Protein 9HHO (pdb70)

InterPro domains:
  IPR053764 Cell Envelope Biogenesis-Associated Superfamily [G3DSA:2.60.40.2290] (21-119)

Solvent-accessible surface area: 7611 Å² total; per-residue (Å²): 138,86,71,149,108,152,175,87,31,82,24,61,3,39,102,0,19,57,94,55,72,186,20,53,101,4,0,0,16,29,18,74,142,109,45,120,39,0,36,68,10,25,77,138,59,118,8,64,0,0,31,5,66,57,24,0,49,8,100,38,76,76,53,23,95,9,83,17,45,0,80,55,67,39,80,17,73,2,125,17,11,130,82,95,166,65,80,111,62,89,64,37,38,39,82,88,31,157,45,95,141,118,151,196,163,165,130,188,217

Sequence (109 aa):
GGGNSERPPSVAAGECVTFNSKLGEIGGYSWKYSNDACNETVAKGYAIGVAMHRTVNYEGGYSIQSSGIVKPGSDFIMKGGKTYKGHKKVSAGGDTPYWYKLEHHHHHHGGGNSERPPSVAAGECVTFNSKLGEIGGYSWKYSNDACNETVAKGYAIGVAMHRTVNYEGGYSIQSSGIVKPGSDFIMKGGKTYKGHKKVSAGGDTPYWYKLEHHHHHHGGGNSERPPSVAAGECVTFNSKLGEIGGYSWKYSNDACNETVAKGYAIGVAMHRTVNYEGGYSIQSSGIVKPGSDFIMKGGKTYKGHKKVSAGGDTPYWYKLEHHHHHHGGGNSERPPSVAAGECVTFNSKLGEIGGYSWKYSNDACNETVAKGYAIGVAMHRTVNYEGGYSIQSSGIVKPGSDFIMKGGKTYKGHKKVSAGGDTPYWYKLEHHHHHHGGGNSERPPSVAAGECVTFNSKLGEIGGYSWKYSNDACNETVAKGYAIGVAMHRTVNYEGGYSIQSSGIVKPGSDFIMKGGKTYKGHKKVSAGGDTPYWYKLEHHHHHHGGGNSERPPSVAAGECVTFNSKLGEIGGYSWKYSNDACNETVAKGYAIGVAMHRTVNYEGGYSIQSSGIVKPGSDFIMKGGKTYKGHKKVSAGGDTPYWYKLEHHHHHHGGGNSERPPSVAAGECVTFNSKLGEIGGYSWKYSNDACNETVAKGYAIGVAMHRTVNYEGGYSIQSSGIVKPGSDFIMKGGKTYKGHKKVSAGGDTPYWYKLEHHHHHHGGGNSERPPSVAAGECVTFNSKLGEIGGYSWKYSNDACNETVAKGYAIGVAMHRTVNYEGGYSIQSSGIVKPGSDFIMKGGKTYKGHKKVSAGGDTPYWYKLEHHHHHHGGGNSERPPSVAAGECVTFNSKLGEIGGYSWKYSNDACNETVAKGYAIGVAMHRTVNYEGGYSIQSSGIVKPGSDFIMKGGKTYKGHKKVSAGGDTPYWYKLEHHHHHHGGGNSERPPSVAAGECVTFNSKLGEIGGYSWKYSNDACNETVAKGYAIGVAMHRTVNYEGGYSIQSSGIVKPGSDFIMKGGKTYKGHKKVSAGGDTPYWYKLEHHHHHHGGGNSERPPSVAAGECVTFNSKLGEIGGYSWKYSNDACNETVAKGYAIGVAMHRTVNYEGGYSIQSSGIVKPGSDFIMKGGKTYKGHKKVSAGGDTPYWYKLEHHHHHHGGGNSERPPSVAAGECVTFNSKLGEIGGYSWKYSNDACNETVAKGYAIGVAMHRTVNYEGGYSIQSSGIVKPGSDFIMKGGKTYKGHKKVSAGGDTPYWYKLEHHHHHHGGGNSERPPSVAAGECVTFNSKLGEIGGYSWKYSNDACNETVAKGYAIGVAMHRTVNYEGGYSIQSSGIVKPGSDFIMKGGKTYKGHKKVSAGGDTPYWYKLEHHHHHHGGGNSERPPSVAAGECVTFNSKLGEIGGYSWKYSNDACNETVAKGYAIGVAMHRTVNYEGGYSIQSSGIVKPGSDFIMKGGKTYKGHKKVSAGGDTPYWYKLEHHHHHHGGGNSERPPSVAAGECVTFNSKLGEIGGYSWKYSNDACNETVAKGYAIGVAMHRTVNYEGGYSIQSSGIVKPGSDFIMKGGKTYKGHKKVSAGGDTPYWYKLEHHHHHHGGGNSERPPSVAAGECVTFNSKLGEIGGYSWKYSNDACNETVAKGYAIGVAMHRTVNYEGGYSIQSSGIVKPGSDFIMKGGKTYKGHKKVSAGGDTPYWYKLEHHHHHHGGGNSERPPSVAAGECVTFNSKLGEIGGYSWKYSNDACNETVAKGYAIGVAMHRTVNYEGGYSIQSSGIVKPGSDFIMKGGKTYKGHKKVSAGGDTPYWYKLEHHHHHHGGGNSERPPSVAAGECVTFNSKLGEIGGYSWKYSNDACNETVAKGYAIGVAMHRTVNYEGGYSIQSSGIVKPGSDFIMKGGKTYKGHKKVSAGGDTPYWYKLEHHHHHHGGGNSERPPSVAAGECVTFNSKLGEIGGYSWKYSNDACNETVAKGYAIGVAMHRTVNYEGGYSIQSSGIVKPGSDFIMKGGKTYKGHKKVSAGGDTPYWYKLEHHHHHHGGGNSERPPSVAAGECVTFNSKLGEIGGYSWKYSNDACNETVAKGYAIGVAMHRTVNYEGGYSIQSSGIVKPGSDFIMKGGKTYKGHKKVSAGGDTPYWYKLEHHHHHH

Foldseek 3Di:
DDDDDDDQLPDFQVRQWDWDCPPPARTWIAGNVVDPNQQVNCVVQVFVFKWWWKWFDWQVRGIFIDIDGYHDGDIGDGPDHCADVNTGGDDMDTDGIGGHHDPPDDDDD

Radius of gyration: 16.74 Å; Cα contacts (8 Å, |Δi|>4): 218; chains: 1; bounding box: 22×44×57 Å

Structure (mmCIF, N/CA/C/O backbone):
data_9HHO
#
_entry.id   9HHO
#
loop_
_atom_site.group_PDB
_atom_site.id
_atom_site.type_symbol
_atom_site.label_atom_id
_atom_site.label_alt_id
_atom_site.label_comp_id
_atom_site.label_asym_id
_atom_site.label_entity_id
_atom_site.label_seq_id
_atom_site.pdbx_PDB_ins_code
_atom_site.Cartn_x
_atom_site.Cartn_y
_atom_site.Cartn_z
_atom_site.occupancy
_atom_site.B_iso_or_equiv
_atom_site.auth_seq_id
_atom_site.auth_comp_id
_atom_site.auth_asym_id
_atom_site.auth_atom_id
_atom_site.pdbx_PDB_model_num
ATOM 1 N N . GLY A 1 1 ? 3.747 -0.051 1.388 1.00 0.00 20 GLY A N 1
ATOM 2 C CA . GLY A 1 1 ? 3.546 0.125 -0.068 1.00 0.00 20 GLY A CA 1
ATOM 3 C C . GLY A 1 1 ? 2.663 1.312 -0.370 1.00 0.00 20 GLY A C 1
ATOM 4 O O . GLY A 1 1 ? 2.770 2.352 0.280 1.00 0.00 20 GLY A O 1
ATOM 10 N N . GLY A 1 2 ? 1.776 1.154 -1.342 1.00 0.00 21 GLY A N 1
ATOM 11 C CA . GLY A 1 2 ? 0.895 2.235 -1.725 1.00 0.00 21 GLY A CA 1
ATOM 12 C C . GLY A 1 2 ? -0.539 1.983 -1.302 1.00 0.00 21 GLY A C 1
ATOM 13 O O . GLY A 1 2 ? -0.820 1.034 -0.564 1.00 0.00 21 GLY A O 1
ATOM 17 N N . GLY A 1 3 ? -1.442 2.834 -1.764 1.00 0.00 22 GLY A N 1
ATOM 18 C CA . GLY A 1 3 ? -2.842 2.688 -1.430 1.00 0.00 22 GLY A CA 1
ATOM 19 C C . GLY A 1 3 ? -3.727 3.540 -2.312 1.00 0.00 22 GLY A C 1
ATOM 20 O O . GLY A 1 3 ? -3.377 4.675 -2.638 1.00 0.00 22 GLY A O 1
ATOM 24 N N . ASN A 1 4 ? -4.863 2.988 -2.710 1.00 0.00 23 ASN A N 1
ATOM 25 C CA . ASN A 1 4 ? -5.819 3.709 -3.544 1.00 0.00 23 ASN A CA 1
ATOM 26 C C . ASN A 1 4 ? -6.704 4.591 -2.672 1.00 0.00 23 ASN A C 1
ATOM 27 O O . ASN A 1 4 ? -6.957 5.753 -2.990 1.00 0.00 23 ASN A O 1
ATOM 38 N N . SER A 1 5 ? -7.150 4.030 -1.559 1.00 0.00 24 SER A N 1
ATOM 39 C CA . SER A 1 5 ? -8.071 4.708 -0.668 1.00 0.00 24 SER A CA 1
ATOM 40 C C . SER A 1 5 ? -7.320 5.546 0.367 1.00 0.00 24 SER A C 1
ATOM 41 O O . SER A 1 5 ? -6.787 5.020 1.345 1.00 0.00 24 SER A O 1
ATOM 49 N N . GLU A 1 6 ? -7.267 6.847 0.132 1.00 0.00 25 GLU A N 1
ATOM 50 C CA . GLU A 1 6 ? -6.656 7.774 1.073 1.00 0.00 25 GLU A CA 1
ATOM 51 C C . GLU A 1 6 ? -7.740 8.611 1.732 1.00 0.00 25 GLU A C 1
ATOM 52 O O . GLU A 1 6 ? -8.465 9.354 1.063 1.00 0.00 25 GLU A O 1
ATOM 64 N N . ARG A 1 7 ? -7.854 8.485 3.040 1.00 0.00 26 ARG A N 1
ATOM 65 C CA . ARG A 1 7 ? -8.915 9.146 3.777 1.00 0.00 26 ARG A CA 1
ATOM 66 C C . ARG A 1 7 ? -8.345 10.036 4.877 1.00 0.00 26 ARG A C 1
ATOM 67 O O . ARG A 1 7 ? -7.355 9.681 5.521 1.00 0.00 26 ARG A O 1
ATOM 88 N N . PRO A 1 8 ? -8.940 11.228 5.075 1.00 0.00 27 PRO A N 1
ATOM 89 C CA . PRO A 1 8 ? -8.571 12.134 6.171 1.00 0.00 27 PRO A CA 1
ATOM 90 C C . PRO A 1 8 ? -8.930 11.556 7.542 1.00 0.00 27 PRO A C 1
ATOM 91 O O . PRO A 1 8 ? -9.907 10.813 7.673 1.00 0.00 27 PRO A O 1
ATOM 102 N N . PRO A 1 9 ? -8.134 11.875 8.579 1.00 0.00 28 PRO A N 1
ATOM 103 C CA . PRO A 1 9 ? -8.367 11.397 9.944 1.00 0.00 28 PRO A CA 1
ATOM 104 C C . PRO A 1 9 ? -9.541 12.093 10.635 1.00 0.00 28 PRO A C 1
ATOM 105 O O . PRO A 1 9 ? -9.356 12.980 11.475 1.00 0.00 28 PRO A O 1
ATOM 116 N N . SER A 1 10 ? -10.747 11.679 10.273 1.00 0.00 29 SER A N 1
ATOM 117 C CA . SER A 1 10 ? -11.957 12.153 10.924 1.00 0.00 29 SER A CA 1
ATOM 118 C C . SER A 1 10 ? -12.196 11.375 12.211 1.00 0.00 29 SER A C 1
ATOM 119 O O . SER A 1 10 ? -12.992 10.438 12.255 1.00 0.00 29 SER A O 1
ATOM 127 N N . VAL A 1 11 ? -11.482 11.767 13.249 1.00 0.00 30 VAL A N 1
ATOM 128 C CA . VAL A 1 11 ? -11.550 11.093 14.525 1.00 0.00 30 VAL A CA 1
ATOM 129 C C . VAL A 1 11 ? -11.622 12.123 15.650 1.00 0.00 30 VAL A C 1
ATOM 130 O O . VAL A 1 11 ? -10.960 13.163 15.594 1.00 0.00 30 VAL A O 1
ATOM 143 N N . ALA A 1 12 ? -12.462 11.859 16.642 1.00 0.00 31 ALA A N 1
ATOM 144 C CA . ALA A 1 12 ? -12.552 12.722 17.809 1.00 0.00 31 ALA A CA 1
ATOM 145 C C . ALA A 1 12 ? -11.350 12.502 18.716 1.00 0.00 31 ALA A C 1
ATOM 146 O O . ALA A 1 12 ? -10.783 11.409 18.755 1.00 0.00 31 ALA A O 1
ATOM 153 N N . ALA A 1 13 ? -10.958 13.540 19.437 1.00 0.00 32 ALA A N 1
ATOM 154 C CA . ALA A 1 13 ? -9.812 13.461 20.329 1.00 0.00 32 ALA A CA 1
ATOM 155 C C . ALA A 1 13 ? -10.102 12.551 21.525 1.00 0.00 32 ALA A C 1
ATOM 156 O O . ALA A 1 13 ? -9.210 11.873 22.032 1.00 0.00 32 ALA A O 1
ATOM 163 N N . GLY A 1 14 ? -11.366 12.506 21.939 1.00 0.00 33 GLY A N 1
ATOM 164 C CA . GLY A 1 14 ? -11.764 11.660 23.054 1.00 0.00 33 GLY A CA 1
ATOM 165 C C . GLY A 1 14 ? -11.903 10.195 22.664 1.00 0.00 33 GLY A C 1
ATOM 166 O O . GLY A 1 14 ? -12.226 9.351 23.498 1.00 0.00 33 GLY A O 1
ATOM 170 N N . GLU A 1 15 ? -11.644 9.893 21.396 1.00 0.00 34 GLU A N 1
ATOM 171 C CA . GLU A 1 15 ? -11.756 8.534 20.884 1.00 0.00 34 GLU A CA 1
ATOM 172 C C . GLU A 1 15 ? -10.445 7.769 21.037 1.00 0.00 34 GLU A C 1
ATOM 173 O O . GLU A 1 15 ? -10.425 6.538 20.990 1.00 0.00 34 GLU A O 1
ATOM 185 N N . CYS A 1 16 ? -9.350 8.491 21.228 1.00 0.00 35 CYS A N 1
ATOM 186 C CA . CYS A 1 16 ? -8.046 7.854 21.294 1.00 0.00 35 CYS A CA 1
ATOM 187 C C . CYS A 1 16 ? -7.374 8.068 22.637 1.00 0.00 35 CYS A C 1
ATOM 188 O O . CYS A 1 16 ? -6.150 7.992 22.753 1.00 0.00 35 CYS A O 1
ATOM 195 N N . VAL A 1 17 ? -8.174 8.315 23.658 1.00 0.00 36 VAL A N 1
ATOM 196 C CA . VAL A 1 17 ? -7.653 8.431 25.004 1.00 0.00 36 VAL A CA 1
ATOM 197 C C . VAL A 1 17 ? -8.353 7.446 25.919 1.00 0.00 36 VAL A C 1
ATOM 198 O O . VAL A 1 17 ? -9.556 7.211 25.789 1.00 0.00 36 VAL A O 1
ATOM 211 N N . THR A 1 18 ? -7.596 6.852 26.820 1.00 0.00 37 THR A N 1
ATOM 212 C CA . THR A 1 18 ? -8.140 5.867 27.730 1.00 0.00 37 THR A CA 1
ATOM 213 C C . THR A 1 18 ? -7.588 6.083 29.137 1.00 0.00 37 THR A C 1
ATOM 214 O O . THR A 1 18 ? -6.406 6.401 29.313 1.00 0.00 37 THR A O 1
ATOM 225 N N . PHE A 1 19 ? -8.461 5.949 30.127 1.00 0.00 38 PHE A N 1
ATOM 226 C CA . PHE A 1 19 ? -8.106 6.223 31.512 1.00 0.00 38 PHE A CA 1
ATOM 227 C C . PHE A 1 19 ? -7.460 5.010 32.179 1.00 0.00 38 PHE A C 1
ATOM 228 O O . PHE A 1 19 ? -7.985 3.898 32.136 1.00 0.00 38 PHE A O 1
ATOM 245 N N . ASN A 1 20 ? -6.309 5.253 32.786 1.00 0.00 39 ASN A N 1
ATOM 246 C CA . ASN A 1 20 ? -5.610 4.262 33.593 1.00 0.00 39 ASN A CA 1
ATOM 247 C C . ASN A 1 20 ? -5.426 4.815 34.995 1.00 0.00 39 ASN A C 1
ATOM 248 O O . ASN A 1 20 ? -4.966 5.937 35.148 1.00 0.00 39 ASN A O 1
ATOM 259 N N . SER A 1 21 ? -5.789 4.043 36.013 1.00 0.00 40 SER A N 1
ATOM 260 C CA . SER A 1 21 ? -5.695 4.513 37.394 1.00 0.00 40 SER A CA 1
ATOM 261 C C . SER A 1 21 ? -4.286 4.333 37.956 1.00 0.00 40 SER A C 1
ATOM 262 O O . SER A 1 21 ? -3.954 4.880 39.006 1.00 0.00 40 SER A O 1
ATOM 270 N N . LYS A 1 22 ? -3.451 3.579 37.245 1.00 0.00 41 LYS A N 1
ATOM 271 C CA . LYS A 1 22 ? -2.049 3.418 37.629 1.00 0.00 41 LYS A CA 1
ATOM 272 C C . LYS A 1 22 ? -1.211 4.564 37.068 1.00 0.00 41 LYS A C 1
ATOM 273 O O . LYS A 1 22 ? 0.001 4.631 37.274 1.00 0.00 41 LYS A O 1
ATOM 292 N N . LEU A 1 23 ? -1.880 5.459 36.358 1.00 0.00 42 LEU A N 1
ATOM 293 C CA . LEU A 1 23 ? -1.252 6.618 35.760 1.00 0.00 42 LEU A CA 1
ATOM 294 C C . LEU A 1 23 ? -1.086 7.723 36.809 1.00 0.00 42 LEU A C 1
ATOM 295 O O . LEU A 1 23 ? -2.037 8.411 37.143 1.00 0.00 42 LEU A O 1
ATOM 311 N N . GLY A 1 24 ? 0.115 7.881 37.335 1.00 0.00 43 GLY A N 1
ATOM 312 C CA . GLY A 1 24 ? 0.345 8.891 38.363 1.00 0.00 43 GLY A CA 1
ATOM 313 C C . GLY A 1 24 ? -0.313 8.553 39.695 1.00 0.00 43 GLY A C 1
ATOM 314 O O . GLY A 1 24 ? -0.103 7.465 40.239 1.00 0.00 43 GLY A O 1
ATOM 318 N N . GLU A 1 25 ? -1.112 9.484 40.221 1.00 0.00 44 GLU A N 1
ATOM 319 C CA . GLU A 1 25 ? -1.764 9.294 41.514 1.00 0.00 44 GLU A CA 1
ATOM 320 C C . GLU A 1 25 ? -3.187 8.785 41.346 1.00 0.00 44 GLU A C 1
ATOM 321 O O . GLU A 1 25 ? -3.562 7.753 41.905 1.00 0.00 44 GLU A O 1
ATOM 333 N N . ILE A 1 26 ? -3.970 9.519 40.574 1.00 0.00 45 ILE A N 1
ATOM 334 C CA . ILE A 1 26 ? -5.376 9.200 40.385 1.00 0.00 45 ILE A CA 1
ATOM 335 C C . ILE A 1 26 ? -5.603 8.525 39.048 1.00 0.00 45 ILE A C 1
ATOM 336 O O . ILE A 1 26 ? -6.381 7.572 38.936 1.00 0.00 45 ILE A O 1
ATOM 352 N N . GLY A 1 27 ? -4.911 9.022 38.045 1.00 0.00 46 GLY A N 1
ATOM 353 C CA . GLY A 1 27 ? -4.956 8.426 36.749 1.00 0.00 46 GLY A CA 1
ATOM 354 C C . GLY A 1 27 ? -4.503 9.367 35.677 1.00 0.00 46 GLY A C 1
ATOM 355 O O . GLY A 1 27 ? -3.992 10.449 35.954 1.00 0.00 46 GLY A O 1
ATOM 359 N N . GLY A 1 28 ? -4.696 8.943 34.455 1.00 0.00 47 GLY A N 1
ATOM 360 C CA . GLY A 1 28 ? -4.259 9.700 33.324 1.00 0.00 47 GLY A CA 1
ATOM 361 C C . GLY A 1 28 ? -4.673 9.032 32.051 1.00 0.00 47 GLY A C 1
ATOM 362 O O . GLY A 1 28 ? -5.331 7.988 32.079 1.00 0.00 47 GLY A O 1
ATOM 366 N N . TYR A 1 29 ? -4.285 9.610 30.940 1.00 0.00 48 TYR A N 1
ATOM 367 C CA . TYR A 1 29 ? -4.729 9.137 29.655 1.00 0.00 48 TYR A CA 1
ATOM 368 C C . TYR A 1 29 ? -3.550 8.752 28.800 1.00 0.00 48 TYR A C 1
ATOM 369 O O . TYR A 1 29 ? -2.552 9.472 28.725 1.00 0.00 48 TYR A O 1
ATOM 387 N N . SER A 1 30 ? -3.674 7.602 28.179 1.00 0.00 49 SER A N 1
ATOM 388 C CA . SER A 1 30 ? -2.633 7.071 27.340 1.00 0.00 49 SER A CA 1
ATOM 389 C C . SER A 1 30 ? -3.185 6.860 25.934 1.00 0.00 49 SER A C 1
ATOM 390 O O . SER A 1 30 ? -4.406 6.789 25.747 1.00 0.00 49 SER A O 1
ATOM 398 N N . TRP A 1 31 ? -2.292 6.781 24.961 1.00 0.00 50 TRP A N 1
ATOM 399 C CA . TRP A 1 31 ? -2.675 6.720 23.558 1.00 0.00 50 TRP A CA 1
ATOM 400 C C . TRP A 1 31 ? -3.355 5.404 23.202 1.00 0.00 50 TRP A C 1
ATOM 401 O O . TRP A 1 31 ? -2.957 4.332 23.666 1.00 0.00 50 TRP A O 1
ATOM 422 N N . LYS A 1 32 ? -4.381 5.500 22.374 1.00 0.00 51 LYS A N 1
ATOM 423 C CA . LYS A 1 32 ? -5.041 4.331 21.824 1.00 0.00 51 LYS A CA 1
ATOM 424 C C . LYS A 1 32 ? -4.374 3.943 20.508 1.00 0.00 51 LYS A C 1
ATOM 425 O O . LYS A 1 32 ? -4.683 4.491 19.451 1.00 0.00 51 LYS A O 1
ATOM 444 N N . TYR A 1 33 ? -3.460 2.985 20.581 1.00 0.00 52 TYR A N 1
ATOM 445 C CA . TYR A 1 33 ? -2.686 2.570 19.416 1.00 0.00 52 TYR A CA 1
ATOM 446 C C . TYR A 1 33 ? -3.514 1.682 18.493 1.00 0.00 52 TYR A C 1
ATOM 447 O O . TYR A 1 33 ? -3.096 1.364 17.379 1.00 0.00 52 TYR A O 1
ATOM 465 N N . SER A 1 34 ? -4.689 1.293 18.967 1.00 0.00 53 SER A N 1
ATOM 466 C CA . SER A 1 34 ? -5.605 0.471 18.198 1.00 0.00 53 SER A CA 1
ATOM 467 C C . SER A 1 34 ? -6.338 1.293 17.133 1.00 0.00 53 SER A C 1
ATOM 468 O O . SER A 1 34 ? -6.885 0.737 16.180 1.00 0.00 53 SER A O 1
ATOM 476 N N . ASN A 1 35 ? -6.339 2.614 17.289 1.00 0.00 54 ASN A N 1
ATOM 477 C CA . ASN A 1 35 ? -6.971 3.495 16.314 1.00 0.00 54 ASN A CA 1
ATOM 478 C C . ASN A 1 35 ? -5.943 3.982 15.298 1.00 0.00 54 ASN A C 1
ATOM 479 O O . ASN A 1 35 ? -4.929 4.587 15.660 1.00 0.00 54 ASN A O 1
ATOM 490 N N . ASP A 1 36 ? -6.207 3.702 14.028 1.00 0.00 55 ASP A N 1
ATOM 491 C CA . ASP A 1 36 ? -5.286 4.054 12.948 1.00 0.00 55 ASP A CA 1
ATOM 492 C C . ASP A 1 36 ? -5.435 5.519 12.556 1.00 0.00 55 ASP A C 1
ATOM 493 O O . ASP A 1 36 ? -4.447 6.198 12.275 1.00 0.00 55 ASP A O 1
ATOM 502 N N . ALA A 1 37 ? -6.677 5.999 12.560 1.00 0.00 56 ALA A N 1
ATOM 503 C CA . ALA A 1 37 ? -6.988 7.361 12.132 1.00 0.00 56 ALA A CA 1
ATOM 504 C C . ALA A 1 37 ? -6.341 8.405 13.042 1.00 0.00 56 ALA A C 1
ATOM 505 O O . ALA A 1 37 ? -5.702 9.335 12.562 1.00 0.00 56 ALA A O 1
ATOM 512 N N . CYS A 1 38 ? -6.494 8.223 14.352 1.00 0.00 57 CYS A N 1
ATOM 513 C CA . CYS A 1 38 ? -5.972 9.167 15.341 1.00 0.00 57 CYS A CA 1
ATOM 514 C C . CYS A 1 38 ? -4.445 9.180 15.349 1.00 0.00 57 CYS A C 1
ATOM 515 O O . CYS A 1 38 ? -3.825 10.208 15.628 1.00 0.00 57 CYS A O 1
ATOM 522 N N . ASN A 1 39 ? -3.846 8.039 15.017 1.00 0.00 58 ASN A N 1
ATOM 523 C CA . ASN A 1 39 ? -2.398 7.919 14.986 1.00 0.00 58 ASN A CA 1
ATOM 524 C C . ASN A 1 39 ? -1.832 8.717 13.823 1.00 0.00 58 ASN A C 1
ATOM 525 O O . ASN A 1 39 ? -0.748 9.277 13.917 1.00 0.00 58 ASN A O 1
ATOM 536 N N . GLU A 1 40 ? -2.609 8.796 12.748 1.00 0.00 59 GLU A N 1
ATOM 537 C CA . GLU A 1 40 ? -2.206 9.507 11.542 1.00 0.00 59 GLU A CA 1
ATOM 538 C C . GLU A 1 40 ? -2.371 11.014 11.717 1.00 0.00 59 GLU A C 1
ATOM 539 O O . GLU A 1 40 ? -1.645 11.799 11.106 1.00 0.00 59 GLU A O 1
ATOM 551 N N . THR A 1 41 ? -3.324 11.411 12.560 1.00 0.00 60 THR A N 1
ATOM 552 C CA . THR A 1 41 ? -3.560 12.818 12.858 1.00 0.00 60 THR A CA 1
ATOM 553 C C . THR A 1 41 ? -2.293 13.466 13.406 1.00 0.00 60 THR A C 1
ATOM 554 O O . THR A 1 41 ? -1.895 14.552 12.985 1.00 0.00 60 THR A O 1
ATOM 565 N N . VAL A 1 42 ? -1.645 12.765 14.320 1.00 0.00 61 VAL A N 1
ATOM 566 C CA . VAL A 1 42 ? -0.437 13.266 14.950 1.00 0.00 61 VAL A CA 1
ATOM 567 C C . VAL A 1 42 ? 0.817 12.886 14.147 1.00 0.00 61 VAL A C 1
ATOM 568 O O . VAL A 1 42 ? 1.856 13.534 14.266 1.00 0.00 61 VAL A O 1
ATOM 581 N N . ALA A 1 43 ? 0.711 11.846 13.317 1.00 0.00 62 ALA A N 1
ATOM 582 C CA . ALA A 1 43 ? 1.846 11.379 12.514 1.00 0.00 62 ALA A CA 1
ATOM 583 C C . ALA A 1 43 ? 2.135 12.312 11.344 1.00 0.00 62 ALA A C 1
ATOM 584 O O . ALA A 1 43 ? 3.294 12.566 11.012 1.00 0.00 62 ALA A O 1
ATOM 591 N N . LYS A 1 44 ? 1.079 12.810 10.712 1.00 0.00 63 LYS A N 1
ATOM 592 C CA . LYS A 1 44 ? 1.221 13.737 9.597 1.00 0.00 63 LYS A CA 1
ATOM 593 C C . LYS A 1 44 ? 1.602 15.127 10.089 1.00 0.00 63 LYS A C 1
ATOM 594 O O . LYS A 1 44 ? 2.290 15.874 9.394 1.00 0.00 63 LYS A O 1
ATOM 613 N N . GLY A 1 45 ? 1.162 15.456 11.295 1.00 0.00 64 GLY A N 1
ATOM 614 C CA . GLY A 1 45 ? 1.401 16.779 11.833 1.00 0.00 64 GLY A CA 1
ATOM 615 C C . GLY A 1 45 ? 0.176 17.663 11.730 1.00 0.00 64 GLY A C 1
ATOM 616 O O . GLY A 1 45 ? 0.287 18.885 11.654 1.00 0.00 64 GLY A O 1
ATOM 620 N N . TYR A 1 46 ? -1.001 17.037 11.729 1.00 0.00 65 TYR A N 1
ATOM 621 C CA . TYR A 1 46 ? -2.262 17.771 11.710 1.00 0.00 65 TYR A CA 1
ATOM 622 C C . TYR A 1 46 ? -2.548 18.325 13.101 1.00 0.00 65 TYR A C 1
ATOM 623 O O . TYR A 1 46 ? -3.235 19.335 13.256 1.00 0.00 65 TYR A O 1
ATOM 641 N N . ALA A 1 47 ? -2.022 17.633 14.103 1.00 0.00 66 ALA A N 1
ATOM 642 C CA . ALA A 1 47 ? -2.089 18.067 15.488 1.00 0.00 66 ALA A CA 1
ATOM 643 C C . ALA A 1 47 ? -0.888 17.532 16.234 1.00 0.00 66 ALA A C 1
ATOM 644 O O . ALA A 1 47 ? -0.159 16.684 15.717 1.00 0.00 66 ALA A O 1
ATOM 651 N N . ILE A 1 48 ? -0.684 18.029 17.438 1.00 0.00 67 ILE A N 1
ATOM 652 C CA . ILE A 1 48 ? 0.367 17.528 18.296 1.00 0.00 67 ILE A CA 1
ATOM 653 C C . ILE A 1 48 ? -0.181 16.486 19.242 1.00 0.00 67 ILE A C 1
ATOM 654 O O . ILE A 1 48 ? 0.557 15.650 19.767 1.00 0.00 67 ILE A O 1
ATOM 670 N N . GLY A 1 49 ? -1.475 16.556 19.479 1.00 0.00 68 GLY A N 1
ATOM 671 C CA . GLY A 1 49 ? -2.076 15.605 20.343 1.00 0.00 68 GLY A CA 1
ATOM 672 C C . GLY A 1 49 ? -3.464 15.991 20.791 1.00 0.00 68 GLY A C 1
ATOM 673 O O . GLY A 1 49 ? -4.079 16.905 20.236 1.00 0.00 68 GLY A O 1
ATOM 677 N N . VAL A 1 50 ? -3.946 15.297 21.808 1.00 0.00 69 VAL A N 1
ATOM 678 C CA . VAL A 1 50 ? -5.284 15.502 22.329 1.00 0.00 69 VAL A CA 1
ATOM 679 C C . VAL A 1 50 ? -5.241 16.415 23.552 1.00 0.00 69 VAL A C 1
ATOM 680 O O . VAL A 1 50 ? -4.682 16.062 24.592 1.00 0.00 69 VAL A O 1
ATOM 693 N N . ALA A 1 51 ? -5.813 17.602 23.396 1.00 0.00 70 ALA A N 1
ATOM 694 C CA . ALA A 1 51 ? -5.928 18.561 24.483 1.00 0.00 70 ALA A CA 1
ATOM 695 C C . ALA A 1 51 ? -7.249 18.363 25.195 1.00 0.00 70 ALA A C 1
ATOM 696 O O . ALA A 1 51 ? -8.312 18.673 24.652 1.00 0.00 70 ALA A O 1
ATOM 703 N N . MET A 1 52 ? -7.194 17.835 26.399 1.00 0.00 71 MET A N 1
ATOM 704 C CA . MET A 1 52 ? -8.414 17.578 27.141 1.00 0.00 71 MET A CA 1
ATOM 705 C C . MET A 1 52 ? -8.385 18.219 28.520 1.00 0.00 71 MET A C 1
ATOM 706 O O . MET A 1 52 ? -7.374 18.185 29.227 1.00 0.00 71 MET A O 1
ATOM 720 N N . HIS A 1 53 ? -9.501 18.834 28.872 1.00 0.00 72 HIS A N 1
ATOM 721 C CA . HIS A 1 53 ? -9.677 19.434 30.179 1.00 0.00 72 HIS A CA 1
ATOM 722 C C . HIS A 1 53 ? -10.305 18.420 31.124 1.00 0.00 72 HIS A C 1
ATOM 723 O O . HIS A 1 53 ? -11.384 17.904 30.849 1.00 0.00 72 HIS A O 1
ATOM 737 N N . ARG A 1 54 ? -9.630 18.114 32.217 1.00 0.00 73 ARG A N 1
ATOM 738 C CA . ARG A 1 54 ? -10.190 17.211 33.211 1.00 0.00 73 ARG A CA 1
ATOM 739 C C . ARG A 1 54 ? -10.448 17.950 34.518 1.00 0.00 73 ARG A C 1
ATOM 740 O O . ARG A 1 54 ? -9.569 18.635 35.038 1.00 0.00 73 ARG A O 1
ATOM 761 N N . THR A 1 55 ? -11.665 17.816 35.024 1.00 0.00 74 THR A N 1
ATOM 762 C CA . THR A 1 55 ? -12.059 18.448 36.272 1.00 0.00 74 THR A CA 1
ATOM 763 C C . THR A 1 55 ? -12.216 17.402 37.375 1.00 0.00 74 THR A C 1
ATOM 764 O O . THR A 1 55 ? -13.120 16.564 37.328 1.00 0.00 74 THR A O 1
ATOM 775 N N . VAL A 1 56 ? -11.318 17.441 38.349 1.00 0.00 75 VAL A N 1
ATOM 776 C CA . VAL A 1 56 ? -11.341 16.503 39.466 1.00 0.00 75 VAL A CA 1
ATOM 777 C C . VAL A 1 56 ? -12.015 17.133 40.677 1.00 0.00 75 VAL A C 1
ATOM 778 O O . VAL A 1 56 ? -11.453 18.018 41.321 1.00 0.00 75 VAL A O 1
ATOM 791 N N . ASN A 1 57 ? -13.219 16.671 40.979 1.00 0.00 76 ASN A N 1
ATOM 792 C CA . ASN A 1 57 ? -14.011 17.230 42.069 1.00 0.00 76 ASN A CA 1
ATOM 793 C C . ASN A 1 57 ? -13.619 16.595 43.395 1.00 0.00 76 ASN A C 1
ATOM 794 O O . ASN A 1 57 ? -13.473 15.375 43.491 1.00 0.00 76 ASN A O 1
ATOM 805 N N . TYR A 1 58 ? -13.458 17.426 44.413 1.00 0.00 77 TYR A N 1
ATOM 806 C CA . TYR A 1 58 ? -13.026 16.962 45.721 1.00 0.00 77 TYR A CA 1
ATOM 807 C C . TYR A 1 58 ? -14.104 17.180 46.771 1.00 0.00 77 TYR A C 1
ATOM 808 O O . TYR A 1 58 ? -15.046 17.946 46.557 1.00 0.00 77 TYR A O 1
ATOM 826 N N . GLU A 1 59 ? -13.937 16.521 47.916 1.00 0.00 78 GLU A N 1
ATOM 827 C CA . GLU A 1 59 ? -14.850 16.661 49.050 1.00 0.00 78 GLU A CA 1
ATOM 828 C C . GLU A 1 59 ? -14.801 18.067 49.658 1.00 0.00 78 GLU A C 1
ATOM 829 O O . GLU A 1 59 ? -15.708 18.462 50.388 1.00 0.00 78 GLU A O 1
ATOM 841 N N . GLY A 1 60 ? -13.747 18.820 49.344 1.00 0.00 79 GLY A N 1
ATOM 842 C CA . GLY A 1 60 ? -13.585 20.156 49.894 1.00 0.00 79 GLY A CA 1
ATOM 843 C C . GLY A 1 60 ? -14.419 21.203 49.175 1.00 0.00 79 GLY A C 1
ATOM 844 O O . GLY A 1 60 ? -14.336 22.390 49.492 1.00 0.00 79 GLY A O 1
ATOM 848 N N . GLY A 1 61 ? -15.206 20.768 48.191 1.00 0.00 80 GLY A N 1
ATOM 849 C CA . GLY A 1 61 ? -16.068 21.683 47.465 1.00 0.00 80 GLY A CA 1
ATOM 850 C C . GLY A 1 61 ? -15.369 22.331 46.288 1.00 0.00 80 GLY A C 1
ATOM 851 O O . GLY A 1 61 ? -15.970 23.114 45.555 1.00 0.00 80 GLY A O 1
ATOM 855 N N . TYR A 1 62 ? -14.100 21.998 46.101 1.00 0.00 81 TYR A N 1
ATOM 856 C CA . TYR A 1 62 ? -13.310 22.574 45.027 1.00 0.00 81 TYR A CA 1
ATOM 857 C C . TYR A 1 62 ? -12.917 21.495 44.030 1.00 0.00 81 TYR A C 1
ATOM 858 O O . TYR A 1 62 ? -13.005 20.304 44.328 1.00 0.00 81 TYR A O 1
ATOM 876 N N . SER A 1 63 ? -12.490 21.915 42.852 1.00 0.00 82 SER A N 1
ATOM 877 C CA . SER A 1 63 ? -12.081 20.986 41.815 1.00 0.00 82 SER A CA 1
ATOM 878 C C . SER A 1 63 ? -10.773 21.430 41.169 1.00 0.00 82 SER A C 1
ATOM 879 O O . SER A 1 63 ? -10.485 22.625 41.081 1.00 0.00 82 SER A O 1
ATOM 887 N N . ILE A 1 64 ? -9.983 20.462 40.726 1.00 0.00 83 ILE A N 1
ATOM 888 C CA . ILE A 1 64 ? -8.740 20.748 40.027 1.00 0.00 83 ILE A CA 1
ATOM 889 C C . ILE A 1 64 ? -8.947 20.574 38.527 1.00 0.00 83 ILE A C 1
ATOM 890 O O . ILE A 1 64 ? -9.222 19.471 38.051 1.00 0.00 83 ILE A O 1
ATOM 906 N N . GLN A 1 65 ? -8.854 21.671 37.793 1.00 0.00 84 GLN A N 1
ATOM 907 C CA . GLN A 1 65 ? -8.996 21.634 36.348 1.00 0.00 84 GLN A CA 1
ATOM 908 C C . GLN A 1 65 ? -7.623 21.646 35.695 1.00 0.00 84 GLN A C 1
ATOM 909 O O . GLN A 1 65 ? -6.829 22.562 35.910 1.00 0.00 84 GLN A O 1
ATOM 923 N N . SER A 1 66 ? -7.344 20.621 34.911 1.00 0.00 85 SER A N 1
ATOM 924 C CA . SER A 1 66 ? -6.044 20.481 34.279 1.00 0.00 85 SER A CA 1
ATOM 925 C C . SER A 1 66 ? -6.189 20.310 32.776 1.00 0.00 85 SER A C 1
ATOM 926 O O . SER A 1 66 ? -7.218 19.829 32.293 1.00 0.00 85 SER A O 1
ATOM 934 N N . SER A 1 67 ? -5.163 20.715 32.042 1.00 0.00 86 SER A N 1
ATOM 935 C CA . SER A 1 67 ? -5.162 20.589 30.594 1.00 0.00 86 SER A CA 1
ATOM 936 C C . SER A 1 67 ? -3.804 20.102 30.105 1.00 0.00 86 SER A C 1
ATOM 937 O O . SER A 1 67 ? -2.787 20.767 30.304 1.00 0.00 86 SER A O 1
ATOM 945 N N . GLY A 1 68 ? -3.788 18.937 29.483 1.00 0.00 87 GLY A N 1
ATOM 946 C CA . GLY A 1 68 ? -2.552 18.406 28.950 1.00 0.00 87 GLY A CA 1
ATOM 947 C C . GLY A 1 68 ? -2.756 17.767 27.608 1.00 0.00 87 GLY A C 1
ATOM 948 O O . GLY A 1 68 ? -3.887 17.658 27.127 1.00 0.00 87 GLY A O 1
ATOM 952 N N . ILE A 1 69 ? -1.661 17.336 27.011 1.00 0.00 88 ILE A N 1
ATOM 953 C CA . ILE A 1 69 ? -1.693 16.768 25.684 1.00 0.00 88 ILE A CA 1
ATOM 954 C C . ILE A 1 69 ? -1.334 15.297 25.720 1.00 0.00 88 ILE A C 1
ATOM 955 O O . ILE A 1 69 ? -0.248 14.916 26.159 1.00 0.00 88 ILE A O 1
ATOM 971 N N . VAL A 1 70 ? -2.265 14.480 25.278 1.00 0.00 89 VAL A N 1
ATOM 972 C CA . VAL A 1 70 ? -2.005 13.074 25.076 1.00 0.00 89 VAL A CA 1
ATOM 973 C C . VAL A 1 70 ? -1.478 12.879 23.664 1.00 0.00 89 VAL A C 1
ATOM 974 O O . VAL A 1 70 ? -2.116 13.301 22.702 1.00 0.00 89 VAL A O 1
ATOM 987 N N . LYS A 1 71 ? -0.297 12.297 23.544 1.00 0.00 90 LYS A N 1
ATOM 988 C CA . LYS A 1 71 ? 0.307 12.048 22.240 1.00 0.00 90 LYS A CA 1
ATOM 989 C C . LYS A 1 71 ? 0.837 10.616 22.199 1.00 0.00 90 LYS A C 1
ATOM 990 O O . LYS A 1 71 ? 0.982 9.998 23.249 1.00 0.00 90 LYS A O 1
ATOM 1009 N N . PRO A 1 72 ? 1.098 10.054 20.997 1.00 0.00 91 PRO A N 1
ATOM 1010 C CA . PRO A 1 72 ? 1.633 8.686 20.848 1.00 0.00 91 PRO A CA 1
ATOM 1011 C C . PRO A 1 72 ? 2.937 8.458 21.622 1.00 0.00 91 PRO A C 1
ATOM 1012 O O . PRO A 1 72 ? 4.019 8.871 21.190 1.00 0.00 91 PRO A O 1
ATOM 1023 N N . GLY A 1 73 ? 2.810 7.816 22.780 1.00 0.00 92 GLY A N 1
ATOM 1024 C CA . GLY A 1 73 ? 3.960 7.501 23.612 1.00 0.00 92 GLY A CA 1
ATOM 1025 C C . GLY A 1 73 ? 4.042 8.365 24.843 1.00 0.00 92 GLY A C 1
ATOM 1026 O O . GLY A 1 73 ? 4.662 8.002 25.845 1.00 0.00 92 GLY A O 1
ATOM 1030 N N . SER A 1 74 ? 3.425 9.512 24.753 1.00 0.00 93 SER A N 1
ATOM 1031 C CA . SER A 1 74 ? 3.389 10.464 25.831 1.00 0.00 93 SER A CA 1
ATOM 1032 C C . SER A 1 74 ? 2.120 10.301 26.656 1.00 0.00 93 SER A C 1
ATOM 1033 O O . SER A 1 74 ? 1.027 10.132 26.113 1.00 0.00 93 SER A O 1
ATOM 1041 N N . ASP A 1 75 ? 2.272 10.377 27.960 1.00 0.00 94 ASP A N 1
ATOM 1042 C CA . ASP A 1 75 ? 1.152 10.170 28.869 1.00 0.00 94 ASP A CA 1
ATOM 1043 C C . ASP A 1 75 ? 0.743 11.480 29.515 1.00 0.00 94 ASP A C 1
ATOM 1044 O O . ASP A 1 75 ? 1.595 12.252 29.964 1.00 0.00 94 ASP A O 1
ATOM 1053 N N . PHE A 1 76 ? -0.555 11.732 29.562 1.00 0.00 95 PHE A N 1
ATOM 1054 C CA . PHE A 1 76 ? -1.064 12.906 30.246 1.00 0.00 95 PHE A CA 1
ATOM 1055 C C . PHE A 1 76 ? -1.669 12.471 31.570 1.00 0.00 95 PHE A C 1
ATOM 1056 O O . PHE A 1 76 ? -2.654 11.742 31.604 1.00 0.00 95 PHE A O 1
ATOM 1073 N N . ILE A 1 77 ? -1.060 12.910 32.654 1.00 0.00 96 ILE A N 1
ATOM 1074 C CA . ILE A 1 77 ? -1.535 12.573 33.981 1.00 0.00 96 ILE A CA 1
ATOM 1075 C C . ILE A 1 77 ? -2.580 13.575 34.433 1.00 0.00 96 ILE A C 1
ATOM 1076 O O . ILE A 1 77 ? -2.347 14.784 34.389 1.00 0.00 96 ILE A O 1
ATOM 1092 N N . MET A 1 78 ? -3.726 13.065 34.851 1.00 0.00 97 MET A N 1
ATOM 1093 C CA . MET A 1 78 ? -4.786 13.896 35.393 1.00 0.00 97 MET A CA 1
ATOM 1094 C C . MET A 1 78 ? -4.319 14.509 36.708 1.00 0.00 97 MET A C 1
ATOM 1095 O O . MET A 1 78 ? -3.836 13.800 37.596 1.00 0.00 97 MET A O 1
ATOM 1109 N N . LYS A 1 79 ? -4.414 15.827 36.797 1.00 0.00 98 LYS A N 1
ATOM 1110 C CA . LYS A 1 79 ? -3.926 16.568 37.949 1.00 0.00 98 LYS A CA 1
ATOM 1111 C C . LYS A 1 79 ? -4.758 16.270 39.181 1.00 0.00 98 LYS A C 1
ATOM 1112 O O . LYS A 1 79 ? -5.964 16.515 39.196 1.00 0.00 98 LYS A O 1
ATOM 1131 N N . GLY A 1 80 ? -4.113 15.745 40.203 1.00 0.00 99 GLY A N 1
ATOM 1132 C CA . GLY A 1 80 ? -4.813 15.443 41.421 1.00 0.00 99 GLY A CA 1
ATOM 1133 C C . GLY A 1 80 ? -4.300 14.196 42.095 1.00 0.00 99 GLY A C 1
ATOM 1134 O O . GLY A 1 80 ? -3.667 13.347 41.464 1.00 0.00 99 GLY A O 1
ATOM 1138 N N . GLY A 1 81 ? -4.529 14.115 43.389 1.00 0.00 100 GLY A N 1
ATOM 1139 C CA . GLY A 1 81 ? -4.282 12.893 44.118 1.00 0.00 100 GLY A CA 1
ATOM 1140 C C . GLY A 1 81 ? -5.564 12.313 44.646 1.00 0.00 100 GLY A C 1
ATOM 1141 O O . GLY A 1 81 ? -6.611 12.963 44.577 1.00 0.00 100 GLY A O 1
ATOM 1145 N N . LYS A 1 82 ? -5.493 11.086 45.153 1.00 0.00 101 LYS A N 1
ATOM 1146 C CA . LYS A 1 82 ? -6.678 10.383 45.643 1.00 0.00 101 LYS A CA 1
ATOM 1147 C C . LYS A 1 82 ? -7.291 11.141 46.809 1.00 0.00 101 LYS A C 1
ATOM 1148 O O . LYS A 1 82 ? -8.505 11.115 47.012 1.00 0.00 101 LYS A O 1
ATOM 1167 N N . THR A 1 83 ? -6.435 11.840 47.542 1.00 0.00 102 THR A N 1
ATOM 1168 C CA . THR A 1 83 ? -6.872 12.708 48.612 1.00 0.00 102 THR A CA 1
ATOM 1169 C C . THR A 1 83 ? -6.090 14.014 48.584 1.00 0.00 102 THR A C 1
ATOM 1170 O O . THR A 1 83 ? -4.858 14.016 48.523 1.00 0.00 102 THR A O 1
ATOM 1181 N N . TYR A 1 84 ? -6.812 15.116 48.608 1.00 0.00 103 TYR A N 1
ATOM 1182 C CA . TYR A 1 84 ? -6.209 16.433 48.673 1.00 0.00 103 TYR A CA 1
ATOM 1183 C C . TYR A 1 84 ? -6.688 17.128 49.933 1.00 0.00 103 TYR A C 1
ATOM 1184 O O . TYR A 1 84 ? -7.891 17.353 50.100 1.00 0.00 103 TYR A O 1
ATOM 1202 N N . LYS A 1 85 ? -5.742 17.426 50.824 1.00 0.00 104 LYS A N 1
ATOM 1203 C CA . LYS A 1 85 ? -6.030 17.986 52.147 1.00 0.00 104 LYS A CA 1
ATOM 1204 C C . LYS A 1 85 ? -6.879 17.018 52.971 1.00 0.00 104 LYS A C 1
ATOM 1205 O O . LYS A 1 85 ? -7.671 17.429 53.819 1.00 0.00 104 LYS A O 1
ATOM 1224 N N . GLY A 1 86 ? -6.705 15.724 52.699 1.00 0.00 105 GLY A N 1
ATOM 1225 C CA . GLY A 1 86 ? -7.455 14.690 53.389 1.00 0.00 105 GLY A CA 1
ATOM 1226 C C . GLY A 1 86 ? -8.845 14.472 52.813 1.00 0.00 105 GLY A C 1
ATOM 1227 O O . GLY A 1 86 ? -9.525 13.510 53.173 1.00 0.00 105 GLY A O 1
ATOM 1231 N N . HIS A 1 87 ? -9.271 15.360 51.927 1.00 0.00 106 HIS A N 1
ATOM 1232 C CA . HIS A 1 87 ? -10.558 15.220 51.265 1.00 0.00 106 HIS A CA 1
ATOM 1233 C C . HIS A 1 87 ? -10.364 14.450 49.978 1.00 0.00 106 HIS A C 1
ATOM 1234 O O . HIS A 1 87 ? -9.557 14.840 49.134 1.00 0.00 106 HIS A O 1
ATOM 1248 N N . LYS A 1 88 ? -11.087 13.357 49.830 1.00 0.00 107 LYS A N 1
ATOM 1249 C CA . LYS A 1 88 ? -10.891 12.486 48.692 1.00 0.00 107 LYS A CA 1
ATOM 1250 C C . LYS A 1 88 ? -11.529 13.068 47.443 1.00 0.00 107 LYS A C 1
ATOM 1251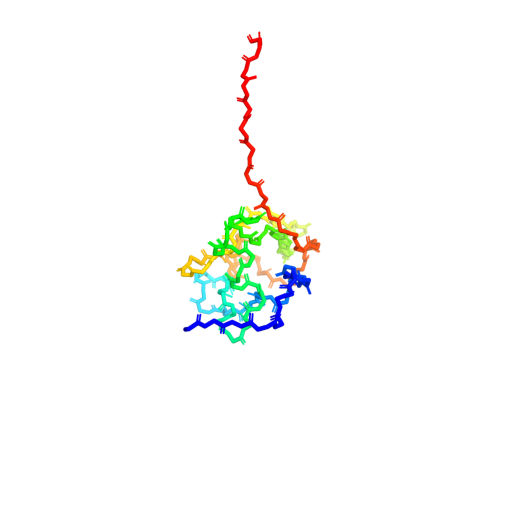 O O . LYS A 1 88 ? -12.429 13.912 47.518 1.00 0.00 107 LYS A O 1
ATOM 1270 N N . LYS A 1 89 ? -11.035 12.633 46.301 1.00 0.00 108 LYS A N 1
ATOM 1271 C CA . LYS A 1 89 ? -11.663 12.956 45.041 1.00 0.00 108 LYS A CA 1
ATOM 1272 C C . LYS A 1 89 ? -12.900 12.075 44.888 1.00 0.00 108 LYS A C 1
ATOM 1273 O O . LYS A 1 89 ? -12.837 10.853 45.070 1.00 0.00 108 LYS A O 1
ATOM 1292 N N . VAL A 1 90 ? -14.025 12.701 44.603 1.00 0.00 109 VAL A N 1
ATOM 1293 C CA . VAL A 1 90 ? -15.297 11.998 44.577 1.00 0.00 109 VAL A CA 1
ATOM 1294 C C . VAL A 1 90 ? -15.720 11.699 43.147 1.00 0.00 109 VAL A C 1
ATOM 1295 O O . VAL A 1 90 ? -16.250 10.627 42.861 1.00 0.00 109 VAL A O 1
ATOM 1308 N N . SER A 1 91 ? -15.459 12.640 42.250 1.00 0.00 110 SER A N 1
ATOM 1309 C CA . SER A 1 91 ? -15.818 12.484 40.853 1.00 0.00 110 SER A CA 1
ATOM 1310 C C . SER A 1 91 ? -14.756 13.102 39.956 1.00 0.00 110 SER A C 1
ATOM 1311 O O . SER A 1 91 ? -13.989 13.963 40.391 1.00 0.00 110 SER A O 1
ATOM 1319 N N . ALA A 1 92 ? -14.701 12.645 38.716 1.00 0.00 111 ALA A N 1
ATOM 1320 C CA . ALA A 1 92 ? -13.795 13.206 37.732 1.00 0.00 111 ALA A CA 1
ATOM 1321 C C . ALA A 1 92 ? -14.492 13.317 36.384 1.00 0.00 111 ALA A C 1
ATOM 1322 O O . ALA A 1 92 ? -15.032 12.338 35.869 1.00 0.00 111 ALA A O 1
ATOM 1329 N N . GLY A 1 93 ? -14.493 14.517 35.835 1.00 0.00 112 GLY A N 1
ATOM 1330 C CA . GLY A 1 93 ? -15.113 14.756 34.550 1.00 0.00 112 GLY A CA 1
ATOM 1331 C C . GLY A 1 93 ? -15.002 16.208 34.159 1.00 0.00 112 GLY A C 1
ATOM 1332 O O . GLY A 1 93 ? -15.415 17.084 34.917 1.00 0.00 112 GLY A O 1
ATOM 1336 N N . GLY A 1 94 ? -14.447 16.472 32.986 1.00 0.00 113 GLY A N 1
ATOM 1337 C CA . GLY A 1 94 ? -14.174 17.839 32.600 1.00 0.00 113 GLY A CA 1
ATOM 1338 C C . GLY A 1 94 ? -14.842 18.245 31.307 1.00 0.00 113 GLY A C 1
ATOM 1339 O O . GLY A 1 94 ? -16.048 18.062 31.133 1.00 0.00 113 GLY A O 1
ATOM 1343 N N . ASP A 1 95 ? -14.039 18.774 30.400 1.00 0.00 114 ASP A N 1
ATOM 1344 C CA . ASP A 1 95 ? -14.527 19.337 29.151 1.00 0.00 114 ASP A CA 1
ATOM 1345 C C . ASP A 1 95 ? -14.150 18.445 27.973 1.00 0.00 114 ASP A C 1
ATOM 1346 O O . ASP A 1 95 ? -13.365 17.503 28.122 1.00 0.00 114 ASP A O 1
ATOM 1355 N N . THR A 1 96 ? -14.734 18.749 26.823 1.00 0.00 115 THR A N 1
ATOM 1356 C CA . THR A 1 96 ? -14.500 18.026 25.586 1.00 0.00 115 THR A CA 1
ATOM 1357 C C . THR A 1 96 ? -13.033 18.062 25.154 1.00 0.00 115 THR A C 1
ATOM 1358 O O . THR A 1 96 ? -12.441 19.135 25.023 1.00 0.00 115 THR A O 1
ATOM 1369 N N . PRO A 1 97 ? -12.430 16.881 24.953 1.00 0.00 116 PRO A N 1
ATOM 1370 C CA . PRO A 1 97 ? -11.103 16.758 24.349 1.00 0.00 116 PRO A CA 1
ATOM 1371 C C . PRO A 1 97 ? -11.110 17.201 22.888 1.00 0.00 116 PRO A C 1
ATOM 1372 O O . PRO A 1 97 ? -11.998 16.821 22.119 1.00 0.00 116 PRO A O 1
ATOM 1383 N N . TYR A 1 98 ? -10.127 18.002 22.510 1.00 0.00 117 TYR A N 1
ATOM 1384 C CA . TYR A 1 98 ? -10.013 18.486 21.139 1.00 0.00 117 TYR A CA 1
ATOM 1385 C C . TYR A 1 98 ? -8.586 18.315 20.637 1.00 0.00 117 TYR A C 1
ATOM 1386 O O . TYR A 1 98 ? -7.665 18.166 21.436 1.00 0.00 117 TYR A O 1
ATOM 1404 N N . TRP A 1 99 ? -8.403 18.319 19.323 1.00 0.00 118 TRP A N 1
ATOM 1405 C CA . TRP A 1 99 ? -7.072 18.164 18.747 1.00 0.00 118 TRP A CA 1
ATOM 1406 C C . TRP A 1 99 ? -6.308 19.477 18.812 1.00 0.00 118 TRP A C 1
ATOM 1407 O O . TRP A 1 99 ? -6.746 20.492 18.271 1.00 0.00 118 TRP A O 1
ATOM 1428 N N . TYR A 1 100 ? -5.173 19.446 19.485 1.00 0.00 119 TYR A N 1
ATOM 1429 C CA . TYR A 1 100 ? -4.362 20.633 19.673 1.00 0.00 119 TYR A CA 1
ATOM 1430 C C . TYR A 1 100 ? -3.299 20.735 18.593 1.00 0.00 119 TYR A C 1
ATOM 1431 O O . TYR A 1 100 ? -2.383 19.919 18.534 1.00 0.00 119 TYR A O 1
ATOM 1449 N N . LYS A 1 101 ? -3.430 21.732 17.740 1.00 0.00 120 LYS A N 1
ATOM 1450 C CA . LYS A 1 101 ? -2.403 22.025 16.756 1.00 0.00 120 LYS A CA 1
ATOM 1451 C C . LYS A 1 101 ? -1.572 23.193 17.256 1.00 0.00 120 LYS A C 1
ATOM 1452 O O . LYS A 1 101 ? -2.110 24.125 17.857 1.00 0.00 120 LYS A O 1
ATOM 1471 N N . LEU A 1 102 ? -0.270 23.133 17.043 1.00 0.00 121 LEU A N 1
ATOM 1472 C CA . LEU A 1 102 ? 0.610 24.202 17.479 1.00 0.00 121 LEU A CA 1
ATOM 1473 C C . LEU A 1 102 ? 0.581 25.358 16.493 1.00 0.00 121 LEU A C 1
ATOM 1474 O O . LEU A 1 102 ? 0.244 25.185 15.319 1.00 0.00 121 LEU A O 1
ATOM 1490 N N . GLU A 1 103 ? 0.943 26.532 16.977 1.00 0.00 122 GLU A N 1
ATOM 1491 C CA . GLU A 1 103 ? 0.899 27.734 16.174 1.00 0.00 122 GLU A CA 1
ATOM 1492 C C . GLU A 1 103 ? 2.249 28.420 16.160 1.00 0.00 122 GLU A C 1
ATOM 1493 O O . GLU A 1 103 ? 2.992 28.378 17.146 1.00 0.00 122 GLU A O 1
ATOM 1505 N N . HIS A 1 104 ? 2.566 29.041 15.041 1.00 0.00 123 HIS A N 1
ATOM 1506 C CA . HIS A 1 104 ? 3.784 29.817 14.931 1.00 0.00 123 HIS A CA 1
ATOM 1507 C C . HIS A 1 104 ? 3.462 31.293 15.049 1.00 0.00 123 HIS A C 1
ATOM 1508 O O . HIS A 1 104 ? 3.167 31.967 14.058 1.00 0.00 123 HIS A O 1
ATOM 1522 N N . HIS A 1 105 ? 3.502 31.784 16.273 1.00 0.00 124 HIS A N 1
ATOM 1523 C CA . HIS A 1 105 ? 3.180 33.167 16.549 1.00 0.00 124 HIS A CA 1
ATOM 1524 C C . HIS A 1 105 ? 4.400 34.048 16.327 1.00 0.00 124 HIS A C 1
ATOM 1525 O O . HIS A 1 105 ? 5.336 34.037 17.124 1.00 0.00 124 HIS A O 1
ATOM 1539 N N . HIS A 1 106 ? 4.397 34.787 15.231 1.00 0.00 125 HIS A N 1
ATOM 1540 C CA . HIS A 1 106 ? 5.422 35.787 15.006 1.00 0.00 125 HIS A CA 1
ATOM 1541 C C . HIS A 1 106 ? 5.025 37.073 15.714 1.00 0.00 125 HIS A C 1
ATOM 1542 O O . HIS A 1 106 ? 4.043 37.719 15.340 1.00 0.00 125 HIS A O 1
ATOM 1556 N N . HIS A 1 107 ? 5.774 37.421 16.753 1.00 0.00 126 HIS A N 1
ATOM 1557 C CA . HIS A 1 107 ? 5.474 38.602 17.551 1.00 0.00 126 HIS A CA 1
ATOM 1558 C C . HIS A 1 107 ? 5.695 39.878 16.734 1.00 0.00 126 HIS A C 1
ATOM 1559 O O . HIS A 1 107 ? 6.674 40.001 15.995 1.00 0.00 126 HIS A O 1
ATOM 1573 N N . HIS A 1 108 ? 4.754 40.796 16.846 1.00 0.00 127 HIS A N 1
ATOM 1574 C CA . HIS A 1 108 ? 4.820 42.060 16.127 1.00 0.00 127 HIS A CA 1
ATOM 1575 C C . HIS A 1 108 ? 5.019 43.210 17.105 1.00 0.00 127 HIS A C 1
ATOM 1576 O O . HIS A 1 108 ? 5.508 44.280 16.743 1.00 0.00 127 HIS A O 1
ATOM 1590 N N . HIS A 1 109 ? 4.644 42.967 18.348 1.00 0.00 128 HIS A N 1
ATOM 1591 C CA . HIS A 1 109 ? 4.796 43.941 19.411 1.00 0.00 128 HIS A CA 1
ATOM 1592 C C . HIS A 1 109 ? 5.768 43.398 20.450 1.00 0.00 128 HIS A C 1
ATOM 1593 O O . HIS A 1 109 ? 6.370 44.199 21.188 1.00 0.00 128 HIS A O 1
ATOM 1608 N N . GLY A 1 1 ? -16.807 -4.582 0.378 1.00 0.00 20 GLY A N 2
ATOM 1609 C CA . GLY A 1 1 ? -15.432 -4.052 0.216 1.00 0.00 20 GLY A CA 2
ATOM 1610 C C . GLY A 1 1 ? -15.433 -2.578 -0.116 1.00 0.00 20 GLY A C 2
ATOM 1611 O O . GLY A 1 1 ? -16.492 -1.949 -0.158 1.00 0.00 20 GLY A O 2
ATOM 1617 N N . GLY A 1 2 ? -14.252 -2.027 -0.356 1.00 0.00 21 GLY A N 2
ATOM 1618 C CA . GLY A 1 2 ? -14.133 -0.621 -0.683 1.00 0.00 21 GLY A CA 2
ATOM 1619 C C . GLY A 1 2 ? -12.728 -0.252 -1.107 1.00 0.00 21 GLY A C 2
ATOM 1620 O O . GLY A 1 2 ? -12.175 -0.851 -2.033 1.00 0.00 21 GLY A O 2
ATOM 1624 N N . GLY A 1 3 ? -12.149 0.727 -0.432 1.00 0.00 22 GLY A N 2
ATOM 1625 C CA . GLY A 1 3 ? -10.800 1.149 -0.742 1.00 0.00 22 GLY A CA 2
ATOM 1626 C C . GLY A 1 3 ? -10.261 2.118 0.286 1.00 0.00 22 GLY A C 2
ATOM 1627 O O . GLY A 1 3 ? -11.031 2.745 1.016 1.00 0.00 22 GLY A O 2
ATOM 1631 N N . ASN A 1 4 ? -8.946 2.229 0.356 1.00 0.00 23 ASN A N 2
ATOM 1632 C CA . ASN A 1 4 ? -8.300 3.134 1.298 1.00 0.00 23 ASN A CA 2
ATOM 1633 C C . ASN A 1 4 ? -7.822 4.386 0.577 1.00 0.00 23 ASN A C 2
ATOM 1634 O O . ASN A 1 4 ? -7.175 4.303 -0.467 1.00 0.00 23 ASN A O 2
ATOM 1645 N N . SER A 1 5 ? -8.167 5.543 1.117 1.00 0.00 24 SER A N 2
ATOM 1646 C CA . SER A 1 5 ? -7.751 6.813 0.540 1.00 0.00 24 SER A CA 2
ATOM 1647 C C . SER A 1 5 ? -6.959 7.628 1.560 1.00 0.00 24 SER A C 2
ATOM 1648 O O . SER A 1 5 ? -7.032 7.368 2.764 1.00 0.00 24 SER A O 2
ATOM 1656 N N . GLU A 1 6 ? -6.205 8.609 1.078 1.00 0.00 25 GLU A N 2
ATOM 1657 C CA . GLU A 1 6 ? -5.448 9.493 1.954 1.00 0.00 25 GLU A CA 2
ATOM 1658 C C . GLU A 1 6 ? -6.350 10.614 2.460 1.00 0.00 25 GLU A C 2
ATOM 1659 O O . GLU A 1 6 ? -6.377 11.714 1.904 1.00 0.00 25 GLU A O 2
ATOM 1671 N N . ARG A 1 7 ? -7.101 10.314 3.505 1.00 0.00 26 ARG A N 2
ATOM 1672 C CA . ARG A 1 7 ? -8.069 11.251 4.045 1.00 0.00 26 ARG A CA 2
ATOM 1673 C C . ARG A 1 7 ? -7.600 11.802 5.387 1.00 0.00 26 ARG A C 2
ATOM 1674 O O . ARG A 1 7 ? -7.021 11.065 6.194 1.00 0.00 26 ARG A O 2
ATOM 1695 N N . PRO A 1 8 ? -7.800 13.112 5.625 1.00 0.00 27 PRO A N 2
ATOM 1696 C CA . PRO A 1 8 ? -7.680 13.699 6.958 1.00 0.00 27 PRO A CA 2
ATOM 1697 C C . PRO A 1 8 ? -8.609 12.988 7.943 1.00 0.00 27 PRO A C 2
ATOM 1698 O O . PRO A 1 8 ? -9.821 12.927 7.728 1.00 0.00 27 PRO A O 2
ATOM 1709 N N . PRO A 1 9 ? -8.041 12.408 9.009 1.00 0.00 28 PRO A N 2
ATOM 1710 C CA . PRO A 1 9 ? -8.780 11.555 9.946 1.00 0.00 28 PRO A CA 2
ATOM 1711 C C . PRO A 1 9 ? -9.856 12.298 10.726 1.00 0.00 28 PRO A C 2
ATOM 1712 O O . PRO A 1 9 ? -9.558 13.138 11.580 1.00 0.00 28 PRO A O 2
ATOM 1723 N N . SER A 1 10 ? -11.105 11.991 10.410 1.00 0.00 29 SER A N 2
ATOM 1724 C CA . SER A 1 10 ? -12.235 12.501 11.160 1.00 0.00 29 SER A CA 2
ATOM 1725 C C . SER A 1 10 ? -12.502 11.609 12.361 1.00 0.00 29 SER A C 2
ATOM 1726 O O . SER A 1 10 ? -13.377 10.739 12.332 1.00 0.00 29 SER A O 2
ATOM 1734 N N . VAL A 1 11 ? -11.719 11.808 13.402 1.00 0.00 30 VAL A N 2
ATOM 1735 C CA . VAL A 1 11 ? -11.830 11.014 14.604 1.00 0.00 30 VAL A CA 2
ATOM 1736 C C . VAL A 1 11 ? -11.869 11.932 15.824 1.00 0.00 30 VAL A C 2
ATOM 1737 O O . VAL A 1 11 ? -11.204 12.969 15.849 1.00 0.00 30 VAL A O 2
ATOM 1750 N N . ALA A 1 12 ? -12.685 11.576 16.803 1.00 0.00 31 ALA A N 2
ATOM 1751 C CA . ALA A 1 12 ? -12.731 12.309 18.053 1.00 0.00 31 ALA A CA 2
ATOM 1752 C C . ALA A 1 12 ? -11.447 12.085 18.837 1.00 0.00 31 ALA A C 2
ATOM 1753 O O . ALA A 1 12 ? -10.886 10.988 18.834 1.00 0.00 31 ALA A O 2
ATOM 1760 N N . ALA A 1 13 ? -10.982 13.129 19.502 1.00 0.00 32 ALA A N 2
ATOM 1761 C CA . ALA A 1 13 ? -9.767 13.054 20.298 1.00 0.00 32 ALA A CA 2
ATOM 1762 C C . ALA A 1 13 ? -9.956 12.146 21.509 1.00 0.00 32 ALA A C 2
ATOM 1763 O O . ALA A 1 13 ? -8.998 11.554 22.009 1.00 0.00 32 ALA A O 2
ATOM 1770 N N . GLY A 1 14 ? -11.206 12.012 21.952 1.00 0.00 33 GLY A N 2
ATOM 1771 C CA . GLY A 1 14 ? -11.521 11.129 23.061 1.00 0.00 33 GLY A CA 2
ATOM 1772 C C . GLY A 1 14 ? -11.459 9.659 22.681 1.00 0.00 33 GLY A C 2
ATOM 1773 O O . GLY A 1 14 ? -11.569 8.786 23.542 1.00 0.00 33 GLY A O 2
ATOM 1777 N N . GLU A 1 15 ? -11.267 9.384 21.394 1.00 0.00 34 GLU A N 2
ATOM 1778 C CA . GLU A 1 15 ? -11.198 8.015 20.901 1.00 0.00 34 GLU A CA 2
ATOM 1779 C C . GLU A 1 15 ? -9.767 7.483 20.925 1.00 0.00 34 GLU A C 2
ATOM 1780 O O . GLU A 1 15 ? -9.540 6.288 20.744 1.00 0.00 34 GLU A O 2
ATOM 1792 N N . CYS A 1 16 ? -8.804 8.369 21.148 1.00 0.00 35 CYS A N 2
ATOM 1793 C CA . CYS A 1 16 ? -7.405 7.965 21.168 1.00 0.00 35 CYS A CA 2
ATOM 1794 C C . CYS A 1 16 ? -6.806 8.087 22.562 1.00 0.00 35 CYS A C 2
ATOM 1795 O O . CYS A 1 16 ? -5.599 7.937 22.745 1.00 0.00 35 CYS A O 2
ATOM 1802 N N . VAL A 1 17 ? -7.643 8.349 23.552 1.00 0.00 36 VAL A N 2
ATOM 1803 C CA . VAL A 1 17 ? -7.170 8.433 24.920 1.00 0.00 36 VAL A CA 2
ATOM 1804 C C . VAL A 1 17 ? -7.888 7.421 25.788 1.00 0.00 36 VAL A C 2
ATOM 1805 O O . VAL A 1 17 ? -9.088 7.187 25.633 1.00 0.00 36 VAL A O 2
ATOM 1818 N N . THR A 1 18 ? -7.141 6.802 26.675 1.00 0.00 37 THR A N 2
ATOM 1819 C CA . THR A 1 18 ? -7.696 5.819 27.572 1.00 0.00 37 THR A CA 2
ATOM 1820 C C . THR A 1 18 ? -7.164 6.049 28.983 1.00 0.00 37 THR A C 2
ATOM 1821 O O . THR A 1 18 ? -6.004 6.437 29.170 1.00 0.00 37 THR A O 2
ATOM 1832 N N . PHE A 1 19 ? -8.028 5.846 29.965 1.00 0.00 38 PHE A N 2
ATOM 1833 C CA . PHE A 1 19 ? -7.677 6.093 31.351 1.00 0.00 38 PHE A CA 2
ATOM 1834 C C . PHE A 1 19 ? -7.052 4.854 31.973 1.00 0.00 38 PHE A C 2
ATOM 1835 O O . PHE A 1 19 ? -7.600 3.753 31.892 1.00 0.00 38 PHE A O 2
ATOM 1852 N N . ASN A 1 20 ? -5.895 5.042 32.572 1.00 0.00 39 ASN A N 2
ATOM 1853 C CA . ASN A 1 20 ? -5.275 4.010 33.379 1.00 0.00 39 ASN A CA 2
ATOM 1854 C C . ASN A 1 20 ? -5.206 4.483 34.812 1.00 0.00 39 ASN A C 2
ATOM 1855 O O . ASN A 1 20 ? -4.646 5.538 35.100 1.00 0.00 39 ASN A O 2
ATOM 1866 N N . SER A 1 21 ? -5.785 3.702 35.703 1.00 0.00 40 SER A N 2
ATOM 1867 C CA . SER A 1 21 ? -5.894 4.075 37.103 1.00 0.00 40 SER A CA 2
ATOM 1868 C C . SER A 1 21 ? -4.573 3.844 37.849 1.00 0.00 40 SER A C 2
ATOM 1869 O O . SER A 1 21 ? -4.401 4.298 38.981 1.00 0.00 40 SER A O 2
ATOM 1877 N N . LYS A 1 22 ? -3.646 3.147 37.194 1.00 0.00 41 LYS A N 2
ATOM 1878 C CA . LYS A 1 22 ? -2.310 2.915 37.742 1.00 0.00 41 LYS A CA 2
ATOM 1879 C C . LYS A 1 22 ? -1.335 4.013 37.303 1.00 0.00 41 LYS A C 2
ATOM 1880 O O . LYS A 1 22 ? -0.132 3.925 37.547 1.00 0.00 41 LYS A O 2
ATOM 1899 N N . LEU A 1 23 ? -1.860 5.037 36.645 1.00 0.00 42 LEU A N 2
ATOM 1900 C CA . LEU A 1 23 ? -1.057 6.154 36.172 1.00 0.00 42 LEU A CA 2
ATOM 1901 C C . LEU A 1 23 ? -0.988 7.236 37.254 1.00 0.00 42 LEU A C 2
ATOM 1902 O O . LEU A 1 23 ? -2.017 7.703 37.719 1.00 0.00 42 LEU A O 2
ATOM 1918 N N . GLY A 1 24 ? 0.216 7.606 37.676 1.00 0.00 43 GLY A N 2
ATOM 1919 C CA . GLY A 1 24 ? 0.372 8.670 38.673 1.00 0.00 43 GLY A CA 2
ATOM 1920 C C . GLY A 1 24 ? -0.286 8.350 40.011 1.00 0.00 43 GLY A C 2
ATOM 1921 O O . GLY A 1 24 ? -0.023 7.300 40.602 1.00 0.00 43 GLY A O 2
ATOM 1925 N N . GLU A 1 25 ? -1.143 9.259 40.485 1.00 0.00 44 GLU A N 2
ATOM 1926 C CA . GLU A 1 25 ? -1.865 9.051 41.735 1.00 0.00 44 GLU A CA 2
ATOM 1927 C C . GLU A 1 25 ? -3.274 8.549 41.465 1.00 0.00 44 GLU A C 2
ATOM 1928 O O . GLU A 1 25 ? -3.675 7.495 41.964 1.00 0.00 44 GLU A O 2
ATOM 1940 N N . ILE A 1 26 ? -4.017 9.302 40.663 1.00 0.00 45 ILE A N 2
ATOM 1941 C CA . ILE A 1 26 ? -5.403 8.967 40.373 1.00 0.00 45 ILE A CA 2
ATOM 1942 C C . ILE A 1 26 ? -5.536 8.342 38.993 1.00 0.00 45 ILE A C 2
ATOM 1943 O O . ILE A 1 26 ? -6.295 7.394 38.803 1.00 0.00 45 ILE A O 2
ATOM 1959 N N . GLY A 1 27 ? -4.799 8.882 38.037 1.00 0.00 46 GLY A N 2
ATOM 1960 C CA . GLY A 1 27 ? -4.694 8.256 36.748 1.00 0.00 46 GLY A CA 2
ATOM 1961 C C . GLY A 1 27 ? -4.115 9.156 35.702 1.00 0.00 46 GLY A C 2
ATOM 1962 O O . GLY A 1 27 ? -3.704 10.286 35.979 1.00 0.00 46 GLY A O 2
ATOM 1966 N N . GLY A 1 28 ? -4.100 8.642 34.496 1.00 0.00 47 GLY A N 2
ATOM 1967 C CA . GLY A 1 28 ? -3.532 9.336 33.382 1.00 0.00 47 GLY A CA 2
ATOM 1968 C C . GLY A 1 28 ? -4.030 8.757 32.096 1.00 0.00 47 GLY A C 2
ATOM 1969 O O . GLY A 1 28 ? -4.680 7.707 32.088 1.00 0.00 47 GLY A O 2
ATOM 1973 N N . TYR A 1 29 ? -3.725 9.425 31.013 1.00 0.00 48 TYR A N 2
ATOM 1974 C CA . TYR A 1 29 ? -4.241 9.050 29.723 1.00 0.00 48 TYR A CA 2
ATOM 1975 C C . TYR A 1 29 ? -3.097 8.697 28.803 1.00 0.00 48 TYR A C 2
ATOM 1976 O O . TYR A 1 29 ? -2.089 9.406 28.736 1.00 0.00 48 TYR A O 2
ATOM 1994 N N . SER A 1 30 ? -3.256 7.592 28.111 1.00 0.00 49 SER A N 2
ATOM 1995 C CA . SER A 1 30 ? -2.206 7.070 27.273 1.00 0.00 49 SER A CA 2
ATOM 1996 C C . SER A 1 30 ? -2.721 6.886 25.851 1.00 0.00 49 SER A C 2
ATOM 1997 O O . SER A 1 30 ? -3.930 6.753 25.634 1.00 0.00 49 SER A O 2
ATOM 2005 N N . TRP A 1 31 ? -1.800 6.917 24.894 1.00 0.00 50 TRP A N 2
ATOM 2006 C CA . TRP A 1 31 ? -2.137 6.868 23.479 1.00 0.00 50 TRP A CA 2
ATOM 2007 C C . TRP A 1 31 ? -2.740 5.526 23.083 1.00 0.00 50 TRP A C 2
ATOM 2008 O O . TRP A 1 31 ? -2.255 4.466 23.490 1.00 0.00 50 TRP A O 2
ATOM 2029 N N . LYS A 1 32 ? -3.801 5.586 22.292 1.00 0.00 51 LYS A N 2
ATOM 2030 C CA . LYS A 1 32 ? -4.430 4.394 21.757 1.00 0.00 51 LYS A CA 2
ATOM 2031 C C . LYS A 1 32 ? -3.758 3.996 20.449 1.00 0.00 51 LYS A C 2
ATOM 2032 O O . LYS A 1 32 ? -4.074 4.528 19.385 1.00 0.00 51 LYS A O 2
ATOM 2051 N N . TYR A 1 33 ? -2.827 3.053 20.540 1.00 0.00 52 TYR A N 2
ATOM 2052 C CA . TYR A 1 33 ? -2.075 2.579 19.378 1.00 0.00 52 TYR A CA 2
ATOM 2053 C C . TYR A 1 33 ? -2.961 1.733 18.466 1.00 0.00 52 TYR A C 2
ATOM 2054 O O . TYR A 1 33 ? -2.626 1.486 17.307 1.00 0.00 52 TYR A O 2
ATOM 2072 N N . SER A 1 34 ? -4.092 1.295 19.007 1.00 0.00 53 SER A N 2
ATOM 2073 C CA . SER A 1 34 ? -5.040 0.468 18.285 1.00 0.00 53 SER A CA 2
ATOM 2074 C C . SER A 1 34 ? -5.789 1.274 17.223 1.00 0.00 53 SER A C 2
ATOM 2075 O O . SER A 1 34 ? -6.101 0.754 16.150 1.00 0.00 53 SER A O 2
ATOM 2083 N N . ASN A 1 35 ? -6.055 2.546 17.510 1.00 0.00 54 ASN A N 2
ATOM 2084 C CA . ASN A 1 35 ? -6.775 3.402 16.575 1.00 0.00 54 ASN A CA 2
ATOM 2085 C C . ASN A 1 35 ? -5.837 3.911 15.489 1.00 0.00 54 ASN A C 2
ATOM 2086 O O . ASN A 1 35 ? -4.815 4.546 15.772 1.00 0.00 54 ASN A O 2
ATOM 2097 N N . ASP A 1 36 ? -6.184 3.612 14.247 1.00 0.00 55 ASP A N 2
ATOM 2098 C CA . ASP A 1 36 ? -5.364 3.978 13.097 1.00 0.00 55 ASP A CA 2
ATOM 2099 C C . ASP A 1 36 ? -5.541 5.446 12.743 1.00 0.00 55 ASP A C 2
ATOM 2100 O O . ASP A 1 36 ? -4.576 6.139 12.425 1.00 0.00 55 ASP A O 2
ATOM 2109 N N . ALA A 1 37 ? -6.784 5.914 12.827 1.00 0.00 56 ALA A N 2
ATOM 2110 C CA . ALA A 1 37 ? -7.136 7.272 12.429 1.00 0.00 56 ALA A CA 2
ATOM 2111 C C . ALA A 1 37 ? -6.486 8.314 13.333 1.00 0.00 56 ALA A C 2
ATOM 2112 O O . ALA A 1 37 ? -5.887 9.265 12.846 1.00 0.00 56 ALA A O 2
ATOM 2119 N N . CYS A 1 38 ? -6.583 8.109 14.644 1.00 0.00 57 CYS A N 2
ATOM 2120 C CA . CYS A 1 38 ? -6.074 9.074 15.620 1.00 0.00 57 CYS A CA 2
ATOM 2121 C C . CYS A 1 38 ? -4.551 9.201 15.552 1.00 0.00 57 CYS A C 2
ATOM 2122 O O . CYS A 1 38 ? -4.004 10.289 15.741 1.00 0.00 57 CYS A O 2
ATOM 2129 N N . ASN A 1 39 ? -3.877 8.094 15.253 1.00 0.00 58 ASN A N 2
ATOM 2130 C CA . ASN A 1 39 ? -2.427 8.093 15.110 1.00 0.00 58 ASN A CA 2
ATOM 2131 C C . ASN A 1 39 ? -2.029 8.877 13.869 1.00 0.00 58 ASN A C 2
ATOM 2132 O O . ASN A 1 39 ? -1.046 9.614 13.870 1.00 0.00 58 ASN A O 2
ATOM 2143 N N . GLU A 1 40 ? -2.849 8.746 12.832 1.00 0.00 59 GLU A N 2
ATOM 2144 C CA . GLU A 1 40 ? -2.627 9.408 11.552 1.00 0.00 59 GLU A CA 2
ATOM 2145 C C . GLU A 1 40 ? -2.912 10.903 11.645 1.00 0.00 59 GLU A C 2
ATOM 2146 O O . GLU A 1 40 ? -2.357 11.690 10.887 1.00 0.00 59 GLU A O 2
ATOM 2158 N N . THR A 1 41 ? -3.773 11.287 12.577 1.00 0.00 60 THR A N 2
ATOM 2159 C CA . THR A 1 41 ? -4.109 12.693 12.784 1.00 0.00 60 THR A CA 2
ATOM 2160 C C . THR A 1 41 ? -2.867 13.494 13.180 1.00 0.00 60 THR A C 2
ATOM 2161 O O . THR A 1 41 ? -2.598 14.566 12.635 1.00 0.00 60 THR A O 2
ATOM 2172 N N . VAL A 1 42 ? -2.097 12.942 14.106 1.00 0.00 61 VAL A N 2
ATOM 2173 C CA . VAL A 1 42 ? -0.893 13.596 14.591 1.00 0.00 61 VAL A CA 2
ATOM 2174 C C . VAL A 1 42 ? 0.293 13.320 13.664 1.00 0.00 61 VAL A C 2
ATOM 2175 O O . VAL A 1 42 ? 1.169 14.166 13.501 1.00 0.00 61 VAL A O 2
ATOM 2188 N N . ALA A 1 43 ? 0.294 12.143 13.036 1.00 0.00 62 ALA A N 2
ATOM 2189 C CA . ALA A 1 43 ? 1.382 11.739 12.145 1.00 0.00 62 ALA A CA 2
ATOM 2190 C C . ALA A 1 43 ? 1.419 12.586 10.875 1.00 0.00 62 ALA A C 2
ATOM 2191 O O . ALA A 1 43 ? 2.492 12.904 10.367 1.00 0.00 62 ALA A O 2
ATOM 2198 N N . LYS A 1 44 ? 0.241 12.952 10.371 1.00 0.00 63 LYS A N 2
ATOM 2199 C CA . LYS A 1 44 ? 0.148 13.769 9.164 1.00 0.00 63 LYS A CA 2
ATOM 2200 C C . LYS A 1 44 ? 0.365 15.250 9.482 1.00 0.00 63 LYS A C 2
ATOM 2201 O O . LYS A 1 44 ? 0.506 16.077 8.581 1.00 0.00 63 LYS A O 2
ATOM 2220 N N . GLY A 1 45 ? 0.384 15.572 10.775 1.00 0.00 64 GLY A N 2
ATOM 2221 C CA . GLY A 1 45 ? 0.677 16.927 11.203 1.00 0.00 64 GLY A CA 2
ATOM 2222 C C . GLY A 1 45 ? -0.549 17.814 11.275 1.00 0.00 64 GLY A C 2
ATOM 2223 O O . GLY A 1 45 ? -0.432 19.039 11.260 1.00 0.00 64 GLY A O 2
ATOM 2227 N N . TYR A 1 46 ? -1.726 17.202 11.368 1.00 0.00 65 TYR A N 2
ATOM 2228 C CA . TYR A 1 46 ? -2.972 17.956 11.465 1.00 0.00 65 TYR A CA 2
ATOM 2229 C C . TYR A 1 46 ? -3.122 18.545 12.860 1.00 0.00 65 TYR A C 2
ATOM 2230 O O . TYR A 1 46 ? -3.686 19.625 13.037 1.00 0.00 65 TYR A O 2
ATOM 2248 N N . ALA A 1 47 ? -2.600 17.828 13.841 1.00 0.00 66 ALA A N 2
ATOM 2249 C CA . ALA A 1 47 ? -2.598 18.286 15.216 1.00 0.00 66 ALA A CA 2
ATOM 2250 C C . ALA A 1 47 ? -1.293 17.911 15.889 1.00 0.00 66 ALA A C 2
ATOM 2251 O O . ALA A 1 47 ? -0.450 17.231 15.300 1.00 0.00 66 ALA A O 2
ATOM 2258 N N . ILE A 1 48 ? -1.135 18.370 17.114 1.00 0.00 67 ILE A N 2
ATOM 2259 C CA . ILE A 1 48 ? 0.000 18.016 17.932 1.00 0.00 67 ILE A CA 2
ATOM 2260 C C . ILE A 1 48 ? -0.376 16.898 18.876 1.00 0.00 67 ILE A C 2
ATOM 2261 O O . ILE A 1 48 ? 0.476 16.136 19.327 1.00 0.00 67 ILE A O 2
ATOM 2277 N N . GLY A 1 49 ? -1.655 16.820 19.188 1.00 0.00 68 GLY A N 2
ATOM 2278 C CA . GLY A 1 49 ? -2.099 15.805 20.079 1.00 0.00 68 GLY A CA 2
ATOM 2279 C C . GLY A 1 49 ? -3.501 16.036 20.590 1.00 0.00 68 GLY A C 2
ATOM 2280 O O . GLY A 1 49 ? -4.227 16.883 20.069 1.00 0.00 68 GLY A O 2
ATOM 2284 N N . VAL A 1 50 ? -3.875 15.290 21.615 1.00 0.00 69 VAL A N 2
ATOM 2285 C CA . VAL A 1 50 ? -5.197 15.391 22.202 1.00 0.00 69 VAL A CA 2
ATOM 2286 C C . VAL A 1 50 ? -5.146 16.273 23.445 1.00 0.00 69 VAL A C 2
ATOM 2287 O O . VAL A 1 50 ? -4.437 15.970 24.408 1.00 0.00 69 VAL A O 2
ATOM 2300 N N . ALA A 1 51 ? -5.883 17.371 23.399 1.00 0.00 70 ALA A N 2
ATOM 2301 C CA . ALA A 1 51 ? -5.973 18.281 24.520 1.00 0.00 70 ALA A CA 2
ATOM 2302 C C . ALA A 1 51 ? -7.260 18.055 25.273 1.00 0.00 70 ALA A C 2
ATOM 2303 O O . ALA A 1 51 ? -8.350 18.294 24.750 1.00 0.00 70 ALA A O 2
ATOM 2310 N N . MET A 1 52 ? -7.143 17.579 26.488 1.00 0.00 71 MET A N 2
ATOM 2311 C CA . MET A 1 52 ? -8.319 17.400 27.320 1.00 0.00 71 MET A CA 2
ATOM 2312 C C . MET A 1 52 ? -8.143 18.090 28.661 1.00 0.00 71 MET A C 2
ATOM 2313 O O . MET A 1 52 ? -7.106 17.970 29.310 1.00 0.00 71 MET A O 2
ATOM 2327 N N . HIS A 1 53 ? -9.157 18.848 29.045 1.00 0.00 72 HIS A N 2
ATOM 2328 C CA . HIS A 1 53 ? -9.178 19.500 30.347 1.00 0.00 72 HIS A CA 2
ATOM 2329 C C . HIS A 1 53 ? -10.013 18.646 31.283 1.00 0.00 72 HIS A C 2
ATOM 2330 O O . HIS A 1 53 ? -11.172 18.375 30.990 1.00 0.00 72 HIS A O 2
ATOM 2344 N N . ARG A 1 54 ? -9.440 18.198 32.386 1.00 0.00 73 ARG A N 2
ATOM 2345 C CA . ARG A 1 54 ? -10.193 17.384 33.326 1.00 0.00 73 ARG A CA 2
ATOM 2346 C C . ARG A 1 54 ? -10.467 18.161 34.600 1.00 0.00 73 ARG A C 2
ATOM 2347 O O . ARG A 1 54 ? -9.608 18.893 35.095 1.00 0.00 73 ARG A O 2
ATOM 2368 N N . THR A 1 55 ? -11.678 18.011 35.107 1.00 0.00 74 THR A N 2
ATOM 2369 C CA . THR A 1 55 ? -12.092 18.675 36.326 1.00 0.00 74 THR A CA 2
ATOM 2370 C C . THR A 1 55 ? -12.427 17.643 37.398 1.00 0.00 74 THR A C 2
ATOM 2371 O O . THR A 1 55 ? -13.455 16.973 37.332 1.00 0.00 74 THR A O 2
ATOM 2382 N N . VAL A 1 56 ? -11.559 17.522 38.388 1.00 0.00 75 VAL A N 2
ATOM 2383 C CA . VAL A 1 56 ? -11.746 16.545 39.449 1.00 0.00 75 VAL A CA 2
ATOM 2384 C C . VAL A 1 56 ? -12.313 17.221 40.696 1.00 0.00 75 VAL A C 2
ATOM 2385 O O . VAL A 1 56 ? -11.644 18.030 41.334 1.00 0.00 75 VAL A O 2
ATOM 2398 N N . ASN A 1 57 ? -13.550 16.885 41.024 1.00 0.00 76 ASN A N 2
ATOM 2399 C CA . ASN A 1 57 ? -14.267 17.530 42.120 1.00 0.00 76 ASN A CA 2
ATOM 2400 C C . ASN A 1 57 ? -13.956 16.847 43.446 1.00 0.00 76 ASN A C 2
ATOM 2401 O O . ASN A 1 57 ? -13.990 15.618 43.549 1.00 0.00 76 ASN A O 2
ATOM 2412 N N . TYR A 1 58 ? -13.661 17.650 44.460 1.00 0.00 77 TYR A N 2
ATOM 2413 C CA . TYR A 1 58 ? -13.281 17.130 45.763 1.00 0.00 77 TYR A CA 2
ATOM 2414 C C . TYR A 1 58 ? -14.349 17.420 46.810 1.00 0.00 77 TYR A C 2
ATOM 2415 O O . TYR A 1 58 ? -15.220 18.268 46.604 1.00 0.00 77 TYR A O 2
ATOM 2433 N N . GLU A 1 59 ? -14.254 16.720 47.939 1.00 0.00 78 GLU A N 2
ATOM 2434 C CA . GLU A 1 59 ? -15.174 16.897 49.066 1.00 0.00 78 GLU A CA 2
ATOM 2435 C C . GLU A 1 59 ? -14.962 18.236 49.780 1.00 0.00 78 GLU A C 2
ATOM 2436 O O . GLU A 1 59 ? -15.746 18.616 50.645 1.00 0.00 78 GLU A O 2
ATOM 2448 N N . GLY A 1 60 ? -13.897 18.943 49.414 1.00 0.00 79 GLY A N 2
ATOM 2449 C CA . GLY A 1 60 ? -13.627 20.246 49.998 1.00 0.00 79 GLY A CA 2
ATOM 2450 C C . GLY A 1 60 ? -14.451 21.352 49.360 1.00 0.00 79 GLY A C 2
ATOM 2451 O O . GLY A 1 60 ? -14.433 22.492 49.820 1.00 0.00 79 GLY A O 2
ATOM 2455 N N . GLY A 1 61 ? -15.170 21.012 48.295 1.00 0.00 80 GLY A N 2
ATOM 2456 C CA . GLY A 1 61 ? -16.001 21.987 47.616 1.00 0.00 80 GLY A CA 2
ATOM 2457 C C . GLY A 1 61 ? -15.289 22.643 46.454 1.00 0.00 80 GLY A C 2
ATOM 2458 O O . GLY A 1 61 ? -15.853 23.501 45.773 1.00 0.00 80 GLY A O 2
ATOM 2462 N N . TYR A 1 62 ? -14.047 22.243 46.225 1.00 0.00 81 TYR A N 2
ATOM 2463 C CA . TYR A 1 62 ? -13.259 22.786 45.132 1.00 0.00 81 TYR A CA 2
ATOM 2464 C C . TYR A 1 62 ? -12.965 21.692 44.123 1.00 0.00 81 TYR A C 2
ATOM 2465 O O . TYR A 1 62 ? -13.191 20.511 44.391 1.00 0.00 81 TYR A O 2
ATOM 2483 N N . SER A 1 63 ? -12.475 22.085 42.965 1.00 0.00 82 SER A N 2
ATOM 2484 C CA . SER A 1 63 ? -12.163 21.141 41.912 1.00 0.00 82 SER A CA 2
ATOM 2485 C C . SER A 1 63 ? -10.775 21.416 41.351 1.00 0.00 82 SER A C 2
ATOM 2486 O O . SER A 1 63 ? -10.296 22.551 41.379 1.00 0.00 82 SER A O 2
ATOM 2494 N N . ILE A 1 64 ? -10.136 20.373 40.860 1.00 0.00 83 ILE A N 2
ATOM 2495 C CA . ILE A 1 64 ? -8.822 20.491 40.267 1.00 0.00 83 ILE A CA 2
ATOM 2496 C C . ILE A 1 64 ? -8.949 20.492 38.744 1.00 0.00 83 ILE A C 2
ATOM 2497 O O . ILE A 1 64 ? -9.644 19.651 38.170 1.00 0.00 83 ILE A O 2
ATOM 2513 N N . GLN A 1 65 ? -8.304 21.455 38.107 1.00 0.00 84 GLN A N 2
ATOM 2514 C CA . GLN A 1 65 ? -8.364 21.584 36.662 1.00 0.00 84 GLN A CA 2
ATOM 2515 C C . GLN A 1 65 ? -6.963 21.588 36.075 1.00 0.00 84 GLN A C 2
ATOM 2516 O O . GLN A 1 65 ? -6.135 22.427 36.428 1.00 0.00 84 GLN A O 2
ATOM 2530 N N . SER A 1 66 ? -6.699 20.639 35.196 1.00 0.00 85 SER A N 2
ATOM 2531 C CA . SER A 1 66 ? -5.423 20.563 34.508 1.00 0.00 85 SER A CA 2
ATOM 2532 C C . SER A 1 66 ? -5.602 19.949 33.130 1.00 0.00 85 SER A C 2
ATOM 2533 O O . SER A 1 66 ? -6.503 19.129 32.915 1.00 0.00 85 SER A O 2
ATOM 2541 N N . SER A 1 67 ? -4.771 20.378 32.195 1.00 0.00 86 SER A N 2
ATOM 2542 C CA . SER A 1 67 ? -4.858 19.918 30.822 1.00 0.00 86 SER A CA 2
ATOM 2543 C C . SER A 1 67 ? -3.482 19.562 30.286 1.00 0.00 86 SER A C 2
ATOM 2544 O O . SER A 1 67 ? -2.503 20.263 30.543 1.00 0.00 86 SER A O 2
ATOM 2552 N N . GLY A 1 68 ? -3.422 18.475 29.541 1.00 0.00 87 GLY A N 2
ATOM 2553 C CA . GLY A 1 68 ? -2.183 18.062 28.924 1.00 0.00 87 GLY A CA 2
ATOM 2554 C C . GLY A 1 68 ? -2.412 17.564 27.529 1.00 0.00 87 GLY A C 2
ATOM 2555 O O . GLY A 1 68 ? -3.554 17.513 27.062 1.00 0.00 87 GLY A O 2
ATOM 2559 N N . ILE A 1 69 ? -1.337 17.186 26.872 1.00 0.00 88 ILE A N 2
ATOM 2560 C CA . ILE A 1 69 ? -1.414 16.735 25.503 1.00 0.00 88 ILE A CA 2
ATOM 2561 C C . ILE A 1 69 ? -0.931 15.308 25.389 1.00 0.00 88 ILE A C 2
ATOM 2562 O O . ILE A 1 69 ? 0.223 14.990 25.696 1.00 0.00 88 ILE A O 2
ATOM 2578 N N . VAL A 1 70 ? -1.834 14.456 24.971 1.00 0.00 89 VAL A N 2
ATOM 2579 C CA . VAL A 1 70 ? -1.505 13.086 24.674 1.00 0.00 89 VAL A CA 2
ATOM 2580 C C . VAL A 1 70 ? -1.168 12.975 23.195 1.00 0.00 89 VAL A C 2
ATOM 2581 O O . VAL A 1 70 ? -1.934 13.423 22.347 1.00 0.00 89 VAL A O 2
ATOM 2594 N N . LYS A 1 71 ? -0.003 12.434 22.895 1.00 0.00 90 LYS A N 2
ATOM 2595 C CA . LYS A 1 71 ? 0.431 12.236 21.516 1.00 0.00 90 LYS A CA 2
ATOM 2596 C C . LYS A 1 71 ? 1.113 10.870 21.412 1.00 0.00 90 LYS A C 2
ATOM 2597 O O . LYS A 1 71 ? 1.270 10.209 22.438 1.00 0.00 90 LYS A O 2
ATOM 2616 N N . PRO A 1 72 ? 1.489 10.400 20.192 1.00 0.00 91 PRO A N 2
ATOM 2617 C CA . PRO A 1 72 ? 2.194 9.118 20.019 1.00 0.00 91 PRO A CA 2
ATOM 2618 C C . PRO A 1 72 ? 3.440 8.990 20.901 1.00 0.00 91 PRO A C 2
ATOM 2619 O O . PRO A 1 72 ? 4.469 9.620 20.644 1.00 0.00 91 PRO A O 2
ATOM 2630 N N . GLY A 1 73 ? 3.310 8.193 21.959 1.00 0.00 92 GLY A N 2
ATOM 2631 C CA . GLY A 1 73 ? 4.424 7.919 22.853 1.00 0.00 92 GLY A CA 2
ATOM 2632 C C . GLY A 1 73 ? 4.473 8.836 24.053 1.00 0.00 92 GLY A C 2
ATOM 2633 O O . GLY A 1 73 ? 5.353 8.715 24.904 1.00 0.00 92 GLY A O 2
ATOM 2637 N N . SER A 1 74 ? 3.533 9.750 24.115 1.00 0.00 93 SER A N 2
ATOM 2638 C CA . SER A 1 74 ? 3.485 10.739 25.172 1.00 0.00 93 SER A CA 2
ATOM 2639 C C . SER A 1 74 ? 2.579 10.318 26.327 1.00 0.00 93 SER A C 2
ATOM 2640 O O . SER A 1 74 ? 1.669 9.502 26.161 1.00 0.00 93 SER A O 2
ATOM 2648 N N . ASP A 1 75 ? 2.843 10.897 27.491 1.00 0.00 94 ASP A N 2
ATOM 2649 C CA . ASP A 1 75 ? 2.107 10.598 28.710 1.00 0.00 94 ASP A CA 2
ATOM 2650 C C . ASP A 1 75 ? 1.445 11.867 29.262 1.00 0.00 94 ASP A C 2
ATOM 2651 O O . ASP A 1 75 ? 2.033 12.954 29.237 1.00 0.00 94 ASP A O 2
ATOM 2660 N N . PHE A 1 76 ? 0.202 11.740 29.708 1.00 0.00 95 PHE A N 2
ATOM 2661 C CA . PHE A 1 76 ? -0.487 12.834 30.378 1.00 0.00 95 PHE A CA 2
ATOM 2662 C C . PHE A 1 76 ? -1.117 12.324 31.664 1.00 0.00 95 PHE A C 2
ATOM 2663 O O . PHE A 1 76 ? -2.003 11.479 31.635 1.00 0.00 95 PHE A O 2
ATOM 2680 N N . ILE A 1 77 ? -0.637 12.830 32.786 1.00 0.00 96 ILE A N 2
ATOM 2681 C CA . ILE A 1 77 ? -1.189 12.474 34.080 1.00 0.00 96 ILE A CA 2
ATOM 2682 C C . ILE A 1 77 ? -2.154 13.542 34.550 1.00 0.00 96 ILE A C 2
ATOM 2683 O O . ILE A 1 77 ? -1.834 14.733 34.520 1.00 0.00 96 ILE A O 2
ATOM 2699 N N . MET A 1 78 ? -3.330 13.118 34.977 1.00 0.00 97 MET A N 2
ATOM 2700 C CA . MET A 1 78 ? -4.308 14.041 35.499 1.00 0.00 97 MET A CA 2
ATOM 2701 C C . MET A 1 78 ? -3.892 14.500 36.887 1.00 0.00 97 MET A C 2
ATOM 2702 O O . MET A 1 78 ? -3.575 13.686 37.758 1.00 0.00 97 MET A O 2
ATOM 2716 N N . LYS A 1 79 ? -3.858 15.813 37.049 1.00 0.00 98 LYS A N 2
ATOM 2717 C CA . LYS A 1 79 ? -3.568 16.452 38.322 1.00 0.00 98 LYS A CA 2
ATOM 2718 C C . LYS A 1 79 ? -4.583 16.010 39.371 1.00 0.00 98 LYS A C 2
ATOM 2719 O O . LYS A 1 79 ? -5.785 16.003 39.111 1.00 0.00 98 LYS A O 2
ATOM 2738 N N . GLY A 1 80 ? -4.103 15.618 40.537 1.00 0.00 99 GLY A N 2
ATOM 2739 C CA . GLY A 1 80 ? -5.000 15.179 41.582 1.00 0.00 99 GLY A CA 2
ATOM 2740 C C . GLY A 1 80 ? -4.533 13.925 42.275 1.00 0.00 99 GLY A C 2
ATOM 2741 O O . GLY A 1 80 ? -3.855 13.086 41.678 1.00 0.00 99 GLY A O 2
ATOM 2745 N N . GLY A 1 81 ? -4.845 13.829 43.555 1.00 0.00 100 GLY A N 2
ATOM 2746 C CA . GLY A 1 81 ? -4.660 12.595 44.286 1.00 0.00 100 GLY A CA 2
ATOM 2747 C C . GLY A 1 81 ? -5.983 12.042 44.746 1.00 0.00 100 GLY A C 2
ATOM 2748 O O . GLY A 1 81 ? -7.024 12.672 44.537 1.00 0.00 100 GLY A O 2
ATOM 2752 N N . LYS A 1 82 ? -5.959 10.863 45.361 1.00 0.00 101 LYS A N 2
ATOM 2753 C CA . LYS A 1 82 ? -7.185 10.229 45.842 1.00 0.00 101 LYS A CA 2
ATOM 2754 C C . LYS A 1 82 ? -7.797 11.060 46.956 1.00 0.00 101 LYS A C 2
ATOM 2755 O O . LYS A 1 82 ? -9.015 11.069 47.151 1.00 0.00 101 LYS A O 2
ATOM 2774 N N . THR A 1 83 ? -6.939 11.780 47.659 1.00 0.00 102 THR A N 2
ATOM 2775 C CA . THR A 1 83 ? -7.381 12.727 48.655 1.00 0.00 102 THR A CA 2
ATOM 2776 C C . THR A 1 83 ? -6.566 14.008 48.562 1.00 0.00 102 THR A C 2
ATOM 2777 O O . THR A 1 83 ? -5.344 13.963 48.405 1.00 0.00 102 THR A O 2
ATOM 2788 N N . TYR A 1 84 ? -7.242 15.139 48.632 1.00 0.00 103 TYR A N 2
ATOM 2789 C CA . TYR A 1 84 ? -6.573 16.425 48.675 1.00 0.00 103 TYR A CA 2
ATOM 2790 C C . TYR A 1 84 ? -7.029 17.186 49.903 1.00 0.00 103 TYR A C 2
ATOM 2791 O O . TYR A 1 84 ? -8.229 17.409 50.084 1.00 0.00 103 TYR A O 2
ATOM 2809 N N . LYS A 1 85 ? -6.063 17.540 50.756 1.00 0.00 104 LYS A N 2
ATOM 2810 C CA . LYS A 1 85 ? -6.333 18.177 52.050 1.00 0.00 104 LYS A CA 2
ATOM 2811 C C . LYS A 1 85 ? -7.160 17.244 52.939 1.00 0.00 104 LYS A C 2
ATOM 2812 O O . LYS A 1 85 ? -7.917 17.686 53.806 1.00 0.00 104 LYS A O 2
ATOM 2831 N N . GLY A 1 86 ? -7.008 15.939 52.694 1.00 0.00 105 GLY A N 2
ATOM 2832 C CA . GLY A 1 86 ? -7.753 14.926 53.422 1.00 0.00 105 GLY A CA 2
ATOM 2833 C C . GLY A 1 86 ? -9.128 14.664 52.834 1.00 0.00 105 GLY A C 2
ATOM 2834 O O . GLY A 1 86 ? -9.723 13.616 53.087 1.00 0.00 105 GLY A O 2
ATOM 2838 N N . HIS A 1 87 ? -9.630 15.608 52.044 1.00 0.00 106 HIS A N 2
ATOM 2839 C CA . HIS A 1 87 ? -10.935 15.468 51.416 1.00 0.00 106 HIS A CA 2
ATOM 2840 C C . HIS A 1 87 ? -10.805 14.624 50.162 1.00 0.00 106 HIS A C 2
ATOM 2841 O O . HIS A 1 87 ? -10.028 14.948 49.265 1.00 0.00 106 HIS A O 2
ATOM 2855 N N . LYS A 1 88 ? -11.556 13.539 50.110 1.00 0.00 107 LYS A N 2
ATOM 2856 C CA . LYS A 1 88 ? -11.481 12.616 48.987 1.00 0.00 107 LYS A CA 2
ATOM 2857 C C . LYS A 1 88 ? -12.125 13.212 47.740 1.00 0.00 107 LYS A C 2
ATOM 2858 O O . LYS A 1 88 ? -12.928 14.145 47.823 1.00 0.00 107 LYS A O 2
ATOM 2877 N N . LYS A 1 89 ? -11.749 12.686 46.590 1.00 0.00 108 LYS A N 2
ATOM 2878 C CA . LYS A 1 89 ? -12.369 13.083 45.341 1.00 0.00 108 LYS A CA 2
ATOM 2879 C C . LYS A 1 89 ? -13.644 12.267 45.144 1.00 0.00 108 LYS A C 2
ATOM 2880 O O . LYS A 1 89 ? -13.676 11.065 45.427 1.00 0.00 108 LYS A O 2
ATOM 2899 N N . VAL A 1 90 ? -14.701 12.930 44.707 1.00 0.00 109 VAL A N 2
ATOM 2900 C CA . VAL A 1 90 ? -16.014 12.302 44.643 1.00 0.00 109 VAL A CA 2
ATOM 2901 C C . VAL A 1 90 ? -16.467 12.076 43.207 1.00 0.00 109 VAL A C 2
ATOM 2902 O O . VAL A 1 90 ? -17.172 11.109 42.919 1.00 0.00 109 VAL A O 2
ATOM 2915 N N . SER A 1 91 ? -16.065 12.964 42.310 1.00 0.00 110 SER A N 2
ATOM 2916 C CA . SER A 1 91 ? -16.442 12.851 40.912 1.00 0.00 110 SER A CA 2
ATOM 2917 C C . SER A 1 91 ? -15.365 13.452 40.023 1.00 0.00 110 SER A C 2
ATOM 2918 O O . SER A 1 91 ? -14.584 14.292 40.467 1.00 0.00 110 SER A O 2
ATOM 2926 N N . ALA A 1 92 ? -15.318 13.012 38.777 1.00 0.00 111 ALA A N 2
ATOM 2927 C CA . ALA A 1 92 ? -14.399 13.579 37.810 1.00 0.00 111 ALA A CA 2
ATOM 2928 C C . ALA A 1 92 ? -15.119 13.861 36.501 1.00 0.00 111 ALA A C 2
ATOM 2929 O O . ALA A 1 92 ? -15.708 12.967 35.892 1.00 0.00 111 ALA A O 2
ATOM 2936 N N . GLY A 1 93 ? -15.064 15.110 36.085 1.00 0.00 112 GLY A N 2
ATOM 2937 C CA . GLY A 1 93 ? -15.642 15.517 34.826 1.00 0.00 112 GLY A CA 2
ATOM 2938 C C . GLY A 1 93 ? -14.628 16.268 34.003 1.00 0.00 112 GLY A C 2
ATOM 2939 O O . GLY A 1 93 ? -13.445 15.945 34.041 1.00 0.00 112 GLY A O 2
ATOM 2943 N N . GLY A 1 94 ? -15.065 17.274 33.276 1.00 0.00 113 GLY A N 2
ATOM 2944 C CA . GLY A 1 94 ? -14.134 18.064 32.505 1.00 0.00 113 GLY A CA 2
ATOM 2945 C C . GLY A 1 94 ? -14.699 18.517 31.183 1.00 0.00 113 GLY A C 2
ATOM 2946 O O . GLY A 1 94 ? -15.910 18.476 30.965 1.00 0.00 113 GLY A O 2
ATOM 2950 N N . ASP A 1 95 ? -13.808 18.929 30.303 1.00 0.00 114 ASP A N 2
ATOM 2951 C CA . ASP A 1 95 ? -14.178 19.434 28.994 1.00 0.00 114 ASP A CA 2
ATOM 2952 C C . ASP A 1 95 ? -14.126 18.320 27.962 1.00 0.00 114 ASP A C 2
ATOM 2953 O O . ASP A 1 95 ? -13.776 17.180 28.281 1.00 0.00 114 ASP A O 2
ATOM 2962 N N . THR A 1 96 ? -14.470 18.654 26.732 1.00 0.00 115 THR A N 2
ATOM 2963 C CA . THR A 1 96 ? -14.371 17.722 25.627 1.00 0.00 115 THR A CA 2
ATOM 2964 C C . THR A 1 96 ? -12.925 17.612 25.156 1.00 0.00 115 THR A C 2
ATOM 2965 O O . THR A 1 96 ? -12.261 18.630 24.941 1.00 0.00 115 THR A O 2
ATOM 2976 N N . PRO A 1 97 ? -12.406 16.382 25.041 1.00 0.00 116 PRO A N 2
ATOM 2977 C CA . PRO A 1 97 ? -11.107 16.136 24.420 1.00 0.00 116 PRO A CA 2
ATOM 2978 C C . PRO A 1 97 ? -11.120 16.550 22.952 1.00 0.00 116 PRO A C 2
ATOM 2979 O O . PRO A 1 97 ? -11.868 15.989 22.146 1.00 0.00 116 PRO A O 2
ATOM 2990 N N . TYR A 1 98 ? -10.316 17.545 22.615 1.00 0.00 117 TYR A N 2
ATOM 2991 C CA . TYR A 1 98 ? -10.261 18.061 21.254 1.00 0.00 117 TYR A CA 2
ATOM 2992 C C . TYR A 1 98 ? -8.847 17.942 20.709 1.00 0.00 117 TYR A C 2
ATOM 2993 O O . TYR A 1 98 ? -7.903 17.712 21.466 1.00 0.00 117 TYR A O 2
ATOM 3011 N N . TRP A 1 99 ? -8.704 18.082 19.404 1.00 0.00 118 TRP A N 2
ATOM 3012 C CA . TRP A 1 99 ? -7.399 18.003 18.776 1.00 0.00 118 TRP A CA 2
ATOM 3013 C C . TRP A 1 99 ? -6.682 19.339 18.867 1.00 0.00 118 TRP A C 2
ATOM 3014 O O . TRP A 1 99 ? -7.102 20.337 18.280 1.00 0.00 118 TRP A O 2
ATOM 3035 N N . TYR A 1 100 ? -5.595 19.336 19.612 1.00 0.00 119 TYR A N 2
ATOM 3036 C CA . TYR A 1 100 ? -4.805 20.529 19.836 1.00 0.00 119 TYR A CA 2
ATOM 3037 C C . TYR A 1 100 ? -3.737 20.644 18.771 1.00 0.00 119 TYR A C 2
ATOM 3038 O O . TYR A 1 100 ? -3.025 19.684 18.509 1.00 0.00 119 TYR A O 2
ATOM 3056 N N . LYS A 1 101 ? -3.621 21.809 18.172 1.00 0.00 120 LYS A N 2
ATOM 3057 C CA . LYS A 1 101 ? -2.584 22.054 17.183 1.00 0.00 120 LYS A CA 2
ATOM 3058 C C . LYS A 1 101 ? -1.885 23.365 17.485 1.00 0.00 120 LYS A C 2
ATOM 3059 O O . LYS A 1 101 ? -2.385 24.170 18.271 1.00 0.00 120 LYS A O 2
ATOM 3078 N N . LEU A 1 102 ? -0.740 23.584 16.860 1.00 0.00 121 LEU A N 2
ATOM 3079 C CA . LEU A 1 102 ? 0.029 24.789 17.086 1.00 0.00 121 LEU A CA 2
ATOM 3080 C C . LEU A 1 102 ? 0.464 25.374 15.754 1.00 0.00 121 LEU A C 2
ATOM 3081 O O . LEU A 1 102 ? 0.157 24.820 14.693 1.00 0.00 121 LEU A O 2
ATOM 3097 N N . GLU A 1 103 ? 1.189 26.475 15.809 1.00 0.00 122 GLU A N 2
ATOM 3098 C CA . GLU A 1 103 ? 1.529 27.230 14.613 1.00 0.00 122 GLU A CA 2
ATOM 3099 C C . GLU A 1 103 ? 3.023 27.521 14.562 1.00 0.00 122 GLU A C 2
ATOM 3100 O O . GLU A 1 103 ? 3.746 26.975 13.731 1.00 0.00 122 GLU A O 2
ATOM 3112 N N . HIS A 1 104 ? 3.481 28.372 15.470 1.00 0.00 123 HIS A N 2
ATOM 3113 C CA . HIS A 1 104 ? 4.879 28.781 15.504 1.00 0.00 123 HIS A CA 2
ATOM 3114 C C . HIS A 1 104 ? 5.739 27.668 16.091 1.00 0.00 123 HIS A C 2
ATOM 3115 O O . HIS A 1 104 ? 6.820 27.373 15.586 1.00 0.00 123 HIS A O 2
ATOM 3129 N N . HIS A 1 105 ? 5.242 27.036 17.147 1.00 0.00 124 HIS A N 2
ATOM 3130 C CA . HIS A 1 105 ? 5.930 25.903 17.752 1.00 0.00 124 HIS A CA 2
ATOM 3131 C C . HIS A 1 105 ? 5.320 24.603 17.246 1.00 0.00 124 HIS A C 2
ATOM 3132 O O . HIS A 1 105 ? 4.437 24.032 17.879 1.00 0.00 124 HIS A O 2
ATOM 3146 N N . HIS A 1 106 ? 5.792 24.143 16.097 1.00 0.00 125 HIS A N 2
ATOM 3147 C CA . HIS A 1 106 ? 5.211 22.973 15.445 1.00 0.00 125 HIS A CA 2
ATOM 3148 C C . HIS A 1 106 ? 5.691 21.681 16.095 1.00 0.00 125 HIS A C 2
ATOM 3149 O O . HIS A 1 106 ? 4.925 20.727 16.232 1.00 0.00 125 HIS A O 2
ATOM 3163 N N . HIS A 1 107 ? 6.958 21.655 16.488 1.00 0.00 126 HIS A N 2
ATOM 3164 C CA . HIS A 1 107 ? 7.535 20.490 17.145 1.00 0.00 126 HIS A CA 2
ATOM 3165 C C . HIS A 1 107 ? 8.617 20.917 18.129 1.00 0.00 126 HIS A C 2
ATOM 3166 O O . HIS A 1 107 ? 9.066 22.063 18.109 1.00 0.00 126 HIS A O 2
ATOM 3180 N N . HIS A 1 108 ? 9.031 19.995 18.983 1.00 0.00 127 HIS A N 2
ATOM 3181 C CA . HIS A 1 108 ? 10.082 20.268 19.946 1.00 0.00 127 HIS A CA 2
ATOM 3182 C C . HIS A 1 108 ? 11.426 19.784 19.418 1.00 0.00 127 HIS A C 2
ATOM 3183 O O . HIS A 1 108 ? 11.511 18.741 18.763 1.00 0.00 127 HIS A O 2
ATOM 3197 N N . HIS A 1 109 ? 12.465 20.555 19.686 1.00 0.00 128 HIS A N 2
ATOM 3198 C CA . HIS A 1 109 ? 13.816 20.189 19.301 1.00 0.00 128 HIS A CA 2
ATOM 3199 C C . HIS A 1 109 ? 14.696 20.108 20.544 1.00 0.00 128 HIS A C 2
ATOM 3200 O O . HIS A 1 109 ? 15.034 18.982 20.960 1.00 0.00 128 HIS A O 2
ATOM 3215 N N . GLY A 1 1 ? -14.251 -7.493 -2.099 1.00 0.00 20 GLY A N 3
ATOM 3216 C CA . GLY A 1 1 ? -13.820 -6.176 -2.621 1.00 0.00 20 GLY A CA 3
ATOM 3217 C C . GLY A 1 1 ? -13.037 -5.391 -1.594 1.00 0.00 20 GLY A C 3
ATOM 3218 O O . GLY A 1 1 ? -12.441 -5.973 -0.687 1.00 0.00 20 GLY A O 3
ATOM 3224 N N . GLY A 1 2 ? -13.046 -4.071 -1.725 1.00 0.00 21 GLY A N 3
ATOM 3225 C CA . GLY A 1 2 ? -12.330 -3.229 -0.792 1.00 0.00 21 GLY A CA 3
ATOM 3226 C C . GLY A 1 2 ? -12.382 -1.769 -1.183 1.00 0.00 21 GLY A C 3
ATOM 3227 O O . GLY A 1 2 ? -13.438 -1.137 -1.104 1.00 0.00 21 GLY A O 3
ATOM 3231 N N . GLY A 1 3 ? -11.251 -1.240 -1.616 1.00 0.00 22 GLY A N 3
ATOM 3232 C CA . GLY A 1 3 ? -11.172 0.155 -1.991 1.00 0.00 22 GLY A CA 3
ATOM 3233 C C . GLY A 1 3 ? -9.898 0.793 -1.489 1.00 0.00 22 GLY A C 3
ATOM 3234 O O . GLY A 1 3 ? -9.514 0.598 -0.335 1.00 0.00 22 GLY A O 3
ATOM 3238 N N . ASN A 1 4 ? -9.236 1.543 -2.353 1.00 0.00 23 ASN A N 3
ATOM 3239 C CA . ASN A 1 4 ? -7.973 2.179 -2.006 1.00 0.00 23 ASN A CA 3
ATOM 3240 C C . ASN A 1 4 ? -8.087 3.692 -2.143 1.00 0.00 23 ASN A C 3
ATOM 3241 O O . ASN A 1 4 ? -8.176 4.222 -3.250 1.00 0.00 23 ASN A O 3
ATOM 3252 N N . SER A 1 5 ? -8.109 4.373 -1.009 1.00 0.00 24 SER A N 3
ATOM 3253 C CA . SER A 1 5 ? -8.212 5.823 -0.988 1.00 0.00 24 SER A CA 3
ATOM 3254 C C . SER A 1 5 ? -7.405 6.404 0.172 1.00 0.00 24 SER A C 3
ATOM 3255 O O . SER A 1 5 ? -7.368 5.831 1.265 1.00 0.00 24 SER A O 3
ATOM 3263 N N . GLU A 1 6 ? -6.752 7.528 -0.083 1.00 0.00 25 GLU A N 3
ATOM 3264 C CA . GLU A 1 6 ? -6.013 8.238 0.948 1.00 0.00 25 GLU A CA 3
ATOM 3265 C C . GLU A 1 6 ? -6.835 9.413 1.447 1.00 0.00 25 GLU A C 3
ATOM 3266 O O . GLU A 1 6 ? -7.252 10.264 0.659 1.00 0.00 25 GLU A O 3
ATOM 3278 N N . ARG A 1 7 ? -7.068 9.458 2.748 1.00 0.00 26 ARG A N 3
ATOM 3279 C CA . ARG A 1 7 ? -7.914 10.484 3.340 1.00 0.00 26 ARG A CA 3
ATOM 3280 C C . ARG A 1 7 ? -7.317 11.003 4.642 1.00 0.00 26 ARG A C 3
ATOM 3281 O O . ARG A 1 7 ? -6.564 10.288 5.307 1.00 0.00 26 ARG A O 3
ATOM 3302 N N . PRO A 1 8 ? -7.620 12.266 5.006 1.00 0.00 27 PRO A N 3
ATOM 3303 C CA . PRO A 1 8 ? -7.251 12.822 6.310 1.00 0.00 27 PRO A CA 3
ATOM 3304 C C . PRO A 1 8 ? -7.911 12.056 7.456 1.00 0.00 27 PRO A C 3
ATOM 3305 O O . PRO A 1 8 ? -9.035 11.569 7.313 1.00 0.00 27 PRO A O 3
ATOM 3316 N N . PRO A 1 9 ? -7.211 11.931 8.600 1.00 0.00 28 PRO A N 3
ATOM 3317 C CA . PRO A 1 9 ? -7.687 11.181 9.776 1.00 0.00 28 PRO A CA 3
ATOM 3318 C C . PRO A 1 9 ? -9.071 11.610 10.273 1.00 0.00 28 PRO A C 3
ATOM 3319 O O . PRO A 1 9 ? -9.222 12.640 10.939 1.00 0.00 28 PRO A O 3
ATOM 3330 N N . SER A 1 10 ? -10.074 10.809 9.934 1.00 0.00 29 SER A N 3
ATOM 3331 C CA . SER A 1 10 ? -11.435 11.014 10.404 1.00 0.00 29 SER A CA 3
ATOM 3332 C C . SER A 1 10 ? -11.609 10.394 11.789 1.00 0.00 29 SER A C 3
ATOM 3333 O O . SER A 1 10 ? -12.096 9.269 11.930 1.00 0.00 29 SER A O 3
ATOM 3341 N N . VAL A 1 11 ? -11.192 11.133 12.803 1.00 0.00 30 VAL A N 3
ATOM 3342 C CA . VAL A 1 11 ? -11.184 10.629 14.163 1.00 0.00 30 VAL A CA 3
ATOM 3343 C C . VAL A 1 11 ? -11.422 11.764 15.164 1.00 0.00 30 VAL A C 3
ATOM 3344 O O . VAL A 1 11 ? -11.009 12.905 14.939 1.00 0.00 30 VAL A O 3
ATOM 3357 N N . ALA A 1 12 ? -12.109 11.450 16.252 1.00 0.00 31 ALA A N 3
ATOM 3358 C CA . ALA A 1 12 ? -12.312 12.404 17.327 1.00 0.00 31 ALA A CA 3
ATOM 3359 C C . ALA A 1 12 ? -11.169 12.300 18.328 1.00 0.00 31 ALA A C 3
ATOM 3360 O O . ALA A 1 12 ? -10.461 11.293 18.368 1.00 0.00 31 ALA A O 3
ATOM 3367 N N . ALA A 1 13 ? -10.990 13.337 19.135 1.00 0.00 32 ALA A N 3
ATOM 3368 C CA . ALA A 1 13 ? -9.927 13.355 20.133 1.00 0.00 32 ALA A CA 3
ATOM 3369 C C . ALA A 1 13 ? -10.214 12.364 21.256 1.00 0.00 32 ALA A C 3
ATOM 3370 O O . ALA A 1 13 ? -9.304 11.715 21.773 1.00 0.00 32 ALA A O 3
ATOM 3377 N N . GLY A 1 14 ? -11.492 12.225 21.601 1.00 0.00 33 GLY A N 3
ATOM 3378 C CA . GLY A 1 14 ? -11.899 11.283 22.632 1.00 0.00 33 GLY A CA 3
ATOM 3379 C C . GLY A 1 14 ? -11.881 9.835 22.164 1.00 0.00 33 GLY A C 3
ATOM 3380 O O . GLY A 1 14 ? -12.173 8.920 22.936 1.00 0.00 33 GLY A O 3
ATOM 3384 N N . GLU A 1 15 ? -11.529 9.627 20.902 1.00 0.00 34 GLU A N 3
ATOM 3385 C CA . GLU A 1 15 ? -11.445 8.288 20.338 1.00 0.00 34 GLU A CA 3
ATOM 3386 C C . GLU A 1 15 ? -10.041 7.715 20.505 1.00 0.00 34 GLU A C 3
ATOM 3387 O O . GLU A 1 15 ? -9.811 6.532 20.255 1.00 0.00 34 GLU A O 3
ATOM 3399 N N . CYS A 1 16 ? -9.105 8.552 20.933 1.00 0.00 35 CYS A N 3
ATOM 3400 C CA . CYS A 1 16 ? -7.720 8.119 21.084 1.00 0.00 35 CYS A CA 3
ATOM 3401 C C . CYS A 1 16 ? -7.238 8.243 22.524 1.00 0.00 35 CYS A C 3
ATOM 3402 O O . CYS A 1 16 ? -6.052 8.078 22.806 1.00 0.00 35 CYS A O 3
ATOM 3409 N N . VAL A 1 17 ? -8.147 8.517 23.442 1.00 0.00 36 VAL A N 3
ATOM 3410 C CA . VAL A 1 17 ? -7.768 8.629 24.838 1.00 0.00 36 VAL A CA 3
ATOM 3411 C C . VAL A 1 17 ? -8.538 7.643 25.694 1.00 0.00 36 VAL A C 3
ATOM 3412 O O . VAL A 1 17 ? -9.747 7.460 25.534 1.00 0.00 36 VAL A O 3
ATOM 3425 N N . THR A 1 18 ? -7.815 6.993 26.582 1.00 0.00 37 THR A N 3
ATOM 3426 C CA . THR A 1 18 ? -8.399 6.026 27.481 1.00 0.00 37 THR A CA 3
ATOM 3427 C C . THR A 1 18 ? -7.843 6.225 28.890 1.00 0.00 37 THR A C 3
ATOM 3428 O O . THR A 1 18 ? -6.673 6.596 29.064 1.00 0.00 37 THR A O 3
ATOM 3439 N N . PHE A 1 19 ? -8.691 6.013 29.887 1.00 0.00 38 PHE A N 3
ATOM 3440 C CA . PHE A 1 19 ? -8.314 6.230 31.270 1.00 0.00 38 PHE A CA 3
ATOM 3441 C C . PHE A 1 19 ? -7.567 5.024 31.819 1.00 0.00 38 PHE A C 3
ATOM 3442 O O . PHE A 1 19 ? -8.014 3.882 31.700 1.00 0.00 38 PHE A O 3
ATOM 3459 N N . ASN A 1 20 ? -6.423 5.295 32.404 1.00 0.00 39 ASN A N 3
ATOM 3460 C CA . ASN A 1 20 ? -5.687 4.293 33.141 1.00 0.00 39 ASN A CA 3
ATOM 3461 C C . ASN A 1 20 ? -5.726 4.652 34.613 1.00 0.00 39 ASN A C 3
ATOM 3462 O O . ASN A 1 20 ? -5.389 5.770 34.990 1.00 0.00 39 ASN A O 3
ATOM 3473 N N . SER A 1 21 ? -6.158 3.717 35.435 1.00 0.00 40 SER A N 3
ATOM 3474 C CA . SER A 1 21 ? -6.275 3.947 36.865 1.00 0.00 40 SER A CA 3
ATOM 3475 C C . SER A 1 21 ? -4.905 3.854 37.546 1.00 0.00 40 SER A C 3
ATOM 3476 O O . SER A 1 21 ? -4.740 4.243 38.701 1.00 0.00 40 SER A O 3
ATOM 3484 N N . LYS A 1 22 ? -3.928 3.339 36.803 1.00 0.00 41 LYS A N 3
ATOM 3485 C CA . LYS A 1 22 ? -2.544 3.274 37.255 1.00 0.00 41 LYS A CA 3
ATOM 3486 C C . LYS A 1 22 ? -1.743 4.465 36.724 1.00 0.00 41 LYS A C 3
ATOM 3487 O O . LYS A 1 22 ? -0.523 4.517 36.863 1.00 0.00 41 LYS A O 3
ATOM 3506 N N . LEU A 1 23 ? -2.441 5.405 36.095 1.00 0.00 42 LEU A N 3
ATOM 3507 C CA . LEU A 1 23 ? -1.812 6.569 35.493 1.00 0.00 42 LEU A CA 3
ATOM 3508 C C . LEU A 1 23 ? -1.579 7.661 36.545 1.00 0.00 42 LEU A C 3
ATOM 3509 O O . LEU A 1 23 ? -2.294 8.646 36.598 1.00 0.00 42 LEU A O 3
ATOM 3525 N N . GLY A 1 24 ? -0.565 7.488 37.369 1.00 0.00 43 GLY A N 3
ATOM 3526 C CA . GLY A 1 24 ? -0.336 8.414 38.459 1.00 0.00 43 GLY A CA 3
ATOM 3527 C C . GLY A 1 24 ? -1.062 7.995 39.720 1.00 0.00 43 GLY A C 3
ATOM 3528 O O . GLY A 1 24 ? -0.970 6.839 40.139 1.00 0.00 43 GLY A O 3
ATOM 3532 N N . GLU A 1 25 ? -1.783 8.930 40.322 1.00 0.00 44 GLU A N 3
ATOM 3533 C CA . GLU A 1 25 ? -2.510 8.663 41.556 1.00 0.00 44 GLU A CA 3
ATOM 3534 C C . GLU A 1 25 ? -3.982 8.397 41.279 1.00 0.00 44 GLU A C 3
ATOM 3535 O O . GLU A 1 25 ? -4.530 7.375 41.691 1.00 0.00 44 GLU A O 3
ATOM 3547 N N . ILE A 1 26 ? -4.619 9.328 40.587 1.00 0.00 45 ILE A N 3
ATOM 3548 C CA . ILE A 1 26 ? -6.044 9.229 40.311 1.00 0.00 45 ILE A CA 3
ATOM 3549 C C . ILE A 1 26 ? -6.290 8.733 38.906 1.00 0.00 45 ILE A C 3
ATOM 3550 O O . ILE A 1 26 ? -7.371 8.243 38.589 1.00 0.00 45 ILE A O 3
ATOM 3566 N N . GLY A 1 27 ? -5.279 8.869 38.079 1.00 0.00 46 GLY A N 3
ATOM 3567 C CA . GLY A 1 27 ? -5.335 8.364 36.742 1.00 0.00 46 GLY A CA 3
ATOM 3568 C C . GLY A 1 27 ? -4.979 9.396 35.713 1.00 0.00 46 GLY A C 3
ATOM 3569 O O . GLY A 1 27 ? -4.532 10.497 36.038 1.00 0.00 46 GLY A O 3
ATOM 3573 N N . GLY A 1 28 ? -5.184 9.029 34.474 1.00 0.00 47 GLY A N 3
ATOM 3574 C CA . GLY A 1 28 ? -4.756 9.844 33.380 1.00 0.00 47 GLY A CA 3
ATOM 3575 C C . GLY A 1 28 ? -5.265 9.306 32.081 1.00 0.00 47 GLY A C 3
ATOM 3576 O O . GLY A 1 28 ? -6.034 8.341 32.061 1.00 0.00 47 GLY A O 3
ATOM 3580 N N . TYR A 1 29 ? -4.824 9.900 30.999 1.00 0.00 48 TYR A N 3
ATOM 3581 C CA . TYR A 1 29 ? -5.264 9.498 29.688 1.00 0.00 48 TYR A CA 3
ATOM 3582 C C . TYR A 1 29 ? -4.067 9.181 28.829 1.00 0.00 48 TYR A C 3
ATOM 3583 O O . TYR A 1 29 ? -3.086 9.928 28.798 1.00 0.00 48 TYR A O 3
ATOM 3601 N N . SER A 1 30 ? -4.148 8.061 28.149 1.00 0.00 49 SER A N 3
ATOM 3602 C CA . SER A 1 30 ? -3.020 7.542 27.416 1.00 0.00 49 SER A CA 3
ATOM 3603 C C . SER A 1 30 ? -3.415 7.275 25.969 1.00 0.00 49 SER A C 3
ATOM 3604 O O . SER A 1 30 ? -4.605 7.152 25.661 1.00 0.00 49 SER A O 3
ATOM 3612 N N . TRP A 1 31 ? -2.414 7.212 25.098 1.00 0.00 50 TRP A N 3
ATOM 3613 C CA . TRP A 1 31 ? -2.632 7.063 23.665 1.00 0.00 50 TRP A CA 3
ATOM 3614 C C . TRP A 1 31 ? -3.252 5.715 23.331 1.00 0.00 50 TRP A C 3
ATOM 3615 O O . TRP A 1 31 ? -2.858 4.684 23.877 1.00 0.00 50 TRP A O 3
ATOM 3636 N N . LYS A 1 32 ? -4.235 5.740 22.448 1.00 0.00 51 LYS A N 3
ATOM 3637 C CA . LYS A 1 32 ? -4.840 4.523 21.949 1.00 0.00 51 LYS A CA 3
ATOM 3638 C C . LYS A 1 32 ? -4.139 4.096 20.669 1.00 0.00 51 LYS A C 3
ATOM 3639 O O . LYS A 1 32 ? -4.483 4.554 19.579 1.00 0.00 51 LYS A O 3
ATOM 3658 N N . TYR A 1 33 ? -3.151 3.214 20.807 1.00 0.00 52 TYR A N 3
ATOM 3659 C CA . TYR A 1 33 ? -2.377 2.738 19.660 1.00 0.00 52 TYR A CA 3
ATOM 3660 C C . TYR A 1 33 ? -3.199 1.768 18.810 1.00 0.00 52 TYR A C 3
ATOM 3661 O O . TYR A 1 33 ? -2.796 1.392 17.706 1.00 0.00 52 TYR A O 3
ATOM 3679 N N . SER A 1 34 ? -4.354 1.371 19.336 1.00 0.00 53 SER A N 3
ATOM 3680 C CA . SER A 1 34 ? -5.290 0.528 18.613 1.00 0.00 53 SER A CA 3
ATOM 3681 C C . SER A 1 34 ? -6.062 1.338 17.568 1.00 0.00 53 SER A C 3
ATOM 3682 O O . SER A 1 34 ? -6.646 0.778 16.643 1.00 0.00 53 SER A O 3
ATOM 3690 N N . ASN A 1 35 ? -6.062 2.660 17.722 1.00 0.00 54 ASN A N 3
ATOM 3691 C CA . ASN A 1 35 ? -6.721 3.534 16.763 1.00 0.00 54 ASN A CA 3
ATOM 3692 C C . ASN A 1 35 ? -5.722 3.983 15.704 1.00 0.00 54 ASN A C 3
ATOM 3693 O O . ASN A 1 35 ? -4.768 4.707 15.993 1.00 0.00 54 ASN A O 3
ATOM 3704 N N . ASP A 1 36 ? -5.949 3.536 14.480 1.00 0.00 55 ASP A N 3
ATOM 3705 C CA . ASP A 1 36 ? -5.040 3.807 13.368 1.00 0.00 55 ASP A CA 3
ATOM 3706 C C . ASP A 1 36 ? -5.189 5.235 12.849 1.00 0.00 55 ASP A C 3
ATOM 3707 O O . ASP A 1 36 ? -4.254 5.799 12.278 1.00 0.00 55 ASP A O 3
ATOM 3716 N N . ALA A 1 37 ? -6.363 5.817 13.053 1.00 0.00 56 ALA A N 3
ATOM 3717 C CA . ALA A 1 37 ? -6.666 7.140 12.521 1.00 0.00 56 ALA A CA 3
ATOM 3718 C C . ALA A 1 37 ? -6.089 8.251 13.395 1.00 0.00 56 ALA A C 3
ATOM 3719 O O . ALA A 1 37 ? -5.534 9.217 12.884 1.00 0.00 56 ALA A O 3
ATOM 3726 N N . CYS A 1 38 ? -6.210 8.096 14.709 1.00 0.00 57 CYS A N 3
ATOM 3727 C CA . CYS A 1 38 ? -5.776 9.126 15.654 1.00 0.00 57 CYS A CA 3
ATOM 3728 C C . CYS A 1 38 ? -4.256 9.265 15.679 1.00 0.00 57 CYS A C 3
ATOM 3729 O O . CYS A 1 38 ? -3.725 10.355 15.905 1.00 0.00 57 CYS A O 3
ATOM 3736 N N . ASN A 1 39 ? -3.558 8.161 15.426 1.00 0.00 58 ASN A N 3
ATOM 3737 C CA . ASN A 1 39 ? -2.102 8.168 15.355 1.00 0.00 58 ASN A CA 3
ATOM 3738 C C . ASN A 1 39 ? -1.632 8.945 14.129 1.00 0.00 58 ASN A C 3
ATOM 3739 O O . ASN A 1 39 ? -0.585 9.589 14.152 1.00 0.00 58 ASN A O 3
ATOM 3750 N N . GLU A 1 40 ? -2.446 8.909 13.076 1.00 0.00 59 GLU A N 3
ATOM 3751 C CA . GLU A 1 40 ? -2.124 9.562 11.814 1.00 0.00 59 GLU A CA 3
ATOM 3752 C C . GLU A 1 40 ? -2.335 11.074 11.902 1.00 0.00 59 GLU A C 3
ATOM 3753 O O . GLU A 1 40 ? -1.662 11.840 11.212 1.00 0.00 59 GLU A O 3
ATOM 3765 N N . THR A 1 41 ? -3.257 11.497 12.763 1.00 0.00 60 THR A N 3
ATOM 3766 C CA . THR A 1 41 ? -3.547 12.914 12.965 1.00 0.00 60 THR A CA 3
ATOM 3767 C C . THR A 1 41 ? -2.301 13.660 13.417 1.00 0.00 60 THR A C 3
ATOM 3768 O O . THR A 1 41 ? -1.983 14.745 12.923 1.00 0.00 60 THR A O 3
ATOM 3779 N N . VAL A 1 42 ? -1.589 13.050 14.343 1.00 0.00 61 VAL A N 3
ATOM 3780 C CA . VAL A 1 42 ? -0.388 13.638 14.894 1.00 0.00 61 VAL A CA 3
ATOM 3781 C C . VAL A 1 42 ? 0.837 13.283 14.048 1.00 0.00 61 VAL A C 3
ATOM 3782 O O . VAL A 1 42 ? 1.846 13.989 14.075 1.00 0.00 61 VAL A O 3
ATOM 3795 N N . ALA A 1 43 ? 0.731 12.200 13.280 1.00 0.00 62 ALA A N 3
ATOM 3796 C CA . ALA A 1 43 ? 1.813 11.753 12.405 1.00 0.00 62 ALA A CA 3
ATOM 3797 C C . ALA A 1 43 ? 2.024 12.719 11.245 1.00 0.00 62 ALA A C 3
ATOM 3798 O O . ALA A 1 43 ? 3.161 13.026 10.884 1.00 0.00 62 ALA A O 3
ATOM 3805 N N . LYS A 1 44 ? 0.924 13.203 10.671 1.00 0.00 63 LYS A N 3
ATOM 3806 C CA . LYS A 1 44 ? 0.990 14.145 9.554 1.00 0.00 63 LYS A CA 3
ATOM 3807 C C . LYS A 1 44 ? 1.354 15.545 10.038 1.00 0.00 63 LYS A C 3
ATOM 3808 O O . LYS A 1 44 ? 1.733 16.406 9.245 1.00 0.00 63 LYS A O 3
ATOM 3827 N N . GLY A 1 45 ? 1.226 15.765 11.340 1.00 0.00 64 GLY A N 3
ATOM 3828 C CA . GLY A 1 45 ? 1.525 17.064 11.904 1.00 0.00 64 GLY A CA 3
ATOM 3829 C C . GLY A 1 45 ? 0.335 17.999 11.854 1.00 0.00 64 GLY A C 3
ATOM 3830 O O . GLY A 1 45 ? 0.499 19.219 11.866 1.00 0.00 64 GLY A O 3
ATOM 3834 N N . TYR A 1 46 ? -0.863 17.424 11.775 1.00 0.00 65 TYR A N 3
ATOM 3835 C CA . TYR A 1 46 ? -2.092 18.208 11.784 1.00 0.00 65 TYR A CA 3
ATOM 3836 C C . TYR A 1 46 ? -2.302 18.799 13.166 1.00 0.00 65 TYR A C 3
ATOM 3837 O O . TYR A 1 46 ? -2.514 20.000 13.322 1.00 0.00 65 TYR A O 3
ATOM 3855 N N . ALA A 1 47 ? -2.206 17.936 14.166 1.00 0.00 66 ALA A N 3
ATOM 3856 C CA . ALA A 1 47 ? -2.269 18.347 15.549 1.00 0.00 66 ALA A CA 3
ATOM 3857 C C . ALA A 1 47 ? -1.019 17.893 16.266 1.00 0.00 66 ALA A C 3
ATOM 3858 O O . ALA A 1 47 ? -0.201 17.164 15.702 1.00 0.00 66 ALA A O 3
ATOM 3865 N N . ILE A 1 48 ? -0.870 18.340 17.493 1.00 0.00 67 ILE A N 3
ATOM 3866 C CA . ILE A 1 48 ? 0.218 17.907 18.337 1.00 0.00 67 ILE A CA 3
ATOM 3867 C C . ILE A 1 48 ? -0.256 16.821 19.270 1.00 0.00 67 ILE A C 3
ATOM 3868 O O . ILE A 1 48 ? 0.537 16.020 19.777 1.00 0.00 67 ILE A O 3
ATOM 3884 N N . GLY A 1 49 ? -1.553 16.805 19.502 1.00 0.00 68 GLY A N 3
ATOM 3885 C CA . GLY A 1 49 ? -2.099 15.803 20.344 1.00 0.00 68 GLY A CA 3
ATOM 3886 C C . GLY A 1 49 ? -3.521 16.089 20.771 1.00 0.00 68 GLY A C 3
ATOM 3887 O O . GLY A 1 49 ? -4.172 16.987 20.233 1.00 0.00 68 GLY A O 3
ATOM 3891 N N . VAL A 1 50 ? -3.992 15.333 21.751 1.00 0.00 69 VAL A N 3
ATOM 3892 C CA . VAL A 1 50 ? -5.344 15.475 22.268 1.00 0.00 69 VAL A CA 3
ATOM 3893 C C . VAL A 1 50 ? -5.328 16.307 23.545 1.00 0.00 69 VAL A C 3
ATOM 3894 O O . VAL A 1 50 ? -4.692 15.940 24.535 1.00 0.00 69 VAL A O 3
ATOM 3907 N N . ALA A 1 51 ? -6.019 17.432 23.502 1.00 0.00 70 ALA A N 3
ATOM 3908 C CA . ALA A 1 51 ? -6.120 18.319 24.644 1.00 0.00 70 ALA A CA 3
ATOM 3909 C C . ALA A 1 51 ? -7.240 17.871 25.563 1.00 0.00 70 ALA A C 3
ATOM 3910 O O . ALA A 1 51 ? -8.417 17.922 25.198 1.00 0.00 70 ALA A O 3
ATOM 3917 N N . MET A 1 52 ? -6.869 17.424 26.747 1.00 0.00 71 MET A N 3
ATOM 3918 C CA . MET A 1 52 ? -7.836 16.943 27.714 1.00 0.00 71 MET A CA 3
ATOM 3919 C C . MET A 1 52 ? -7.895 17.877 28.908 1.00 0.00 71 MET A C 3
ATOM 3920 O O . MET A 1 52 ? -6.903 18.059 29.612 1.00 0.00 71 MET A O 3
ATOM 3934 N N . HIS A 1 53 ? -9.050 18.486 29.113 1.00 0.00 72 HIS A N 3
ATOM 3935 C CA . HIS A 1 53 ? -9.272 19.329 30.277 1.00 0.00 72 HIS A CA 3
ATOM 3936 C C . HIS A 1 53 ? -10.073 18.535 31.300 1.00 0.00 72 HIS A C 3
ATOM 3937 O O . HIS A 1 53 ? -11.237 18.201 31.058 1.00 0.00 72 HIS A O 3
ATOM 3951 N N . ARG A 1 54 ? -9.454 18.212 32.425 1.00 0.00 73 ARG A N 3
ATOM 3952 C CA . ARG A 1 54 ? -10.101 17.365 33.414 1.00 0.00 73 ARG A CA 3
ATOM 3953 C C . ARG A 1 54 ? -10.387 18.120 34.702 1.00 0.00 73 ARG A C 3
ATOM 3954 O O . ARG A 1 54 ? -9.502 18.761 35.271 1.00 0.00 73 ARG A O 3
ATOM 3975 N N . THR A 1 55 ? -11.634 18.030 35.141 1.00 0.00 74 THR A N 3
ATOM 3976 C CA . THR A 1 55 ? -12.080 18.650 36.372 1.00 0.00 74 THR A CA 3
ATOM 3977 C C . THR A 1 55 ? -12.403 17.577 37.408 1.00 0.00 74 THR A C 3
ATOM 3978 O O . THR A 1 55 ? -13.399 16.863 37.287 1.00 0.00 74 THR A O 3
ATOM 3989 N N . VAL A 1 56 ? -11.558 17.463 38.411 1.00 0.00 75 VAL A N 3
ATOM 3990 C CA . VAL A 1 56 ? -11.746 16.475 39.459 1.00 0.00 75 VAL A CA 3
ATOM 3991 C C . VAL A 1 56 ? -12.348 17.136 40.694 1.00 0.00 75 VAL A C 3
ATOM 3992 O O . VAL A 1 56 ? -11.754 18.044 41.270 1.00 0.00 75 VAL A O 3
ATOM 4005 N N . ASN A 1 57 ? -13.533 16.690 41.078 1.00 0.00 76 ASN A N 3
ATOM 4006 C CA . ASN A 1 57 ? -14.247 17.256 42.214 1.00 0.00 76 ASN A CA 3
ATOM 4007 C C . ASN A 1 57 ? -13.719 16.663 43.512 1.00 0.00 76 ASN A C 3
ATOM 4008 O O . ASN A 1 57 ? -13.535 15.449 43.618 1.00 0.00 76 ASN A O 3
ATOM 4019 N N . TYR A 1 58 ? -13.472 17.519 44.493 1.00 0.00 77 TYR A N 3
ATOM 4020 C CA . TYR A 1 58 ? -12.901 17.087 45.759 1.00 0.00 77 TYR A CA 3
ATOM 4021 C C . TYR A 1 58 ? -13.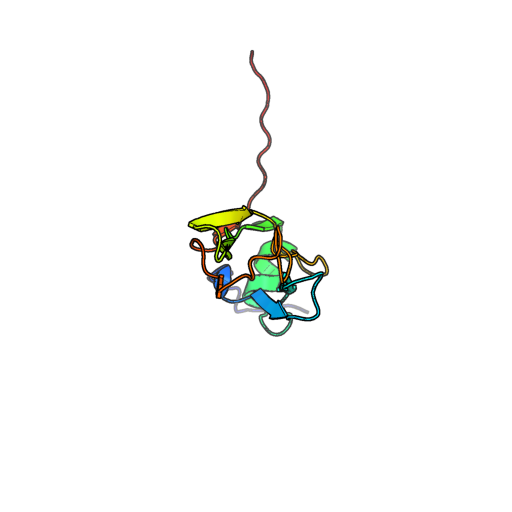814 17.434 46.924 1.00 0.00 77 TYR A C 3
ATOM 4022 O O . TYR A 1 58 ? -14.693 18.295 46.808 1.00 0.00 77 TYR A O 3
ATOM 4040 N N . GLU A 1 59 ? -13.599 16.746 48.041 1.00 0.00 78 GLU A N 3
ATOM 4041 C CA . GLU A 1 59 ? -14.331 17.001 49.271 1.00 0.00 78 GLU A CA 3
ATOM 4042 C C . GLU A 1 59 ? -13.996 18.388 49.803 1.00 0.00 78 GLU A C 3
ATOM 4043 O O . GLU A 1 59 ? -12.884 18.638 50.258 1.00 0.00 78 GLU A O 3
ATOM 4055 N N . GLY A 1 60 ? -14.956 19.286 49.728 1.00 0.00 79 GLY A N 3
ATOM 4056 C CA . GLY A 1 60 ? -14.704 20.660 50.095 1.00 0.00 79 GLY A CA 3
ATOM 4057 C C . GLY A 1 60 ? -15.448 21.620 49.198 1.00 0.00 79 GLY A C 3
ATOM 4058 O O . GLY A 1 60 ? -15.583 22.804 49.510 1.00 0.00 79 GLY A O 3
ATOM 4062 N N . GLY A 1 61 ? -15.917 21.103 48.068 1.00 0.00 80 GLY A N 3
ATOM 4063 C CA . GLY A 1 61 ? -16.657 21.915 47.128 1.00 0.00 80 GLY A CA 3
ATOM 4064 C C . GLY A 1 61 ? -15.752 22.579 46.117 1.00 0.00 80 GLY A C 3
ATOM 4065 O O . GLY A 1 61 ? -16.161 23.507 45.419 1.00 0.00 80 GLY A O 3
ATOM 4069 N N . TYR A 1 62 ? -14.517 22.112 46.046 1.00 0.00 81 TYR A N 3
ATOM 4070 C CA . TYR A 1 62 ? -13.551 22.656 45.111 1.00 0.00 81 TYR A CA 3
ATOM 4071 C C . TYR A 1 62 ? -13.166 21.595 44.102 1.00 0.00 81 TYR A C 3
ATOM 4072 O O . TYR A 1 62 ? -13.345 20.401 44.347 1.00 0.00 81 TYR A O 3
ATOM 4090 N N . SER A 1 63 ? -12.655 22.025 42.970 1.00 0.00 82 SER A N 3
ATOM 4091 C CA . SER A 1 63 ? -12.254 21.104 41.933 1.00 0.00 82 SER A CA 3
ATOM 4092 C C . SER A 1 63 ? -10.825 21.384 41.483 1.00 0.00 82 SER A C 3
ATOM 4093 O O . SER A 1 63 ? -10.348 22.519 41.563 1.00 0.00 82 SER A O 3
ATOM 4101 N N . ILE A 1 64 ? -10.146 20.344 41.038 1.00 0.00 83 ILE A N 3
ATOM 4102 C CA . ILE A 1 64 ? -8.820 20.476 40.470 1.00 0.00 83 ILE A CA 3
ATOM 4103 C C . ILE A 1 64 ? -8.931 20.401 38.948 1.00 0.00 83 ILE A C 3
ATOM 4104 O O . ILE A 1 64 ? -9.575 19.496 38.414 1.00 0.00 83 ILE A O 3
ATOM 4120 N N . GLN A 1 65 ? -8.339 21.361 38.256 1.00 0.00 84 GLN A N 3
ATOM 4121 C CA . GLN A 1 65 ? -8.403 21.389 36.805 1.00 0.00 84 GLN A CA 3
ATOM 4122 C C . GLN A 1 65 ? -7.018 21.226 36.204 1.00 0.00 84 GLN A C 3
ATOM 4123 O O . GLN A 1 65 ? -6.110 22.011 36.481 1.00 0.00 84 GLN A O 3
ATOM 4137 N N . SER A 1 66 ? -6.861 20.204 35.380 1.00 0.00 85 SER A N 3
ATOM 4138 C CA . SER A 1 66 ? -5.589 19.946 34.724 1.00 0.00 85 SER A CA 3
ATOM 4139 C C . SER A 1 66 ? -5.795 19.711 33.238 1.00 0.00 85 SER A C 3
ATOM 4140 O O . SER A 1 66 ? -6.649 18.919 32.834 1.00 0.00 85 SER A O 3
ATOM 4148 N N . SER A 1 67 ? -5.029 20.421 32.428 1.00 0.00 86 SER A N 3
ATOM 4149 C CA . SER A 1 67 ? -5.075 20.245 30.990 1.00 0.00 86 SER A CA 3
ATOM 4150 C C . SER A 1 67 ? -3.724 19.782 30.471 1.00 0.00 86 SER A C 3
ATOM 4151 O O . SER A 1 67 ? -2.681 20.320 30.856 1.00 0.00 86 SER A O 3
ATOM 4159 N N . GLY A 1 68 ? -3.743 18.771 29.622 1.00 0.00 87 GLY A N 3
ATOM 4160 C CA . GLY A 1 68 ? -2.521 18.287 29.026 1.00 0.00 87 GLY A CA 3
ATOM 4161 C C . GLY A 1 68 ? -2.751 17.769 27.636 1.00 0.00 87 GLY A C 3
ATOM 4162 O O . GLY A 1 68 ? -3.891 17.715 27.169 1.00 0.00 87 GLY A O 3
ATOM 4166 N N . ILE A 1 69 ? -1.677 17.373 26.989 1.00 0.00 88 ILE A N 3
ATOM 4167 C CA . ILE A 1 69 ? -1.739 16.898 25.624 1.00 0.00 88 ILE A CA 3
ATOM 4168 C C . ILE A 1 69 ? -1.312 15.443 25.556 1.00 0.00 88 ILE A C 3
ATOM 4169 O O . ILE A 1 69 ? -0.174 15.095 25.888 1.00 0.00 88 ILE A O 3
ATOM 4185 N N . VAL A 1 70 ? -2.239 14.600 25.162 1.00 0.00 89 VAL A N 3
ATOM 4186 C CA . VAL A 1 70 ? -1.946 13.203 24.922 1.00 0.00 89 VAL A CA 3
ATOM 4187 C C . VAL A 1 70 ? -1.399 13.059 23.510 1.00 0.00 89 VAL A C 3
ATOM 4188 O O . VAL A 1 70 ? -2.040 13.479 22.552 1.00 0.00 89 VAL A O 3
ATOM 4201 N N . LYS A 1 71 ? -0.198 12.520 23.390 1.00 0.00 90 LYS A N 3
ATOM 4202 C CA . LYS A 1 71 ? 0.456 12.371 22.092 1.00 0.00 90 LYS A CA 3
ATOM 4203 C C . LYS A 1 71 ? 0.989 10.946 21.960 1.00 0.00 90 LYS A C 3
ATOM 4204 O O . LYS A 1 71 ? 1.018 10.223 22.951 1.00 0.00 90 LYS A O 3
ATOM 4223 N N . PRO A 1 72 ? 1.385 10.513 20.741 1.00 0.00 91 PRO A N 3
ATOM 4224 C CA . PRO A 1 72 ? 1.963 9.175 20.514 1.00 0.00 91 PRO A CA 3
ATOM 4225 C C . PRO A 1 72 ? 3.188 8.896 21.391 1.00 0.00 91 PRO A C 3
ATOM 4226 O O . PRO A 1 72 ? 4.293 9.358 21.105 1.00 0.00 91 PRO A O 3
ATOM 4237 N N . GLY A 1 73 ? 2.968 8.161 22.477 1.00 0.00 92 GLY A N 3
ATOM 4238 C CA . GLY A 1 73 ? 4.046 7.814 23.386 1.00 0.00 92 GLY A CA 3
ATOM 4239 C C . GLY A 1 73 ? 4.048 8.651 24.638 1.00 0.00 92 GLY A C 3
ATOM 4240 O O . GLY A 1 73 ? 4.639 8.278 25.652 1.00 0.00 92 GLY A O 3
ATOM 4244 N N . SER A 1 74 ? 3.385 9.776 24.557 1.00 0.00 93 SER A N 3
ATOM 4245 C CA . SER A 1 74 ? 3.292 10.709 25.654 1.00 0.00 93 SER A CA 3
ATOM 4246 C C . SER A 1 74 ? 2.037 10.460 26.477 1.00 0.00 93 SER A C 3
ATOM 4247 O O . SER A 1 74 ? 0.983 10.113 25.938 1.00 0.00 93 SER A O 3
ATOM 4255 N N . ASP A 1 75 ? 2.146 10.660 27.776 1.00 0.00 94 ASP A N 3
ATOM 4256 C CA . ASP A 1 75 ? 1.036 10.405 28.686 1.00 0.00 94 ASP A CA 3
ATOM 4257 C C . ASP A 1 75 ? 0.550 11.698 29.306 1.00 0.00 94 ASP A C 3
ATOM 4258 O O . ASP A 1 75 ? 1.344 12.592 29.610 1.00 0.00 94 ASP A O 3
ATOM 4267 N N . PHE A 1 76 ? -0.756 11.804 29.483 1.00 0.00 95 PHE A N 3
ATOM 4268 C CA . PHE A 1 76 ? -1.330 12.911 30.218 1.00 0.00 95 PHE A CA 3
ATOM 4269 C C . PHE A 1 76 ? -1.841 12.409 31.562 1.00 0.00 95 PHE A C 3
ATOM 4270 O O . PHE A 1 76 ? -2.754 11.595 31.622 1.00 0.00 95 PHE A O 3
ATOM 4287 N N . ILE A 1 77 ? -1.231 12.886 32.629 1.00 0.00 96 ILE A N 3
ATOM 4288 C CA . ILE A 1 77 ? -1.701 12.589 33.970 1.00 0.00 96 ILE A CA 3
ATOM 4289 C C . ILE A 1 77 ? -2.496 13.770 34.493 1.00 0.00 96 ILE A C 3
ATOM 4290 O O . ILE A 1 77 ? -1.969 14.884 34.561 1.00 0.00 96 ILE A O 3
ATOM 4306 N N . MET A 1 78 ? -3.757 13.547 34.841 1.00 0.00 97 MET A N 3
ATOM 4307 C CA . MET A 1 78 ? -4.538 14.598 35.465 1.00 0.00 97 MET A CA 3
ATOM 4308 C C . MET A 1 78 ? -4.039 14.782 36.889 1.00 0.00 97 MET A C 3
ATOM 4309 O O . MET A 1 78 ? -3.826 13.802 37.613 1.00 0.00 97 MET A O 3
ATOM 4323 N N . LYS A 1 79 ? -3.796 16.026 37.263 1.00 0.00 98 LYS A N 3
ATOM 4324 C CA . LYS A 1 79 ? -3.196 16.321 38.547 1.00 0.00 98 LYS A CA 3
ATOM 4325 C C . LYS A 1 79 ? -4.205 16.061 39.657 1.00 0.00 98 LYS A C 3
ATOM 4326 O O . LYS A 1 79 ? -5.406 16.274 39.484 1.00 0.00 98 LYS A O 3
ATOM 4345 N N . GLY A 1 80 ? -3.719 15.549 40.769 1.00 0.00 99 GLY A N 3
ATOM 4346 C CA . GLY A 1 80 ? -4.598 15.177 41.846 1.00 0.00 99 GLY A CA 3
ATOM 4347 C C . GLY A 1 80 ? -4.277 13.810 42.395 1.00 0.00 99 GLY A C 3
ATOM 4348 O O . GLY A 1 80 ? -3.789 12.936 41.676 1.00 0.00 99 GLY A O 3
ATOM 4352 N N . GLY A 1 81 ? -4.504 13.641 43.680 1.00 0.00 100 GLY A N 3
ATOM 4353 C CA . GLY A 1 81 ? -4.390 12.336 44.288 1.00 0.00 100 GLY A CA 3
ATOM 4354 C C . GLY A 1 81 ? -5.711 11.859 44.819 1.00 0.00 100 GLY A C 3
ATOM 4355 O O . GLY A 1 81 ? -6.693 12.600 44.784 1.00 0.00 100 GLY A O 3
ATOM 4359 N N . LYS A 1 82 ? -5.748 10.617 45.300 1.00 0.00 101 LYS A N 3
ATOM 4360 C CA . LYS A 1 82 ? -6.965 10.053 45.885 1.00 0.00 101 LYS A CA 3
ATOM 4361 C C . LYS A 1 82 ? -7.433 10.914 47.049 1.00 0.00 101 LYS A C 3
ATOM 4362 O O . LYS A 1 82 ? -8.629 11.025 47.320 1.00 0.00 101 LYS A O 3
ATOM 4381 N N . THR A 1 83 ? -6.469 11.544 47.711 1.00 0.00 102 THR A N 3
ATOM 4382 C CA . THR A 1 83 ? -6.749 12.534 48.729 1.00 0.00 102 THR A CA 3
ATOM 4383 C C . THR A 1 83 ? -5.800 13.715 48.587 1.00 0.00 102 THR A C 3
ATOM 4384 O O . THR A 1 83 ? -4.583 13.541 48.500 1.00 0.00 102 THR A O 3
ATOM 4395 N N . TYR A 1 84 ? -6.360 14.907 48.540 1.00 0.00 103 TYR A N 3
ATOM 4396 C CA . TYR A 1 84 ? -5.572 16.126 48.507 1.00 0.00 103 TYR A CA 3
ATOM 4397 C C . TYR A 1 84 ? -5.761 16.874 49.813 1.00 0.00 103 TYR A C 3
ATOM 4398 O O . TYR A 1 84 ? -6.824 17.449 50.052 1.00 0.00 103 TYR A O 3
ATOM 4416 N N . LYS A 1 85 ? -4.733 16.824 50.666 1.00 0.00 104 LYS A N 3
ATOM 4417 C CA . LYS A 1 85 ? -4.776 17.408 52.010 1.00 0.00 104 LYS A CA 3
ATOM 4418 C C . LYS A 1 85 ? -5.872 16.754 52.853 1.00 0.00 104 LYS A C 3
ATOM 4419 O O . LYS A 1 85 ? -6.567 17.418 53.623 1.00 0.00 104 LYS A O 3
ATOM 4438 N N . GLY A 1 86 ? -6.029 15.443 52.678 1.00 0.00 105 GLY A N 3
ATOM 4439 C CA . GLY A 1 86 ? -6.992 14.682 53.457 1.00 0.00 105 GLY A CA 3
ATOM 4440 C C . GLY A 1 86 ? -8.378 14.646 52.838 1.00 0.00 105 GLY A C 3
ATOM 4441 O O . GLY A 1 86 ? -9.199 13.803 53.202 1.00 0.00 105 GLY A O 3
ATOM 4445 N N . HIS A 1 87 ? -8.649 15.554 51.908 1.00 0.00 106 HIS A N 3
ATOM 4446 C CA . HIS A 1 87 ? -9.953 15.597 51.246 1.00 0.00 106 HIS A CA 3
ATOM 4447 C C . HIS A 1 87 ? -9.932 14.672 50.045 1.00 0.00 106 HIS A C 3
ATOM 4448 O O . HIS A 1 87 ? -9.097 14.828 49.157 1.00 0.00 106 HIS A O 3
ATOM 4462 N N . LYS A 1 88 ? -10.834 13.703 50.025 1.00 0.00 107 LYS A N 3
ATOM 4463 C CA . LYS A 1 88 ? -10.831 12.694 48.980 1.00 0.00 107 LYS A CA 3
ATOM 4464 C C . LYS A 1 88 ? -11.481 13.223 47.704 1.00 0.00 107 LYS A C 3
ATOM 4465 O O . LYS A 1 88 ? -12.303 14.144 47.744 1.00 0.00 107 LYS A O 3
ATOM 4484 N N . LYS A 1 89 ? -11.086 12.656 46.576 1.00 0.00 108 LYS A N 3
ATOM 4485 C CA . LYS A 1 89 ? -11.711 12.976 45.306 1.00 0.00 108 LYS A CA 3
ATOM 4486 C C . LYS A 1 89 ? -12.997 12.162 45.171 1.00 0.00 108 LYS A C 3
ATOM 4487 O O . LYS A 1 89 ? -13.009 10.951 45.410 1.00 0.00 108 LYS A O 3
ATOM 4506 N N . VAL A 1 90 ? -14.080 12.833 44.814 1.00 0.00 109 VAL A N 3
ATOM 4507 C CA . VAL A 1 90 ? -15.387 12.202 44.816 1.00 0.00 109 VAL A CA 3
ATOM 4508 C C . VAL A 1 90 ? -15.862 11.899 43.398 1.00 0.00 109 VAL A C 3
ATOM 4509 O O . VAL A 1 90 ? -16.369 10.809 43.133 1.00 0.00 109 VAL A O 3
ATOM 4522 N N . SER A 1 91 ? -15.669 12.842 42.484 1.00 0.00 110 SER A N 3
ATOM 4523 C CA . SER A 1 91 ? -16.101 12.662 41.104 1.00 0.00 110 SER A CA 3
ATOM 4524 C C . SER A 1 91 ? -15.088 13.265 40.133 1.00 0.00 110 SER A C 3
ATOM 4525 O O . SER A 1 91 ? -14.237 14.056 40.536 1.00 0.00 110 SER A O 3
ATOM 4533 N N . ALA A 1 92 ? -15.165 12.879 38.863 1.00 0.00 111 ALA A N 3
ATOM 4534 C CA . ALA A 1 92 ? -14.285 13.438 37.842 1.00 0.00 111 ALA A CA 3
ATOM 4535 C C . ALA A 1 92 ? -15.033 13.669 36.533 1.00 0.00 111 ALA A C 3
ATOM 4536 O O . ALA A 1 92 ? -15.642 12.753 35.980 1.00 0.00 111 ALA A O 3
ATOM 4543 N N . GLY A 1 93 ? -14.976 14.898 36.052 1.00 0.00 112 GLY A N 3
ATOM 4544 C CA . GLY A 1 93 ? -15.570 15.253 34.781 1.00 0.00 112 GLY A CA 3
ATOM 4545 C C . GLY A 1 93 ? -14.691 16.237 34.044 1.00 0.00 112 GLY A C 3
ATOM 4546 O O . GLY A 1 93 ? -13.467 16.102 34.062 1.00 0.00 112 GLY A O 3
ATOM 4550 N N . GLY A 1 94 ? -15.286 17.233 33.406 1.00 0.00 113 GLY A N 3
ATOM 4551 C CA . GLY A 1 94 ? -14.490 18.271 32.784 1.00 0.00 113 GLY A CA 3
ATOM 4552 C C . GLY A 1 94 ? -15.001 18.694 31.428 1.00 0.00 113 GLY A C 3
ATOM 4553 O O . GLY A 1 94 ? -16.201 18.909 31.240 1.00 0.00 113 GLY A O 3
ATOM 4557 N N . ASP A 1 95 ? -14.080 18.809 30.484 1.00 0.00 114 ASP A N 3
ATOM 4558 C CA . ASP A 1 95 ? -14.384 19.338 29.162 1.00 0.00 114 ASP A CA 3
ATOM 4559 C C . ASP A 1 95 ? -14.167 18.279 28.088 1.00 0.00 114 ASP A C 3
ATOM 4560 O O . ASP A 1 95 ? -13.489 17.275 28.324 1.00 0.00 114 ASP A O 3
ATOM 4569 N N . THR A 1 96 ? -14.749 18.513 26.917 1.00 0.00 115 THR A N 3
ATOM 4570 C CA . THR A 1 96 ? -14.595 17.616 25.777 1.00 0.00 115 THR A CA 3
ATOM 4571 C C . THR A 1 96 ? -13.193 17.731 25.179 1.00 0.00 115 THR A C 3
ATOM 4572 O O . THR A 1 96 ? -12.700 18.840 24.957 1.00 0.00 115 THR A O 3
ATOM 4583 N N . PRO A 1 97 ? -12.520 16.587 24.953 1.00 0.00 116 PRO A N 3
ATOM 4584 C CA . PRO A 1 97 ? -11.206 16.553 24.302 1.00 0.00 116 PRO A CA 3
ATOM 4585 C C . PRO A 1 97 ? -11.235 17.096 22.874 1.00 0.00 116 PRO A C 3
ATOM 4586 O O . PRO A 1 97 ? -12.154 16.812 22.099 1.00 0.00 116 PRO A O 3
ATOM 4597 N N . TYR A 1 98 ? -10.216 17.869 22.532 1.00 0.00 117 TYR A N 3
ATOM 4598 C CA . TYR A 1 98 ? -10.092 18.454 21.205 1.00 0.00 117 TYR A CA 3
ATOM 4599 C C . TYR A 1 98 ? -8.695 18.192 20.658 1.00 0.00 117 TYR A C 3
ATOM 4600 O O . TYR A 1 98 ? -7.783 17.883 21.419 1.00 0.00 117 TYR A O 3
ATOM 4618 N N . TRP A 1 99 ? -8.526 18.298 19.347 1.00 0.00 118 TRP A N 3
ATOM 4619 C CA . TRP A 1 99 ? -7.204 18.170 18.748 1.00 0.00 118 TRP A CA 3
ATOM 4620 C C . TRP A 1 99 ? -6.482 19.510 18.812 1.00 0.00 118 TRP A C 3
ATOM 4621 O O . TRP A 1 99 ? -6.902 20.487 18.188 1.00 0.00 118 TRP A O 3
ATOM 4642 N N . TYR A 1 100 ? -5.408 19.545 19.583 1.00 0.00 119 TYR A N 3
ATOM 4643 C CA . TYR A 1 100 ? -4.637 20.761 19.777 1.00 0.00 119 TYR A CA 3
ATOM 4644 C C . TYR A 1 100 ? -3.584 20.888 18.693 1.00 0.00 119 TYR A C 3
ATOM 4645 O O . TYR A 1 100 ? -2.694 20.050 18.591 1.00 0.00 119 TYR A O 3
ATOM 4663 N N . LYS A 1 101 ? -3.681 21.932 17.895 1.00 0.00 120 LYS A N 3
ATOM 4664 C CA . LYS A 1 101 ? -2.743 22.142 16.803 1.00 0.00 120 LYS A CA 3
ATOM 4665 C C . LYS A 1 101 ? -1.925 23.400 17.048 1.00 0.00 120 LYS A C 3
ATOM 4666 O O . LYS A 1 101 ? -2.484 24.467 17.315 1.00 0.00 120 LYS A O 3
ATOM 4685 N N . LEU A 1 102 ? -0.609 23.281 16.960 1.00 0.00 121 LEU A N 3
ATOM 4686 C CA . LEU A 1 102 ? 0.257 24.435 17.122 1.00 0.00 121 LEU A CA 3
ATOM 4687 C C . LEU A 1 102 ? 0.424 25.160 15.801 1.00 0.00 121 LEU A C 3
ATOM 4688 O O . LEU A 1 102 ? 0.178 24.601 14.729 1.00 0.00 121 LEU A O 3
ATOM 4704 N N . GLU A 1 103 ? 0.852 26.408 15.891 1.00 0.00 122 GLU A N 3
ATOM 4705 C CA . GLU A 1 103 ? 0.942 27.273 14.732 1.00 0.00 122 GLU A CA 3
ATOM 4706 C C . GLU A 1 103 ? 2.311 27.929 14.658 1.00 0.00 122 GLU A C 3
ATOM 4707 O O . GLU A 1 103 ? 3.032 27.995 15.653 1.00 0.00 122 GLU A O 3
ATOM 4719 N N . HIS A 1 104 ? 2.656 28.423 13.482 1.00 0.00 123 HIS A N 3
ATOM 4720 C CA . HIS A 1 104 ? 3.898 29.157 13.296 1.00 0.00 123 HIS A CA 3
ATOM 4721 C C . HIS A 1 104 ? 3.612 30.653 13.301 1.00 0.00 123 HIS A C 3
ATOM 4722 O O . HIS A 1 104 ? 3.084 31.194 12.330 1.00 0.00 123 HIS A O 3
ATOM 4736 N N . HIS A 1 105 ? 3.941 31.314 14.406 1.00 0.00 124 HIS A N 3
ATOM 4737 C CA . HIS A 1 105 ? 3.717 32.751 14.532 1.00 0.00 124 HIS A CA 3
ATOM 4738 C C . HIS A 1 105 ? 4.679 33.517 13.630 1.00 0.00 124 HIS A C 3
ATOM 4739 O O . HIS A 1 105 ? 4.274 34.424 12.906 1.00 0.00 124 HIS A O 3
ATOM 4753 N N . HIS A 1 106 ? 5.948 33.132 13.678 1.00 0.00 125 HIS A N 3
ATOM 4754 C CA . HIS A 1 106 ? 6.964 33.751 12.836 1.00 0.00 125 HIS A CA 3
ATOM 4755 C C . HIS A 1 106 ? 7.093 32.980 11.531 1.00 0.00 125 HIS A C 3
ATOM 4756 O O . HIS A 1 106 ? 7.811 31.981 11.447 1.00 0.00 125 HIS A O 3
ATOM 4770 N N . HIS A 1 107 ? 6.356 33.441 10.528 1.00 0.00 126 HIS A N 3
ATOM 4771 C CA . HIS A 1 107 ? 6.413 32.867 9.196 1.00 0.00 126 HIS A CA 3
ATOM 4772 C C . HIS A 1 107 ? 7.719 33.299 8.534 1.00 0.00 126 HIS A C 3
ATOM 4773 O O . HIS A 1 107 ? 7.959 34.491 8.334 1.00 0.00 126 HIS A O 3
ATOM 4787 N N . HIS A 1 108 ? 8.559 32.328 8.223 1.00 0.00 127 HIS A N 3
ATOM 4788 C CA . HIS A 1 108 ? 9.879 32.613 7.693 1.00 0.00 127 HIS A CA 3
ATOM 4789 C C . HIS A 1 108 ? 10.008 32.156 6.249 1.00 0.00 127 HIS A C 3
ATOM 4790 O O . HIS A 1 108 ? 9.659 31.026 5.903 1.00 0.00 127 HIS A O 3
ATOM 4804 N N . HIS A 1 109 ? 10.502 33.053 5.415 1.00 0.00 128 HIS A N 3
ATOM 4805 C CA . HIS A 1 109 ? 10.828 32.741 4.038 1.00 0.00 128 HIS A CA 3
ATOM 4806 C C . HIS A 1 109 ? 12.266 33.161 3.773 1.00 0.00 128 HIS A C 3
ATOM 4807 O O . HIS A 1 109 ? 12.645 34.259 4.222 1.00 0.00 128 HIS A O 3
ATOM 4822 N N . GLY A 1 1 ? -21.045 2.235 8.943 1.00 0.00 20 GLY A N 4
ATOM 4823 C CA . GLY A 1 1 ? -19.918 1.379 8.504 1.00 0.00 20 GLY A CA 4
ATOM 4824 C C . GLY A 1 1 ? -19.342 1.834 7.185 1.00 0.00 20 GLY A C 4
ATOM 4825 O O . GLY A 1 1 ? -19.956 2.644 6.486 1.00 0.00 20 GLY A O 4
ATOM 4831 N N . GLY A 1 2 ? -18.171 1.318 6.837 1.00 0.00 21 GLY A N 4
ATOM 4832 C CA . GLY A 1 2 ? -17.533 1.701 5.598 1.00 0.00 21 GLY A CA 4
ATOM 4833 C C . GLY A 1 2 ? -16.071 1.322 5.575 1.00 0.00 21 GLY A C 4
ATOM 4834 O O . GLY A 1 2 ? -15.684 0.363 4.902 1.00 0.00 21 GLY A O 4
ATOM 4838 N N . GLY A 1 3 ? -15.265 2.068 6.314 1.00 0.00 22 GLY A N 4
ATOM 4839 C CA . GLY A 1 3 ? -13.848 1.785 6.388 1.00 0.00 22 GLY A CA 4
ATOM 4840 C C . GLY A 1 3 ? -13.011 3.002 6.071 1.00 0.00 22 GLY A C 4
ATOM 4841 O O . GLY A 1 3 ? -13.517 4.127 6.061 1.00 0.00 22 GLY A O 4
ATOM 4845 N N . ASN A 1 4 ? -11.734 2.778 5.815 1.00 0.00 23 ASN A N 4
ATOM 4846 C CA . ASN A 1 4 ? -10.815 3.858 5.499 1.00 0.00 23 ASN A CA 4
ATOM 4847 C C . ASN A 1 4 ? -10.053 3.552 4.216 1.00 0.00 23 ASN A C 4
ATOM 4848 O O . ASN A 1 4 ? -8.900 3.115 4.245 1.00 0.00 23 ASN A O 4
ATOM 4859 N N . SER A 1 5 ? -10.711 3.766 3.089 1.00 0.00 24 SER A N 4
ATOM 4860 C CA . SER A 1 5 ? -10.089 3.563 1.790 1.00 0.00 24 SER A CA 4
ATOM 4861 C C . SER A 1 5 ? -9.499 4.874 1.277 1.00 0.00 24 SER A C 4
ATOM 4862 O O . SER A 1 5 ? -10.092 5.537 0.425 1.00 0.00 24 SER A O 4
ATOM 4870 N N . GLU A 1 6 ? -8.335 5.229 1.832 1.00 0.00 25 GLU A N 4
ATOM 4871 C CA . GLU A 1 6 ? -7.630 6.475 1.516 1.00 0.00 25 GLU A CA 4
ATOM 4872 C C . GLU A 1 6 ? -8.479 7.698 1.849 1.00 0.00 25 GLU A C 4
ATOM 4873 O O . GLU A 1 6 ? -9.196 8.240 1.002 1.00 0.00 25 GLU A O 4
ATOM 4885 N N . ARG A 1 7 ? -8.381 8.125 3.094 1.00 0.00 26 ARG A N 4
ATOM 4886 C CA . ARG A 1 7 ? -9.127 9.266 3.578 1.00 0.00 26 ARG A CA 4
ATOM 4887 C C . ARG A 1 7 ? -8.344 9.969 4.678 1.00 0.00 26 ARG A C 4
ATOM 4888 O O . ARG A 1 7 ? -7.686 9.309 5.485 1.00 0.00 26 ARG A O 4
ATOM 4909 N N . PRO A 1 8 ? -8.367 11.316 4.692 1.00 0.00 27 PRO A N 4
ATOM 4910 C CA . PRO A 1 8 ? -7.849 12.119 5.807 1.00 0.00 27 PRO A CA 4
ATOM 4911 C C . PRO A 1 8 ? -8.427 11.663 7.148 1.00 0.00 27 PRO A C 4
ATOM 4912 O O . PRO A 1 8 ? -9.606 11.305 7.212 1.00 0.00 27 PRO A O 4
ATOM 4923 N N . PRO A 1 9 ? -7.595 11.668 8.220 1.00 0.00 28 PRO A N 4
ATOM 4924 C CA . PRO A 1 9 ? -7.962 11.153 9.556 1.00 0.00 28 PRO A CA 4
ATOM 4925 C C . PRO A 1 9 ? -9.358 11.571 10.030 1.00 0.00 28 PRO A C 4
ATOM 4926 O O . PRO A 1 9 ? -9.553 12.682 10.532 1.00 0.00 28 PRO A O 4
ATOM 4937 N N . SER A 1 10 ? -10.324 10.672 9.863 1.00 0.00 29 SER A N 4
ATOM 4938 C CA . SER A 1 10 ? -11.685 10.906 10.314 1.00 0.00 29 SER A CA 4
ATOM 4939 C C . SER A 1 10 ? -11.862 10.328 11.709 1.00 0.00 29 SER A C 4
ATOM 4940 O O . SER A 1 10 ? -12.596 9.360 11.922 1.00 0.00 29 SER A O 4
ATOM 4948 N N . VAL A 1 11 ? -11.162 10.927 12.657 1.00 0.00 30 VAL A N 4
ATOM 4949 C CA . VAL A 1 11 ? -11.118 10.414 14.006 1.00 0.00 30 VAL A CA 4
ATOM 4950 C C . VAL A 1 11 ? -11.299 11.539 15.027 1.00 0.00 30 VAL A C 4
ATOM 4951 O O . VAL A 1 11 ? -10.793 12.653 14.848 1.00 0.00 30 VAL A O 4
ATOM 4964 N N . ALA A 1 12 ? -12.057 11.254 16.077 1.00 0.00 31 ALA A N 4
ATOM 4965 C CA . ALA A 1 12 ? -12.242 12.201 17.164 1.00 0.00 31 ALA A CA 4
ATOM 4966 C C . ALA A 1 12 ? -11.059 12.135 18.121 1.00 0.00 31 ALA A C 4
ATOM 4967 O O . ALA A 1 12 ? -10.321 11.146 18.140 1.00 0.00 31 ALA A O 4
ATOM 4974 N N . ALA A 1 13 ? -10.876 13.180 18.911 1.00 0.00 32 ALA A N 4
ATOM 4975 C CA . ALA A 1 13 ? -9.788 13.213 19.881 1.00 0.00 32 ALA A CA 4
ATOM 4976 C C . ALA A 1 13 ? -10.057 12.242 21.025 1.00 0.00 32 ALA A C 4
ATOM 4977 O O . ALA A 1 13 ? -9.135 11.618 21.557 1.00 0.00 32 ALA A O 4
ATOM 4984 N N . GLY A 1 14 ? -11.334 12.087 21.372 1.00 0.00 33 GLY A N 4
ATOM 4985 C CA . GLY A 1 14 ? -11.729 11.145 22.407 1.00 0.00 33 GLY A CA 4
ATOM 4986 C C . GLY A 1 14 ? -11.652 9.696 21.955 1.00 0.00 33 GLY A C 4
ATOM 4987 O O . GLY A 1 14 ? -11.912 8.782 22.734 1.00 0.00 33 GLY A O 4
ATOM 4991 N N . GLU A 1 15 ? -11.289 9.485 20.697 1.00 0.00 34 GLU A N 4
ATOM 4992 C CA . GLU A 1 15 ? -11.140 8.145 20.151 1.00 0.00 34 GLU A CA 4
ATOM 4993 C C . GLU A 1 15 ? -9.735 7.608 20.404 1.00 0.00 34 GLU A C 4
ATOM 4994 O O . GLU A 1 15 ? -9.484 6.413 20.257 1.00 0.00 34 GLU A O 4
ATOM 5006 N N . CYS A 1 16 ? -8.820 8.486 20.791 1.00 0.00 35 CYS A N 4
ATOM 5007 C CA . CYS A 1 16 ? -7.437 8.082 21.000 1.00 0.00 35 CYS A CA 4
ATOM 5008 C C . CYS A 1 16 ? -7.019 8.216 22.458 1.00 0.00 35 CYS A C 4
ATOM 5009 O O . CYS A 1 16 ? -5.842 8.099 22.788 1.00 0.00 35 CYS A O 4
ATOM 5016 N N . VAL A 1 17 ? -7.979 8.447 23.341 1.00 0.00 36 VAL A N 4
ATOM 5017 C CA . VAL A 1 17 ? -7.672 8.555 24.759 1.00 0.00 36 VAL A CA 4
ATOM 5018 C C . VAL A 1 17 ? -8.519 7.592 25.573 1.00 0.00 36 VAL A C 4
ATOM 5019 O O . VAL A 1 17 ? -9.673 7.319 25.236 1.00 0.00 36 VAL A O 4
ATOM 5032 N N . THR A 1 18 ? -7.921 7.063 26.626 1.00 0.00 37 THR A N 4
ATOM 5033 C CA . THR A 1 18 ? -8.582 6.117 27.503 1.00 0.00 37 THR A CA 4
ATOM 5034 C C . THR A 1 18 ? -8.046 6.278 28.926 1.00 0.00 37 THR A C 4
ATOM 5035 O O . THR A 1 18 ? -6.868 6.595 29.117 1.00 0.00 37 THR A O 4
ATOM 5046 N N . PHE A 1 19 ? -8.914 6.098 29.913 1.00 0.00 38 PHE A N 4
ATOM 5047 C CA . PHE A 1 19 ? -8.535 6.291 31.303 1.00 0.00 38 PHE A CA 4
ATOM 5048 C C . PHE A 1 19 ? -7.798 5.078 31.841 1.00 0.00 38 PHE A C 4
ATOM 5049 O O . PHE A 1 19 ? -8.334 3.970 31.892 1.00 0.00 38 PHE A O 4
ATOM 5066 N N . ASN A 1 20 ? -6.562 5.303 32.230 1.00 0.00 39 ASN A N 4
ATOM 5067 C CA . ASN A 1 20 ? -5.795 4.321 32.965 1.00 0.00 39 ASN A CA 4
ATOM 5068 C C . ASN A 1 20 ? -5.736 4.744 34.418 1.00 0.00 39 ASN A C 4
ATOM 5069 O O . ASN A 1 20 ? -5.354 5.867 34.723 1.00 0.00 39 ASN A O 4
ATOM 5080 N N . SER A 1 21 ? -6.125 3.848 35.303 1.00 0.00 40 SER A N 4
ATOM 5081 C CA . SER A 1 21 ? -6.206 4.154 36.722 1.00 0.00 40 SER A CA 4
ATOM 5082 C C . SER A 1 21 ? -4.829 4.066 37.390 1.00 0.00 40 SER A C 4
ATOM 5083 O O . SER A 1 21 ? -4.649 4.493 38.531 1.00 0.00 40 SER A O 4
ATOM 5091 N N . LYS A 1 22 ? -3.857 3.523 36.656 1.00 0.00 41 LYS A N 4
ATOM 5092 C CA . LYS A 1 22 ? -2.481 3.426 37.139 1.00 0.00 41 LYS A CA 4
ATOM 5093 C C . LYS A 1 22 ? -1.649 4.616 36.650 1.00 0.00 41 LYS A C 4
ATOM 5094 O O . LYS A 1 22 ? -0.445 4.693 36.899 1.00 0.00 41 LYS A O 4
ATOM 5113 N N . LEU A 1 23 ? -2.305 5.536 35.956 1.00 0.00 42 LEU A N 4
ATOM 5114 C CA . LEU A 1 23 ? -1.653 6.700 35.382 1.00 0.00 42 LEU A CA 4
ATOM 5115 C C . LEU A 1 23 ? -1.437 7.766 36.460 1.00 0.00 42 LEU A C 4
ATOM 5116 O O . LEU A 1 23 ? -2.386 8.377 36.926 1.00 0.00 42 LEU A O 4
ATOM 5132 N N . GLY A 1 24 ? -0.195 7.984 36.859 1.00 0.00 43 GLY A N 4
ATOM 5133 C CA . GLY A 1 24 ? 0.072 8.935 37.924 1.00 0.00 43 GLY A CA 4
ATOM 5134 C C . GLY A 1 24 ? -0.454 8.451 39.262 1.00 0.00 43 GLY A C 4
ATOM 5135 O O . GLY A 1 24 ? -0.118 7.352 39.704 1.00 0.00 43 GLY A O 4
ATOM 5139 N N . GLU A 1 25 ? -1.292 9.262 39.905 1.00 0.00 44 GLU A N 4
ATOM 5140 C CA . GLU A 1 25 ? -1.877 8.882 41.186 1.00 0.00 44 GLU A CA 4
ATOM 5141 C C . GLU A 1 25 ? -3.289 8.347 41.014 1.00 0.00 44 GLU A C 4
ATOM 5142 O O . GLU A 1 25 ? -3.601 7.241 41.450 1.00 0.00 44 GLU A O 4
ATOM 5154 N N . ILE A 1 26 ? -4.140 9.137 40.376 1.00 0.00 45 ILE A N 4
ATOM 5155 C CA . ILE A 1 26 ? -5.545 8.782 40.234 1.00 0.00 45 ILE A CA 4
ATOM 5156 C C . ILE A 1 26 ? -5.840 8.238 38.855 1.00 0.00 45 ILE A C 4
ATOM 5157 O O . ILE A 1 26 ? -6.662 7.334 38.692 1.00 0.00 45 ILE A O 4
ATOM 5173 N N . GLY A 1 27 ? -5.167 8.792 37.870 1.00 0.00 46 GLY A N 4
ATOM 5174 C CA . GLY A 1 27 ? -5.317 8.330 36.526 1.00 0.00 46 GLY A CA 4
ATOM 5175 C C . GLY A 1 27 ? -4.910 9.357 35.519 1.00 0.00 46 GLY A C 4
ATOM 5176 O O . GLY A 1 27 ? -4.368 10.409 35.860 1.00 0.00 46 GLY A O 4
ATOM 5180 N N . GLY A 1 28 ? -5.182 9.042 34.281 1.00 0.00 47 GLY A N 4
ATOM 5181 C CA . GLY A 1 28 ? -4.792 9.878 33.195 1.00 0.00 47 GLY A CA 4
ATOM 5182 C C . GLY A 1 28 ? -5.175 9.242 31.897 1.00 0.00 47 GLY A C 4
ATOM 5183 O O . GLY A 1 28 ? -5.799 8.176 31.884 1.00 0.00 47 GLY A O 4
ATOM 5187 N N . TYR A 1 29 ? -4.804 9.870 30.812 1.00 0.00 48 TYR A N 4
ATOM 5188 C CA . TYR A 1 29 ? -5.186 9.391 29.514 1.00 0.00 48 TYR A CA 4
ATOM 5189 C C . TYR A 1 29 ? -3.952 9.124 28.686 1.00 0.00 48 TYR A C 4
ATOM 5190 O O . TYR A 1 29 ? -3.037 9.950 28.619 1.00 0.00 48 TYR A O 4
ATOM 5208 N N . SER A 1 30 ? -3.938 7.959 28.074 1.00 0.00 49 SER A N 4
ATOM 5209 C CA . SER A 1 30 ? -2.792 7.502 27.320 1.00 0.00 49 SER A CA 4
ATOM 5210 C C . SER A 1 30 ? -3.189 7.261 25.874 1.00 0.00 49 SER A C 4
ATOM 5211 O O . SER A 1 30 ? -4.378 7.123 25.568 1.00 0.00 49 SER A O 4
ATOM 5219 N N . TRP A 1 31 ? -2.195 7.217 25.001 1.00 0.00 50 TRP A N 4
ATOM 5220 C CA . TRP A 1 31 ? -2.418 7.031 23.577 1.00 0.00 50 TRP A CA 4
ATOM 5221 C C . TRP A 1 31 ? -3.052 5.675 23.281 1.00 0.00 50 TRP A C 4
ATOM 5222 O O . TRP A 1 31 ? -2.527 4.630 23.671 1.00 0.00 50 TRP A O 4
ATOM 5243 N N . LYS A 1 32 ? -4.191 5.705 22.607 1.00 0.00 51 LYS A N 4
ATOM 5244 C CA . LYS A 1 32 ? -4.876 4.494 22.195 1.00 0.00 51 LYS A CA 4
ATOM 5245 C C . LYS A 1 32 ? -4.243 3.951 20.920 1.00 0.00 51 LYS A C 4
ATOM 5246 O O . LYS A 1 32 ? -4.536 4.415 19.817 1.00 0.00 51 LYS A O 4
ATOM 5265 N N . TYR A 1 33 ? -3.377 2.956 21.085 1.00 0.00 52 TYR A N 4
ATOM 5266 C CA . TYR A 1 33 ? -2.649 2.367 19.964 1.00 0.00 52 TYR A CA 4
ATOM 5267 C C . TYR A 1 33 ? -3.559 1.472 19.121 1.00 0.00 52 TYR A C 4
ATOM 5268 O O . TYR A 1 33 ? -3.163 0.991 18.060 1.00 0.00 52 TYR A O 4
ATOM 5286 N N . SER A 1 34 ? -4.776 1.253 19.611 1.00 0.00 53 SER A N 4
ATOM 5287 C CA . SER A 1 34 ? -5.788 0.496 18.887 1.00 0.00 53 SER A CA 4
ATOM 5288 C C . SER A 1 34 ? -6.431 1.344 17.783 1.00 0.00 53 SER A C 4
ATOM 5289 O O . SER A 1 34 ? -7.197 0.838 16.960 1.00 0.00 53 SER A O 4
ATOM 5297 N N . ASN A 1 35 ? -6.120 2.638 17.775 1.00 0.00 54 ASN A N 4
ATOM 5298 C CA . ASN A 1 35 ? -6.612 3.543 16.745 1.00 0.00 54 ASN A CA 4
ATOM 5299 C C . ASN A 1 35 ? -5.461 4.005 15.867 1.00 0.00 54 ASN A C 4
ATOM 5300 O O . ASN A 1 35 ? -4.521 4.653 16.327 1.00 0.00 54 ASN A O 4
ATOM 5311 N N . ASP A 1 36 ? -5.542 3.644 14.600 1.00 0.00 55 ASP A N 4
ATOM 5312 C CA . ASP A 1 36 ? -4.511 3.980 13.630 1.00 0.00 55 ASP A CA 4
ATOM 5313 C C . ASP A 1 36 ? -4.673 5.412 13.134 1.00 0.00 55 ASP A C 4
ATOM 5314 O O . ASP A 1 36 ? -3.690 6.124 12.924 1.00 0.00 55 ASP A O 4
ATOM 5323 N N . ALA A 1 37 ? -5.924 5.825 12.969 1.00 0.00 56 ALA A N 4
ATOM 5324 C CA . ALA A 1 37 ? -6.248 7.124 12.396 1.00 0.00 56 ALA A CA 4
ATOM 5325 C C . ALA A 1 37 ? -5.788 8.273 13.293 1.00 0.00 56 ALA A C 4
ATOM 5326 O O . ALA A 1 37 ? -5.275 9.276 12.802 1.00 0.00 56 ALA A O 4
ATOM 5333 N N . CYS A 1 38 ? -5.961 8.112 14.604 1.00 0.00 57 CYS A N 4
ATOM 5334 C CA . CYS A 1 38 ? -5.586 9.147 15.569 1.00 0.00 57 CYS A CA 4
ATOM 5335 C C . CYS A 1 38 ? -4.072 9.315 15.646 1.00 0.00 57 CYS A C 4
ATOM 5336 O O . CYS A 1 38 ? -3.572 10.430 15.785 1.00 0.00 57 CYS A O 4
ATOM 5343 N N . ASN A 1 39 ? -3.350 8.205 15.531 1.00 0.00 58 ASN A N 4
ATOM 5344 C CA . ASN A 1 39 ? -1.891 8.230 15.530 1.00 0.00 58 ASN A CA 4
ATOM 5345 C C . ASN A 1 39 ? -1.380 8.911 14.264 1.00 0.00 58 ASN A C 4
ATOM 5346 O O . ASN A 1 39 ? -0.382 9.627 14.282 1.00 0.00 58 ASN A O 4
ATOM 5357 N N . GLU A 1 40 ? -2.115 8.706 13.175 1.00 0.00 59 GLU A N 4
ATOM 5358 C CA . GLU A 1 40 ? -1.783 9.277 11.872 1.00 0.00 59 GLU A CA 4
ATOM 5359 C C . GLU A 1 40 ? -1.992 10.793 11.870 1.00 0.00 59 GLU A C 4
ATOM 5360 O O . GLU A 1 40 ? -1.256 11.529 11.213 1.00 0.00 59 GLU A O 4
ATOM 5372 N N . THR A 1 41 ? -2.988 11.246 12.631 1.00 0.00 60 THR A N 4
ATOM 5373 C CA . THR A 1 41 ? -3.299 12.668 12.759 1.00 0.00 60 THR A CA 4
ATOM 5374 C C . THR A 1 41 ? -2.091 13.451 13.282 1.00 0.00 60 THR A C 4
ATOM 5375 O O . THR A 1 41 ? -1.734 14.505 12.752 1.00 0.00 60 THR A O 4
ATOM 5386 N N . VAL A 1 42 ? -1.450 12.905 14.301 1.00 0.00 61 VAL A N 4
ATOM 5387 C CA . VAL A 1 42 ? -0.336 13.575 14.951 1.00 0.00 61 VAL A CA 4
ATOM 5388 C C . VAL A 1 42 ? 0.982 13.308 14.223 1.00 0.00 61 VAL A C 4
ATOM 5389 O O . VAL A 1 42 ? 1.880 14.151 14.223 1.00 0.00 61 VAL A O 4
ATOM 5402 N N . ALA A 1 43 ? 1.078 12.140 13.585 1.00 0.00 62 ALA A N 4
ATOM 5403 C CA . ALA A 1 43 ? 2.294 11.733 12.878 1.00 0.00 62 ALA A CA 4
ATOM 5404 C C . ALA A 1 43 ? 2.586 12.636 11.684 1.00 0.00 62 ALA A C 4
ATOM 5405 O O . ALA A 1 43 ? 3.744 12.943 11.393 1.00 0.00 62 ALA A O 4
ATOM 5412 N N . LYS A 1 44 ? 1.531 13.061 10.996 1.00 0.00 63 LYS A N 4
ATOM 5413 C CA . LYS A 1 44 ? 1.677 13.930 9.832 1.00 0.00 63 LYS A CA 4
ATOM 5414 C C . LYS A 1 44 ? 1.881 15.385 10.247 1.00 0.00 63 LYS A C 4
ATOM 5415 O O . LYS A 1 44 ? 2.417 16.187 9.482 1.00 0.00 63 LYS A O 4
ATOM 5434 N N . GLY A 1 45 ? 1.455 15.717 11.457 1.00 0.00 64 GLY A N 4
ATOM 5435 C CA . GLY A 1 45 ? 1.591 17.076 11.945 1.00 0.00 64 GLY A CA 4
ATOM 5436 C C . GLY A 1 45 ? 0.318 17.881 11.776 1.00 0.00 64 GLY A C 4
ATOM 5437 O O . GLY A 1 45 ? 0.358 19.111 11.746 1.00 0.00 64 GLY A O 4
ATOM 5441 N N . TYR A 1 46 ? -0.813 17.188 11.650 1.00 0.00 65 TYR A N 4
ATOM 5442 C CA . TYR A 1 46 ? -2.112 17.851 11.558 1.00 0.00 65 TYR A CA 4
ATOM 5443 C C . TYR A 1 46 ? -2.467 18.457 12.912 1.00 0.00 65 TYR A C 4
ATOM 5444 O O . TYR A 1 46 ? -2.970 19.577 13.001 1.00 0.00 65 TYR A O 4
ATOM 5462 N N . ALA A 1 47 ? -2.172 17.699 13.956 1.00 0.00 66 ALA A N 4
ATOM 5463 C CA . ALA A 1 47 ? -2.273 18.172 15.326 1.00 0.00 66 ALA A CA 4
ATOM 5464 C C . ALA A 1 47 ? -1.033 17.749 16.082 1.00 0.00 66 ALA A C 4
ATOM 5465 O O . ALA A 1 47 ? -0.231 16.962 15.571 1.00 0.00 66 ALA A O 4
ATOM 5472 N N . ILE A 1 48 ? -0.871 18.274 17.277 1.00 0.00 67 ILE A N 4
ATOM 5473 C CA . ILE A 1 48 ? 0.208 17.856 18.140 1.00 0.00 67 ILE A CA 4
ATOM 5474 C C . ILE A 1 48 ? -0.288 16.848 19.146 1.00 0.00 67 ILE A C 4
ATOM 5475 O O . ILE A 1 48 ? 0.494 16.083 19.716 1.00 0.00 67 ILE A O 4
ATOM 5491 N N . GLY A 1 49 ? -1.582 16.854 19.375 1.00 0.00 68 GLY A N 4
ATOM 5492 C CA . GLY A 1 49 ? -2.127 15.895 20.268 1.00 0.00 68 GLY A CA 4
ATOM 5493 C C . GLY A 1 49 ? -3.546 16.203 20.690 1.00 0.00 68 GLY A C 4
ATOM 5494 O O . GLY A 1 49 ? -4.197 17.082 20.121 1.00 0.00 68 GLY A O 4
ATOM 5498 N N . VAL A 1 50 ? -4.012 15.493 21.705 1.00 0.00 69 VAL A N 4
ATOM 5499 C CA . VAL A 1 50 ? -5.367 15.652 22.202 1.00 0.00 69 VAL A CA 4
ATOM 5500 C C . VAL A 1 50 ? -5.370 16.562 23.428 1.00 0.00 69 VAL A C 4
ATOM 5501 O O . VAL A 1 50 ? -4.756 16.252 24.450 1.00 0.00 69 VAL A O 4
ATOM 5514 N N . ALA A 1 51 ? -6.049 17.692 23.300 1.00 0.00 70 ALA A N 4
ATOM 5515 C CA . ALA A 1 51 ? -6.165 18.663 24.372 1.00 0.00 70 ALA A CA 4
ATOM 5516 C C . ALA A 1 51 ? -7.464 18.467 25.126 1.00 0.00 70 ALA A C 4
ATOM 5517 O O . ALA A 1 51 ? -8.549 18.663 24.572 1.00 0.00 70 ALA A O 4
ATOM 5524 N N . MET A 1 52 ? -7.360 18.080 26.381 1.00 0.00 71 MET A N 4
ATOM 5525 C CA . MET A 1 52 ? -8.544 17.904 27.211 1.00 0.00 71 MET A CA 4
ATOM 5526 C C . MET A 1 52 ? -8.306 18.413 28.627 1.00 0.00 71 MET A C 4
ATOM 5527 O O . MET A 1 52 ? -7.237 18.211 29.205 1.00 0.00 71 MET A O 4
ATOM 5541 N N . HIS A 1 53 ? -9.306 19.100 29.165 1.00 0.00 72 HIS A N 4
ATOM 5542 C CA . HIS A 1 53 ? -9.275 19.555 30.549 1.00 0.00 72 HIS A CA 4
ATOM 5543 C C . HIS A 1 53 ? -9.969 18.522 31.424 1.00 0.00 72 HIS A C 4
ATOM 5544 O O . HIS A 1 53 ? -11.069 18.079 31.098 1.00 0.00 72 HIS A O 4
ATOM 5558 N N . ARG A 1 54 ? -9.340 18.127 32.517 1.00 0.00 73 ARG A N 4
ATOM 5559 C CA . ARG A 1 54 ? -9.975 17.206 33.443 1.00 0.00 73 ARG A CA 4
ATOM 5560 C C . ARG A 1 54 ? -10.267 17.899 34.765 1.00 0.00 73 ARG A C 4
ATOM 5561 O O . ARG A 1 54 ? -9.383 18.511 35.366 1.00 0.00 73 ARG A O 4
ATOM 5582 N N . THR A 1 55 ? -11.512 17.798 35.202 1.00 0.00 74 THR A N 4
ATOM 5583 C CA . THR A 1 55 ? -11.954 18.429 36.429 1.00 0.00 74 THR A CA 4
ATOM 5584 C C . THR A 1 55 ? -12.237 17.379 37.492 1.00 0.00 74 THR A C 4
ATOM 5585 O O . THR A 1 55 ? -13.211 16.629 37.398 1.00 0.00 74 THR A O 4
ATOM 5596 N N . VAL A 1 56 ? -11.375 17.323 38.489 1.00 0.00 75 VAL A N 4
ATOM 5597 C CA . VAL A 1 56 ? -11.532 16.383 39.584 1.00 0.00 75 VAL A CA 4
ATOM 5598 C C . VAL A 1 56 ? -12.066 17.102 40.816 1.00 0.00 75 VAL A C 4
ATOM 5599 O O . VAL A 1 56 ? -11.350 17.876 41.452 1.00 0.00 75 VAL A O 4
ATOM 5612 N N . ASN A 1 57 ? -13.321 16.845 41.141 1.00 0.00 76 ASN A N 4
ATOM 5613 C CA . ASN A 1 57 ? -13.984 17.502 42.262 1.00 0.00 76 ASN A CA 4
ATOM 5614 C C . ASN A 1 57 ? -13.574 16.847 43.577 1.00 0.00 76 ASN A C 4
ATOM 5615 O O . ASN A 1 57 ? -13.470 15.619 43.666 1.00 0.00 76 ASN A O 4
ATOM 5626 N N . TYR A 1 58 ? -13.354 17.664 44.598 1.00 0.00 77 TYR A N 4
ATOM 5627 C CA . TYR A 1 58 ? -12.898 17.166 45.885 1.00 0.00 77 TYR A CA 4
ATOM 5628 C C . TYR A 1 58 ? -13.875 17.511 46.997 1.00 0.00 77 TYR A C 4
ATOM 5629 O O . TYR A 1 58 ? -14.716 18.404 46.852 1.00 0.00 77 TYR A O 4
ATOM 5647 N N . GLU A 1 59 ? -13.733 16.804 48.113 1.00 0.00 78 GLU A N 4
ATOM 5648 C CA . GLU A 1 59 ? -14.588 16.997 49.280 1.00 0.00 78 GLU A CA 4
ATOM 5649 C C . GLU A 1 59 ? -14.265 18.297 50.016 1.00 0.00 78 GLU A C 4
ATOM 5650 O O . GLU A 1 59 ? -14.987 18.700 50.923 1.00 0.00 78 GLU A O 4
ATOM 5662 N N . GLY A 1 60 ? -13.183 18.956 49.616 1.00 0.00 79 GLY A N 4
ATOM 5663 C CA . GLY A 1 60 ? -12.801 20.208 50.236 1.00 0.00 79 GLY A CA 4
ATOM 5664 C C . GLY A 1 60 ? -13.502 21.405 49.619 1.00 0.00 79 GLY A C 4
ATOM 5665 O O . GLY A 1 60 ? -13.174 22.546 49.935 1.00 0.00 79 GLY A O 4
ATOM 5669 N N . GLY A 1 61 ? -14.446 21.142 48.719 1.00 0.00 80 GLY A N 4
ATOM 5670 C CA . GLY A 1 61 ? -15.215 22.211 48.106 1.00 0.00 80 GLY A CA 4
ATOM 5671 C C . GLY A 1 61 ? -14.545 22.785 46.874 1.00 0.00 80 GLY A C 4
ATOM 5672 O O . GLY A 1 61 ? -15.076 23.694 46.235 1.00 0.00 80 GLY A O 4
ATOM 5676 N N . TYR A 1 62 ? -13.379 22.259 46.539 1.00 0.00 81 TYR A N 4
ATOM 5677 C CA . TYR A 1 62 ? -12.630 22.734 45.388 1.00 0.00 81 TYR A CA 4
ATOM 5678 C C . TYR A 1 62 ? -12.521 21.637 44.349 1.00 0.00 81 TYR A C 4
ATOM 5679 O O . TYR A 1 62 ? -12.791 20.470 44.635 1.00 0.00 81 TYR A O 4
ATOM 5697 N N . SER A 1 63 ? -12.129 22.018 43.153 1.00 0.00 82 SER A N 4
ATOM 5698 C CA . SER A 1 63 ? -11.910 21.072 42.080 1.00 0.00 82 SER A CA 4
ATOM 5699 C C . SER A 1 63 ? -10.538 21.300 41.461 1.00 0.00 82 SER A C 4
ATOM 5700 O O . SER A 1 63 ? -10.060 22.432 41.387 1.00 0.00 82 SER A O 4
ATOM 5708 N N . ILE A 1 64 ? -9.908 20.225 41.028 1.00 0.00 83 ILE A N 4
ATOM 5709 C CA . ILE A 1 64 ? -8.610 20.306 40.393 1.00 0.00 83 ILE A CA 4
ATOM 5710 C C . ILE A 1 64 ? -8.774 20.204 38.882 1.00 0.00 83 ILE A C 4
ATOM 5711 O O . ILE A 1 64 ? -9.268 19.203 38.362 1.00 0.00 83 ILE A O 4
ATOM 5727 N N . GLN A 1 65 ? -8.404 21.268 38.192 1.00 0.00 84 GLN A N 4
ATOM 5728 C CA . GLN A 1 65 ? -8.432 21.279 36.747 1.00 0.00 84 GLN A CA 4
ATOM 5729 C C . GLN A 1 65 ? -7.034 21.047 36.210 1.00 0.00 84 GLN A C 4
ATOM 5730 O O . GLN A 1 65 ? -6.101 21.784 36.528 1.00 0.00 84 GLN A O 4
ATOM 5744 N N . SER A 1 66 ? -6.893 20.005 35.417 1.00 0.00 85 SER A N 4
ATOM 5745 C CA . SER A 1 66 ? -5.609 19.661 34.843 1.00 0.00 85 SER A CA 4
ATOM 5746 C C . SER A 1 66 ? -5.722 19.596 33.332 1.00 0.00 85 SER A C 4
ATOM 5747 O O . SER A 1 66 ? -6.649 18.989 32.796 1.00 0.00 85 SER A O 4
ATOM 5755 N N . SER A 1 67 ? -4.800 20.250 32.652 1.00 0.00 86 SER A N 4
ATOM 5756 C CA . SER A 1 67 ? -4.824 20.316 31.204 1.00 0.00 86 SER A CA 4
ATOM 5757 C C . SER A 1 67 ? -3.502 19.847 30.625 1.00 0.00 86 SER A C 4
ATOM 5758 O O . SER A 1 67 ? -2.431 20.229 31.106 1.00 0.00 86 SER A O 4
ATOM 5766 N N . GLY A 1 68 ? -3.579 19.013 29.608 1.00 0.00 87 GLY A N 4
ATOM 5767 C CA . GLY A 1 68 ? -2.388 18.559 28.939 1.00 0.00 87 GLY A CA 4
ATOM 5768 C C . GLY A 1 68 ? -2.675 18.067 27.551 1.00 0.00 87 GLY A C 4
ATOM 5769 O O . GLY A 1 68 ? -3.821 18.096 27.094 1.00 0.00 87 GLY A O 4
ATOM 5773 N N . ILE A 1 69 ? -1.632 17.609 26.891 1.00 0.00 88 ILE A N 4
ATOM 5774 C CA . ILE A 1 69 ? -1.740 17.112 25.543 1.00 0.00 88 ILE A CA 4
ATOM 5775 C C . ILE A 1 69 ? -1.341 15.651 25.492 1.00 0.00 88 ILE A C 4
ATOM 5776 O O . ILE A 1 69 ? -0.231 15.281 25.879 1.00 0.00 88 ILE A O 4
ATOM 5792 N N . VAL A 1 70 ? -2.257 14.824 25.039 1.00 0.00 89 VAL A N 4
ATOM 5793 C CA . VAL A 1 70 ? -1.965 13.426 24.821 1.00 0.00 89 VAL A CA 4
ATOM 5794 C C . VAL A 1 70 ? -1.377 13.257 23.428 1.00 0.00 89 VAL A C 4
ATOM 5795 O O . VAL A 1 70 ? -2.030 13.563 22.434 1.00 0.00 89 VAL A O 4
ATOM 5808 N N . LYS A 1 71 ? -0.131 12.821 23.362 1.00 0.00 90 LYS A N 4
ATOM 5809 C CA . LYS A 1 71 ? 0.554 12.629 22.087 1.00 0.00 90 LYS A CA 4
ATOM 5810 C C . LYS A 1 71 ? 1.112 11.211 22.033 1.00 0.00 90 LYS A C 4
ATOM 5811 O O . LYS A 1 71 ? 1.122 10.534 23.056 1.00 0.00 90 LYS A O 4
ATOM 5830 N N . PRO A 1 72 ? 1.553 10.723 20.853 1.00 0.00 91 PRO A N 4
ATOM 5831 C CA . PRO A 1 72 ? 2.221 9.421 20.742 1.00 0.00 91 PRO A CA 4
ATOM 5832 C C . PRO A 1 72 ? 3.466 9.328 21.627 1.00 0.00 91 PRO A C 4
ATOM 5833 O O . PRO A 1 72 ? 4.529 9.850 21.291 1.00 0.00 91 PRO A O 4
ATOM 5844 N N . GLY A 1 73 ? 3.310 8.675 22.773 1.00 0.00 92 GLY A N 4
ATOM 5845 C CA . GLY A 1 73 ? 4.407 8.511 23.705 1.00 0.00 92 GLY A CA 4
ATOM 5846 C C . GLY A 1 73 ? 4.257 9.373 24.930 1.00 0.00 92 GLY A C 4
ATOM 5847 O O . GLY A 1 73 ? 4.813 9.077 25.988 1.00 0.00 92 GLY A O 4
ATOM 5851 N N . SER A 1 74 ? 3.498 10.429 24.780 1.00 0.00 93 SER A N 4
ATOM 5852 C CA . SER A 1 74 ? 3.245 11.366 25.847 1.00 0.00 93 SER A CA 4
ATOM 5853 C C . SER A 1 74 ? 1.959 11.009 26.584 1.00 0.00 93 SER A C 4
ATOM 5854 O O . SER A 1 74 ? 1.012 10.497 25.988 1.00 0.00 93 SER A O 4
ATOM 5862 N N . ASP A 1 75 ? 1.930 11.294 27.872 1.00 0.00 94 ASP A N 4
ATOM 5863 C CA . ASP A 1 75 ? 0.772 10.972 28.703 1.00 0.00 94 ASP A CA 4
ATOM 5864 C C . ASP A 1 75 ? 0.191 12.232 29.320 1.00 0.00 94 ASP A C 4
ATOM 5865 O O . ASP A 1 75 ? 0.931 13.147 29.688 1.00 0.00 94 ASP A O 4
ATOM 5874 N N . PHE A 1 76 ? -1.124 12.281 29.441 1.00 0.00 95 PHE A N 4
ATOM 5875 C CA . PHE A 1 76 ? -1.773 13.364 30.157 1.00 0.00 95 PHE A CA 4
ATOM 5876 C C . PHE A 1 76 ? -2.272 12.840 31.499 1.00 0.00 95 PHE A C 4
ATOM 5877 O O . PHE A 1 76 ? -3.041 11.888 31.553 1.00 0.00 95 PHE A O 4
ATOM 5894 N N . ILE A 1 77 ? -1.808 13.458 32.575 1.00 0.00 96 ILE A N 4
ATOM 5895 C CA . ILE A 1 77 ? -2.226 13.077 33.915 1.00 0.00 96 ILE A CA 4
ATOM 5896 C C . ILE A 1 77 ? -3.091 14.161 34.534 1.00 0.00 96 ILE A C 4
ATOM 5897 O O . ILE A 1 77 ? -2.718 15.338 34.526 1.00 0.00 96 ILE A O 4
ATOM 5913 N N . MET A 1 78 ? -4.244 13.771 35.061 1.00 0.00 97 MET A N 4
ATOM 5914 C CA . MET A 1 78 ? -5.005 14.665 35.918 1.00 0.00 97 MET A CA 4
ATOM 5915 C C . MET A 1 78 ? -4.240 14.810 37.229 1.00 0.00 97 MET A C 4
ATOM 5916 O O . MET A 1 78 ? -3.847 13.811 37.834 1.00 0.00 97 MET A O 4
ATOM 5930 N N . LYS A 1 79 ? -4.023 16.047 37.654 1.00 0.00 98 LYS A N 4
ATOM 5931 C CA . LYS A 1 79 ? -3.045 16.345 38.702 1.00 0.00 98 LYS A CA 4
ATOM 5932 C C . LYS A 1 79 ? -3.617 16.165 40.118 1.00 0.00 98 LYS A C 4
ATOM 5933 O O . LYS A 1 79 ? -3.243 16.854 41.072 1.00 0.00 98 LYS A O 4
ATOM 5952 N N . GLY A 1 80 ? -4.477 15.177 40.251 1.00 0.00 99 GLY A N 4
ATOM 5953 C CA . GLY A 1 80 ? -5.105 14.895 41.510 1.00 0.00 99 GLY A CA 4
ATOM 5954 C C . GLY A 1 80 ? -4.573 13.639 42.164 1.00 0.00 99 GLY A C 4
ATOM 5955 O O . GLY A 1 80 ? -3.951 12.801 41.506 1.00 0.00 99 GLY A O 4
ATOM 5959 N N . GLY A 1 81 ? -4.777 13.536 43.465 1.00 0.00 100 GLY A N 4
ATOM 5960 C CA . GLY A 1 81 ? -4.510 12.306 44.175 1.00 0.00 100 GLY A CA 4
ATOM 5961 C C . GLY A 1 81 ? -5.779 11.710 44.727 1.00 0.00 100 GLY A C 4
ATOM 5962 O O . GLY A 1 81 ? -6.837 12.337 44.644 1.00 0.00 100 GLY A O 4
ATOM 5966 N N . LYS A 1 82 ? -5.685 10.497 45.272 1.00 0.00 101 LYS A N 4
ATOM 5967 C CA . LYS A 1 82 ? -6.854 9.794 45.810 1.00 0.00 101 LYS A CA 4
ATOM 5968 C C . LYS A 1 82 ? -7.482 10.612 46.923 1.00 0.00 101 LYS A C 4
ATOM 5969 O O . LYS A 1 82 ? -8.697 10.604 47.120 1.00 0.00 101 LYS A O 4
ATOM 5988 N N . THR A 1 83 ? -6.629 11.333 47.621 1.00 0.00 102 THR A N 4
ATOM 5989 C CA . THR A 1 83 ? -7.052 12.283 48.617 1.00 0.00 102 THR A CA 4
ATOM 5990 C C . THR A 1 83 ? -6.133 13.494 48.579 1.00 0.00 102 THR A C 4
ATOM 5991 O O . THR A 1 83 ? -4.907 13.353 48.570 1.00 0.00 102 THR A O 4
ATOM 6002 N N . TYR A 1 84 ? -6.716 14.671 48.535 1.00 0.00 103 TYR A N 4
ATOM 6003 C CA . TYR A 1 84 ? -5.943 15.897 48.565 1.00 0.00 103 TYR A CA 4
ATOM 6004 C C . TYR A 1 84 ? -6.170 16.597 49.888 1.00 0.00 103 TYR A C 4
ATOM 6005 O O . TYR A 1 84 ? -7.280 17.053 50.172 1.00 0.00 103 TYR A O 4
ATOM 6023 N N . LYS A 1 85 ? -5.114 16.642 50.703 1.00 0.00 104 LYS A N 4
ATOM 6024 C CA . LYS A 1 85 ? -5.165 17.219 52.048 1.00 0.00 104 LYS A CA 4
ATOM 6025 C C . LYS A 1 85 ? -6.191 16.483 52.914 1.00 0.00 104 LYS A C 4
ATOM 6026 O O . LYS A 1 85 ? -6.825 17.069 53.791 1.00 0.00 104 LYS A O 4
ATOM 6045 N N . GLY A 1 86 ? -6.351 15.192 52.645 1.00 0.00 105 GLY A N 4
ATOM 6046 C CA . GLY A 1 86 ? -7.303 14.379 53.374 1.00 0.00 105 GLY A CA 4
ATOM 6047 C C . GLY A 1 86 ? -8.689 14.378 52.753 1.00 0.00 105 GLY A C 4
ATOM 6048 O O . GLY A 1 86 ? -9.480 13.475 53.014 1.00 0.00 105 GLY A O 4
ATOM 6052 N N . HIS A 1 87 ? -8.986 15.380 51.927 1.00 0.00 106 HIS A N 4
ATOM 6053 C CA . HIS A 1 87 ? -10.289 15.468 51.277 1.00 0.00 106 HIS A CA 4
ATOM 6054 C C . HIS A 1 87 ? -10.318 14.531 50.084 1.00 0.00 106 HIS A C 4
ATOM 6055 O O . HIS A 1 87 ? -9.527 14.680 49.154 1.00 0.00 106 HIS A O 4
ATOM 6069 N N . LYS A 1 88 ? -11.217 13.563 50.125 1.00 0.00 107 LYS A N 4
ATOM 6070 C CA . LYS A 1 88 ? -11.292 12.543 49.093 1.00 0.00 107 LYS A CA 4
ATOM 6071 C C . LYS A 1 88 ? -11.963 13.065 47.823 1.00 0.00 107 LYS A C 4
ATOM 6072 O O . LYS A 1 88 ? -12.481 14.186 47.788 1.00 0.00 107 LYS A O 4
ATOM 6091 N N . LYS A 1 89 ? -11.940 12.234 46.794 1.00 0.00 108 LYS A N 4
ATOM 6092 C CA . LYS A 1 89 ? -12.562 12.547 45.518 1.00 0.00 108 LYS A CA 4
ATOM 6093 C C . LYS A 1 89 ? -14.058 12.280 45.586 1.00 0.00 108 LYS A C 4
ATOM 6094 O O . LYS A 1 89 ? -14.493 11.340 46.255 1.00 0.00 108 LYS A O 4
ATOM 6113 N N . VAL A 1 90 ? -14.846 13.099 44.906 1.00 0.00 109 VAL A N 4
ATOM 6114 C CA . VAL A 1 90 ? -16.285 12.880 44.862 1.00 0.00 109 VAL A CA 4
ATOM 6115 C C . VAL A 1 90 ? -16.765 12.615 43.438 1.00 0.00 109 VAL A C 4
ATOM 6116 O O . VAL A 1 90 ? -17.667 11.803 43.223 1.00 0.00 109 VAL A O 4
ATOM 6129 N N . SER A 1 91 ? -16.165 13.301 42.469 1.00 0.00 110 SER A N 4
ATOM 6130 C CA . SER A 1 91 ? -16.536 13.127 41.068 1.00 0.00 110 SER A CA 4
ATOM 6131 C C . SER A 1 91 ? -15.396 13.549 40.151 1.00 0.00 110 SER A C 4
ATOM 6132 O O . SER A 1 91 ? -14.523 14.324 40.550 1.00 0.00 110 SER A O 4
ATOM 6140 N N . ALA A 1 92 ? -15.395 13.025 38.931 1.00 0.00 111 ALA A N 4
ATOM 6141 C CA . ALA A 1 92 ? -14.421 13.419 37.927 1.00 0.00 111 ALA A CA 4
ATOM 6142 C C . ALA A 1 92 ? -15.089 13.565 36.565 1.00 0.00 111 ALA A C 4
ATOM 6143 O O . ALA A 1 92 ? -15.739 12.640 36.072 1.00 0.00 111 ALA A O 4
ATOM 6150 N N . GLY A 1 93 ? -14.928 14.739 35.976 1.00 0.00 112 GLY A N 4
ATOM 6151 C CA . GLY A 1 93 ? -15.461 15.018 34.658 1.00 0.00 112 GLY A CA 4
ATOM 6152 C C . GLY A 1 93 ? -14.595 16.033 33.955 1.00 0.00 112 GLY A C 4
ATOM 6153 O O . GLY A 1 93 ? -13.375 16.005 34.111 1.00 0.00 112 GLY A O 4
ATOM 6157 N N . GLY A 1 94 ? -15.194 16.941 33.201 1.00 0.00 113 GLY A N 4
ATOM 6158 C CA . GLY A 1 94 ? -14.415 18.012 32.623 1.00 0.00 113 GLY A CA 4
ATOM 6159 C C . GLY A 1 94 ? -14.804 18.374 31.207 1.00 0.00 113 GLY A C 4
ATOM 6160 O O . GLY A 1 94 ? -15.985 18.415 30.858 1.00 0.00 113 GLY A O 4
ATOM 6164 N N . ASP A 1 95 ? -13.784 18.623 30.400 1.00 0.00 114 ASP A N 4
ATOM 6165 C CA . ASP A 1 95 ? -13.947 19.182 29.066 1.00 0.00 114 ASP A CA 4
ATOM 6166 C C . ASP A 1 95 ? -13.923 18.101 27.996 1.00 0.00 114 ASP A C 4
ATOM 6167 O O . ASP A 1 95 ? -13.434 16.997 28.227 1.00 0.00 114 ASP A O 4
ATOM 6176 N N . THR A 1 96 ? -14.449 18.438 26.825 1.00 0.00 115 THR A N 4
ATOM 6177 C CA . THR A 1 96 ? -14.444 17.540 25.685 1.00 0.00 115 THR A CA 4
ATOM 6178 C C . THR A 1 96 ? -13.076 17.554 25.000 1.00 0.00 115 THR A C 4
ATOM 6179 O O . THR A 1 96 ? -12.553 18.623 24.681 1.00 0.00 115 THR A O 4
ATOM 6190 N N . PRO A 1 97 ? -12.468 16.370 24.799 1.00 0.00 116 PRO A N 4
ATOM 6191 C CA . PRO A 1 97 ? -11.169 16.247 24.131 1.00 0.00 116 PRO A CA 4
ATOM 6192 C C . PRO A 1 97 ? -11.195 16.774 22.695 1.00 0.00 116 PRO A C 4
ATOM 6193 O O . PRO A 1 97 ? -12.075 16.423 21.900 1.00 0.00 116 PRO A O 4
ATOM 6204 N N . TYR A 1 98 ? -10.228 17.621 22.380 1.00 0.00 117 TYR A N 4
ATOM 6205 C CA . TYR A 1 98 ? -10.121 18.223 21.061 1.00 0.00 117 TYR A CA 4
ATOM 6206 C C . TYR A 1 98 ? -8.719 18.023 20.505 1.00 0.00 117 TYR A C 4
ATOM 6207 O O . TYR A 1 98 ? -7.814 17.639 21.235 1.00 0.00 117 TYR A O 4
ATOM 6225 N N . TRP A 1 99 ? -8.539 18.270 19.218 1.00 0.00 118 TRP A N 4
ATOM 6226 C CA . TRP A 1 99 ? -7.214 18.184 18.618 1.00 0.00 118 TRP A CA 4
ATOM 6227 C C . TRP A 1 99 ? -6.533 19.541 18.682 1.00 0.00 118 TRP A C 4
ATOM 6228 O O . TRP A 1 99 ? -7.044 20.530 18.151 1.00 0.00 118 TRP A O 4
ATOM 6249 N N . TYR A 1 100 ? -5.395 19.592 19.351 1.00 0.00 119 TYR A N 4
ATOM 6250 C CA . TYR A 1 100 ? -4.641 20.826 19.477 1.00 0.00 119 TYR A CA 4
ATOM 6251 C C . TYR A 1 100 ? -3.618 20.930 18.360 1.00 0.00 119 TYR A C 4
ATOM 6252 O O . TYR A 1 100 ? -2.733 20.085 18.247 1.00 0.00 119 TYR A O 4
ATOM 6270 N N . LYS A 1 101 ? -3.749 21.956 17.540 1.00 0.00 120 LYS A N 4
ATOM 6271 C CA . LYS A 1 101 ? -2.763 22.233 16.512 1.00 0.00 120 LYS A CA 4
ATOM 6272 C C . LYS A 1 101 ? -1.847 23.346 16.984 1.00 0.00 120 LYS A C 4
ATOM 6273 O O . LYS A 1 101 ? -2.274 24.235 17.724 1.00 0.00 120 LYS A O 4
ATOM 6292 N N . LEU A 1 102 ? -0.588 23.273 16.579 1.00 0.00 121 LEU A N 4
ATOM 6293 C CA . LEU A 1 102 ? 0.404 24.269 16.950 1.00 0.00 121 LEU A CA 4
ATOM 6294 C C . LEU A 1 102 ? 0.075 25.617 16.353 1.00 0.00 121 LEU A C 4
ATOM 6295 O O . LEU A 1 102 ? 0.044 26.636 17.048 1.00 0.00 121 LEU A O 4
ATOM 6311 N N . GLU A 1 103 ? -0.148 25.581 15.052 1.00 0.00 122 GLU A N 4
ATOM 6312 C CA . GLU A 1 103 ? -0.503 26.750 14.253 1.00 0.00 122 GLU A CA 4
ATOM 6313 C C . GLU A 1 103 ? 0.630 27.772 14.288 1.00 0.00 122 GLU A C 4
ATOM 6314 O O . GLU A 1 103 ? 0.401 28.981 14.383 1.00 0.00 122 GLU A O 4
ATOM 6326 N N . HIS A 1 104 ? 1.856 27.273 14.206 1.00 0.00 123 HIS A N 4
ATOM 6327 C CA . HIS A 1 104 ? 3.030 28.117 14.346 1.00 0.00 123 HIS A CA 4
ATOM 6328 C C . HIS A 1 104 ? 3.607 28.491 12.987 1.00 0.00 123 HIS A C 4
ATOM 6329 O O . HIS A 1 104 ? 4.272 27.687 12.335 1.00 0.00 123 HIS A O 4
ATOM 6343 N N . HIS A 1 105 ? 3.337 29.719 12.580 1.00 0.00 124 HIS A N 4
ATOM 6344 C CA . HIS A 1 105 ? 3.874 30.279 11.353 1.00 0.00 124 HIS A CA 4
ATOM 6345 C C . HIS A 1 105 ? 3.862 31.799 11.471 1.00 0.00 124 HIS A C 4
ATOM 6346 O O . HIS A 1 105 ? 3.021 32.480 10.879 1.00 0.00 124 HIS A O 4
ATOM 6360 N N . HIS A 1 106 ? 4.791 32.319 12.262 1.00 0.00 125 HIS A N 4
ATOM 6361 C CA . HIS A 1 106 ? 4.822 33.739 12.573 1.00 0.00 125 HIS A CA 4
ATOM 6362 C C . HIS A 1 106 ? 5.370 34.551 11.408 1.00 0.00 125 HIS A C 4
ATOM 6363 O O . HIS A 1 106 ? 6.423 34.235 10.848 1.00 0.00 125 HIS A O 4
ATOM 6377 N N . HIS A 1 107 ? 4.638 35.592 11.048 1.00 0.00 126 HIS A N 4
ATOM 6378 C CA . HIS A 1 107 ? 5.035 36.481 9.970 1.00 0.00 126 HIS A CA 4
ATOM 6379 C C . HIS A 1 107 ? 5.712 37.719 10.544 1.00 0.00 126 HIS A C 4
ATOM 6380 O O . HIS A 1 107 ? 5.209 38.327 11.489 1.00 0.00 126 HIS A O 4
ATOM 6394 N N . HIS A 1 108 ? 6.852 38.082 9.979 1.00 0.00 127 HIS A N 4
ATOM 6395 C CA . HIS A 1 108 ? 7.584 39.260 10.421 1.00 0.00 127 HIS A CA 4
ATOM 6396 C C . HIS A 1 108 ? 7.146 40.483 9.622 1.00 0.00 127 HIS A C 4
ATOM 6397 O O . HIS A 1 108 ? 7.019 40.423 8.397 1.00 0.00 127 HIS A O 4
ATOM 6411 N N . HIS A 1 109 ? 6.909 41.582 10.323 1.00 0.00 128 HIS A N 4
ATOM 6412 C CA . HIS A 1 109 ? 6.572 42.846 9.687 1.00 0.00 128 HIS A CA 4
ATOM 6413 C C . HIS A 1 109 ? 7.263 43.985 10.433 1.00 0.00 128 HIS A C 4
ATOM 6414 O O . HIS A 1 109 ? 7.842 43.719 11.505 1.00 0.00 128 HIS A O 4
ATOM 6429 N N . GLY A 1 1 ? -20.986 -2.442 5.658 1.00 0.00 20 GLY A N 5
ATOM 6430 C CA . GLY A 1 1 ? -20.135 -1.515 4.876 1.00 0.00 20 GLY A CA 5
ATOM 6431 C C . GLY A 1 1 ? -18.668 -1.672 5.214 1.00 0.00 20 GLY A C 5
ATOM 6432 O O . GLY A 1 1 ? -18.322 -1.993 6.353 1.00 0.00 20 GLY A O 5
ATOM 6438 N N . GLY A 1 2 ? -17.811 -1.450 4.228 1.00 0.00 21 GLY A N 5
ATOM 6439 C CA . GLY A 1 2 ? -16.384 -1.580 4.434 1.00 0.00 21 GLY A CA 5
ATOM 6440 C C . GLY A 1 2 ? -15.600 -1.257 3.182 1.00 0.00 21 GLY A C 5
ATOM 6441 O O . GLY A 1 2 ? -16.173 -1.144 2.094 1.00 0.00 21 GLY A O 5
ATOM 6445 N N . GLY A 1 3 ? -14.295 -1.102 3.329 1.00 0.00 22 GLY A N 5
ATOM 6446 C CA . GLY A 1 3 ? -13.452 -0.803 2.194 1.00 0.00 22 GLY A CA 5
ATOM 6447 C C . GLY A 1 3 ? -12.116 -0.229 2.608 1.00 0.00 22 GLY A C 5
ATOM 6448 O O . GLY A 1 3 ? -11.842 -0.066 3.799 1.00 0.00 22 GLY A O 5
ATOM 6452 N N . ASN A 1 4 ? -11.285 0.079 1.628 1.00 0.00 23 ASN A N 5
ATOM 6453 C CA . ASN A 1 4 ? -9.964 0.626 1.887 1.00 0.00 23 ASN A CA 5
ATOM 6454 C C . ASN A 1 4 ? -9.886 2.047 1.355 1.00 0.00 23 ASN A C 5
ATOM 6455 O O . ASN A 1 4 ? -9.285 2.305 0.310 1.00 0.00 23 ASN A O 5
ATOM 6466 N N . SER A 1 5 ? -10.520 2.959 2.073 1.00 0.00 24 SER A N 5
ATOM 6467 C CA . SER A 1 5 ? -10.623 4.348 1.649 1.00 0.00 24 SER A CA 5
ATOM 6468 C C . SER A 1 5 ? -9.326 5.115 1.895 1.00 0.00 24 SER A C 5
ATOM 6469 O O . SER A 1 5 ? -8.675 4.948 2.930 1.00 0.00 24 SER A O 5
ATOM 6477 N N . GLU A 1 6 ? -8.954 5.946 0.930 1.00 0.00 25 GLU A N 5
ATOM 6478 C CA . GLU A 1 6 ? -7.825 6.848 1.080 1.00 0.00 25 GLU A CA 5
ATOM 6479 C C . GLU A 1 6 ? -8.336 8.199 1.567 1.00 0.00 25 GLU A C 5
ATOM 6480 O O . GLU A 1 6 ? -8.553 9.127 0.780 1.00 0.00 25 GLU A O 5
ATOM 6492 N N . ARG A 1 7 ? -8.557 8.290 2.869 1.00 0.00 26 ARG A N 5
ATOM 6493 C CA . ARG A 1 7 ? -9.176 9.462 3.462 1.00 0.00 26 ARG A CA 5
ATOM 6494 C C . ARG A 1 7 ? -8.295 10.049 4.560 1.00 0.00 26 ARG A C 5
ATOM 6495 O O . ARG A 1 7 ? -7.697 9.306 5.344 1.00 0.00 26 ARG A O 5
ATOM 6516 N N . PRO A 1 8 ? -8.180 11.391 4.604 1.00 0.00 27 PRO A N 5
ATOM 6517 C CA . PRO A 1 8 ? -7.523 12.106 5.705 1.00 0.00 27 PRO A CA 5
ATOM 6518 C C . PRO A 1 8 ? -8.141 11.760 7.061 1.00 0.00 27 PRO A C 5
ATOM 6519 O O . PRO A 1 8 ? -9.359 11.591 7.162 1.00 0.00 27 PRO A O 5
ATOM 6530 N N . PRO A 1 9 ? -7.300 11.630 8.110 1.00 0.00 28 PRO A N 5
ATOM 6531 C CA . PRO A 1 9 ? -7.745 11.263 9.465 1.00 0.00 28 PRO A CA 5
ATOM 6532 C C . PRO A 1 9 ? -8.848 12.166 10.005 1.00 0.00 28 PRO A C 5
ATOM 6533 O O . PRO A 1 9 ? -8.614 13.330 10.343 1.00 0.00 28 PRO A O 5
ATOM 6544 N N . SER A 1 10 ? -10.053 11.623 10.068 1.00 0.00 29 SER A N 5
ATOM 6545 C CA . SER A 1 10 ? -11.193 12.327 10.619 1.00 0.00 29 SER A CA 5
ATOM 6546 C C . SER A 1 10 ? -11.711 11.575 11.836 1.00 0.00 29 SER A C 5
ATOM 6547 O O . SER A 1 10 ? -12.670 10.803 11.756 1.00 0.00 29 SER A O 5
ATOM 6555 N N . VAL A 1 11 ? -11.050 11.786 12.961 1.00 0.00 30 VAL A N 5
ATOM 6556 C CA . VAL A 1 11 ? -11.372 11.075 14.181 1.00 0.00 30 VAL A CA 5
ATOM 6557 C C . VAL A 1 11 ? -11.511 12.054 15.353 1.00 0.00 30 VAL A C 5
ATOM 6558 O O . VAL A 1 11 ? -10.887 13.119 15.362 1.00 0.00 30 VAL A O 5
ATOM 6571 N N . ALA A 1 12 ? -12.355 11.708 16.316 1.00 0.00 31 ALA A N 5
ATOM 6572 C CA . ALA A 1 12 ? -12.527 12.522 17.510 1.00 0.00 31 ALA A CA 5
ATOM 6573 C C . ALA A 1 12 ? -11.316 12.381 18.422 1.00 0.00 31 ALA A C 5
ATOM 6574 O O . ALA A 1 12 ? -10.653 11.343 18.429 1.00 0.00 31 ALA A O 5
ATOM 6581 N N . ALA A 1 13 ? -11.022 13.425 19.182 1.00 0.00 32 ALA A N 5
ATOM 6582 C CA . ALA A 1 13 ? -9.865 13.420 20.065 1.00 0.00 32 ALA A CA 5
ATOM 6583 C C . ALA A 1 13 ? -10.082 12.486 21.252 1.00 0.00 32 ALA A C 5
ATOM 6584 O O . ALA A 1 13 ? -9.146 11.839 21.724 1.00 0.00 32 ALA A O 5
ATOM 6591 N N . GLY A 1 14 ? -11.332 12.388 21.704 1.00 0.00 33 GLY A N 5
ATOM 6592 C CA . GLY A 1 14 ? -11.668 11.500 22.806 1.00 0.00 33 GLY A CA 5
ATOM 6593 C C . GLY A 1 14 ? -11.683 10.035 22.397 1.00 0.00 33 GLY A C 5
ATOM 6594 O O . GLY A 1 14 ? -11.830 9.148 23.239 1.00 0.00 33 GLY A O 5
ATOM 6598 N N . GLU A 1 15 ? -11.508 9.780 21.104 1.00 0.00 34 GLU A N 5
ATOM 6599 C CA . GLU A 1 15 ? -11.477 8.422 20.580 1.00 0.00 34 GLU A CA 5
ATOM 6600 C C . GLU A 1 15 ? -10.088 7.814 20.727 1.00 0.00 34 GLU A C 5
ATOM 6601 O O . GLU A 1 15 ? -9.916 6.607 20.595 1.00 0.00 34 GLU A O 5
ATOM 6613 N N . CYS A 1 16 ? -9.094 8.649 21.003 1.00 0.00 35 CYS A N 5
ATOM 6614 C CA . CYS A 1 16 ? -7.724 8.169 21.101 1.00 0.00 35 CYS A CA 5
ATOM 6615 C C . CYS A 1 16 ? -7.187 8.269 22.523 1.00 0.00 35 CYS A C 5
ATOM 6616 O O . CYS A 1 16 ? -6.003 8.039 22.767 1.00 0.00 35 CYS A O 5
ATOM 6623 N N . VAL A 1 17 ? -8.047 8.598 23.469 1.00 0.00 36 VAL A N 5
ATOM 6624 C CA . VAL A 1 17 ? -7.614 8.693 24.853 1.00 0.00 36 VAL A CA 5
ATOM 6625 C C . VAL A 1 17 ? -8.388 7.727 25.731 1.00 0.00 36 VAL A C 5
ATOM 6626 O O . VAL A 1 17 ? -9.598 7.552 25.573 1.00 0.00 36 VAL A O 5
ATOM 6639 N N . THR A 1 18 ? -7.673 7.086 26.634 1.00 0.00 37 THR A N 5
ATOM 6640 C CA . THR A 1 18 ? -8.268 6.122 27.534 1.00 0.00 37 THR A CA 5
ATOM 6641 C C . THR A 1 18 ? -7.689 6.286 28.940 1.00 0.00 37 THR A C 5
ATOM 6642 O O . THR A 1 18 ? -6.514 6.633 29.098 1.00 0.00 37 THR A O 5
ATOM 6653 N N . PHE A 1 19 ? -8.523 6.069 29.948 1.00 0.00 38 PHE A N 5
ATOM 6654 C CA . PHE A 1 19 ? -8.118 6.264 31.332 1.00 0.00 38 PHE A CA 5
ATOM 6655 C C . PHE A 1 19 ? -7.345 5.061 31.854 1.00 0.00 38 PHE A C 5
ATOM 6656 O O . PHE A 1 19 ? -7.768 3.913 31.700 1.00 0.00 38 PHE A O 5
ATOM 6673 N N . ASN A 1 20 ? -6.214 5.345 32.459 1.00 0.00 39 ASN A N 5
ATOM 6674 C CA . ASN A 1 20 ? -5.455 4.354 33.193 1.00 0.00 39 ASN A CA 5
ATOM 6675 C C . ASN A 1 20 ? -5.402 4.770 34.649 1.00 0.00 39 ASN A C 5
ATOM 6676 O O . ASN A 1 20 ? -5.060 5.909 34.957 1.00 0.00 39 ASN A O 5
ATOM 6687 N N . SER A 1 21 ? -5.753 3.856 35.536 1.00 0.00 40 SER A N 5
ATOM 6688 C CA . SER A 1 21 ? -5.840 4.157 36.956 1.00 0.00 40 SER A CA 5
ATOM 6689 C C . SER A 1 21 ? -4.468 4.089 37.631 1.00 0.00 40 SER A C 5
ATOM 6690 O O . SER A 1 21 ? -4.297 4.533 38.764 1.00 0.00 40 SER A O 5
ATOM 6698 N N . LYS A 1 22 ? -3.488 3.547 36.914 1.00 0.00 41 LYS A N 5
ATOM 6699 C CA . LYS A 1 22 ? -2.113 3.466 37.409 1.00 0.00 41 LYS A CA 5
ATOM 6700 C C . LYS A 1 22 ? -1.292 4.646 36.895 1.00 0.00 41 LYS A C 5
ATOM 6701 O O . LYS A 1 22 ? -0.083 4.727 37.116 1.00 0.00 41 LYS A O 5
ATOM 6720 N N . LEU A 1 23 ? -1.971 5.555 36.216 1.00 0.00 42 LEU A N 5
ATOM 6721 C CA . LEU A 1 23 ? -1.345 6.720 35.616 1.00 0.00 42 LEU A CA 5
ATOM 6722 C C . LEU A 1 23 ? -1.186 7.837 36.654 1.00 0.00 42 LEU A C 5
ATOM 6723 O O . LEU A 1 23 ? -2.096 8.616 36.880 1.00 0.00 42 LEU A O 5
ATOM 6739 N N . GLY A 1 24 ? -0.025 7.922 37.278 1.00 0.00 43 GLY A N 5
ATOM 6740 C CA . GLY A 1 24 ? 0.174 8.908 38.327 1.00 0.00 43 GLY A CA 5
ATOM 6741 C C . GLY A 1 24 ? -0.468 8.495 39.645 1.00 0.00 43 GLY A C 5
ATOM 6742 O O . GLY A 1 24 ? -0.246 7.381 40.130 1.00 0.00 43 GLY A O 5
ATOM 6746 N N . GLU A 1 25 ? -1.254 9.395 40.229 1.00 0.00 44 GLU A N 5
ATOM 6747 C CA . GLU A 1 25 ? -1.944 9.112 41.484 1.00 0.00 44 GLU A CA 5
ATOM 6748 C C . GLU A 1 25 ? -3.391 8.702 41.240 1.00 0.00 44 GLU A C 5
ATOM 6749 O O . GLU A 1 25 ? -3.835 7.645 41.694 1.00 0.00 44 GLU A O 5
ATOM 6761 N N . ILE A 1 26 ? -4.119 9.549 40.524 1.00 0.00 45 ILE A N 5
ATOM 6762 C CA . ILE A 1 26 ? -5.547 9.342 40.313 1.00 0.00 45 ILE A CA 5
ATOM 6763 C C . ILE A 1 26 ? -5.836 8.806 38.925 1.00 0.00 45 ILE A C 5
ATOM 6764 O O . ILE A 1 26 ? -6.867 8.175 38.689 1.00 0.00 45 ILE A O 5
ATOM 6780 N N . GLY A 1 27 ? -4.922 9.065 38.015 1.00 0.00 46 GLY A N 5
ATOM 6781 C CA . GLY A 1 27 ? -5.009 8.508 36.699 1.00 0.00 46 GLY A CA 5
ATOM 6782 C C . GLY A 1 27 ? -4.672 9.498 35.628 1.00 0.00 46 GLY A C 5
ATOM 6783 O O . GLY A 1 27 ? -4.339 10.652 35.903 1.00 0.00 46 GLY A O 5
ATOM 6787 N N . GLY A 1 28 ? -4.764 9.041 34.407 1.00 0.00 47 GLY A N 5
ATOM 6788 C CA . GLY A 1 28 ? -4.397 9.847 33.285 1.00 0.00 47 GLY A CA 5
ATOM 6789 C C . GLY A 1 28 ? -4.815 9.202 32.001 1.00 0.00 47 GLY A C 5
ATOM 6790 O O . GLY A 1 28 ? -5.440 8.139 32.008 1.00 0.00 47 GLY A O 5
ATOM 6794 N N . TYR A 1 29 ? -4.469 9.830 30.902 1.00 0.00 48 TYR A N 5
ATOM 6795 C CA . TYR A 1 29 ? -4.893 9.359 29.611 1.00 0.00 48 TYR A CA 5
ATOM 6796 C C . TYR A 1 29 ? -3.695 9.031 28.756 1.00 0.00 48 TYR A C 5
ATOM 6797 O O . TYR A 1 29 ? -2.732 9.800 28.681 1.00 0.00 48 TYR A O 5
ATOM 6815 N N . SER A 1 30 ? -3.763 7.878 28.130 1.00 0.00 49 SER A N 5
ATOM 6816 C CA . SER A 1 30 ? -2.682 7.389 27.316 1.00 0.00 49 SER A CA 5
ATOM 6817 C C . SER A 1 30 ? -3.175 7.129 25.902 1.00 0.00 49 SER A C 5
ATOM 6818 O O . SER A 1 30 ? -4.384 7.010 25.668 1.00 0.00 49 SER A O 5
ATOM 6826 N N . TRP A 1 31 ? -2.231 7.063 24.975 1.00 0.00 50 TRP A N 5
ATOM 6827 C CA . TRP A 1 31 ? -2.526 6.937 23.559 1.00 0.00 50 TRP A CA 5
ATOM 6828 C C . TRP A 1 31 ? -3.187 5.606 23.217 1.00 0.00 50 TRP A C 5
ATOM 6829 O O . TRP A 1 31 ? -2.777 4.545 23.701 1.00 0.00 50 TRP A O 5
ATOM 6850 N N . LYS A 1 32 ? -4.212 5.681 22.381 1.00 0.00 51 LYS A N 5
ATOM 6851 C CA . LYS A 1 32 ? -4.880 4.501 21.869 1.00 0.00 51 LYS A CA 5
ATOM 6852 C C . LYS A 1 32 ? -4.191 4.035 20.594 1.00 0.00 51 LYS A C 5
ATOM 6853 O O . LYS A 1 32 ? -4.494 4.515 19.501 1.00 0.00 51 LYS A O 5
ATOM 6872 N N . TYR A 1 33 ? -3.269 3.091 20.737 1.00 0.00 52 TYR A N 5
ATOM 6873 C CA . TYR A 1 33 ? -2.510 2.592 19.593 1.00 0.00 52 TYR A CA 5
ATOM 6874 C C . TYR A 1 33 ? -3.357 1.652 18.737 1.00 0.00 52 TYR A C 5
ATOM 6875 O O . TYR A 1 33 ? -2.970 1.288 17.628 1.00 0.00 52 TYR A O 5
ATOM 6893 N N . SER A 1 34 ? -4.513 1.269 19.265 1.00 0.00 53 SER A N 5
ATOM 6894 C CA . SER A 1 34 ? -5.464 0.440 18.540 1.00 0.00 53 SER A CA 5
ATOM 6895 C C . SER A 1 34 ? -6.316 1.288 17.593 1.00 0.00 53 SER A C 5
ATOM 6896 O O . SER A 1 34 ? -7.103 0.759 16.805 1.00 0.00 53 SER A O 5
ATOM 6904 N N . ASN A 1 35 ? -6.167 2.607 17.684 1.00 0.00 54 ASN A N 5
ATOM 6905 C CA . ASN A 1 35 ? -6.831 3.516 16.764 1.00 0.00 54 ASN A CA 5
ATOM 6906 C C . ASN A 1 35 ? -5.831 3.989 15.716 1.00 0.00 54 ASN A C 5
ATOM 6907 O O . ASN A 1 35 ? -4.854 4.673 16.030 1.00 0.00 54 ASN A O 5
ATOM 6918 N N . ASP A 1 36 ? -6.079 3.596 14.476 1.00 0.00 55 ASP A N 5
ATOM 6919 C CA . ASP A 1 36 ? -5.180 3.897 13.364 1.00 0.00 55 ASP A CA 5
ATOM 6920 C C . ASP A 1 36 ? -5.373 5.329 12.876 1.00 0.00 55 ASP A C 5
ATOM 6921 O O . ASP A 1 36 ? -4.426 5.981 12.432 1.00 0.00 55 ASP A O 5
ATOM 6930 N N . ALA A 1 37 ? -6.607 5.811 12.978 1.00 0.00 56 ALA A N 5
ATOM 6931 C CA . ALA A 1 37 ? -6.960 7.140 12.503 1.00 0.00 56 ALA A CA 5
ATOM 6932 C C . ALA A 1 37 ? -6.306 8.224 13.354 1.00 0.00 56 ALA A C 5
ATOM 6933 O O . ALA A 1 37 ? -5.702 9.150 12.825 1.00 0.00 56 ALA A O 5
ATOM 6940 N N . CYS A 1 38 ? -6.410 8.077 14.673 1.00 0.00 57 CYS A N 5
ATOM 6941 C CA . CYS A 1 38 ? -5.887 9.072 15.611 1.00 0.00 57 CYS A CA 5
ATOM 6942 C C . CYS A 1 38 ? -4.360 9.113 15.597 1.00 0.00 57 CYS A C 5
ATOM 6943 O O . CYS A 1 38 ? -3.758 10.169 15.801 1.00 0.00 57 CYS A O 5
ATOM 6950 N N . ASN A 1 39 ? -3.740 7.969 15.328 1.00 0.00 58 ASN A N 5
ATOM 6951 C CA . ASN A 1 39 ? -2.288 7.880 15.261 1.00 0.00 58 ASN A CA 5
ATOM 6952 C C . ASN A 1 39 ? -1.767 8.596 14.025 1.00 0.00 58 ASN A C 5
ATOM 6953 O O . ASN A 1 39 ? -0.663 9.136 14.021 1.00 0.00 58 ASN A O 5
ATOM 6964 N N . GLU A 1 40 ? -2.591 8.615 12.985 1.00 0.00 59 GLU A N 5
ATOM 6965 C CA . GLU A 1 40 ? -2.223 9.230 11.723 1.00 0.00 59 GLU A CA 5
ATOM 6966 C C . GLU A 1 40 ? -2.433 10.741 11.770 1.00 0.00 59 GLU A C 5
ATOM 6967 O O . GLU A 1 40 ? -1.728 11.484 11.091 1.00 0.00 59 GLU A O 5
ATOM 6979 N N . THR A 1 41 ? -3.394 11.186 12.580 1.00 0.00 60 THR A N 5
ATOM 6980 C CA . THR A 1 41 ? -3.673 12.611 12.754 1.00 0.00 60 THR A CA 5
ATOM 6981 C C . THR A 1 41 ? -2.417 13.365 13.194 1.00 0.00 60 THR A C 5
ATOM 6982 O O . THR A 1 41 ? -2.044 14.382 12.611 1.00 0.00 60 THR A O 5
ATOM 6993 N N . VAL A 1 42 ? -1.747 12.826 14.199 1.00 0.00 61 VAL A N 5
ATOM 6994 C CA . VAL A 1 42 ? -0.561 13.455 14.752 1.00 0.00 61 VAL A CA 5
ATOM 6995 C C . VAL A 1 42 ? 0.661 13.234 13.850 1.00 0.00 61 VAL A C 5
ATOM 6996 O O . VAL A 1 42 ? 1.600 14.026 13.856 1.00 0.00 61 VAL A O 5
ATOM 7009 N N . ALA A 1 43 ? 0.617 12.169 13.054 1.00 0.00 62 ALA A N 5
ATOM 7010 C CA . ALA A 1 43 ? 1.738 11.800 12.187 1.00 0.00 62 ALA A CA 5
ATOM 7011 C C . ALA A 1 43 ? 1.877 12.745 10.991 1.00 0.00 62 ALA A C 5
ATOM 7012 O O . ALA A 1 43 ? 2.990 13.085 10.590 1.00 0.00 62 ALA A O 5
ATOM 7019 N N . LYS A 1 44 ? 0.748 13.179 10.430 1.00 0.00 63 LYS A N 5
ATOM 7020 C CA . LYS A 1 44 ? 0.764 14.041 9.245 1.00 0.00 63 LYS A CA 5
ATOM 7021 C C . LYS A 1 44 ? 0.867 15.516 9.622 1.00 0.00 63 LYS A C 5
ATOM 7022 O O . LYS A 1 44 ? 0.895 16.387 8.750 1.00 0.00 63 LYS A O 5
ATOM 7041 N N . GLY A 1 45 ? 0.911 15.791 10.919 1.00 0.00 64 GLY A N 5
ATOM 7042 C CA . GLY A 1 45 ? 1.028 17.159 11.378 1.00 0.00 64 GLY A CA 5
ATOM 7043 C C . GLY A 1 45 ? -0.302 17.886 11.383 1.00 0.00 64 GLY A C 5
ATOM 7044 O O . GLY A 1 45 ? -0.343 19.107 11.230 1.00 0.00 64 GLY A O 5
ATOM 7048 N N . TYR A 1 46 ? -1.388 17.134 11.554 1.00 0.00 65 TYR A N 5
ATOM 7049 C CA . TYR A 1 46 ? -2.714 17.725 11.690 1.00 0.00 65 TYR A CA 5
ATOM 7050 C C . TYR A 1 46 ? -2.887 18.246 13.114 1.00 0.00 65 TYR A C 5
ATOM 7051 O O . TYR A 1 46 ? -3.672 19.160 13.371 1.00 0.00 65 TYR A O 5
ATOM 7069 N N . ALA A 1 47 ? -2.134 17.643 14.025 1.00 0.00 66 ALA A N 5
ATOM 7070 C CA . ALA A 1 47 ? -2.096 18.045 15.418 1.00 0.00 66 ALA A CA 5
ATOM 7071 C C . ALA A 1 47 ? -0.829 17.510 16.057 1.00 0.00 66 ALA A C 5
ATOM 7072 O O . ALA A 1 47 ? -0.071 16.776 15.424 1.00 0.00 66 ALA A O 5
ATOM 7079 N N . ILE A 1 48 ? -0.603 17.895 17.298 1.00 0.00 67 ILE A N 5
ATOM 7080 C CA . ILE A 1 48 ? 0.490 17.361 18.082 1.00 0.00 67 ILE A CA 5
ATOM 7081 C C . ILE A 1 48 ? -0.039 16.393 19.112 1.00 0.00 67 ILE A C 5
ATOM 7082 O O . ILE A 1 48 ? 0.706 15.581 19.673 1.00 0.00 67 ILE A O 5
ATOM 7098 N N . GLY A 1 49 ? -1.325 16.488 19.366 1.00 0.00 68 GLY A N 5
ATOM 7099 C CA . GLY A 1 49 ? -1.919 15.596 20.293 1.00 0.00 68 GLY A CA 5
ATOM 7100 C C . GLY A 1 49 ? -3.314 16.004 20.709 1.00 0.00 68 GLY A C 5
ATOM 7101 O O . GLY A 1 49 ? -3.910 16.903 20.113 1.00 0.00 68 GLY A O 5
ATOM 7105 N N . VAL A 1 50 ? -3.821 15.352 21.743 1.00 0.00 69 VAL A N 5
ATOM 7106 C CA . VAL A 1 50 ? -5.172 15.591 22.220 1.00 0.00 69 VAL A CA 5
ATOM 7107 C C . VAL A 1 50 ? -5.155 16.525 23.428 1.00 0.00 69 VAL A C 5
ATOM 7108 O O . VAL A 1 50 ? -4.553 16.221 24.460 1.00 0.00 69 VAL A O 5
ATOM 7121 N N . ALA A 1 51 ? -5.807 17.670 23.275 1.00 0.00 70 ALA A N 5
ATOM 7122 C CA . ALA A 1 51 ? -5.914 18.654 24.338 1.00 0.00 70 ALA A CA 5
ATOM 7123 C C . ALA A 1 51 ? -7.226 18.487 25.080 1.00 0.00 70 ALA A C 5
ATOM 7124 O O . ALA A 1 51 ? -8.299 18.784 24.546 1.00 0.00 70 ALA A O 5
ATOM 7131 N N . MET A 1 52 ? -7.145 18.003 26.304 1.00 0.00 71 MET A N 5
ATOM 7132 C CA . MET A 1 52 ? -8.335 17.813 27.112 1.00 0.00 71 MET A CA 5
ATOM 7133 C C . MET A 1 52 ? -8.129 18.353 28.516 1.00 0.00 71 MET A C 5
ATOM 7134 O O . MET A 1 52 ? -7.055 18.211 29.103 1.00 0.00 71 MET A O 5
ATOM 7148 N N . HIS A 1 53 ? -9.154 19.015 29.028 1.00 0.00 72 HIS A N 5
ATOM 7149 C CA . HIS A 1 53 ? -9.151 19.481 30.408 1.00 0.00 72 HIS A CA 5
ATOM 7150 C C . HIS A 1 53 ? -9.791 18.419 31.291 1.00 0.00 72 HIS A C 5
ATOM 7151 O O . HIS A 1 53 ? -10.646 17.659 30.827 1.00 0.00 72 HIS A O 5
ATOM 7165 N N . ARG A 1 54 ? -9.378 18.347 32.544 1.00 0.00 73 ARG A N 5
ATOM 7166 C CA . ARG A 1 54 ? -9.985 17.416 33.476 1.00 0.00 73 ARG A CA 5
ATOM 7167 C C . ARG A 1 54 ? -10.342 18.115 34.775 1.00 0.00 73 ARG A C 5
ATOM 7168 O O . ARG A 1 54 ? -9.498 18.761 35.394 1.00 0.00 73 ARG A O 5
ATOM 7189 N N . THR A 1 55 ? -11.592 17.972 35.180 1.00 0.00 74 THR A N 5
ATOM 7190 C CA . THR A 1 55 ? -12.064 18.563 36.413 1.00 0.00 74 THR A CA 5
ATOM 7191 C C . THR A 1 55 ? -12.289 17.485 37.463 1.00 0.00 74 THR A C 5
ATOM 7192 O O . THR A 1 55 ? -13.225 16.690 37.369 1.00 0.00 74 THR A O 5
ATOM 7203 N N . VAL A 1 56 ? -11.417 17.461 38.449 1.00 0.00 75 VAL A N 5
ATOM 7204 C CA . VAL A 1 56 ? -11.489 16.485 39.519 1.00 0.00 75 VAL A CA 5
ATOM 7205 C C . VAL A 1 56 ? -12.151 17.114 40.737 1.00 0.00 75 VAL A C 5
ATOM 7206 O O . VAL A 1 56 ? -11.560 17.961 41.405 1.00 0.00 75 VAL A O 5
ATOM 7219 N N . ASN A 1 57 ? -13.385 16.716 41.003 1.00 0.00 76 ASN A N 5
ATOM 7220 C CA . ASN A 1 57 ? -14.152 17.268 42.111 1.00 0.00 76 ASN A CA 5
ATOM 7221 C C . ASN A 1 57 ? -13.715 16.644 43.422 1.00 0.00 76 ASN A C 5
ATOM 7222 O O . ASN A 1 57 ? -13.483 15.436 43.499 1.00 0.00 76 ASN A O 5
ATOM 7233 N N . TYR A 1 58 ? -13.605 17.469 44.445 1.00 0.00 77 TYR A N 5
ATOM 7234 C CA . TYR A 1 58 ? -13.127 17.023 45.739 1.00 0.00 77 TYR A CA 5
ATOM 7235 C C . TYR A 1 58 ? -14.154 17.274 46.820 1.00 0.00 77 TYR A C 5
ATOM 7236 O O . TYR A 1 58 ? -14.999 18.168 46.697 1.00 0.00 77 TYR A O 5
ATOM 7254 N N . GLU A 1 59 ? -14.074 16.479 47.878 1.00 0.00 78 GLU A N 5
ATOM 7255 C CA . GLU A 1 59 ? -14.863 16.712 49.070 1.00 0.00 78 GLU A CA 5
ATOM 7256 C C . GLU A 1 59 ? -14.474 18.060 49.665 1.00 0.00 78 GLU A C 5
ATOM 7257 O O . GLU A 1 59 ? -13.311 18.302 49.968 1.00 0.00 78 GLU A O 5
ATOM 7269 N N . GLY A 1 60 ? -15.441 18.938 49.809 1.00 0.00 79 GLY A N 5
ATOM 7270 C CA . GLY A 1 60 ? -15.137 20.304 50.173 1.00 0.00 79 GLY A CA 5
ATOM 7271 C C . GLY A 1 60 ? -15.935 21.272 49.337 1.00 0.00 79 GLY A C 5
ATOM 7272 O O . GLY A 1 60 ? -16.224 22.388 49.765 1.00 0.00 79 GLY A O 5
ATOM 7276 N N . GLY A 1 61 ? -16.294 20.834 48.133 1.00 0.00 80 GLY A N 5
ATOM 7277 C CA . GLY A 1 61 ? -17.065 21.669 47.235 1.00 0.00 80 GLY A CA 5
ATOM 7278 C C . GLY A 1 61 ? -16.195 22.366 46.213 1.00 0.00 80 GLY A C 5
ATOM 7279 O O . GLY A 1 61 ? -16.649 23.271 45.511 1.00 0.00 80 GLY A O 5
ATOM 7283 N N . TYR A 1 62 ? -14.936 21.952 46.134 1.00 0.00 81 TYR A N 5
ATOM 7284 C CA . TYR A 1 62 ? -13.997 22.548 45.198 1.00 0.00 81 TYR A CA 5
ATOM 7285 C C . TYR A 1 62 ? -13.548 21.513 44.179 1.00 0.00 81 TYR A C 5
ATOM 7286 O O . TYR A 1 62 ? -13.763 20.316 44.367 1.00 0.00 81 TYR A O 5
ATOM 7304 N N . SER A 1 63 ? -12.927 21.971 43.104 1.00 0.00 82 SER A N 5
ATOM 7305 C CA . SER A 1 63 ? -12.481 21.079 42.051 1.00 0.00 82 SER A CA 5
ATOM 7306 C C . SER A 1 63 ? -11.091 21.470 41.560 1.00 0.00 82 SER A C 5
ATOM 7307 O O . SER A 1 63 ? -10.707 22.640 41.608 1.00 0.00 82 SER A O 5
ATOM 7315 N N . ILE A 1 64 ? -10.337 20.482 41.111 1.00 0.00 83 ILE A N 5
ATOM 7316 C CA . ILE A 1 64 ? -9.037 20.714 40.514 1.00 0.00 83 ILE A CA 5
ATOM 7317 C C . ILE A 1 64 ? -9.159 20.613 38.989 1.00 0.00 83 ILE A C 5
ATOM 7318 O O . ILE A 1 64 ? -9.686 19.629 38.475 1.00 0.00 83 ILE A O 5
ATOM 7334 N N . GLN A 1 65 ? -8.695 21.629 38.273 1.00 0.00 84 GLN A N 5
ATOM 7335 C CA . GLN A 1 65 ? -8.760 21.617 36.818 1.00 0.00 84 GLN A CA 5
ATOM 7336 C C . GLN A 1 65 ? -7.362 21.568 36.216 1.00 0.00 84 GLN A C 5
ATOM 7337 O O . GLN A 1 65 ? -6.518 22.418 36.510 1.00 0.00 84 GLN A O 5
ATOM 7351 N N . SER A 1 66 ? -7.126 20.574 35.373 1.00 0.00 85 SER A N 5
ATOM 7352 C CA . SER A 1 66 ? -5.815 20.378 34.766 1.00 0.00 85 SER A CA 5
ATOM 7353 C C . SER A 1 66 ? -5.929 20.267 33.246 1.00 0.00 85 SER A C 5
ATOM 7354 O O . SER A 1 66 ? -6.993 19.945 32.718 1.00 0.00 85 SER A O 5
ATOM 7362 N N . SER A 1 67 ? -4.829 20.532 32.549 1.00 0.00 86 SER A N 5
ATOM 7363 C CA . SER A 1 67 ? -4.803 20.426 31.096 1.00 0.00 86 SER A CA 5
ATOM 7364 C C . SER A 1 67 ? -3.486 19.823 30.623 1.00 0.00 86 SER A C 5
ATOM 7365 O O . SER A 1 67 ? -2.438 20.038 31.235 1.00 0.00 86 SER A O 5
ATOM 7373 N N . GLY A 1 68 ? -3.550 19.062 29.539 1.00 0.00 87 GLY A N 5
ATOM 7374 C CA . GLY A 1 68 ? -2.352 18.514 28.945 1.00 0.00 87 GLY A CA 5
ATOM 7375 C C . GLY A 1 68 ? -2.606 17.961 27.572 1.00 0.00 87 GLY A C 5
ATOM 7376 O O . GLY A 1 68 ? -3.739 17.986 27.081 1.00 0.00 87 GLY A O 5
ATOM 7380 N N . ILE A 1 69 ? -1.549 17.456 26.960 1.00 0.00 88 ILE A N 5
ATOM 7381 C CA . ILE A 1 69 ? -1.622 16.899 25.626 1.00 0.00 88 ILE A CA 5
ATOM 7382 C C . ILE A 1 69 ? -1.258 15.427 25.648 1.00 0.00 88 ILE A C 5
ATOM 7383 O O . ILE A 1 69 ? -0.166 15.047 26.082 1.00 0.00 88 ILE A O 5
ATOM 7399 N N . VAL A 1 70 ? -2.188 14.604 25.209 1.00 0.00 89 VAL A N 5
ATOM 7400 C CA . VAL A 1 70 ? -1.928 13.193 25.020 1.00 0.00 89 VAL A CA 5
ATOM 7401 C C . VAL A 1 70 ? -1.366 12.983 23.622 1.00 0.00 89 VAL A C 5
ATOM 7402 O O . VAL A 1 70 ? -1.976 13.391 22.639 1.00 0.00 89 VAL A O 5
ATOM 7415 N N . LYS A 1 71 ? -0.187 12.391 23.538 1.00 0.00 90 LYS A N 5
ATOM 7416 C CA . LYS A 1 71 ? 0.482 12.196 22.257 1.00 0.00 90 LYS A CA 5
ATOM 7417 C C . LYS A 1 71 ? 0.935 10.743 22.138 1.00 0.00 90 LYS A C 5
ATOM 7418 O O . LYS A 1 71 ? 0.891 10.022 23.128 1.00 0.00 90 LYS A O 5
ATOM 7437 N N . PRO A 1 72 ? 1.338 10.282 20.929 1.00 0.00 91 PRO A N 5
ATOM 7438 C CA . PRO A 1 72 ? 1.869 8.923 20.725 1.00 0.00 91 PRO A CA 5
ATOM 7439 C C . PRO A 1 72 ? 3.055 8.592 21.636 1.00 0.00 91 PRO A C 5
ATOM 7440 O O . PRO A 1 72 ? 4.204 8.924 21.333 1.00 0.00 91 PRO A O 5
ATOM 7451 N N . GLY A 1 73 ? 2.754 7.946 22.758 1.00 0.00 92 GLY A N 5
ATOM 7452 C CA . GLY A 1 73 ? 3.776 7.542 23.703 1.00 0.00 92 GLY A CA 5
ATOM 7453 C C . GLY A 1 73 ? 3.790 8.395 24.942 1.00 0.00 92 GLY A C 5
ATOM 7454 O O . GLY A 1 73 ? 4.308 7.999 25.983 1.00 0.00 92 GLY A O 5
ATOM 7458 N N . SER A 1 74 ? 3.200 9.553 24.822 1.00 0.00 93 SER A N 5
ATOM 7459 C CA . SER A 1 74 ? 3.130 10.505 25.898 1.00 0.00 93 SER A CA 5
ATOM 7460 C C . SER A 1 74 ? 1.837 10.336 26.689 1.00 0.00 93 SER A C 5
ATOM 7461 O O . SER A 1 74 ? 0.796 9.995 26.126 1.00 0.00 93 SER A O 5
ATOM 7469 N N . ASP A 1 75 ? 1.904 10.591 27.985 1.00 0.00 94 ASP A N 5
ATOM 7470 C CA . ASP A 1 75 ? 0.738 10.453 28.853 1.00 0.00 94 ASP A CA 5
ATOM 7471 C C . ASP A 1 75 ? 0.365 11.795 29.455 1.00 0.00 94 ASP A C 5
ATOM 7472 O O . ASP A 1 75 ? 1.240 12.591 29.808 1.00 0.00 94 ASP A O 5
ATOM 7481 N N . PHE A 1 76 ? -0.927 12.049 29.565 1.00 0.00 95 PHE A N 5
ATOM 7482 C CA . PHE A 1 76 ? -1.405 13.225 30.272 1.00 0.00 95 PHE A CA 5
ATOM 7483 C C . PHE A 1 76 ? -1.990 12.782 31.604 1.00 0.00 95 PHE A C 5
ATOM 7484 O O . PHE A 1 76 ? -2.980 12.060 31.646 1.00 0.00 95 PHE A O 5
ATOM 7501 N N . ILE A 1 77 ? -1.351 13.202 32.685 1.00 0.00 96 ILE A N 5
ATOM 7502 C CA . ILE A 1 77 ? -1.841 12.904 34.022 1.00 0.00 96 ILE A CA 5
ATOM 7503 C C . ILE A 1 77 ? -2.748 14.023 34.499 1.00 0.00 96 ILE A C 5
ATOM 7504 O O . ILE A 1 77 ? -2.360 15.195 34.460 1.00 0.00 96 ILE A O 5
ATOM 7520 N N . MET A 1 78 ? -3.949 13.679 34.939 1.00 0.00 97 MET A N 5
ATOM 7521 C CA . MET A 1 78 ? -4.830 14.676 35.518 1.00 0.00 97 MET A CA 5
ATOM 7522 C C . MET A 1 78 ? -4.313 15.044 36.904 1.00 0.00 97 MET A C 5
ATOM 7523 O O . MET A 1 78 ? -3.889 14.176 37.672 1.00 0.00 97 MET A O 5
ATOM 7537 N N . LYS A 1 79 ? -4.302 16.334 37.181 1.00 0.00 98 LYS A N 5
ATOM 7538 C CA . LYS A 1 79 ? -3.749 16.865 38.418 1.00 0.00 98 LYS A CA 5
ATOM 7539 C C . LYS A 1 79 ? -4.616 16.454 39.600 1.00 0.00 98 LYS A C 5
ATOM 7540 O O . LYS A 1 79 ? -5.840 16.581 39.546 1.00 0.00 98 LYS A O 5
ATOM 7559 N N . GLY A 1 80 ? -3.991 15.934 40.643 1.00 0.00 99 GLY A N 5
ATOM 7560 C CA . GLY A 1 80 ? -4.744 15.526 41.803 1.00 0.00 99 GLY A CA 5
ATOM 7561 C C . GLY A 1 80 ? -4.265 14.225 42.402 1.00 0.00 99 GLY A C 5
ATOM 7562 O O . GLY A 1 80 ? -3.635 13.407 41.726 1.00 0.00 99 GLY A O 5
ATOM 7566 N N . GLY A 1 81 ? -4.522 14.065 43.685 1.00 0.00 100 GLY A N 5
ATOM 7567 C CA . GLY A 1 81 ? -4.323 12.792 44.344 1.00 0.00 100 GLY A CA 5
ATOM 7568 C C . GLY A 1 81 ? -5.633 12.223 44.818 1.00 0.00 100 GLY A C 5
ATOM 7569 O O . GLY A 1 81 ? -6.662 12.897 44.738 1.00 0.00 100 GLY A O 5
ATOM 7573 N N . LYS A 1 82 ? -5.615 10.985 45.295 1.00 0.00 101 LYS A N 5
ATOM 7574 C CA . LYS A 1 82 ? -6.846 10.315 45.708 1.00 0.00 101 LYS A CA 5
ATOM 7575 C C . LYS A 1 82 ? -7.444 11.015 46.917 1.00 0.00 101 LYS A C 5
ATOM 7576 O O . LYS A 1 82 ? -8.659 10.994 47.125 1.00 0.00 101 LYS A O 5
ATOM 7595 N N . THR A 1 83 ? -6.579 11.662 47.687 1.00 0.00 102 THR A N 5
ATOM 7596 C CA . THR A 1 83 ? -7.010 12.493 48.793 1.00 0.00 102 THR A CA 5
ATOM 7597 C C . THR A 1 83 ? -6.138 13.732 48.898 1.00 0.00 102 THR A C 5
ATOM 7598 O O . THR A 1 83 ? -4.924 13.638 49.075 1.00 0.00 102 THR A O 5
ATOM 7609 N N . TYR A 1 84 ? -6.757 14.887 48.795 1.00 0.00 103 TYR A N 5
ATOM 7610 C CA . TYR A 1 84 ? -6.041 16.139 48.925 1.00 0.00 103 TYR A CA 5
ATOM 7611 C C . TYR A 1 84 ? -6.311 16.740 50.285 1.00 0.00 103 TYR A C 5
ATOM 7612 O O . TYR A 1 84 ? -7.418 17.208 50.546 1.00 0.00 103 TYR A O 5
ATOM 7630 N N . LYS A 1 85 ? -5.300 16.672 51.154 1.00 0.00 104 LYS A N 5
ATOM 7631 C CA . LYS A 1 85 ? -5.385 17.165 52.532 1.00 0.00 104 LYS A CA 5
ATOM 7632 C C . LYS A 1 85 ? -6.414 16.369 53.331 1.00 0.00 104 LYS A C 5
ATOM 7633 O O . LYS A 1 85 ? -6.967 16.856 54.314 1.00 0.00 104 LYS A O 5
ATOM 7652 N N . GLY A 1 86 ? -6.664 15.139 52.888 1.00 0.00 105 GLY A N 5
ATOM 7653 C CA . GLY A 1 86 ? -7.608 14.272 53.561 1.00 0.00 105 GLY A CA 5
ATOM 7654 C C . GLY A 1 86 ? -8.964 14.236 52.884 1.00 0.00 105 GLY A C 5
ATOM 7655 O O . GLY A 1 86 ? -9.727 13.289 53.075 1.00 0.00 105 GLY A O 5
ATOM 7659 N N . HIS A 1 87 ? -9.263 15.252 52.079 1.00 0.00 106 HIS A N 5
ATOM 7660 C CA . HIS A 1 87 ? -10.522 15.285 51.342 1.00 0.00 106 HIS A CA 5
ATOM 7661 C C . HIS A 1 87 ? -10.392 14.437 50.089 1.00 0.00 106 HIS A C 5
ATOM 7662 O O . HIS A 1 87 ? -9.567 14.727 49.221 1.00 0.00 106 HIS A O 5
ATOM 7676 N N . LYS A 1 88 ? -11.192 13.388 50.002 1.00 0.00 107 LYS A N 5
ATOM 7677 C CA . LYS A 1 88 ? -11.118 12.472 48.879 1.00 0.00 107 LYS A CA 5
ATOM 7678 C C . LYS A 1 88 ? -11.772 13.071 47.640 1.00 0.00 107 LYS A C 5
ATOM 7679 O O . LYS A 1 88 ? -12.672 13.910 47.734 1.00 0.00 107 LYS A O 5
ATOM 7698 N N . LYS A 1 89 ? -11.288 12.661 46.480 1.00 0.00 108 LYS A N 5
ATOM 7699 C CA . LYS A 1 89 ? -11.901 13.060 45.226 1.00 0.00 108 LYS A CA 5
ATOM 7700 C C . LYS A 1 89 ? -13.142 12.204 44.988 1.00 0.00 108 LYS A C 5
ATOM 7701 O O . LYS A 1 89 ? -13.122 10.990 45.203 1.00 0.00 108 LYS A O 5
ATOM 7720 N N . VAL A 1 90 ? -14.221 12.840 44.581 1.00 0.00 109 VAL A N 5
ATOM 7721 C CA . VAL A 1 90 ? -15.501 12.164 44.474 1.00 0.00 109 VAL A CA 5
ATOM 7722 C C . VAL A 1 90 ? -15.789 11.765 43.032 1.00 0.00 109 VAL A C 5
ATOM 7723 O O . VAL A 1 90 ? -16.138 10.617 42.760 1.00 0.00 109 VAL A O 5
ATOM 7736 N N . SER A 1 91 ? -15.611 12.704 42.110 1.00 0.00 110 SER A N 5
ATOM 7737 C CA . SER A 1 91 ? -15.893 12.450 40.703 1.00 0.00 110 SER A CA 5
ATOM 7738 C C . SER A 1 91 ? -14.967 13.268 39.811 1.00 0.00 110 SER A C 5
ATOM 7739 O O . SER A 1 91 ? -14.643 14.409 40.128 1.00 0.00 110 SER A O 5
ATOM 7747 N N . ALA A 1 92 ? -14.537 12.682 38.702 1.00 0.00 111 ALA A N 5
ATOM 7748 C CA . ALA A 1 92 ? -13.692 13.388 37.753 1.00 0.00 111 ALA A CA 5
ATOM 7749 C C . ALA A 1 92 ? -14.356 13.450 36.384 1.00 0.00 111 ALA A C 5
ATOM 7750 O O . ALA A 1 92 ? -14.674 12.424 35.787 1.00 0.00 111 ALA A O 5
ATOM 7757 N N . GLY A 1 93 ? -14.544 14.663 35.890 1.00 0.00 112 GLY A N 5
ATOM 7758 C CA . GLY A 1 93 ? -15.152 14.874 34.591 1.00 0.00 112 GLY A CA 5
ATOM 7759 C C . GLY A 1 93 ? -14.758 16.217 34.026 1.00 0.00 112 GLY A C 5
ATOM 7760 O O . GLY A 1 93 ? -15.094 17.246 34.597 1.00 0.00 112 GLY A O 5
ATOM 7764 N N . GLY A 1 94 ? -14.039 16.212 32.914 1.00 0.00 113 GLY A N 5
ATOM 7765 C CA . GLY A 1 94 ? -13.472 17.444 32.410 1.00 0.00 113 GLY A CA 5
ATOM 7766 C C . GLY A 1 94 ? -14.151 17.965 31.169 1.00 0.00 113 GLY A C 5
ATOM 7767 O O . GLY A 1 94 ? -15.348 17.762 30.962 1.00 0.00 113 GLY A O 5
ATOM 7771 N N . ASP A 1 95 ? -13.363 18.628 30.339 1.00 0.00 114 ASP A N 5
ATOM 7772 C CA . ASP A 1 95 ? -13.852 19.275 29.132 1.00 0.00 114 ASP A CA 5
ATOM 7773 C C . ASP A 1 95 ? -13.820 18.309 27.963 1.00 0.00 114 ASP A C 5
ATOM 7774 O O . ASP A 1 95 ? -13.307 17.193 28.081 1.00 0.00 114 ASP A O 5
ATOM 7783 N N . THR A 1 96 ? -14.358 18.747 26.838 1.00 0.00 115 THR A N 5
ATOM 7784 C CA . THR A 1 96 ? -14.313 17.979 25.614 1.00 0.00 115 THR A CA 5
ATOM 7785 C C . THR A 1 96 ? -12.898 17.990 25.034 1.00 0.00 115 THR A C 5
ATOM 7786 O O . THR A 1 96 ? -12.299 19.055 24.866 1.00 0.00 115 THR A O 5
ATOM 7797 N N . PRO A 1 97 ? -12.335 16.801 24.779 1.00 0.00 116 PRO A N 5
ATOM 7798 C CA . PRO A 1 97 ? -11.032 16.662 24.123 1.00 0.00 116 PRO A CA 5
ATOM 7799 C C . PRO A 1 97 ? -11.055 17.165 22.679 1.00 0.00 116 PRO A C 5
ATOM 7800 O O . PRO A 1 97 ? -11.961 16.836 21.912 1.00 0.00 116 PRO A O 5
ATOM 7811 N N . TYR A 1 98 ? -10.066 17.971 22.320 1.00 0.00 117 TYR A N 5
ATOM 7812 C CA . TYR A 1 98 ? -9.930 18.470 20.956 1.00 0.00 117 TYR A CA 5
ATOM 7813 C C . TYR A 1 98 ? -8.516 18.212 20.460 1.00 0.00 117 TYR A C 5
ATOM 7814 O O . TYR A 1 98 ? -7.656 17.810 21.236 1.00 0.00 117 TYR A O 5
ATOM 7832 N N . TRP A 1 99 ? -8.267 18.435 19.179 1.00 0.00 118 TRP A N 5
ATOM 7833 C CA . TRP A 1 99 ? -6.937 18.223 18.625 1.00 0.00 118 TRP A CA 5
ATOM 7834 C C . TRP A 1 99 ? -6.131 19.515 18.661 1.00 0.00 118 TRP A C 5
ATOM 7835 O O . TRP A 1 99 ? -6.515 20.515 18.055 1.00 0.00 118 TRP A O 5
ATOM 7856 N N . TYR A 1 100 ? -5.017 19.490 19.379 1.00 0.00 119 TYR A N 5
ATOM 7857 C CA . TYR A 1 100 ? -4.150 20.653 19.489 1.00 0.00 119 TYR A CA 5
ATOM 7858 C C . TYR A 1 100 ? -3.071 20.596 18.425 1.00 0.00 119 TYR A C 5
ATOM 7859 O O . TYR A 1 100 ? -2.191 19.744 18.478 1.00 0.00 119 TYR A O 5
ATOM 7877 N N . LYS A 1 101 ? -3.148 21.487 17.455 1.00 0.00 120 LYS A N 5
ATOM 7878 C CA . LYS A 1 101 ? -2.081 21.633 16.480 1.00 0.00 120 LYS A CA 5
ATOM 7879 C C . LYS A 1 101 ? -1.111 22.690 16.977 1.00 0.00 120 LYS A C 5
ATOM 7880 O O . LYS A 1 101 ? -1.500 23.576 17.741 1.00 0.00 120 LYS A O 5
ATOM 7899 N N . LEU A 1 102 ? 0.149 22.591 16.569 1.00 0.00 121 LEU A N 5
ATOM 7900 C CA . LEU A 1 102 ? 1.156 23.543 17.006 1.00 0.00 121 LEU A CA 5
ATOM 7901 C C . LEU A 1 102 ? 0.854 24.931 16.473 1.00 0.00 121 LEU A C 5
ATOM 7902 O O . LEU A 1 102 ? 0.305 25.097 15.379 1.00 0.00 121 LEU A O 5
ATOM 7918 N N . GLU A 1 103 ? 1.211 25.921 17.263 1.00 0.00 122 GLU A N 5
ATOM 7919 C CA . GLU A 1 103 ? 0.880 27.296 16.970 1.00 0.00 122 GLU A CA 5
ATOM 7920 C C . GLU A 1 103 ? 1.939 27.955 16.106 1.00 0.00 122 GLU A C 5
ATOM 7921 O O . GLU A 1 103 ? 3.136 27.773 16.321 1.00 0.00 122 GLU A O 5
ATOM 7933 N N . HIS A 1 104 ? 1.482 28.708 15.124 1.00 0.00 123 HIS A N 5
ATOM 7934 C CA . HIS A 1 104 ? 2.359 29.542 14.329 1.00 0.00 123 HIS A CA 5
ATOM 7935 C C . HIS A 1 104 ? 2.369 30.936 14.927 1.00 0.00 123 HIS A C 5
ATOM 7936 O O . HIS A 1 104 ? 1.601 31.810 14.516 1.00 0.00 123 HIS A O 5
ATOM 7950 N N . HIS A 1 105 ? 3.219 31.124 15.922 1.00 0.00 124 HIS A N 5
ATOM 7951 C CA . HIS A 1 105 ? 3.245 32.359 16.691 1.00 0.00 124 HIS A CA 5
ATOM 7952 C C . HIS A 1 105 ? 3.796 33.505 15.866 1.00 0.00 124 HIS A C 5
ATOM 7953 O O . HIS A 1 105 ? 4.923 33.443 15.375 1.00 0.00 124 HIS A O 5
ATOM 7967 N N . HIS A 1 106 ? 2.982 34.540 15.702 1.00 0.00 125 HIS A N 5
ATOM 7968 C CA . HIS A 1 106 ? 3.394 35.729 14.969 1.00 0.00 125 HIS A CA 5
ATOM 7969 C C . HIS A 1 106 ? 4.477 36.475 15.743 1.00 0.00 125 HIS A C 5
ATOM 7970 O O . HIS A 1 106 ? 4.523 36.419 16.974 1.00 0.00 125 HIS A O 5
ATOM 7984 N N . HIS A 1 107 ? 5.345 37.160 15.017 1.00 0.00 126 HIS A N 5
ATOM 7985 C CA . HIS A 1 107 ? 6.470 37.854 15.628 1.00 0.00 126 HIS A CA 5
ATOM 7986 C C . HIS A 1 107 ? 5.998 39.047 16.444 1.00 0.00 126 HIS A C 5
ATOM 7987 O O . HIS A 1 107 ? 5.277 39.914 15.947 1.00 0.00 126 HIS A O 5
ATOM 8001 N N . HIS A 1 108 ? 6.386 39.065 17.709 1.00 0.00 127 HIS A N 5
ATOM 8002 C CA . HIS A 1 108 ? 6.059 40.170 18.598 1.00 0.00 127 HIS A CA 5
ATOM 8003 C C . HIS A 1 108 ? 7.323 40.932 18.975 1.00 0.00 127 HIS A C 5
ATOM 8004 O O . HIS A 1 108 ? 7.263 42.062 19.459 1.00 0.00 127 HIS A O 5
ATOM 8018 N N . HIS A 1 109 ? 8.464 40.299 18.744 1.00 0.00 128 HIS A N 5
ATOM 8019 C CA . HIS A 1 109 ? 9.753 40.904 19.018 1.00 0.00 128 HIS A CA 5
ATOM 8020 C C . HIS A 1 109 ? 10.792 40.339 18.065 1.00 0.00 128 HIS A C 5
ATOM 8021 O O . HIS A 1 109 ? 11.675 41.100 17.629 1.00 0.00 128 HIS A O 5
ATOM 8036 N N . GLY A 1 1 ? -17.593 -2.409 6.840 1.00 0.00 20 GLY A N 6
ATOM 8037 C CA . GLY A 1 1 ? -17.071 -3.209 5.708 1.00 0.00 20 GLY A CA 6
ATOM 8038 C C . GLY A 1 1 ? -16.747 -2.347 4.509 1.00 0.00 20 GLY A C 6
ATOM 8039 O O . GLY A 1 1 ? -17.588 -2.154 3.628 1.00 0.00 20 GLY A O 6
ATOM 8045 N N . GLY A 1 2 ? -15.530 -1.819 4.478 1.00 0.00 21 GLY A N 6
ATOM 8046 C CA . GLY A 1 2 ? -15.116 -0.971 3.381 1.00 0.00 21 GLY A CA 6
ATOM 8047 C C . GLY A 1 2 ? -13.616 -0.787 3.335 1.00 0.00 21 GLY A C 6
ATOM 8048 O O . GLY A 1 2 ? -12.903 -1.198 4.255 1.00 0.00 21 GLY A O 6
ATOM 8052 N N . GLY A 1 3 ? -13.134 -0.158 2.272 1.00 0.00 22 GLY A N 6
ATOM 8053 C CA . GLY A 1 3 ? -11.708 0.032 2.103 1.00 0.00 22 GLY A CA 6
ATOM 8054 C C . GLY A 1 3 ? -11.290 1.475 2.284 1.00 0.00 22 GLY A C 6
ATOM 8055 O O . GLY A 1 3 ? -11.111 2.206 1.306 1.00 0.00 22 GLY A O 6
ATOM 8059 N N . ASN A 1 4 ? -11.145 1.892 3.532 1.00 0.00 23 ASN A N 6
ATOM 8060 C CA . ASN A 1 4 ? -10.692 3.240 3.842 1.00 0.00 23 ASN A CA 6
ATOM 8061 C C . ASN A 1 4 ? -9.176 3.247 3.990 1.00 0.00 23 ASN A C 6
ATOM 8062 O O . ASN A 1 4 ? -8.642 3.175 5.098 1.00 0.00 23 ASN A O 6
ATOM 8073 N N . SER A 1 5 ? -8.492 3.323 2.856 1.00 0.00 24 SER A N 6
ATOM 8074 C CA . SER A 1 5 ? -7.043 3.179 2.809 1.00 0.00 24 SER A CA 6
ATOM 8075 C C . SER A 1 5 ? -6.319 4.434 3.298 1.00 0.00 24 SER A C 6
ATOM 8076 O O . SER A 1 5 ? -5.745 4.446 4.386 1.00 0.00 24 SER A O 6
ATOM 8084 N N . GLU A 1 6 ? -6.372 5.491 2.498 1.00 0.00 25 GLU A N 6
ATOM 8085 C CA . GLU A 1 6 ? -5.563 6.680 2.744 1.00 0.00 25 GLU A CA 6
ATOM 8086 C C . GLU A 1 6 ? -6.441 7.911 2.935 1.00 0.00 25 GLU A C 6
ATOM 8087 O O . GLU A 1 6 ? -6.068 9.027 2.562 1.00 0.00 25 GLU A O 6
ATOM 8099 N N . ARG A 1 7 ? -7.610 7.701 3.509 1.00 0.00 26 ARG A N 6
ATOM 8100 C CA . ARG A 1 7 ? -8.537 8.790 3.756 1.00 0.00 26 ARG A CA 6
ATOM 8101 C C . ARG A 1 7 ? -8.101 9.587 4.983 1.00 0.00 26 ARG A C 6
ATOM 8102 O O . ARG A 1 7 ? -7.706 8.993 5.991 1.00 0.00 26 ARG A O 6
ATOM 8123 N N . PRO A 1 8 ? -8.126 10.939 4.884 1.00 0.00 27 PRO A N 6
ATOM 8124 C CA . PRO A 1 8 ? -7.873 11.853 6.005 1.00 0.00 27 PRO A CA 6
ATOM 8125 C C . PRO A 1 8 ? -8.546 11.387 7.297 1.00 0.00 27 PRO A C 6
ATOM 8126 O O . PRO A 1 8 ? -9.739 11.070 7.296 1.00 0.00 27 PRO A O 6
ATOM 8137 N N . PRO A 1 9 ? -7.770 11.320 8.399 1.00 0.00 28 PRO A N 6
ATOM 8138 C CA . PRO A 1 9 ? -8.204 10.729 9.677 1.00 0.00 28 PRO A CA 6
ATOM 8139 C C . PRO A 1 9 ? -9.528 11.281 10.198 1.00 0.00 28 PRO A C 6
ATOM 8140 O O . PRO A 1 9 ? -9.585 12.377 10.758 1.00 0.00 28 PRO A O 6
ATOM 8151 N N . SER A 1 10 ? -10.589 10.510 10.001 1.00 0.00 29 SER A N 6
ATOM 8152 C CA . SER A 1 10 ? -11.895 10.855 10.534 1.00 0.00 29 SER A CA 6
ATOM 8153 C C . SER A 1 10 ? -12.059 10.216 11.903 1.00 0.00 29 SER A C 6
ATOM 8154 O O . SER A 1 10 ? -12.724 9.187 12.060 1.00 0.00 29 SER A O 6
ATOM 8162 N N . VAL A 1 11 ? -11.420 10.830 12.884 1.00 0.00 30 VAL A N 6
ATOM 8163 C CA . VAL A 1 11 ? -11.366 10.293 14.226 1.00 0.00 30 VAL A CA 6
ATOM 8164 C C . VAL A 1 11 ? -11.458 11.419 15.254 1.00 0.00 30 VAL A C 6
ATOM 8165 O O . VAL A 1 11 ? -10.831 12.470 15.100 1.00 0.00 30 VAL A O 6
ATOM 8178 N N . ALA A 1 12 ? -12.274 11.214 16.276 1.00 0.00 31 ALA A N 6
ATOM 8179 C CA . ALA A 1 12 ? -12.394 12.181 17.357 1.00 0.00 31 ALA A CA 6
ATOM 8180 C C . ALA A 1 12 ? -11.192 12.097 18.285 1.00 0.00 31 ALA A C 6
ATOM 8181 O O . ALA A 1 12 ? -10.502 11.074 18.338 1.00 0.00 31 ALA A O 6
ATOM 8188 N N . ALA A 1 13 ? -10.944 13.172 19.016 1.00 0.00 32 ALA A N 6
ATOM 8189 C CA . ALA A 1 13 ? -9.840 13.223 19.963 1.00 0.00 32 ALA A CA 6
ATOM 8190 C C . ALA A 1 13 ? -10.080 12.270 21.131 1.00 0.00 32 ALA A C 6
ATOM 8191 O O . ALA A 1 13 ? -9.143 11.664 21.654 1.00 0.00 32 ALA A O 6
ATOM 8198 N N . GLY A 1 14 ? -11.350 12.112 21.506 1.00 0.00 33 GLY A N 6
ATOM 8199 C CA . GLY A 1 14 ? -11.714 11.197 22.579 1.00 0.00 33 GLY A CA 6
ATOM 8200 C C . GLY A 1 14 ? -11.629 9.733 22.177 1.00 0.00 33 GLY A C 6
ATOM 8201 O O . GLY A 1 14 ? -11.772 8.846 23.021 1.00 0.00 33 GLY A O 6
ATOM 8205 N N . GLU A 1 15 ? -11.385 9.477 20.898 1.00 0.00 34 GLU A N 6
ATOM 8206 C CA . GLU A 1 15 ? -11.272 8.115 20.394 1.00 0.00 34 GLU A CA 6
ATOM 8207 C C . GLU A 1 15 ? -9.859 7.574 20.571 1.00 0.00 34 GLU A C 6
ATOM 8208 O O . GLU A 1 15 ? -9.628 6.371 20.472 1.00 0.00 34 GLU A O 6
ATOM 8220 N N . CYS A 1 16 ? -8.912 8.463 20.832 1.00 0.00 35 CYS A N 6
ATOM 8221 C CA . CYS A 1 16 ? -7.517 8.059 20.950 1.00 0.00 35 CYS A CA 6
ATOM 8222 C C . CYS A 1 16 ? -7.035 8.106 22.389 1.00 0.00 35 CYS A C 6
ATOM 8223 O O . CYS A 1 16 ? -5.866 7.846 22.668 1.00 0.00 35 CYS A O 6
ATOM 8230 N N . VAL A 1 17 ? -7.927 8.421 23.309 1.00 0.00 36 VAL A N 6
ATOM 8231 C CA . VAL A 1 17 ? -7.547 8.527 24.700 1.00 0.00 36 VAL A CA 6
ATOM 8232 C C . VAL A 1 17 ? -8.336 7.548 25.541 1.00 0.00 36 VAL A C 6
ATOM 8233 O O . VAL A 1 17 ? -9.490 7.240 25.239 1.00 0.00 36 VAL A O 6
ATOM 8246 N N . THR A 1 18 ? -7.699 7.038 26.570 1.00 0.00 37 THR A N 6
ATOM 8247 C CA . THR A 1 18 ? -8.335 6.114 27.479 1.00 0.00 37 THR A CA 6
ATOM 8248 C C . THR A 1 18 ? -7.823 6.343 28.895 1.00 0.00 37 THR A C 6
ATOM 8249 O O . THR A 1 18 ? -6.632 6.600 29.099 1.00 0.00 37 THR A O 6
ATOM 8260 N N . PHE A 1 19 ? -8.729 6.286 29.864 1.00 0.00 38 PHE A N 6
ATOM 8261 C CA . PHE A 1 19 ? -8.363 6.497 31.252 1.00 0.00 38 PHE A CA 6
ATOM 8262 C C . PHE A 1 19 ? -7.745 5.237 31.827 1.00 0.00 38 PHE A C 6
ATOM 8263 O O . PHE A 1 19 ? -8.372 4.175 31.863 1.00 0.00 38 PHE A O 6
ATOM 8280 N N . ASN A 1 20 ? -6.508 5.363 32.251 1.00 0.00 39 ASN A N 6
ATOM 8281 C CA . ASN A 1 20 ? -5.847 4.318 32.997 1.00 0.00 39 ASN A CA 6
ATOM 8282 C C . ASN A 1 20 ? -5.760 4.737 34.444 1.00 0.00 39 ASN A C 6
ATOM 8283 O O . ASN A 1 20 ? -5.193 5.780 34.769 1.00 0.00 39 ASN A O 6
ATOM 8294 N N . SER A 1 21 ? -6.344 3.935 35.306 1.00 0.00 40 SER A N 6
ATOM 8295 C CA . SER A 1 21 ? -6.385 4.229 36.722 1.00 0.00 40 SER A CA 6
ATOM 8296 C C . SER A 1 21 ? -5.045 3.908 37.387 1.00 0.00 40 SER A C 6
ATOM 8297 O O . SER A 1 21 ? -4.809 4.268 38.540 1.00 0.00 40 SER A O 6
ATOM 8305 N N . LYS A 1 22 ? -4.172 3.224 36.645 1.00 0.00 41 LYS A N 6
ATOM 8306 C CA . LYS A 1 22 ? -2.816 2.939 37.101 1.00 0.00 41 LYS A CA 6
ATOM 8307 C C . LYS A 1 22 ? -1.882 4.119 36.822 1.00 0.00 41 LYS A C 6
ATOM 8308 O O . LYS A 1 22 ? -0.723 4.121 37.243 1.00 0.00 41 LYS A O 6
ATOM 8327 N N . LEU A 1 23 ? -2.398 5.116 36.109 1.00 0.00 42 LEU A N 6
ATOM 8328 C CA . LEU A 1 23 ? -1.642 6.304 35.763 1.00 0.00 42 LEU A CA 6
ATOM 8329 C C . LEU A 1 23 ? -1.596 7.264 36.954 1.00 0.00 42 LEU A C 6
ATOM 8330 O O . LEU A 1 23 ? -2.599 7.430 37.643 1.00 0.00 42 LEU A O 6
ATOM 8346 N N . GLY A 1 24 ? -0.424 7.863 37.203 1.00 0.00 43 GLY A N 6
ATOM 8347 C CA . GLY A 1 24 ? -0.276 8.871 38.255 1.00 0.00 43 GLY A CA 6
ATOM 8348 C C . GLY A 1 24 ? -0.756 8.397 39.612 1.00 0.00 43 GLY A C 6
ATOM 8349 O O . GLY A 1 24 ? -0.365 7.327 40.085 1.00 0.00 43 GLY A O 6
ATOM 8353 N N . GLU A 1 25 ? -1.585 9.210 40.250 1.00 0.00 44 GLU A N 6
ATOM 8354 C CA . GLU A 1 25 ? -2.241 8.813 41.481 1.00 0.00 44 GLU A CA 6
ATOM 8355 C C . GLU A 1 25 ? -3.668 8.387 41.199 1.00 0.00 44 GLU A C 6
ATOM 8356 O O . GLU A 1 25 ? -4.080 7.277 41.536 1.00 0.00 44 GLU A O 6
ATOM 8368 N N . ILE A 1 26 ? -4.414 9.277 40.567 1.00 0.00 45 ILE A N 6
ATOM 8369 C CA . ILE A 1 26 ? -5.814 9.030 40.279 1.00 0.00 45 ILE A CA 6
ATOM 8370 C C . ILE A 1 26 ? -5.996 8.462 38.877 1.00 0.00 45 ILE A C 6
ATOM 8371 O O . ILE A 1 26 ? -6.777 7.532 38.678 1.00 0.00 45 ILE A O 6
ATOM 8387 N N . GLY A 1 27 ? -5.270 9.011 37.916 1.00 0.00 46 GLY A N 6
ATOM 8388 C CA . GLY A 1 27 ? -5.229 8.427 36.601 1.00 0.00 46 GLY A CA 6
ATOM 8389 C C . GLY A 1 27 ? -4.705 9.358 35.552 1.00 0.00 46 GLY A C 6
ATOM 8390 O O . GLY A 1 27 ? -4.227 10.451 35.850 1.00 0.00 46 GLY A O 6
ATOM 8394 N N . GLY A 1 28 ? -4.807 8.913 34.319 1.00 0.00 47 GLY A N 6
ATOM 8395 C CA . GLY A 1 28 ? -4.319 9.666 33.201 1.00 0.00 47 GLY A CA 6
ATOM 8396 C C . GLY A 1 28 ? -4.739 9.033 31.907 1.00 0.00 47 GLY A C 6
ATOM 8397 O O . GLY A 1 28 ? -5.254 7.912 31.894 1.00 0.00 47 GLY A O 6
ATOM 8401 N N . TYR A 1 29 ? -4.519 9.733 30.822 1.00 0.00 48 TYR A N 6
ATOM 8402 C CA . TYR A 1 29 ? -4.937 9.263 29.524 1.00 0.00 48 TYR A CA 6
ATOM 8403 C C . TYR A 1 29 ? -3.721 8.928 28.698 1.00 0.00 48 TYR A C 6
ATOM 8404 O O . TYR A 1 29 ? -2.763 9.703 28.639 1.00 0.00 48 TYR A O 6
ATOM 8422 N N . SER A 1 30 ? -3.762 7.775 28.071 1.00 0.00 49 SER A N 6
ATOM 8423 C CA . SER A 1 30 ? -2.632 7.286 27.321 1.00 0.00 49 SER A CA 6
ATOM 8424 C C . SER A 1 30 ? -3.035 7.065 25.873 1.00 0.00 49 SER A C 6
ATOM 8425 O O . SER A 1 30 ? -4.219 6.869 25.576 1.00 0.00 49 SER A O 6
ATOM 8433 N N . TRP A 1 31 ? -2.052 7.126 24.983 1.00 0.00 50 TRP A N 6
ATOM 8434 C CA . TRP A 1 31 ? -2.288 7.029 23.551 1.00 0.00 50 TRP A CA 6
ATOM 8435 C C . TRP A 1 31 ? -2.819 5.657 23.160 1.00 0.00 50 TRP A C 6
ATOM 8436 O O . TRP A 1 31 ? -2.210 4.629 23.472 1.00 0.00 50 TRP A O 6
ATOM 8457 N N . LYS A 1 32 ? -3.957 5.654 22.482 1.00 0.00 51 LYS A N 6
ATOM 8458 C CA . LYS A 1 32 ? -4.544 4.428 21.974 1.00 0.00 51 LYS A CA 6
ATOM 8459 C C . LYS A 1 32 ? -3.891 4.054 20.653 1.00 0.00 51 LYS A C 6
ATOM 8460 O O . LYS A 1 32 ? -4.304 4.512 19.586 1.00 0.00 51 LYS A O 6
ATOM 8479 N N . TYR A 1 33 ? -2.875 3.206 20.735 1.00 0.00 52 TYR A N 6
ATOM 8480 C CA . TYR A 1 33 ? -2.120 2.786 19.560 1.00 0.00 52 TYR A CA 6
ATOM 8481 C C . TYR A 1 33 ? -2.935 1.826 18.698 1.00 0.00 52 TYR A C 6
ATOM 8482 O O . TYR A 1 33 ? -2.610 1.588 17.533 1.00 0.00 52 TYR A O 6
ATOM 8500 N N . SER A 1 34 ? -3.997 1.284 19.283 1.00 0.00 53 SER A N 6
ATOM 8501 C CA . SER A 1 34 ? -4.911 0.398 18.577 1.00 0.00 53 SER A CA 6
ATOM 8502 C C . SER A 1 34 ? -5.786 1.177 17.585 1.00 0.00 53 SER A C 6
ATOM 8503 O O . SER A 1 34 ? -6.421 0.589 16.707 1.00 0.00 53 SER A O 6
ATOM 8511 N N . ASN A 1 35 ? -5.820 2.500 17.739 1.00 0.00 54 ASN A N 6
ATOM 8512 C CA . ASN A 1 35 ? -6.517 3.368 16.800 1.00 0.00 54 ASN A CA 6
ATOM 8513 C C . ASN A 1 35 ? -5.515 3.921 15.793 1.00 0.00 54 ASN A C 6
ATOM 8514 O O . ASN A 1 35 ? -4.727 4.813 16.104 1.00 0.00 54 ASN A O 6
ATOM 8525 N N . ASP A 1 36 ? -5.546 3.373 14.589 1.00 0.00 55 ASP A N 6
ATOM 8526 C CA . ASP A 1 36 ? -4.564 3.709 13.557 1.00 0.00 55 ASP A CA 6
ATOM 8527 C C . ASP A 1 36 ? -4.780 5.112 13.000 1.00 0.00 55 ASP A C 6
ATOM 8528 O O . ASP A 1 36 ? -3.828 5.779 12.596 1.00 0.00 55 ASP A O 6
ATOM 8537 N N . ALA A 1 37 ? -6.035 5.555 12.991 1.00 0.00 56 ALA A N 6
ATOM 8538 C CA . ALA A 1 37 ? -6.390 6.849 12.420 1.00 0.00 56 ALA A CA 6
ATOM 8539 C C . ALA A 1 37 ? -5.874 8.004 13.271 1.00 0.00 56 ALA A C 6
ATOM 8540 O O . ALA A 1 37 ? -5.331 8.970 12.743 1.00 0.00 56 ALA A O 6
ATOM 8547 N N . CYS A 1 38 ? -6.022 7.881 14.590 1.00 0.00 57 CYS A N 6
ATOM 8548 C CA . CYS A 1 38 ? -5.658 8.952 15.519 1.00 0.00 57 CYS A CA 6
ATOM 8549 C C . CYS A 1 38 ? -4.142 9.085 15.640 1.00 0.00 57 CYS A C 6
ATOM 8550 O O . CYS A 1 38 ? -3.615 10.188 15.793 1.00 0.00 57 CYS A O 6
ATOM 8557 N N . ASN A 1 39 ? -3.449 7.954 15.536 1.00 0.00 58 ASN A N 6
ATOM 8558 C CA . ASN A 1 39 ? -1.992 7.929 15.573 1.00 0.00 58 ASN A CA 6
ATOM 8559 C C . ASN A 1 39 ? -1.420 8.594 14.323 1.00 0.00 58 ASN A C 6
ATOM 8560 O O . ASN A 1 39 ? -0.322 9.149 14.340 1.00 0.00 58 ASN A O 6
ATOM 8571 N N . GLU A 1 40 ? -2.194 8.554 13.248 1.00 0.00 59 GLU A N 6
ATOM 8572 C CA . GLU A 1 40 ? -1.791 9.136 11.979 1.00 0.00 59 GLU A CA 6
ATOM 8573 C C . GLU A 1 40 ? -2.113 10.625 11.925 1.00 0.00 59 GLU A C 6
ATOM 8574 O O . GLU A 1 40 ? -1.411 11.390 11.270 1.00 0.00 59 GLU A O 6
ATOM 8586 N N . THR A 1 41 ? -3.177 11.025 12.621 1.00 0.00 60 THR A N 6
ATOM 8587 C CA . THR A 1 41 ? -3.591 12.429 12.701 1.00 0.00 60 THR A CA 6
ATOM 8588 C C . THR A 1 41 ? -2.430 13.320 13.138 1.00 0.00 60 THR A C 6
ATOM 8589 O O . THR A 1 41 ? -2.122 14.333 12.504 1.00 0.00 60 THR A O 6
ATOM 8600 N N . VAL A 1 42 ? -1.770 12.905 14.202 1.00 0.00 61 VAL A N 6
ATOM 8601 C CA . VAL A 1 42 ? -0.662 13.659 14.764 1.00 0.00 61 VAL A CA 6
ATOM 8602 C C . VAL A 1 42 ? 0.618 13.439 13.957 1.00 0.00 61 VAL A C 6
ATOM 8603 O O . VAL A 1 42 ? 1.472 14.323 13.882 1.00 0.00 61 VAL A O 6
ATOM 8616 N N . ALA A 1 43 ? 0.727 12.268 13.335 1.00 0.00 62 ALA A N 6
ATOM 8617 C CA . ALA A 1 43 ? 1.904 11.907 12.549 1.00 0.00 62 ALA A CA 6
ATOM 8618 C C . ALA A 1 43 ? 2.035 12.769 11.295 1.00 0.00 62 ALA A C 6
ATOM 8619 O O . ALA A 1 43 ? 3.130 13.220 10.957 1.00 0.00 62 ALA A O 6
ATOM 8626 N N . LYS A 1 44 ? 0.914 12.998 10.613 1.00 0.00 63 LYS A N 6
ATOM 8627 C CA . LYS A 1 44 ? 0.903 13.795 9.387 1.00 0.00 63 LYS A CA 6
ATOM 8628 C C . LYS A 1 44 ? 1.190 15.265 9.680 1.00 0.00 63 LYS A C 6
ATOM 8629 O O . LYS A 1 44 ? 1.672 15.996 8.815 1.00 0.00 63 LYS A O 6
ATOM 8648 N N . GLY A 1 45 ? 0.899 15.689 10.903 1.00 0.00 64 GLY A N 6
ATOM 8649 C CA . GLY A 1 45 ? 1.095 17.073 11.278 1.00 0.00 64 GLY A CA 6
ATOM 8650 C C . GLY A 1 45 ? -0.199 17.855 11.276 1.00 0.00 64 GLY A C 6
ATOM 8651 O O . GLY A 1 45 ? -0.188 19.083 11.201 1.00 0.00 64 GLY A O 6
ATOM 8655 N N . TYR A 1 46 ? -1.320 17.137 11.351 1.00 0.00 65 TYR A N 6
ATOM 8656 C CA . TYR A 1 46 ? -2.636 17.766 11.417 1.00 0.00 65 TYR A CA 6
ATOM 8657 C C . TYR A 1 46 ? -2.847 18.396 12.791 1.00 0.00 65 TYR A C 6
ATOM 8658 O O . TYR A 1 46 ? -3.545 19.396 12.928 1.00 0.00 65 TYR A O 6
ATOM 8676 N N . ALA A 1 47 ? -2.231 17.788 13.796 1.00 0.00 66 ALA A N 6
ATOM 8677 C CA . ALA A 1 47 ? -2.307 18.270 15.164 1.00 0.00 66 ALA A CA 6
ATOM 8678 C C . ALA A 1 47 ? -1.039 17.909 15.910 1.00 0.00 66 ALA A C 6
ATOM 8679 O O . ALA A 1 47 ? -0.139 17.278 15.354 1.00 0.00 66 ALA A O 6
ATOM 8686 N N . ILE A 1 48 ? -0.972 18.333 17.155 1.00 0.00 67 ILE A N 6
ATOM 8687 C CA . ILE A 1 48 ? 0.106 17.962 18.043 1.00 0.00 67 ILE A CA 6
ATOM 8688 C C . ILE A 1 48 ? -0.380 16.932 19.036 1.00 0.00 67 ILE A C 6
ATOM 8689 O O . ILE A 1 48 ? 0.408 16.173 19.605 1.00 0.00 67 ILE A O 6
ATOM 8705 N N . GLY A 1 49 ? -1.680 16.918 19.255 1.00 0.00 68 GLY A N 6
ATOM 8706 C CA . GLY A 1 49 ? -2.224 15.953 20.143 1.00 0.00 68 GLY A CA 6
ATOM 8707 C C . GLY A 1 49 ? -3.651 16.241 20.557 1.00 0.00 68 GLY A C 6
ATOM 8708 O O . GLY A 1 49 ? -4.323 17.080 19.958 1.00 0.00 68 GLY A O 6
ATOM 8712 N N . VAL A 1 50 ? -4.099 15.544 21.591 1.00 0.00 69 VAL A N 6
ATOM 8713 C CA . VAL A 1 50 ? -5.452 15.690 22.102 1.00 0.00 69 VAL A CA 6
ATOM 8714 C C . VAL A 1 50 ? -5.458 16.618 23.320 1.00 0.00 69 VAL A C 6
ATOM 8715 O O . VAL A 1 50 ? -4.815 16.338 24.333 1.00 0.00 69 VAL A O 6
ATOM 8728 N N . ALA A 1 51 ? -6.177 17.728 23.192 1.00 0.00 70 ALA A N 6
ATOM 8729 C CA . ALA A 1 51 ? -6.289 18.715 24.257 1.00 0.00 70 ALA A CA 6
ATOM 8730 C C . ALA A 1 51 ? -7.582 18.533 25.020 1.00 0.00 70 ALA A C 6
ATOM 8731 O O . ALA A 1 51 ? -8.668 18.630 24.445 1.00 0.00 70 ALA A O 6
ATOM 8738 N N . MET A 1 52 ? -7.477 18.272 26.306 1.00 0.00 71 MET A N 6
ATOM 8739 C CA . MET A 1 52 ? -8.663 18.131 27.138 1.00 0.00 71 MET A CA 6
ATOM 8740 C C . MET A 1 52 ? -8.445 18.730 28.518 1.00 0.00 71 MET A C 6
ATOM 8741 O O . MET A 1 52 ? -7.340 18.687 29.065 1.00 0.00 71 MET A O 6
ATOM 8755 N N . HIS A 1 53 ? -9.505 19.310 29.056 1.00 0.00 72 HIS A N 6
ATOM 8756 C CA . HIS A 1 53 ? -9.487 19.851 30.408 1.00 0.00 72 HIS A CA 6
ATOM 8757 C C . HIS A 1 53 ? -10.062 18.821 31.367 1.00 0.00 72 HIS A C 6
ATOM 8758 O O . HIS A 1 53 ? -11.143 18.283 31.127 1.00 0.00 72 HIS A O 6
ATOM 8772 N N . ARG A 1 54 ? -9.343 18.532 32.435 1.00 0.00 73 ARG A N 6
ATOM 8773 C CA . ARG A 1 54 ? -9.812 17.575 33.419 1.00 0.00 73 ARG A CA 6
ATOM 8774 C C . ARG A 1 54 ? -10.035 18.265 34.755 1.00 0.00 73 ARG A C 6
ATOM 8775 O O . ARG A 1 54 ? -9.157 18.968 35.255 1.00 0.00 73 ARG A O 6
ATOM 8796 N N . THR A 1 55 ? -11.222 18.072 35.312 1.00 0.00 74 THR A N 6
ATOM 8797 C CA . THR A 1 55 ? -11.616 18.726 36.548 1.00 0.00 74 THR A CA 6
ATOM 8798 C C . THR A 1 55 ? -12.078 17.703 37.583 1.00 0.00 74 THR A C 6
ATOM 8799 O O . THR A 1 55 ? -13.145 17.110 37.445 1.00 0.00 74 THR A O 6
ATOM 8810 N N . VAL A 1 56 ? -11.273 17.502 38.609 1.00 0.00 75 VAL A N 6
ATOM 8811 C CA . VAL A 1 56 ? -11.609 16.561 39.669 1.00 0.00 75 VAL A CA 6
ATOM 8812 C C . VAL A 1 56 ? -12.080 17.330 40.908 1.00 0.00 75 VAL A C 6
ATOM 8813 O O . VAL A 1 56 ? -11.432 18.278 41.343 1.00 0.00 75 VAL A O 6
ATOM 8826 N N . ASN A 1 57 ? -13.232 16.951 41.441 1.00 0.00 76 ASN A N 6
ATOM 8827 C CA . ASN A 1 57 ? -13.804 17.629 42.598 1.00 0.00 76 ASN A CA 6
ATOM 8828 C C . ASN A 1 57 ? -13.409 16.915 43.879 1.00 0.00 76 ASN A C 6
ATOM 8829 O O . ASN A 1 57 ? -13.256 15.690 43.895 1.00 0.00 76 ASN A O 6
ATOM 8840 N N . TYR A 1 58 ? -13.257 17.677 44.950 1.00 0.00 77 TYR A N 6
ATOM 8841 C CA . TYR A 1 58 ? -12.868 17.121 46.234 1.00 0.00 77 TYR A CA 6
ATOM 8842 C C . TYR A 1 58 ? -13.917 17.412 47.296 1.00 0.00 77 TYR A C 6
ATOM 8843 O O . TYR A 1 58 ? -14.794 18.259 47.102 1.00 0.00 77 TYR A O 6
ATOM 8861 N N . GLU A 1 59 ? -13.809 16.709 48.423 1.00 0.00 78 GLU A N 6
ATOM 8862 C CA . GLU A 1 59 ? -14.710 16.891 49.567 1.00 0.00 78 GLU A CA 6
ATOM 8863 C C . GLU A 1 59 ? -14.555 18.273 50.208 1.00 0.00 78 GLU A C 6
ATOM 8864 O O . GLU A 1 59 ? -15.407 18.704 50.982 1.00 0.00 78 GLU A O 6
ATOM 8876 N N . GLY A 1 60 ? -13.463 18.962 49.882 1.00 0.00 79 GLY A N 6
ATOM 8877 C CA . GLY A 1 60 ? -13.199 20.267 50.462 1.00 0.00 79 GLY A CA 6
ATOM 8878 C C . GLY A 1 60 ? -13.927 21.393 49.747 1.00 0.00 79 GLY A C 6
ATOM 8879 O O . GLY A 1 60 ? -13.716 22.564 50.057 1.00 0.00 79 GLY A O 6
ATOM 8883 N N . GLY A 1 61 ? -14.764 21.041 48.772 1.00 0.00 80 GLY A N 6
ATOM 8884 C CA . GLY A 1 61 ? -15.543 22.038 48.056 1.00 0.00 80 GLY A CA 6
ATOM 8885 C C . GLY A 1 61 ? -14.779 22.660 46.903 1.00 0.00 80 GLY A C 6
ATOM 8886 O O . GLY A 1 61 ? -15.295 23.529 46.203 1.00 0.00 80 GLY A O 6
ATOM 8890 N N . TYR A 1 62 ? -13.552 22.206 46.698 1.00 0.00 81 TYR A N 6
ATOM 8891 C CA . TYR A 1 62 ? -12.705 22.743 45.648 1.00 0.00 81 TYR A CA 6
ATOM 8892 C C . TYR A 1 62 ? -12.469 21.697 44.578 1.00 0.00 81 TYR A C 6
ATOM 8893 O O . TYR A 1 62 ? -12.717 20.507 44.791 1.00 0.00 81 TYR A O 6
ATOM 8911 N N . SER A 1 63 ? -11.999 22.142 43.431 1.00 0.00 82 SER A N 6
ATOM 8912 C CA . SER A 1 63 ? -11.739 21.251 42.326 1.00 0.00 82 SER A CA 6
ATOM 8913 C C . SER A 1 63 ? -10.345 21.495 41.755 1.00 0.00 82 SER A C 6
ATOM 8914 O O . SER A 1 63 ? -9.815 22.605 41.823 1.00 0.00 82 SER A O 6
ATOM 8922 N N . ILE A 1 64 ? -9.757 20.445 41.216 1.00 0.00 83 ILE A N 6
ATOM 8923 C CA . ILE A 1 64 ? -8.454 20.522 40.588 1.00 0.00 83 ILE A CA 6
ATOM 8924 C C . ILE A 1 64 ? -8.628 20.557 39.071 1.00 0.00 83 ILE A C 6
ATOM 8925 O O . ILE A 1 64 ? -9.380 19.758 38.507 1.00 0.00 83 ILE A O 6
ATOM 8941 N N . GLN A 1 65 ? -7.959 21.499 38.419 1.00 0.00 84 GLN A N 6
ATOM 8942 C CA . GLN A 1 65 ? -8.019 21.599 36.972 1.00 0.00 84 GLN A CA 6
ATOM 8943 C C . GLN A 1 65 ? -6.645 21.371 36.364 1.00 0.00 84 GLN A C 6
ATOM 8944 O O . GLN A 1 65 ? -5.672 22.032 36.729 1.00 0.00 84 GLN A O 6
ATOM 8958 N N . SER A 1 66 ? -6.574 20.427 35.445 1.00 0.00 85 SER A N 6
ATOM 8959 C CA . SER A 1 66 ? -5.332 20.118 34.757 1.00 0.00 85 SER A CA 6
ATOM 8960 C C . SER A 1 66 ? -5.593 19.982 33.262 1.00 0.00 85 SER A C 6
ATOM 8961 O O . SER A 1 66 ? -6.571 19.357 32.852 1.00 0.00 85 SER A O 6
ATOM 8969 N N . SER A 1 67 ? -4.747 20.607 32.456 1.00 0.00 86 SER A N 6
ATOM 8970 C CA . SER A 1 67 ? -4.892 20.568 31.008 1.00 0.00 86 SER A CA 6
ATOM 8971 C C . SER A 1 67 ? -3.570 20.189 30.351 1.00 0.00 86 SER A C 6
ATOM 8972 O O . SER A 1 67 ? -2.532 20.798 30.625 1.00 0.00 86 SER A O 6
ATOM 8980 N N . GLY A 1 68 ? -3.610 19.179 29.497 1.00 0.00 87 GLY A N 6
ATOM 8981 C CA . GLY A 1 68 ? -2.415 18.745 28.807 1.00 0.00 87 GLY A CA 6
ATOM 8982 C C . GLY A 1 68 ? -2.716 18.208 27.438 1.00 0.00 87 GLY A C 6
ATOM 8983 O O . GLY A 1 68 ? -3.860 18.257 26.978 1.00 0.00 87 GLY A O 6
ATOM 8987 N N . ILE A 1 69 ? -1.688 17.683 26.797 1.00 0.00 88 ILE A N 6
ATOM 8988 C CA . ILE A 1 69 ? -1.811 17.160 25.455 1.00 0.00 88 ILE A CA 6
ATOM 8989 C C . ILE A 1 69 ? -1.370 15.710 25.405 1.00 0.00 88 ILE A C 6
ATOM 8990 O O . ILE A 1 69 ? -0.218 15.381 25.701 1.00 0.00 88 ILE A O 6
ATOM 9006 N N . VAL A 1 70 ? -2.298 14.853 25.040 1.00 0.00 89 VAL A N 6
ATOM 9007 C CA . VAL A 1 70 ? -1.993 13.460 24.797 1.00 0.00 89 VAL A CA 6
ATOM 9008 C C . VAL A 1 70 ? -1.453 13.314 23.380 1.00 0.00 89 VAL A C 6
ATOM 9009 O O . VAL A 1 70 ? -2.111 13.706 22.422 1.00 0.00 89 VAL A O 6
ATOM 9022 N N . LYS A 1 71 ? -0.248 12.782 23.254 1.00 0.00 90 LYS A N 6
ATOM 9023 C CA . LYS A 1 71 ? 0.401 12.634 21.953 1.00 0.00 90 LYS A CA 6
ATOM 9024 C C . LYS A 1 71 ? 0.945 11.213 21.830 1.00 0.00 90 LYS A C 6
ATOM 9025 O O . LYS A 1 71 ? 0.928 10.486 22.816 1.00 0.00 90 LYS A O 6
ATOM 9044 N N . PRO A 1 72 ? 1.390 10.774 20.627 1.00 0.00 91 PRO A N 6
ATOM 9045 C CA . PRO A 1 72 ? 2.014 9.451 20.437 1.00 0.00 91 PRO A CA 6
ATOM 9046 C C . PRO A 1 72 ? 3.200 9.204 21.377 1.00 0.00 91 PRO A C 6
ATOM 9047 O O . PRO A 1 72 ? 4.325 9.641 21.116 1.00 0.00 91 PRO A O 6
ATOM 9058 N N . GLY A 1 73 ? 2.925 8.516 22.482 1.00 0.00 92 GLY A N 6
ATOM 9059 C CA . GLY A 1 73 ? 3.953 8.219 23.463 1.00 0.00 92 GLY A CA 6
ATOM 9060 C C . GLY A 1 73 ? 3.814 9.047 24.710 1.00 0.00 92 GLY A C 6
ATOM 9061 O O . GLY A 1 73 ? 4.292 8.677 25.781 1.00 0.00 92 GLY A O 6
ATOM 9065 N N . SER A 1 74 ? 3.155 10.166 24.559 1.00 0.00 93 SER A N 6
ATOM 9066 C CA . SER A 1 74 ? 2.966 11.114 25.628 1.00 0.00 93 SER A CA 6
ATOM 9067 C C . SER A 1 74 ? 1.651 10.905 26.341 1.00 0.00 93 SER A C 6
ATOM 9068 O O . SER A 1 74 ? 0.638 10.530 25.750 1.00 0.00 93 SER A O 6
ATOM 9076 N N . ASP A 1 75 ? 1.695 11.181 27.618 1.00 0.00 94 ASP A N 6
ATOM 9077 C CA . ASP A 1 75 ? 0.593 10.935 28.509 1.00 0.00 94 ASP A CA 6
ATOM 9078 C C . ASP A 1 75 ? 0.132 12.238 29.148 1.00 0.00 94 ASP A C 6
ATOM 9079 O O . ASP A 1 75 ? 0.949 13.104 29.473 1.00 0.00 94 ASP A O 6
ATOM 9088 N N . PHE A 1 76 ? -1.174 12.394 29.281 1.00 0.00 95 PHE A N 6
ATOM 9089 C CA . PHE A 1 76 ? -1.728 13.509 30.025 1.00 0.00 95 PHE A CA 6
ATOM 9090 C C . PHE A 1 76 ? -2.331 12.978 31.311 1.00 0.00 95 PHE A C 6
ATOM 9091 O O . PHE A 1 76 ? -3.228 12.139 31.287 1.00 0.00 95 PHE A O 6
ATOM 9108 N N . ILE A 1 77 ? -1.829 13.464 32.428 1.00 0.00 96 ILE A N 6
ATOM 9109 C CA . ILE A 1 77 ? -2.281 13.008 33.727 1.00 0.00 96 ILE A CA 6
ATOM 9110 C C . ILE A 1 77 ? -3.161 14.056 34.382 1.00 0.00 96 ILE A C 6
ATOM 9111 O O . ILE A 1 77 ? -2.759 15.213 34.513 1.00 0.00 96 ILE A O 6
ATOM 9127 N N . MET A 1 78 ? -4.367 13.656 34.764 1.00 0.00 97 MET A N 6
ATOM 9128 C CA . MET A 1 78 ? -5.202 14.504 35.593 1.00 0.00 97 MET A CA 6
ATOM 9129 C C . MET A 1 78 ? -4.564 14.566 36.969 1.00 0.00 97 MET A C 6
ATOM 9130 O O . MET A 1 78 ? -4.437 13.546 37.646 1.00 0.00 97 MET A O 6
ATOM 9144 N N . LYS A 1 79 ? -4.104 15.747 37.346 1.00 0.00 98 LYS A N 6
ATOM 9145 C CA . LYS A 1 79 ? -3.368 15.903 38.586 1.00 0.00 98 LYS A CA 6
ATOM 9146 C C . LYS A 1 79 ? -4.314 15.740 39.771 1.00 0.00 98 LYS A C 6
ATOM 9147 O O . LYS A 1 79 ? -5.504 16.044 39.674 1.00 0.00 98 LYS A O 6
ATOM 9166 N N . GLY A 1 80 ? -3.796 15.220 40.867 1.00 0.00 99 GLY A N 6
ATOM 9167 C CA . GLY A 1 80 ? -4.640 14.911 41.993 1.00 0.00 99 GLY A CA 6
ATOM 9168 C C . GLY A 1 80 ? -4.361 13.540 42.551 1.00 0.00 99 GLY A C 6
ATOM 9169 O O . GLY A 1 80 ? -3.850 12.666 41.848 1.00 0.00 99 GLY A O 6
ATOM 9173 N N . GLY A 1 81 ? -4.651 13.363 43.823 1.00 0.00 100 GLY A N 6
ATOM 9174 C CA . GLY A 1 81 ? -4.586 12.053 44.424 1.00 0.00 100 GLY A CA 6
ATOM 9175 C C . GLY A 1 81 ? -5.944 11.587 44.871 1.00 0.00 100 GLY A C 6
ATOM 9176 O O . GLY A 1 81 ? -6.928 12.319 44.733 1.00 0.00 100 GLY A O 6
ATOM 9180 N N . LYS A 1 82 ? -6.009 10.369 45.400 1.00 0.00 101 LYS A N 6
ATOM 9181 C CA . LYS A 1 82 ? -7.271 9.818 45.886 1.00 0.00 101 LYS A CA 6
ATOM 9182 C C . LYS A 1 82 ? -7.782 10.645 47.058 1.00 0.00 101 LYS A C 6
ATOM 9183 O O . LYS A 1 82 ? -8.987 10.725 47.299 1.00 0.00 101 LYS A O 6
ATOM 9202 N N . THR A 1 83 ? -6.847 11.273 47.764 1.00 0.00 102 THR A N 6
ATOM 9203 C CA . THR A 1 83 ? -7.179 12.227 48.802 1.00 0.00 102 THR A CA 6
ATOM 9204 C C . THR A 1 83 ? -6.230 13.416 48.746 1.00 0.00 102 THR A C 6
ATOM 9205 O O . THR A 1 83 ? -5.019 13.249 48.590 1.00 0.00 102 THR A O 6
ATOM 9216 N N . TYR A 1 84 ? -6.788 14.608 48.841 1.00 0.00 103 TYR A N 6
ATOM 9217 C CA . TYR A 1 84 ? -6.004 15.828 48.933 1.00 0.00 103 TYR A CA 6
ATOM 9218 C C . TYR A 1 84 ? -6.375 16.543 50.216 1.00 0.00 103 TYR A C 6
ATOM 9219 O O . TYR A 1 84 ? -7.537 16.903 50.407 1.00 0.00 103 TYR A O 6
ATOM 9237 N N . LYS A 1 85 ? -5.391 16.695 51.107 1.00 0.00 104 LYS A N 6
ATOM 9238 C CA . LYS A 1 85 ? -5.590 17.289 52.435 1.00 0.00 104 LYS A CA 6
ATOM 9239 C C . LYS A 1 85 ? -6.574 16.456 53.261 1.00 0.00 104 LYS A C 6
ATOM 9240 O O . LYS A 1 85 ? -7.287 16.976 54.119 1.00 0.00 104 LYS A O 6
ATOM 9259 N N . GLY A 1 86 ? -6.611 15.154 52.973 1.00 0.00 105 GLY A N 6
ATOM 9260 C CA . GLY A 1 86 ? -7.507 14.244 53.664 1.00 0.00 105 GLY A CA 6
ATOM 9261 C C . GLY A 1 86 ? -8.934 14.298 53.143 1.00 0.00 105 GLY A C 6
ATOM 9262 O O . GLY A 1 86 ? -9.819 13.639 53.680 1.00 0.00 105 GLY A O 6
ATOM 9266 N N . HIS A 1 87 ? -9.157 15.088 52.102 1.00 0.00 106 HIS A N 6
ATOM 9267 C CA . HIS A 1 87 ? -10.462 15.149 51.457 1.00 0.00 106 HIS A CA 6
ATOM 9268 C C . HIS A 1 87 ? -10.409 14.296 50.205 1.00 0.00 106 HIS A C 6
ATOM 9269 O O . HIS A 1 87 ? -9.540 14.497 49.364 1.00 0.00 106 HIS A O 6
ATOM 9283 N N . LYS A 1 88 ? -11.315 13.346 50.086 1.00 0.00 107 LYS A N 6
ATOM 9284 C CA . LYS A 1 88 ? -11.277 12.408 48.977 1.00 0.00 107 LYS A CA 6
ATOM 9285 C C . LYS A 1 88 ? -11.898 13.007 47.719 1.00 0.00 107 LYS A C 6
ATOM 9286 O O . LYS A 1 88 ? -12.709 13.938 47.790 1.00 0.00 107 LYS A O 6
ATOM 9305 N N . LYS A 1 89 ? -11.479 12.492 46.571 1.00 0.00 108 LYS A N 6
ATOM 9306 C CA . LYS A 1 89 ? -12.052 12.885 45.302 1.00 0.00 108 LYS A CA 6
ATOM 9307 C C . LYS A 1 89 ? -13.419 12.239 45.138 1.00 0.00 108 LYS A C 6
ATOM 9308 O O . LYS A 1 89 ? -13.555 11.016 45.211 1.00 0.00 108 LYS A O 6
ATOM 9327 N N . VAL A 1 90 ? -14.427 13.068 44.920 1.00 0.00 109 VAL A N 6
ATOM 9328 C CA . VAL A 1 90 ? -15.801 12.602 44.882 1.00 0.00 109 VAL A CA 6
ATOM 9329 C C . VAL A 1 90 ? -16.230 12.298 43.455 1.00 0.00 109 VAL A C 6
ATOM 9330 O O . VAL A 1 90 ? -16.750 11.217 43.173 1.00 0.00 109 VAL A O 6
ATOM 9343 N N . SER A 1 91 ? -15.991 13.242 42.559 1.00 0.00 110 SER A N 6
ATOM 9344 C CA . SER A 1 91 ? -16.342 13.074 41.162 1.00 0.00 110 SER A CA 6
ATOM 9345 C C . SER A 1 91 ? -15.349 13.817 40.275 1.00 0.00 110 SER A C 6
ATOM 9346 O O . SER A 1 91 ? -14.958 14.939 40.585 1.00 0.00 110 SER A O 6
ATOM 9354 N N . ALA A 1 92 ? -14.925 13.186 39.189 1.00 0.00 111 ALA A N 6
ATOM 9355 C CA . ALA A 1 92 ? -14.023 13.828 38.249 1.00 0.00 111 ALA A CA 6
ATOM 9356 C C . ALA A 1 92 ? -14.654 13.898 36.864 1.00 0.00 111 ALA A C 6
ATOM 9357 O O . ALA A 1 92 ? -15.070 12.883 36.299 1.00 0.00 111 ALA A O 6
ATOM 9364 N N . GLY A 1 93 ? -14.735 15.107 36.335 1.00 0.00 112 GLY A N 6
ATOM 9365 C CA . GLY A 1 93 ? -15.262 15.324 35.006 1.00 0.00 112 GLY A CA 6
ATOM 9366 C C . GLY A 1 93 ? -14.343 16.212 34.201 1.00 0.00 112 GLY A C 6
ATOM 9367 O O . GLY A 1 93 ? -13.126 16.147 34.363 1.00 0.00 112 GLY A O 6
ATOM 9371 N N . GLY A 1 94 ? -14.900 17.053 33.349 1.00 0.00 113 GLY A N 6
ATOM 9372 C CA . GLY A 1 94 ? -14.076 17.967 32.593 1.00 0.00 113 GLY A CA 6
ATOM 9373 C C . GLY A 1 94 ? -14.727 18.424 31.309 1.00 0.00 113 GLY A C 6
ATOM 9374 O O . GLY A 1 94 ? -15.954 18.495 31.215 1.00 0.00 113 GLY A O 6
ATOM 9378 N N . ASP A 1 95 ? -13.897 18.717 30.320 1.00 0.00 114 ASP A N 6
ATOM 9379 C CA . ASP A 1 95 ? -14.360 19.258 29.047 1.00 0.00 114 ASP A CA 6
ATOM 9380 C C . ASP A 1 95 ? -14.190 18.233 27.930 1.00 0.00 114 ASP A C 6
ATOM 9381 O O . ASP A 1 95 ? -13.684 17.130 28.156 1.00 0.00 114 ASP A O 6
ATOM 9390 N N . THR A 1 96 ? -14.610 18.608 26.729 1.00 0.00 115 THR A N 6
ATOM 9391 C CA . THR A 1 96 ? -14.505 17.744 25.564 1.00 0.00 115 THR A CA 6
ATOM 9392 C C . THR A 1 96 ? -13.089 17.779 24.988 1.00 0.00 115 THR A C 6
ATOM 9393 O O . THR A 1 96 ? -12.515 18.858 24.809 1.00 0.00 115 THR A O 6
ATOM 9404 N N . PRO A 1 97 ? -12.496 16.600 24.726 1.00 0.00 116 PRO A N 6
ATOM 9405 C CA . PRO A 1 97 ? -11.186 16.502 24.074 1.00 0.00 116 PRO A CA 6
ATOM 9406 C C . PRO A 1 97 ? -11.227 16.981 22.621 1.00 0.00 116 PRO A C 6
ATOM 9407 O O . PRO A 1 97 ? -12.106 16.594 21.847 1.00 0.00 116 PRO A O 6
ATOM 9418 N N . TYR A 1 98 ? -10.276 17.830 22.267 1.00 0.00 117 TYR A N 6
ATOM 9419 C CA . TYR A 1 98 ? -10.198 18.406 20.930 1.00 0.00 117 TYR A CA 6
ATOM 9420 C C . TYR A 1 98 ? -8.837 18.111 20.314 1.00 0.00 117 TYR A C 6
ATOM 9421 O O . TYR A 1 98 ? -7.886 17.805 21.032 1.00 0.00 117 TYR A O 6
ATOM 9439 N N . TRP A 1 99 ? -8.738 18.190 18.994 1.00 0.00 118 TRP A N 6
ATOM 9440 C CA . TRP A 1 99 ? -7.446 18.051 18.333 1.00 0.00 118 TRP A CA 6
ATOM 9441 C C . TRP A 1 99 ? -6.717 19.384 18.345 1.00 0.00 118 TRP A C 6
ATOM 9442 O O . TRP A 1 99 ? -7.147 20.356 17.721 1.00 0.00 118 TRP A O 6
ATOM 9463 N N . TYR A 1 100 ? -5.616 19.408 19.071 1.00 0.00 119 TYR A N 6
ATOM 9464 C CA . TYR A 1 100 ? -4.848 20.616 19.294 1.00 0.00 119 TYR A CA 6
ATOM 9465 C C . TYR A 1 100 ? -3.648 20.656 18.374 1.00 0.00 119 TYR A C 6
ATOM 9466 O O . TYR A 1 100 ? -2.758 19.824 18.493 1.00 0.00 119 TYR A O 6
ATOM 9484 N N . LYS A 1 101 ? -3.620 21.613 17.464 1.00 0.00 120 LYS A N 6
ATOM 9485 C CA . LYS A 1 101 ? -2.457 21.813 16.615 1.00 0.00 120 LYS A CA 6
ATOM 9486 C C . LYS A 1 101 ? -1.750 23.098 17.013 1.00 0.00 120 LYS A C 6
ATOM 9487 O O . LYS A 1 101 ? -2.359 23.986 17.615 1.00 0.00 120 LYS A O 6
ATOM 9506 N N . LEU A 1 102 ? -0.473 23.194 16.697 1.00 0.00 121 LEU A N 6
ATOM 9507 C CA . LEU A 1 102 ? 0.286 24.387 17.015 1.00 0.00 121 LEU A CA 6
ATOM 9508 C C . LEU A 1 102 ? 0.728 25.100 15.758 1.00 0.00 121 LEU A C 6
ATOM 9509 O O . LEU A 1 102 ? 1.090 24.470 14.758 1.00 0.00 121 LEU A O 6
ATOM 9525 N N . GLU A 1 103 ? 0.699 26.416 15.817 1.00 0.00 122 GLU A N 6
ATOM 9526 C CA . GLU A 1 103 ? 1.130 27.244 14.707 1.00 0.00 122 GLU A CA 6
ATOM 9527 C C . GLU A 1 103 ? 2.610 27.550 14.841 1.00 0.00 122 GLU A C 6
ATOM 9528 O O . GLU A 1 103 ? 3.032 28.244 15.771 1.00 0.00 122 GLU A O 6
ATOM 9540 N N . HIS A 1 104 ? 3.392 27.010 13.930 1.00 0.00 123 HIS A N 6
ATOM 9541 C CA . HIS A 1 104 ? 4.835 27.172 13.975 1.00 0.00 123 HIS A CA 6
ATOM 9542 C C . HIS A 1 104 ? 5.347 27.830 12.705 1.00 0.00 123 HIS A C 6
ATOM 9543 O O . HIS A 1 104 ? 4.913 27.492 11.598 1.00 0.00 123 HIS A O 6
ATOM 9557 N N . HIS A 1 105 ? 6.253 28.782 12.875 1.00 0.00 124 HIS A N 6
ATOM 9558 C CA . HIS A 1 105 ? 6.962 29.379 11.756 1.00 0.00 124 HIS A CA 6
ATOM 9559 C C . HIS A 1 105 ? 8.005 28.379 11.261 1.00 0.00 124 HIS A C 6
ATOM 9560 O O . HIS A 1 105 ? 8.824 27.894 12.045 1.00 0.00 124 HIS A O 6
ATOM 9574 N N . HIS A 1 106 ? 7.948 28.058 9.977 1.00 0.00 125 HIS A N 6
ATOM 9575 C CA . HIS A 1 106 ? 8.841 27.065 9.392 1.00 0.00 125 HIS A CA 6
ATOM 9576 C C . HIS A 1 106 ? 10.268 27.595 9.301 1.00 0.00 125 HIS A C 6
ATOM 9577 O O . HIS A 1 106 ? 10.604 28.371 8.403 1.00 0.00 125 HIS A O 6
ATOM 9591 N N . HIS A 1 107 ? 11.092 27.181 10.252 1.00 0.00 126 HIS A N 6
ATOM 9592 C CA . HIS A 1 107 ? 12.495 27.561 10.281 1.00 0.00 126 HIS A CA 6
ATOM 9593 C C . HIS A 1 107 ? 13.289 26.680 9.324 1.00 0.00 126 HIS A C 6
ATOM 9594 O O . HIS A 1 107 ? 13.365 25.466 9.510 1.00 0.00 126 HIS A O 6
ATOM 9608 N N . HIS A 1 108 ? 13.862 27.297 8.298 1.00 0.00 127 HIS A N 6
ATOM 9609 C CA . HIS A 1 108 ? 14.621 26.571 7.286 1.00 0.00 127 HIS A CA 6
ATOM 9610 C C . HIS A 1 108 ? 15.915 26.009 7.874 1.00 0.00 127 HIS A C 6
ATOM 9611 O O . HIS A 1 108 ? 16.774 26.755 8.355 1.00 0.00 127 HIS A O 6
ATOM 9625 N N . HIS A 1 109 ? 16.033 24.694 7.834 1.00 0.00 128 HIS A N 6
ATOM 9626 C CA . HIS A 1 109 ? 17.237 24.005 8.261 1.00 0.00 128 HIS A CA 6
ATOM 9627 C C . HIS A 1 109 ? 17.415 22.747 7.426 1.00 0.00 128 HIS A C 6
ATOM 9628 O O . HIS A 1 109 ? 16.441 21.978 7.307 1.00 0.00 128 HIS A O 6
ATOM 9643 N N . GLY A 1 1 ? -16.265 -2.051 5.499 1.00 0.00 20 GLY A N 7
ATOM 9644 C CA . GLY A 1 1 ? -15.351 -2.525 4.433 1.00 0.00 20 GLY A CA 7
ATOM 9645 C C . GLY A 1 1 ? -13.898 -2.347 4.810 1.00 0.00 20 GLY A C 7
ATOM 9646 O O . GLY A 1 1 ? -13.438 -2.896 5.811 1.00 0.00 20 GLY A O 7
ATOM 9652 N N . GLY A 1 2 ? -13.176 -1.576 4.011 1.00 0.00 21 GLY A N 7
ATOM 9653 C CA . GLY A 1 2 ? -11.775 -1.327 4.282 1.00 0.00 21 GLY A CA 7
ATOM 9654 C C . GLY A 1 2 ? -10.908 -1.580 3.068 1.00 0.00 21 GLY A C 7
ATOM 9655 O O . GLY A 1 2 ? -10.108 -2.516 3.053 1.00 0.00 21 GLY A O 7
ATOM 9659 N N . GLY A 1 3 ? -11.071 -0.744 2.050 1.00 0.00 22 GLY A N 7
ATOM 9660 C CA . GLY A 1 3 ? -10.319 -0.904 0.820 1.00 0.00 22 GLY A CA 7
ATOM 9661 C C . GLY A 1 3 ? -9.261 0.169 0.650 1.00 0.00 22 GLY A C 7
ATOM 9662 O O . GLY A 1 3 ? -8.386 0.323 1.503 1.00 0.00 22 GLY A O 7
ATOM 9666 N N . ASN A 1 4 ? -9.348 0.908 -0.446 1.00 0.00 23 ASN A N 7
ATOM 9667 C CA . ASN A 1 4 ? -8.412 1.991 -0.721 1.00 0.00 23 ASN A CA 7
ATOM 9668 C C . ASN A 1 4 ? -9.080 3.334 -0.459 1.00 0.00 23 ASN A C 7
ATOM 9669 O O . ASN A 1 4 ? -10.130 3.637 -1.032 1.00 0.00 23 ASN A O 7
ATOM 9680 N N . SER A 1 5 ? -8.487 4.127 0.421 1.00 0.00 24 SER A N 7
ATOM 9681 C CA . SER A 1 5 ? -9.029 5.436 0.757 1.00 0.00 24 SER A CA 7
ATOM 9682 C C . SER A 1 5 ? -7.912 6.433 1.055 1.00 0.00 24 SER A C 7
ATOM 9683 O O . SER A 1 5 ? -7.306 6.400 2.127 1.00 0.00 24 SER A O 7
ATOM 9691 N N . GLU A 1 6 ? -7.632 7.307 0.092 1.00 0.00 25 GLU A N 7
ATOM 9692 C CA . GLU A 1 6 ? -6.673 8.388 0.286 1.00 0.00 25 GLU A CA 7
ATOM 9693 C C . GLU A 1 6 ? -7.352 9.564 0.984 1.00 0.00 25 GLU A C 7
ATOM 9694 O O . GLU A 1 6 ? -7.742 10.546 0.350 1.00 0.00 25 GLU A O 7
ATOM 9706 N N . ARG A 1 7 ? -7.500 9.451 2.295 1.00 0.00 26 ARG A N 7
ATOM 9707 C CA . ARG A 1 7 ? -8.203 10.451 3.080 1.00 0.00 26 ARG A CA 7
ATOM 9708 C C . ARG A 1 7 ? -7.446 10.739 4.375 1.00 0.00 26 ARG A C 7
ATOM 9709 O O . ARG A 1 7 ? -6.997 9.811 5.051 1.00 0.00 26 ARG A O 7
ATOM 9730 N N . PRO A 1 8 ? -7.267 12.029 4.715 1.00 0.00 27 PRO A N 7
ATOM 9731 C CA . PRO A 1 8 ? -6.684 12.443 5.995 1.00 0.00 27 PRO A CA 7
ATOM 9732 C C . PRO A 1 8 ? -7.510 11.947 7.183 1.00 0.00 27 PRO A C 7
ATOM 9733 O O . PRO A 1 8 ? -8.740 11.885 7.103 1.00 0.00 27 PRO A O 7
ATOM 9744 N N . PRO A 1 9 ? -6.827 11.569 8.285 1.00 0.00 28 PRO A N 7
ATOM 9745 C CA . PRO A 1 9 ? -7.451 11.044 9.510 1.00 0.00 28 PRO A CA 7
ATOM 9746 C C . PRO A 1 9 ? -8.650 11.861 9.996 1.00 0.00 28 PRO A C 7
ATOM 9747 O O . PRO A 1 9 ? -8.499 12.956 10.544 1.00 0.00 28 PRO A O 7
ATOM 9758 N N . SER A 1 10 ? -9.840 11.314 9.782 1.00 0.00 29 SER A N 7
ATOM 9759 C CA . SER A 1 10 ? -11.068 11.935 10.247 1.00 0.00 29 SER A CA 7
ATOM 9760 C C . SER A 1 10 ? -11.556 11.217 11.498 1.00 0.00 29 SER A C 7
ATOM 9761 O O . SER A 1 10 ? -12.481 10.403 11.452 1.00 0.00 29 SER A O 7
ATOM 9769 N N . VAL A 1 11 ? -10.914 11.517 12.614 1.00 0.00 30 VAL A N 7
ATOM 9770 C CA . VAL A 1 11 ? -11.174 10.819 13.858 1.00 0.00 30 VAL A CA 7
ATOM 9771 C C . VAL A 1 11 ? -11.355 11.817 15.005 1.00 0.00 30 VAL A C 7
ATOM 9772 O O . VAL A 1 11 ? -10.758 12.898 15.003 1.00 0.00 30 VAL A O 7
ATOM 9785 N N . ALA A 1 12 ? -12.200 11.460 15.964 1.00 0.00 31 ALA A N 7
ATOM 9786 C CA . ALA A 1 12 ? -12.434 12.295 17.134 1.00 0.00 31 ALA A CA 7
ATOM 9787 C C . ALA A 1 12 ? -11.275 12.170 18.118 1.00 0.00 31 ALA A C 7
ATOM 9788 O O . ALA A 1 12 ? -10.584 11.150 18.154 1.00 0.00 31 ALA A O 7
ATOM 9795 N N . ALA A 1 13 ? -11.064 13.213 18.911 1.00 0.00 32 ALA A N 7
ATOM 9796 C CA . ALA A 1 13 ? -9.951 13.250 19.853 1.00 0.00 32 ALA A CA 7
ATOM 9797 C C . ALA A 1 13 ? -10.183 12.301 21.023 1.00 0.00 32 ALA A C 7
ATOM 9798 O O . ALA A 1 13 ? -9.255 11.631 21.483 1.00 0.00 32 ALA A O 7
ATOM 9805 N N . GLY A 1 14 ? -11.436 12.210 21.472 1.00 0.00 33 GLY A N 7
ATOM 9806 C CA . GLY A 1 14 ? -11.773 11.328 22.582 1.00 0.00 33 GLY A CA 7
ATOM 9807 C C . GLY A 1 14 ? -11.771 9.860 22.185 1.00 0.00 33 GLY A C 7
ATOM 9808 O O . GLY A 1 14 ? -11.948 8.977 23.026 1.00 0.00 33 GLY A O 7
ATOM 9812 N N . GLU A 1 15 ? -11.554 9.604 20.900 1.00 0.00 34 GLU A N 7
ATOM 9813 C CA . GLU A 1 15 ? -11.534 8.249 20.377 1.00 0.00 34 GLU A CA 7
ATOM 9814 C C . GLU A 1 15 ? -10.146 7.623 20.493 1.00 0.00 34 GLU A C 7
ATOM 9815 O O . GLU A 1 15 ? -9.986 6.417 20.313 1.00 0.00 34 GLU A O 7
ATOM 9827 N N . CYS A 1 16 ? -9.144 8.435 20.801 1.00 0.00 35 CYS A N 7
ATOM 9828 C CA . CYS A 1 16 ? -7.778 7.936 20.891 1.00 0.00 35 CYS A CA 7
ATOM 9829 C C . CYS A 1 16 ? -7.239 8.014 22.315 1.00 0.00 35 CYS A C 7
ATOM 9830 O O . CYS A 1 16 ? -6.046 7.831 22.551 1.00 0.00 35 CYS A O 7
ATOM 9837 N N . VAL A 1 17 ? -8.116 8.265 23.272 1.00 0.00 36 VAL A N 7
ATOM 9838 C CA . VAL A 1 17 ? -7.692 8.354 24.655 1.00 0.00 36 VAL A CA 7
ATOM 9839 C C . VAL A 1 17 ? -8.461 7.368 25.512 1.00 0.00 36 VAL A C 7
ATOM 9840 O O . VAL A 1 17 ? -9.612 7.031 25.221 1.00 0.00 36 VAL A O 7
ATOM 9853 N N . THR A 1 18 ? -7.804 6.884 26.548 1.00 0.00 37 THR A N 7
ATOM 9854 C CA . THR A 1 18 ? -8.403 5.940 27.468 1.00 0.00 37 THR A CA 7
ATOM 9855 C C . THR A 1 18 ? -7.864 6.190 28.874 1.00 0.00 37 THR A C 7
ATOM 9856 O O . THR A 1 18 ? -6.704 6.584 29.041 1.00 0.00 37 THR A O 7
ATOM 9867 N N . PHE A 1 19 ? -8.713 5.995 29.872 1.00 0.00 38 PHE A N 7
ATOM 9868 C CA . PHE A 1 19 ? -8.345 6.283 31.248 1.00 0.00 38 PHE A CA 7
ATOM 9869 C C . PHE A 1 19 ? -7.588 5.116 31.864 1.00 0.00 38 PHE A C 7
ATOM 9870 O O . PHE A 1 19 ? -8.024 3.964 31.804 1.00 0.00 38 PHE A O 7
ATOM 9887 N N . ASN A 1 20 ? -6.448 5.433 32.441 1.00 0.00 39 ASN A N 7
ATOM 9888 C CA . ASN A 1 20 ? -5.699 4.492 33.252 1.00 0.00 39 ASN A CA 7
ATOM 9889 C C . ASN A 1 20 ? -5.696 4.988 34.686 1.00 0.00 39 ASN A C 7
ATOM 9890 O O . ASN A 1 20 ? -5.355 6.138 34.947 1.00 0.00 39 ASN A O 7
ATOM 9901 N N . SER A 1 21 ? -6.092 4.129 35.610 1.00 0.00 40 SER A N 7
ATOM 9902 C CA . SER A 1 21 ? -6.182 4.508 37.011 1.00 0.00 40 SER A CA 7
ATOM 9903 C C . SER A 1 21 ? -4.804 4.485 37.679 1.00 0.00 40 SER A C 7
ATOM 9904 O O . SER A 1 21 ? -4.637 4.957 38.803 1.00 0.00 40 SER A O 7
ATOM 9912 N N . LYS A 1 22 ? -3.820 3.925 36.973 1.00 0.00 41 LYS A N 7
ATOM 9913 C CA . LYS A 1 22 ? -2.438 3.896 37.452 1.00 0.00 41 LYS A CA 7
ATOM 9914 C C . LYS A 1 22 ? -1.624 5.044 36.847 1.00 0.00 41 LYS A C 7
ATOM 9915 O O . LYS A 1 22 ? -0.409 5.127 37.040 1.00 0.00 41 LYS A O 7
ATOM 9934 N N . LEU A 1 23 ? -2.302 5.918 36.119 1.00 0.00 42 LEU A N 7
ATOM 9935 C CA . LEU A 1 23 ? -1.666 7.039 35.453 1.00 0.00 42 LEU A CA 7
ATOM 9936 C C . LEU A 1 23 ? -1.434 8.178 36.455 1.00 0.00 42 LEU A C 7
ATOM 9937 O O . LEU A 1 23 ? -2.311 8.993 36.693 1.00 0.00 42 LEU A O 7
ATOM 9953 N N . GLY A 1 24 ? -0.247 8.236 37.034 1.00 0.00 43 GLY A N 7
ATOM 9954 C CA . GLY A 1 24 ? -0.001 9.176 38.114 1.00 0.00 43 GLY A CA 7
ATOM 9955 C C . GLY A 1 24 ? -0.620 8.707 39.415 1.00 0.00 43 GLY A C 7
ATOM 9956 O O . GLY A 1 24 ? -0.399 7.568 39.834 1.00 0.00 43 GLY A O 7
ATOM 9960 N N . GLU A 1 25 ? -1.390 9.577 40.057 1.00 0.00 44 GLU A N 7
ATOM 9961 C CA . GLU A 1 25 ? -2.059 9.219 41.302 1.00 0.00 44 GLU A CA 7
ATOM 9962 C C . GLU A 1 25 ? -3.514 8.855 41.064 1.00 0.00 44 GLU A C 7
ATOM 9963 O O . GLU A 1 25 ? -3.976 7.790 41.479 1.00 0.00 44 GLU A O 7
ATOM 9975 N N . ILE A 1 26 ? -4.236 9.750 40.404 1.00 0.00 45 ILE A N 7
ATOM 9976 C CA . ILE A 1 26 ? -5.673 9.590 40.229 1.00 0.00 45 ILE A CA 7
ATOM 9977 C C . ILE A 1 26 ? -6.024 9.106 38.836 1.00 0.00 45 ILE A C 7
ATOM 9978 O O . ILE A 1 26 ? -7.091 8.526 38.619 1.00 0.00 45 ILE A O 7
ATOM 9994 N N . GLY A 1 27 ? -5.130 9.357 37.903 1.00 0.00 46 GLY A N 7
ATOM 9995 C CA . GLY A 1 27 ? -5.273 8.807 36.585 1.00 0.00 46 GLY A CA 7
ATOM 9996 C C . GLY A 1 27 ? -4.957 9.786 35.491 1.00 0.00 46 GLY A C 7
ATOM 9997 O O . GLY A 1 27 ? -4.573 10.931 35.744 1.00 0.00 46 GLY A O 7
ATOM 10001 N N . GLY A 1 28 ? -5.126 9.322 34.276 1.00 0.00 47 GLY A N 7
ATOM 10002 C CA . GLY A 1 28 ? -4.771 10.090 33.122 1.00 0.00 47 GLY A CA 7
ATOM 10003 C C . GLY A 1 28 ? -5.112 9.350 31.859 1.00 0.00 47 GLY A C 7
ATOM 10004 O O . GLY A 1 28 ? -5.761 8.302 31.905 1.00 0.00 47 GLY A O 7
ATOM 10008 N N . TYR A 1 29 ? -4.662 9.873 30.739 1.00 0.00 48 TYR A N 7
ATOM 10009 C CA . TYR A 1 29 ? -5.016 9.321 29.453 1.00 0.00 48 TYR A CA 7
ATOM 10010 C C . TYR A 1 29 ? -3.774 9.013 28.648 1.00 0.00 48 TYR A C 7
ATOM 10011 O O . TYR A 1 29 ? -2.843 9.816 28.582 1.00 0.00 48 TYR A O 7
ATOM 10029 N N . SER A 1 30 ? -3.764 7.835 28.057 1.00 0.00 49 SER A N 7
ATOM 10030 C CA . SER A 1 30 ? -2.655 7.393 27.244 1.00 0.00 49 SER A CA 7
ATOM 10031 C C . SER A 1 30 ? -3.149 7.040 25.846 1.00 0.00 49 SER A C 7
ATOM 10032 O O . SER A 1 30 ? -4.352 6.839 25.636 1.00 0.00 49 SER A O 7
ATOM 10040 N N . TRP A 1 31 ? -2.215 6.988 24.905 1.00 0.00 50 TRP A N 7
ATOM 10041 C CA . TRP A 1 31 ? -2.517 6.787 23.493 1.00 0.00 50 TRP A CA 7
ATOM 10042 C C . TRP A 1 31 ? -3.155 5.431 23.223 1.00 0.00 50 TRP A C 7
ATOM 10043 O O . TRP A 1 31 ? -2.715 4.403 23.749 1.00 0.00 50 TRP A O 7
ATOM 10064 N N . LYS A 1 32 ? -4.184 5.439 22.391 1.00 0.00 51 LYS A N 7
ATOM 10065 C CA . LYS A 1 32 ? -4.814 4.216 21.934 1.00 0.00 51 LYS A CA 7
ATOM 10066 C C . LYS A 1 32 ? -4.103 3.720 20.680 1.00 0.00 51 LYS A C 7
ATOM 10067 O O . LYS A 1 32 ? -4.356 4.204 19.578 1.00 0.00 51 LYS A O 7
ATOM 10086 N N . TYR A 1 33 ? -3.217 2.747 20.857 1.00 0.00 52 TYR A N 7
ATOM 10087 C CA . TYR A 1 33 ? -2.397 2.236 19.761 1.00 0.00 52 TYR A CA 7
ATOM 10088 C C . TYR A 1 33 ? -3.208 1.317 18.849 1.00 0.00 52 TYR A C 7
ATOM 10089 O O . TYR A 1 33 ? -2.744 0.914 17.781 1.00 0.00 52 TYR A O 7
ATOM 10107 N N . SER A 1 34 ? -4.421 0.994 19.282 1.00 0.00 53 SER A N 7
ATOM 10108 C CA . SER A 1 34 ? -5.347 0.202 18.489 1.00 0.00 53 SER A CA 7
ATOM 10109 C C . SER A 1 34 ? -6.022 1.060 17.416 1.00 0.00 53 SER A C 7
ATOM 10110 O O . SER A 1 34 ? -6.695 0.540 16.525 1.00 0.00 53 SER A O 7
ATOM 10118 N N . ASN A 1 35 ? -5.841 2.375 17.510 1.00 0.00 54 ASN A N 7
ATOM 10119 C CA . ASN A 1 35 ? -6.424 3.302 16.550 1.00 0.00 54 ASN A CA 7
ATOM 10120 C C . ASN A 1 35 ? -5.346 3.839 15.618 1.00 0.00 54 ASN A C 7
ATOM 10121 O O . ASN A 1 35 ? -4.442 4.563 16.035 1.00 0.00 54 ASN A O 7
ATOM 10132 N N . ASP A 1 36 ? -5.450 3.464 14.354 1.00 0.00 55 ASP A N 7
ATOM 10133 C CA . ASP A 1 36 ? -4.481 3.864 13.342 1.00 0.00 55 ASP A CA 7
ATOM 10134 C C . ASP A 1 36 ? -4.752 5.281 12.863 1.00 0.00 55 ASP A C 7
ATOM 10135 O O . ASP A 1 36 ? -3.823 6.036 12.558 1.00 0.00 55 ASP A O 7
ATOM 10144 N N . ALA A 1 37 ? -6.031 5.635 12.812 1.00 0.00 56 ALA A N 7
ATOM 10145 C CA . ALA A 1 37 ? -6.458 6.936 12.317 1.00 0.00 56 ALA A CA 7
ATOM 10146 C C . ALA A 1 37 ? -5.961 8.065 13.212 1.00 0.00 56 ALA A C 7
ATOM 10147 O O . ALA A 1 37 ? -5.386 9.033 12.727 1.00 0.00 56 ALA A O 7
ATOM 10154 N N . CYS A 1 38 ? -6.158 7.916 14.519 1.00 0.00 57 CYS A N 7
ATOM 10155 C CA . CYS A 1 38 ? -5.778 8.947 15.485 1.00 0.00 57 CYS A CA 7
ATOM 10156 C C . CYS A 1 38 ? -4.261 9.127 15.552 1.00 0.00 57 CYS A C 7
ATOM 10157 O O . CYS A 1 38 ? -3.767 10.230 15.792 1.00 0.00 57 CYS A O 7
ATOM 10164 N N . ASN A 1 39 ? -3.529 8.043 15.319 1.00 0.00 58 ASN A N 7
ATOM 10165 C CA . ASN A 1 39 ? -2.074 8.081 15.320 1.00 0.00 58 ASN A CA 7
ATOM 10166 C C . ASN A 1 39 ? -1.561 8.872 14.123 1.00 0.00 58 ASN A C 7
ATOM 10167 O O . ASN A 1 39 ? -0.577 9.606 14.220 1.00 0.00 58 ASN A O 7
ATOM 10178 N N . GLU A 1 40 ? -2.269 8.747 13.005 1.00 0.00 59 GLU A N 7
ATOM 10179 C CA . GLU A 1 40 ? -1.894 9.423 11.771 1.00 0.00 59 GLU A CA 7
ATOM 10180 C C . GLU A 1 40 ? -2.159 10.921 11.861 1.00 0.00 59 GLU A C 7
ATOM 10181 O O . GLU A 1 40 ? -1.467 11.715 11.226 1.00 0.00 59 GLU A O 7
ATOM 10193 N N . THR A 1 41 ? -3.158 11.297 12.652 1.00 0.00 60 THR A N 7
ATOM 10194 C CA . THR A 1 41 ? -3.494 12.701 12.872 1.00 0.00 60 THR A CA 7
ATOM 10195 C C . THR A 1 41 ? -2.292 13.476 13.398 1.00 0.00 60 THR A C 7
ATOM 10196 O O . THR A 1 41 ? -2.016 14.598 12.973 1.00 0.00 60 THR A O 7
ATOM 10207 N N . VAL A 1 42 ? -1.564 12.850 14.302 1.00 0.00 61 VAL A N 7
ATOM 10208 C CA . VAL A 1 42 ? -0.417 13.479 14.921 1.00 0.00 61 VAL A CA 7
ATOM 10209 C C . VAL A 1 42 ? 0.846 13.267 14.090 1.00 0.00 61 VAL A C 7
ATOM 10210 O O . VAL A 1 42 ? 1.706 14.146 14.023 1.00 0.00 61 VAL A O 7
ATOM 10223 N N . ALA A 1 43 ? 0.932 12.111 13.435 1.00 0.00 62 ALA A N 7
ATOM 10224 C CA . ALA A 1 43 ? 2.087 11.770 12.606 1.00 0.00 62 ALA A CA 7
ATOM 10225 C C . ALA A 1 43 ? 2.233 12.726 11.420 1.00 0.00 62 ALA A C 7
ATOM 10226 O O . ALA A 1 43 ? 3.340 13.169 11.106 1.00 0.00 62 ALA A O 7
ATOM 10233 N N . LYS A 1 44 ? 1.109 13.050 10.781 1.00 0.00 63 LYS A N 7
ATOM 10234 C CA . LYS A 1 44 ? 1.106 13.959 9.635 1.00 0.00 63 LYS A CA 7
ATOM 10235 C C . LYS A 1 44 ? 1.325 15.408 10.069 1.00 0.00 63 LYS A C 7
ATOM 10236 O O . LYS A 1 44 ? 1.764 16.240 9.277 1.00 0.00 63 LYS A O 7
ATOM 10255 N N . GLY A 1 45 ? 1.015 15.703 11.325 1.00 0.00 64 GLY A N 7
ATOM 10256 C CA . GLY A 1 45 ? 1.203 17.045 11.836 1.00 0.00 64 GLY A CA 7
ATOM 10257 C C . GLY A 1 45 ? -0.075 17.859 11.833 1.00 0.00 64 GLY A C 7
ATOM 10258 O O . GLY A 1 45 ? -0.034 19.083 11.969 1.00 0.00 64 GLY A O 7
ATOM 10262 N N . TYR A 1 46 ? -1.213 17.183 11.683 1.00 0.00 65 TYR A N 7
ATOM 10263 C CA . TYR A 1 46 ? -2.512 17.853 11.713 1.00 0.00 65 TYR A CA 7
ATOM 10264 C C . TYR A 1 46 ? -2.802 18.359 13.121 1.00 0.00 65 TYR A C 7
ATOM 10265 O O . TYR A 1 46 ? -3.451 19.384 13.305 1.00 0.00 65 TYR A O 7
ATOM 10283 N N . ALA A 1 47 ? -2.309 17.619 14.100 1.00 0.00 66 ALA A N 7
ATOM 10284 C CA . ALA A 1 47 ? -2.356 18.028 15.494 1.00 0.00 66 ALA A CA 7
ATOM 10285 C C . ALA A 1 47 ? -1.094 17.557 16.184 1.00 0.00 66 ALA A C 7
ATOM 10286 O O . ALA A 1 47 ? -0.290 16.836 15.591 1.00 0.00 66 ALA A O 7
ATOM 10293 N N . ILE A 1 48 ? -0.919 17.977 17.419 1.00 0.00 67 ILE A N 7
ATOM 10294 C CA . ILE A 1 48 ? 0.167 17.493 18.241 1.00 0.00 67 ILE A CA 7
ATOM 10295 C C . ILE A 1 48 ? -0.345 16.484 19.236 1.00 0.00 67 ILE A C 7
ATOM 10296 O O . ILE A 1 48 ? 0.417 15.695 19.801 1.00 0.00 67 ILE A O 7
ATOM 10312 N N . GLY A 1 49 ? -1.635 16.524 19.466 1.00 0.00 68 GLY A N 7
ATOM 10313 C CA . GLY A 1 49 ? -2.211 15.557 20.329 1.00 0.00 68 GLY A CA 7
ATOM 10314 C C . GLY A 1 49 ? -3.614 15.901 20.763 1.00 0.00 68 GLY A C 7
ATOM 10315 O O . GLY A 1 49 ? -4.241 16.798 20.206 1.00 0.00 68 GLY A O 7
ATOM 10319 N N . VAL A 1 50 ? -4.099 15.189 21.767 1.00 0.00 69 VAL A N 7
ATOM 10320 C CA . VAL A 1 50 ? -5.444 15.392 22.274 1.00 0.00 69 VAL A CA 7
ATOM 10321 C C . VAL A 1 50 ? -5.412 16.268 23.524 1.00 0.00 69 VAL A C 7
ATOM 10322 O O . VAL A 1 50 ? -4.830 15.899 24.545 1.00 0.00 69 VAL A O 7
ATOM 10335 N N . ALA A 1 51 ? -6.023 17.439 23.414 1.00 0.00 70 ALA A N 7
ATOM 10336 C CA . ALA A 1 51 ? -6.120 18.378 24.517 1.00 0.00 70 ALA A CA 7
ATOM 10337 C C . ALA A 1 51 ? -7.416 18.162 25.272 1.00 0.00 70 ALA A C 7
ATOM 10338 O O . ALA A 1 51 ? -8.503 18.369 24.730 1.00 0.00 70 ALA A O 7
ATOM 10345 N N . MET A 1 52 ? -7.301 17.733 26.512 1.00 0.00 71 MET A N 7
ATOM 10346 C CA . MET A 1 52 ? -8.478 17.522 27.338 1.00 0.00 71 MET A CA 7
ATOM 10347 C C . MET A 1 52 ? -8.330 18.190 28.694 1.00 0.00 71 MET A C 7
ATOM 10348 O O . MET A 1 52 ? -7.304 18.052 29.364 1.00 0.00 71 MET A O 7
ATOM 10362 N N . HIS A 1 53 ? -9.354 18.945 29.068 1.00 0.00 72 HIS A N 7
ATOM 10363 C CA . HIS A 1 53 ? -9.428 19.569 30.385 1.00 0.00 72 HIS A CA 7
ATOM 10364 C C . HIS A 1 53 ? -10.156 18.633 31.337 1.00 0.00 72 HIS A C 7
ATOM 10365 O O . HIS A 1 53 ? -11.323 18.317 31.118 1.00 0.00 72 HIS A O 7
ATOM 10379 N N . ARG A 1 54 ? -9.485 18.173 32.378 1.00 0.00 73 ARG A N 7
ATOM 10380 C CA . ARG A 1 54 ? -10.120 17.281 33.335 1.00 0.00 73 ARG A CA 7
ATOM 10381 C C . ARG A 1 54 ? -10.285 17.962 34.686 1.00 0.00 73 ARG A C 7
ATOM 10382 O O . ARG A 1 54 ? -9.328 18.507 35.240 1.00 0.00 73 ARG A O 7
ATOM 10403 N N . THR A 1 55 ? -11.511 17.935 35.198 1.00 0.00 74 THR A N 7
ATOM 10404 C CA . THR A 1 55 ? -11.829 18.532 36.487 1.00 0.00 74 THR A CA 7
ATOM 10405 C C . THR A 1 55 ? -12.045 17.453 37.545 1.00 0.00 74 THR A C 7
ATOM 10406 O O . THR A 1 55 ? -12.944 16.617 37.424 1.00 0.00 74 THR A O 7
ATOM 10417 N N . VAL A 1 56 ? -11.209 17.468 38.567 1.00 0.00 75 VAL A N 7
ATOM 10418 C CA . VAL A 1 56 ? -11.307 16.508 39.658 1.00 0.00 75 VAL A CA 7
ATOM 10419 C C . VAL A 1 56 ? -11.912 17.170 40.891 1.00 0.00 75 VAL A C 7
ATOM 10420 O O . VAL A 1 56 ? -11.289 18.029 41.511 1.00 0.00 75 VAL A O 7
ATOM 10433 N N . ASN A 1 57 ? -13.130 16.771 41.230 1.00 0.00 76 ASN A N 7
ATOM 10434 C CA . ASN A 1 57 ? -13.862 17.362 42.348 1.00 0.00 76 ASN A CA 7
ATOM 10435 C C . ASN A 1 57 ? -13.508 16.657 43.648 1.00 0.00 76 ASN A C 7
ATOM 10436 O O . ASN A 1 57 ? -13.444 15.428 43.701 1.00 0.00 76 ASN A O 7
ATOM 10447 N N . TYR A 1 58 ? -13.283 17.441 44.693 1.00 0.00 77 TYR A N 7
ATOM 10448 C CA . TYR A 1 58 ? -12.878 16.905 45.982 1.00 0.00 77 TYR A CA 7
ATOM 10449 C C . TYR A 1 58 ? -13.944 17.154 47.039 1.00 0.00 77 TYR A C 7
ATOM 10450 O O . TYR A 1 58 ? -14.867 17.944 46.830 1.00 0.00 77 TYR A O 7
ATOM 10468 N N . GLU A 1 59 ? -13.788 16.494 48.184 1.00 0.00 78 GLU A N 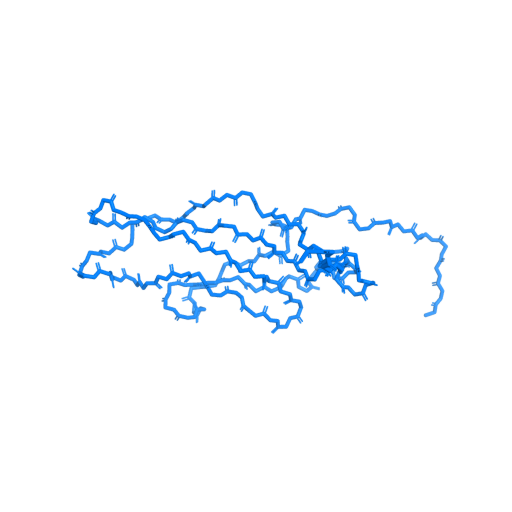7
ATOM 10469 C CA . GLU A 1 59 ? -14.718 16.627 49.306 1.00 0.00 78 GLU A CA 7
ATOM 10470 C C . GLU A 1 59 ? -14.676 18.023 49.934 1.00 0.00 78 GLU A C 7
ATOM 10471 O O . GLU A 1 59 ? -15.572 18.398 50.687 1.00 0.00 78 GLU A O 7
ATOM 10483 N N . GLY A 1 60 ? -13.638 18.791 49.613 1.00 0.00 79 GLY A N 7
ATOM 10484 C CA . GLY A 1 60 ? -13.499 20.129 50.159 1.00 0.00 79 GLY A CA 7
ATOM 10485 C C . GLY A 1 60 ? -14.322 21.160 49.405 1.00 0.00 79 GLY A C 7
ATOM 10486 O O . GLY A 1 60 ? -14.289 22.344 49.730 1.00 0.00 79 GLY A O 7
ATOM 10490 N N . GLY A 1 61 ? -15.047 20.713 48.381 1.00 0.00 80 GLY A N 7
ATOM 10491 C CA . GLY A 1 61 ? -15.876 21.617 47.599 1.00 0.00 80 GLY A CA 7
ATOM 10492 C C . GLY A 1 61 ? -15.100 22.310 46.496 1.00 0.00 80 GLY A C 7
ATOM 10493 O O . GLY A 1 61 ? -15.635 23.158 45.780 1.00 0.00 80 GLY A O 7
ATOM 10497 N N . TYR A 1 62 ? -13.840 21.937 46.352 1.00 0.00 81 TYR A N 7
ATOM 10498 C CA . TYR A 1 62 ? -12.976 22.526 45.346 1.00 0.00 81 TYR A CA 7
ATOM 10499 C C . TYR A 1 62 ? -12.614 21.483 44.305 1.00 0.00 81 TYR A C 7
ATOM 10500 O O . TYR A 1 62 ? -12.703 20.283 44.565 1.00 0.00 81 TYR A O 7
ATOM 10518 N N . SER A 1 63 ? -12.216 21.940 43.135 1.00 0.00 82 SER A N 7
ATOM 10519 C CA . SER A 1 63 ? -11.876 21.044 42.051 1.00 0.00 82 SER A CA 7
ATOM 10520 C C . SER A 1 63 ? -10.537 21.426 41.444 1.00 0.00 82 SER A C 7
ATOM 10521 O O . SER A 1 63 ? -10.199 22.608 41.356 1.00 0.00 82 SER A O 7
ATOM 10529 N N . ILE A 1 64 ? -9.770 20.425 41.048 1.00 0.00 83 ILE A N 7
ATOM 10530 C CA . ILE A 1 64 ? -8.498 20.654 40.390 1.00 0.00 83 ILE A CA 7
ATOM 10531 C C . ILE A 1 64 ? -8.658 20.451 38.887 1.00 0.00 83 ILE A C 7
ATOM 10532 O O . ILE A 1 64 ? -9.106 19.394 38.438 1.00 0.00 83 ILE A O 7
ATOM 10548 N N . GLN A 1 65 ? -8.312 21.469 38.118 1.00 0.00 84 GLN A N 7
ATOM 10549 C CA . GLN A 1 65 ? -8.433 21.403 36.672 1.00 0.00 84 GLN A CA 7
ATOM 10550 C C . GLN A 1 65 ? -7.061 21.266 36.035 1.00 0.00 84 GLN A C 7
ATOM 10551 O O . GLN A 1 65 ? -6.156 22.060 36.302 1.00 0.00 84 GLN A O 7
ATOM 10565 N N . SER A 1 66 ? -6.903 20.257 35.198 1.00 0.00 85 SER A N 7
ATOM 10566 C CA . SER A 1 66 ? -5.636 20.017 34.530 1.00 0.00 85 SER A CA 7
ATOM 10567 C C . SER A 1 66 ? -5.860 19.764 33.048 1.00 0.00 85 SER A C 7
ATOM 10568 O O . SER A 1 66 ? -6.728 18.980 32.666 1.00 0.00 85 SER A O 7
ATOM 10576 N N . SER A 1 67 ? -5.100 20.457 32.215 1.00 0.00 86 SER A N 7
ATOM 10577 C CA . SER A 1 67 ? -5.172 20.267 30.778 1.00 0.00 86 SER A CA 7
ATOM 10578 C C . SER A 1 67 ? -3.806 19.879 30.230 1.00 0.00 86 SER A C 7
ATOM 10579 O O . SER A 1 67 ? -2.806 20.552 30.490 1.00 0.00 86 SER A O 7
ATOM 10587 N N . GLY A 1 68 ? -3.769 18.781 29.498 1.00 0.00 87 GLY A N 7
ATOM 10588 C CA . GLY A 1 68 ? -2.536 18.330 28.894 1.00 0.00 87 GLY A CA 7
ATOM 10589 C C . GLY A 1 68 ? -2.776 17.689 27.557 1.00 0.00 87 GLY A C 7
ATOM 10590 O O . GLY A 1 68 ? -3.917 17.606 27.095 1.00 0.00 87 GLY A O 7
ATOM 10594 N N . ILE A 1 69 ? -1.706 17.224 26.947 1.00 0.00 88 ILE A N 7
ATOM 10595 C CA . ILE A 1 69 ? -1.771 16.680 25.610 1.00 0.00 88 ILE A CA 7
ATOM 10596 C C . ILE A 1 69 ? -1.411 15.209 25.600 1.00 0.00 88 ILE A C 7
ATOM 10597 O O . ILE A 1 69 ? -0.343 14.807 26.068 1.00 0.00 88 ILE A O 7
ATOM 10613 N N . VAL A 1 70 ? -2.316 14.410 25.081 1.00 0.00 89 VAL A N 7
ATOM 10614 C CA . VAL A 1 70 ? -2.044 13.011 24.846 1.00 0.00 89 VAL A CA 7
ATOM 10615 C C . VAL A 1 70 ? -1.500 12.845 23.435 1.00 0.00 89 VAL A C 7
ATOM 10616 O O . VAL A 1 70 ? -2.145 13.249 22.471 1.00 0.00 89 VAL A O 7
ATOM 10629 N N . LYS A 1 71 ? -0.301 12.294 23.322 1.00 0.00 90 LYS A N 7
ATOM 10630 C CA . LYS A 1 71 ? 0.327 12.061 22.023 1.00 0.00 90 LYS A CA 7
ATOM 10631 C C . LYS A 1 71 ? 0.855 10.627 21.983 1.00 0.00 90 LYS A C 7
ATOM 10632 O O . LYS A 1 71 ? 0.846 9.964 23.015 1.00 0.00 90 LYS A O 7
ATOM 10651 N N . PRO A 1 72 ? 1.280 10.104 20.805 1.00 0.00 91 PRO A N 7
ATOM 10652 C CA . PRO A 1 72 ? 1.857 8.755 20.699 1.00 0.00 91 PRO A CA 7
ATOM 10653 C C . PRO A 1 72 ? 3.048 8.546 21.637 1.00 0.00 91 PRO A C 7
ATOM 10654 O O . PRO A 1 72 ? 4.152 9.037 21.389 1.00 0.00 91 PRO A O 7
ATOM 10665 N N . GLY A 1 73 ? 2.793 7.845 22.736 1.00 0.00 92 GLY A N 7
ATOM 10666 C CA . GLY A 1 73 ? 3.828 7.543 23.711 1.00 0.00 92 GLY A CA 7
ATOM 10667 C C . GLY A 1 73 ? 3.748 8.417 24.932 1.00 0.00 92 GLY A C 7
ATOM 10668 O O . GLY A 1 73 ? 4.227 8.059 26.010 1.00 0.00 92 GLY A O 7
ATOM 10672 N N . SER A 1 74 ? 3.135 9.555 24.752 1.00 0.00 93 SER A N 7
ATOM 10673 C CA . SER A 1 74 ? 2.987 10.545 25.787 1.00 0.00 93 SER A CA 7
ATOM 10674 C C . SER A 1 74 ? 1.652 10.388 26.504 1.00 0.00 93 SER A C 7
ATOM 10675 O O . SER A 1 74 ? 0.655 9.992 25.901 1.00 0.00 93 SER A O 7
ATOM 10683 N N . ASP A 1 75 ? 1.640 10.707 27.785 1.00 0.00 94 ASP A N 7
ATOM 10684 C CA . ASP A 1 75 ? 0.429 10.601 28.587 1.00 0.00 94 ASP A CA 7
ATOM 10685 C C . ASP A 1 75 ? 0.053 11.956 29.155 1.00 0.00 94 ASP A C 7
ATOM 10686 O O . ASP A 1 75 ? 0.924 12.775 29.456 1.00 0.00 94 ASP A O 7
ATOM 10695 N N . PHE A 1 76 ? -1.238 12.184 29.312 1.00 0.00 95 PHE A N 7
ATOM 10696 C CA . PHE A 1 76 ? -1.721 13.355 30.019 1.00 0.00 95 PHE A CA 7
ATOM 10697 C C . PHE A 1 76 ? -2.226 12.913 31.384 1.00 0.00 95 PHE A C 7
ATOM 10698 O O . PHE A 1 76 ? -3.122 12.080 31.478 1.00 0.00 95 PHE A O 7
ATOM 10715 N N . ILE A 1 77 ? -1.628 13.446 32.433 1.00 0.00 96 ILE A N 7
ATOM 10716 C CA . ILE A 1 77 ? -2.055 13.132 33.784 1.00 0.00 96 ILE A CA 7
ATOM 10717 C C . ILE A 1 77 ? -2.978 14.210 34.308 1.00 0.00 96 ILE A C 7
ATOM 10718 O O . ILE A 1 77 ? -2.644 15.397 34.257 1.00 0.00 96 ILE A O 7
ATOM 10734 N N . MET A 1 78 ? -4.137 13.805 34.798 1.00 0.00 97 MET A N 7
ATOM 10735 C CA . MET A 1 78 ? -4.986 14.715 35.543 1.00 0.00 97 MET A CA 7
ATOM 10736 C C . MET A 1 78 ? -4.340 14.921 36.901 1.00 0.00 97 MET A C 7
ATOM 10737 O O . MET A 1 78 ? -4.149 13.962 37.651 1.00 0.00 97 MET A O 7
ATOM 10751 N N . LYS A 1 79 ? -3.951 16.152 37.191 1.00 0.00 98 LYS A N 7
ATOM 10752 C CA . LYS A 1 79 ? -3.207 16.439 38.402 1.00 0.00 98 LYS A CA 7
ATOM 10753 C C . LYS A 1 79 ? -4.134 16.372 39.610 1.00 0.00 98 LYS A C 7
ATOM 10754 O O . LYS A 1 79 ? -5.297 16.771 39.545 1.00 0.00 98 LYS A O 7
ATOM 10773 N N . GLY A 1 80 ? -3.616 15.827 40.693 1.00 0.00 99 GLY A N 7
ATOM 10774 C CA . GLY A 1 80 ? -4.436 15.551 41.845 1.00 0.00 99 GLY A CA 7
ATOM 10775 C C . GLY A 1 80 ? -4.094 14.217 42.462 1.00 0.00 99 GLY A C 7
ATOM 10776 O O . GLY A 1 80 ? -3.522 13.348 41.799 1.00 0.00 99 GLY A O 7
ATOM 10780 N N . GLY A 1 81 ? -4.398 14.071 43.737 1.00 0.00 100 GLY A N 7
ATOM 10781 C CA . GLY A 1 81 ? -4.239 12.796 44.399 1.00 0.00 100 GLY A CA 7
ATOM 10782 C C . GLY A 1 81 ? -5.554 12.231 44.858 1.00 0.00 100 GLY A C 7
ATOM 10783 O O . GLY A 1 81 ? -6.579 12.913 44.803 1.00 0.00 100 GLY A O 7
ATOM 10787 N N . LYS A 1 82 ? -5.532 10.981 45.301 1.00 0.00 101 LYS A N 7
ATOM 10788 C CA . LYS A 1 82 ? -6.747 10.287 45.714 1.00 0.00 101 LYS A CA 7
ATOM 10789 C C . LYS A 1 82 ? -7.316 10.933 46.962 1.00 0.00 101 LYS A C 7
ATOM 10790 O O . LYS A 1 82 ? -8.527 10.903 47.193 1.00 0.00 101 LYS A O 7
ATOM 10809 N N . THR A 1 83 ? -6.432 11.535 47.747 1.00 0.00 102 THR A N 7
ATOM 10810 C CA . THR A 1 83 ? -6.836 12.371 48.859 1.00 0.00 102 THR A CA 7
ATOM 10811 C C . THR A 1 83 ? -5.947 13.601 48.933 1.00 0.00 102 THR A C 7
ATOM 10812 O O . THR A 1 83 ? -4.724 13.495 49.045 1.00 0.00 102 THR A O 7
ATOM 10823 N N . TYR A 1 84 ? -6.564 14.762 48.849 1.00 0.00 103 TYR A N 7
ATOM 10824 C CA . TYR A 1 84 ? -5.844 16.009 48.965 1.00 0.00 103 TYR A CA 7
ATOM 10825 C C . TYR A 1 84 ? -6.252 16.704 50.250 1.00 0.00 103 TYR A C 7
ATOM 10826 O O . TYR A 1 84 ? -7.397 17.142 50.390 1.00 0.00 103 TYR A O 7
ATOM 10844 N N . LYS A 1 85 ? -5.310 16.764 51.191 1.00 0.00 104 LYS A N 7
ATOM 10845 C CA . LYS A 1 85 ? -5.543 17.305 52.533 1.00 0.00 104 LYS A CA 7
ATOM 10846 C C . LYS A 1 85 ? -6.645 16.526 53.251 1.00 0.00 104 LYS A C 7
ATOM 10847 O O . LYS A 1 85 ? -7.431 17.089 54.017 1.00 0.00 104 LYS A O 7
ATOM 10866 N N . GLY A 1 86 ? -6.703 15.226 52.972 1.00 0.00 105 GLY A N 7
ATOM 10867 C CA . GLY A 1 86 ? -7.693 14.352 53.580 1.00 0.00 105 GLY A CA 7
ATOM 10868 C C . GLY A 1 86 ? -9.031 14.364 52.861 1.00 0.00 105 GLY A C 7
ATOM 10869 O O . GLY A 1 86 ? -9.827 13.438 53.020 1.00 0.00 105 GLY A O 7
ATOM 10873 N N . HIS A 1 87 ? -9.288 15.406 52.073 1.00 0.00 106 HIS A N 7
ATOM 10874 C CA . HIS A 1 87 ? -10.495 15.456 51.256 1.00 0.00 106 HIS A CA 7
ATOM 10875 C C . HIS A 1 87 ? -10.270 14.593 50.033 1.00 0.00 106 HIS A C 7
ATOM 10876 O O . HIS A 1 87 ? -9.386 14.882 49.228 1.00 0.00 106 HIS A O 7
ATOM 10890 N N . LYS A 1 88 ? -11.039 13.527 49.901 1.00 0.00 107 LYS A N 7
ATOM 10891 C CA . LYS A 1 88 ? -10.843 12.603 48.798 1.00 0.00 107 LYS A CA 7
ATOM 10892 C C . LYS A 1 88 ? -11.473 13.137 47.530 1.00 0.00 107 LYS A C 7
ATOM 10893 O O . LYS A 1 88 ? -12.271 14.078 47.558 1.00 0.00 107 LYS A O 7
ATOM 10912 N N . LYS A 1 89 ? -11.103 12.533 46.425 1.00 0.00 108 LYS A N 7
ATOM 10913 C CA . LYS A 1 89 ? -11.690 12.866 45.152 1.00 0.00 108 LYS A CA 7
ATOM 10914 C C . LYS A 1 89 ? -12.962 12.039 44.980 1.00 0.00 108 LYS A C 7
ATOM 10915 O O . LYS A 1 89 ? -12.950 10.816 45.132 1.00 0.00 108 LYS A O 7
ATOM 10934 N N . VAL A 1 90 ? -14.062 12.715 44.713 1.00 0.00 109 VAL A N 7
ATOM 10935 C CA . VAL A 1 90 ? -15.363 12.067 44.733 1.00 0.00 109 VAL A CA 7
ATOM 10936 C C . VAL A 1 90 ? -15.963 11.943 43.335 1.00 0.00 109 VAL A C 7
ATOM 10937 O O . VAL A 1 90 ? -16.621 10.950 43.020 1.00 0.00 109 VAL A O 7
ATOM 10950 N N . SER A 1 91 ? -15.723 12.937 42.495 1.00 0.00 110 SER A N 7
ATOM 10951 C CA . SER A 1 91 ? -16.218 12.914 41.128 1.00 0.00 110 SER A CA 7
ATOM 10952 C C . SER A 1 91 ? -15.180 13.512 40.191 1.00 0.00 110 SER A C 7
ATOM 10953 O O . SER A 1 91 ? -14.413 14.383 40.591 1.00 0.00 110 SER A O 7
ATOM 10961 N N . ALA A 1 92 ? -15.144 13.041 38.957 1.00 0.00 111 ALA A N 7
ATOM 10962 C CA . ALA A 1 92 ? -14.231 13.581 37.964 1.00 0.00 111 ALA A CA 7
ATOM 10963 C C . ALA A 1 92 ? -14.935 13.747 36.625 1.00 0.00 111 ALA A C 7
ATOM 10964 O O . ALA A 1 92 ? -15.494 12.794 36.083 1.00 0.00 111 ALA A O 7
ATOM 10971 N N . GLY A 1 93 ? -14.895 14.959 36.101 1.00 0.00 112 GLY A N 7
ATOM 10972 C CA . GLY A 1 93 ? -15.513 15.262 34.825 1.00 0.00 112 GLY A CA 7
ATOM 10973 C C . GLY A 1 93 ? -15.125 16.643 34.354 1.00 0.00 112 GLY A C 7
ATOM 10974 O O . GLY A 1 93 ? -15.156 17.585 35.138 1.00 0.00 112 GLY A O 7
ATOM 10978 N N . GLY A 1 94 ? -14.757 16.770 33.088 1.00 0.00 113 GLY A N 7
ATOM 10979 C CA . GLY A 1 94 ? -14.274 18.040 32.592 1.00 0.00 113 GLY A CA 7
ATOM 10980 C C . GLY A 1 94 ? -14.846 18.404 31.237 1.00 0.00 113 GLY A C 7
ATOM 10981 O O . GLY A 1 94 ? -16.027 18.171 30.969 1.00 0.00 113 GLY A O 7
ATOM 10985 N N . ASP A 1 95 ? -13.992 18.952 30.385 1.00 0.00 114 ASP A N 7
ATOM 10986 C CA . ASP A 1 95 ? -14.399 19.455 29.078 1.00 0.00 114 ASP A CA 7
ATOM 10987 C C . ASP A 1 95 ? -14.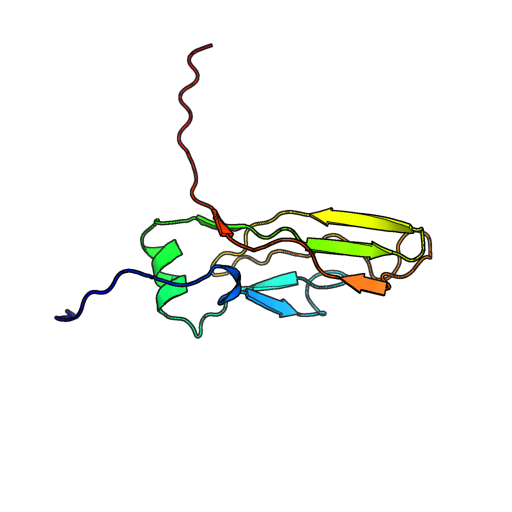199 18.399 27.995 1.00 0.00 114 ASP A C 7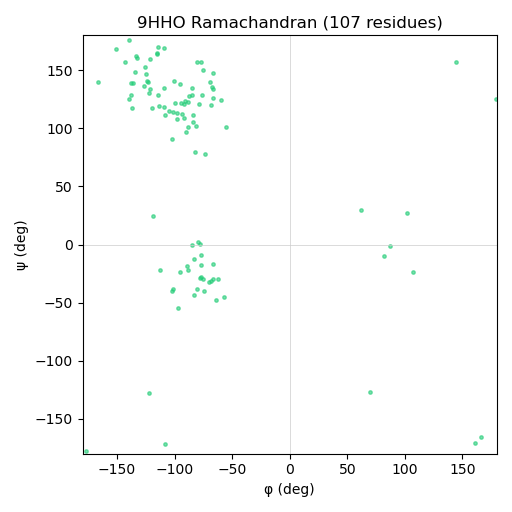
ATOM 10988 O O . ASP A 1 95 ? -13.706 17.302 28.266 1.00 0.00 114 ASP A O 7
ATOM 10997 N N . THR A 1 96 ? -14.582 18.740 26.775 1.00 0.00 115 THR A N 7
ATOM 10998 C CA . THR A 1 96 ? -14.495 17.833 25.645 1.00 0.00 115 THR A CA 7
ATOM 10999 C C . THR A 1 96 ? -13.087 17.816 25.049 1.00 0.00 115 THR A C 7
ATOM 11000 O O . THR A 1 96 ? -12.517 18.870 24.754 1.00 0.00 115 THR A O 7
ATOM 11011 N N . PRO A 1 97 ? -12.503 16.615 24.894 1.00 0.00 116 PRO A N 7
ATOM 11012 C CA . PRO A 1 97 ? -11.205 16.430 24.236 1.00 0.00 116 PRO A CA 7
ATOM 11013 C C . PRO A 1 97 ? -11.222 16.898 22.783 1.00 0.00 116 PRO A C 7
ATOM 11014 O O . PRO A 1 97 ? -12.099 16.517 22.003 1.00 0.00 116 PRO A O 7
ATOM 11025 N N . TYR A 1 98 ? -10.253 17.729 22.429 1.00 0.00 117 TYR A N 7
ATOM 11026 C CA . TYR A 1 98 ? -10.130 18.237 21.071 1.00 0.00 117 TYR A CA 7
ATOM 11027 C C . TYR A 1 98 ? -8.706 18.044 20.568 1.00 0.00 117 TYR A C 7
ATOM 11028 O O . TYR A 1 98 ? -7.792 17.846 21.362 1.00 0.00 117 TYR A O 7
ATOM 11046 N N . TRP A 1 99 ? -8.515 18.086 19.257 1.00 0.00 118 TRP A N 7
ATOM 11047 C CA . TRP A 1 99 ? -7.182 17.953 18.690 1.00 0.00 118 TRP A CA 7
ATOM 11048 C C . TRP A 1 99 ? -6.442 19.279 18.773 1.00 0.00 118 TRP A C 7
ATOM 11049 O O . TRP A 1 99 ? -6.844 20.271 18.160 1.00 0.00 118 TRP A O 7
ATOM 11070 N N . TYR A 1 100 ? -5.375 19.288 19.552 1.00 0.00 119 TYR A N 7
ATOM 11071 C CA . TYR A 1 100 ? -4.567 20.476 19.738 1.00 0.00 119 TYR A CA 7
ATOM 11072 C C . TYR A 1 100 ? -3.497 20.541 18.672 1.00 0.00 119 TYR A C 7
ATOM 11073 O O . TYR A 1 100 ? -2.550 19.757 18.685 1.00 0.00 119 TYR A O 7
ATOM 11091 N N . LYS A 1 101 ? -3.657 21.460 17.747 1.00 0.00 120 LYS A N 7
ATOM 11092 C CA . LYS A 1 101 ? -2.672 21.676 16.707 1.00 0.00 120 LYS A CA 7
ATOM 11093 C C . LYS A 1 101 ? -1.815 22.868 17.071 1.00 0.00 120 LYS A C 7
ATOM 11094 O O . LYS A 1 101 ? -2.334 23.932 17.415 1.00 0.00 120 LYS A O 7
ATOM 11113 N N . LEU A 1 102 ? -0.509 22.684 17.024 1.00 0.00 121 LEU A N 7
ATOM 11114 C CA . LEU A 1 102 ? 0.398 23.772 17.313 1.00 0.00 121 LEU A CA 7
ATOM 11115 C C . LEU A 1 102 ? 0.511 24.675 16.104 1.00 0.00 121 LEU A C 7
ATOM 11116 O O . LEU A 1 102 ? 0.453 24.218 14.959 1.00 0.00 121 LEU A O 7
ATOM 11132 N N . GLU A 1 103 ? 0.655 25.953 16.368 1.00 0.00 122 GLU A N 7
ATOM 11133 C CA . GLU A 1 103 ? 0.776 26.937 15.317 1.00 0.00 122 GLU A CA 7
ATOM 11134 C C . GLU A 1 103 ? 2.238 27.132 14.955 1.00 0.00 122 GLU A C 7
ATOM 11135 O O . GLU A 1 103 ? 3.133 26.748 15.709 1.00 0.00 122 GLU A O 7
ATOM 11147 N N . HIS A 1 104 ? 2.478 27.719 13.797 1.00 0.00 123 HIS A N 7
ATOM 11148 C CA . HIS A 1 104 ? 3.833 27.945 13.334 1.00 0.00 123 HIS A CA 7
ATOM 11149 C C . HIS A 1 104 ? 4.245 29.378 13.637 1.00 0.00 123 HIS A C 7
ATOM 11150 O O . HIS A 1 104 ? 3.768 29.969 14.606 1.00 0.00 123 HIS A O 7
ATOM 11164 N N . HIS A 1 105 ? 5.119 29.947 12.824 1.00 0.00 124 HIS A N 7
ATOM 11165 C CA . HIS A 1 105 ? 5.578 31.308 13.052 1.00 0.00 124 HIS A CA 7
ATOM 11166 C C . HIS A 1 105 ? 4.807 32.277 12.167 1.00 0.00 124 HIS A C 7
ATOM 11167 O O . HIS A 1 105 ? 5.376 32.953 11.308 1.00 0.00 124 HIS A O 7
ATOM 11181 N N . HIS A 1 106 ? 3.501 32.334 12.388 1.00 0.00 125 HIS A N 7
ATOM 11182 C CA . HIS A 1 106 ? 2.629 33.228 11.645 1.00 0.00 125 HIS A CA 7
ATOM 11183 C C . HIS A 1 106 ? 2.217 34.399 12.530 1.00 0.00 125 HIS A C 7
ATOM 11184 O O . HIS A 1 106 ? 1.167 35.014 12.336 1.00 0.00 125 HIS A O 7
ATOM 11198 N N . HIS A 1 107 ? 3.055 34.691 13.514 1.00 0.00 126 HIS A N 7
ATOM 11199 C CA . HIS A 1 107 ? 2.813 35.793 14.427 1.00 0.00 126 HIS A CA 7
ATOM 11200 C C . HIS A 1 107 ? 3.561 37.024 13.947 1.00 0.00 126 HIS A C 7
ATOM 11201 O O . HIS A 1 107 ? 4.790 37.079 14.030 1.00 0.00 126 HIS A O 7
ATOM 11215 N N . HIS A 1 108 ? 2.826 37.999 13.419 1.00 0.00 127 HIS A N 7
ATOM 11216 C CA . HIS A 1 108 ? 3.435 39.253 12.992 1.00 0.00 127 HIS A CA 7
ATOM 11217 C C . HIS A 1 108 ? 3.868 40.058 14.222 1.00 0.00 127 HIS A C 7
ATOM 11218 O O . HIS A 1 108 ? 4.829 40.827 14.177 1.00 0.00 127 HIS A O 7
ATOM 11232 N N . HIS A 1 109 ? 3.150 39.850 15.318 1.00 0.00 128 HIS A N 7
ATOM 11233 C CA . HIS A 1 109 ? 3.498 40.421 16.603 1.00 0.00 128 HIS A CA 7
ATOM 11234 C C . HIS A 1 109 ? 2.951 39.523 17.698 1.00 0.00 128 HIS A C 7
ATOM 11235 O O . HIS A 1 109 ? 3.594 39.402 18.755 1.00 0.00 128 HIS A O 7
ATOM 11250 N N . GLY A 1 1 ? -17.235 2.463 8.119 1.00 0.00 20 GLY A N 8
ATOM 11251 C CA . GLY A 1 1 ? -16.223 3.532 7.943 1.00 0.00 20 GLY A CA 8
ATOM 11252 C C . GLY A 1 1 ? -15.088 3.104 7.037 1.00 0.00 20 GLY A C 8
ATOM 11253 O O . GLY A 1 1 ? -13.920 3.177 7.418 1.00 0.00 20 GLY A O 8
ATOM 11259 N N . GLY A 1 2 ? -15.433 2.660 5.836 1.00 0.00 21 GLY A N 8
ATOM 11260 C CA . GLY A 1 2 ? -14.430 2.215 4.889 1.00 0.00 21 GLY A CA 8
ATOM 11261 C C . GLY A 1 2 ? -14.824 2.538 3.465 1.00 0.00 21 GLY A C 8
ATOM 11262 O O . GLY A 1 2 ? -14.493 1.797 2.537 1.00 0.00 21 GLY A O 8
ATOM 11266 N N . GLY A 1 3 ? -15.532 3.649 3.291 1.00 0.00 22 GLY A N 8
ATOM 11267 C CA . GLY A 1 3 ? -15.989 4.042 1.971 1.00 0.00 22 GLY A CA 8
ATOM 11268 C C . GLY A 1 3 ? -14.955 4.856 1.220 1.00 0.00 22 GLY A C 8
ATOM 11269 O O . GLY A 1 3 ? -15.092 5.089 0.018 1.00 0.00 22 GLY A O 8
ATOM 11273 N N . ASN A 1 4 ? -13.921 5.298 1.928 1.00 0.00 23 ASN A N 8
ATOM 11274 C CA . ASN A 1 4 ? -12.867 6.092 1.319 1.00 0.00 23 ASN A CA 8
ATOM 11275 C C . ASN A 1 4 ? -11.529 5.833 1.992 1.00 0.00 23 ASN A C 8
ATOM 11276 O O . ASN A 1 4 ? -11.331 6.182 3.156 1.00 0.00 23 ASN A O 8
ATOM 11287 N N . SER A 1 5 ? -10.620 5.211 1.254 1.00 0.00 24 SER A N 8
ATOM 11288 C CA . SER A 1 5 ? -9.270 4.958 1.741 1.00 0.00 24 SER A CA 8
ATOM 11289 C C . SER A 1 5 ? -8.479 6.263 1.800 1.00 0.00 24 SER A C 8
ATOM 11290 O O . SER A 1 5 ? -7.636 6.456 2.678 1.00 0.00 24 SER A O 8
ATOM 11298 N N . GLU A 1 6 ? -8.778 7.160 0.867 1.00 0.00 25 GLU A N 8
ATOM 11299 C CA . GLU A 1 6 ? -8.161 8.475 0.840 1.00 0.00 25 GLU A CA 8
ATOM 11300 C C . GLU A 1 6 ? -8.991 9.452 1.663 1.00 0.00 25 GLU A C 8
ATOM 11301 O O . GLU A 1 6 ? -9.776 10.238 1.125 1.00 0.00 25 GLU A O 8
ATOM 11313 N N . ARG A 1 7 ? -8.833 9.374 2.975 1.00 0.00 26 ARG A N 8
ATOM 11314 C CA . ARG A 1 7 ? -9.583 10.213 3.890 1.00 0.00 26 ARG A CA 8
ATOM 11315 C C . ARG A 1 7 ? -8.712 10.616 5.074 1.00 0.00 26 ARG A C 8
ATOM 11316 O O . ARG A 1 7 ? -8.218 9.755 5.805 1.00 0.00 26 ARG A O 8
ATOM 11337 N N . PRO A 1 8 ? -8.492 11.934 5.252 1.00 0.00 27 PRO A N 8
ATOM 11338 C CA . PRO A 1 8 ? -7.830 12.482 6.443 1.00 0.00 27 PRO A CA 8
ATOM 11339 C C . PRO A 1 8 ? -8.559 12.078 7.729 1.00 0.00 27 PRO A C 8
ATOM 11340 O O . PRO A 1 8 ? -9.769 11.848 7.705 1.00 0.00 27 PRO A O 8
ATOM 11351 N N . PRO A 1 9 ? -7.829 11.979 8.856 1.00 0.00 28 PRO A N 8
ATOM 11352 C CA . PRO A 1 9 ? -8.369 11.483 10.132 1.00 0.00 28 PRO A CA 8
ATOM 11353 C C . PRO A 1 9 ? -9.541 12.301 10.665 1.00 0.00 28 PRO A C 8
ATOM 11354 O O . PRO A 1 9 ? -9.365 13.362 11.269 1.00 0.00 28 PRO A O 8
ATOM 11365 N N . SER A 1 10 ? -10.738 11.789 10.430 1.00 0.00 29 SER A N 8
ATOM 11366 C CA . SER A 1 10 ? -11.956 12.372 10.960 1.00 0.00 29 SER A CA 8
ATOM 11367 C C . SER A 1 10 ? -12.291 11.705 12.284 1.00 0.00 29 SER A C 8
ATOM 11368 O O . SER A 1 10 ? -13.294 11.001 12.419 1.00 0.00 29 SER A O 8
ATOM 11376 N N . VAL A 1 11 ? -11.430 11.925 13.257 1.00 0.00 30 VAL A N 8
ATOM 11377 C CA . VAL A 1 11 ? -11.499 11.211 14.508 1.00 0.00 30 VAL A CA 8
ATOM 11378 C C . VAL A 1 11 ? -11.597 12.178 15.687 1.00 0.00 30 VAL A C 8
ATOM 11379 O O . VAL A 1 11 ? -10.986 13.251 15.685 1.00 0.00 30 VAL A O 8
ATOM 11392 N N . ALA A 1 12 ? -12.401 11.806 16.669 1.00 0.00 31 ALA A N 8
ATOM 11393 C CA . ALA A 1 12 ? -12.499 12.557 17.906 1.00 0.00 31 ALA A CA 8
ATOM 11394 C C . ALA A 1 12 ? -11.250 12.324 18.751 1.00 0.00 31 ALA A C 8
ATOM 11395 O O . ALA A 1 12 ? -10.628 11.265 18.672 1.00 0.00 31 ALA A O 8
ATOM 11402 N N . ALA A 1 13 ? -10.881 13.313 19.548 1.00 0.00 32 ALA A N 8
ATOM 11403 C CA . ALA A 1 13 ? -9.694 13.211 20.387 1.00 0.00 32 ALA A CA 8
ATOM 11404 C C . ALA A 1 13 ? -9.922 12.253 21.554 1.00 0.00 32 ALA A C 8
ATOM 11405 O O . ALA A 1 13 ? -8.984 11.627 22.046 1.00 0.00 32 ALA A O 8
ATOM 11412 N N . GLY A 1 14 ? -11.186 12.110 21.962 1.00 0.00 33 GLY A N 8
ATOM 11413 C CA . GLY A 1 14 ? -11.531 11.179 23.026 1.00 0.00 33 GLY A CA 8
ATOM 11414 C C . GLY A 1 14 ? -11.536 9.733 22.558 1.00 0.00 33 GLY A C 8
ATOM 11415 O O . GLY A 1 14 ? -11.711 8.811 23.357 1.00 0.00 33 GLY A O 8
ATOM 11419 N N . GLU A 1 15 ? -11.325 9.539 21.260 1.00 0.00 34 GLU A N 8
ATOM 11420 C CA . GLU A 1 15 ? -11.269 8.209 20.670 1.00 0.00 34 GLU A CA 8
ATOM 11421 C C . GLU A 1 15 ? -9.882 7.591 20.833 1.00 0.00 34 GLU A C 8
ATOM 11422 O O . GLU A 1 15 ? -9.707 6.387 20.653 1.00 0.00 34 GLU A O 8
ATOM 11434 N N . CYS A 1 16 ? -8.898 8.412 21.184 1.00 0.00 35 CYS A N 8
ATOM 11435 C CA . CYS A 1 16 ? -7.523 7.941 21.271 1.00 0.00 35 CYS A CA 8
ATOM 11436 C C . CYS A 1 16 ? -6.965 8.045 22.684 1.00 0.00 35 CYS A C 8
ATOM 11437 O O . CYS A 1 16 ? -5.757 7.936 22.890 1.00 0.00 35 CYS A O 8
ATOM 11444 N N . VAL A 1 17 ? -7.831 8.240 23.665 1.00 0.00 36 VAL A N 8
ATOM 11445 C CA . VAL A 1 17 ? -7.380 8.329 25.043 1.00 0.00 36 VAL A CA 8
ATOM 11446 C C . VAL A 1 17 ? -8.108 7.319 25.913 1.00 0.00 36 VAL A C 8
ATOM 11447 O O . VAL A 1 17 ? -9.271 6.989 25.664 1.00 0.00 36 VAL A O 8
ATOM 11460 N N . THR A 1 18 ? -7.410 6.813 26.913 1.00 0.00 37 THR A N 8
ATOM 11461 C CA . THR A 1 18 ? -7.968 5.833 27.821 1.00 0.00 37 THR A CA 8
ATOM 11462 C C . THR A 1 18 ? -7.356 6.006 29.207 1.00 0.00 37 THR A C 8
ATOM 11463 O O . THR A 1 18 ? -6.170 6.332 29.334 1.00 0.00 37 THR A O 8
ATOM 11474 N N . PHE A 1 19 ? -8.183 5.836 30.235 1.00 0.00 38 PHE A N 8
ATOM 11475 C CA . PHE A 1 19 ? -7.738 5.976 31.611 1.00 0.00 38 PHE A CA 8
ATOM 11476 C C . PHE A 1 19 ? -6.835 4.817 32.020 1.00 0.00 38 PHE A C 8
ATOM 11477 O O . PHE A 1 19 ? -7.189 3.644 31.873 1.00 0.00 38 PHE A O 8
ATOM 11494 N N . ASN A 1 20 ? -5.669 5.171 32.524 1.00 0.00 39 ASN A N 8
ATOM 11495 C CA . ASN A 1 20 ? -4.769 4.219 33.147 1.00 0.00 39 ASN A CA 8
ATOM 11496 C C . ASN A 1 20 ? -4.668 4.538 34.627 1.00 0.00 39 ASN A C 8
ATOM 11497 O O . ASN A 1 20 ? -4.446 5.683 35.003 1.00 0.00 39 ASN A O 8
ATOM 11508 N N . SER A 1 21 ? -4.844 3.533 35.462 1.00 0.00 40 SER A N 8
ATOM 11509 C CA . SER A 1 21 ? -4.824 3.715 36.905 1.00 0.00 40 SER A CA 8
ATOM 11510 C C . SER A 1 21 ? -3.391 3.707 37.450 1.00 0.00 40 SER A C 8
ATOM 11511 O O . SER A 1 21 ? -3.152 4.036 38.612 1.00 0.00 40 SER A O 8
ATOM 11519 N N . LYS A 1 22 ? -2.444 3.318 36.598 1.00 0.00 41 LYS A N 8
ATOM 11520 C CA . LYS A 1 22 ? -1.022 3.384 36.923 1.00 0.00 41 LYS A CA 8
ATOM 11521 C C . LYS A 1 22 ? -0.441 4.741 36.533 1.00 0.00 41 LYS A C 8
ATOM 11522 O O . LYS A 1 22 ? 0.750 4.996 36.707 1.00 0.00 41 LYS A O 8
ATOM 11541 N N . LEU A 1 23 ? -1.292 5.604 36.010 1.00 0.00 42 LEU A N 8
ATOM 11542 C CA . LEU A 1 23 ? -0.871 6.872 35.452 1.00 0.00 42 LEU A CA 8
ATOM 11543 C C . LEU A 1 23 ? -0.831 7.964 36.525 1.00 0.00 42 LEU A C 8
ATOM 11544 O O . LEU A 1 23 ? -1.688 8.830 36.579 1.00 0.00 42 LEU A O 8
ATOM 11560 N N . GLY A 1 24 ? 0.185 7.934 37.362 1.00 0.00 43 GLY A N 8
ATOM 11561 C CA . GLY A 1 24 ? 0.254 8.865 38.475 1.00 0.00 43 GLY A CA 8
ATOM 11562 C C . GLY A 1 24 ? -0.403 8.308 39.727 1.00 0.00 43 GLY A C 8
ATOM 11563 O O . GLY A 1 24 ? -0.323 7.104 39.985 1.00 0.00 43 GLY A O 8
ATOM 11567 N N . GLU A 1 25 ? -1.031 9.179 40.514 1.00 0.00 44 GLU A N 8
ATOM 11568 C CA . GLU A 1 25 ? -1.718 8.759 41.733 1.00 0.00 44 GLU A CA 8
ATOM 11569 C C . GLU A 1 25 ? -3.123 8.254 41.431 1.00 0.00 44 GLU A C 8
ATOM 11570 O O . GLU A 1 25 ? -3.494 7.138 41.800 1.00 0.00 44 GLU A O 8
ATOM 11582 N N . ILE A 1 26 ? -3.900 9.097 40.763 1.00 0.00 45 ILE A N 8
ATOM 11583 C CA . ILE A 1 26 ? -5.296 8.794 40.478 1.00 0.00 45 ILE A CA 8
ATOM 11584 C C . ILE A 1 26 ? -5.456 8.211 39.087 1.00 0.00 45 ILE A C 8
ATOM 11585 O O . ILE A 1 26 ? -6.273 7.315 38.871 1.00 0.00 45 ILE A O 8
ATOM 11601 N N . GLY A 1 27 ? -4.662 8.717 38.159 1.00 0.00 46 GLY A N 8
ATOM 11602 C CA . GLY A 1 27 ? -4.623 8.181 36.826 1.00 0.00 46 GLY A CA 8
ATOM 11603 C C . GLY A 1 27 ? -4.450 9.243 35.781 1.00 0.00 46 GLY A C 8
ATOM 11604 O O . GLY A 1 27 ? -4.266 10.418 36.091 1.00 0.00 46 GLY A O 8
ATOM 11608 N N . GLY A 1 28 ? -4.509 8.816 34.545 1.00 0.00 47 GLY A N 8
ATOM 11609 C CA . GLY A 1 28 ? -4.227 9.683 33.440 1.00 0.00 47 GLY A CA 8
ATOM 11610 C C . GLY A 1 28 ? -4.698 9.085 32.148 1.00 0.00 47 GLY A C 8
ATOM 11611 O O . GLY A 1 28 ? -5.466 8.121 32.153 1.00 0.00 47 GLY A O 8
ATOM 11615 N N . TYR A 1 29 ? -4.224 9.631 31.049 1.00 0.00 48 TYR A N 8
ATOM 11616 C CA . TYR A 1 29 ? -4.645 9.192 29.742 1.00 0.00 48 TYR A CA 8
ATOM 11617 C C . TYR A 1 29 ? -3.440 8.921 28.871 1.00 0.00 48 TYR A C 8
ATOM 11618 O O . TYR A 1 29 ? -2.492 9.706 28.832 1.00 0.00 48 TYR A O 8
ATOM 11636 N N . SER A 1 30 ? -3.479 7.794 28.195 1.00 0.00 49 SER A N 8
ATOM 11637 C CA . SER A 1 30 ? -2.386 7.378 27.349 1.00 0.00 49 SER A CA 8
ATOM 11638 C C . SER A 1 30 ? -2.915 7.006 25.970 1.00 0.00 49 SER A C 8
ATOM 11639 O O . SER A 1 30 ? -4.120 6.777 25.804 1.00 0.00 49 SER A O 8
ATOM 11647 N N . TRP A 1 31 ? -2.014 6.963 24.994 1.00 0.00 50 TRP A N 8
ATOM 11648 C CA . TRP A 1 31 ? -2.374 6.764 23.594 1.00 0.00 50 TRP A CA 8
ATOM 11649 C C . TRP A 1 31 ? -3.036 5.413 23.353 1.00 0.00 50 TRP A C 8
ATOM 11650 O O . TRP A 1 31 ? -2.517 4.364 23.747 1.00 0.00 50 TRP A O 8
ATOM 11671 N N . LYS A 1 32 ? -4.184 5.459 22.701 1.00 0.00 51 LYS A N 8
ATOM 11672 C CA . LYS A 1 32 ? -4.877 4.260 22.278 1.00 0.00 51 LYS A CA 8
ATOM 11673 C C . LYS A 1 32 ? -4.375 3.857 20.897 1.00 0.00 51 LYS A C 8
ATOM 11674 O O . LYS A 1 32 ? -4.868 4.345 19.880 1.00 0.00 51 LYS A O 8
ATOM 11693 N N . TYR A 1 33 ? -3.398 2.954 20.868 1.00 0.00 52 TYR A N 8
ATOM 11694 C CA . TYR A 1 33 ? -2.744 2.556 19.619 1.00 0.00 52 TYR A CA 8
ATOM 11695 C C . TYR A 1 33 ? -3.654 1.678 18.761 1.00 0.00 52 TYR A C 8
ATOM 11696 O O . TYR A 1 33 ? -3.339 1.381 17.607 1.00 0.00 52 TYR A O 8
ATOM 11714 N N . SER A 1 34 ? -4.783 1.277 19.334 1.00 0.00 53 SER A N 8
ATOM 11715 C CA . SER A 1 34 ? -5.783 0.490 18.627 1.00 0.00 53 SER A CA 8
ATOM 11716 C C . SER A 1 34 ? -6.559 1.353 17.625 1.00 0.00 53 SER A C 8
ATOM 11717 O O . SER A 1 34 ? -7.199 0.836 16.709 1.00 0.00 53 SER A O 8
ATOM 11725 N N . ASN A 1 35 ? -6.498 2.667 17.806 1.00 0.00 54 ASN A N 8
ATOM 11726 C CA . ASN A 1 35 ? -7.119 3.597 16.875 1.00 0.00 54 ASN A CA 8
ATOM 11727 C C . ASN A 1 35 ? -6.094 4.030 15.834 1.00 0.00 54 ASN A C 8
ATOM 11728 O O . ASN A 1 35 ? -5.061 4.612 16.163 1.00 0.00 54 ASN A O 8
ATOM 11739 N N . ASP A 1 36 ? -6.365 3.710 14.578 1.00 0.00 55 ASP A N 8
ATOM 11740 C CA . ASP A 1 36 ? -5.440 4.009 13.493 1.00 0.00 55 ASP A CA 8
ATOM 11741 C C . ASP A 1 36 ? -5.570 5.455 13.032 1.00 0.00 55 ASP A C 8
ATOM 11742 O O . ASP A 1 36 ? -4.587 6.085 12.636 1.00 0.00 55 ASP A O 8
ATOM 11751 N N . ALA A 1 37 ? -6.786 5.978 13.106 1.00 0.00 56 ALA A N 8
ATOM 11752 C CA . ALA A 1 37 ? -7.087 7.318 12.620 1.00 0.00 56 ALA A CA 8
ATOM 11753 C C . ALA A 1 37 ? -6.470 8.396 13.506 1.00 0.00 56 ALA A C 8
ATOM 11754 O O . ALA A 1 37 ? -5.930 9.375 13.002 1.00 0.00 56 ALA A O 8
ATOM 11761 N N . CYS A 1 38 ? -6.536 8.201 14.819 1.00 0.00 57 CYS A N 8
ATOM 11762 C CA . CYS A 1 38 ? -6.018 9.186 15.772 1.00 0.00 57 CYS A CA 8
ATOM 11763 C C . CYS A 1 38 ? -4.497 9.300 15.675 1.00 0.00 57 CYS A C 8
ATOM 11764 O O . CYS A 1 38 ? -3.929 10.370 15.891 1.00 0.00 57 CYS A O 8
ATOM 11771 N N . ASN A 1 39 ? -3.843 8.197 15.323 1.00 0.00 58 ASN A N 8
ATOM 11772 C CA . ASN A 1 39 ? -2.400 8.192 15.142 1.00 0.00 58 ASN A CA 8
ATOM 11773 C C . ASN A 1 39 ? -2.024 8.936 13.871 1.00 0.00 58 ASN A C 8
ATOM 11774 O O . ASN A 1 39 ? -0.977 9.569 13.801 1.00 0.00 58 ASN A O 8
ATOM 11785 N N . GLU A 1 40 ? -2.921 8.895 12.886 1.00 0.00 59 GLU A N 8
ATOM 11786 C CA . GLU A 1 40 ? -2.702 9.551 11.599 1.00 0.00 59 GLU A CA 8
ATOM 11787 C C . GLU A 1 40 ? -2.810 11.069 11.743 1.00 0.00 59 GLU A C 8
ATOM 11788 O O . GLU A 1 40 ? -2.190 11.820 10.986 1.00 0.00 59 GLU A O 8
ATOM 11800 N N . THR A 1 41 ? -3.591 11.503 12.729 1.00 0.00 60 THR A N 8
ATOM 11801 C CA . THR A 1 41 ? -3.772 12.919 13.023 1.00 0.00 60 THR A CA 8
ATOM 11802 C C . THR A 1 41 ? -2.456 13.559 13.445 1.00 0.00 60 THR A C 8
ATOM 11803 O O . THR A 1 41 ? -2.072 14.624 12.958 1.00 0.00 60 THR A O 8
ATOM 11814 N N . VAL A 1 42 ? -1.753 12.880 14.334 1.00 0.00 61 VAL A N 8
ATOM 11815 C CA . VAL A 1 42 ? -0.523 13.412 14.888 1.00 0.00 61 VAL A CA 8
ATOM 11816 C C . VAL A 1 42 ? 0.685 13.057 14.018 1.00 0.00 61 VAL A C 8
ATOM 11817 O O . VAL A 1 42 ? 1.678 13.779 14.015 1.00 0.00 61 VAL A O 8
ATOM 11830 N N . ALA A 1 43 ? 0.581 11.956 13.271 1.00 0.00 62 ALA A N 8
ATOM 11831 C CA . ALA A 1 43 ? 1.665 11.501 12.392 1.00 0.00 62 ALA A CA 8
ATOM 11832 C C . ALA A 1 43 ? 1.922 12.486 11.261 1.00 0.00 62 ALA A C 8
ATOM 11833 O O . ALA A 1 43 ? 3.066 12.734 10.885 1.00 0.00 62 ALA A O 8
ATOM 11840 N N . LYS A 1 44 ? 0.848 13.052 10.728 1.00 0.00 63 LYS A N 8
ATOM 11841 C CA . LYS A 1 44 ? 0.943 13.961 9.596 1.00 0.00 63 LYS A CA 8
ATOM 11842 C C . LYS A 1 44 ? 1.260 15.380 10.041 1.00 0.00 63 LYS A C 8
ATOM 11843 O O . LYS A 1 44 ? 1.602 16.233 9.220 1.00 0.00 63 LYS A O 8
ATOM 11862 N N . GLY A 1 45 ? 1.133 15.631 11.337 1.00 0.00 64 GLY A N 8
ATOM 11863 C CA . GLY A 1 45 ? 1.417 16.946 11.867 1.00 0.00 64 GLY A CA 8
ATOM 11864 C C . GLY A 1 45 ? 0.203 17.855 11.861 1.00 0.00 64 GLY A C 8
ATOM 11865 O O . GLY A 1 45 ? 0.344 19.074 11.974 1.00 0.00 64 GLY A O 8
ATOM 11869 N N . TYR A 1 46 ? -0.990 17.268 11.721 1.00 0.00 65 TYR A N 8
ATOM 11870 C CA . TYR A 1 46 ? -2.232 18.035 11.799 1.00 0.00 65 TYR A CA 8
ATOM 11871 C C . TYR A 1 46 ? -2.363 18.631 13.193 1.00 0.00 65 TYR A C 8
ATOM 11872 O O . TYR A 1 46 ? -2.584 19.826 13.357 1.00 0.00 65 TYR A O 8
ATOM 11890 N N . ALA A 1 47 ? -2.194 17.769 14.185 1.00 0.00 66 ALA A N 8
ATOM 11891 C CA . ALA A 1 47 ? -2.182 18.174 15.576 1.00 0.00 66 ALA A CA 8
ATOM 11892 C C . ALA A 1 47 ? -0.925 17.650 16.236 1.00 0.00 66 ALA A C 8
ATOM 11893 O O . ALA A 1 47 ? -0.224 16.811 15.669 1.00 0.00 66 ALA A O 8
ATOM 11900 N N . ILE A 1 48 ? -0.644 18.149 17.422 1.00 0.00 67 ILE A N 8
ATOM 11901 C CA . ILE A 1 48 ? 0.460 17.656 18.211 1.00 0.00 67 ILE A CA 8
ATOM 11902 C C . ILE A 1 48 ? -0.021 16.606 19.181 1.00 0.00 67 ILE A C 8
ATOM 11903 O O . ILE A 1 48 ? 0.758 15.790 19.678 1.00 0.00 67 ILE A O 8
ATOM 11919 N N . GLY A 1 49 ? -1.310 16.632 19.455 1.00 0.00 68 GLY A N 8
ATOM 11920 C CA . GLY A 1 49 ? -1.850 15.656 20.332 1.00 0.00 68 GLY A CA 8
ATOM 11921 C C . GLY A 1 49 ? -3.250 15.977 20.796 1.00 0.00 68 GLY A C 8
ATOM 11922 O O . GLY A 1 49 ? -3.897 16.884 20.264 1.00 0.00 68 GLY A O 8
ATOM 11926 N N . VAL A 1 50 ? -3.704 15.252 21.808 1.00 0.00 69 VAL A N 8
ATOM 11927 C CA . VAL A 1 50 ? -5.046 15.411 22.330 1.00 0.00 69 VAL A CA 8
ATOM 11928 C C . VAL A 1 50 ? -5.020 16.326 23.544 1.00 0.00 69 VAL A C 8
ATOM 11929 O O . VAL A 1 50 ? -4.463 15.981 24.588 1.00 0.00 69 VAL A O 8
ATOM 11942 N N . ALA A 1 51 ? -5.597 17.505 23.381 1.00 0.00 70 ALA A N 8
ATOM 11943 C CA . ALA A 1 51 ? -5.734 18.444 24.467 1.00 0.00 70 ALA A CA 8
ATOM 11944 C C . ALA A 1 51 ? -7.057 18.219 25.159 1.00 0.00 70 ALA A C 8
ATOM 11945 O O . ALA A 1 51 ? -8.119 18.551 24.625 1.00 0.00 70 ALA A O 8
ATOM 11952 N N . MET A 1 52 ? -7.004 17.655 26.341 1.00 0.00 71 MET A N 8
ATOM 11953 C CA . MET A 1 52 ? -8.221 17.377 27.075 1.00 0.00 71 MET A CA 8
ATOM 11954 C C . MET A 1 52 ? -8.216 18.063 28.425 1.00 0.00 71 MET A C 8
ATOM 11955 O O . MET A 1 52 ? -7.217 18.049 29.148 1.00 0.00 71 MET A O 8
ATOM 11969 N N . HIS A 1 53 ? -9.339 18.684 28.736 1.00 0.00 72 HIS A N 8
ATOM 11970 C CA . HIS A 1 53 ? -9.511 19.379 29.994 1.00 0.00 72 HIS A CA 8
ATOM 11971 C C . HIS A 1 53 ? -10.241 18.479 30.982 1.00 0.00 72 HIS A C 8
ATOM 11972 O O . HIS A 1 53 ? -11.381 18.082 30.751 1.00 0.00 72 HIS A O 8
ATOM 11986 N N . ARG A 1 54 ? -9.576 18.165 32.074 1.00 0.00 73 ARG A N 8
ATOM 11987 C CA . ARG A 1 54 ? -10.146 17.325 33.105 1.00 0.00 73 ARG A CA 8
ATOM 11988 C C . ARG A 1 54 ? -10.455 18.159 34.343 1.00 0.00 73 ARG A C 8
ATOM 11989 O O . ARG A 1 54 ? -9.702 19.064 34.693 1.00 0.00 73 ARG A O 8
ATOM 12010 N N . THR A 1 55 ? -11.584 17.885 34.970 1.00 0.00 74 THR A N 8
ATOM 12011 C CA . THR A 1 55 ? -11.972 18.572 36.187 1.00 0.00 74 THR A CA 8
ATOM 12012 C C . THR A 1 55 ? -12.307 17.556 37.272 1.00 0.00 74 THR A C 8
ATOM 12013 O O . THR A 1 55 ? -13.318 16.854 37.195 1.00 0.00 74 THR A O 8
ATOM 12024 N N . VAL A 1 56 ? -11.436 17.463 38.265 1.00 0.00 75 VAL A N 8
ATOM 12025 C CA . VAL A 1 56 ? -11.602 16.502 39.342 1.00 0.00 75 VAL A CA 8
ATOM 12026 C C . VAL A 1 56 ? -12.161 17.184 40.586 1.00 0.00 75 VAL A C 8
ATOM 12027 O O . VAL A 1 56 ? -11.490 18.007 41.205 1.00 0.00 75 VAL A O 8
ATOM 12040 N N . ASN A 1 57 ? -13.388 16.835 40.942 1.00 0.00 76 ASN A N 8
ATOM 12041 C CA . ASN A 1 57 ? -14.078 17.460 42.066 1.00 0.00 76 ASN A CA 8
ATOM 12042 C C . ASN A 1 57 ? -13.682 16.799 43.379 1.00 0.00 76 ASN A C 8
ATOM 12043 O O . ASN A 1 57 ? -13.472 15.581 43.438 1.00 0.00 76 ASN A O 8
ATOM 12054 N N . TYR A 1 58 ? -13.590 17.601 44.428 1.00 0.00 77 TYR A N 8
ATOM 12055 C CA . TYR A 1 58 ? -13.192 17.104 45.734 1.00 0.00 77 TYR A CA 8
ATOM 12056 C C . TYR A 1 58 ? -14.253 17.404 46.781 1.00 0.00 77 TYR A C 8
ATOM 12057 O O . TYR A 1 58 ? -15.213 18.133 46.522 1.00 0.00 77 TYR A O 8
ATOM 12075 N N . GLU A 1 59 ? -14.058 16.846 47.974 1.00 0.00 78 GLU A N 8
ATOM 12076 C CA . GLU A 1 59 ? -14.987 17.018 49.094 1.00 0.00 78 GLU A CA 8
ATOM 12077 C C . GLU A 1 59 ? -14.848 18.390 49.773 1.00 0.00 78 GLU A C 8
ATOM 12078 O O . GLU A 1 59 ? -15.263 18.568 50.918 1.00 0.00 78 GLU A O 8
ATOM 12090 N N . GLY A 1 60 ? -14.257 19.346 49.074 1.00 0.00 79 GLY A N 8
ATOM 12091 C CA . GLY A 1 60 ? -14.135 20.688 49.601 1.00 0.00 79 GLY A CA 8
ATOM 12092 C C . GLY A 1 60 ? -14.970 21.680 48.814 1.00 0.00 79 GLY A C 8
ATOM 12093 O O . GLY A 1 60 ? -14.999 22.866 49.132 1.00 0.00 79 GLY A O 8
ATOM 12097 N N . GLY A 1 61 ? -15.648 21.179 47.785 1.00 0.00 80 GLY A N 8
ATOM 12098 C CA . GLY A 1 61 ? -16.432 22.036 46.911 1.00 0.00 80 GLY A CA 8
ATOM 12099 C C . GLY A 1 61 ? -15.593 22.625 45.794 1.00 0.00 80 GLY A C 8
ATOM 12100 O O . GLY A 1 61 ? -16.081 23.405 44.976 1.00 0.00 80 GLY A O 8
ATOM 12104 N N . TYR A 1 62 ? -14.327 22.233 45.751 1.00 0.00 81 TYR A N 8
ATOM 12105 C CA . TYR A 1 62 ? -13.401 22.761 44.767 1.00 0.00 81 TYR A CA 8
ATOM 12106 C C . TYR A 1 62 ? -12.971 21.654 43.825 1.00 0.00 81 TYR A C 8
ATOM 12107 O O . TYR A 1 62 ? -13.166 20.472 44.118 1.00 0.00 81 TYR A O 8
ATOM 12125 N N . SER A 1 63 ? -12.390 22.032 42.705 1.00 0.00 82 SER A N 8
ATOM 12126 C CA . SER A 1 63 ? -11.995 21.066 41.701 1.00 0.00 82 SER A CA 8
ATOM 12127 C C . SER A 1 63 ? -10.588 21.352 41.193 1.00 0.00 82 SER A C 8
ATOM 12128 O O . SER A 1 63 ? -10.145 22.501 41.173 1.00 0.00 82 SER A O 8
ATOM 12136 N N . ILE A 1 64 ? -9.893 20.301 40.790 1.00 0.00 83 ILE A N 8
ATOM 12137 C CA . ILE A 1 64 ? -8.583 20.440 40.195 1.00 0.00 83 ILE A CA 8
ATOM 12138 C C . ILE A 1 64 ? -8.709 20.321 38.683 1.00 0.00 83 ILE A C 8
ATOM 12139 O O . ILE A 1 64 ? -9.146 19.294 38.159 1.00 0.00 83 ILE A O 8
ATOM 12155 N N . GLN A 1 65 ? -8.366 21.393 37.993 1.00 0.00 84 GLN A N 8
ATOM 12156 C CA . GLN A 1 65 ? -8.442 21.422 36.548 1.00 0.00 84 GLN A CA 8
ATOM 12157 C C . GLN A 1 65 ? -7.087 21.060 35.947 1.00 0.00 84 GLN A C 8
ATOM 12158 O O . GLN A 1 65 ? -6.078 21.708 36.224 1.00 0.00 84 GLN A O 8
ATOM 12172 N N . SER A 1 66 ? -7.072 20.013 35.142 1.00 0.00 85 SER A N 8
ATOM 12173 C CA . SER A 1 66 ? -5.846 19.535 34.529 1.00 0.00 85 SER A CA 8
ATOM 12174 C C . SER A 1 66 ? -5.986 19.510 33.012 1.00 0.00 85 SER A C 8
ATOM 12175 O O . SER A 1 66 ? -6.962 18.989 32.478 1.00 0.00 85 SER A O 8
ATOM 12183 N N . SER A 1 67 ? -5.018 20.096 32.327 1.00 0.00 86 SER A N 8
ATOM 12184 C CA . SER A 1 67 ? -5.026 20.136 30.877 1.00 0.00 86 SER A CA 8
ATOM 12185 C C . SER A 1 67 ? -3.650 19.767 30.333 1.00 0.00 86 SER A C 8
ATOM 12186 O O . SER A 1 67 ? -2.655 20.434 30.633 1.00 0.00 86 SER A O 8
ATOM 12194 N N . GLY A 1 68 ? -3.599 18.704 29.549 1.00 0.00 87 GLY A N 8
ATOM 12195 C CA . GLY A 1 68 ? -2.344 18.279 28.962 1.00 0.00 87 GLY A CA 8
ATOM 12196 C C . GLY A 1 68 ? -2.528 17.692 27.589 1.00 0.00 87 GLY A C 8
ATOM 12197 O O . GLY A 1 68 ? -3.645 17.650 27.066 1.00 0.00 87 GLY A O 8
ATOM 12201 N N . ILE A 1 69 ? -1.433 17.223 27.016 1.00 0.00 88 ILE A N 8
ATOM 12202 C CA . ILE A 1 69 ? -1.437 16.710 25.663 1.00 0.00 88 ILE A CA 8
ATOM 12203 C C . ILE A 1 69 ? -1.040 15.247 25.638 1.00 0.00 88 ILE A C 8
ATOM 12204 O O . ILE A 1 69 ? 0.055 14.871 26.071 1.00 0.00 88 ILE A O 8
ATOM 12220 N N . VAL A 1 70 ? -1.944 14.431 25.153 1.00 0.00 89 VAL A N 8
ATOM 12221 C CA . VAL A 1 70 ? -1.658 13.035 24.902 1.00 0.00 89 VAL A CA 8
ATOM 12222 C C . VAL A 1 70 ? -1.157 12.884 23.470 1.00 0.00 89 VAL A C 8
ATOM 12223 O O . VAL A 1 70 ? -1.811 13.328 22.533 1.00 0.00 89 VAL A O 8
ATOM 12236 N N . LYS A 1 71 ? 0.016 12.297 23.304 1.00 0.00 90 LYS A N 8
ATOM 12237 C CA . LYS A 1 71 ? 0.610 12.123 21.979 1.00 0.00 90 LYS A CA 8
ATOM 12238 C C . LYS A 1 71 ? 1.023 10.662 21.800 1.00 0.00 90 LYS A C 8
ATOM 12239 O O . LYS A 1 71 ? 0.958 9.906 22.768 1.00 0.00 90 LYS A O 8
ATOM 12258 N N . PRO A 1 72 ? 1.413 10.229 20.572 1.00 0.00 91 PRO A N 8
ATOM 12259 C CA . PRO A 1 72 ? 1.892 8.854 20.316 1.00 0.00 91 PRO A CA 8
ATOM 12260 C C . PRO A 1 72 ? 3.024 8.415 21.249 1.00 0.00 91 PRO A C 8
ATOM 12261 O O . PRO A 1 72 ? 4.195 8.733 21.030 1.00 0.00 91 PRO A O 8
ATOM 12272 N N . GLY A 1 73 ? 2.650 7.698 22.304 1.00 0.00 92 GLY A N 8
ATOM 12273 C CA . GLY A 1 73 ? 3.618 7.174 23.252 1.00 0.00 92 GLY A CA 8
ATOM 12274 C C . GLY A 1 73 ? 3.853 8.091 24.426 1.00 0.00 92 GLY A C 8
ATOM 12275 O O . GLY A 1 73 ? 4.581 7.755 25.361 1.00 0.00 92 GLY A O 8
ATOM 12279 N N . SER A 1 74 ? 3.235 9.245 24.371 1.00 0.00 93 SER A N 8
ATOM 12280 C CA . SER A 1 74 ? 3.327 10.222 25.424 1.00 0.00 93 SER A CA 8
ATOM 12281 C C . SER A 1 74 ? 2.167 10.058 26.398 1.00 0.00 93 SER A C 8
ATOM 12282 O O . SER A 1 74 ? 1.076 9.633 26.013 1.00 0.00 93 SER A O 8
ATOM 12290 N N . ASP A 1 75 ? 2.409 10.400 27.652 1.00 0.00 94 ASP A N 8
ATOM 12291 C CA . ASP A 1 75 ? 1.411 10.227 28.697 1.00 0.00 94 ASP A CA 8
ATOM 12292 C C . ASP A 1 75 ? 0.940 11.572 29.219 1.00 0.00 94 ASP A C 8
ATOM 12293 O O . ASP A 1 75 ? 1.733 12.505 29.370 1.00 0.00 94 ASP A O 8
ATOM 12302 N N . PHE A 1 76 ? -0.353 11.670 29.475 1.00 0.00 95 PHE A N 8
ATOM 12303 C CA . PHE A 1 76 ? -0.914 12.821 30.166 1.00 0.00 95 PHE A CA 8
ATOM 12304 C C . PHE A 1 76 ? -1.444 12.364 31.515 1.00 0.00 95 PHE A C 8
ATOM 12305 O O . PHE A 1 76 ? -2.251 11.445 31.591 1.00 0.00 95 PHE A O 8
ATOM 12322 N N . ILE A 1 77 ? -0.975 12.987 32.579 1.00 0.00 96 ILE A N 8
ATOM 12323 C CA . ILE A 1 77 ? -1.447 12.644 33.908 1.00 0.00 96 ILE A CA 8
ATOM 12324 C C . ILE A 1 77 ? -2.549 13.591 34.342 1.00 0.00 96 ILE A C 8
ATOM 12325 O O . ILE A 1 77 ? -2.354 14.811 34.358 1.00 0.00 96 ILE A O 8
ATOM 12341 N N . MET A 1 78 ? -3.703 13.033 34.682 1.00 0.00 97 MET A N 8
ATOM 12342 C CA . MET A 1 78 ? -4.772 13.804 35.279 1.00 0.00 97 MET A CA 8
ATOM 12343 C C . MET A 1 78 ? -4.333 14.168 36.688 1.00 0.00 97 MET A C 8
ATOM 12344 O O . MET A 1 78 ? -4.259 13.308 37.565 1.00 0.00 97 MET A O 8
ATOM 12358 N N . LYS A 1 79 ? -3.973 15.428 36.873 1.00 0.00 98 LYS A N 8
ATOM 12359 C CA . LYS A 1 79 ? -3.363 15.867 38.114 1.00 0.00 98 LYS A CA 8
ATOM 12360 C C . LYS A 1 79 ? -4.377 15.832 39.257 1.00 0.00 98 LYS A C 8
ATOM 12361 O O . LYS A 1 79 ? -5.525 16.261 39.110 1.00 0.00 98 LYS A O 8
ATOM 12380 N N . GLY A 1 80 ? -3.945 15.265 40.369 1.00 0.00 99 GLY A N 8
ATOM 12381 C CA . GLY A 1 80 ? -4.824 15.044 41.491 1.00 0.00 99 GLY A CA 8
ATOM 12382 C C . GLY A 1 80 ? -4.419 13.820 42.276 1.00 0.00 99 GLY A C 8
ATOM 12383 O O . GLY A 1 80 ? -3.771 12.917 41.740 1.00 0.00 99 GLY A O 8
ATOM 12387 N N . GLY A 1 81 ? -4.746 13.807 43.551 1.00 0.00 100 GLY A N 8
ATOM 12388 C CA . GLY A 1 81 ? -4.555 12.617 44.352 1.00 0.00 100 GLY A CA 8
ATOM 12389 C C . GLY A 1 81 ? -5.868 12.060 44.828 1.00 0.00 100 GLY A C 8
ATOM 12390 O O . GLY A 1 81 ? -6.919 12.660 44.590 1.00 0.00 100 GLY A O 8
ATOM 12394 N N . LYS A 1 82 ? -5.820 10.904 45.485 1.00 0.00 101 LYS A N 8
ATOM 12395 C CA . LYS A 1 82 ? -7.026 10.253 45.991 1.00 0.00 101 LYS A CA 8
ATOM 12396 C C . LYS A 1 82 ? -7.667 11.123 47.059 1.00 0.00 101 LYS A C 8
ATOM 12397 O O . LYS A 1 82 ? -8.889 11.139 47.225 1.00 0.00 101 LYS A O 8
ATOM 12416 N N . THR A 1 83 ? -6.820 11.862 47.758 1.00 0.00 102 THR A N 8
ATOM 12417 C CA . THR A 1 83 ? -7.271 12.859 48.697 1.00 0.00 102 THR A CA 8
ATOM 12418 C C . THR A 1 83 ? -6.411 14.112 48.578 1.00 0.00 102 THR A C 8
ATOM 12419 O O . THR A 1 83 ? -5.188 14.029 48.440 1.00 0.00 102 THR A O 8
ATOM 12430 N N . TYR A 1 84 ? -7.059 15.259 48.600 1.00 0.00 103 TYR A N 8
ATOM 12431 C CA . TYR A 1 84 ? -6.369 16.533 48.607 1.00 0.00 103 TYR A CA 8
ATOM 12432 C C . TYR A 1 84 ? -6.830 17.336 49.809 1.00 0.00 103 TYR A C 8
ATOM 12433 O O . TYR A 1 84 ? -8.019 17.642 49.934 1.00 0.00 103 TYR A O 8
ATOM 12451 N N . LYS A 1 85 ? -5.886 17.628 50.707 1.00 0.00 104 LYS A N 8
ATOM 12452 C CA . LYS A 1 85 ? -6.168 18.305 51.980 1.00 0.00 104 LYS A CA 8
ATOM 12453 C C . LYS A 1 85 ? -7.121 17.465 52.842 1.00 0.00 104 LYS A C 8
ATOM 12454 O O . LYS A 1 85 ? -7.876 17.993 53.660 1.00 0.00 104 LYS A O 8
ATOM 12473 N N . GLY A 1 86 ? -7.070 16.149 52.638 1.00 0.00 105 GLY A N 8
ATOM 12474 C CA . GLY A 1 86 ? -7.940 15.226 53.351 1.00 0.00 105 GLY A CA 8
ATOM 12475 C C . GLY A 1 86 ? -9.286 15.025 52.673 1.00 0.00 105 GLY A C 8
ATOM 12476 O O . GLY A 1 86 ? -10.016 14.087 52.998 1.00 0.00 105 GLY A O 8
ATOM 12480 N N . HIS A 1 87 ? -9.615 15.902 51.731 1.00 0.00 106 HIS A N 8
ATOM 12481 C CA . HIS A 1 87 ? -10.876 15.816 50.999 1.00 0.00 106 HIS A CA 8
ATOM 12482 C C . HIS A 1 87 ? -10.736 14.804 49.874 1.00 0.00 106 HIS A C 8
ATOM 12483 O O . HIS A 1 87 ? -9.814 14.902 49.066 1.00 0.00 106 HIS A O 8
ATOM 12497 N N . LYS A 1 88 ? -11.638 13.838 49.826 1.00 0.00 107 LYS A N 8
ATOM 12498 C CA . LYS A 1 88 ? -11.519 12.749 48.868 1.00 0.00 107 LYS A CA 8
ATOM 12499 C C . LYS A 1 88 ? -12.130 13.103 47.516 1.00 0.00 107 LYS A C 8
ATOM 12500 O O . LYS A 1 88 ? -12.927 14.038 47.398 1.00 0.00 107 LYS A O 8
ATOM 12519 N N . LYS A 1 89 ? -11.716 12.350 46.504 1.00 0.00 108 LYS A N 8
ATOM 12520 C CA . LYS A 1 89 ? -12.225 12.487 45.149 1.00 0.00 108 LYS A CA 8
ATOM 12521 C C . LYS A 1 89 ? -13.663 11.998 45.064 1.00 0.00 108 LYS A C 8
ATOM 12522 O O . LYS A 1 89 ? -13.951 10.841 45.367 1.00 0.00 108 LYS A O 8
ATOM 12541 N N . VAL A 1 90 ? -14.565 12.866 44.640 1.00 0.00 109 VAL A N 8
ATOM 12542 C CA . VAL A 1 90 ? -15.971 12.502 44.568 1.00 0.00 109 VAL A CA 8
ATOM 12543 C C . VAL A 1 90 ? -16.405 12.248 43.127 1.00 0.00 109 VAL A C 8
ATOM 12544 O O . VAL A 1 90 ? -17.030 11.229 42.832 1.00 0.00 109 VAL A O 8
ATOM 12557 N N . SER A 1 91 ? -16.048 13.154 42.226 1.00 0.00 110 SER A N 8
ATOM 12558 C CA . SER A 1 91 ? -16.397 13.009 40.819 1.00 0.00 110 SER A CA 8
ATOM 12559 C C . SER A 1 91 ? -15.258 13.495 39.934 1.00 0.00 110 SER A C 8
ATOM 12560 O O . SER A 1 91 ? -14.401 14.260 40.380 1.00 0.00 110 SER A O 8
ATOM 12568 N N . ALA A 1 92 ? -15.241 13.045 38.691 1.00 0.00 111 ALA A N 8
ATOM 12569 C CA . ALA A 1 92 ? -14.239 13.485 37.737 1.00 0.00 111 ALA A CA 8
ATOM 12570 C C . ALA A 1 92 ? -14.840 13.588 36.346 1.00 0.00 111 ALA A C 8
ATOM 12571 O O . ALA A 1 92 ? -15.405 12.624 35.825 1.00 0.00 111 ALA A O 8
ATOM 12578 N N . GLY A 1 93 ? -14.723 14.764 35.760 1.00 0.00 112 GLY A N 8
ATOM 12579 C CA . GLY A 1 93 ? -15.225 14.996 34.424 1.00 0.00 112 GLY A CA 8
ATOM 12580 C C . GLY A 1 93 ? -14.428 16.072 33.731 1.00 0.00 112 GLY A C 8
ATOM 12581 O O . GLY A 1 93 ? -13.209 15.968 33.622 1.00 0.00 112 GLY A O 8
ATOM 12585 N N . GLY A 1 94 ? -15.097 17.118 33.292 1.00 0.00 113 GLY A N 8
ATOM 12586 C CA . GLY A 1 94 ? -14.398 18.224 32.688 1.00 0.00 113 GLY A CA 8
ATOM 12587 C C . GLY A 1 94 ? -14.986 18.636 31.362 1.00 0.00 113 GLY A C 8
ATOM 12588 O O . GLY A 1 94 ? -16.168 18.979 31.269 1.00 0.00 113 GLY A O 8
ATOM 12592 N N . ASP A 1 95 ? -14.158 18.585 30.334 1.00 0.00 114 ASP A N 8
ATOM 12593 C CA . ASP A 1 95 ? -14.546 19.010 29.002 1.00 0.00 114 ASP A CA 8
ATOM 12594 C C . ASP A 1 95 ? -14.359 17.874 28.012 1.00 0.00 114 ASP A C 8
ATOM 12595 O O . ASP A 1 95 ? -13.891 16.793 28.377 1.00 0.00 114 ASP A O 8
ATOM 12604 N N . THR A 1 96 ? -14.724 18.123 26.768 1.00 0.00 115 THR A N 8
ATOM 12605 C CA . THR A 1 96 ? -14.520 17.165 25.706 1.00 0.00 115 THR A CA 8
ATOM 12606 C C . THR A 1 96 ? -13.110 17.323 25.132 1.00 0.00 115 THR A C 8
ATOM 12607 O O . THR A 1 96 ? -12.683 18.440 24.839 1.00 0.00 115 THR A O 8
ATOM 12618 N N . PRO A 1 97 ? -12.352 16.217 25.033 1.00 0.00 116 PRO A N 8
ATOM 12619 C CA . PRO A 1 97 ? -11.017 16.213 24.425 1.00 0.00 116 PRO A CA 8
ATOM 12620 C C . PRO A 1 97 ? -11.025 16.730 22.988 1.00 0.00 116 PRO A C 8
ATOM 12621 O O . PRO A 1 97 ? -11.824 16.284 22.159 1.00 0.00 116 PRO A O 8
ATOM 12632 N N . TYR A 1 98 ? -10.133 17.669 22.704 1.00 0.00 117 TYR A N 8
ATOM 12633 C CA . TYR A 1 98 ? -10.007 18.249 21.371 1.00 0.00 117 TYR A CA 8
ATOM 12634 C C . TYR A 1 98 ? -8.587 18.036 20.856 1.00 0.00 117 TYR A C 8
ATOM 12635 O O . TYR A 1 98 ? -7.729 17.560 21.594 1.00 0.00 117 TYR A O 8
ATOM 12653 N N . TRP A 1 99 ? -8.335 18.379 19.604 1.00 0.00 118 TRP A N 8
ATOM 12654 C CA . TRP A 1 99 ? -6.996 18.235 19.046 1.00 0.00 118 TRP A CA 8
ATOM 12655 C C . TRP A 1 99 ? -6.245 19.558 19.133 1.00 0.00 118 TRP A C 8
ATOM 12656 O O . TRP A 1 99 ? -6.743 20.596 18.692 1.00 0.00 118 TRP A O 8
ATOM 12677 N N . TYR A 1 100 ? -5.057 19.514 19.716 1.00 0.00 119 TYR A N 8
ATOM 12678 C CA . TYR A 1 100 ? -4.229 20.700 19.857 1.00 0.00 119 TYR A CA 8
ATOM 12679 C C . TYR A 1 100 ? -3.246 20.788 18.709 1.00 0.00 119 TYR A C 8
ATOM 12680 O O . TYR A 1 100 ? -2.363 19.945 18.574 1.00 0.00 119 TYR A O 8
ATOM 12698 N N . LYS A 1 101 ? -3.402 21.806 17.889 1.00 0.00 120 LYS A N 8
ATOM 12699 C CA . LYS A 1 101 ? -2.518 22.013 16.759 1.00 0.00 120 LYS A CA 8
ATOM 12700 C C . LYS A 1 101 ? -1.593 23.188 17.037 1.00 0.00 120 LYS A C 8
ATOM 12701 O O . LYS A 1 101 ? -2.007 24.182 17.641 1.00 0.00 120 LYS A O 8
ATOM 12720 N N . LEU A 1 102 ? -0.341 23.067 16.618 1.00 0.00 121 LEU A N 8
ATOM 12721 C CA . LEU A 1 102 ? 0.605 24.163 16.742 1.00 0.00 121 LEU A CA 8
ATOM 12722 C C . LEU A 1 102 ? 0.302 25.231 15.703 1.00 0.00 121 LEU A C 8
ATOM 12723 O O . LEU A 1 102 ? -0.138 24.916 14.591 1.00 0.00 121 LEU A O 8
ATOM 12739 N N . GLU A 1 103 ? 0.526 26.488 16.098 1.00 0.00 122 GLU A N 8
ATOM 12740 C CA . GLU A 1 103 ? 0.284 27.654 15.247 1.00 0.00 122 GLU A CA 8
ATOM 12741 C C . GLU A 1 103 ? -1.198 27.792 14.911 1.00 0.00 122 GLU A C 8
ATOM 12742 O O . GLU A 1 103 ? -1.573 28.191 13.807 1.00 0.00 122 GLU A O 8
ATOM 12754 N N . HIS A 1 104 ? -2.036 27.455 15.887 1.00 0.00 123 HIS A N 8
ATOM 12755 C CA . HIS A 1 104 ? -3.479 27.608 15.753 1.00 0.00 123 HIS A CA 8
ATOM 12756 C C . HIS A 1 104 ? -3.878 29.062 15.996 1.00 0.00 123 HIS A C 8
ATOM 12757 O O . HIS A 1 104 ? -3.193 29.789 16.719 1.00 0.00 123 HIS A O 8
ATOM 12771 N N . HIS A 1 105 ? -4.982 29.475 15.398 1.00 0.00 124 HIS A N 8
ATOM 12772 C CA . HIS A 1 105 ? -5.397 30.871 15.450 1.00 0.00 124 HIS A CA 8
ATOM 12773 C C . HIS A 1 105 ? -6.422 31.105 16.549 1.00 0.00 124 HIS A C 8
ATOM 12774 O O . HIS A 1 105 ? -7.042 30.166 17.045 1.00 0.00 124 HIS A O 8
ATOM 12788 N N . HIS A 1 106 ? -6.590 32.366 16.920 1.00 0.00 125 HIS A N 8
ATOM 12789 C CA . HIS A 1 106 ? -7.628 32.766 17.857 1.00 0.00 125 HIS A CA 8
ATOM 12790 C C . HIS A 1 106 ? -8.698 33.553 17.106 1.00 0.00 125 HIS A C 8
ATOM 12791 O O . HIS A 1 106 ? -9.146 34.609 17.548 1.00 0.00 125 HIS A O 8
ATOM 12805 N N . HIS A 1 107 ? -9.090 33.012 15.958 1.00 0.00 126 HIS A N 8
ATOM 12806 C CA . HIS A 1 107 ? -10.064 33.652 15.086 1.00 0.00 126 HIS A CA 8
ATOM 12807 C C . HIS A 1 107 ? -11.458 33.560 15.693 1.00 0.00 126 HIS A C 8
ATOM 12808 O O . HIS A 1 107 ? -11.888 32.486 16.115 1.00 0.00 126 HIS A O 8
ATOM 12822 N N . HIS A 1 108 ? -12.147 34.690 15.752 1.00 0.00 127 HIS A N 8
ATOM 12823 C CA . HIS A 1 108 ? -13.486 34.740 16.332 1.00 0.00 127 HIS A CA 8
ATOM 12824 C C . HIS A 1 108 ? -14.523 34.432 15.262 1.00 0.00 127 HIS A C 8
ATOM 12825 O O . HIS A 1 108 ? -15.139 33.365 15.262 1.00 0.00 127 HIS A O 8
ATOM 12839 N N . HIS A 1 109 ? -14.701 35.378 14.348 1.00 0.00 128 HIS A N 8
ATOM 12840 C CA . HIS A 1 109 ? -15.621 35.233 13.227 1.00 0.00 128 HIS A CA 8
ATOM 12841 C C . HIS A 1 109 ? -15.324 36.309 12.191 1.00 0.00 128 HIS A C 8
ATOM 12842 O O . HIS A 1 109 ? -14.698 37.327 12.559 1.00 0.00 128 HIS A O 8
ATOM 12857 N N . GLY A 1 1 ? -16.050 10.457 -5.775 1.00 0.00 20 GLY A N 9
ATOM 12858 C CA . GLY A 1 1 ? -15.149 11.300 -4.955 1.00 0.00 20 GLY A CA 9
ATOM 12859 C C . GLY A 1 1 ? -15.007 10.770 -3.548 1.00 0.00 20 GLY A C 9
ATOM 12860 O O . GLY A 1 1 ? -15.816 9.953 -3.099 1.00 0.00 20 GLY A O 9
ATOM 12866 N N . GLY A 1 2 ? -13.990 11.236 -2.841 1.00 0.00 21 GLY A N 9
ATOM 12867 C CA . GLY A 1 2 ? -13.763 10.785 -1.488 1.00 0.00 21 GLY A CA 9
ATOM 12868 C C . GLY A 1 2 ? -12.434 11.249 -0.942 1.00 0.00 21 GLY A C 9
ATOM 12869 O O . GLY A 1 2 ? -12.386 12.006 0.023 1.00 0.00 21 GLY A O 9
ATOM 12873 N N . GLY A 1 3 ? -11.356 10.814 -1.577 1.00 0.00 22 GLY A N 9
ATOM 12874 C CA . GLY A 1 3 ? -10.027 11.155 -1.110 1.00 0.00 22 GLY A CA 9
ATOM 12875 C C . GLY A 1 3 ? -9.062 10.007 -1.285 1.00 0.00 22 GLY A C 9
ATOM 12876 O O . GLY A 1 3 ? -9.202 8.966 -0.640 1.00 0.00 22 GLY A O 9
ATOM 12880 N N . ASN A 1 4 ? -8.077 10.196 -2.152 1.00 0.00 23 ASN A N 9
ATOM 12881 C CA . ASN A 1 4 ? -7.112 9.147 -2.475 1.00 0.00 23 ASN A CA 9
ATOM 12882 C C . ASN A 1 4 ? -5.907 9.212 -1.534 1.00 0.00 23 ASN A C 9
ATOM 12883 O O . ASN A 1 4 ? -4.791 9.540 -1.954 1.00 0.00 23 ASN A O 9
ATOM 12894 N N . SER A 1 5 ? -6.164 8.909 -0.255 1.00 0.00 24 SER A N 9
ATOM 12895 C CA . SER A 1 5 ? -5.158 8.977 0.816 1.00 0.00 24 SER A CA 9
ATOM 12896 C C . SER A 1 5 ? -4.628 10.407 1.008 1.00 0.00 24 SER A C 9
ATOM 12897 O O . SER A 1 5 ? -3.511 10.617 1.481 1.00 0.00 24 SER A O 9
ATOM 12905 N N . GLU A 1 6 ? -5.449 11.384 0.635 1.00 0.00 25 GLU A N 9
ATOM 12906 C CA . GLU A 1 6 ? -5.137 12.794 0.856 1.00 0.00 25 GLU A CA 9
ATOM 12907 C C . GLU A 1 6 ? -6.238 13.429 1.694 1.00 0.00 25 GLU A C 9
ATOM 12908 O O . GLU A 1 6 ? -6.486 14.632 1.623 1.00 0.00 25 GLU A O 9
ATOM 12920 N N . ARG A 1 7 ? -6.892 12.596 2.484 1.00 0.00 26 ARG A N 9
ATOM 12921 C CA . ARG A 1 7 ? -8.028 13.017 3.287 1.00 0.00 26 ARG A CA 9
ATOM 12922 C C . ARG A 1 7 ? -7.626 13.151 4.748 1.00 0.00 26 ARG A C 9
ATOM 12923 O O . ARG A 1 7 ? -6.691 12.483 5.199 1.00 0.00 26 ARG A O 9
ATOM 12944 N N . PRO A 1 8 ? -8.290 14.046 5.497 1.00 0.00 27 PRO A N 9
ATOM 12945 C CA . PRO A 1 8 ? -8.110 14.141 6.947 1.00 0.00 27 PRO A CA 9
ATOM 12946 C C . PRO A 1 8 ? -8.540 12.855 7.656 1.00 0.00 27 PRO A C 9
ATOM 12947 O O . PRO A 1 8 ? -9.553 12.249 7.286 1.00 0.00 27 PRO A O 9
ATOM 12958 N N . PRO A 1 9 ? -7.757 12.406 8.656 1.00 0.00 28 PRO A N 9
ATOM 12959 C CA . PRO A 1 9 ? -8.074 11.206 9.437 1.00 0.00 28 PRO A CA 9
ATOM 12960 C C . PRO A 1 9 ? -9.428 11.315 10.128 1.00 0.00 28 PRO A C 9
ATOM 12961 O O . PRO A 1 9 ? -9.665 12.231 10.917 1.00 0.00 28 PRO A O 9
ATOM 12972 N N . SER A 1 10 ? -10.313 10.383 9.812 1.00 0.00 29 SER A N 9
ATOM 12973 C CA . SER A 1 10 ? -11.664 10.390 10.344 1.00 0.00 29 SER A CA 9
ATOM 12974 C C . SER A 1 10 ? -11.699 9.728 11.716 1.00 0.00 29 SER A C 9
ATOM 12975 O O . SER A 1 10 ? -11.974 8.535 11.838 1.00 0.00 29 SER A O 9
ATOM 12983 N N . VAL A 1 11 ? -11.392 10.512 12.740 1.00 0.00 30 VAL A N 9
ATOM 12984 C CA . VAL A 1 11 ? -11.342 10.011 14.096 1.00 0.00 30 VAL A CA 9
ATOM 12985 C C . VAL A 1 11 ? -11.494 11.167 15.091 1.00 0.00 30 VAL A C 9
ATOM 12986 O O . VAL A 1 11 ? -11.005 12.278 14.857 1.00 0.00 30 VAL A O 9
ATOM 12999 N N . ALA A 1 12 ? -12.214 10.912 16.173 1.00 0.00 31 ALA A N 9
ATOM 13000 C CA . ALA A 1 12 ? -12.361 11.888 17.239 1.00 0.00 31 ALA A CA 9
ATOM 13001 C C . ALA A 1 12 ? -11.157 11.831 18.172 1.00 0.00 31 ALA A C 9
ATOM 13002 O O . ALA A 1 12 ? -10.416 10.846 18.187 1.00 0.00 31 ALA A O 9
ATOM 13009 N N . ALA A 1 13 ? -10.970 12.878 18.958 1.00 0.00 32 ALA A N 9
ATOM 13010 C CA . ALA A 1 13 ? -9.861 12.931 19.898 1.00 0.00 32 ALA A CA 9
ATOM 13011 C C . ALA A 1 13 ? -10.138 12.036 21.097 1.00 0.00 32 ALA A C 9
ATOM 13012 O O . ALA A 1 13 ? -9.220 11.471 21.688 1.00 0.00 32 ALA A O 9
ATOM 13019 N N . GLY A 1 14 ? -11.421 11.877 21.424 1.00 0.00 33 GLY A N 9
ATOM 13020 C CA . GLY A 1 14 ? -11.820 10.996 22.509 1.00 0.00 33 GLY A CA 9
ATOM 13021 C C . GLY A 1 14 ? -11.770 9.528 22.110 1.00 0.00 33 GLY A C 9
ATOM 13022 O O . GLY A 1 14 ? -11.974 8.642 22.941 1.00 0.00 33 GLY A O 9
ATOM 13026 N N . GLU A 1 15 ? -11.476 9.278 20.838 1.00 0.00 34 GLU A N 9
ATOM 13027 C CA . GLU A 1 15 ? -11.409 7.925 20.304 1.00 0.00 34 GLU A CA 9
ATOM 13028 C C . GLU A 1 15 ? -10.017 7.321 20.491 1.00 0.00 34 GLU A C 9
ATOM 13029 O O . GLU A 1 15 ? -9.840 6.110 20.373 1.00 0.00 34 GLU A O 9
ATOM 13041 N N . CYS A 1 16 ? -9.031 8.162 20.787 1.00 0.00 35 CYS A N 9
ATOM 13042 C CA . CYS A 1 16 ? -7.653 7.695 20.909 1.00 0.00 35 CYS A CA 9
ATOM 13043 C C . CYS A 1 16 ? -7.138 7.819 22.339 1.00 0.00 35 CYS A C 9
ATOM 13044 O O . CYS A 1 16 ? -5.945 7.677 22.595 1.00 0.00 35 CYS A O 9
ATOM 13051 N N . VAL A 1 17 ? -8.027 8.070 23.278 1.00 0.00 36 VAL A N 9
ATOM 13052 C CA . VAL A 1 17 ? -7.615 8.193 24.665 1.00 0.00 36 VAL A CA 9
ATOM 13053 C C . VAL A 1 17 ? -8.331 7.171 25.530 1.00 0.00 36 VAL A C 9
ATOM 13054 O O . VAL A 1 17 ? -9.506 6.864 25.312 1.00 0.00 36 VAL A O 9
ATOM 13067 N N . THR A 1 18 ? -7.607 6.620 26.485 1.00 0.00 37 THR A N 9
ATOM 13068 C CA . THR A 1 18 ? -8.171 5.661 27.410 1.00 0.00 37 THR A CA 9
ATOM 13069 C C . THR A 1 18 ? -7.643 5.929 28.818 1.00 0.00 37 THR A C 9
ATOM 13070 O O . THR A 1 18 ? -6.525 6.427 28.984 1.00 0.00 37 THR A O 9
ATOM 13081 N N . PHE A 1 19 ? -8.457 5.630 29.820 1.00 0.00 38 PHE A N 9
ATOM 13082 C CA . PHE A 1 19 ? -8.109 5.948 31.193 1.00 0.00 38 PHE A CA 9
ATOM 13083 C C . PHE A 1 19 ? -7.413 4.777 31.870 1.00 0.00 38 PHE A C 9
ATOM 13084 O O . PHE A 1 19 ? -7.948 3.670 31.953 1.00 0.00 38 PHE A O 9
ATOM 13101 N N . ASN A 1 20 ? -6.211 5.037 32.337 1.00 0.00 39 ASN A N 9
ATOM 13102 C CA . ASN A 1 20 ? -5.513 4.115 33.211 1.00 0.00 39 ASN A CA 9
ATOM 13103 C C . ASN A 1 20 ? -5.571 4.659 34.624 1.00 0.00 39 ASN A C 9
ATOM 13104 O O . ASN A 1 20 ? -5.191 5.802 34.866 1.00 0.00 39 ASN A O 9
ATOM 13115 N N . SER A 1 21 ? -6.059 3.850 35.547 1.00 0.00 40 SER A N 9
ATOM 13116 C CA . SER A 1 21 ? -6.252 4.283 36.920 1.00 0.00 40 SER A CA 9
ATOM 13117 C C . SER A 1 21 ? -4.932 4.279 37.690 1.00 0.00 40 SER A C 9
ATOM 13118 O O . SER A 1 21 ? -4.826 4.867 38.765 1.00 0.00 40 SER A O 9
ATOM 13126 N N . LYS A 1 22 ? -3.923 3.625 37.116 1.00 0.00 41 LYS A N 9
ATOM 13127 C CA . LYS A 1 22 ? -2.591 3.563 37.713 1.00 0.00 41 LYS A CA 9
ATOM 13128 C C . LYS A 1 22 ? -1.671 4.619 37.106 1.00 0.00 41 LYS A C 9
ATOM 13129 O O . LYS A 1 22 ? -0.469 4.652 37.381 1.00 0.00 41 LYS A O 9
ATOM 13148 N N . LEU A 1 23 ? -2.249 5.472 36.272 1.00 0.00 42 LEU A N 9
ATOM 13149 C CA . LEU A 1 23 ? -1.519 6.532 35.604 1.00 0.00 42 LEU A CA 9
ATOM 13150 C C . LEU A 1 23 ? -1.298 7.699 36.570 1.00 0.00 42 LEU A C 9
ATOM 13151 O O . LEU A 1 23 ? -2.170 8.535 36.752 1.00 0.00 42 LEU A O 9
ATOM 13167 N N . GLY A 1 24 ? -0.134 7.761 37.185 1.00 0.00 43 GLY A N 9
ATOM 13168 C CA . GLY A 1 24 ? 0.095 8.762 38.208 1.00 0.00 43 GLY A CA 9
ATOM 13169 C C . GLY A 1 24 ? -0.503 8.348 39.539 1.00 0.00 43 GLY A C 9
ATOM 13170 O O . GLY A 1 24 ? -0.223 7.254 40.044 1.00 0.00 43 GLY A O 9
ATOM 13174 N N . GLU A 1 25 ? -1.323 9.216 40.118 1.00 0.00 44 GLU A N 9
ATOM 13175 C CA . GLU A 1 25 ? -1.989 8.906 41.374 1.00 0.00 44 GLU A CA 9
ATOM 13176 C C . GLU A 1 25 ? -3.422 8.463 41.131 1.00 0.00 44 GLU A C 9
ATOM 13177 O O . GLU A 1 25 ? -3.835 7.390 41.570 1.00 0.00 44 GLU A O 9
ATOM 13189 N N . ILE A 1 26 ? -4.176 9.295 40.428 1.00 0.00 45 ILE A N 9
ATOM 13190 C CA . ILE A 1 26 ? -5.597 9.047 40.224 1.00 0.00 45 ILE A CA 9
ATOM 13191 C C . ILE A 1 26 ? -5.887 8.552 38.821 1.00 0.00 45 ILE A C 9
ATOM 13192 O O . ILE A 1 26 ? -6.877 7.858 38.593 1.00 0.00 45 ILE A O 9
ATOM 13208 N N . GLY A 1 27 ? -5.029 8.915 37.890 1.00 0.00 46 GLY A N 9
ATOM 13209 C CA . GLY A 1 27 ? -5.112 8.369 36.565 1.00 0.00 46 GLY A CA 9
ATOM 13210 C C . GLY A 1 27 ? -4.742 9.348 35.493 1.00 0.00 46 GLY A C 9
ATOM 13211 O O . GLY A 1 27 ? -4.411 10.502 35.761 1.00 0.00 46 GLY A O 9
ATOM 13215 N N . GLY A 1 28 ? -4.799 8.868 34.275 1.00 0.00 47 GLY A N 9
ATOM 13216 C CA . GLY A 1 28 ? -4.411 9.652 33.143 1.00 0.00 47 GLY A CA 9
ATOM 13217 C C . GLY A 1 28 ? -4.818 8.983 31.863 1.00 0.00 47 GLY A C 9
ATOM 13218 O O . GLY A 1 28 ? -5.327 7.859 31.879 1.00 0.00 47 GLY A O 9
ATOM 13222 N N . TYR A 1 29 ? -4.591 9.658 30.761 1.00 0.00 48 TYR A N 9
ATOM 13223 C CA . TYR A 1 29 ? -5.017 9.161 29.480 1.00 0.00 48 TYR A CA 9
ATOM 13224 C C . TYR A 1 29 ? -3.819 8.836 28.627 1.00 0.00 48 TYR A C 9
ATOM 13225 O O . TYR A 1 29 ? -2.877 9.622 28.524 1.00 0.00 48 TYR A O 9
ATOM 13243 N N . SER A 1 30 ? -3.869 7.664 28.033 1.00 0.00 49 SER A N 9
ATOM 13244 C CA . SER A 1 30 ? -2.772 7.152 27.250 1.00 0.00 49 SER A CA 9
ATOM 13245 C C . SER A 1 30 ? -3.214 6.943 25.808 1.00 0.00 49 SER A C 9
ATOM 13246 O O . SER A 1 30 ? -4.413 6.808 25.531 1.00 0.00 49 SER A O 9
ATOM 13254 N N . TRP A 1 31 ? -2.244 6.929 24.906 1.00 0.00 50 TRP A N 9
ATOM 13255 C CA . TRP A 1 31 ? -2.498 6.786 23.482 1.00 0.00 50 TRP A CA 9
ATOM 13256 C C . TRP A 1 31 ? -3.058 5.411 23.157 1.00 0.00 50 TRP A C 9
ATOM 13257 O O . TRP A 1 31 ? -2.546 4.392 23.629 1.00 0.00 50 TRP A O 9
ATOM 13278 N N . LYS A 1 32 ? -4.118 5.390 22.368 1.00 0.00 51 LYS A N 9
ATOM 13279 C CA . LYS A 1 32 ? -4.675 4.146 21.879 1.00 0.00 51 LYS A CA 9
ATOM 13280 C C . LYS A 1 32 ? -3.893 3.692 20.659 1.00 0.00 51 LYS A C 9
ATOM 13281 O O . LYS A 1 32 ? -4.135 4.157 19.545 1.00 0.00 51 LYS A O 9
ATOM 13300 N N . TYR A 1 33 ? -2.956 2.778 20.876 1.00 0.00 52 TYR A N 9
ATOM 13301 C CA . TYR A 1 33 ? -2.082 2.306 19.807 1.00 0.00 52 TYR A CA 9
ATOM 13302 C C . TYR A 1 33 ? -2.813 1.336 18.878 1.00 0.00 52 TYR A C 9
ATOM 13303 O O . TYR A 1 33 ? -2.309 0.983 17.814 1.00 0.00 52 TYR A O 9
ATOM 13321 N N . SER A 1 34 ? -4.006 0.916 19.292 1.00 0.00 53 SER A N 9
ATOM 13322 C CA . SER A 1 34 ? -4.880 0.096 18.462 1.00 0.00 53 SER A CA 9
ATOM 13323 C C . SER A 1 34 ? -5.613 0.959 17.422 1.00 0.00 53 SER A C 9
ATOM 13324 O O . SER A 1 34 ? -6.229 0.443 16.487 1.00 0.00 53 SER A O 9
ATOM 13332 N N . ASN A 1 35 ? -5.534 2.275 17.591 1.00 0.00 54 ASN A N 9
ATOM 13333 C CA . ASN A 1 35 ? -6.155 3.208 16.664 1.00 0.00 54 ASN A CA 9
ATOM 13334 C C . ASN A 1 35 ? -5.102 3.773 15.721 1.00 0.00 54 ASN A C 9
ATOM 13335 O O . ASN A 1 35 ? -4.241 4.553 16.123 1.00 0.00 54 ASN A O 9
ATOM 13346 N N . ASP A 1 36 ? -5.169 3.362 14.465 1.00 0.00 55 ASP A N 9
ATOM 13347 C CA . ASP A 1 36 ? -4.208 3.796 13.460 1.00 0.00 55 ASP A CA 9
ATOM 13348 C C . ASP A 1 36 ? -4.569 5.180 12.925 1.00 0.00 55 ASP A C 9
ATOM 13349 O O . ASP A 1 36 ? -3.696 5.959 12.548 1.00 0.00 55 ASP A O 9
ATOM 13358 N N . ALA A 1 37 ? -5.865 5.477 12.91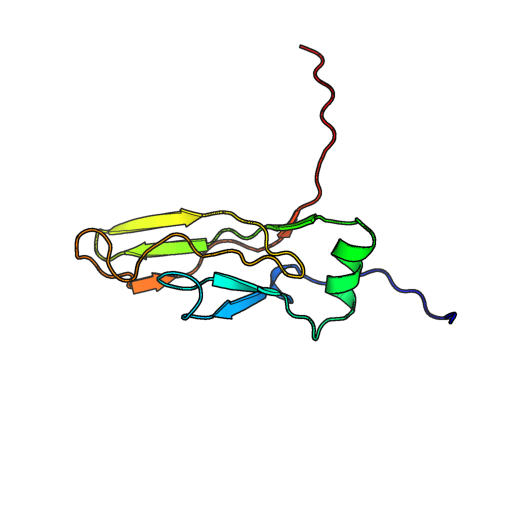8 1.00 0.00 56 ALA A N 9
ATOM 13359 C CA . ALA A 1 37 ? -6.371 6.736 12.383 1.00 0.00 56 ALA A CA 9
ATOM 13360 C C . ALA A 1 37 ? -5.959 7.932 13.243 1.00 0.00 56 ALA A C 9
ATOM 13361 O O . ALA A 1 37 ? -5.596 8.983 12.713 1.00 0.00 56 ALA A O 9
ATOM 13368 N N . CYS A 1 38 ? -6.007 7.765 14.561 1.00 0.00 57 CYS A N 9
ATOM 13369 C CA . CYS A 1 38 ? -5.664 8.843 15.491 1.00 0.00 57 CYS A CA 9
ATOM 13370 C C . CYS A 1 38 ? -4.165 9.125 15.480 1.00 0.00 57 CYS A C 9
ATOM 13371 O O . CYS A 1 38 ? -3.741 10.275 15.609 1.00 0.00 57 CYS A O 9
ATOM 13378 N N . ASN A 1 39 ? -3.368 8.077 15.290 1.00 0.00 58 ASN A N 9
ATOM 13379 C CA . ASN A 1 39 ? -1.921 8.227 15.190 1.00 0.00 58 ASN A CA 9
ATOM 13380 C C . ASN A 1 39 ? -1.556 8.917 13.883 1.00 0.00 58 ASN A C 9
ATOM 13381 O O . ASN A 1 39 ? -0.590 9.674 13.819 1.00 0.00 58 ASN A O 9
ATOM 13392 N N . GLU A 1 40 ? -2.367 8.678 12.855 1.00 0.00 59 GLU A N 9
ATOM 13393 C CA . GLU A 1 40 ? -2.179 9.305 11.554 1.00 0.00 59 GLU A CA 9
ATOM 13394 C C . GLU A 1 40 ? -2.501 10.796 11.621 1.00 0.00 59 GLU A C 9
ATOM 13395 O O . GLU A 1 40 ? -1.932 11.594 10.879 1.00 0.00 59 GLU A O 9
ATOM 13407 N N . THR A 1 41 ? -3.399 11.169 12.528 1.00 0.00 60 THR A N 9
ATOM 13408 C CA . THR A 1 41 ? -3.782 12.566 12.699 1.00 0.00 60 THR A CA 9
ATOM 13409 C C . THR A 1 41 ? -2.588 13.409 13.136 1.00 0.00 60 THR A C 9
ATOM 13410 O O . THR A 1 41 ? -2.336 14.489 12.590 1.00 0.00 60 THR A O 9
ATOM 13421 N N . VAL A 1 42 ? -1.837 12.891 14.100 1.00 0.00 61 VAL A N 9
ATOM 13422 C CA . VAL A 1 42 ? -0.664 13.586 14.609 1.00 0.00 61 VAL A CA 9
ATOM 13423 C C . VAL A 1 42 ? 0.538 13.381 13.675 1.00 0.00 61 VAL A C 9
ATOM 13424 O O . VAL A 1 42 ? 1.483 14.169 13.681 1.00 0.00 61 VAL A O 9
ATOM 13437 N N . ALA A 1 43 ? 0.479 12.330 12.858 1.00 0.00 62 ALA A N 9
ATOM 13438 C CA . ALA A 1 43 ? 1.540 12.018 11.899 1.00 0.00 62 ALA A CA 9
ATOM 13439 C C . ALA A 1 43 ? 1.561 13.007 10.733 1.00 0.00 62 ALA A C 9
ATOM 13440 O O . ALA A 1 43 ? 2.633 13.394 10.260 1.00 0.00 62 ALA A O 9
ATOM 13447 N N . LYS A 1 44 ? 0.375 13.413 10.277 1.00 0.00 63 LYS A N 9
ATOM 13448 C CA . LYS A 1 44 ? 0.261 14.386 9.188 1.00 0.00 63 LYS A CA 9
ATOM 13449 C C . LYS A 1 44 ? 0.648 15.783 9.659 1.00 0.00 63 LYS A C 9
ATOM 13450 O O . LYS A 1 44 ? 1.010 16.644 8.855 1.00 0.00 63 LYS A O 9
ATOM 13469 N N . GLY A 1 45 ? 0.569 15.997 10.967 1.00 0.00 64 GLY A N 9
ATOM 13470 C CA . GLY A 1 45 ? 0.842 17.302 11.526 1.00 0.00 64 GLY A CA 9
ATOM 13471 C C . GLY A 1 45 ? -0.412 18.141 11.631 1.00 0.00 64 GLY A C 9
ATOM 13472 O O . GLY A 1 45 ? -0.344 19.366 11.641 1.00 0.00 64 GLY A O 9
ATOM 13476 N N . TYR A 1 46 ? -1.564 17.472 11.692 1.00 0.00 65 TYR A N 9
ATOM 13477 C CA . TYR A 1 46 ? -2.840 18.157 11.864 1.00 0.00 65 TYR A CA 9
ATOM 13478 C C . TYR A 1 46 ? -2.929 18.736 13.267 1.00 0.00 65 TYR A C 9
ATOM 13479 O O . TYR A 1 46 ? -3.408 19.846 13.468 1.00 0.00 65 TYR A O 9
ATOM 13497 N N . ALA A 1 47 ? -2.451 17.961 14.224 1.00 0.00 66 ALA A N 9
ATOM 13498 C CA . ALA A 1 47 ? -2.427 18.366 15.611 1.00 0.00 66 ALA A CA 9
ATOM 13499 C C . ALA A 1 47 ? -1.162 17.855 16.263 1.00 0.00 66 ALA A C 9
ATOM 13500 O O . ALA A 1 47 ? -0.378 17.145 15.635 1.00 0.00 66 ALA A O 9
ATOM 13507 N N . ILE A 1 48 ? -0.969 18.233 17.507 1.00 0.00 67 ILE A N 9
ATOM 13508 C CA . ILE A 1 48 ? 0.123 17.727 18.304 1.00 0.00 67 ILE A CA 9
ATOM 13509 C C . ILE A 1 48 ? -0.359 16.590 19.173 1.00 0.00 67 ILE A C 9
ATOM 13510 O O . ILE A 1 48 ? 0.420 15.748 19.623 1.00 0.00 67 ILE A O 9
ATOM 13526 N N . GLY A 1 49 ? -1.649 16.581 19.419 1.00 0.00 68 GLY A N 9
ATOM 13527 C CA . GLY A 1 49 ? -2.198 15.570 20.244 1.00 0.00 68 GLY A CA 9
ATOM 13528 C C . GLY A 1 49 ? -3.604 15.885 20.691 1.00 0.00 68 GLY A C 9
ATOM 13529 O O . GLY A 1 49 ? -4.246 16.791 20.155 1.00 0.00 68 GLY A O 9
ATOM 13533 N N . VAL A 1 50 ? -4.070 15.150 21.683 1.00 0.00 69 VAL A N 9
ATOM 13534 C CA . VAL A 1 50 ? -5.424 15.306 22.187 1.00 0.00 69 VAL A CA 9
ATOM 13535 C C . VAL A 1 50 ? -5.420 16.203 23.424 1.00 0.00 69 VAL A C 9
ATOM 13536 O O . VAL A 1 50 ? -4.815 15.875 24.446 1.00 0.00 69 VAL A O 9
ATOM 13549 N N . ALA A 1 51 ? -6.097 17.340 23.303 1.00 0.00 70 ALA A N 9
ATOM 13550 C CA . ALA A 1 51 ? -6.172 18.325 24.372 1.00 0.00 70 ALA A CA 9
ATOM 13551 C C . ALA A 1 51 ? -7.489 18.220 25.107 1.00 0.00 70 ALA A C 9
ATOM 13552 O O . ALA A 1 51 ? -8.554 18.281 24.493 1.00 0.00 70 ALA A O 9
ATOM 13559 N N . MET A 1 52 ? -7.423 18.059 26.414 1.00 0.00 71 MET A N 9
ATOM 13560 C CA . MET A 1 52 ? -8.630 18.030 27.227 1.00 0.00 71 MET A CA 9
ATOM 13561 C C . MET A 1 52 ? -8.392 18.668 28.588 1.00 0.00 71 MET A C 9
ATOM 13562 O O . MET A 1 52 ? -7.303 18.563 29.158 1.00 0.00 71 MET A O 9
ATOM 13576 N N . HIS A 1 53 ? -9.411 19.357 29.084 1.00 0.00 72 HIS A N 9
ATOM 13577 C CA . HIS A 1 53 ? -9.383 19.924 30.425 1.00 0.00 72 HIS A CA 9
ATOM 13578 C C . HIS A 1 53 ? -10.019 18.927 31.383 1.00 0.00 72 HIS A C 9
ATOM 13579 O O . HIS A 1 53 ? -11.153 18.499 31.165 1.00 0.00 72 HIS A O 9
ATOM 13593 N N . ARG A 1 54 ? -9.302 18.538 32.422 1.00 0.00 73 ARG A N 9
ATOM 13594 C CA . ARG A 1 54 ? -9.855 17.618 33.398 1.00 0.00 73 ARG A CA 9
ATOM 13595 C C . ARG A 1 54 ? -10.101 18.328 34.719 1.00 0.00 73 ARG A C 9
ATOM 13596 O O . ARG A 1 54 ? -9.212 18.984 35.262 1.00 0.00 73 ARG A O 9
ATOM 13617 N N . THR A 1 55 ? -11.323 18.197 35.213 1.00 0.00 74 THR A N 9
ATOM 13618 C CA . THR A 1 55 ? -11.736 18.814 36.462 1.00 0.00 74 THR A CA 9
ATOM 13619 C C . THR A 1 55 ? -11.935 17.754 37.534 1.00 0.00 74 THR A C 9
ATOM 13620 O O . THR A 1 55 ? -12.876 16.959 37.475 1.00 0.00 74 THR A O 9
ATOM 13631 N N . VAL A 1 56 ? -11.036 17.736 38.496 1.00 0.00 75 VAL A N 9
ATOM 13632 C CA . VAL A 1 56 ? -11.087 16.772 39.575 1.00 0.00 75 VAL A CA 9
ATOM 13633 C C . VAL A 1 56 ? -11.665 17.417 40.836 1.00 0.00 75 VAL A C 9
ATOM 13634 O O . VAL A 1 56 ? -11.005 18.220 41.494 1.00 0.00 75 VAL A O 9
ATOM 13647 N N . ASN A 1 57 ? -12.910 17.076 41.147 1.00 0.00 76 ASN A N 9
ATOM 13648 C CA . ASN A 1 57 ? -13.624 17.661 42.280 1.00 0.00 76 ASN A CA 9
ATOM 13649 C C . ASN A 1 57 ? -13.221 16.989 43.585 1.00 0.00 76 ASN A C 9
ATOM 13650 O O . ASN A 1 57 ? -12.970 15.779 43.624 1.00 0.00 76 ASN A O 9
ATOM 13661 N N . TYR A 1 58 ? -13.179 17.775 44.654 1.00 0.00 77 TYR A N 9
ATOM 13662 C CA . TYR A 1 58 ? -12.740 17.276 45.946 1.00 0.00 77 TYR A CA 9
ATOM 13663 C C . TYR A 1 58 ? -13.752 17.558 47.040 1.00 0.00 77 TYR A C 9
ATOM 13664 O O . TYR A 1 58 ? -14.614 18.430 46.905 1.00 0.00 77 TYR A O 9
ATOM 13682 N N . GLU A 1 59 ? -13.605 16.829 48.144 1.00 0.00 78 GLU A N 9
ATOM 13683 C CA . GLU A 1 59 ? -14.475 16.968 49.309 1.00 0.00 78 GLU A CA 9
ATOM 13684 C C . GLU A 1 59 ? -14.080 18.159 50.185 1.00 0.00 78 GLU A C 9
ATOM 13685 O O . GLU A 1 59 ? -14.117 18.085 51.415 1.00 0.00 78 GLU A O 9
ATOM 13697 N N . GLY A 1 60 ? -13.698 19.246 49.542 1.00 0.00 79 GLY A N 9
ATOM 13698 C CA . GLY A 1 60 ? -13.406 20.478 50.241 1.00 0.00 79 GLY A CA 9
ATOM 13699 C C . GLY A 1 60 ? -14.117 21.645 49.597 1.00 0.00 79 GLY A C 9
ATOM 13700 O O . GLY A 1 60 ? -13.966 22.788 50.018 1.00 0.00 79 GLY A O 9
ATOM 13704 N N . GLY A 1 61 ? -14.891 21.342 48.557 1.00 0.00 80 GLY A N 9
ATOM 13705 C CA . GLY A 1 61 ? -15.619 22.370 47.842 1.00 0.00 80 GLY A CA 9
ATOM 13706 C C . GLY A 1 61 ? -14.837 22.933 46.671 1.00 0.00 80 GLY A C 9
ATOM 13707 O O . GLY A 1 61 ? -15.322 23.810 45.957 1.00 0.00 80 GLY A O 9
ATOM 13711 N N . TYR A 1 62 ? -13.634 22.415 46.460 1.00 0.00 81 TYR A N 9
ATOM 13712 C CA . TYR A 1 62 ? -12.762 22.914 45.406 1.00 0.00 81 TYR A CA 9
ATOM 13713 C C . TYR A 1 62 ? -12.521 21.841 44.354 1.00 0.00 81 TYR A C 9
ATOM 13714 O O . TYR A 1 62 ? -12.812 20.664 44.576 1.00 0.00 81 TYR A O 9
ATOM 13732 N N . SER A 1 63 ? -11.983 22.259 43.222 1.00 0.00 82 SER A N 9
ATOM 13733 C CA . SER A 1 63 ? -11.685 21.350 42.130 1.00 0.00 82 SER A CA 9
ATOM 13734 C C . SER A 1 63 ? -10.302 21.647 41.560 1.00 0.00 82 SER A C 9
ATOM 13735 O O . SER A 1 63 ? -9.881 22.804 41.500 1.00 0.00 82 SER A O 9
ATOM 13743 N N . ILE A 1 64 ? -9.589 20.608 41.164 1.00 0.00 83 ILE A N 9
ATOM 13744 C CA . ILE A 1 64 ? -8.290 20.775 40.539 1.00 0.00 83 ILE A CA 9
ATOM 13745 C C . ILE A 1 64 ? -8.418 20.607 39.027 1.00 0.00 83 ILE A C 9
ATOM 13746 O O . ILE A 1 64 ? -8.775 19.532 38.541 1.00 0.00 83 ILE A O 9
ATOM 13762 N N . GLN A 1 65 ? -8.155 21.677 38.294 1.00 0.00 84 GLN A N 9
ATOM 13763 C CA . GLN A 1 65 ? -8.228 21.641 36.841 1.00 0.00 84 GLN A CA 9
ATOM 13764 C C . GLN A 1 65 ? -6.844 21.450 36.242 1.00 0.00 84 GLN A C 9
ATOM 13765 O O . GLN A 1 65 ? -5.878 22.097 36.657 1.00 0.00 84 GLN A O 9
ATOM 13779 N N . SER A 1 66 ? -6.748 20.551 35.278 1.00 0.00 85 SER A N 9
ATOM 13780 C CA . SER A 1 66 ? -5.489 20.279 34.611 1.00 0.00 85 SER A CA 9
ATOM 13781 C C . SER A 1 66 ? -5.696 20.153 33.108 1.00 0.00 85 SER A C 9
ATOM 13782 O O . SER A 1 66 ? -6.700 19.600 32.655 1.00 0.00 85 SER A O 9
ATOM 13790 N N . SER A 1 67 ? -4.761 20.685 32.341 1.00 0.00 86 SER A N 9
ATOM 13791 C CA . SER A 1 67 ? -4.825 20.597 30.894 1.00 0.00 86 SER A CA 9
ATOM 13792 C C . SER A 1 67 ? -3.515 20.051 30.341 1.00 0.00 86 SER A C 9
ATOM 13793 O O . SER A 1 67 ? -2.439 20.584 30.623 1.00 0.00 86 SER A O 9
ATOM 13801 N N . GLY A 1 68 ? -3.606 18.978 29.574 1.00 0.00 87 GLY A N 9
ATOM 13802 C CA . GLY A 1 68 ? -2.426 18.397 28.978 1.00 0.00 87 GLY A CA 9
ATOM 13803 C C . GLY A 1 68 ? -2.725 17.784 27.640 1.00 0.00 87 GLY A C 9
ATOM 13804 O O . GLY A 1 68 ? -3.872 17.800 27.181 1.00 0.00 87 GLY A O 9
ATOM 13808 N N . ILE A 1 69 ? -1.701 17.232 27.023 1.00 0.00 88 ILE A N 9
ATOM 13809 C CA . ILE A 1 69 ? -1.823 16.666 25.700 1.00 0.00 88 ILE A CA 9
ATOM 13810 C C . ILE A 1 69 ? -1.474 15.190 25.709 1.00 0.00 88 ILE A C 9
ATOM 13811 O O . ILE A 1 69 ? -0.438 14.785 26.239 1.00 0.00 88 ILE A O 9
ATOM 13827 N N . VAL A 1 70 ? -2.356 14.396 25.141 1.00 0.00 89 VAL A N 9
ATOM 13828 C CA . VAL A 1 70 ? -2.081 12.997 24.899 1.00 0.00 89 VAL A CA 9
ATOM 13829 C C . VAL A 1 70 ? -1.522 12.847 23.490 1.00 0.00 89 VAL A C 9
ATOM 13830 O O . VAL A 1 70 ? -2.161 13.241 22.521 1.00 0.00 89 VAL A O 9
ATOM 13843 N N . LYS A 1 71 ? -0.310 12.326 23.387 1.00 0.00 90 LYS A N 9
ATOM 13844 C CA . LYS A 1 71 ? 0.344 12.136 22.097 1.00 0.00 90 LYS A CA 9
ATOM 13845 C C . LYS A 1 71 ? 0.880 10.708 22.028 1.00 0.00 90 LYS A C 9
ATOM 13846 O O . LYS A 1 71 ? 0.847 10.013 23.037 1.00 0.00 90 LYS A O 9
ATOM 13865 N N . PRO A 1 72 ? 1.339 10.226 20.849 1.00 0.00 91 PRO A N 9
ATOM 13866 C CA . PRO A 1 72 ? 1.968 8.898 20.724 1.00 0.00 91 PRO A CA 9
ATOM 13867 C C . PRO A 1 72 ? 3.164 8.712 21.664 1.00 0.00 91 PRO A C 9
ATOM 13868 O O . PRO A 1 72 ? 4.289 9.113 21.353 1.00 0.00 91 PRO A O 9
ATOM 13879 N N . GLY A 1 73 ? 2.900 8.121 22.828 1.00 0.00 92 GLY A N 9
ATOM 13880 C CA . GLY A 1 73 ? 3.942 7.859 23.803 1.00 0.00 92 GLY A CA 9
ATOM 13881 C C . GLY A 1 73 ? 3.874 8.784 25.001 1.00 0.00 92 GLY A C 9
ATOM 13882 O O . GLY A 1 73 ? 4.378 8.459 26.078 1.00 0.00 92 GLY A O 9
ATOM 13886 N N . SER A 1 74 ? 3.273 9.939 24.805 1.00 0.00 93 SER A N 9
ATOM 13887 C CA . SER A 1 74 ? 3.073 10.896 25.874 1.00 0.00 93 SER A CA 9
ATOM 13888 C C . SER A 1 74 ? 1.688 10.743 26.495 1.00 0.00 93 SER A C 9
ATOM 13889 O O . SER A 1 74 ? 0.679 10.708 25.787 1.00 0.00 93 SER A O 9
ATOM 13897 N N . ASP A 1 75 ? 1.640 10.674 27.810 1.00 0.00 94 ASP A N 9
ATOM 13898 C CA . ASP A 1 75 ? 0.375 10.525 28.527 1.00 0.00 94 ASP A CA 9
ATOM 13899 C C . ASP A 1 75 ? 0.022 11.819 29.240 1.00 0.00 94 ASP A C 9
ATOM 13900 O O . ASP A 1 75 ? 0.906 12.570 29.655 1.00 0.00 94 ASP A O 9
ATOM 13909 N N . PHE A 1 76 ? -1.268 12.073 29.386 1.00 0.00 95 PHE A N 9
ATOM 13910 C CA . PHE A 1 76 ? -1.728 13.219 30.149 1.00 0.00 95 PHE A CA 9
ATOM 13911 C C . PHE A 1 76 ? -2.286 12.730 31.479 1.00 0.00 95 PHE A C 9
ATOM 13912 O O . PHE A 1 76 ? -3.288 12.022 31.520 1.00 0.00 95 PHE A O 9
ATOM 13929 N N . ILE A 1 77 ? -1.616 13.103 32.560 1.00 0.00 96 ILE A N 9
ATOM 13930 C CA . ILE A 1 77 ? -2.054 12.747 33.902 1.00 0.00 96 ILE A CA 9
ATOM 13931 C C . ILE A 1 77 ? -2.954 13.832 34.454 1.00 0.00 96 ILE A C 9
ATOM 13932 O O . ILE A 1 77 ? -2.575 15.002 34.468 1.00 0.00 96 ILE A O 9
ATOM 13948 N N . MET A 1 78 ? -4.139 13.452 34.907 1.00 0.00 97 MET A N 9
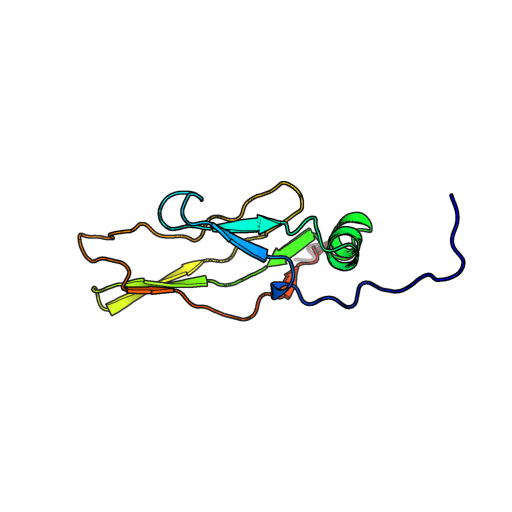ATOM 13949 C CA . MET A 1 78 ? -5.028 14.408 35.537 1.00 0.00 97 MET A CA 9
ATOM 13950 C C . MET A 1 78 ? -4.487 14.755 36.918 1.00 0.00 97 MET A C 9
ATOM 13951 O O . MET A 1 78 ? -3.995 13.885 37.644 1.00 0.00 97 MET A O 9
ATOM 13965 N N . LYS A 1 79 ? -4.536 16.031 37.239 1.00 0.00 98 LYS A N 9
ATOM 13966 C CA . LYS A 1 79 ? -3.960 16.551 38.466 1.00 0.00 98 LYS A CA 9
ATOM 13967 C C . LYS A 1 79 ? -4.753 16.103 39.678 1.00 0.00 98 LYS A C 9
ATOM 13968 O O . LYS A 1 79 ? -5.963 16.315 39.744 1.00 0.00 98 LYS A O 9
ATOM 13987 N N . GLY A 1 80 ? -4.078 15.494 40.635 1.00 0.00 99 GLY A N 9
ATOM 13988 C CA . GLY A 1 80 ? -4.744 15.146 41.860 1.00 0.00 99 GLY A CA 9
ATOM 13989 C C . GLY A 1 80 ? -4.335 13.810 42.427 1.00 0.00 99 GLY A C 9
ATOM 13990 O O . GLY A 1 80 ? -3.748 12.974 41.735 1.00 0.00 99 GLY A O 9
ATOM 13994 N N . GLY A 1 81 ? -4.616 13.645 43.706 1.00 0.00 100 GLY A N 9
ATOM 13995 C CA . GLY A 1 81 ? -4.524 12.352 44.350 1.00 0.00 100 GLY A CA 9
ATOM 13996 C C . GLY A 1 81 ? -5.885 11.885 44.807 1.00 0.00 100 GLY A C 9
ATOM 13997 O O . GLY A 1 81 ? -6.866 12.617 44.667 1.00 0.00 100 GLY A O 9
ATOM 14001 N N . LYS A 1 82 ? -5.963 10.665 45.329 1.00 0.00 101 LYS A N 9
ATOM 14002 C CA . LYS A 1 82 ? -7.239 10.101 45.767 1.00 0.00 101 LYS A CA 9
ATOM 14003 C C . LYS A 1 82 ? -7.767 10.889 46.950 1.00 0.00 101 LYS A C 9
ATOM 14004 O O . LYS A 1 82 ? -8.974 10.969 47.181 1.00 0.00 101 LYS A O 9
ATOM 14023 N N . THR A 1 83 ? -6.840 11.475 47.685 1.00 0.00 102 THR A N 9
ATOM 14024 C CA . THR A 1 83 ? -7.172 12.415 48.729 1.00 0.00 102 THR A CA 9
ATOM 14025 C C . THR A 1 83 ? -6.203 13.584 48.685 1.00 0.00 102 THR A C 9
ATOM 14026 O O . THR A 1 83 ? -4.997 13.396 48.513 1.00 0.00 102 THR A O 9
ATOM 14037 N N . TYR A 1 84 ? -6.731 14.781 48.807 1.00 0.00 103 TYR A N 9
ATOM 14038 C CA . TYR A 1 84 ? -5.912 15.971 48.912 1.00 0.00 103 TYR A CA 9
ATOM 14039 C C . TYR A 1 84 ? -6.102 16.570 50.290 1.00 0.00 103 TYR A C 9
ATOM 14040 O O . TYR A 1 84 ? -7.084 17.272 50.534 1.00 0.00 103 TYR A O 9
ATOM 14058 N N . LYS A 1 85 ? -5.178 16.240 51.195 1.00 0.00 104 LYS A N 9
ATOM 14059 C CA . LYS A 1 85 ? -5.234 16.665 52.594 1.00 0.00 104 LYS A CA 9
ATOM 14060 C C . LYS A 1 85 ? -6.507 16.151 53.264 1.00 0.00 104 LYS A C 9
ATOM 14061 O O . LYS A 1 85 ? -7.191 16.876 53.989 1.00 0.00 104 LYS A O 9
ATOM 14080 N N . GLY A 1 86 ? -6.829 14.894 52.984 1.00 0.00 105 GLY A N 9
ATOM 14081 C CA . GLY A 1 86 ? -7.966 14.249 53.607 1.00 0.00 105 GLY A CA 9
ATOM 14082 C C . GLY A 1 86 ? -9.270 14.441 52.853 1.00 0.00 105 GLY A C 9
ATOM 14083 O O . GLY A 1 86 ? -10.207 13.663 53.035 1.00 0.00 105 GLY A O 9
ATOM 14087 N N . HIS A 1 87 ? -9.344 15.462 52.004 1.00 0.00 106 HIS A N 9
ATOM 14088 C CA . HIS A 1 87 ? -10.531 15.663 51.180 1.00 0.00 106 HIS A CA 9
ATOM 14089 C C . HIS A 1 87 ? -10.459 14.717 49.998 1.00 0.00 106 HIS A C 9
ATOM 14090 O O . HIS A 1 87 ? -9.566 14.832 49.161 1.00 0.00 106 HIS A O 9
ATOM 14104 N N . LYS A 1 88 ? -11.374 13.763 49.955 1.00 0.00 107 LYS A N 9
ATOM 14105 C CA . LYS A 1 88 ? -11.323 12.705 48.958 1.00 0.00 107 LYS A CA 9
ATOM 14106 C C . LYS A 1 88 ? -11.874 13.162 47.610 1.00 0.00 107 LYS A C 9
ATOM 14107 O O . LYS A 1 88 ? -12.493 14.221 47.498 1.00 0.00 107 LYS A O 9
ATOM 14126 N N . LYS A 1 89 ? -11.624 12.346 46.601 1.00 0.00 108 LYS A N 9
ATOM 14127 C CA . LYS A 1 89 ? -12.102 12.591 45.252 1.00 0.00 108 LYS A CA 9
ATOM 14128 C C . LYS A 1 89 ? -13.563 12.189 45.132 1.00 0.00 108 LYS A C 9
ATOM 14129 O O . LYS A 1 89 ? -13.930 11.062 45.467 1.00 0.00 108 LYS A O 9
ATOM 14148 N N . VAL A 1 90 ? -14.394 13.098 44.654 1.00 0.00 109 VAL A N 9
ATOM 14149 C CA . VAL A 1 90 ? -15.820 12.823 44.554 1.00 0.00 109 VAL A CA 9
ATOM 14150 C C . VAL A 1 90 ? -16.246 12.597 43.108 1.00 0.00 109 VAL A C 9
ATOM 14151 O O . VAL A 1 90 ? -16.886 11.591 42.800 1.00 0.00 109 VAL A O 9
ATOM 14164 N N . SER A 1 91 ? -15.878 13.512 42.218 1.00 0.00 110 SER A N 9
ATOM 14165 C CA . SER A 1 91 ? -16.251 13.394 40.814 1.00 0.00 110 SER A CA 9
ATOM 14166 C C . SER A 1 91 ? -15.149 13.934 39.909 1.00 0.00 110 SER A C 9
ATOM 14167 O O . SER A 1 91 ? -14.469 14.898 40.259 1.00 0.00 110 SER A O 9
ATOM 14175 N N . ALA A 1 92 ? -14.958 13.300 38.760 1.00 0.00 111 ALA A N 9
ATOM 14176 C CA . ALA A 1 92 ? -14.005 13.784 37.772 1.00 0.00 111 ALA A CA 9
ATOM 14177 C C . ALA A 1 92 ? -14.667 13.921 36.405 1.00 0.00 111 ALA A C 9
ATOM 14178 O O . ALA A 1 92 ? -15.246 12.968 35.883 1.00 0.00 111 ALA A O 9
ATOM 14185 N N . GLY A 1 93 ? -14.585 15.113 35.840 1.00 0.00 112 GLY A N 9
ATOM 14186 C CA . GLY A 1 93 ? -15.144 15.370 34.525 1.00 0.00 112 GLY A CA 9
ATOM 14187 C C . GLY A 1 93 ? -14.347 16.429 33.804 1.00 0.00 112 GLY A C 9
ATOM 14188 O O . GLY A 1 93 ? -13.126 16.471 33.928 1.00 0.00 112 GLY A O 9
ATOM 14192 N N . GLY A 1 94 ? -15.013 17.291 33.050 1.00 0.00 113 GLY A N 9
ATOM 14193 C CA . GLY A 1 94 ? -14.314 18.396 32.431 1.00 0.00 113 GLY A CA 9
ATOM 14194 C C . GLY A 1 94 ? -14.774 18.690 31.023 1.00 0.00 113 GLY A C 9
ATOM 14195 O O . GLY A 1 94 ? -15.971 18.694 30.737 1.00 0.00 113 GLY A O 9
ATOM 14199 N N . ASP A 1 95 ? -13.806 18.919 30.146 1.00 0.00 114 ASP A N 9
ATOM 14200 C CA . ASP A 1 95 ? -14.069 19.361 28.780 1.00 0.00 114 ASP A CA 9
ATOM 14201 C C . ASP A 1 95 ? -14.066 18.194 27.806 1.00 0.00 114 ASP A C 9
ATOM 14202 O O . ASP A 1 95 ? -13.696 17.070 28.161 1.00 0.00 114 ASP A O 9
ATOM 14211 N N . THR A 1 96 ? -14.468 18.480 26.579 1.00 0.00 115 THR A N 9
ATOM 14212 C CA . THR A 1 96 ? -14.418 17.519 25.497 1.00 0.00 115 THR A CA 9
ATOM 14213 C C . THR A 1 96 ? -13.017 17.480 24.889 1.00 0.00 115 THR A C 9
ATOM 14214 O O . THR A 1 96 ? -12.446 18.526 24.572 1.00 0.00 115 THR A O 9
ATOM 14225 N N . PRO A 1 97 ? -12.437 16.275 24.760 1.00 0.00 116 PRO A N 9
ATOM 14226 C CA . PRO A 1 97 ? -11.143 16.080 24.100 1.00 0.00 116 PRO A CA 9
ATOM 14227 C C . PRO A 1 97 ? -11.149 16.560 22.652 1.00 0.00 116 PRO A C 9
ATOM 14228 O O . PRO A 1 97 ? -11.967 16.113 21.844 1.00 0.00 116 PRO A O 9
ATOM 14239 N N . TYR A 1 98 ? -10.236 17.471 22.338 1.00 0.00 117 TYR A N 9
ATOM 14240 C CA . TYR A 1 98 ? -10.134 18.053 21.003 1.00 0.00 117 TYR A CA 9
ATOM 14241 C C . TYR A 1 98 ? -8.745 17.793 20.426 1.00 0.00 117 TYR A C 9
ATOM 14242 O O . TYR A 1 98 ? -7.865 17.294 21.124 1.00 0.00 117 TYR A O 9
ATOM 14260 N N . TRP A 1 99 ? -8.545 18.144 19.161 1.00 0.00 118 TRP A N 9
ATOM 14261 C CA . TRP A 1 99 ? -7.232 18.008 18.542 1.00 0.00 118 TRP A CA 9
ATOM 14262 C C . TRP A 1 99 ? -6.494 19.339 18.608 1.00 0.00 118 TRP A C 9
ATOM 14263 O O . TRP A 1 99 ? -6.904 20.327 17.994 1.00 0.00 118 TRP A O 9
ATOM 14284 N N . TYR A 1 100 ? -5.408 19.351 19.361 1.00 0.00 119 TYR A N 9
ATOM 14285 C CA . TYR A 1 100 ? -4.676 20.575 19.661 1.00 0.00 119 TYR A CA 9
ATOM 14286 C C . TYR A 1 100 ? -3.603 20.855 18.620 1.00 0.00 119 TYR A C 9
ATOM 14287 O O . TYR A 1 100 ? -2.588 20.169 18.569 1.00 0.00 119 TYR A O 9
ATOM 14305 N N . LYS A 1 101 ? -3.829 21.867 17.802 1.00 0.00 120 LYS A N 9
ATOM 14306 C CA . LYS A 1 101 ? -2.831 22.307 16.837 1.00 0.00 120 LYS A CA 9
ATOM 14307 C C . LYS A 1 101 ? -2.056 23.485 17.410 1.00 0.00 120 LYS A C 9
ATOM 14308 O O . LYS A 1 101 ? -2.646 24.399 17.989 1.00 0.00 120 LYS A O 9
ATOM 14327 N N . LEU A 1 102 ? -0.738 23.457 17.264 1.00 0.00 121 LEU A N 9
ATOM 14328 C CA . LEU A 1 102 ? 0.093 24.524 17.787 1.00 0.00 121 LEU A CA 9
ATOM 14329 C C . LEU A 1 102 ? 0.191 25.677 16.807 1.00 0.00 121 LEU A C 9
ATOM 14330 O O . LEU A 1 102 ? -0.332 25.625 15.691 1.00 0.00 121 LEU A O 9
ATOM 14346 N N . GLU A 1 103 ? 0.901 26.699 17.232 1.00 0.00 122 GLU A N 9
ATOM 14347 C CA . GLU A 1 103 ? 0.940 27.958 16.524 1.00 0.00 122 GLU A CA 9
ATOM 14348 C C . GLU A 1 103 ? 2.365 28.475 16.438 1.00 0.00 122 GLU A C 9
ATOM 14349 O O . GLU A 1 103 ? 3.081 28.488 17.443 1.00 0.00 122 GLU A O 9
ATOM 14361 N N . HIS A 1 104 ? 2.766 28.872 15.223 1.00 0.00 123 HIS A N 9
ATOM 14362 C CA . HIS A 1 104 ? 4.092 29.453 14.943 1.00 0.00 123 HIS A CA 9
ATOM 14363 C C . HIS A 1 104 ? 5.236 28.447 15.109 1.00 0.00 123 HIS A C 9
ATOM 14364 O O . HIS A 1 104 ? 6.400 28.794 14.923 1.00 0.00 123 HIS A O 9
ATOM 14378 N N . HIS A 1 105 ? 4.905 27.210 15.451 1.00 0.00 124 HIS A N 9
ATOM 14379 C CA . HIS A 1 105 ? 5.902 26.158 15.544 1.00 0.00 124 HIS A CA 9
ATOM 14380 C C . HIS A 1 105 ? 6.177 25.617 14.154 1.00 0.00 124 HIS A C 9
ATOM 14381 O O . HIS A 1 105 ? 5.323 24.963 13.553 1.00 0.00 124 HIS A O 9
ATOM 14395 N N . HIS A 1 106 ? 7.367 25.898 13.647 1.00 0.00 125 HIS A N 9
ATOM 14396 C CA . HIS A 1 106 ? 7.710 25.597 12.263 1.00 0.00 125 HIS A CA 9
ATOM 14397 C C . HIS A 1 106 ? 8.186 24.155 12.090 1.00 0.00 125 HIS A C 9
ATOM 14398 O O . HIS A 1 106 ? 9.192 23.889 11.431 1.00 0.00 125 HIS A O 9
ATOM 14412 N N . HIS A 1 107 ? 7.451 23.233 12.690 1.00 0.00 126 HIS A N 9
ATOM 14413 C CA . HIS A 1 107 ? 7.675 21.809 12.509 1.00 0.00 126 HIS A CA 9
ATOM 14414 C C . HIS A 1 107 ? 6.326 21.138 12.292 1.00 0.00 126 HIS A C 9
ATOM 14415 O O . HIS A 1 107 ? 6.000 20.123 12.910 1.00 0.00 126 HIS A O 9
ATOM 14429 N N . HIS A 1 108 ? 5.541 21.758 11.415 1.00 0.00 127 HIS A N 9
ATOM 14430 C CA . HIS A 1 108 ? 4.197 21.300 11.077 1.00 0.00 127 HIS A CA 9
ATOM 14431 C C . HIS A 1 108 ? 4.267 20.006 10.279 1.00 0.00 127 HIS A C 9
ATOM 14432 O O . HIS A 1 108 ? 3.575 19.034 10.578 1.00 0.00 127 HIS A O 9
ATOM 14446 N N . HIS A 1 109 ? 5.116 20.015 9.264 1.00 0.00 128 HIS A N 9
ATOM 14447 C CA . HIS A 1 109 ? 5.292 18.874 8.387 1.00 0.00 128 HIS A CA 9
ATOM 14448 C C . HIS A 1 109 ? 6.732 18.828 7.913 1.00 0.00 128 HIS A C 9
ATOM 14449 O O . HIS A 1 109 ? 7.345 17.744 7.972 1.00 0.00 128 HIS A O 9
ATOM 14464 N N . GLY A 1 1 ? -12.494 -7.890 4.398 1.00 0.00 20 GLY A N 10
ATOM 14465 C CA . GLY A 1 1 ? -11.815 -6.768 5.082 1.00 0.00 20 GLY A CA 10
ATOM 14466 C C . GLY A 1 1 ? -11.126 -5.855 4.096 1.00 0.00 20 GLY A C 10
ATOM 14467 O O . GLY A 1 1 ? -10.527 -6.326 3.127 1.00 0.00 20 GLY A O 10
ATOM 14473 N N . GLY A 1 2 ? -11.226 -4.553 4.326 1.00 0.00 21 GLY A N 10
ATOM 14474 C CA . GLY A 1 2 ? -10.584 -3.598 3.451 1.00 0.00 21 GLY A CA 10
ATOM 14475 C C . GLY A 1 2 ? -11.513 -2.475 3.039 1.00 0.00 21 GLY A C 10
ATOM 14476 O O . GLY A 1 2 ? -12.160 -1.855 3.888 1.00 0.00 21 GLY A O 10
ATOM 14480 N N . GLY A 1 3 ? -11.594 -2.227 1.737 1.00 0.00 22 GLY A N 10
ATOM 14481 C CA . GLY A 1 3 ? -12.406 -1.133 1.234 1.00 0.00 22 GLY A CA 10
ATOM 14482 C C . GLY A 1 3 ? -11.721 0.202 1.434 1.00 0.00 22 GLY A C 10
ATOM 14483 O O . GLY A 1 3 ? -12.276 1.102 2.071 1.00 0.00 22 GLY A O 10
ATOM 14487 N N . ASN A 1 4 ? -10.507 0.322 0.899 1.00 0.00 23 ASN A N 10
ATOM 14488 C CA . ASN A 1 4 ? -9.689 1.515 1.094 1.00 0.00 23 ASN A CA 10
ATOM 14489 C C . ASN A 1 4 ? -10.301 2.736 0.423 1.00 0.00 23 ASN A C 10
ATOM 14490 O O . ASN A 1 4 ? -10.412 2.803 -0.798 1.00 0.00 23 ASN A O 10
ATOM 14501 N N . SER A 1 5 ? -10.707 3.683 1.244 1.00 0.00 24 SER A N 10
ATOM 14502 C CA . SER A 1 5 ? -11.171 4.972 0.773 1.00 0.00 24 SER A CA 10
ATOM 14503 C C . SER A 1 5 ? -10.259 6.051 1.341 1.00 0.00 24 SER A C 10
ATOM 14504 O O . SER A 1 5 ? -10.159 6.201 2.563 1.00 0.00 24 SER A O 10
ATOM 14512 N N . GLU A 1 6 ? -9.565 6.766 0.463 1.00 0.00 25 GLU A N 10
ATOM 14513 C CA . GLU A 1 6 ? -8.615 7.787 0.887 1.00 0.00 25 GLU A CA 10
ATOM 14514 C C . GLU A 1 6 ? -9.343 8.969 1.512 1.00 0.00 25 GLU A C 10
ATOM 14515 O O . GLU A 1 6 ? -10.054 9.713 0.831 1.00 0.00 25 GLU A O 10
ATOM 14527 N N . ARG A 1 7 ? -9.171 9.121 2.816 1.00 0.00 26 ARG A N 10
ATOM 14528 C CA . ARG A 1 7 ? -9.877 10.139 3.572 1.00 0.00 26 ARG A CA 10
ATOM 14529 C C . ARG A 1 7 ? -8.959 10.755 4.621 1.00 0.00 26 ARG A C 10
ATOM 14530 O O . ARG A 1 7 ? -7.970 10.135 5.020 1.00 0.00 26 ARG A O 10
ATOM 14551 N N . PRO A 1 8 ? -9.254 11.994 5.060 1.00 0.00 27 PRO A N 10
ATOM 14552 C CA . PRO A 1 8 ? -8.624 12.580 6.248 1.00 0.00 27 PRO A CA 10
ATOM 14553 C C . PRO A 1 8 ? -8.930 11.748 7.500 1.00 0.00 27 PRO A C 10
ATOM 14554 O O . PRO A 1 8 ? -9.903 10.991 7.509 1.00 0.00 27 PRO A O 10
ATOM 14565 N N . PRO A 1 9 ? -8.094 11.849 8.553 1.00 0.00 28 PRO A N 10
ATOM 14566 C CA . PRO A 1 9 ? -8.310 11.120 9.812 1.00 0.00 28 PRO A CA 10
ATOM 14567 C C . PRO A 1 9 ? -9.648 11.460 10.466 1.00 0.00 28 PRO A C 10
ATOM 14568 O O . PRO A 1 9 ? -9.789 12.491 11.129 1.00 0.00 28 PRO A O 10
ATOM 14579 N N . SER A 1 10 ? -10.632 10.596 10.257 1.00 0.00 29 SER A N 10
ATOM 14580 C CA . SER A 1 10 ? -11.950 10.769 10.835 1.00 0.00 29 SER A CA 10
ATOM 14581 C C . SER A 1 10 ? -11.983 10.167 12.231 1.00 0.00 29 SER A C 10
ATOM 14582 O O . SER A 1 10 ? -12.576 9.113 12.468 1.00 0.00 29 SER A O 10
ATOM 14590 N N . VAL A 1 11 ? -11.323 10.843 13.148 1.00 0.00 30 VAL A N 10
ATOM 14591 C CA . VAL A 1 11 ? -11.189 10.353 14.496 1.00 0.00 30 VAL A CA 10
ATOM 14592 C C . VAL A 1 11 ? -11.371 11.489 15.503 1.00 0.00 30 VAL A C 10
ATOM 14593 O O . VAL A 1 11 ? -10.853 12.597 15.321 1.00 0.00 30 VAL A O 10
ATOM 14606 N N . ALA A 1 12 ? -12.151 11.221 16.537 1.00 0.00 31 ALA A N 10
ATOM 14607 C CA . ALA A 1 12 ? -12.341 12.170 17.618 1.00 0.00 31 ALA A CA 10
ATOM 14608 C C . ALA A 1 12 ? -11.115 12.184 18.526 1.00 0.00 31 ALA A C 10
ATOM 14609 O O . ALA A 1 12 ? -10.342 11.224 18.555 1.00 0.00 31 ALA A O 10
ATOM 14616 N N . ALA A 1 13 ? -10.942 13.263 19.269 1.00 0.00 32 ALA A N 10
ATOM 14617 C CA . ALA A 1 13 ? -9.804 13.391 20.165 1.00 0.00 32 ALA A CA 10
ATOM 14618 C C . ALA A 1 13 ? -9.943 12.439 21.349 1.00 0.00 32 ALA A C 10
ATOM 14619 O O . ALA A 1 13 ? -8.961 11.872 21.822 1.00 0.00 32 ALA A O 10
ATOM 14626 N N . GLY A 1 14 ? -11.184 12.233 21.787 1.00 0.00 33 GLY A N 10
ATOM 14627 C CA . GLY A 1 14 ? -11.454 11.330 22.892 1.00 0.00 33 GLY A CA 10
ATOM 14628 C C . GLY A 1 14 ? -11.479 9.868 22.473 1.00 0.00 33 GLY A C 10
ATOM 14629 O O . GLY A 1 14 ? -11.794 8.991 23.279 1.00 0.00 33 GLY A O 10
ATOM 14633 N N . GLU A 1 15 ? -11.137 9.606 21.216 1.00 0.00 34 GLU A N 10
ATOM 14634 C CA . GLU A 1 15 ? -11.089 8.247 20.698 1.00 0.00 34 GLU A CA 10
ATOM 14635 C C . GLU A 1 15 ? -9.701 7.648 20.875 1.00 0.00 34 GLU A C 10
ATOM 14636 O O . GLU A 1 15 ? -9.550 6.437 21.013 1.00 0.00 34 GLU A O 10
ATOM 14648 N N . CYS A 1 16 ? -8.684 8.502 20.884 1.00 0.00 35 CYS A N 10
ATOM 14649 C CA . CYS A 1 16 ? -7.311 8.028 20.968 1.00 0.00 35 CYS A CA 10
ATOM 14650 C C . CYS A 1 16 ? -6.757 8.150 22.381 1.00 0.00 35 CYS A C 10
ATOM 14651 O O . CYS A 1 16 ? -5.557 7.997 22.605 1.00 0.00 35 CYS A O 10
ATOM 14658 N N . VAL A 1 17 ? -7.628 8.416 23.337 1.00 0.00 36 VAL A N 10
ATOM 14659 C CA . VAL A 1 17 ? -7.208 8.505 24.723 1.00 0.00 36 VAL A CA 10
ATOM 14660 C C . VAL A 1 17 ? -7.941 7.478 25.563 1.00 0.00 36 VAL A C 10
ATOM 14661 O O . VAL A 1 17 ? -9.148 7.271 25.408 1.00 0.00 36 VAL A O 10
ATOM 14674 N N . THR A 1 18 ? -7.196 6.812 26.417 1.00 0.00 37 THR A N 10
ATOM 14675 C CA . THR A 1 18 ? -7.748 5.791 27.276 1.00 0.00 37 THR A CA 10
ATOM 14676 C C . THR A 1 18 ? -7.301 6.037 28.720 1.00 0.00 37 THR A C 10
ATOM 14677 O O . THR A 1 18 ? -6.177 6.493 28.958 1.00 0.00 37 THR A O 10
ATOM 14688 N N . PHE A 1 19 ? -8.188 5.785 29.673 1.00 0.00 38 PHE A N 10
ATOM 14689 C CA . PHE A 1 19 ? -7.893 6.054 31.073 1.00 0.00 38 PHE A CA 10
ATOM 14690 C C . PHE A 1 19 ? -7.204 4.863 31.726 1.00 0.00 38 PHE A C 10
ATOM 14691 O O . PHE A 1 19 ? -7.694 3.734 31.676 1.00 0.00 38 PHE A O 10
ATOM 14708 N N . ASN A 1 20 ? -6.062 5.128 32.322 1.00 0.00 39 ASN A N 10
ATOM 14709 C CA . ASN A 1 20 ? -5.390 4.154 33.155 1.00 0.00 39 ASN A CA 10
ATOM 14710 C C . ASN A 1 20 ? -5.417 4.642 34.590 1.00 0.00 39 ASN A C 10
ATOM 14711 O O . ASN A 1 20 ? -5.038 5.776 34.866 1.00 0.00 39 ASN A O 10
ATOM 14722 N N . SER A 1 21 ? -5.868 3.793 35.495 1.00 0.00 40 SER A N 10
ATOM 14723 C CA . SER A 1 21 ? -6.011 4.166 36.893 1.00 0.00 40 SER A CA 10
ATOM 14724 C C . SER A 1 21 ? -4.667 4.093 37.627 1.00 0.00 40 SER A C 10
ATOM 14725 O O . SER A 1 21 ? -4.531 4.584 38.747 1.00 0.00 40 SER A O 10
ATOM 14733 N N . LYS A 1 22 ? -3.672 3.489 36.975 1.00 0.00 41 LYS A N 10
ATOM 14734 C CA . LYS A 1 22 ? -2.322 3.403 37.526 1.00 0.00 41 LYS A CA 10
ATOM 14735 C C . LYS A 1 22 ? -1.462 4.573 37.043 1.00 0.00 41 LYS A C 10
ATOM 14736 O O . LYS A 1 22 ? -0.256 4.615 37.283 1.00 0.00 41 LYS A O 10
ATOM 14755 N N . LEU A 1 23 ? -2.089 5.507 36.346 1.00 0.00 42 LEU A N 10
ATOM 14756 C CA . LEU A 1 23 ? -1.405 6.664 35.801 1.00 0.00 42 LEU A CA 10
ATOM 14757 C C . LEU A 1 23 ? -1.305 7.763 36.866 1.00 0.00 42 LEU A C 10
ATOM 14758 O O . LEU A 1 23 ? -2.271 8.454 37.142 1.00 0.00 42 LEU A O 10
ATOM 14774 N N . GLY A 1 24 ? -0.136 7.921 37.464 1.00 0.00 43 GLY A N 10
ATOM 14775 C CA . GLY A 1 24 ? 0.011 8.869 38.556 1.00 0.00 43 GLY A CA 10
ATOM 14776 C C . GLY A 1 24 ? -0.710 8.419 39.807 1.00 0.00 43 GLY A C 10
ATOM 14777 O O . GLY A 1 24 ? -0.487 7.309 40.297 1.00 0.00 43 GLY A O 10
ATOM 14781 N N . GLU A 1 25 ? -1.574 9.277 40.327 1.00 0.00 44 GLU A N 10
ATOM 14782 C CA . GLU A 1 25 ? -2.325 8.965 41.533 1.00 0.00 44 GLU A CA 10
ATOM 14783 C C . GLU A 1 25 ? -3.729 8.486 41.220 1.00 0.00 44 GLU A C 10
ATOM 14784 O O . GLU A 1 25 ? -4.148 7.419 41.671 1.00 0.00 44 GLU A O 10
ATOM 14796 N N . ILE A 1 26 ? -4.457 9.292 40.467 1.00 0.00 45 ILE A N 10
ATOM 14797 C CA . ILE A 1 26 ? -5.852 9.007 40.184 1.00 0.00 45 ILE A CA 10
ATOM 14798 C C . ILE A 1 26 ? -6.011 8.423 38.793 1.00 0.00 45 ILE A C 10
ATOM 14799 O O . ILE A 1 26 ? -6.813 7.516 38.582 1.00 0.00 45 ILE A O 10
ATOM 14815 N N . GLY A 1 27 ? -5.231 8.937 37.861 1.00 0.00 46 GLY A N 10
ATOM 14816 C CA . GLY A 1 27 ? -5.172 8.360 36.550 1.00 0.00 46 GLY A CA 10
ATOM 14817 C C . GLY A 1 27 ? -4.692 9.327 35.512 1.00 0.00 46 GLY A C 10
ATOM 14818 O O . GLY A 1 27 ? -4.214 10.418 35.822 1.00 0.00 46 GLY A O 10
ATOM 14822 N N . GLY A 1 28 ? -4.820 8.911 34.278 1.00 0.00 47 GLY A N 10
ATOM 14823 C CA . GLY A 1 28 ? -4.338 9.686 33.175 1.00 0.00 47 GLY A CA 10
ATOM 14824 C C . GLY A 1 28 ? -4.671 9.028 31.873 1.00 0.00 47 GLY A C 10
ATOM 14825 O O . GLY A 1 28 ? -5.185 7.908 31.849 1.00 0.00 47 GLY A O 10
ATOM 14829 N N . TYR A 1 29 ? -4.367 9.709 30.796 1.00 0.00 48 TYR A N 10
ATOM 14830 C CA . TYR A 1 29 ? -4.752 9.256 29.489 1.00 0.00 48 TYR A CA 10
ATOM 14831 C C . TYR A 1 29 ? -3.531 8.928 28.668 1.00 0.00 48 TYR A C 10
ATOM 14832 O O . TYR A 1 29 ? -2.554 9.682 28.646 1.00 0.00 48 TYR A O 10
ATOM 14850 N N . SER A 1 30 ? -3.591 7.788 28.020 1.00 0.00 49 SER A N 10
ATOM 14851 C CA . SER A 1 30 ? -2.489 7.299 27.231 1.00 0.00 49 SER A CA 10
ATOM 14852 C C . SER A 1 30 ? -2.971 7.015 25.812 1.00 0.00 49 SER A C 10
ATOM 14853 O O . SER A 1 30 ? -4.180 6.886 25.574 1.00 0.00 49 SER A O 10
ATOM 14861 N N . TRP A 1 31 ? -2.030 6.936 24.881 1.00 0.00 50 TRP A N 10
ATOM 14862 C CA . TRP A 1 31 ? -2.341 6.830 23.463 1.00 0.00 50 TRP A CA 10
ATOM 14863 C C . TRP A 1 31 ? -2.981 5.491 23.105 1.00 0.00 50 TRP A C 10
ATOM 14864 O O . TRP A 1 31 ? -2.558 4.431 23.580 1.00 0.00 50 TRP A O 10
ATOM 14885 N N . LYS A 1 32 ? -4.004 5.557 22.269 1.00 0.00 51 LYS A N 10
ATOM 14886 C CA . LYS A 1 32 ? -4.668 4.371 21.757 1.00 0.00 51 LYS A CA 10
ATOM 14887 C C . LYS A 1 32 ? -4.013 3.932 20.452 1.00 0.00 51 LYS A C 10
ATOM 14888 O O . LYS A 1 32 ? -4.328 4.450 19.381 1.00 0.00 51 LYS A O 10
ATOM 14907 N N . TYR A 1 33 ? -3.111 2.963 20.549 1.00 0.00 52 TYR A N 10
ATOM 14908 C CA . TYR A 1 33 ? -2.364 2.483 19.387 1.00 0.00 52 TYR A CA 10
ATOM 14909 C C . TYR A 1 33 ? -3.220 1.553 18.531 1.00 0.00 52 TYR A C 10
ATOM 14910 O O . TYR A 1 33 ? -2.825 1.158 17.432 1.00 0.00 52 TYR A O 10
ATOM 14928 N N . SER A 1 34 ? -4.391 1.197 19.051 1.00 0.00 53 SER A N 10
ATOM 14929 C CA . SER A 1 34 ? -5.360 0.398 18.315 1.00 0.00 53 SER A CA 10
ATOM 14930 C C . SER A 1 34 ? -6.002 1.226 17.201 1.00 0.00 53 SER A C 10
ATOM 14931 O O . SER A 1 34 ? -6.396 0.698 16.159 1.00 0.00 53 SER A O 10
ATOM 14939 N N . ASN A 1 35 ? -6.087 2.531 17.426 1.00 0.00 54 ASN A N 10
ATOM 14940 C CA . ASN A 1 35 ? -6.620 3.450 16.434 1.00 0.00 54 ASN A CA 10
ATOM 14941 C C . ASN A 1 35 ? -5.493 3.954 15.540 1.00 0.00 54 ASN A C 10
ATOM 14942 O O . ASN A 1 35 ? -4.559 4.613 16.005 1.00 0.00 54 ASN A O 10
ATOM 14953 N N . ASP A 1 36 ? -5.567 3.613 14.262 1.00 0.00 55 ASP A N 10
ATOM 14954 C CA . ASP A 1 36 ? -4.542 4.010 13.301 1.00 0.00 55 ASP A CA 10
ATOM 14955 C C . ASP A 1 36 ? -4.752 5.442 12.832 1.00 0.00 55 ASP A C 10
ATOM 14956 O O . ASP A 1 36 ? -3.792 6.173 12.592 1.00 0.00 55 ASP A O 10
ATOM 14965 N N . ALA A 1 37 ? -6.019 5.838 12.724 1.00 0.00 56 ALA A N 10
ATOM 14966 C CA . ALA A 1 37 ? -6.385 7.170 12.248 1.00 0.00 56 ALA A CA 10
ATOM 14967 C C . ALA A 1 37 ? -5.852 8.263 13.169 1.00 0.00 56 ALA A C 10
ATOM 14968 O O . ALA A 1 37 ? -5.267 9.237 12.703 1.00 0.00 56 ALA A O 10
ATOM 14975 N N . CYS A 1 38 ? -6.048 8.082 14.473 1.00 0.00 57 CYS A N 10
ATOM 14976 C CA . CYS A 1 38 ? -5.618 9.061 15.475 1.00 0.00 57 CYS A CA 10
ATOM 14977 C C . CYS A 1 38 ? -4.097 9.158 15.536 1.00 0.00 57 CYS A C 10
ATOM 14978 O O . CYS A 1 38 ? -3.542 10.230 15.785 1.00 0.00 57 CYS A O 10
ATOM 14985 N N . ASN A 1 39 ? -3.427 8.037 15.279 1.00 0.00 58 ASN A N 10
ATOM 14986 C CA . ASN A 1 39 ? -1.972 7.998 15.272 1.00 0.00 58 ASN A CA 10
ATOM 14987 C C . ASN A 1 39 ? -1.435 8.762 14.070 1.00 0.00 58 ASN A C 10
ATOM 14988 O O . ASN A 1 39 ? -0.421 9.453 14.158 1.00 0.00 58 ASN A O 10
ATOM 14999 N N . GLU A 1 40 ? -2.162 8.664 12.962 1.00 0.00 59 GLU A N 10
ATOM 15000 C CA . GLU A 1 40 ? -1.778 9.311 11.715 1.00 0.00 59 GLU A CA 10
ATOM 15001 C C . GLU A 1 40 ? -2.081 10.810 11.753 1.00 0.00 59 GLU A C 10
ATOM 15002 O O . GLU A 1 40 ? -1.442 11.591 11.049 1.00 0.00 59 GLU A O 10
ATOM 15014 N N . THR A 1 41 ? -3.042 11.208 12.590 1.00 0.00 60 THR A N 10
ATOM 15015 C CA . THR A 1 41 ? -3.382 12.620 12.762 1.00 0.00 60 THR A CA 10
ATOM 15016 C C . THR A 1 41 ? -2.165 13.404 13.242 1.00 0.00 60 THR A C 10
ATOM 15017 O O . THR A 1 41 ? -1.848 14.483 12.733 1.00 0.00 60 THR A O 10
ATOM 15028 N N . VAL A 1 42 ? -1.465 12.827 14.202 1.00 0.00 61 VAL A N 10
ATOM 15029 C CA . VAL A 1 42 ? -0.301 13.465 14.786 1.00 0.00 61 VAL A CA 10
ATOM 15030 C C . VAL A 1 42 ? 0.964 13.139 13.984 1.00 0.00 61 VAL A C 10
ATOM 15031 O O . VAL A 1 42 ? 1.943 13.885 14.022 1.00 0.00 61 VAL A O 10
ATOM 15044 N N . ALA A 1 43 ? 0.923 12.034 13.238 1.00 0.00 62 ALA A N 10
ATOM 15045 C CA . ALA A 1 43 ? 2.059 11.594 12.428 1.00 0.00 62 ALA A CA 10
ATOM 15046 C C . ALA A 1 43 ? 2.281 12.497 11.217 1.00 0.00 62 ALA A C 10
ATOM 15047 O O . ALA A 1 43 ? 3.418 12.837 10.887 1.00 0.00 62 ALA A O 10
ATOM 15054 N N . LYS A 1 44 ? 1.191 12.885 10.555 1.00 0.00 63 LYS A N 10
ATOM 15055 C CA . LYS A 1 44 ? 1.276 13.730 9.363 1.00 0.00 63 LYS A CA 10
ATOM 15056 C C . LYS A 1 44 ? 1.588 15.179 9.735 1.00 0.00 63 LYS A C 10
ATOM 15057 O O . LYS A 1 44 ? 2.137 15.930 8.926 1.00 0.00 63 LYS A O 10
ATOM 15076 N N . GLY A 1 45 ? 1.248 15.554 10.964 1.00 0.00 64 GLY A N 10
ATOM 15077 C CA . GLY A 1 45 ? 1.498 16.907 11.426 1.00 0.00 64 GLY A CA 10
ATOM 15078 C C . GLY A 1 45 ? 0.254 17.774 11.414 1.00 0.00 64 GLY A C 10
ATOM 15079 O O . GLY A 1 45 ? 0.350 19.004 11.365 1.00 0.00 64 GLY A O 10
ATOM 15083 N N . TYR A 1 46 ? -0.914 17.136 11.465 1.00 0.00 65 TYR A N 10
ATOM 15084 C CA . TYR A 1 46 ? -2.179 17.860 11.536 1.00 0.00 65 TYR A CA 10
ATOM 15085 C C . TYR A 1 46 ? -2.340 18.482 12.920 1.00 0.00 65 TYR A C 10
ATOM 15086 O O . TYR A 1 46 ? -2.751 19.633 13.053 1.00 0.00 65 TYR A O 10
ATOM 15104 N N . ALA A 1 47 ? -1.996 17.710 13.940 1.00 0.00 66 ALA A N 10
ATOM 15105 C CA . ALA A 1 47 ? -2.026 18.176 15.316 1.00 0.00 66 ALA A CA 10
ATOM 15106 C C . ALA A 1 47 ? -0.769 17.736 16.038 1.00 0.00 66 ALA A C 10
ATOM 15107 O O . ALA A 1 47 ? 0.069 17.032 15.468 1.00 0.00 66 ALA A O 10
ATOM 15114 N N . ILE A 1 48 ? -0.637 18.161 17.279 1.00 0.00 67 ILE A N 10
ATOM 15115 C CA . ILE A 1 48 ? 0.450 17.710 18.121 1.00 0.00 67 ILE A CA 10
ATOM 15116 C C . ILE A 1 48 ? -0.050 16.700 19.120 1.00 0.00 67 ILE A C 10
ATOM 15117 O O . ILE A 1 48 ? 0.725 15.911 19.672 1.00 0.00 67 ILE A O 10
ATOM 15133 N N . GLY A 1 49 ? -1.342 16.729 19.357 1.00 0.00 68 GLY A N 10
ATOM 15134 C CA . GLY A 1 49 ? -1.908 15.784 20.247 1.00 0.00 68 GLY A CA 10
ATOM 15135 C C . GLY A 1 49 ? -3.318 16.129 20.665 1.00 0.00 68 GLY A C 10
ATOM 15136 O O . GLY A 1 49 ? -3.945 17.017 20.084 1.00 0.00 68 GLY A O 10
ATOM 15140 N N . VAL A 1 50 ? -3.808 15.435 21.681 1.00 0.00 69 VAL A N 10
ATOM 15141 C CA . VAL A 1 50 ? -5.164 15.627 22.170 1.00 0.00 69 VAL A CA 10
ATOM 15142 C C . VAL A 1 50 ? -5.163 16.517 23.411 1.00 0.00 69 VAL A C 10
ATOM 15143 O O . VAL A 1 50 ? -4.546 16.188 24.425 1.00 0.00 69 VAL A O 10
ATOM 15156 N N . ALA A 1 51 ? -5.850 17.646 23.308 1.00 0.00 70 ALA A N 10
ATOM 15157 C CA . ALA A 1 51 ? -5.987 18.574 24.416 1.00 0.00 70 ALA A CA 10
ATOM 15158 C C . ALA A 1 51 ? -7.304 18.345 25.132 1.00 0.00 70 ALA A C 10
ATOM 15159 O O . ALA A 1 51 ? -8.374 18.602 24.577 1.00 0.00 70 ALA A O 10
ATOM 15166 N N . MET A 1 52 ? -7.232 17.852 26.352 1.00 0.00 71 MET A N 10
ATOM 15167 C CA . MET A 1 52 ? -8.439 17.609 27.130 1.00 0.00 71 MET A CA 10
ATOM 15168 C C . MET A 1 52 ? -8.366 18.287 28.489 1.00 0.00 71 MET A C 10
ATOM 15169 O O . MET A 1 52 ? -7.281 18.523 29.021 1.00 0.00 71 MET A O 10
ATOM 15183 N N . HIS A 1 53 ? -9.534 18.604 29.033 1.00 0.00 72 HIS A N 10
ATOM 15184 C CA . HIS A 1 53 ? -9.637 19.259 30.330 1.00 0.00 72 HIS A CA 10
ATOM 15185 C C . HIS A 1 53 ? -10.374 18.338 31.297 1.00 0.00 72 HIS A C 10
ATOM 15186 O O . HIS A 1 53 ? -11.472 17.879 30.995 1.00 0.00 72 HIS A O 10
ATOM 15200 N N . ARG A 1 54 ? -9.767 18.059 32.437 1.00 0.00 73 ARG A N 10
ATOM 15201 C CA . ARG A 1 54 ? -10.372 17.182 33.433 1.00 0.00 73 ARG A CA 10
ATOM 15202 C C . ARG A 1 54 ? -10.687 17.960 34.706 1.00 0.00 73 ARG A C 10
ATOM 15203 O O . ARG A 1 54 ? -9.823 18.647 35.247 1.00 0.00 73 ARG A O 10
ATOM 15224 N N . THR A 1 55 ? -11.923 17.856 35.175 1.00 0.00 74 THR A N 10
ATOM 15225 C CA . THR A 1 55 ? -12.338 18.541 36.390 1.00 0.00 74 THR A CA 10
ATOM 15226 C C . THR A 1 55 ? -12.638 17.540 37.502 1.00 0.00 74 THR A C 10
ATOM 15227 O O . THR A 1 55 ? -13.629 16.816 37.449 1.00 0.00 74 THR A O 10
ATOM 15238 N N . VAL A 1 56 ? -11.772 17.501 38.497 1.00 0.00 75 VAL A N 10
ATOM 15239 C CA . VAL A 1 56 ? -11.929 16.588 39.619 1.00 0.00 75 VAL A CA 10
ATOM 15240 C C . VAL A 1 56 ? -12.561 17.309 40.808 1.00 0.00 75 VAL A C 10
ATOM 15241 O O . VAL A 1 56 ? -11.994 18.259 41.340 1.00 0.00 75 VAL A O 10
ATOM 15254 N N . ASN A 1 57 ? -13.743 16.858 41.211 1.00 0.00 76 ASN A N 10
ATOM 15255 C CA . ASN A 1 57 ? -14.468 17.467 42.322 1.00 0.00 76 ASN A CA 10
ATOM 15256 C C . ASN A 1 57 ? -13.986 16.886 43.644 1.00 0.00 76 ASN A C 10
ATOM 15257 O O . ASN A 1 57 ? -13.882 15.665 43.793 1.00 0.00 76 ASN A O 10
ATOM 15268 N N . TYR A 1 58 ? -13.693 17.754 44.603 1.00 0.00 77 TYR A N 10
ATOM 15269 C CA . TYR A 1 58 ? -13.122 17.320 45.869 1.00 0.00 77 TYR A CA 10
ATOM 15270 C C . TYR A 1 58 ? -14.045 17.606 47.038 1.00 0.00 77 TYR A C 10
ATOM 15271 O O . TYR A 1 58 ? -14.959 18.431 46.950 1.00 0.00 77 TYR A O 10
ATOM 15289 N N . GLU A 1 59 ? -13.763 16.930 48.145 1.00 0.00 78 GLU A N 10
ATOM 15290 C CA . GLU A 1 59 ? -14.519 17.067 49.382 1.00 0.00 78 GLU A CA 10
ATOM 15291 C C . GLU A 1 59 ? -14.163 18.348 50.137 1.00 0.00 78 GLU A C 10
ATOM 15292 O O . GLU A 1 59 ? -14.712 18.621 51.204 1.00 0.00 78 GLU A O 10
ATOM 15304 N N . GLY A 1 60 ? -13.235 19.121 49.589 1.00 0.00 79 GLY A N 10
ATOM 15305 C CA . GLY A 1 60 ? -12.866 20.383 50.195 1.00 0.00 79 GLY A CA 10
ATOM 15306 C C . GLY A 1 60 ? -13.706 21.530 49.668 1.00 0.00 79 GLY A C 10
ATOM 15307 O O . GLY A 1 60 ? -13.538 22.674 50.087 1.00 0.00 79 GLY A O 10
ATOM 15311 N N . GLY A 1 61 ? -14.604 21.223 48.736 1.00 0.00 80 GLY A N 10
ATOM 15312 C CA . GLY A 1 61 ? -15.463 22.243 48.157 1.00 0.00 80 GLY A CA 10
ATOM 15313 C C . GLY A 1 61 ? -14.851 22.875 46.923 1.00 0.00 80 GLY A C 10
ATOM 15314 O O . GLY A 1 61 ? -15.428 23.790 46.336 1.00 0.00 80 GLY A O 10
ATOM 15318 N N . TYR A 1 62 ? -13.683 22.389 46.531 1.00 0.00 81 TYR A N 10
ATOM 15319 C CA . TYR A 1 62 ? -12.985 22.918 45.372 1.00 0.00 81 TYR A CA 10
ATOM 15320 C C . TYR A 1 62 ? -12.904 21.868 44.276 1.00 0.00 81 TYR A C 10
ATOM 15321 O O . TYR A 1 62 ? -13.169 20.685 44.511 1.00 0.00 81 TYR A O 10
ATOM 15339 N N . SER A 1 63 ? -12.545 22.305 43.082 1.00 0.00 82 SER A N 10
ATOM 15340 C CA . SER A 1 63 ? -12.369 21.406 41.957 1.00 0.00 82 SER A CA 10
ATOM 15341 C C . SER A 1 63 ? -10.997 21.623 41.333 1.00 0.00 82 SER A C 10
ATOM 15342 O O . SER A 1 63 ? -10.505 22.753 41.266 1.00 0.00 82 SER A O 10
ATOM 15350 N N . ILE A 1 64 ? -10.377 20.546 40.894 1.00 0.00 83 ILE A N 10
ATOM 15351 C CA . ILE A 1 64 ? -9.092 20.628 40.235 1.00 0.00 83 ILE A CA 10
ATOM 15352 C C . ILE A 1 64 ? -9.287 20.508 38.724 1.00 0.00 83 ILE A C 10
ATOM 15353 O O . ILE A 1 64 ? -9.839 19.522 38.240 1.00 0.00 83 ILE A O 10
ATOM 15369 N N . GLN A 1 65 ? -8.873 21.529 37.991 1.00 0.00 84 GLN A N 10
ATOM 15370 C CA . GLN A 1 65 ? -8.913 21.478 36.542 1.00 0.00 84 GLN A CA 10
ATOM 15371 C C . GLN A 1 65 ? -7.522 21.205 36.003 1.00 0.00 84 GLN A C 10
ATOM 15372 O O . GLN A 1 65 ? -6.566 21.915 36.328 1.00 0.00 84 GLN A O 10
ATOM 15386 N N . SER A 1 66 ? -7.410 20.162 35.201 1.00 0.00 85 SER A N 10
ATOM 15387 C CA . SER A 1 66 ? -6.135 19.765 34.635 1.00 0.00 85 SER A CA 10
ATOM 15388 C C . SER A 1 66 ? -6.219 19.714 33.119 1.00 0.00 85 SER A C 10
ATOM 15389 O O . SER A 1 66 ? -7.187 19.196 32.562 1.00 0.00 85 SER A O 10
ATOM 15397 N N . SER A 1 67 ? -5.216 20.255 32.459 1.00 0.00 86 SER A N 10
ATOM 15398 C CA . SER A 1 67 ? -5.161 20.230 31.012 1.00 0.00 86 SER A CA 10
ATOM 15399 C C . SER A 1 67 ? -3.796 19.749 30.543 1.00 0.00 86 SER A C 10
ATOM 15400 O O . SER A 1 67 ? -2.772 20.070 31.153 1.00 0.00 86 SER A O 10
ATOM 15408 N N . GLY A 1 68 ? -3.786 18.965 29.479 1.00 0.00 87 GLY A N 10
ATOM 15409 C CA . GLY A 1 68 ? -2.543 18.477 28.926 1.00 0.00 87 GLY A CA 10
ATOM 15410 C C . GLY A 1 68 ? -2.726 17.908 27.551 1.00 0.00 87 GLY A C 10
ATOM 15411 O O . GLY A 1 68 ? -3.845 17.864 27.031 1.00 0.00 87 GLY A O 10
ATOM 15415 N N . ILE A 1 69 ? -1.631 17.468 26.966 1.00 0.00 88 ILE A N 10
ATOM 15416 C CA . ILE A 1 69 ? -1.649 16.936 25.625 1.00 0.00 88 ILE A CA 10
ATOM 15417 C C . ILE A 1 69 ? -1.237 15.480 25.626 1.00 0.00 88 ILE A C 10
ATOM 15418 O O . ILE A 1 69 ? -0.146 15.124 26.079 1.00 0.00 88 ILE A O 10
ATOM 15434 N N . VAL A 1 70 ? -2.125 14.643 25.138 1.00 0.00 89 VAL A N 10
ATOM 15435 C CA . VAL A 1 70 ? -1.814 13.250 24.925 1.00 0.00 89 VAL A CA 10
ATOM 15436 C C . VAL A 1 70 ? -1.274 13.082 23.513 1.00 0.00 89 VAL A C 10
ATOM 15437 O O . VAL A 1 70 ? -1.914 13.497 22.549 1.00 0.00 89 VAL A O 10
ATOM 15450 N N . LYS A 1 71 ? -0.085 12.523 23.399 1.00 0.00 90 LYS A N 10
ATOM 15451 C CA . LYS A 1 71 ? 0.547 12.310 22.102 1.00 0.00 90 LYS A CA 10
ATOM 15452 C C . LYS A 1 71 ? 1.092 10.886 22.042 1.00 0.00 90 LYS A C 10
ATOM 15453 O O . LYS A 1 71 ? 1.141 10.223 23.074 1.00 0.00 90 LYS A O 10
ATOM 15472 N N . PRO A 1 72 ? 1.478 10.377 20.845 1.00 0.00 91 PRO A N 10
ATOM 15473 C CA . PRO A 1 72 ? 2.049 9.027 20.694 1.00 0.00 91 PRO A CA 10
ATOM 15474 C C . PRO A 1 72 ? 3.253 8.770 21.604 1.00 0.00 91 PRO A C 10
ATOM 15475 O O . PRO A 1 72 ? 4.374 9.208 21.326 1.00 0.00 91 PRO A O 10
ATOM 15486 N N . GLY A 1 73 ? 2.994 8.078 22.709 1.00 0.00 92 GLY A N 10
ATOM 15487 C CA . GLY A 1 73 ? 4.040 7.699 23.640 1.00 0.00 92 GLY A CA 10
ATOM 15488 C C . GLY A 1 73 ? 4.136 8.620 24.827 1.00 0.00 92 GLY A C 10
ATOM 15489 O O . GLY A 1 73 ? 4.860 8.349 25.785 1.00 0.00 92 GLY A O 10
ATOM 15493 N N . SER A 1 74 ? 3.424 9.711 24.747 1.00 0.00 93 SER A N 10
ATOM 15494 C CA . SER A 1 74 ? 3.386 10.694 25.798 1.00 0.00 93 SER A CA 10
ATOM 15495 C C . SER A 1 74 ? 2.188 10.457 26.715 1.00 0.00 93 SER A C 10
ATOM 15496 O O . SER A 1 74 ? 1.108 10.080 26.255 1.00 0.00 93 SER A O 10
ATOM 15504 N N . ASP A 1 75 ? 2.377 10.696 27.999 1.00 0.00 94 ASP A N 10
ATOM 15505 C CA . ASP A 1 75 ? 1.309 10.506 28.977 1.00 0.00 94 ASP A CA 10
ATOM 15506 C C . ASP A 1 75 ? 0.761 11.848 29.424 1.00 0.00 94 ASP A C 10
ATOM 15507 O O . ASP A 1 75 ? 1.511 12.813 29.588 1.00 0.00 94 ASP A O 10
ATOM 15516 N N . PHE A 1 76 ? -0.548 11.912 29.600 1.00 0.00 95 PHE A N 10
ATOM 15517 C CA . PHE A 1 76 ? -1.166 13.052 30.252 1.00 0.00 95 PHE A CA 10
ATOM 15518 C C . PHE A 1 76 ? -1.799 12.584 31.555 1.00 0.00 95 PHE A C 10
ATOM 15519 O O . PHE A 1 76 ? -2.726 11.784 31.547 1.00 0.00 95 PHE A O 10
ATOM 15536 N N . ILE A 1 77 ? -1.279 13.067 32.669 1.00 0.00 96 ILE A N 10
ATOM 15537 C CA . ILE A 1 77 ? -1.834 12.735 33.973 1.00 0.00 96 ILE A CA 10
ATOM 15538 C C . ILE A 1 77 ? -2.871 13.768 34.376 1.00 0.00 96 ILE A C 10
ATOM 15539 O O . ILE A 1 77 ? -2.580 14.968 34.396 1.00 0.00 96 ILE A O 10
ATOM 15555 N N . MET A 1 78 ? -4.079 13.315 34.690 1.00 0.00 97 MET A N 10
ATOM 15556 C CA . MET A 1 78 ? -5.075 14.218 35.227 1.00 0.00 97 MET A CA 10
ATOM 15557 C C . MET A 1 78 ? -4.677 14.581 36.653 1.00 0.00 97 MET A C 10
ATOM 15558 O O . MET A 1 78 ? -4.341 13.712 37.463 1.00 0.00 97 MET A O 10
ATOM 15572 N N . LYS A 1 79 ? -4.658 15.873 36.916 1.00 0.00 98 LYS A N 10
ATOM 15573 C CA . LYS A 1 79 ? -4.136 16.411 38.158 1.00 0.00 98 LYS A CA 10
ATOM 15574 C C . LYS A 1 79 ? -5.038 16.044 39.324 1.00 0.00 98 LYS A C 10
ATOM 15575 O O . LYS A 1 79 ? -6.252 16.240 39.266 1.00 0.00 98 LYS A O 10
ATOM 15594 N N . GLY A 1 80 ? -4.449 15.481 40.364 1.00 0.00 99 GLY A N 10
ATOM 15595 C CA . GLY A 1 80 ? -5.218 15.131 41.525 1.00 0.00 99 GLY A CA 10
ATOM 15596 C C . GLY A 1 80 ? -4.755 13.849 42.166 1.00 0.00 99 GLY A C 10
ATOM 15597 O O . GLY A 1 80 ? -4.130 13.005 41.520 1.00 0.00 99 GLY A O 10
ATOM 15601 N N . GLY A 1 81 ? -5.016 13.732 43.451 1.00 0.00 100 GLY A N 10
ATOM 15602 C CA . GLY A 1 81 ? -4.820 12.480 44.147 1.00 0.00 100 GLY A CA 10
ATOM 15603 C C . GLY A 1 81 ? -6.128 11.928 44.644 1.00 0.00 100 GLY A C 10
ATOM 15604 O O . GLY A 1 81 ? -7.158 12.601 44.552 1.00 0.00 100 GLY A O 10
ATOM 15608 N N . LYS A 1 82 ? -6.106 10.698 45.151 1.00 0.00 101 LYS A N 10
ATOM 15609 C CA . LYS A 1 82 ? -7.318 10.064 45.672 1.00 0.00 101 LYS A CA 10
ATOM 15610 C C . LYS A 1 82 ? -7.816 10.843 46.875 1.00 0.00 101 LYS A C 10
ATOM 15611 O O . LYS A 1 82 ? -9.017 10.897 47.152 1.00 0.00 101 LYS A O 10
ATOM 15630 N N . THR A 1 83 ? -6.871 11.466 47.561 1.00 0.00 102 THR A N 10
ATOM 15631 C CA . THR A 1 83 ? -7.171 12.434 48.586 1.00 0.00 102 THR A CA 10
ATOM 15632 C C . THR A 1 83 ? -6.198 13.598 48.479 1.00 0.00 102 THR A C 10
ATOM 15633 O O . THR A 1 83 ? -4.987 13.392 48.369 1.00 0.00 102 THR A O 10
ATOM 15644 N N . TYR A 1 84 ? -6.712 14.811 48.476 1.00 0.00 103 TYR A N 10
ATOM 15645 C CA . TYR A 1 84 ? -5.858 15.974 48.497 1.00 0.00 103 TYR A CA 10
ATOM 15646 C C . TYR A 1 84 ? -6.030 16.710 49.808 1.00 0.00 103 TYR A C 10
ATOM 15647 O O . TYR A 1 84 ? -7.106 17.241 50.096 1.00 0.00 103 TYR A O 10
ATOM 15665 N N . LYS A 1 85 ? -4.960 16.708 50.608 1.00 0.00 104 LYS A N 10
ATOM 15666 C CA . LYS A 1 85 ? -4.945 17.292 51.956 1.00 0.00 104 LYS A CA 10
ATOM 15667 C C . LYS A 1 85 ? -5.994 16.614 52.841 1.00 0.00 104 LYS A C 10
ATOM 15668 O O . LYS A 1 85 ? -6.608 17.244 53.705 1.00 0.00 104 LYS A O 10
ATOM 15687 N N . GLY A 1 86 ? -6.201 15.321 52.595 1.00 0.00 105 GLY A N 10
ATOM 15688 C CA . GLY A 1 86 ? -7.163 14.539 53.348 1.00 0.00 105 GLY A CA 10
ATOM 15689 C C . GLY A 1 86 ? -8.565 14.598 52.773 1.00 0.00 105 GLY A C 10
ATOM 15690 O O . GLY A 1 86 ? -9.388 13.727 53.054 1.00 0.00 105 GLY A O 10
ATOM 15694 N N . HIS A 1 87 ? -8.845 15.617 51.966 1.00 0.00 106 HIS A N 10
ATOM 15695 C CA . HIS A 1 87 ? -10.156 15.750 51.336 1.00 0.00 106 HIS A CA 10
ATOM 15696 C C . HIS A 1 87 ? -10.191 14.880 50.098 1.00 0.00 106 HIS A C 10
ATOM 15697 O O . HIS A 1 87 ? -9.461 15.129 49.141 1.00 0.00 106 HIS A O 10
ATOM 15711 N N . LYS A 1 88 ? -11.021 13.854 50.130 1.00 0.00 107 LYS A N 10
ATOM 15712 C CA . LYS A 1 88 ? -11.064 12.878 49.055 1.00 0.00 107 LYS A CA 10
ATOM 15713 C C . LYS A 1 88 ? -11.703 13.448 47.799 1.00 0.00 107 LYS A C 10
ATOM 15714 O O . LYS A 1 88 ? -12.424 14.447 47.843 1.00 0.00 107 LYS A O 10
ATOM 15733 N N . LYS A 1 89 ? -11.414 12.812 46.682 1.00 0.00 108 LYS A N 10
ATOM 15734 C CA . LYS A 1 89 ? -12.045 13.164 45.434 1.00 0.00 108 LYS A CA 10
ATOM 15735 C C . LYS A 1 89 ? -13.330 12.347 45.301 1.00 0.00 108 LYS A C 10
ATOM 15736 O O . LYS A 1 89 ? -13.326 11.120 45.471 1.00 0.00 108 LYS A O 10
ATOM 15755 N N . VAL A 1 90 ? -14.432 13.034 45.053 1.00 0.00 109 VAL A N 10
ATOM 15756 C CA . VAL A 1 90 ? -15.744 12.404 45.102 1.00 0.00 109 VAL A CA 10
ATOM 15757 C C . VAL A 1 90 ? -16.326 12.213 43.710 1.00 0.00 109 VAL A C 10
ATOM 15758 O O . VAL A 1 90 ? -17.137 11.316 43.486 1.00 0.00 109 VAL A O 10
ATOM 15771 N N . SER A 1 91 ? -15.909 13.052 42.774 1.00 0.00 110 SER A N 10
ATOM 15772 C CA . SER A 1 91 ? -16.392 12.974 41.408 1.00 0.00 110 SER A CA 10
ATOM 15773 C C . SER A 1 91 ? -15.331 13.489 40.452 1.00 0.00 110 SER A C 10
ATOM 15774 O O . SER A 1 91 ? -14.371 14.130 40.879 1.00 0.00 110 SER A O 10
ATOM 15782 N N . ALA A 1 92 ? -15.497 13.201 39.169 1.00 0.00 111 ALA A N 10
ATOM 15783 C CA . ALA A 1 92 ? -14.590 13.700 38.149 1.00 0.00 111 ALA A CA 10
ATOM 15784 C C . ALA A 1 92 ? -15.278 13.753 36.796 1.00 0.00 111 ALA A C 10
ATOM 15785 O O . ALA A 1 92 ? -15.816 12.754 36.322 1.00 0.00 111 ALA A O 10
ATOM 15792 N N . GLY A 1 93 ? -15.269 14.928 36.196 1.00 0.00 112 GLY A N 10
ATOM 15793 C CA . GLY A 1 93 ? -15.794 15.108 34.860 1.00 0.00 112 GLY A CA 10
ATOM 15794 C C . GLY A 1 93 ? -14.814 15.877 34.006 1.00 0.00 112 GLY A C 10
ATOM 15795 O O . GLY A 1 93 ? -13.635 15.520 33.938 1.00 0.00 112 GLY A O 10
ATOM 15799 N N . GLY A 1 94 ? -15.278 16.939 33.368 1.00 0.00 113 GLY A N 10
ATOM 15800 C CA . GLY A 1 94 ? -14.377 17.775 32.607 1.00 0.00 113 GLY A CA 10
ATOM 15801 C C . GLY A 1 94 ? -15.002 18.358 31.364 1.00 0.00 113 GLY A C 10
ATOM 15802 O O . GLY A 1 94 ? -16.213 18.586 31.306 1.00 0.00 113 GLY A O 10
ATOM 15806 N N . ASP A 1 95 ? -14.163 18.588 30.369 1.00 0.00 114 ASP A N 10
ATOM 15807 C CA . ASP A 1 95 ? -14.566 19.230 29.130 1.00 0.00 114 ASP A CA 10
ATOM 15808 C C . ASP A 1 95 ? -14.112 18.386 27.941 1.00 0.00 114 ASP A C 10
ATOM 15809 O O . ASP A 1 95 ? -13.107 17.678 28.029 1.00 0.00 114 ASP A O 10
ATOM 15818 N N . THR A 1 96 ? -14.869 18.467 26.847 1.00 0.00 115 THR A N 10
ATOM 15819 C CA . THR A 1 96 ? -14.624 17.683 25.640 1.00 0.00 115 THR A CA 10
ATOM 15820 C C . THR A 1 96 ? -13.212 17.887 25.083 1.00 0.00 115 THR A C 10
ATOM 15821 O O . THR A 1 96 ? -12.775 19.020 24.875 1.00 0.00 115 THR A O 10
ATOM 15832 N N . PRO A 1 97 ? -12.478 16.779 24.862 1.00 0.00 116 PRO A N 10
ATOM 15833 C CA . PRO A 1 97 ? -11.147 16.814 24.252 1.00 0.00 116 PRO A CA 10
ATOM 15834 C C . PRO A 1 97 ? -11.182 17.255 22.790 1.00 0.00 116 PRO A C 10
ATOM 15835 O O . PRO A 1 97 ? -12.111 16.925 22.047 1.00 0.00 116 PRO A O 10
ATOM 15846 N N . TYR A 1 98 ? -10.161 17.998 22.391 1.00 0.00 117 TYR A N 10
ATOM 15847 C CA . TYR A 1 98 ? -10.054 18.516 21.033 1.00 0.00 117 TYR A CA 10
ATOM 15848 C C . TYR A 1 98 ? -8.647 18.277 20.496 1.00 0.00 117 TYR A C 10
ATOM 15849 O O . TYR A 1 98 ? -7.717 18.073 21.274 1.00 0.00 117 TYR A O 10
ATOM 15867 N N . TRP A 1 99 ? -8.486 18.297 19.176 1.00 0.00 118 TRP A N 10
ATOM 15868 C CA . TRP A 1 99 ? -7.162 18.143 18.581 1.00 0.00 118 TRP A CA 10
ATOM 15869 C C . TRP A 1 99 ? -6.406 19.465 18.648 1.00 0.00 118 TRP A C 10
ATOM 15870 O O . TRP A 1 99 ? -6.832 20.474 18.081 1.00 0.00 118 TRP A O 10
ATOM 15891 N N . TYR A 1 100 ? -5.300 19.448 19.366 1.00 0.00 119 TYR A N 10
ATOM 15892 C CA . TYR A 1 100 ? -4.489 20.634 19.581 1.00 0.00 119 TYR A CA 10
ATOM 15893 C C . TYR A 1 100 ? -3.419 20.735 18.509 1.00 0.00 119 TYR A C 10
ATOM 15894 O O . TYR A 1 100 ? -2.588 19.841 18.376 1.00 0.00 119 TYR A O 10
ATOM 15912 N N . LYS A 1 101 ? -3.434 21.819 17.754 1.00 0.00 120 LYS A N 10
ATOM 15913 C CA . LYS A 1 101 ? -2.503 21.972 16.651 1.00 0.00 120 LYS A CA 10
ATOM 15914 C C . LYS A 1 101 ? -1.510 23.080 16.907 1.00 0.00 120 LYS A C 10
ATOM 15915 O O . LYS A 1 101 ? -1.816 24.270 16.814 1.00 0.00 120 LYS A O 10
ATOM 15934 N N . LEU A 1 102 ? -0.323 22.651 17.259 1.00 0.00 121 LEU A N 10
ATOM 15935 C CA . LEU A 1 102 ? 0.845 23.485 17.248 1.00 0.00 121 LEU A CA 10
ATOM 15936 C C . LEU A 1 102 ? 1.918 22.708 16.505 1.00 0.00 121 LEU A C 10
ATOM 15937 O O . LEU A 1 102 ? 1.841 21.481 16.406 1.00 0.00 121 LEU A O 10
ATOM 15953 N N . GLU A 1 103 ? 2.893 23.408 15.971 1.00 0.00 122 GLU A N 10
ATOM 15954 C CA . GLU A 1 103 ? 3.835 22.800 15.059 1.00 0.00 122 GLU A CA 10
ATOM 15955 C C . GLU A 1 103 ? 4.858 21.931 15.773 1.00 0.00 122 GLU A C 10
ATOM 15956 O O . GLU A 1 103 ? 5.592 22.390 16.651 1.00 0.00 122 GLU A O 10
ATOM 15968 N N . HIS A 1 104 ? 4.880 20.658 15.391 1.00 0.00 123 HIS A N 10
ATOM 15969 C CA . HIS A 1 104 ? 5.895 19.719 15.851 1.00 0.00 123 HIS A CA 10
ATOM 15970 C C . HIS A 1 104 ? 7.175 19.930 15.041 1.00 0.00 123 HIS A C 10
ATOM 15971 O O . HIS A 1 104 ? 7.553 19.109 14.207 1.00 0.00 123 HIS A O 10
ATOM 15985 N N . HIS A 1 105 ? 7.817 21.059 15.287 1.00 0.00 124 HIS A N 10
ATOM 15986 C CA . HIS A 1 105 ? 9.004 21.456 14.554 1.00 0.00 124 HIS A CA 10
ATOM 15987 C C . HIS A 1 105 ? 10.246 21.191 15.386 1.00 0.00 124 HIS A C 10
ATOM 15988 O O . HIS A 1 105 ? 10.143 20.728 16.527 1.00 0.00 124 HIS A O 10
ATOM 16002 N N . HIS A 1 106 ? 11.409 21.473 14.795 1.00 0.00 125 HIS A N 10
ATOM 16003 C CA . HIS A 1 106 ? 12.698 21.392 15.479 1.00 0.00 125 HIS A CA 10
ATOM 16004 C C . HIS A 1 106 ? 12.962 19.998 16.050 1.00 0.00 125 HIS A C 10
ATOM 16005 O O . HIS A 1 106 ? 13.201 19.839 17.248 1.00 0.00 125 HIS A O 10
ATOM 16019 N N . HIS A 1 107 ? 12.935 18.985 15.190 1.00 0.00 126 HIS A N 10
ATOM 16020 C CA . HIS A 1 107 ? 13.211 17.622 15.636 1.00 0.00 126 HIS A CA 10
ATOM 16021 C C . HIS A 1 107 ? 14.714 17.355 15.679 1.00 0.00 126 HIS A C 10
ATOM 16022 O O . HIS A 1 107 ? 15.155 16.317 16.171 1.00 0.00 126 HIS A O 10
ATOM 16036 N N . HIS A 1 108 ? 15.497 18.300 15.162 1.00 0.00 127 HIS A N 10
ATOM 16037 C CA . HIS A 1 108 ? 16.950 18.201 15.190 1.00 0.00 127 HIS A CA 10
ATOM 16038 C C . HIS A 1 108 ? 17.581 19.584 15.092 1.00 0.00 127 HIS A C 10
ATOM 16039 O O . HIS A 1 108 ? 17.242 20.370 14.208 1.00 0.00 127 HIS A O 10
ATOM 16053 N N . HIS A 1 109 ? 18.487 19.868 16.011 1.00 0.00 128 HIS A N 10
ATOM 16054 C CA . HIS A 1 109 ? 19.278 21.083 15.966 1.00 0.00 128 HIS A CA 10
ATOM 16055 C C . HIS A 1 109 ? 20.658 20.743 15.411 1.00 0.00 128 HIS A C 10
ATOM 16056 O O . HIS A 1 109 ? 20.794 20.679 14.173 1.00 0.00 128 HIS A O 10
ATOM 16071 N N . GLY A 1 1 ? -20.495 0.294 9.320 1.00 0.00 20 GLY A N 11
ATOM 16072 C CA . GLY A 1 1 ? -20.238 0.343 7.861 1.00 0.00 20 GLY A CA 11
ATOM 16073 C C . GLY A 1 1 ? -19.371 1.522 7.481 1.00 0.00 20 GLY A C 11
ATOM 16074 O O . GLY A 1 1 ? -19.427 2.571 8.122 1.00 0.00 20 GLY A O 11
ATOM 16080 N N . GLY A 1 2 ? -18.573 1.352 6.441 1.00 0.00 21 GLY A N 11
ATOM 16081 C CA . GLY A 1 2 ? -17.685 2.409 6.007 1.00 0.00 21 GLY A CA 11
ATOM 16082 C C . GLY A 1 2 ? -16.248 1.941 5.910 1.00 0.00 21 GLY A C 11
ATOM 16083 O O . GLY A 1 2 ? -15.624 1.611 6.921 1.00 0.00 21 GLY A O 11
ATOM 16087 N N . GLY A 1 3 ? -15.721 1.903 4.698 1.00 0.00 22 GLY A N 11
ATOM 16088 C CA . GLY A 1 3 ? -14.359 1.452 4.489 1.00 0.00 22 GLY A CA 11
ATOM 16089 C C . GLY A 1 3 ? -13.403 2.607 4.278 1.00 0.00 22 GLY A C 11
ATOM 16090 O O . GLY A 1 3 ? -13.637 3.461 3.424 1.00 0.00 22 GLY A O 11
ATOM 16094 N N . ASN A 1 4 ? -12.328 2.638 5.052 1.00 0.00 23 ASN A N 11
ATOM 16095 C CA . ASN A 1 4 ? -11.338 3.704 4.940 1.00 0.00 23 ASN A CA 11
ATOM 16096 C C . ASN A 1 4 ? -10.502 3.524 3.680 1.00 0.00 23 ASN A C 11
ATOM 16097 O O . ASN A 1 4 ? -9.491 2.823 3.682 1.00 0.00 23 ASN A O 11
ATOM 16108 N N . SER A 1 5 ? -10.951 4.134 2.596 1.00 0.00 24 SER A N 11
ATOM 16109 C CA . SER A 1 5 ? -10.226 4.084 1.342 1.00 0.00 24 SER A CA 11
ATOM 16110 C C . SER A 1 5 ? -9.660 5.458 1.005 1.00 0.00 24 SER A C 11
ATOM 16111 O O . SER A 1 5 ? -10.337 6.281 0.387 1.00 0.00 24 SER A O 11
ATOM 16119 N N . GLU A 1 6 ? -8.424 5.702 1.441 1.00 0.00 25 GLU A N 11
ATOM 16120 C CA . GLU A 1 6 ? -7.741 6.969 1.189 1.00 0.00 25 GLU A CA 11
ATOM 16121 C C . GLU A 1 6 ? -8.527 8.135 1.789 1.00 0.00 25 GLU A C 11
ATOM 16122 O O . GLU A 1 6 ? -8.831 9.117 1.107 1.00 0.00 25 GLU A O 11
ATOM 16134 N N . ARG A 1 7 ? -8.850 8.016 3.068 1.00 0.00 26 ARG A N 11
ATOM 16135 C CA . ARG A 1 7 ? -9.608 9.042 3.766 1.00 0.00 26 ARG A CA 11
ATOM 16136 C C . ARG A 1 7 ? -8.784 9.626 4.909 1.00 0.00 26 ARG A C 11
ATOM 16137 O O . ARG A 1 7 ? -8.244 8.882 5.729 1.00 0.00 26 ARG A O 11
ATOM 16158 N N . PRO A 1 8 ? -8.659 10.962 4.962 1.00 0.00 27 PRO A N 11
ATOM 16159 C CA . PRO A 1 8 ? -7.949 11.651 6.046 1.00 0.00 27 PRO A CA 11
ATOM 16160 C C . PRO A 1 8 ? -8.561 11.350 7.409 1.00 0.00 27 PRO A C 11
ATOM 16161 O O . PRO A 1 8 ? -9.787 11.240 7.534 1.00 0.00 27 PRO A O 11
ATOM 16172 N N . PRO A 1 9 ? -7.708 11.212 8.440 1.00 0.00 28 PRO A N 11
ATOM 16173 C CA . PRO A 1 9 ? -8.124 10.853 9.803 1.00 0.00 28 PRO A CA 11
ATOM 16174 C C . PRO A 1 9 ? -9.374 11.592 10.281 1.00 0.00 28 PRO A C 11
ATOM 16175 O O . PRO A 1 9 ? -9.311 12.756 10.684 1.00 0.00 28 PRO A O 11
ATOM 16186 N N . SER A 1 10 ? -10.510 10.903 10.246 1.00 0.00 29 SER A N 11
ATOM 16187 C CA . SER A 1 10 ? -11.763 11.461 10.735 1.00 0.00 29 SER A CA 11
ATOM 16188 C C . SER A 1 10 ? -12.029 10.960 12.141 1.00 0.00 29 SER A C 11
ATOM 16189 O O . SER A 1 10 ? -13.156 10.624 12.511 1.00 0.00 29 SER A O 11
ATOM 16197 N N . VAL A 1 11 ? -10.970 10.927 12.918 1.00 0.00 30 VAL A N 11
ATOM 16198 C CA . VAL A 1 11 ? -11.014 10.396 14.255 1.00 0.00 30 VAL A CA 11
ATOM 16199 C C . VAL A 1 11 ? -11.179 11.518 15.277 1.00 0.00 30 VAL A C 11
ATOM 16200 O O . VAL A 1 11 ? -10.525 12.561 15.182 1.00 0.00 30 VAL A O 11
ATOM 16213 N N . ALA A 1 12 ? -12.072 11.309 16.231 1.00 0.00 31 ALA A N 11
ATOM 16214 C CA . ALA A 1 12 ? -12.266 12.261 17.308 1.00 0.00 31 ALA A CA 11
ATOM 16215 C C . ALA A 1 12 ? -11.105 12.178 18.288 1.00 0.00 31 ALA A C 11
ATOM 16216 O O . ALA A 1 12 ? -10.493 11.120 18.444 1.00 0.00 31 ALA A O 11
ATOM 16223 N N . ALA A 1 13 ? -10.803 13.286 18.944 1.00 0.00 32 ALA A N 11
ATOM 16224 C CA . ALA A 1 13 ? -9.707 13.332 19.905 1.00 0.00 32 ALA A CA 11
ATOM 16225 C C . ALA A 1 13 ? -9.917 12.310 21.021 1.00 0.00 32 ALA A C 11
ATOM 16226 O O . ALA A 1 13 ? -8.979 11.625 21.439 1.00 0.00 32 ALA A O 11
ATOM 16233 N N . GLY A 1 14 ? -11.159 12.187 21.471 1.00 0.00 33 GLY A N 11
ATOM 16234 C CA . GLY A 1 14 ? -11.483 11.256 22.538 1.00 0.00 33 GLY A CA 11
ATOM 16235 C C . GLY A 1 14 ? -11.413 9.801 22.108 1.00 0.00 33 GLY A C 11
ATOM 16236 O O . GLY A 1 14 ? -11.583 8.899 22.927 1.00 0.00 33 GLY A O 11
ATOM 16240 N N . GLU A 1 15 ? -11.157 9.566 20.827 1.00 0.00 34 GLU A N 11
ATOM 16241 C CA . GLU A 1 15 ? -11.071 8.208 20.304 1.00 0.00 34 GLU A CA 11
ATOM 16242 C C . GLU A 1 15 ? -9.673 7.634 20.503 1.00 0.00 34 GLU A C 11
ATOM 16243 O O . GLU A 1 15 ? -9.469 6.424 20.393 1.00 0.00 34 GLU A O 11
ATOM 16255 N N . CYS A 1 16 ? -8.707 8.491 20.800 1.00 0.00 35 CYS A N 11
ATOM 16256 C CA . CYS A 1 16 ? -7.332 8.039 20.962 1.00 0.00 35 CYS A CA 11
ATOM 16257 C C . CYS A 1 16 ? -6.879 8.132 22.412 1.00 0.00 35 CYS A C 11
ATOM 16258 O O . CYS A 1 16 ? -5.699 7.967 22.715 1.00 0.00 35 CYS A O 11
ATOM 16265 N N . VAL A 1 17 ? -7.813 8.384 23.312 1.00 0.00 36 VAL A N 11
ATOM 16266 C CA . VAL A 1 17 ? -7.484 8.461 24.725 1.00 0.00 36 VAL A CA 11
ATOM 16267 C C . VAL A 1 17 ? -8.334 7.487 25.519 1.00 0.00 36 VAL A C 11
ATOM 16268 O O . VAL A 1 17 ? -9.427 7.111 25.092 1.00 0.00 36 VAL A O 11
ATOM 16281 N N . THR A 1 18 ? -7.814 7.057 26.658 1.00 0.00 37 THR A N 11
ATOM 16282 C CA . THR A 1 18 ? -8.517 6.131 27.523 1.00 0.00 37 THR A CA 11
ATOM 16283 C C . THR A 1 18 ? -7.964 6.229 28.944 1.00 0.00 37 THR A C 11
ATOM 16284 O O . THR A 1 18 ? -6.770 6.474 29.136 1.00 0.00 37 THR A O 11
ATOM 16295 N N . PHE A 1 19 ? -8.832 6.057 29.931 1.00 0.00 38 PHE A N 11
ATOM 16296 C CA . PHE A 1 19 ? -8.444 6.220 31.325 1.00 0.00 38 PHE A CA 11
ATOM 16297 C C . PHE A 1 19 ? -7.709 4.992 31.844 1.00 0.00 38 PHE A C 11
ATOM 16298 O O . PHE A 1 19 ? -8.234 3.878 31.822 1.00 0.00 38 PHE A O 11
ATOM 16315 N N . ASN A 1 20 ? -6.489 5.211 32.300 1.00 0.00 39 ASN A N 11
ATOM 16316 C CA . ASN A 1 20 ? -5.737 4.190 33.005 1.00 0.00 39 ASN A CA 11
ATOM 16317 C C . ASN A 1 20 ? -5.706 4.529 34.481 1.00 0.00 39 ASN A C 11
ATOM 16318 O O . ASN A 1 20 ? -5.199 5.577 34.877 1.00 0.00 39 ASN A O 11
ATOM 16329 N N . SER A 1 21 ? -6.258 3.645 35.287 1.00 0.00 40 SER A N 11
ATOM 16330 C CA . SER A 1 21 ? -6.386 3.874 36.713 1.00 0.00 40 SER A CA 11
ATOM 16331 C C . SER A 1 21 ? -5.039 3.737 37.426 1.00 0.00 40 SER A C 11
ATOM 16332 O O . SER A 1 21 ? -4.896 4.110 38.589 1.00 0.00 40 SER A O 11
ATOM 16340 N N . LYS A 1 22 ? -4.052 3.206 36.717 1.00 0.00 41 LYS A N 11
ATOM 16341 C CA . LYS A 1 22 ? -2.710 3.051 37.267 1.00 0.00 41 LYS A CA 11
ATOM 16342 C C . LYS A 1 22 ? -1.808 4.202 36.832 1.00 0.00 41 LYS A C 11
ATOM 16343 O O . LYS A 1 22 ? -0.604 4.194 37.088 1.00 0.00 41 LYS A O 11
ATOM 16362 N N . LEU A 1 23 ? -2.402 5.182 36.169 1.00 0.00 42 LEU A N 11
ATOM 16363 C CA . LEU A 1 23 ? -1.667 6.313 35.639 1.00 0.00 42 LEU A CA 11
ATOM 16364 C C . LEU A 1 23 ? -1.482 7.382 36.714 1.00 0.00 42 LEU A C 11
ATOM 16365 O O . LEU A 1 23 ? -2.454 7.847 37.295 1.00 0.00 42 LEU A O 11
ATOM 16381 N N . GLY A 1 24 ? -0.240 7.763 36.981 1.00 0.00 43 GLY A N 11
ATOM 16382 C CA . GLY A 1 24 ? 0.018 8.788 37.975 1.00 0.00 43 GLY A CA 11
ATOM 16383 C C . GLY A 1 24 ? -0.513 8.424 39.346 1.00 0.00 43 GLY A C 11
ATOM 16384 O O . GLY A 1 24 ? -0.134 7.400 39.918 1.00 0.00 43 GLY A O 11
ATOM 16388 N N . GLU A 1 25 ? -1.378 9.274 39.883 1.00 0.00 44 GLU A N 11
ATOM 16389 C CA . GLU A 1 25 ? -1.972 9.032 41.186 1.00 0.00 44 GLU A CA 11
ATOM 16390 C C . GLU A 1 25 ? -3.378 8.463 41.063 1.00 0.00 44 GLU A C 11
ATOM 16391 O O . GLU A 1 25 ? -3.679 7.402 41.606 1.00 0.00 44 GLU A O 11
ATOM 16403 N N . ILE A 1 26 ? -4.230 9.175 40.344 1.00 0.00 45 ILE A N 11
ATOM 16404 C CA . ILE A 1 26 ? -5.634 8.808 40.239 1.00 0.00 45 ILE A CA 11
ATOM 16405 C C . ILE A 1 26 ? -5.975 8.344 38.844 1.00 0.00 45 ILE A C 11
ATOM 16406 O O . ILE A 1 26 ? -7.045 7.787 38.600 1.00 0.00 45 ILE A O 11
ATOM 16422 N N . GLY A 1 27 ? -5.061 8.591 37.937 1.00 0.00 46 GLY A N 11
ATOM 16423 C CA . GLY A 1 27 ? -5.211 8.133 36.590 1.00 0.00 46 GLY A CA 11
ATOM 16424 C C . GLY A 1 27 ? -4.774 9.155 35.583 1.00 0.00 46 GLY A C 11
ATOM 16425 O O . GLY A 1 27 ? -4.393 10.275 35.929 1.00 0.00 46 GLY A O 11
ATOM 16429 N N . GLY A 1 28 ? -4.844 8.761 34.337 1.00 0.00 47 GLY A N 11
ATOM 16430 C CA . GLY A 1 28 ? -4.444 9.605 33.250 1.00 0.00 47 GLY A CA 11
ATOM 16431 C C . GLY A 1 28 ? -4.864 8.994 31.950 1.00 0.00 47 GLY A C 11
ATOM 16432 O O . GLY A 1 28 ? -5.446 7.905 31.933 1.00 0.00 47 GLY A O 11
ATOM 16436 N N . TYR A 1 29 ? -4.571 9.664 30.863 1.00 0.00 48 TYR A N 11
ATOM 16437 C CA . TYR A 1 29 ? -4.987 9.184 29.570 1.00 0.00 48 TYR A CA 11
ATOM 16438 C C . TYR A 1 29 ? -3.779 8.885 28.715 1.00 0.00 48 TYR A C 11
ATOM 16439 O O . TYR A 1 29 ? -2.839 9.682 28.639 1.00 0.00 48 TYR A O 11
ATOM 16457 N N . SER A 1 30 ? -3.810 7.728 28.090 1.00 0.00 49 SER A N 11
ATOM 16458 C CA . SER A 1 30 ? -2.694 7.256 27.311 1.00 0.00 49 SER A CA 11
ATOM 16459 C C . SER A 1 30 ? -3.111 7.063 25.862 1.00 0.00 49 SER A C 11
ATOM 16460 O O . SER A 1 30 ? -4.301 6.940 25.563 1.00 0.00 49 SER A O 11
ATOM 16468 N N . TRP A 1 31 ? -2.130 7.048 24.978 1.00 0.00 50 TRP A N 11
ATOM 16469 C CA . TRP A 1 31 ? -2.376 6.913 23.552 1.00 0.00 50 TRP A CA 11
ATOM 16470 C C . TRP A 1 31 ? -3.010 5.564 23.224 1.00 0.00 50 TRP A C 11
ATOM 16471 O O . TRP A 1 31 ? -2.432 4.505 23.488 1.00 0.00 50 TRP A O 11
ATOM 16492 N N . LYS A 1 32 ? -4.212 5.611 22.669 1.00 0.00 51 LYS A N 11
ATOM 16493 C CA . LYS A 1 32 ? -4.920 4.411 22.253 1.00 0.00 51 LYS A CA 11
ATOM 16494 C C . LYS A 1 32 ? -4.328 3.878 20.952 1.00 0.00 51 LYS A C 11
ATOM 16495 O O . LYS A 1 32 ? -4.762 4.248 19.858 1.00 0.00 51 LYS A O 11
ATOM 16514 N N . TYR A 1 33 ? -3.343 2.999 21.081 1.00 0.00 52 TYR A N 11
ATOM 16515 C CA . TYR A 1 33 ? -2.615 2.466 19.932 1.00 0.00 52 TYR A CA 11
ATOM 16516 C C . TYR A 1 33 ? -3.498 1.571 19.066 1.00 0.00 52 TYR A C 11
ATOM 16517 O O . TYR A 1 33 ? -3.097 1.148 17.981 1.00 0.00 52 TYR A O 11
ATOM 16535 N N . SER A 1 34 ? -4.693 1.274 19.556 1.00 0.00 53 SER A N 11
ATOM 16536 C CA . SER A 1 34 ? -5.667 0.506 18.799 1.00 0.00 53 SER A CA 11
ATOM 16537 C C . SER A 1 34 ? -6.209 1.328 17.629 1.00 0.00 53 SER A C 11
ATOM 16538 O O . SER A 1 34 ? -6.783 0.788 16.683 1.00 0.00 53 SER A O 11
ATOM 16546 N N . ASN A 1 35 ? -6.014 2.639 17.698 1.00 0.00 54 ASN A N 11
ATOM 16547 C CA . ASN A 1 35 ? -6.486 3.534 16.656 1.00 0.00 54 ASN A CA 11
ATOM 16548 C C . ASN A 1 35 ? -5.330 4.001 15.791 1.00 0.00 54 ASN A C 11
ATOM 16549 O O . ASN A 1 35 ? -4.402 4.653 16.263 1.00 0.00 54 ASN A O 11
ATOM 16560 N N . ASP A 1 36 ? -5.389 3.650 14.519 1.00 0.00 55 ASP A N 11
ATOM 16561 C CA . ASP A 1 36 ? -4.341 4.009 13.577 1.00 0.00 55 ASP A CA 11
ATOM 16562 C C . ASP A 1 36 ? -4.499 5.450 13.111 1.00 0.00 55 ASP A C 11
ATOM 16563 O O . ASP A 1 36 ? -3.519 6.178 12.962 1.00 0.00 55 ASP A O 11
ATOM 16572 N N . ALA A 1 37 ? -5.747 5.853 12.912 1.00 0.00 56 ALA A N 11
ATOM 16573 C CA . ALA A 1 37 ? -6.055 7.169 12.374 1.00 0.00 56 ALA A CA 11
ATOM 16574 C C . ALA A 1 37 ? -5.577 8.281 13.303 1.00 0.00 56 ALA A C 11
ATOM 16575 O O . ALA A 1 37 ? -4.965 9.251 12.856 1.00 0.00 56 ALA A O 11
ATOM 16582 N N . CYS A 1 38 ? -5.852 8.133 14.593 1.00 0.00 57 CYS A N 11
ATOM 16583 C CA . CYS A 1 38 ? -5.505 9.156 15.574 1.00 0.00 57 CYS A CA 11
ATOM 16584 C C . CYS A 1 38 ? -3.997 9.376 15.641 1.00 0.00 57 CYS A C 11
ATOM 16585 O O . CYS A 1 38 ? -3.532 10.514 15.692 1.00 0.00 57 CYS A O 11
ATOM 16592 N N . ASN A 1 39 ? -3.237 8.289 15.611 1.00 0.00 58 ASN A N 11
ATOM 16593 C CA . ASN A 1 39 ? -1.783 8.381 15.627 1.00 0.00 58 ASN A CA 11
ATOM 16594 C C . ASN A 1 39 ? -1.285 9.062 14.360 1.00 0.00 58 ASN A C 11
ATOM 16595 O O . ASN A 1 39 ? -0.371 9.885 14.397 1.00 0.00 58 ASN A O 11
ATOM 16606 N N . GLU A 1 40 ? -1.921 8.731 13.243 1.00 0.00 59 GLU A N 11
ATOM 16607 C CA . GLU A 1 40 ? -1.569 9.308 11.951 1.00 0.00 59 GLU A CA 11
ATOM 16608 C C . GLU A 1 40 ? -1.869 10.803 11.935 1.00 0.00 59 GLU A C 11
ATOM 16609 O O . GLU A 1 40 ? -1.157 11.586 11.305 1.00 0.00 59 GLU A O 11
ATOM 16621 N N . THR A 1 41 ? -2.924 11.190 12.644 1.00 0.00 60 THR A N 11
ATOM 16622 C CA . THR A 1 41 ? -3.302 12.589 12.768 1.00 0.00 60 THR A CA 11
ATOM 16623 C C . THR A 1 41 ? -2.132 13.411 13.310 1.00 0.00 60 THR A C 11
ATOM 16624 O O . THR A 1 41 ? -1.760 14.442 12.750 1.00 0.00 60 THR A O 11
ATOM 16635 N N . VAL A 1 42 ? -1.536 12.920 14.383 1.00 0.00 61 VAL A N 11
ATOM 16636 C CA . VAL A 1 42 ? -0.443 13.622 15.033 1.00 0.00 61 VAL A CA 11
ATOM 16637 C C . VAL A 1 42 ? 0.867 13.426 14.276 1.00 0.00 61 VAL A C 11
ATOM 16638 O O . VAL A 1 42 ? 1.691 14.336 14.199 1.00 0.00 61 VAL A O 11
ATOM 16651 N N . ALA A 1 43 ? 1.041 12.242 13.701 1.00 0.00 62 ALA A N 11
ATOM 16652 C CA . ALA A 1 43 ? 2.258 11.911 12.966 1.00 0.00 62 ALA A CA 11
ATOM 16653 C C . ALA A 1 43 ? 2.471 12.845 11.778 1.00 0.00 62 ALA A C 11
ATOM 16654 O O . ALA A 1 43 ? 3.603 13.189 11.439 1.00 0.00 62 ALA A O 11
ATOM 16661 N N . LYS A 1 44 ? 1.379 13.255 11.147 1.00 0.00 63 LYS A N 11
ATOM 16662 C CA . LYS A 1 44 ? 1.458 14.112 9.969 1.00 0.00 63 LYS A CA 11
ATOM 16663 C C . LYS A 1 44 ? 1.504 15.584 10.348 1.00 0.00 63 LYS A C 11
ATOM 16664 O O . LYS A 1 44 ? 1.747 16.445 9.503 1.00 0.00 63 LYS A O 11
ATOM 16683 N N . GLY A 1 45 ? 1.253 15.876 11.612 1.00 0.00 64 GLY A N 11
ATOM 16684 C CA . GLY A 1 45 ? 1.244 17.254 12.055 1.00 0.00 64 GLY A CA 11
ATOM 16685 C C . GLY A 1 45 ? -0.107 17.914 11.863 1.00 0.00 64 GLY A C 11
ATOM 16686 O O . GLY A 1 45 ? -0.205 19.142 11.875 1.00 0.00 64 GLY A O 11
ATOM 16690 N N . TYR A 1 46 ? -1.149 17.104 11.669 1.00 0.00 65 TYR A N 11
ATOM 16691 C CA . TYR A 1 46 ? -2.513 17.627 11.601 1.00 0.00 65 TYR A CA 11
ATOM 16692 C C . TYR A 1 46 ? -2.861 18.251 12.948 1.00 0.00 65 TYR A C 11
ATOM 16693 O O . TYR A 1 46 ? -3.576 19.249 13.035 1.00 0.00 65 TYR A O 11
ATOM 16711 N N . ALA A 1 47 ? -2.325 17.631 13.989 1.00 0.00 66 ALA A N 11
ATOM 16712 C CA . ALA A 1 47 ? -2.396 18.142 15.345 1.00 0.00 66 ALA A CA 11
ATOM 16713 C C . ALA A 1 47 ? -1.143 17.718 16.079 1.00 0.00 66 ALA A C 11
ATOM 16714 O O . ALA A 1 47 ? -0.395 16.872 15.591 1.00 0.00 66 ALA A O 11
ATOM 16721 N N . ILE A 1 48 ? -0.912 18.307 17.230 1.00 0.00 67 ILE A N 11
ATOM 16722 C CA . ILE A 1 48 ? 0.201 17.909 18.060 1.00 0.00 67 ILE A CA 11
ATOM 16723 C C . ILE A 1 48 ? -0.249 16.897 19.076 1.00 0.00 67 ILE A C 11
ATOM 16724 O O . ILE A 1 48 ? 0.560 16.175 19.657 1.00 0.00 67 ILE A O 11
ATOM 16740 N N . GLY A 1 49 ? -1.540 16.862 19.302 1.00 0.00 68 GLY A N 11
ATOM 16741 C CA . GLY A 1 49 ? -2.055 15.906 20.218 1.00 0.00 68 GLY A CA 11
ATOM 16742 C C . GLY A 1 49 ? -3.488 16.171 20.609 1.00 0.00 68 GLY A C 11
ATOM 16743 O O . GLY A 1 49 ? -4.156 17.024 20.019 1.00 0.00 68 GLY A O 11
ATOM 16747 N N . VAL A 1 50 ? -3.947 15.460 21.623 1.00 0.00 69 VAL A N 11
ATOM 16748 C CA . VAL A 1 50 ? -5.307 15.599 22.102 1.00 0.00 69 VAL A CA 11
ATOM 16749 C C . VAL A 1 50 ? -5.336 16.520 23.315 1.00 0.00 69 VAL A C 11
ATOM 16750 O O . VAL A 1 50 ? -4.709 16.237 24.338 1.00 0.00 69 VAL A O 11
ATOM 16763 N N . ALA A 1 51 ? -6.045 17.626 23.172 1.00 0.00 70 ALA A N 11
ATOM 16764 C CA . ALA A 1 51 ? -6.160 18.617 24.225 1.00 0.00 70 ALA A CA 11
ATOM 16765 C C . ALA A 1 51 ? -7.442 18.410 25.001 1.00 0.00 70 ALA A C 11
ATOM 16766 O O . ALA A 1 51 ? -8.537 18.528 24.449 1.00 0.00 70 ALA A O 11
ATOM 16773 N N . MET A 1 52 ? -7.314 18.082 26.270 1.00 0.00 71 MET A N 11
ATOM 16774 C CA . MET A 1 52 ? -8.485 17.876 27.107 1.00 0.00 71 MET A CA 11
ATOM 16775 C C . MET A 1 52 ? -8.286 18.466 28.495 1.00 0.00 71 MET A C 11
ATOM 16776 O O . MET A 1 52 ? -7.172 18.498 29.021 1.00 0.00 71 MET A O 11
ATOM 16790 N N . HIS A 1 53 ? -9.379 18.946 29.070 1.00 0.00 72 HIS A N 11
ATOM 16791 C CA . HIS A 1 53 ? -9.369 19.496 30.416 1.00 0.00 72 HIS A CA 11
ATOM 16792 C C . HIS A 1 53 ? -10.058 18.527 31.364 1.00 0.00 72 HIS A C 11
ATOM 16793 O O . HIS A 1 53 ? -11.198 18.134 31.122 1.00 0.00 72 HIS A O 11
ATOM 16807 N N . ARG A 1 54 ? -9.382 18.139 32.429 1.00 0.00 73 ARG A N 11
ATOM 16808 C CA . ARG A 1 54 ? -9.991 17.255 33.411 1.00 0.00 73 ARG A CA 11
ATOM 16809 C C . ARG A 1 54 ? -10.224 17.996 34.721 1.00 0.00 73 ARG A C 11
ATOM 16810 O O . ARG A 1 54 ? -9.308 18.617 35.262 1.00 0.00 73 ARG A O 11
ATOM 16831 N N . THR A 1 55 ? -11.449 17.928 35.216 1.00 0.00 74 THR A N 11
ATOM 16832 C CA . THR A 1 55 ? -11.818 18.592 36.453 1.00 0.00 74 THR A CA 11
ATOM 16833 C C . THR A 1 55 ? -12.236 17.573 37.504 1.00 0.00 74 THR A C 11
ATOM 16834 O O . THR A 1 55 ? -13.292 16.953 37.397 1.00 0.00 74 THR A O 11
ATOM 16845 N N . VAL A 1 56 ? -11.399 17.396 38.510 1.00 0.00 75 VAL A N 11
ATOM 16846 C CA . VAL A 1 56 ? -11.675 16.440 39.572 1.00 0.00 75 VAL A CA 11
ATOM 16847 C C . VAL A 1 56 ? -12.233 17.152 40.799 1.00 0.00 75 VAL A C 11
ATOM 16848 O O . VAL A 1 56 ? -11.575 18.014 41.376 1.00 0.00 75 VAL A O 11
ATOM 16861 N N . ASN A 1 57 ? -13.445 16.789 41.191 1.00 0.00 76 ASN A N 11
ATOM 16862 C CA . ASN A 1 57 ? -14.112 17.433 42.318 1.00 0.00 76 ASN A CA 11
ATOM 16863 C C . ASN A 1 57 ? -13.707 16.761 43.627 1.00 0.00 76 ASN A C 11
ATOM 16864 O O . ASN A 1 57 ? -13.762 15.533 43.748 1.00 0.00 76 ASN A O 11
ATOM 16875 N N . TYR A 1 58 ? -13.309 17.563 44.604 1.00 0.00 77 TYR A N 11
ATOM 16876 C CA . TYR A 1 58 ? -12.835 17.036 45.875 1.00 0.00 77 TYR A CA 11
ATOM 16877 C C . TYR A 1 58 ? -13.797 17.360 47.005 1.00 0.00 77 TYR A C 11
ATOM 16878 O O . TYR A 1 58 ? -14.640 18.251 46.884 1.00 0.00 77 TYR A O 11
ATOM 16896 N N . GLU A 1 59 ? -13.642 16.643 48.112 1.00 0.00 78 GLU A N 11
ATOM 16897 C CA . GLU A 1 59 ? -14.519 16.788 49.271 1.00 0.00 78 GLU A CA 11
ATOM 16898 C C . GLU A 1 59 ? -14.392 18.159 49.927 1.00 0.00 78 GLU A C 11
ATOM 16899 O O . GLU A 1 59 ? -15.197 18.518 50.784 1.00 0.00 78 GLU A O 11
ATOM 16911 N N . GLY A 1 60 ? -13.384 18.919 49.533 1.00 0.00 79 GLY A N 11
ATOM 16912 C CA . GLY A 1 60 ? -13.203 20.250 50.081 1.00 0.00 79 GLY A CA 11
ATOM 16913 C C . GLY A 1 60 ? -14.055 21.282 49.370 1.00 0.00 79 GLY A C 11
ATOM 16914 O O . GLY A 1 60 ? -13.914 22.479 49.608 1.00 0.00 79 GLY A O 11
ATOM 16918 N N . GLY A 1 61 ? -14.920 20.816 48.474 1.00 0.00 80 GLY A N 11
ATOM 16919 C CA . GLY A 1 61 ? -15.801 21.712 47.746 1.00 0.00 80 GLY A CA 11
ATOM 16920 C C . GLY A 1 61 ? -15.125 22.315 46.532 1.00 0.00 80 GLY A C 11
ATOM 16921 O O . GLY A 1 61 ? -15.751 23.014 45.736 1.00 0.00 80 GLY A O 11
ATOM 16925 N N . TYR A 1 62 ? -13.845 22.020 46.380 1.00 0.00 81 TYR A N 11
ATOM 16926 C CA . TYR A 1 62 ? -13.061 22.575 45.291 1.00 0.00 81 TYR A CA 11
ATOM 16927 C C . TYR A 1 62 ? -12.784 21.500 44.259 1.00 0.00 81 TYR A C 11
ATOM 16928 O O . TYR A 1 62 ? -12.895 20.307 44.550 1.00 0.00 81 TYR A O 11
ATOM 16946 N N . SER A 1 63 ? -12.432 21.919 43.063 1.00 0.00 82 SER A N 11
ATOM 16947 C CA . SER A 1 63 ? -12.139 20.989 41.995 1.00 0.00 82 SER A CA 11
ATOM 16948 C C . SER A 1 63 ? -10.766 21.271 41.396 1.00 0.00 82 SER A C 11
ATOM 16949 O O . SER A 1 63 ? -10.309 22.415 41.364 1.00 0.00 82 SER A O 11
ATOM 16957 N N . ILE A 1 64 ? -10.118 20.219 40.932 1.00 0.00 83 ILE A N 11
ATOM 16958 C CA . ILE A 1 64 ? -8.790 20.319 40.359 1.00 0.00 83 ILE A CA 11
ATOM 16959 C C . ILE A 1 64 ? -8.877 20.301 38.840 1.00 0.00 83 ILE A C 11
ATOM 16960 O O . ILE A 1 64 ? -9.463 19.389 38.255 1.00 0.00 83 ILE A O 11
ATOM 16976 N N . GLN A 1 65 ? -8.309 21.318 38.210 1.00 0.00 84 GLN A N 11
ATOM 16977 C CA . GLN A 1 65 ? -8.338 21.427 36.763 1.00 0.00 84 GLN A CA 11
ATOM 16978 C C . GLN A 1 65 ? -6.952 21.186 36.193 1.00 0.00 84 GLN A C 11
ATOM 16979 O O . GLN A 1 65 ? -6.006 21.911 36.509 1.00 0.00 84 GLN A O 11
ATOM 16993 N N . SER A 1 66 ? -6.832 20.175 35.351 1.00 0.00 85 SER A N 11
ATOM 16994 C CA . SER A 1 66 ? -5.555 19.856 34.742 1.00 0.00 85 SER A CA 11
ATOM 16995 C C . SER A 1 66 ? -5.715 19.684 33.236 1.00 0.00 85 SER A C 11
ATOM 16996 O O . SER A 1 66 ? -6.614 18.979 32.770 1.00 0.00 85 SER A O 11
ATOM 17004 N N . SER A 1 67 ? -4.862 20.360 32.490 1.00 0.00 86 SER A N 11
ATOM 17005 C CA . SER A 1 67 ? -4.890 20.309 31.041 1.00 0.00 86 SER A CA 11
ATOM 17006 C C . SER A 1 67 ? -3.577 19.765 30.506 1.00 0.00 86 SER A C 11
ATOM 17007 O O . SER A 1 67 ? -2.505 20.065 31.039 1.00 0.00 86 SER A O 11
ATOM 17015 N N . GLY A 1 68 ? -3.656 18.958 29.465 1.00 0.00 87 GLY A N 11
ATOM 17016 C CA . GLY A 1 68 ? -2.461 18.461 28.834 1.00 0.00 87 GLY A CA 11
ATOM 17017 C C . GLY A 1 68 ? -2.714 17.995 27.436 1.00 0.00 87 GLY A C 11
ATOM 17018 O O . GLY A 1 68 ? -3.856 17.986 26.970 1.00 0.00 87 GLY A O 11
ATOM 17022 N N . ILE A 1 69 ? -1.648 17.602 26.772 1.00 0.00 88 ILE A N 11
ATOM 17023 C CA . ILE A 1 69 ? -1.734 17.123 25.414 1.00 0.00 88 ILE A CA 11
ATOM 17024 C C . ILE A 1 69 ? -1.306 15.672 25.338 1.00 0.00 88 ILE A C 11
ATOM 17025 O O . ILE A 1 69 ? -0.165 15.329 25.654 1.00 0.00 88 ILE A O 11
ATOM 17041 N N . VAL A 1 70 ? -2.226 14.822 24.935 1.00 0.00 89 VAL A N 11
ATOM 17042 C CA . VAL A 1 70 ? -1.917 13.425 24.725 1.00 0.00 89 VAL A CA 11
ATOM 17043 C C . VAL A 1 70 ? -1.341 13.243 23.328 1.00 0.00 89 VAL A C 11
ATOM 17044 O O . VAL A 1 70 ? -1.991 13.578 22.338 1.00 0.00 89 VAL A O 11
ATOM 17057 N N . LYS A 1 71 ? -0.114 12.751 23.252 1.00 0.00 90 LYS A N 11
ATOM 17058 C CA . LYS A 1 71 ? 0.559 12.544 21.971 1.00 0.00 90 LYS A CA 11
ATOM 17059 C C . LYS A 1 71 ? 1.184 11.153 21.946 1.00 0.00 90 LYS A C 11
ATOM 17060 O O . LYS A 1 71 ? 1.265 10.504 22.987 1.00 0.00 90 LYS A O 11
ATOM 17079 N N . PRO A 1 72 ? 1.624 10.670 20.767 1.00 0.00 91 PRO A N 11
ATOM 17080 C CA . PRO A 1 72 ? 2.296 9.371 20.650 1.00 0.00 91 PRO A CA 11
ATOM 17081 C C . PRO A 1 72 ? 3.533 9.281 21.539 1.00 0.00 91 PRO A C 11
ATOM 17082 O O . PRO A 1 72 ? 4.592 9.818 21.213 1.00 0.00 91 PRO A O 11
ATOM 17093 N N . GLY A 1 73 ? 3.379 8.618 22.676 1.00 0.00 92 GLY A N 11
ATOM 17094 C CA . GLY A 1 73 ? 4.475 8.462 23.608 1.00 0.00 92 GLY A CA 11
ATOM 17095 C C . GLY A 1 73 ? 4.327 9.347 24.817 1.00 0.00 92 GLY A C 11
ATOM 17096 O O . GLY A 1 73 ? 4.970 9.141 25.846 1.00 0.00 92 GLY A O 11
ATOM 17100 N N . SER A 1 74 ? 3.479 10.333 24.678 1.00 0.00 93 SER A N 11
ATOM 17101 C CA . SER A 1 74 ? 3.209 11.280 25.735 1.00 0.00 93 SER A CA 11
ATOM 17102 C C . SER A 1 74 ? 1.996 10.852 26.550 1.00 0.00 93 SER A C 11
ATOM 17103 O O . SER A 1 74 ? 1.055 10.256 26.020 1.00 0.00 93 SER A O 11
ATOM 17111 N N . ASP A 1 75 ? 2.026 11.163 27.832 1.00 0.00 94 ASP A N 11
ATOM 17112 C CA . ASP A 1 75 ? 0.933 10.811 28.735 1.00 0.00 94 ASP A CA 11
ATOM 17113 C C . ASP A 1 75 ? 0.341 12.065 29.357 1.00 0.00 94 ASP A C 11
ATOM 17114 O O . ASP A 1 75 ? 1.073 12.976 29.748 1.00 0.00 94 ASP A O 11
ATOM 17123 N N . PHE A 1 76 ? -0.978 12.119 29.450 1.00 0.00 95 PHE A N 11
ATOM 17124 C CA . PHE A 1 76 ? -1.634 13.214 30.145 1.00 0.00 95 PHE A CA 11
ATOM 17125 C C . PHE A 1 76 ? -2.176 12.718 31.478 1.00 0.00 95 PHE A C 11
ATOM 17126 O O . PHE A 1 76 ? -3.013 11.816 31.520 1.00 0.00 95 PHE A O 11
ATOM 17143 N N . ILE A 1 77 ? -1.684 13.299 32.561 1.00 0.00 96 ILE A N 11
ATOM 17144 C CA . ILE A 1 77 ? -2.150 12.948 33.892 1.00 0.00 96 ILE A CA 11
ATOM 17145 C C . ILE A 1 77 ? -2.909 14.105 34.518 1.00 0.00 96 ILE A C 11
ATOM 17146 O O . ILE A 1 77 ? -2.442 15.247 34.496 1.00 0.00 96 ILE A O 11
ATOM 17162 N N . MET A 1 78 ? -4.083 13.816 35.058 1.00 0.00 97 MET A N 11
ATOM 17163 C CA . MET A 1 78 ? -4.797 14.798 35.851 1.00 0.00 97 MET A CA 11
ATOM 17164 C C . MET A 1 78 ? -4.025 15.013 37.144 1.00 0.00 97 MET A C 11
ATOM 17165 O O . MET A 1 78 ? -3.549 14.055 37.753 1.00 0.00 97 MET A O 11
ATOM 17179 N N . LYS A 1 79 ? -3.901 16.263 37.559 1.00 0.00 98 LYS A N 11
ATOM 17180 C CA . LYS A 1 79 ? -3.023 16.621 38.668 1.00 0.00 98 LYS A CA 11
ATOM 17181 C C . LYS A 1 79 ? -3.676 16.336 40.022 1.00 0.00 98 LYS A C 11
ATOM 17182 O O . LYS A 1 79 ? -3.476 17.054 41.003 1.00 0.00 98 LYS A O 11
ATOM 17201 N N . GLY A 1 80 ? -4.416 15.250 40.075 1.00 0.00 99 GLY A N 11
ATOM 17202 C CA . GLY A 1 80 ? -5.141 14.904 41.266 1.00 0.00 99 GLY A CA 11
ATOM 17203 C C . GLY A 1 80 ? -4.590 13.666 41.942 1.00 0.00 99 GLY A C 11
ATOM 17204 O O . GLY A 1 80 ? -4.037 12.783 41.283 1.00 0.00 99 GLY A O 11
ATOM 17208 N N . GLY A 1 81 ? -4.716 13.624 43.258 1.00 0.00 100 GLY A N 11
ATOM 17209 C CA . GLY A 1 81 ? -4.360 12.442 44.011 1.00 0.00 100 GLY A CA 11
ATOM 17210 C C . GLY A 1 81 ? -5.568 11.821 44.659 1.00 0.00 100 GLY A C 11
ATOM 17211 O O . GLY A 1 81 ? -6.656 12.403 44.623 1.00 0.00 100 GLY A O 11
ATOM 17215 N N . LYS A 1 82 ? -5.388 10.640 45.238 1.00 0.00 101 LYS A N 11
ATOM 17216 C CA . LYS A 1 82 ? -6.494 9.910 45.851 1.00 0.00 101 LYS A CA 11
ATOM 17217 C C . LYS A 1 82 ? -7.148 10.753 46.934 1.00 0.00 101 LYS A C 11
ATOM 17218 O O . LYS A 1 82 ? -8.355 10.675 47.155 1.00 0.00 101 LYS A O 11
ATOM 17237 N N . THR A 1 83 ? -6.341 11.579 47.576 1.00 0.00 102 THR A N 11
ATOM 17238 C CA . THR A 1 83 ? -6.823 12.496 48.591 1.00 0.00 102 THR A CA 11
ATOM 17239 C C . THR A 1 83 ? -5.964 13.751 48.611 1.00 0.00 102 THR A C 11
ATOM 17240 O O . THR A 1 83 ? -4.736 13.671 48.568 1.00 0.00 102 THR A O 11
ATOM 17251 N N . TYR A 1 84 ? -6.598 14.905 48.665 1.00 0.00 103 TYR A N 11
ATOM 17252 C CA . TYR A 1 84 ? -5.866 16.148 48.795 1.00 0.00 103 TYR A CA 11
ATOM 17253 C C . TYR A 1 84 ? -6.109 16.731 50.176 1.00 0.00 103 TYR A C 11
ATOM 17254 O O . TYR A 1 84 ? -7.186 17.260 50.451 1.00 0.00 103 TYR A O 11
ATOM 17272 N N . LYS A 1 85 ? -5.114 16.590 51.046 1.00 0.00 104 LYS A N 11
ATOM 17273 C CA . LYS A 1 85 ? -5.208 17.066 52.425 1.00 0.00 104 LYS A CA 11
ATOM 17274 C C . LYS A 1 85 ? -6.376 16.393 53.141 1.00 0.00 104 LYS A C 11
ATOM 17275 O O . LYS A 1 85 ? -7.091 17.013 53.928 1.00 0.00 104 LYS A O 11
ATOM 17294 N N . GLY A 1 86 ? -6.575 15.120 52.828 1.00 0.00 105 GLY A N 11
ATOM 17295 C CA . GLY A 1 86 ? -7.607 14.334 53.473 1.00 0.00 105 GLY A CA 11
ATOM 17296 C C . GLY A 1 86 ? -8.942 14.401 52.757 1.00 0.00 105 GLY A C 11
ATOM 17297 O O . GLY A 1 86 ? -9.794 13.530 52.949 1.00 0.00 105 GLY A O 11
ATOM 17301 N N . HIS A 1 87 ? -9.136 15.424 51.930 1.00 0.00 106 HIS A N 11
ATOM 17302 C CA . HIS A 1 87 ? -10.357 15.518 51.140 1.00 0.00 106 HIS A CA 11
ATOM 17303 C C . HIS A 1 87 ? -10.259 14.541 49.987 1.00 0.00 106 HIS A C 11
ATOM 17304 O O . HIS A 1 87 ? -9.382 14.671 49.131 1.00 0.00 106 HIS A O 11
ATOM 17318 N N . LYS A 1 88 ? -11.135 13.554 49.974 1.00 0.00 107 LYS A N 11
ATOM 17319 C CA . LYS A 1 88 ? -11.082 12.518 48.963 1.00 0.00 107 LYS A CA 11
ATOM 17320 C C . LYS A 1 88 ? -11.792 12.964 47.694 1.00 0.00 107 LYS A C 11
ATOM 17321 O O . LYS A 1 88 ? -12.354 14.061 47.629 1.00 0.00 107 LYS A O 11
ATOM 17340 N N . LYS A 1 89 ? -11.751 12.105 46.694 1.00 0.00 108 LYS A N 11
ATOM 17341 C CA . LYS A 1 89 ? -12.394 12.365 45.421 1.00 0.00 108 LYS A CA 11
ATOM 17342 C C . LYS A 1 89 ? -13.872 12.018 45.495 1.00 0.00 108 LYS A C 11
ATOM 17343 O O . LYS A 1 89 ? -14.235 10.936 45.962 1.00 0.00 108 LYS A O 11
ATOM 17362 N N . VAL A 1 90 ? -14.724 12.925 45.044 1.00 0.00 109 VAL A N 11
ATOM 17363 C CA . VAL A 1 90 ? -16.156 12.669 45.056 1.00 0.00 109 VAL A CA 11
ATOM 17364 C C . VAL A 1 90 ? -16.712 12.558 43.641 1.00 0.00 109 VAL A C 11
ATOM 17365 O O . VAL A 1 90 ? -17.595 11.741 43.370 1.00 0.00 109 VAL A O 11
ATOM 17378 N N . SER A 1 91 ? -16.200 13.382 42.740 1.00 0.00 110 SER A N 11
ATOM 17379 C CA . SER A 1 91 ? -16.660 13.385 41.361 1.00 0.00 110 SER A CA 11
ATOM 17380 C C . SER A 1 91 ? -15.520 13.751 40.421 1.00 0.00 110 SER A C 11
ATOM 17381 O O . SER A 1 91 ? -14.460 14.196 40.865 1.00 0.00 110 SER A O 11
ATOM 17389 N N . ALA A 1 92 ? -15.738 13.555 39.131 1.00 0.00 111 ALA A N 11
ATOM 17390 C CA . ALA A 1 92 ? -14.749 13.905 38.123 1.00 0.00 111 ALA A CA 11
ATOM 17391 C C . ALA A 1 92 ? -15.429 14.187 36.791 1.00 0.00 111 ALA A C 11
ATOM 17392 O O . ALA A 1 92 ? -16.190 13.365 36.281 1.00 0.00 111 ALA A O 11
ATOM 17399 N N . GLY A 1 93 ? -15.158 15.363 36.253 1.00 0.00 112 GLY A N 11
ATOM 17400 C CA . GLY A 1 93 ? -15.701 15.755 34.974 1.00 0.00 112 GLY A CA 11
ATOM 17401 C C . GLY A 1 93 ? -14.709 16.599 34.207 1.00 0.00 112 GLY A C 11
ATOM 17402 O O . GLY A 1 93 ? -13.505 16.348 34.269 1.00 0.00 112 GLY A O 11
ATOM 17406 N N . GLY A 1 94 ? -15.188 17.598 33.493 1.00 0.00 113 GLY A N 11
ATOM 17407 C CA . GLY A 1 94 ? -14.276 18.478 32.800 1.00 0.00 113 GLY A CA 11
ATOM 17408 C C . GLY A 1 94 ? -14.741 18.879 31.421 1.00 0.00 113 GLY A C 11
ATOM 17409 O O . GLY A 1 94 ? -15.890 19.278 31.230 1.00 0.00 113 GLY A O 11
ATOM 17413 N N . ASP A 1 95 ? -13.841 18.751 30.461 1.00 0.00 114 ASP A N 11
ATOM 17414 C CA . ASP A 1 95 ? -14.044 19.293 29.125 1.00 0.00 114 ASP A CA 11
ATOM 17415 C C . ASP A 1 95 ? -13.999 18.196 28.068 1.00 0.00 114 ASP A C 11
ATOM 17416 O O . ASP A 1 95 ? -13.577 17.071 28.340 1.00 0.00 114 ASP A O 11
ATOM 17425 N N . THR A 1 96 ? -14.435 18.532 26.863 1.00 0.00 115 THR A N 11
ATOM 17426 C CA . THR A 1 96 ? -14.380 17.616 25.736 1.00 0.00 115 THR A CA 11
ATOM 17427 C C . THR A 1 96 ? -13.016 17.704 25.046 1.00 0.00 115 THR A C 11
ATOM 17428 O O . THR A 1 96 ? -12.517 18.798 24.779 1.00 0.00 115 THR A O 11
ATOM 17439 N N . PRO A 1 97 ? -12.376 16.551 24.795 1.00 0.00 116 PRO A N 11
ATOM 17440 C CA . PRO A 1 97 ? -11.068 16.497 24.134 1.00 0.00 116 PRO A CA 11
ATOM 17441 C C . PRO A 1 97 ? -11.108 17.005 22.695 1.00 0.00 116 PRO A C 11
ATOM 17442 O O . PRO A 1 97 ? -12.016 16.673 21.926 1.00 0.00 116 PRO A O 11
ATOM 17453 N N . TYR A 1 98 ? -10.118 17.812 22.342 1.00 0.00 117 TYR A N 11
ATOM 17454 C CA . TYR A 1 98 ? -10.004 18.375 21.004 1.00 0.00 117 TYR A CA 11
ATOM 17455 C C . TYR A 1 98 ? -8.624 18.072 20.427 1.00 0.00 117 TYR A C 11
ATOM 17456 O O . TYR A 1 98 ? -7.756 17.555 21.129 1.00 0.00 117 TYR A O 11
ATOM 17474 N N . TRP A 1 99 ? -8.418 18.393 19.160 1.00 0.00 118 TRP A N 11
ATOM 17475 C CA . TRP A 1 99 ? -7.110 18.225 18.538 1.00 0.00 118 TRP A CA 11
ATOM 17476 C C . TRP A 1 99 ? -6.375 19.558 18.545 1.00 0.00 118 TRP A C 11
ATOM 17477 O O . TRP A 1 99 ? -6.825 20.527 17.926 1.00 0.00 118 TRP A O 11
ATOM 17498 N N . TYR A 1 100 ? -5.266 19.612 19.257 1.00 0.00 119 TYR A N 11
ATOM 17499 C CA . TYR A 1 100 ? -4.507 20.846 19.393 1.00 0.00 119 TYR A CA 11
ATOM 17500 C C . TYR A 1 100 ? -3.461 20.957 18.293 1.00 0.00 119 TYR A C 11
ATOM 17501 O O . TYR A 1 100 ? -2.550 20.136 18.217 1.00 0.00 119 TYR A O 11
ATOM 17519 N N . LYS A 1 101 ? -3.595 21.968 17.448 1.00 0.00 120 LYS A N 11
ATOM 17520 C CA . LYS A 1 101 ? -2.609 22.218 16.408 1.00 0.00 120 LYS A CA 11
ATOM 17521 C C . LYS A 1 101 ? -1.733 23.396 16.808 1.00 0.00 120 LYS A C 11
ATOM 17522 O O . LYS A 1 101 ? -2.186 24.299 17.509 1.00 0.00 120 LYS A O 11
ATOM 17541 N N . LEU A 1 102 ? -0.482 23.368 16.374 1.00 0.00 121 LEU A N 11
ATOM 17542 C CA . LEU A 1 102 ? 0.498 24.376 16.757 1.00 0.00 121 LEU A CA 11
ATOM 17543 C C . LEU A 1 102 ? 0.146 25.748 16.225 1.00 0.00 121 LEU A C 11
ATOM 17544 O O . LEU A 1 102 ? 0.115 26.736 16.962 1.00 0.00 121 LEU A O 11
ATOM 17560 N N . GLU A 1 103 ? -0.081 25.780 14.929 1.00 0.00 122 GLU A N 11
ATOM 17561 C CA . GLU A 1 103 ? -0.431 26.997 14.207 1.00 0.00 122 GLU A CA 11
ATOM 17562 C C . GLU A 1 103 ? 0.707 28.009 14.303 1.00 0.00 122 GLU A C 11
ATOM 17563 O O . GLU A 1 103 ? 0.494 29.210 14.491 1.00 0.00 122 GLU A O 11
ATOM 17575 N N . HIS A 1 104 ? 1.927 27.509 14.163 1.00 0.00 123 HIS A N 11
ATOM 17576 C CA . HIS A 1 104 ? 3.114 28.340 14.300 1.00 0.00 123 HIS A CA 11
ATOM 17577 C C . HIS A 1 104 ? 3.558 28.889 12.945 1.00 0.00 123 HIS A C 11
ATOM 17578 O O . HIS A 1 104 ? 4.560 28.445 12.383 1.00 0.00 123 HIS A O 11
ATOM 17592 N N . HIS A 1 105 ? 2.804 29.839 12.416 1.00 0.00 124 HIS A N 11
ATOM 17593 C CA . HIS A 1 105 ? 3.212 30.542 11.209 1.00 0.00 124 HIS A CA 11
ATOM 17594 C C . HIS A 1 105 ? 3.203 32.043 11.459 1.00 0.00 124 HIS A C 11
ATOM 17595 O O . HIS A 1 105 ? 2.191 32.718 11.261 1.00 0.00 124 HIS A O 11
ATOM 17609 N N . HIS A 1 106 ? 4.337 32.556 11.910 1.00 0.00 125 HIS A N 11
ATOM 17610 C CA . HIS A 1 106 ? 4.452 33.957 12.275 1.00 0.00 125 HIS A CA 11
ATOM 17611 C C . HIS A 1 106 ? 5.050 34.770 11.136 1.00 0.00 125 HIS A C 11
ATOM 17612 O O . HIS A 1 106 ? 6.127 34.456 10.633 1.00 0.00 125 HIS A O 11
ATOM 17626 N N . HIS A 1 107 ? 4.345 35.811 10.731 1.00 0.00 126 HIS A N 11
ATOM 17627 C CA . HIS A 1 107 ? 4.823 36.686 9.675 1.00 0.00 126 HIS A CA 11
ATOM 17628 C C . HIS A 1 107 ? 5.328 38.000 10.256 1.00 0.00 126 HIS A C 11
ATOM 17629 O O . HIS A 1 107 ? 4.540 38.879 10.598 1.00 0.00 126 HIS A O 11
ATOM 17643 N N . HIS A 1 108 ? 6.640 38.118 10.378 1.00 0.00 127 HIS A N 11
ATOM 17644 C CA . HIS A 1 108 ? 7.263 39.356 10.832 1.00 0.00 127 HIS A CA 11
ATOM 17645 C C . HIS A 1 108 ? 7.206 40.401 9.720 1.00 0.00 127 HIS A C 11
ATOM 17646 O O . HIS A 1 108 ? 7.478 40.092 8.561 1.00 0.00 127 HIS A O 11
ATOM 17660 N N . HIS A 1 109 ? 6.852 41.628 10.075 1.00 0.00 128 HIS A N 11
ATOM 17661 C CA . HIS A 1 109 ? 6.851 42.730 9.119 1.00 0.00 128 HIS A CA 11
ATOM 17662 C C . HIS A 1 109 ? 7.668 43.892 9.667 1.00 0.00 128 HIS A C 11
ATOM 17663 O O . HIS A 1 109 ? 7.643 44.102 10.899 1.00 0.00 128 HIS A O 11
ATOM 17678 N N . GLY A 1 1 ? -16.522 -2.387 2.691 1.00 0.00 20 GLY A N 12
ATOM 17679 C CA . GLY A 1 1 ? -15.581 -1.512 1.952 1.00 0.00 20 GLY A CA 12
ATOM 17680 C C . GLY A 1 1 ? -14.620 -0.807 2.883 1.00 0.00 20 GLY A C 12
ATOM 17681 O O . GLY A 1 1 ? -14.940 0.246 3.436 1.00 0.00 20 GLY A O 12
ATOM 17687 N N . GLY A 1 2 ? -13.442 -1.388 3.063 1.00 0.00 21 GLY A N 12
ATOM 17688 C CA . GLY A 1 2 ? -12.452 -0.813 3.955 1.00 0.00 21 GLY A CA 12
ATOM 17689 C C . GLY A 1 2 ? -11.220 -0.354 3.208 1.00 0.00 21 GLY A C 12
ATOM 17690 O O . GLY A 1 2 ? -10.116 -0.846 3.445 1.00 0.00 21 GLY A O 12
ATOM 17694 N N . GLY A 1 3 ? -11.411 0.578 2.290 1.00 0.00 22 GLY A N 12
ATOM 17695 C CA . GLY A 1 3 ? -10.305 1.090 1.510 1.00 0.00 22 GLY A CA 12
ATOM 17696 C C . GLY A 1 3 ? -10.777 1.674 0.197 1.00 0.00 22 GLY A C 12
ATOM 17697 O O . GLY A 1 3 ? -11.975 1.643 -0.091 1.00 0.00 22 GLY A O 12
ATOM 17701 N N . ASN A 1 4 ? -9.836 2.214 -0.581 1.00 0.00 23 ASN A N 12
ATOM 17702 C CA . ASN A 1 4 ? -10.126 2.825 -1.887 1.00 0.00 23 ASN A CA 12
ATOM 17703 C C . ASN A 1 4 ? -10.790 4.183 -1.702 1.00 0.00 23 ASN A C 12
ATOM 17704 O O . ASN A 1 4 ? -10.240 5.214 -2.092 1.00 0.00 23 ASN A O 12
ATOM 17715 N N . SER A 1 5 ? -11.972 4.181 -1.113 1.00 0.00 24 SER A N 12
ATOM 17716 C CA . SER A 1 5 ? -12.638 5.412 -0.730 1.00 0.00 24 SER A CA 12
ATOM 17717 C C . SER A 1 5 ? -12.161 5.821 0.660 1.00 0.00 24 SER A C 12
ATOM 17718 O O . SER A 1 5 ? -12.833 5.572 1.663 1.00 0.00 24 SER A O 12
ATOM 17726 N N . GLU A 1 6 ? -10.984 6.428 0.710 1.00 0.00 25 GLU A N 12
ATOM 17727 C CA . GLU A 1 6 ? -10.318 6.703 1.973 1.00 0.00 25 GLU A CA 12
ATOM 17728 C C . GLU A 1 6 ? -10.856 7.962 2.637 1.00 0.00 25 GLU A C 12
ATOM 17729 O O . GLU A 1 6 ? -11.455 8.823 1.988 1.00 0.00 25 GLU A O 12
ATOM 17741 N N . ARG A 1 7 ? -10.643 8.047 3.939 1.00 0.00 26 ARG A N 12
ATOM 17742 C CA . ARG A 1 7 ? -11.061 9.193 4.722 1.00 0.00 26 ARG A CA 12
ATOM 17743 C C . ARG A 1 7 ? -9.884 9.724 5.532 1.00 0.00 26 ARG A C 12
ATOM 17744 O O . ARG A 1 7 ? -9.315 8.993 6.343 1.00 0.00 26 ARG A O 12
ATOM 17765 N N . PRO A 1 8 ? -9.482 10.986 5.295 1.00 0.00 27 PRO A N 12
ATOM 17766 C CA . PRO A 1 8 ? -8.503 11.675 6.138 1.00 0.00 27 PRO A CA 12
ATOM 17767 C C . PRO A 1 8 ? -8.864 11.537 7.616 1.00 0.00 27 PRO A C 12
ATOM 17768 O O . PRO A 1 8 ? -10.046 11.464 7.957 1.00 0.00 27 PRO A O 12
ATOM 17779 N N . PRO A 1 9 ? -7.853 11.480 8.500 1.00 0.00 28 PRO A N 12
ATOM 17780 C CA . PRO A 1 9 ? -8.050 11.248 9.939 1.00 0.00 28 PRO A CA 12
ATOM 17781 C C . PRO A 1 9 ? -8.998 12.257 10.600 1.00 0.00 28 PRO A C 12
ATOM 17782 O O . PRO A 1 9 ? -8.564 13.244 11.201 1.00 0.00 28 PRO A O 12
ATOM 17793 N N . SER A 1 10 ? -10.289 11.987 10.488 1.00 0.00 29 SER A N 12
ATOM 17794 C CA . SER A 1 10 ? -11.313 12.799 11.122 1.00 0.00 29 SER A CA 12
ATOM 17795 C C . SER A 1 10 ? -11.829 12.086 12.354 1.00 0.00 29 SER A C 12
ATOM 17796 O O . SER A 1 10 ? -13.031 11.880 12.529 1.00 0.00 29 SER A O 12
ATOM 17804 N N . VAL A 1 11 ? -10.894 11.707 13.198 1.00 0.00 30 VAL A N 12
ATOM 17805 C CA . VAL A 1 11 ? -11.192 10.969 14.402 1.00 0.00 30 VAL A CA 12
ATOM 17806 C C . VAL A 1 11 ? -11.385 11.934 15.570 1.00 0.00 30 VAL A C 12
ATOM 17807 O O . VAL A 1 11 ? -10.689 12.950 15.662 1.00 0.00 30 VAL A O 12
ATOM 17820 N N . ALA A 1 12 ? -12.341 11.635 16.436 1.00 0.00 31 ALA A N 12
ATOM 17821 C CA . ALA A 1 12 ? -12.590 12.465 17.604 1.00 0.00 31 ALA A CA 12
ATOM 17822 C C . ALA A 1 12 ? -11.416 12.387 18.571 1.00 0.00 31 ALA A C 12
ATOM 17823 O O . ALA A 1 12 ? -10.758 11.352 18.681 1.00 0.00 31 ALA A O 12
ATOM 17830 N N . ALA A 1 13 ? -11.153 13.481 19.265 1.00 0.00 32 ALA A N 12
ATOM 17831 C CA . ALA A 1 13 ? -10.035 13.548 20.189 1.00 0.00 32 ALA A CA 12
ATOM 17832 C C . ALA A 1 13 ? -10.229 12.584 21.352 1.00 0.00 32 ALA A C 12
ATOM 17833 O O . ALA A 1 13 ? -9.311 11.858 21.730 1.00 0.00 32 ALA A O 12
ATOM 17840 N N . GLY A 1 14 ? -11.442 12.551 21.890 1.00 0.00 33 GLY A N 12
ATOM 17841 C CA . GLY A 1 14 ? -11.736 11.682 23.013 1.00 0.00 33 GLY A CA 12
ATOM 17842 C C . GLY A 1 14 ? -11.848 10.222 22.610 1.00 0.00 33 GLY A C 12
ATOM 17843 O O . GLY A 1 14 ? -12.106 9.357 23.447 1.00 0.00 33 GLY A O 12
ATOM 17847 N N . GLU A 1 15 ? -11.659 9.949 21.329 1.00 0.00 34 GLU A N 12
ATOM 17848 C CA . GLU A 1 15 ? -11.748 8.591 20.810 1.00 0.00 34 GLU A CA 12
ATOM 17849 C C . GLU A 1 15 ? -10.465 7.816 21.073 1.00 0.00 34 GLU A C 12
ATOM 17850 O O . GLU A 1 15 ? -10.490 6.606 21.287 1.00 0.00 34 GLU A O 12
ATOM 17862 N N . CYS A 1 16 ? -9.344 8.517 21.080 1.00 0.00 35 CYS A N 12
ATOM 17863 C CA . CYS A 1 16 ? -8.051 7.857 21.157 1.00 0.00 35 CYS A CA 12
ATOM 17864 C C . CYS A 1 16 ? -7.410 8.009 22.526 1.00 0.00 35 CYS A C 12
ATOM 17865 O O . CYS A 1 16 ? -6.188 7.928 22.664 1.00 0.00 35 CYS A O 12
ATOM 17872 N N . VAL A 1 17 ? -8.224 8.216 23.541 1.00 0.00 36 VAL A N 12
ATOM 17873 C CA . VAL A 1 17 ? -7.719 8.305 24.895 1.00 0.00 36 VAL A CA 12
ATOM 17874 C C . VAL A 1 17 ? -8.442 7.311 25.787 1.00 0.00 36 VAL A C 12
ATOM 17875 O O . VAL A 1 17 ? -9.598 6.967 25.542 1.00 0.00 36 VAL A O 12
ATOM 17888 N N . THR A 1 18 ? -7.747 6.829 26.797 1.00 0.00 37 THR A N 12
ATOM 17889 C CA . THR A 1 18 ? -8.303 5.850 27.712 1.00 0.00 37 THR A CA 12
ATOM 17890 C C . THR A 1 18 ? -7.743 6.077 29.109 1.00 0.00 37 THR A C 12
ATOM 17891 O O . THR A 1 18 ? -6.646 6.622 29.259 1.00 0.00 37 THR A O 12
ATOM 17902 N N . PHE A 1 19 ? -8.498 5.679 30.125 1.00 0.00 38 PHE A N 12
ATOM 17903 C CA . PHE A 1 19 ? -8.084 5.891 31.501 1.00 0.00 38 PHE A CA 12
ATOM 17904 C C . PHE A 1 19 ? -7.208 4.751 31.994 1.00 0.00 38 PHE A C 12
ATOM 17905 O O . PHE A 1 19 ? -7.595 3.583 31.945 1.00 0.00 38 PHE A O 12
ATOM 17922 N N . ASN A 1 20 ? -6.026 5.100 32.462 1.00 0.00 39 ASN A N 12
ATOM 17923 C CA . ASN A 1 20 ? -5.162 4.147 33.133 1.00 0.00 39 ASN A CA 12
ATOM 17924 C C . ASN A 1 20 ? -5.083 4.486 34.607 1.00 0.00 39 ASN A C 12
ATOM 17925 O O . ASN A 1 20 ? -4.693 5.591 34.980 1.00 0.00 39 ASN A O 12
ATOM 17936 N N . SER A 1 21 ? -5.463 3.537 35.441 1.00 0.00 40 SER A N 12
ATOM 17937 C CA . SER A 1 21 ? -5.496 3.747 36.876 1.00 0.00 40 SER A CA 12
ATOM 17938 C C . SER A 1 21 ? -4.087 3.731 37.478 1.00 0.00 40 SER A C 12
ATOM 17939 O O . SER A 1 21 ? -3.888 4.103 38.632 1.00 0.00 40 SER A O 12
ATOM 17947 N N . LYS A 1 22 ? -3.115 3.302 36.681 1.00 0.00 41 LYS A N 12
ATOM 17948 C CA . LYS A 1 22 ? -1.720 3.297 37.105 1.00 0.00 41 LYS A CA 12
ATOM 17949 C C . LYS A 1 22 ? -1.008 4.549 36.601 1.00 0.00 41 LYS A C 12
ATOM 17950 O O . LYS A 1 22 ? 0.210 4.681 36.715 1.00 0.00 41 LYS A O 12
ATOM 17969 N N . LEU A 1 23 ? -1.787 5.457 36.026 1.00 0.00 42 LEU A N 12
ATOM 17970 C CA . LEU A 1 23 ? -1.259 6.678 35.448 1.00 0.00 42 LEU A CA 12
ATOM 17971 C C . LEU A 1 23 ? -1.195 7.784 36.506 1.00 0.00 42 LEU A C 12
ATOM 17972 O O . LEU A 1 23 ? -2.160 8.501 36.724 1.00 0.00 42 LEU A O 12
ATOM 17988 N N . GLY A 1 24 ? -0.055 7.922 37.154 1.00 0.00 43 GLY A N 12
ATOM 17989 C CA . GLY A 1 24 ? 0.071 8.892 38.227 1.00 0.00 43 GLY A CA 12
ATOM 17990 C C . GLY A 1 24 ? -0.612 8.435 39.497 1.00 0.00 43 GLY A C 12
ATOM 17991 O O . GLY A 1 24 ? -0.420 7.304 39.941 1.00 0.00 43 GLY A O 12
ATOM 17995 N N . GLU A 1 25 ? -1.416 9.313 40.074 1.00 0.00 44 GLU A N 12
ATOM 17996 C CA . GLU A 1 25 ? -2.080 9.022 41.336 1.00 0.00 44 GLU A CA 12
ATOM 17997 C C . GLU A 1 25 ? -3.481 8.481 41.132 1.00 0.00 44 GLU A C 12
ATOM 17998 O O . GLU A 1 25 ? -3.824 7.407 41.624 1.00 0.00 44 GLU A O 12
ATOM 18010 N N . ILE A 1 26 ? -4.291 9.237 40.418 1.00 0.00 45 ILE A N 12
ATOM 18011 C CA . ILE A 1 26 ? -5.684 8.877 40.234 1.00 0.00 45 ILE A CA 12
ATOM 18012 C C . ILE A 1 26 ? -5.925 8.388 38.830 1.00 0.00 45 ILE A C 12
ATOM 18013 O O . ILE A 1 26 ? -6.956 7.788 38.534 1.00 0.00 45 ILE A O 12
ATOM 18029 N N . GLY A 1 27 ? -4.964 8.660 37.975 1.00 0.00 46 GLY A N 12
ATOM 18030 C CA . GLY A 1 27 ? -4.987 8.148 36.636 1.00 0.00 46 GLY A CA 12
ATOM 18031 C C . GLY A 1 27 ? -4.745 9.214 35.605 1.00 0.00 46 GLY A C 12
ATOM 18032 O O . GLY A 1 27 ? -4.638 10.402 35.920 1.00 0.00 46 GLY A O 12
ATOM 18036 N N . GLY A 1 28 ? -4.661 8.777 34.374 1.00 0.00 47 GLY A N 12
ATOM 18037 C CA . GLY A 1 28 ? -4.388 9.663 33.281 1.00 0.00 47 GLY A CA 12
ATOM 18038 C C . GLY A 1 28 ? -4.790 9.039 31.977 1.00 0.00 47 GLY A C 12
ATOM 18039 O O . GLY A 1 28 ? -5.388 7.959 31.962 1.00 0.00 47 GLY A O 12
ATOM 18043 N N . TYR A 1 29 ? -4.449 9.693 30.890 1.00 0.00 48 TYR A N 12
ATOM 18044 C CA . TYR A 1 29 ? -4.873 9.244 29.584 1.00 0.00 48 TYR A CA 12
ATOM 18045 C C . TYR A 1 29 ? -3.679 8.999 28.686 1.00 0.00 48 TYR A C 12
ATOM 18046 O O . TYR A 1 29 ? -2.747 9.804 28.628 1.00 0.00 48 TYR A O 12
ATOM 18064 N N . SER A 1 30 ? -3.719 7.874 28.002 1.00 0.00 49 SER A N 12
ATOM 18065 C CA . SER A 1 30 ? -2.628 7.453 27.154 1.00 0.00 49 SER A CA 12
ATOM 18066 C C . SER A 1 30 ? -3.150 7.117 25.763 1.00 0.00 49 SER A C 12
ATOM 18067 O O . SER A 1 30 ? -4.351 6.898 25.580 1.00 0.00 49 SER A O 12
ATOM 18075 N N . TRP A 1 31 ? -2.239 7.090 24.801 1.00 0.00 50 TRP A N 12
ATOM 18076 C CA . TRP A 1 31 ? -2.580 6.889 23.397 1.00 0.00 50 TRP A CA 12
ATOM 18077 C C . TRP A 1 31 ? -3.221 5.528 23.159 1.00 0.00 50 TRP A C 12
ATOM 18078 O O . TRP A 1 31 ? -2.670 4.495 23.541 1.00 0.00 50 TRP A O 12
ATOM 18099 N N . LYS A 1 32 ? -4.388 5.535 22.531 1.00 0.00 51 LYS A N 12
ATOM 18100 C CA . LYS A 1 32 ? -5.060 4.304 22.149 1.00 0.00 51 LYS A CA 12
ATOM 18101 C C . LYS A 1 32 ? -4.492 3.795 20.826 1.00 0.00 51 LYS A C 12
ATOM 18102 O O . LYS A 1 32 ? -4.900 4.235 19.753 1.00 0.00 51 LYS A O 12
ATOM 18121 N N . TYR A 1 33 ? -3.560 2.856 20.914 1.00 0.00 52 TYR A N 12
ATOM 18122 C CA . TYR A 1 33 ? -2.839 2.370 19.739 1.00 0.00 52 TYR A CA 12
ATOM 18123 C C . TYR A 1 33 ? -3.742 1.557 18.819 1.00 0.00 52 TYR A C 12
ATOM 18124 O O . TYR A 1 33 ? -3.351 1.191 17.710 1.00 0.00 52 TYR A O 12
ATOM 18142 N N . SER A 1 34 ? -4.947 1.273 19.288 1.00 0.00 53 SER A N 12
ATOM 18143 C CA . SER A 1 34 ? -5.926 0.542 18.503 1.00 0.00 53 SER A CA 12
ATOM 18144 C C . SER A 1 34 ? -6.613 1.456 17.481 1.00 0.00 53 SER A C 12
ATOM 18145 O O . SER A 1 34 ? -7.375 0.987 16.633 1.00 0.00 53 SER A O 12
ATOM 18153 N N . ASN A 1 35 ? -6.345 2.755 17.571 1.00 0.00 54 ASN A N 12
ATOM 18154 C CA . ASN A 1 35 ? -6.919 3.722 16.638 1.00 0.00 54 ASN A CA 12
ATOM 18155 C C . ASN A 1 35 ? -5.861 4.206 15.655 1.00 0.00 54 ASN A C 12
ATOM 18156 O O . ASN A 1 35 ? -5.002 5.020 15.997 1.00 0.00 54 ASN A O 12
ATOM 18167 N N . ASP A 1 36 ? -5.932 3.703 14.432 1.00 0.00 55 ASP A N 12
ATOM 18168 C CA . ASP A 1 36 ? -4.936 4.011 13.413 1.00 0.00 55 ASP A CA 12
ATOM 18169 C C . ASP A 1 36 ? -5.091 5.437 12.898 1.00 0.00 55 ASP A C 12
ATOM 18170 O O . ASP A 1 36 ? -4.108 6.092 12.552 1.00 0.00 55 ASP A O 12
ATOM 18179 N N . ALA A 1 37 ? -6.332 5.912 12.855 1.00 0.00 56 ALA A N 12
ATOM 18180 C CA . ALA A 1 37 ? -6.620 7.255 12.366 1.00 0.00 56 ALA A CA 12
ATOM 18181 C C . ALA A 1 37 ? -5.966 8.313 13.249 1.00 0.00 56 ALA A C 12
ATOM 18182 O O . ALA A 1 37 ? -5.288 9.219 12.756 1.00 0.00 56 ALA A O 12
ATOM 18189 N N . CYS A 1 38 ? -6.158 8.184 14.554 1.00 0.00 57 CYS A N 12
ATOM 18190 C CA . CYS A 1 38 ? -5.630 9.151 15.510 1.00 0.00 57 CYS A CA 12
ATOM 18191 C C . CYS A 1 38 ? -4.104 9.155 15.503 1.00 0.00 57 CYS A C 12
ATOM 18192 O O . CYS A 1 38 ? -3.478 10.216 15.544 1.00 0.00 57 CYS A O 12
ATOM 18199 N N . ASN A 1 39 ? -3.516 7.965 15.428 1.00 0.00 58 ASN A N 12
ATOM 18200 C CA . ASN A 1 39 ? -2.065 7.821 15.431 1.00 0.00 58 ASN A CA 12
ATOM 18201 C C . ASN A 1 39 ? -1.450 8.597 14.275 1.00 0.00 58 ASN A C 12
ATOM 18202 O O . ASN A 1 39 ? -0.411 9.241 14.417 1.00 0.00 58 ASN A O 12
ATOM 18213 N N . GLU A 1 40 ? -2.134 8.565 13.143 1.00 0.00 59 GLU A N 12
ATOM 18214 C CA . GLU A 1 40 ? -1.649 9.201 11.932 1.00 0.00 59 GLU A CA 12
ATOM 18215 C C . GLU A 1 40 ? -1.917 10.701 11.963 1.00 0.00 59 GLU A C 12
ATOM 18216 O O . GLU A 1 40 ? -1.192 11.486 11.349 1.00 0.00 59 GLU A O 12
ATOM 18228 N N . THR A 1 41 ? -2.955 11.089 12.694 1.00 0.00 60 THR A N 12
ATOM 18229 C CA . THR A 1 41 ? -3.309 12.494 12.848 1.00 0.00 60 THR A CA 12
ATOM 18230 C C . THR A 1 41 ? -2.123 13.285 13.397 1.00 0.00 60 THR A C 12
ATOM 18231 O O . THR A 1 41 ? -1.770 14.350 12.885 1.00 0.00 60 THR A O 12
ATOM 18242 N N . VAL A 1 42 ? -1.491 12.739 14.421 1.00 0.00 61 VAL A N 12
ATOM 18243 C CA . VAL A 1 42 ? -0.370 13.403 15.063 1.00 0.00 61 VAL A CA 12
ATOM 18244 C C . VAL A 1 42 ? 0.940 13.100 14.336 1.00 0.00 61 VAL A C 12
ATOM 18245 O O . VAL A 1 42 ? 1.902 13.868 14.416 1.00 0.00 61 VAL A O 12
ATOM 18258 N N . ALA A 1 43 ? 0.968 11.984 13.616 1.00 0.00 62 ALA A N 12
ATOM 18259 C CA . ALA A 1 43 ? 2.154 11.586 12.861 1.00 0.00 62 ALA A CA 12
ATOM 18260 C C . ALA A 1 43 ? 2.374 12.501 11.659 1.00 0.00 62 ALA A C 12
ATOM 18261 O O . ALA A 1 43 ? 3.456 13.069 11.489 1.00 0.00 62 ALA A O 12
ATOM 18268 N N . LYS A 1 44 ? 1.337 12.661 10.842 1.00 0.00 63 LYS A N 12
ATOM 18269 C CA . LYS A 1 44 ? 1.424 13.474 9.628 1.00 0.00 63 LYS A CA 12
ATOM 18270 C C . LYS A 1 44 ? 1.499 14.959 9.954 1.00 0.00 63 LYS A C 12
ATOM 18271 O O . LYS A 1 44 ? 1.765 15.785 9.080 1.00 0.00 63 LYS A O 12
ATOM 18290 N N . GLY A 1 45 ? 1.248 15.296 11.208 1.00 0.00 64 GLY A N 12
ATOM 18291 C CA . GLY A 1 45 ? 1.304 16.679 11.622 1.00 0.00 64 GLY A CA 12
ATOM 18292 C C . GLY A 1 45 ? 0.004 17.411 11.364 1.00 0.00 64 GLY A C 12
ATOM 18293 O O . GLY A 1 45 ? -0.001 18.513 10.815 1.00 0.00 64 GLY A O 12
ATOM 18297 N N . TYR A 1 46 ? -1.104 16.774 11.716 1.00 0.00 65 TYR A N 12
ATOM 18298 C CA . TYR A 1 46 ? -2.410 17.415 11.637 1.00 0.00 65 TYR A CA 12
ATOM 18299 C C . TYR A 1 46 ? -2.738 18.052 12.980 1.00 0.00 65 TYR A C 12
ATOM 18300 O O . TYR A 1 46 ? -3.567 18.953 13.075 1.00 0.00 65 TYR A O 12
ATOM 18318 N N . ALA A 1 47 ? -2.068 17.558 14.014 1.00 0.00 66 ALA A N 12
ATOM 18319 C CA . ALA A 1 47 ? -2.185 18.087 15.365 1.00 0.00 66 ALA A CA 12
ATOM 18320 C C . ALA A 1 47 ? -0.954 17.708 16.157 1.00 0.00 66 ALA A C 12
ATOM 18321 O O . ALA A 1 47 ? -0.073 17.010 15.651 1.00 0.00 66 ALA A O 12
ATOM 18328 N N . ILE A 1 48 ? -0.884 18.176 17.386 1.00 0.00 67 ILE A N 12
ATOM 18329 C CA . ILE A 1 48 ? 0.177 17.779 18.281 1.00 0.00 67 ILE A CA 12
ATOM 18330 C C . ILE A 1 48 ? -0.324 16.729 19.231 1.00 0.00 67 ILE A C 12
ATOM 18331 O O . ILE A 1 48 ? 0.448 15.940 19.773 1.00 0.00 67 ILE A O 12
ATOM 18347 N N . GLY A 1 49 ? -1.621 16.735 19.451 1.00 0.00 68 GLY A N 12
ATOM 18348 C CA . GLY A 1 49 ? -2.188 15.760 20.315 1.00 0.00 68 GLY A CA 12
ATOM 18349 C C . GLY A 1 49 ? -3.611 16.075 20.712 1.00 0.00 68 GLY A C 12
ATOM 18350 O O . GLY A 1 49 ? -4.236 16.974 20.145 1.00 0.00 68 GLY A O 12
ATOM 18354 N N . VAL A 1 50 ? -4.111 15.349 21.699 1.00 0.00 69 VAL A N 12
ATOM 18355 C CA . VAL A 1 50 ? -5.470 15.532 22.177 1.00 0.00 69 VAL A CA 12
ATOM 18356 C C . VAL A 1 50 ? -5.468 16.407 23.425 1.00 0.00 69 VAL A C 12
ATOM 18357 O O . VAL A 1 50 ? -4.891 16.045 24.453 1.00 0.00 69 VAL A O 12
ATOM 18370 N N . ALA A 1 51 ? -6.094 17.571 23.311 1.00 0.00 70 ALA A N 12
ATOM 18371 C CA . ALA A 1 51 ? -6.192 18.509 24.413 1.00 0.00 70 ALA A CA 12
ATOM 18372 C C . ALA A 1 51 ? -7.503 18.315 25.147 1.00 0.00 70 ALA A C 12
ATOM 18373 O O . ALA A 1 51 ? -8.571 18.634 24.625 1.00 0.00 70 ALA A O 12
ATOM 18380 N N . MET A 1 52 ? -7.427 17.779 26.347 1.00 0.00 71 MET A N 12
ATOM 18381 C CA . MET A 1 52 ? -8.623 17.558 27.140 1.00 0.00 71 MET A CA 12
ATOM 18382 C C . MET A 1 52 ? -8.519 18.257 28.484 1.00 0.00 71 MET A C 12
ATOM 18383 O O . MET A 1 52 ? -7.454 18.287 29.102 1.00 0.00 71 MET A O 12
ATOM 18397 N N . HIS A 1 53 ? -9.628 18.831 28.920 1.00 0.00 72 HIS A N 12
ATOM 18398 C CA . HIS A 1 53 ? -9.695 19.483 30.218 1.00 0.00 72 HIS A CA 12
ATOM 18399 C C . HIS A 1 53 ? -10.287 18.515 31.231 1.00 0.00 72 HIS A C 12
ATOM 18400 O O . HIS A 1 53 ? -11.401 18.029 31.044 1.00 0.00 72 HIS A O 12
ATOM 18414 N N . ARG A 1 54 ? -9.552 18.217 32.288 1.00 0.00 73 ARG A N 12
ATOM 18415 C CA . ARG A 1 54 ? -10.048 17.312 33.314 1.00 0.00 73 ARG A CA 12
ATOM 18416 C C . ARG A 1 54 ? -10.333 18.063 34.605 1.00 0.00 73 ARG A C 12
ATOM 18417 O O . ARG A 1 54 ? -9.524 18.867 35.061 1.00 0.00 73 ARG A O 12
ATOM 18438 N N . THR A 1 55 ? -11.498 17.799 35.173 1.00 0.00 74 THR A N 12
ATOM 18439 C CA . THR A 1 55 ? -11.927 18.463 36.390 1.00 0.00 74 THR A CA 12
ATOM 18440 C C . THR A 1 55 ? -12.250 17.440 37.469 1.00 0.00 74 THR A C 12
ATOM 18441 O O . THR A 1 55 ? -13.261 16.745 37.396 1.00 0.00 74 THR A O 12
ATOM 18452 N N . VAL A 1 56 ? -11.391 17.352 38.466 1.00 0.00 75 VAL A N 12
ATOM 18453 C CA . VAL A 1 56 ? -11.591 16.413 39.558 1.00 0.00 75 VAL A CA 12
ATOM 18454 C C . VAL A 1 56 ? -12.120 17.140 40.786 1.00 0.00 75 VAL A C 12
ATOM 18455 O O . VAL A 1 56 ? -11.449 18.009 41.338 1.00 0.00 75 VAL A O 12
ATOM 18468 N N . ASN A 1 57 ? -13.328 16.791 41.201 1.00 0.00 76 ASN A N 12
ATOM 18469 C CA . ASN A 1 57 ? -13.966 17.444 42.339 1.00 0.00 76 ASN A CA 12
ATOM 18470 C C . ASN A 1 57 ? -13.598 16.730 43.631 1.00 0.00 76 ASN A C 12
ATOM 18471 O O . ASN A 1 57 ? -13.637 15.501 43.698 1.00 0.00 76 ASN A O 12
ATOM 18482 N N . TYR A 1 58 ? -13.241 17.493 44.654 1.00 0.00 77 TYR A N 12
ATOM 18483 C CA . TYR A 1 58 ? -12.892 16.911 45.938 1.00 0.00 77 TYR A CA 12
ATOM 18484 C C . TYR A 1 58 ? -13.954 17.216 46.975 1.00 0.00 77 TYR A C 12
ATOM 18485 O O . TYR A 1 58 ? -14.783 18.106 46.792 1.00 0.00 77 TYR A O 12
ATOM 18503 N N . GLU A 1 59 ? -13.896 16.478 48.071 1.00 0.00 78 GLU A N 12
ATOM 18504 C CA . GLU A 1 59 ? -14.852 16.602 49.164 1.00 0.00 78 GLU A CA 12
ATOM 18505 C C . GLU A 1 59 ? -14.877 18.007 49.765 1.00 0.00 78 GLU A C 12
ATOM 18506 O O . GLU A 1 59 ? -15.786 18.345 50.520 1.00 0.00 78 GLU A O 12
ATOM 18518 N N . GLY A 1 60 ? -13.873 18.815 49.441 1.00 0.00 79 GLY A N 12
ATOM 18519 C CA . GLY A 1 60 ? -13.802 20.161 49.976 1.00 0.00 79 GLY A CA 12
ATOM 18520 C C . GLY A 1 60 ? -14.699 21.137 49.238 1.00 0.00 79 GLY A C 12
ATOM 18521 O O . GLY A 1 60 ? -14.827 22.298 49.637 1.00 0.00 79 GLY A O 12
ATOM 18525 N N . GLY A 1 61 ? -15.311 20.677 48.157 1.00 0.00 80 GLY A N 12
ATOM 18526 C CA . GLY A 1 61 ? -16.190 21.532 47.382 1.00 0.00 80 GLY A CA 12
ATOM 18527 C C . GLY A 1 61 ? -15.450 22.257 46.277 1.00 0.00 80 GLY A C 12
ATOM 18528 O O . GLY A 1 61 ? -16.012 23.109 45.592 1.00 0.00 80 GLY A O 12
ATOM 18532 N N . TYR A 1 62 ? -14.181 21.916 46.110 1.00 0.00 81 TYR A N 12
ATOM 18533 C CA . TYR A 1 62 ? -13.356 22.518 45.076 1.00 0.00 81 TYR A CA 12
ATOM 18534 C C . TYR A 1 62 ? -12.957 21.468 44.057 1.00 0.00 81 TYR A C 12
ATOM 18535 O O . TYR A 1 62 ? -13.025 20.267 44.333 1.00 0.00 81 TYR A O 12
ATOM 18553 N N . SER A 1 63 ? -12.537 21.913 42.891 1.00 0.00 82 SER A N 12
ATOM 18554 C CA . SER A 1 63 ? -12.172 21.005 41.825 1.00 0.00 82 SER A CA 12
ATOM 18555 C C . SER A 1 63 ? -10.790 21.322 41.282 1.00 0.00 82 SER A C 12
ATOM 18556 O O . SER A 1 63 ? -10.338 22.469 41.312 1.00 0.00 82 SER A O 12
ATOM 18564 N N . ILE A 1 64 ? -10.122 20.295 40.794 1.00 0.00 83 ILE A N 12
ATOM 18565 C CA . ILE A 1 64 ? -8.824 20.454 40.176 1.00 0.00 83 ILE A CA 12
ATOM 18566 C C . ILE A 1 64 ? -8.967 20.414 38.663 1.00 0.00 83 ILE A C 12
ATOM 18567 O O . ILE A 1 64 ? -9.424 19.419 38.099 1.00 0.00 83 ILE A O 12
ATOM 18583 N N . GLN A 1 65 ? -8.606 21.512 38.016 1.00 0.00 84 GLN A N 12
ATOM 18584 C CA . GLN A 1 65 ? -8.626 21.574 36.568 1.00 0.00 84 GLN A CA 12
ATOM 18585 C C . GLN A 1 65 ? -7.234 21.295 36.026 1.00 0.00 84 GLN A C 12
ATOM 18586 O O . GLN A 1 65 ? -6.272 21.994 36.351 1.00 0.00 84 GLN A O 12
ATOM 18600 N N . SER A 1 66 ? -7.128 20.255 35.227 1.00 0.00 85 SER A N 12
ATOM 18601 C CA . SER A 1 66 ? -5.860 19.855 34.650 1.00 0.00 85 SER A CA 12
ATOM 18602 C C . SER A 1 66 ? -6.000 19.741 33.139 1.00 0.00 85 SER A C 12
ATOM 18603 O O . SER A 1 66 ? -6.956 19.141 32.639 1.00 0.00 85 SER A O 12
ATOM 18611 N N . SER A 1 67 ? -5.070 20.342 32.420 1.00 0.00 86 SER A N 12
ATOM 18612 C CA . SER A 1 67 ? -5.108 20.330 30.969 1.00 0.00 86 SER A CA 12
ATOM 18613 C C . SER A 1 67 ? -3.764 19.894 30.402 1.00 0.00 86 SER A C 12
ATOM 18614 O O . SER A 1 67 ? -2.729 20.493 30.703 1.00 0.00 86 SER A O 12
ATOM 18622 N N . GLY A 1 68 ? -3.785 18.841 29.600 1.00 0.00 87 GLY A N 12
ATOM 18623 C CA . GLY A 1 68 ? -2.574 18.358 28.975 1.00 0.00 87 GLY A CA 12
ATOM 18624 C C . GLY A 1 68 ? -2.830 17.844 27.584 1.00 0.00 87 GLY A C 12
ATOM 18625 O O . GLY A 1 68 ? -3.958 17.910 27.087 1.00 0.00 87 GLY A O 12
ATOM 18629 N N . ILE A 1 69 ? -1.790 17.324 26.965 1.00 0.00 88 ILE A N 12
ATOM 18630 C CA . ILE A 1 69 ? -1.882 16.831 25.608 1.00 0.00 88 ILE A CA 12
ATOM 18631 C C . ILE A 1 69 ? -1.509 15.363 25.539 1.00 0.00 88 ILE A C 12
ATOM 18632 O O . ILE A 1 69 ? -0.396 14.972 25.899 1.00 0.00 88 ILE A O 12
ATOM 18648 N N . VAL A 1 70 ? -2.445 14.556 25.090 1.00 0.00 89 VAL A N 12
ATOM 18649 C CA . VAL A 1 70 ? -2.176 13.153 24.856 1.00 0.00 89 VAL A CA 12
ATOM 18650 C C . VAL A 1 70 ? -1.608 12.974 23.456 1.00 0.00 89 VAL A C 12
ATOM 18651 O O . VAL A 1 70 ? -2.211 13.409 22.477 1.00 0.00 89 VAL A O 12
ATOM 18664 N N . LYS A 1 71 ? -0.429 12.381 23.373 1.00 0.00 90 LYS A N 12
ATOM 18665 C CA . LYS A 1 71 ? 0.221 12.124 22.097 1.00 0.00 90 LYS A CA 12
ATOM 18666 C C . LYS A 1 71 ? 0.972 10.804 22.178 1.00 0.00 90 LYS A C 12
ATOM 18667 O O . LYS A 1 71 ? 1.200 10.301 23.275 1.00 0.00 90 LYS A O 12
ATOM 18686 N N . PRO A 1 72 ? 1.357 10.215 21.031 1.00 0.00 91 PRO A N 12
ATOM 18687 C CA . PRO A 1 72 ? 2.105 8.956 21.007 1.00 0.00 91 PRO A CA 12
ATOM 18688 C C . PRO A 1 72 ? 3.373 9.025 21.856 1.00 0.00 91 PRO A C 12
ATOM 18689 O O . PRO A 1 72 ? 4.281 9.813 21.576 1.00 0.00 91 PRO A O 12
ATOM 18700 N N . GLY A 1 73 ? 3.411 8.222 22.910 1.00 0.00 92 GLY A N 12
ATOM 18701 C CA . GLY A 1 73 ? 4.566 8.191 23.788 1.00 0.00 92 GLY A CA 12
ATOM 18702 C C . GLY A 1 73 ? 4.406 9.084 24.987 1.00 0.00 92 GLY A C 12
ATOM 18703 O O . GLY A 1 73 ? 5.051 8.894 26.017 1.00 0.00 92 GLY A O 12
ATOM 18707 N N . SER A 1 74 ? 3.549 10.057 24.842 1.00 0.00 93 SER A N 12
ATOM 18708 C CA . SER A 1 74 ? 3.298 11.021 25.878 1.00 0.00 93 SER A CA 12
ATOM 18709 C C . SER A 1 74 ? 2.107 10.604 26.730 1.00 0.00 93 SER A C 12
ATOM 18710 O O . SER A 1 74 ? 1.162 9.985 26.240 1.00 0.00 93 SER A O 12
ATOM 18718 N N . ASP A 1 75 ? 2.160 10.952 27.999 1.00 0.00 94 ASP A N 12
ATOM 18719 C CA . ASP A 1 75 ? 1.086 10.630 28.926 1.00 0.00 94 ASP A CA 12
ATOM 18720 C C . ASP A 1 75 ? 0.507 11.905 29.519 1.00 0.00 94 ASP A C 12
ATOM 18721 O O . ASP A 1 75 ? 1.250 12.823 29.883 1.00 0.00 94 ASP A O 12
ATOM 18730 N N . PHE A 1 76 ? -0.814 11.978 29.603 1.00 0.00 95 PHE A N 12
ATOM 18731 C CA . PHE A 1 76 ? -1.462 13.112 30.243 1.00 0.00 95 PHE A CA 12
ATOM 18732 C C . PHE A 1 76 ? -2.018 12.689 31.593 1.00 0.00 95 PHE A C 12
ATOM 18733 O O . PHE A 1 76 ? -2.876 11.810 31.677 1.00 0.00 95 PHE A O 12
ATOM 18750 N N . ILE A 1 77 ? -1.513 13.316 32.639 1.00 0.00 96 ILE A N 12
ATOM 18751 C CA . ILE A 1 77 ? -1.965 13.044 33.986 1.00 0.00 96 ILE A CA 12
ATOM 18752 C C . ILE A 1 77 ? -2.703 14.243 34.555 1.00 0.00 96 ILE A C 12
ATOM 18753 O O . ILE A 1 77 ? -2.240 15.377 34.437 1.00 0.00 96 ILE A O 12
ATOM 18769 N N . MET A 1 78 ? -3.852 13.992 35.157 1.00 0.00 97 MET A N 12
ATOM 18770 C CA . MET A 1 78 ? -4.530 15.016 35.925 1.00 0.00 97 MET A CA 12
ATOM 18771 C C . MET A 1 78 ? -3.817 15.156 37.265 1.00 0.00 97 MET A C 12
ATOM 18772 O O . MET A 1 78 ? -3.496 14.150 37.900 1.00 0.00 97 MET A O 12
ATOM 18786 N N . LYS A 1 79 ? -3.567 16.389 37.689 1.00 0.00 98 LYS A N 12
ATOM 18787 C CA . LYS A 1 79 ? -2.778 16.650 38.899 1.00 0.00 98 LYS A CA 12
ATOM 18788 C C . LYS A 1 79 ? -3.565 16.372 40.179 1.00 0.00 98 LYS A C 12
ATOM 18789 O O . LYS A 1 79 ? -3.442 17.084 41.177 1.00 0.00 98 LYS A O 12
ATOM 18808 N N . GLY A 1 80 ? -4.333 15.308 40.157 1.00 0.00 99 GLY A N 12
ATOM 18809 C CA . GLY A 1 80 ? -5.145 14.966 41.287 1.00 0.00 99 GLY A CA 12
ATOM 18810 C C . GLY A 1 80 ? -4.642 13.726 41.988 1.00 0.00 99 GLY A C 12
ATOM 18811 O O . GLY A 1 80 ? -4.058 12.841 41.362 1.00 0.00 99 GLY A O 12
ATOM 18815 N N . GLY A 1 81 ? -4.824 13.679 43.292 1.00 0.00 100 GLY A N 12
ATOM 18816 C CA . GLY A 1 81 ? -4.488 12.495 44.046 1.00 0.00 100 GLY A CA 12
ATOM 18817 C C . GLY A 1 81 ? -5.713 11.852 44.633 1.00 0.00 100 GLY A C 12
ATOM 18818 O O . GLY A 1 81 ? -6.807 12.412 44.545 1.00 0.00 100 GLY A O 12
ATOM 18822 N N . LYS A 1 82 ? -5.533 10.677 45.221 1.00 0.00 101 LYS A N 12
ATOM 18823 C CA . LYS A 1 82 ? -6.644 9.936 45.806 1.00 0.00 101 LYS A CA 12
ATOM 18824 C C . LYS A 1 82 ? -7.306 10.759 46.900 1.00 0.00 101 LYS A C 12
ATOM 18825 O O . LYS A 1 82 ? -8.507 10.634 47.152 1.00 0.00 101 LYS A O 12
ATOM 18844 N N . THR A 1 83 ? -6.508 11.611 47.524 1.00 0.00 102 THR A N 12
ATOM 18845 C CA . THR A 1 83 ? -6.988 12.522 48.542 1.00 0.00 102 THR A CA 12
ATOM 18846 C C . THR A 1 83 ? -6.211 13.830 48.487 1.00 0.00 102 THR A C 12
ATOM 18847 O O . THR A 1 83 ? -4.983 13.824 48.388 1.00 0.00 102 THR A O 12
ATOM 18858 N N . TYR A 1 84 ? -6.925 14.940 48.531 1.00 0.00 103 TYR A N 12
ATOM 18859 C CA . TYR A 1 84 ? -6.302 16.251 48.521 1.00 0.00 103 TYR A CA 12
ATOM 18860 C C . TYR A 1 84 ? -6.695 17.005 49.782 1.00 0.00 103 TYR A C 12
ATOM 18861 O O . TYR A 1 84 ? -7.879 17.104 50.109 1.00 0.00 103 TYR A O 12
ATOM 18879 N N . LYS A 1 85 ? -5.691 17.518 50.492 1.00 0.00 104 LYS A N 12
ATOM 18880 C CA . LYS A 1 85 ? -5.878 18.106 51.823 1.00 0.00 104 LYS A CA 12
ATOM 18881 C C . LYS A 1 85 ? -6.525 17.088 52.768 1.00 0.00 104 LYS A C 12
ATOM 18882 O O . LYS A 1 85 ? -7.110 17.449 53.789 1.00 0.00 104 LYS A O 12
ATOM 18901 N N . GLY A 1 86 ? -6.417 15.814 52.408 1.00 0.00 105 GLY A N 12
ATOM 18902 C CA . GLY A 1 86 ? -6.976 14.750 53.214 1.00 0.00 105 GLY A CA 12
ATOM 18903 C C . GLY A 1 86 ? -8.372 14.351 52.778 1.00 0.00 105 GLY A C 12
ATOM 18904 O O . GLY A 1 86 ? -8.836 13.259 53.104 1.00 0.00 105 GLY A O 12
ATOM 18908 N N . HIS A 1 87 ? -9.050 15.223 52.043 1.00 0.00 106 HIS A N 12
ATOM 18909 C CA . HIS A 1 87 ? -10.381 14.896 51.553 1.00 0.00 106 HIS A CA 12
ATOM 18910 C C . HIS A 1 87 ? -10.278 14.218 50.209 1.00 0.00 106 HIS A C 12
ATOM 18911 O O . HIS A 1 87 ? -9.545 14.664 49.329 1.00 0.00 106 HIS A O 12
ATOM 18925 N N . LYS A 1 88 ? -11.001 13.128 50.064 1.00 0.00 107 LYS A N 12
ATOM 18926 C CA . LYS A 1 88 ? -10.943 12.339 48.853 1.00 0.00 107 LYS A CA 12
ATOM 18927 C C . LYS A 1 88 ? -11.663 13.044 47.717 1.00 0.00 107 LYS A C 12
ATOM 18928 O O . LYS A 1 88 ? -12.448 13.971 47.941 1.00 0.00 107 LYS A O 12
ATOM 18947 N N . LYS A 1 89 ? -11.381 12.616 46.501 1.00 0.00 108 LYS A N 12
ATOM 18948 C CA . LYS A 1 89 ? -12.118 13.100 45.352 1.00 0.00 108 LYS A CA 12
ATOM 18949 C C . LYS A 1 89 ? -13.453 12.376 45.279 1.00 0.00 108 LYS A C 12
ATOM 18950 O O . LYS A 1 89 ? -13.546 11.190 45.596 1.00 0.00 108 LYS A O 12
ATOM 18969 N N . VAL A 1 90 ? -14.486 13.095 44.892 1.00 0.00 109 VAL A N 12
ATOM 18970 C CA . VAL A 1 90 ? -15.818 12.529 44.862 1.00 0.00 109 VAL A CA 12
ATOM 18971 C C . VAL A 1 90 ? -16.147 12.021 43.466 1.00 0.00 109 VAL A C 12
ATOM 18972 O O . VAL A 1 90 ? -16.647 10.906 43.300 1.00 0.00 109 VAL A O 12
ATOM 18985 N N . SER A 1 91 ? -15.831 12.827 42.464 1.00 0.00 110 SER A N 12
ATOM 18986 C CA . SER A 1 91 ? -16.059 12.456 41.075 1.00 0.00 110 SER A CA 12
ATOM 18987 C C . SER A 1 91 ? -15.154 13.272 40.158 1.00 0.00 110 SER A C 12
ATOM 18988 O O . SER A 1 91 ? -14.693 14.356 40.532 1.00 0.00 110 SER A O 12
ATOM 18996 N N . ALA A 1 92 ? -14.888 12.749 38.971 1.00 0.00 111 ALA A N 12
ATOM 18997 C CA . ALA A 1 92 ? -14.033 13.431 38.016 1.00 0.00 111 ALA A CA 12
ATOM 18998 C C . ALA A 1 92 ? -14.737 13.603 36.677 1.00 0.00 111 ALA A C 12
ATOM 18999 O O . ALA A 1 92 ? -15.243 12.642 36.094 1.00 0.00 111 ALA A O 12
ATOM 19006 N N . GLY A 1 93 ? -14.773 14.836 36.206 1.00 0.00 112 GLY A N 12
ATOM 19007 C CA . GLY A 1 93 ? -15.346 15.136 34.912 1.00 0.00 112 GLY A CA 12
ATOM 19008 C C . GLY A 1 93 ? -14.405 15.985 34.093 1.00 0.00 112 GLY A C 12
ATOM 19009 O O . GLY A 1 93 ? -13.188 15.805 34.162 1.00 0.00 112 GLY A O 12
ATOM 19013 N N . GLY A 1 94 ? -14.940 16.917 33.323 1.00 0.00 113 GLY A N 12
ATOM 19014 C CA . GLY A 1 94 ? -14.084 17.810 32.578 1.00 0.00 113 GLY A CA 12
ATOM 19015 C C . GLY A 1 94 ? -14.758 18.423 31.373 1.00 0.00 113 GLY A C 12
ATOM 19016 O O . GLY A 1 94 ? -15.985 18.552 31.329 1.00 0.00 113 GLY A O 12
ATOM 19020 N N . ASP A 1 95 ? -13.945 18.782 30.394 1.00 0.00 114 ASP A N 12
ATOM 19021 C CA . ASP A 1 95 ? -14.409 19.489 29.209 1.00 0.00 114 ASP A CA 12
ATOM 19022 C C . ASP A 1 95 ? -13.980 18.738 27.951 1.00 0.00 114 ASP A C 12
ATOM 19023 O O . ASP A 1 95 ? -12.983 18.012 27.970 1.00 0.00 114 ASP A O 12
ATOM 19032 N N . THR A 1 96 ? -14.751 18.915 26.883 1.00 0.00 115 THR A N 12
ATOM 19033 C CA . THR A 1 96 ? -14.542 18.222 25.618 1.00 0.00 115 THR A CA 12
ATOM 19034 C C . THR A 1 96 ? -13.093 18.272 25.135 1.00 0.00 115 THR A C 12
ATOM 19035 O O . THR A 1 96 ? -12.493 19.342 25.023 1.00 0.00 115 THR A O 12
ATOM 19046 N N . PRO A 1 97 ? -12.515 17.093 24.867 1.00 0.00 116 PRO A N 12
ATOM 19047 C CA . PRO A 1 97 ? -11.192 16.973 24.257 1.00 0.00 116 PRO A CA 12
ATOM 19048 C C . PRO A 1 97 ? -11.210 17.377 22.785 1.00 0.00 116 PRO A C 12
ATOM 19049 O O . PRO A 1 97 ? -12.102 16.980 22.034 1.00 0.00 116 PRO A O 12
ATOM 19060 N N . TYR A 1 98 ? -10.226 18.167 22.379 1.00 0.00 117 TYR A N 12
ATOM 19061 C CA . TYR A 1 98 ? -10.093 18.580 20.985 1.00 0.00 117 TYR A CA 12
ATOM 19062 C C . TYR A 1 98 ? -8.668 18.334 20.507 1.00 0.00 117 TYR A C 12
ATOM 19063 O O . TYR A 1 98 ? -7.778 18.073 21.314 1.00 0.00 117 TYR A O 12
ATOM 19081 N N . TRP A 1 99 ? -8.448 18.401 19.202 1.00 0.00 118 TRP A N 12
ATOM 19082 C CA . TRP A 1 99 ? -7.109 18.225 18.659 1.00 0.00 118 TRP A CA 12
ATOM 19083 C C . TRP A 1 99 ? -6.341 19.534 18.720 1.00 0.00 118 TRP A C 12
ATOM 19084 O O . TRP A 1 99 ? -6.702 20.512 18.063 1.00 0.00 118 TRP A O 12
ATOM 19105 N N . TYR A 1 100 ? -5.289 19.545 19.519 1.00 0.00 119 TYR A N 12
ATOM 19106 C CA . TYR A 1 100 ? -4.492 20.741 19.725 1.00 0.00 119 TYR A CA 12
ATOM 19107 C C . TYR A 1 100 ? -3.395 20.833 18.680 1.00 0.00 119 TYR A C 12
ATOM 19108 O O . TYR A 1 100 ? -2.720 19.846 18.392 1.00 0.00 119 TYR A O 12
ATOM 19126 N N . LYS A 1 101 ? -3.228 22.015 18.112 1.00 0.00 120 LYS A N 12
ATOM 19127 C CA . LYS A 1 101 ? -2.193 22.245 17.119 1.00 0.00 120 LYS A CA 12
ATOM 19128 C C . LYS A 1 101 ? -1.306 23.405 17.545 1.00 0.00 120 LYS A C 12
ATOM 19129 O O . LYS A 1 101 ? -1.660 24.167 18.449 1.00 0.00 120 LYS A O 12
ATOM 19148 N N . LEU A 1 102 ? -0.161 23.540 16.900 1.00 0.00 121 LEU A N 12
ATOM 19149 C CA . LEU A 1 102 ? 0.726 24.655 17.167 1.00 0.00 121 LEU A CA 12
ATOM 19150 C C . LEU A 1 102 ? 0.716 25.601 15.985 1.00 0.00 121 LEU A C 12
ATOM 19151 O O . LEU A 1 102 ? 0.523 25.180 14.844 1.00 0.00 121 LEU A O 12
ATOM 19167 N N . GLU A 1 103 ? 0.923 26.872 16.252 1.00 0.00 122 GLU A N 12
ATOM 19168 C CA . GLU A 1 103 ? 0.876 27.876 15.210 1.00 0.00 122 GLU A CA 12
ATOM 19169 C C . GLU A 1 103 ? 2.258 28.453 14.965 1.00 0.00 122 GLU A C 12
ATOM 19170 O O . GLU A 1 103 ? 2.981 28.778 15.908 1.00 0.00 122 GLU A O 12
ATOM 19182 N N . HIS A 1 104 ? 2.634 28.556 13.701 1.00 0.00 123 HIS A N 12
ATOM 19183 C CA . HIS A 1 104 ? 3.883 29.203 13.334 1.00 0.00 123 HIS A CA 12
ATOM 19184 C C . HIS A 1 104 ? 3.642 30.699 13.185 1.00 0.00 123 HIS A C 12
ATOM 19185 O O . HIS A 1 104 ? 3.364 31.195 12.097 1.00 0.00 123 HIS A O 12
ATOM 19199 N N . HIS A 1 105 ? 3.726 31.408 14.297 1.00 0.00 124 HIS A N 12
ATOM 19200 C CA . HIS A 1 105 ? 3.421 32.831 14.326 1.00 0.00 124 HIS A CA 12
ATOM 19201 C C . HIS A 1 105 ? 4.639 33.647 13.916 1.00 0.00 124 HIS A C 12
ATOM 19202 O O . HIS A 1 105 ? 5.211 34.386 14.717 1.00 0.00 124 HIS A O 12
ATOM 19216 N N . HIS A 1 106 ? 5.034 33.494 12.663 1.00 0.00 125 HIS A N 12
ATOM 19217 C CA . HIS A 1 106 ? 6.179 34.206 12.133 1.00 0.00 125 HIS A CA 12
ATOM 19218 C C . HIS A 1 106 ? 5.790 34.982 10.886 1.00 0.00 125 HIS A C 12
ATOM 19219 O O . HIS A 1 106 ? 6.009 34.529 9.762 1.00 0.00 125 HIS A O 12
ATOM 19233 N N . HIS A 1 107 ? 5.202 36.149 11.095 1.00 0.00 126 HIS A N 12
ATOM 19234 C CA . HIS A 1 107 ? 4.838 37.033 9.997 1.00 0.00 126 HIS A CA 12
ATOM 19235 C C . HIS A 1 107 ? 6.085 37.746 9.497 1.00 0.00 126 HIS A C 12
ATOM 19236 O O . HIS A 1 107 ? 6.174 38.152 8.339 1.00 0.00 126 HIS A O 12
ATOM 19250 N N . HIS A 1 108 ? 7.043 37.879 10.392 1.00 0.00 127 HIS A N 12
ATOM 19251 C CA . HIS A 1 108 ? 8.323 38.482 10.083 1.00 0.00 127 HIS A CA 12
ATOM 19252 C C . HIS A 1 108 ? 9.407 37.709 10.828 1.00 0.00 127 HIS A C 12
ATOM 19253 O O . HIS A 1 108 ? 9.174 37.230 11.936 1.00 0.00 127 HIS A O 12
ATOM 19267 N N . HIS A 1 109 ? 10.571 37.551 10.217 1.00 0.00 128 HIS A N 12
ATOM 19268 C CA . HIS A 1 109 ? 11.660 36.836 10.868 1.00 0.00 128 HIS A CA 12
ATOM 19269 C C . HIS A 1 109 ? 12.633 37.827 11.496 1.00 0.00 128 HIS A C 12
ATOM 19270 O O . HIS A 1 109 ? 13.675 38.125 10.880 1.00 0.00 128 HIS A O 12
ATOM 19285 N N . GLY A 1 1 ? -17.441 -1.113 2.320 1.00 0.00 20 GLY A N 13
ATOM 19286 C CA . GLY A 1 1 ? -16.269 -1.222 1.421 1.00 0.00 20 GLY A CA 13
ATOM 19287 C C . GLY A 1 1 ? -15.015 -0.654 2.046 1.00 0.00 20 GLY A C 13
ATOM 19288 O O . GLY A 1 1 ? -15.079 0.042 3.057 1.00 0.00 20 GLY A O 13
ATOM 19294 N N . GLY A 1 2 ? -13.875 -0.953 1.445 1.00 0.00 21 GLY A N 13
ATOM 19295 C CA . GLY A 1 2 ? -12.616 -0.440 1.937 1.00 0.00 21 GLY A CA 13
ATOM 19296 C C . GLY A 1 2 ? -11.682 -0.109 0.798 1.00 0.00 21 GLY A C 13
ATOM 19297 O O . GLY A 1 2 ? -10.679 -0.793 0.591 1.00 0.00 21 GLY A O 13
ATOM 19301 N N . GLY A 1 3 ? -12.019 0.931 0.054 1.00 0.00 22 GLY A N 13
ATOM 19302 C CA . GLY A 1 3 ? -11.243 1.293 -1.110 1.00 0.00 22 GLY A CA 13
ATOM 19303 C C . GLY A 1 3 ? -10.117 2.250 -0.785 1.00 0.00 22 GLY A C 13
ATOM 19304 O O . GLY A 1 3 ? -10.183 2.987 0.200 1.00 0.00 22 GLY A O 13
ATOM 19308 N N . ASN A 1 4 ? -9.080 2.225 -1.612 1.00 0.00 23 ASN A N 13
ATOM 19309 C CA . ASN A 1 4 ? -7.943 3.123 -1.452 1.00 0.00 23 ASN A CA 13
ATOM 19310 C C . ASN A 1 4 ? -8.372 4.573 -1.655 1.00 0.00 23 ASN A C 13
ATOM 19311 O O . ASN A 1 4 ? -8.717 4.987 -2.765 1.00 0.00 23 ASN A O 13
ATOM 19322 N N . SER A 1 5 ? -8.384 5.323 -0.569 1.00 0.00 24 SER A N 13
ATOM 19323 C CA . SER A 1 5 ? -8.707 6.739 -0.605 1.00 0.00 24 SER A CA 13
ATOM 19324 C C . SER A 1 5 ? -7.967 7.455 0.515 1.00 0.00 24 SER A C 13
ATOM 19325 O O . SER A 1 5 ? -7.926 6.970 1.650 1.00 0.00 24 SER A O 13
ATOM 19333 N N . GLU A 1 6 ? -7.365 8.591 0.199 1.00 0.00 25 GLU A N 13
ATOM 19334 C CA . GLU A 1 6 ? -6.648 9.361 1.196 1.00 0.00 25 GLU A CA 13
ATOM 19335 C C . GLU A 1 6 ? -7.559 10.407 1.806 1.00 0.00 25 GLU A C 13
ATOM 19336 O O . GLU A 1 6 ? -7.983 11.352 1.136 1.00 0.00 25 GLU A O 13
ATOM 19348 N N . ARG A 1 7 ? -7.863 10.226 3.074 1.00 0.00 26 ARG A N 13
ATOM 19349 C CA . ARG A 1 7 ? -8.708 11.154 3.795 1.00 0.00 26 ARG A CA 13
ATOM 19350 C C . ARG A 1 7 ? -7.995 11.651 5.038 1.00 0.00 26 ARG A C 13
ATOM 19351 O O . ARG A 1 7 ? -7.330 10.873 5.721 1.00 0.00 26 ARG A O 13
ATOM 19372 N N . PRO A 1 8 ? -8.089 12.959 5.320 1.00 0.00 27 PRO A N 13
ATOM 19373 C CA . PRO A 1 8 ? -7.599 13.541 6.567 1.00 0.00 27 PRO A CA 13
ATOM 19374 C C . PRO A 1 8 ? -8.146 12.778 7.770 1.00 0.00 27 PRO A C 13
ATOM 19375 O O . PRO A 1 8 ? -9.357 12.772 7.990 1.00 0.00 27 PRO A O 13
ATOM 19386 N N . PRO A 1 9 ? -7.251 12.124 8.541 1.00 0.00 28 PRO A N 13
ATOM 19387 C CA . PRO A 1 9 ? -7.591 11.231 9.652 1.00 0.00 28 PRO A CA 13
ATOM 19388 C C . PRO A 1 9 ? -8.868 11.611 10.397 1.00 0.00 28 PRO A C 13
ATOM 19389 O O . PRO A 1 9 ? -8.857 12.448 11.304 1.00 0.00 28 PRO A O 13
ATOM 19400 N N . SER A 1 10 ? -9.965 10.983 9.996 1.00 0.00 29 SER A N 13
ATOM 19401 C CA . SER A 1 10 ? -11.255 11.216 10.606 1.00 0.00 29 SER A CA 13
ATOM 19402 C C . SER A 1 10 ? -11.355 10.473 11.930 1.00 0.00 29 SER A C 13
ATOM 19403 O O . SER A 1 10 ? -11.614 9.266 11.966 1.00 0.00 29 SER A O 13
ATOM 19411 N N . VAL A 1 11 ? -11.109 11.186 13.017 1.00 0.00 30 VAL A N 13
ATOM 19412 C CA . VAL A 1 11 ? -11.181 10.596 14.338 1.00 0.00 30 VAL A CA 13
ATOM 19413 C C . VAL A 1 11 ? -11.377 11.671 15.403 1.00 0.00 30 VAL A C 13
ATOM 19414 O O . VAL A 1 11 ? -10.679 12.688 15.416 1.00 0.00 30 VAL A O 13
ATOM 19427 N N . ALA A 1 12 ? -12.346 11.456 16.279 1.00 0.00 31 ALA A N 13
ATOM 19428 C CA . ALA A 1 12 ? -12.575 12.362 17.390 1.00 0.00 31 ALA A CA 13
ATOM 19429 C C . ALA A 1 12 ? -11.431 12.254 18.391 1.00 0.00 31 ALA A C 13
ATOM 19430 O O . ALA A 1 12 ? -10.852 11.181 18.564 1.00 0.00 31 ALA A O 13
ATOM 19437 N N . ALA A 1 13 ? -11.105 13.357 19.045 1.00 0.00 32 ALA A N 13
ATOM 19438 C CA . ALA A 1 13 ? -9.990 13.390 19.982 1.00 0.00 32 ALA A CA 13
ATOM 19439 C C . ALA A 1 13 ? -10.225 12.443 21.157 1.00 0.00 32 ALA A C 13
ATOM 19440 O O . ALA A 1 13 ? -9.298 11.790 21.635 1.00 0.00 32 ALA A O 13
ATOM 19447 N N . GLY A 1 14 ? -11.477 12.350 21.599 1.00 0.00 33 GLY A N 13
ATOM 19448 C CA . GLY A 1 14 ? -11.817 11.472 22.706 1.00 0.00 33 GLY A CA 13
ATOM 19449 C C . GLY A 1 14 ? -11.814 10.004 22.318 1.00 0.00 33 GLY A C 13
ATOM 19450 O O . GLY A 1 14 ? -12.055 9.132 23.157 1.00 0.00 33 GLY A O 13
ATOM 19454 N N . GLU A 1 15 ? -11.533 9.727 21.051 1.00 0.00 34 GLU A N 13
ATOM 19455 C CA . GLU A 1 15 ? -11.519 8.360 20.556 1.00 0.00 34 GLU A CA 13
ATOM 19456 C C . GLU A 1 15 ? -10.158 7.706 20.772 1.00 0.00 34 GLU A C 13
ATOM 19457 O O . GLU A 1 15 ? -10.052 6.481 20.832 1.00 0.00 34 GLU A O 13
ATOM 19469 N N . CYS A 1 16 ? -9.121 8.519 20.904 1.00 0.00 35 CYS A N 13
ATOM 19470 C CA . CYS A 1 16 ? -7.769 7.991 21.038 1.00 0.00 35 CYS A CA 13
ATOM 19471 C C . CYS A 1 16 ? -7.221 8.198 22.444 1.00 0.00 35 CYS A C 13
ATOM 19472 O O . CYS A 1 16 ? -6.012 8.172 22.659 1.00 0.00 35 CYS A O 13
ATOM 19479 N N . VAL A 1 17 ? -8.106 8.390 23.407 1.00 0.00 36 VAL A N 13
ATOM 19480 C CA . VAL A 1 17 ? -7.681 8.546 24.787 1.00 0.00 36 VAL A CA 13
ATOM 19481 C C . VAL A 1 17 ? -8.407 7.560 25.687 1.00 0.00 36 VAL A C 13
ATOM 19482 O O . VAL A 1 17 ? -9.569 7.220 25.449 1.00 0.00 36 VAL A O 13
ATOM 19495 N N . THR A 1 18 ? -7.711 7.080 26.698 1.00 0.00 37 THR A N 13
ATOM 19496 C CA . THR A 1 18 ? -8.292 6.164 27.660 1.00 0.00 37 THR A CA 13
ATOM 19497 C C . THR A 1 18 ? -7.695 6.413 29.042 1.00 0.00 37 THR A C 13
ATOM 19498 O O . THR A 1 18 ? -6.572 6.911 29.160 1.00 0.00 37 THR A O 13
ATOM 19509 N N . PHE A 1 19 ? -8.450 6.084 30.081 1.00 0.00 38 PHE A N 13
ATOM 19510 C CA . PHE A 1 19 ? -8.017 6.330 31.448 1.00 0.00 38 PHE A CA 13
ATOM 19511 C C . PHE A 1 19 ? -7.309 5.111 32.028 1.00 0.00 38 PHE A C 13
ATOM 19512 O O . PHE A 1 19 ? -7.824 3.994 31.983 1.00 0.00 38 PHE A O 13
ATOM 19529 N N . ASN A 1 20 ? -6.126 5.337 32.566 1.00 0.00 39 ASN A N 13
ATOM 19530 C CA . ASN A 1 20 ? -5.413 4.310 33.307 1.00 0.00 39 ASN A CA 13
ATOM 19531 C C . ASN A 1 20 ? -5.326 4.710 34.769 1.00 0.00 39 ASN A C 13
ATOM 19532 O O . ASN A 1 20 ? -4.825 5.785 35.092 1.00 0.00 39 ASN A O 13
ATOM 19543 N N . SER A 1 21 ? -5.815 3.850 35.650 1.00 0.00 40 SER A N 13
ATOM 19544 C CA . SER A 1 21 ? -5.880 4.159 37.070 1.00 0.00 40 SER A CA 13
ATOM 19545 C C . SER A 1 21 ? -4.512 4.017 37.739 1.00 0.00 40 SER A C 13
ATOM 19546 O O . SER A 1 21 ? -4.317 4.442 38.875 1.00 0.00 40 SER A O 13
ATOM 19554 N N . LYS A 1 22 ? -3.566 3.423 37.022 1.00 0.00 41 LYS A N 13
ATOM 19555 C CA . LYS A 1 22 ? -2.208 3.254 37.530 1.00 0.00 41 LYS A CA 13
ATOM 19556 C C . LYS A 1 22 ? -1.324 4.409 37.074 1.00 0.00 41 LYS A C 13
ATOM 19557 O O . LYS A 1 22 ? -0.112 4.406 37.282 1.00 0.00 41 LYS A O 13
ATOM 19576 N N . LEU A 1 23 ? -1.948 5.389 36.445 1.00 0.00 42 LEU A N 13
ATOM 19577 C CA . LEU A 1 23 ? -1.250 6.529 35.890 1.00 0.00 42 LEU A CA 13
ATOM 19578 C C . LEU A 1 23 ? -1.082 7.624 36.946 1.00 0.00 42 LEU A C 13
ATOM 19579 O O . LEU A 1 23 ? -2.054 8.226 37.382 1.00 0.00 42 LEU A O 13
ATOM 19595 N N . GLY A 1 24 ? 0.153 7.889 37.352 1.00 0.00 43 GLY A N 13
ATOM 19596 C CA . GLY A 1 24 ? 0.390 8.885 38.384 1.00 0.00 43 GLY A CA 13
ATOM 19597 C C . GLY A 1 24 ? -0.212 8.489 39.717 1.00 0.00 43 GLY A C 13
ATOM 19598 O O . GLY A 1 24 ? 0.092 7.422 40.261 1.00 0.00 43 GLY A O 13
ATOM 19602 N N . GLU A 1 25 ? -1.069 9.352 40.238 1.00 0.00 44 GLU A N 13
ATOM 19603 C CA . GLU A 1 25 ? -1.713 9.111 41.519 1.00 0.00 44 GLU A CA 13
ATOM 19604 C C . GLU A 1 25 ? -3.116 8.558 41.338 1.00 0.00 44 GLU A C 13
ATOM 19605 O O . GLU A 1 25 ? -3.463 7.517 41.895 1.00 0.00 44 GLU A O 13
ATOM 19617 N N . ILE A 1 26 ? -3.925 9.269 40.573 1.00 0.00 45 ILE A N 13
ATOM 19618 C CA . ILE A 1 26 ? -5.320 8.907 40.402 1.00 0.00 45 ILE A CA 13
ATOM 19619 C C . ILE A 1 26 ? -5.601 8.425 38.996 1.00 0.00 45 ILE A C 13
ATOM 19620 O O . ILE A 1 26 ? -6.597 7.750 38.745 1.00 0.00 45 ILE A O 13
ATOM 19636 N N . GLY A 1 27 ? -4.725 8.788 38.085 1.00 0.00 46 GLY A N 13
ATOM 19637 C CA . GLY A 1 27 ? -4.825 8.297 36.745 1.00 0.00 46 GLY A CA 13
ATOM 19638 C C . GLY A 1 27 ? -4.470 9.330 35.712 1.00 0.00 46 GLY A C 13
ATOM 19639 O O . GLY A 1 27 ? -4.248 10.501 36.026 1.00 0.00 46 GLY A O 13
ATOM 19643 N N . GLY A 1 28 ? -4.429 8.883 34.480 1.00 0.00 47 GLY A N 13
ATOM 19644 C CA . GLY A 1 28 ? -4.088 9.734 33.377 1.00 0.00 47 GLY A CA 13
ATOM 19645 C C . GLY A 1 28 ? -4.568 9.136 32.089 1.00 0.00 47 GLY A C 13
ATOM 19646 O O . GLY A 1 28 ? -5.047 7.997 32.073 1.00 0.00 47 GLY A O 13
ATOM 19650 N N . TYR A 1 29 ? -4.438 9.880 31.016 1.00 0.00 48 TYR A N 13
ATOM 19651 C CA . TYR A 1 29 ? -4.934 9.439 29.734 1.00 0.00 48 TYR A CA 13
ATOM 19652 C C . TYR A 1 29 ? -3.780 9.165 28.797 1.00 0.00 48 TYR A C 13
ATOM 19653 O O . TYR A 1 29 ? -2.840 9.956 28.694 1.00 0.00 48 TYR A O 13
ATOM 19671 N N . SER A 1 30 ? -3.858 8.036 28.127 1.00 0.00 49 SER A N 13
ATOM 19672 C CA . SER A 1 30 ? -2.808 7.602 27.238 1.00 0.00 49 SER A CA 13
ATOM 19673 C C . SER A 1 30 ? -3.381 7.259 25.872 1.00 0.00 49 SER A C 13
ATOM 19674 O O . SER A 1 30 ? -4.596 7.083 25.724 1.00 0.00 49 SER A O 13
ATOM 19682 N N . TRP A 1 31 ? -2.499 7.188 24.889 1.00 0.00 50 TRP A N 13
ATOM 19683 C CA . TRP A 1 31 ? -2.879 6.962 23.502 1.00 0.00 50 TRP A CA 13
ATOM 19684 C C . TRP A 1 31 ? -3.569 5.614 23.321 1.00 0.00 50 TRP A C 13
ATOM 19685 O O . TRP A 1 31 ? -3.021 4.566 23.672 1.00 0.00 50 TRP A O 13
ATOM 19706 N N . LYS A 1 32 ? -4.779 5.657 22.787 1.00 0.00 51 LYS A N 13
ATOM 19707 C CA . LYS A 1 32 ? -5.521 4.450 22.464 1.00 0.00 51 LYS A CA 13
ATOM 19708 C C . LYS A 1 32 ? -5.055 3.923 21.114 1.00 0.00 51 LYS A C 13
ATOM 19709 O O . LYS A 1 32 ? -5.585 4.299 20.068 1.00 0.00 51 LYS A O 13
ATOM 19728 N N . TYR A 1 33 ? -4.068 3.035 21.151 1.00 0.00 52 TYR A N 13
ATOM 19729 C CA . TYR A 1 33 ? -3.410 2.556 19.941 1.00 0.00 52 TYR A CA 13
ATOM 19730 C C . TYR A 1 33 ? -4.328 1.661 19.113 1.00 0.00 52 TYR A C 13
ATOM 19731 O O . TYR A 1 33 ? -3.984 1.261 18.001 1.00 0.00 52 TYR A O 13
ATOM 19749 N N . SER A 1 34 ? -5.487 1.332 19.663 1.00 0.00 53 SER A N 13
ATOM 19750 C CA . SER A 1 34 ? -6.487 0.568 18.930 1.00 0.00 53 SER A CA 13
ATOM 19751 C C . SER A 1 34 ? -7.073 1.401 17.787 1.00 0.00 53 SER A C 13
ATOM 19752 O O . SER A 1 34 ? -7.655 0.863 16.843 1.00 0.00 53 SER A O 13
ATOM 19760 N N . ASN A 1 35 ? -6.907 2.716 17.880 1.00 0.00 54 ASN A N 13
ATOM 19761 C CA . ASN A 1 35 ? -7.336 3.617 16.821 1.00 0.00 54 ASN A CA 13
ATOM 19762 C C . ASN A 1 35 ? -6.164 3.909 15.893 1.00 0.00 54 ASN A C 13
ATOM 19763 O O . ASN A 1 35 ? -5.132 4.423 16.320 1.00 0.00 54 ASN A O 13
ATOM 19774 N N . ASP A 1 36 ? -6.314 3.552 14.630 1.00 0.00 55 ASP A N 13
ATOM 19775 C CA . ASP A 1 36 ? -5.250 3.737 13.649 1.00 0.00 55 ASP A CA 13
ATOM 19776 C C . ASP A 1 36 ? -5.216 5.174 13.138 1.00 0.00 55 ASP A C 13
ATOM 19777 O O . ASP A 1 36 ? -4.148 5.743 12.901 1.00 0.00 55 ASP A O 13
ATOM 19786 N N . ALA A 1 37 ? -6.397 5.754 12.992 1.00 0.00 56 ALA A N 13
ATOM 19787 C CA . ALA A 1 37 ? -6.541 7.085 12.415 1.00 0.00 56 ALA A CA 13
ATOM 19788 C C . ALA A 1 37 ? -5.926 8.161 13.303 1.00 0.00 56 ALA A C 13
ATOM 19789 O O . ALA A 1 37 ? -5.253 9.062 12.813 1.00 0.00 56 ALA A O 13
ATOM 19796 N N . CYS A 1 38 ? -6.152 8.054 14.605 1.00 0.00 57 CYS A N 13
ATOM 19797 C CA . CYS A 1 38 ? -5.705 9.075 15.549 1.00 0.00 57 CYS A CA 13
ATOM 19798 C C . CYS A 1 38 ? -4.181 9.200 15.563 1.00 0.00 57 CYS A C 13
ATOM 19799 O O . CYS A 1 38 ? -3.643 10.303 15.676 1.00 0.00 57 CYS A O 13
ATOM 19806 N N . ASN A 1 39 ? -3.493 8.074 15.424 1.00 0.00 58 ASN A N 13
ATOM 19807 C CA . ASN A 1 39 ? -2.038 8.074 15.403 1.00 0.00 58 ASN A CA 13
ATOM 19808 C C . ASN A 1 39 ? -1.525 8.766 14.145 1.00 0.00 58 ASN A C 13
ATOM 19809 O O . ASN A 1 39 ? -0.453 9.368 14.146 1.00 0.00 58 ASN A O 13
ATOM 19820 N N . GLU A 1 40 ? -2.319 8.700 13.084 1.00 0.00 59 GLU A N 13
ATOM 19821 C CA . GLU A 1 40 ? -1.965 9.322 11.816 1.00 0.00 59 GLU A CA 13
ATOM 19822 C C . GLU A 1 40 ? -2.157 10.835 11.893 1.00 0.00 59 GLU A C 13
ATOM 19823 O O . GLU A 1 40 ? -1.401 11.597 11.290 1.00 0.00 59 GLU A O 13
ATOM 19835 N N . THR A 1 41 ? -3.161 11.257 12.651 1.00 0.00 60 THR A N 13
ATOM 19836 C CA . THR A 1 41 ? -3.459 12.672 12.826 1.00 0.00 60 THR A CA 13
ATOM 19837 C C . THR A 1 41 ? -2.242 13.426 13.332 1.00 0.00 60 THR A C 13
ATOM 19838 O O . THR A 1 41 ? -1.866 14.474 12.797 1.00 0.00 60 THR A O 13
ATOM 19849 N N . VAL A 1 42 ? -1.614 12.867 14.351 1.00 0.00 61 VAL A N 13
ATOM 19850 C CA . VAL A 1 42 ? -0.469 13.498 14.974 1.00 0.00 61 VAL A CA 13
ATOM 19851 C C . VAL A 1 42 ? 0.815 13.193 14.202 1.00 0.00 61 VAL A C 13
ATOM 19852 O O . VAL A 1 42 ? 1.758 13.983 14.214 1.00 0.00 61 VAL A O 13
ATOM 19865 N N . ALA A 1 43 ? 0.838 12.059 13.508 1.00 0.00 62 ALA A N 13
ATOM 19866 C CA . ALA A 1 43 ? 1.997 11.668 12.709 1.00 0.00 62 ALA A CA 13
ATOM 19867 C C . ALA A 1 43 ? 2.185 12.598 11.514 1.00 0.00 62 ALA A C 13
ATOM 19868 O O . ALA A 1 43 ? 3.304 13.007 11.198 1.00 0.00 62 ALA A O 13
ATOM 19875 N N . LYS A 1 44 ? 1.078 12.942 10.863 1.00 0.00 63 LYS A N 13
ATOM 19876 C CA . LYS A 1 44 ? 1.114 13.805 9.685 1.00 0.00 63 LYS A CA 13
ATOM 19877 C C . LYS A 1 44 ? 1.354 15.255 10.072 1.00 0.00 63 LYS A C 13
ATOM 19878 O O . LYS A 1 44 ? 1.576 16.109 9.213 1.00 0.00 63 LYS A O 13
ATOM 19897 N N . GLY A 1 45 ? 1.313 15.532 11.365 1.00 0.00 64 GLY A N 13
ATOM 19898 C CA . GLY A 1 45 ? 1.504 16.886 11.837 1.00 0.00 64 GLY A CA 13
ATOM 19899 C C . GLY A 1 45 ? 0.257 17.728 11.670 1.00 0.00 64 GLY A C 13
ATOM 19900 O O . GLY A 1 45 ? 0.338 18.948 11.523 1.00 0.00 64 GLY A O 13
ATOM 19904 N N . TYR A 1 46 ? -0.900 17.076 11.666 1.00 0.00 65 TYR A N 13
ATOM 19905 C CA . TYR A 1 46 ? -2.170 17.785 11.616 1.00 0.00 65 TYR A CA 13
ATOM 19906 C C . TYR A 1 46 ? -2.427 18.427 12.965 1.00 0.00 65 TYR A C 13
ATOM 19907 O O . TYR A 1 46 ? -2.781 19.602 13.061 1.00 0.00 65 TYR A O 13
ATOM 19925 N N . ALA A 1 47 ? -2.220 17.639 14.005 1.00 0.00 66 ALA A N 13
ATOM 19926 C CA . ALA A 1 47 ? -2.303 18.113 15.369 1.00 0.00 66 ALA A CA 13
ATOM 19927 C C . ALA A 1 47 ? -1.080 17.649 16.130 1.00 0.00 66 ALA A C 13
ATOM 19928 O O . ALA A 1 47 ? -0.313 16.826 15.637 1.00 0.00 66 ALA A O 13
ATOM 19935 N N . ILE A 1 48 ? -0.897 18.186 17.316 1.00 0.00 67 ILE A N 13
ATOM 19936 C CA . ILE A 1 48 ? 0.185 17.761 18.177 1.00 0.00 67 ILE A CA 13
ATOM 19937 C C . ILE A 1 48 ? -0.314 16.732 19.154 1.00 0.00 67 ILE A C 13
ATOM 19938 O O . ILE A 1 48 ? 0.457 15.958 19.721 1.00 0.00 67 ILE A O 13
ATOM 19954 N N . GLY A 1 49 ? -1.610 16.744 19.367 1.00 0.00 68 GLY A N 13
ATOM 19955 C CA . GLY A 1 49 ? -2.176 15.794 20.254 1.00 0.00 68 GLY A CA 13
ATOM 19956 C C . GLY A 1 49 ? -3.600 16.124 20.641 1.00 0.00 68 GLY A C 13
ATOM 19957 O O . GLY A 1 49 ? -4.227 17.008 20.048 1.00 0.00 68 GLY A O 13
ATOM 19961 N N . VAL A 1 50 ? -4.100 15.431 21.649 1.00 0.00 69 VAL A N 13
ATOM 19962 C CA . VAL A 1 50 ? -5.454 15.641 22.131 1.00 0.00 69 VAL A CA 13
ATOM 19963 C C . VAL A 1 50 ? -5.439 16.542 23.362 1.00 0.00 69 VAL A C 13
ATOM 19964 O O . VAL A 1 50 ? -4.867 16.196 24.398 1.00 0.00 69 VAL A O 13
ATOM 19977 N N . ALA A 1 51 ? -6.057 17.709 23.223 1.00 0.00 70 ALA A N 13
ATOM 19978 C CA . ALA A 1 51 ? -6.123 18.691 24.290 1.00 0.00 70 ALA A CA 13
ATOM 19979 C C . ALA A 1 51 ? -7.429 18.561 25.048 1.00 0.00 70 ALA A C 13
ATOM 19980 O O . ALA A 1 51 ? -8.504 18.850 24.514 1.00 0.00 70 ALA A O 13
ATOM 19987 N N . MET A 1 52 ? -7.345 18.119 26.285 1.00 0.00 71 MET A N 13
ATOM 19988 C CA . MET A 1 52 ? -8.537 17.972 27.102 1.00 0.00 71 MET A CA 13
ATOM 19989 C C . MET A 1 52 ? -8.355 18.609 28.470 1.00 0.00 71 MET A C 13
ATOM 19990 O O . MET A 1 52 ? -7.286 18.517 29.077 1.00 0.00 71 MET A O 13
ATOM 20004 N N . HIS A 1 53 ? -9.396 19.287 28.928 1.00 0.00 72 HIS A N 13
ATOM 20005 C CA . HIS A 1 53 ? -9.420 19.830 30.278 1.00 0.00 72 HIS A CA 13
ATOM 20006 C C . HIS A 1 53 ? -9.978 18.776 31.221 1.00 0.00 72 HIS A C 13
ATOM 20007 O O . HIS A 1 53 ? -11.080 18.269 31.002 1.00 0.00 72 HIS A O 13
ATOM 20021 N N . ARG A 1 54 ? -9.224 18.438 32.255 1.00 0.00 73 ARG A N 13
ATOM 20022 C CA . ARG A 1 54 ? -9.644 17.408 33.191 1.00 0.00 73 ARG A CA 13
ATOM 20023 C C . ARG A 1 54 ? -10.015 18.030 34.530 1.00 0.00 73 ARG A C 13
ATOM 20024 O O . ARG A 1 54 ? -9.246 18.810 35.089 1.00 0.00 73 ARG A O 13
ATOM 20045 N N . THR A 1 55 ? -11.197 17.690 35.024 1.00 0.00 74 THR A N 13
ATOM 20046 C CA . THR A 1 55 ? -11.705 18.262 36.260 1.00 0.00 74 THR A CA 13
ATOM 20047 C C . THR A 1 55 ? -11.922 17.187 37.321 1.00 0.00 74 THR A C 13
ATOM 20048 O O . THR A 1 55 ? -12.833 16.368 37.214 1.00 0.00 74 THR A O 13
ATOM 20059 N N . VAL A 1 56 ? -11.079 17.197 38.338 1.00 0.00 75 VAL A N 13
ATOM 20060 C CA . VAL A 1 56 ? -11.200 16.257 39.441 1.00 0.00 75 VAL A CA 13
ATOM 20061 C C . VAL A 1 56 ? -11.934 16.902 40.609 1.00 0.00 75 VAL A C 13
ATOM 20062 O O . VAL A 1 56 ? -11.395 17.787 41.274 1.00 0.00 75 VAL A O 13
ATOM 20075 N N . ASN A 1 57 ? -13.162 16.469 40.854 1.00 0.00 76 ASN A N 13
ATOM 20076 C CA . ASN A 1 57 ? -13.976 17.039 41.919 1.00 0.00 76 ASN A CA 13
ATOM 20077 C C . ASN A 1 57 ? -13.585 16.446 43.269 1.00 0.00 76 ASN A C 13
ATOM 20078 O O . ASN A 1 57 ? -13.550 15.223 43.439 1.00 0.00 76 ASN A O 13
ATOM 20089 N N . TYR A 1 58 ? -13.292 17.315 44.225 1.00 0.00 77 TYR A N 13
ATOM 20090 C CA . TYR A 1 58 ? -12.860 16.886 45.547 1.00 0.00 77 TYR A CA 13
ATOM 20091 C C . TYR A 1 58 ? -13.924 17.167 46.594 1.00 0.00 77 TYR A C 13
ATOM 20092 O O . TYR A 1 58 ? -14.844 17.960 46.372 1.00 0.00 77 TYR A O 13
ATOM 20110 N N . GLU A 1 59 ? -13.775 16.506 47.734 1.00 0.00 78 GLU A N 13
ATOM 20111 C CA . GLU A 1 59 ? -14.701 16.633 48.855 1.00 0.00 78 GLU A CA 13
ATOM 20112 C C . GLU A 1 59 ? -14.896 18.078 49.296 1.00 0.00 78 GLU A C 13
ATOM 20113 O O . GLU A 1 59 ? -15.969 18.447 49.765 1.00 0.00 78 GLU A O 13
ATOM 20125 N N . GLY A 1 60 ? -13.864 18.895 49.134 1.00 0.00 79 GLY A N 13
ATOM 20126 C CA . GLY A 1 60 ? -13.904 20.254 49.640 1.00 0.00 79 GLY A CA 13
ATOM 20127 C C . GLY A 1 60 ? -14.774 21.189 48.814 1.00 0.00 79 GLY A C 13
ATOM 20128 O O . GLY A 1 60 ? -14.766 22.399 49.033 1.00 0.00 79 GLY A O 13
ATOM 20132 N N . GLY A 1 61 ? -15.513 20.636 47.861 1.00 0.00 80 GLY A N 13
ATOM 20133 C CA . GLY A 1 61 ? -16.377 21.448 47.024 1.00 0.00 80 GLY A CA 13
ATOM 20134 C C . GLY A 1 61 ? -15.605 22.154 45.931 1.00 0.00 80 GLY A C 13
ATOM 20135 O O . GLY A 1 61 ? -16.152 22.984 45.201 1.00 0.00 80 GLY A O 13
ATOM 20139 N N . TYR A 1 62 ? -14.329 21.823 45.827 1.00 0.00 81 TYR A N 13
ATOM 20140 C CA . TYR A 1 62 ? -13.470 22.391 44.807 1.00 0.00 81 TYR A CA 13
ATOM 20141 C C . TYR A 1 62 ? -13.036 21.290 43.856 1.00 0.00 81 TYR A C 13
ATOM 20142 O O . TYR A 1 62 ? -13.243 20.107 44.140 1.00 0.00 81 TYR A O 13
ATOM 20160 N N . SER A 1 63 ? -12.451 21.670 42.739 1.00 0.00 82 SER A N 13
ATOM 20161 C CA . SER A 1 63 ? -11.996 20.704 41.759 1.00 0.00 82 SER A CA 13
ATOM 20162 C C . SER A 1 63 ? -10.610 21.066 41.249 1.00 0.00 82 SER A C 13
ATOM 20163 O O . SER A 1 63 ? -10.219 22.236 41.245 1.00 0.00 82 SER A O 13
ATOM 20171 N N . ILE A 1 64 ? -9.869 20.057 40.828 1.00 0.00 83 ILE A N 13
ATOM 20172 C CA . ILE A 1 64 ? -8.554 20.259 40.253 1.00 0.00 83 ILE A CA 13
ATOM 20173 C C . ILE A 1 64 ? -8.660 20.175 38.737 1.00 0.00 83 ILE A C 13
ATOM 20174 O O . ILE A 1 64 ? -9.209 19.214 38.197 1.00 0.00 83 ILE A O 13
ATOM 20190 N N . GLN A 1 65 ? -8.166 21.194 38.057 1.00 0.00 84 GLN A N 13
ATOM 20191 C CA . GLN A 1 65 ? -8.282 21.258 36.613 1.00 0.00 84 GLN A CA 13
ATOM 20192 C C . GLN A 1 65 ? -6.912 21.260 35.965 1.00 0.00 84 GLN A C 13
ATOM 20193 O O . GLN A 1 65 ? -6.066 22.104 36.266 1.00 0.00 84 GLN A O 13
ATOM 20207 N N . SER A 1 66 ? -6.692 20.298 35.092 1.00 0.00 85 SER A N 13
ATOM 20208 C CA . SER A 1 66 ? -5.442 20.198 34.368 1.00 0.00 85 SER A CA 13
ATOM 20209 C C . SER A 1 66 ? -5.715 20.010 32.882 1.00 0.00 85 SER A C 13
ATOM 20210 O O . SER A 1 66 ? -6.588 19.231 32.496 1.00 0.00 85 SER A O 13
ATOM 20218 N N . SER A 1 67 ? -4.992 20.746 32.061 1.00 0.00 86 SER A N 13
ATOM 20219 C CA . SER A 1 67 ? -5.091 20.602 30.624 1.00 0.00 86 SER A CA 13
ATOM 20220 C C . SER A 1 67 ? -3.772 20.089 30.072 1.00 0.00 86 SER A C 13
ATOM 20221 O O . SER A 1 67 ? -2.720 20.687 30.299 1.00 0.00 86 SER A O 13
ATOM 20229 N N . GLY A 1 68 ? -3.826 18.973 29.371 1.00 0.00 87 GLY A N 13
ATOM 20230 C CA . GLY A 1 68 ? -2.628 18.405 28.805 1.00 0.00 87 GLY A CA 13
ATOM 20231 C C . GLY A 1 68 ? -2.859 17.884 27.419 1.00 0.00 87 GLY A C 13
ATOM 20232 O O . GLY A 1 68 ? -3.984 17.911 26.915 1.00 0.00 87 GLY A O 13
ATOM 20236 N N . ILE A 1 69 ? -1.798 17.395 26.812 1.00 0.00 88 ILE A N 13
ATOM 20237 C CA . ILE A 1 69 ? -1.855 16.921 25.451 1.00 0.00 88 ILE A CA 13
ATOM 20238 C C . ILE A 1 69 ? -1.503 15.447 25.383 1.00 0.00 88 ILE A C 13
ATOM 20239 O O . ILE A 1 69 ? -0.375 15.046 25.670 1.00 0.00 88 ILE A O 13
ATOM 20255 N N . VAL A 1 70 ? -2.481 14.645 25.024 1.00 0.00 89 VAL A N 13
ATOM 20256 C CA . VAL A 1 70 ? -2.257 13.235 24.803 1.00 0.00 89 VAL A CA 13
ATOM 20257 C C . VAL A 1 70 ? -1.749 13.034 23.384 1.00 0.00 89 VAL A C 13
ATOM 20258 O O . VAL A 1 70 ? -2.364 13.509 22.432 1.00 0.00 89 VAL A O 13
ATOM 20271 N N . LYS A 1 71 ? -0.616 12.366 23.246 1.00 0.00 90 LYS A N 13
ATOM 20272 C CA . LYS A 1 71 ? -0.006 12.149 21.940 1.00 0.00 90 LYS A CA 13
ATOM 20273 C C . LYS A 1 71 ? 0.532 10.721 21.863 1.00 0.00 90 LYS A C 13
ATOM 20274 O O . LYS A 1 71 ? 0.517 10.022 22.874 1.00 0.00 90 LYS A O 13
ATOM 20293 N N . PRO A 1 72 ? 0.988 10.262 20.674 1.00 0.00 91 PRO A N 13
ATOM 20294 C CA . PRO A 1 72 ? 1.517 8.901 20.477 1.00 0.00 91 PRO A CA 13
ATOM 20295 C C . PRO A 1 72 ? 2.511 8.471 21.557 1.00 0.00 91 PRO A C 13
ATOM 20296 O O . PRO A 1 72 ? 3.689 8.825 21.516 1.00 0.00 91 PRO A O 13
ATOM 20307 N N . GLY A 1 73 ? 2.007 7.721 22.528 1.00 0.00 92 GLY A N 13
ATOM 20308 C CA . GLY A 1 73 ? 2.839 7.166 23.581 1.00 0.00 92 GLY A CA 13
ATOM 20309 C C . GLY A 1 73 ? 3.114 8.142 24.699 1.00 0.00 92 GLY A C 13
ATOM 20310 O O . GLY A 1 73 ? 3.889 7.865 25.615 1.00 0.00 92 GLY A O 13
ATOM 20314 N N . SER A 1 74 ? 2.475 9.280 24.623 1.00 0.00 93 SER A N 13
ATOM 20315 C CA . SER A 1 74 ? 2.593 10.296 25.636 1.00 0.00 93 SER A CA 13
ATOM 20316 C C . SER A 1 74 ? 1.481 10.143 26.668 1.00 0.00 93 SER A C 13
ATOM 20317 O O . SER A 1 74 ? 0.381 9.694 26.341 1.00 0.00 93 SER A O 13
ATOM 20325 N N . ASP A 1 75 ? 1.769 10.521 27.902 1.00 0.00 94 ASP A N 13
ATOM 20326 C CA . ASP A 1 75 ? 0.811 10.373 28.991 1.00 0.00 94 ASP A CA 13
ATOM 20327 C C . ASP A 1 75 ? 0.387 11.736 29.515 1.00 0.00 94 ASP A C 13
ATOM 20328 O O . ASP A 1 75 ? 1.236 12.573 29.824 1.00 0.00 94 ASP A O 13
ATOM 20337 N N . PHE A 1 76 ? -0.912 11.964 29.612 1.00 0.00 95 PHE A N 13
ATOM 20338 C CA . PHE A 1 76 ? -1.412 13.176 30.240 1.00 0.00 95 PHE A CA 13
ATOM 20339 C C . PHE A 1 76 ? -1.977 12.831 31.610 1.00 0.00 95 PHE A C 13
ATOM 20340 O O . PHE A 1 76 ? -2.944 12.077 31.722 1.00 0.00 95 PHE A O 13
ATOM 20357 N N . ILE A 1 77 ? -1.368 13.379 32.645 1.00 0.00 96 ILE A N 13
ATOM 20358 C CA . ILE A 1 77 ? -1.796 13.114 34.004 1.00 0.00 96 ILE A CA 13
ATOM 20359 C C . ILE A 1 77 ? -2.422 14.352 34.625 1.00 0.00 96 ILE A C 13
ATOM 20360 O O . ILE A 1 77 ? -1.857 15.442 34.563 1.00 0.00 96 ILE A O 13
ATOM 20376 N N . MET A 1 78 ? -3.596 14.179 35.209 1.00 0.00 97 MET A N 13
ATOM 20377 C CA . MET A 1 78 ? -4.220 15.239 35.980 1.00 0.00 97 MET A CA 13
ATOM 20378 C C . MET A 1 78 ? -3.493 15.374 37.315 1.00 0.00 97 MET A C 13
ATOM 20379 O O . MET A 1 78 ? -3.073 14.373 37.900 1.00 0.00 97 MET A O 13
ATOM 20393 N N . LYS A 1 79 ? -3.348 16.600 37.800 1.00 0.00 98 LYS A N 13
ATOM 20394 C CA . LYS A 1 79 ? -2.556 16.869 39.002 1.00 0.00 98 LYS A CA 13
ATOM 20395 C C . LYS A 1 79 ? -3.322 16.533 40.281 1.00 0.00 98 LYS A C 13
ATOM 20396 O O . LYS A 1 79 ? -3.198 17.212 41.299 1.00 0.00 98 LYS A O 13
ATOM 20415 N N . GLY A 1 80 ? -4.069 15.451 40.235 1.00 0.00 99 GLY A N 13
ATOM 20416 C CA . GLY A 1 80 ? -4.885 15.077 41.357 1.00 0.00 99 GLY A CA 13
ATOM 20417 C C . GLY A 1 80 ? -4.368 13.845 42.067 1.00 0.00 99 GLY A C 13
ATOM 20418 O O . GLY A 1 80 ? -3.787 12.956 41.441 1.00 0.00 99 GLY A O 13
ATOM 20422 N N . GLY A 1 81 ? -4.553 13.814 43.376 1.00 0.00 100 GLY A N 13
ATOM 20423 C CA . GLY A 1 81 ? -4.210 12.649 44.162 1.00 0.00 100 GLY A CA 13
ATOM 20424 C C . GLY A 1 81 ? -5.431 12.000 44.759 1.00 0.00 100 GLY A C 13
ATOM 20425 O O . GLY A 1 81 ? -6.534 12.544 44.659 1.00 0.00 100 GLY A O 13
ATOM 20429 N N . LYS A 1 82 ? -5.245 10.831 45.357 1.00 0.00 101 LYS A N 13
ATOM 20430 C CA . LYS A 1 82 ? -6.359 10.081 45.932 1.00 0.00 101 LYS A CA 13
ATOM 20431 C C . LYS A 1 82 ? -7.050 10.915 47.001 1.00 0.00 101 LYS A C 13
ATOM 20432 O O . LYS A 1 82 ? -8.269 10.847 47.177 1.00 0.00 101 LYS A O 13
ATOM 20451 N N . THR A 1 83 ? -6.256 11.721 47.686 1.00 0.00 102 THR A N 13
ATOM 20452 C CA . THR A 1 83 ? -6.764 12.646 48.679 1.00 0.00 102 THR A CA 13
ATOM 20453 C C . THR A 1 83 ? -5.961 13.936 48.645 1.00 0.00 102 THR A C 13
ATOM 20454 O O . THR A 1 83 ? -4.728 13.912 48.637 1.00 0.00 102 THR A O 13
ATOM 20465 N N . TYR A 1 84 ? -6.653 15.059 48.600 1.00 0.00 103 TYR A N 13
ATOM 20466 C CA . TYR A 1 84 ? -5.998 16.350 48.648 1.00 0.00 103 TYR A CA 13
ATOM 20467 C C . TYR A 1 84 ? -6.425 17.084 49.904 1.00 0.00 103 TYR A C 13
ATOM 20468 O O . TYR A 1 84 ? -7.600 17.412 50.070 1.00 0.00 103 TYR A O 13
ATOM 20486 N N . LYS A 1 85 ? -5.468 17.296 50.801 1.00 0.00 104 LYS A N 13
ATOM 20487 C CA . LYS A 1 85 ? -5.733 17.911 52.102 1.00 0.00 104 LYS A CA 13
ATOM 20488 C C . LYS A 1 85 ? -6.725 17.060 52.887 1.00 0.00 104 LYS A C 13
ATOM 20489 O O . LYS A 1 85 ? -7.559 17.573 53.632 1.00 0.00 104 LYS A O 13
ATOM 20508 N N . GLY A 1 86 ? -6.637 15.750 52.689 1.00 0.00 105 GLY A N 13
ATOM 20509 C CA . GLY A 1 86 ? -7.521 14.826 53.372 1.00 0.00 105 GLY A CA 13
ATOM 20510 C C . GLY A 1 86 ? -8.879 14.698 52.707 1.00 0.00 105 GLY A C 13
ATOM 20511 O O . GLY A 1 86 ? -9.654 13.797 53.038 1.00 0.00 105 GLY A O 13
ATOM 20515 N N . HIS A 1 87 ? -9.173 15.592 51.772 1.00 0.00 106 HIS A N 13
ATOM 20516 C CA . HIS A 1 87 ? -10.425 15.533 51.031 1.00 0.00 106 HIS A CA 13
ATOM 20517 C C . HIS A 1 87 ? -10.277 14.541 49.897 1.00 0.00 106 HIS A C 13
ATOM 20518 O O . HIS A 1 87 ? -9.405 14.694 49.040 1.00 0.00 106 HIS A O 13
ATOM 20532 N N . LYS A 1 88 ? -11.113 13.520 49.901 1.00 0.00 107 LYS A N 13
ATOM 20533 C CA . LYS A 1 88 ? -11.001 12.451 48.929 1.00 0.00 107 LYS A CA 13
ATOM 20534 C C . LYS A 1 88 ? -11.709 12.811 47.629 1.00 0.00 107 LYS A C 13
ATOM 20535 O O . LYS A 1 88 ? -12.470 13.780 47.563 1.00 0.00 107 LYS A O 13
ATOM 20554 N N . LYS A 1 89 ? -11.432 12.032 46.598 1.00 0.00 108 LYS A N 13
ATOM 20555 C CA . LYS A 1 89 ? -12.058 12.211 45.299 1.00 0.00 108 LYS A CA 13
ATOM 20556 C C . LYS A 1 89 ? -13.510 11.773 45.341 1.00 0.00 108 LYS A C 13
ATOM 20557 O O . LYS A 1 89 ? -13.815 10.655 45.755 1.00 0.00 108 LYS A O 13
ATOM 20576 N N . VAL A 1 90 ? -14.408 12.639 44.908 1.00 0.00 109 VAL A N 13
ATOM 20577 C CA . VAL A 1 90 ? -15.812 12.284 44.867 1.00 0.00 109 VAL A CA 13
ATOM 20578 C C . VAL A 1 90 ? -16.241 11.955 43.446 1.00 0.00 109 VAL A C 13
ATOM 20579 O O . VAL A 1 90 ? -17.030 11.038 43.223 1.00 0.00 109 VAL A O 13
ATOM 20592 N N . SER A 1 91 ? -15.714 12.699 42.483 1.00 0.00 110 SER A N 13
ATOM 20593 C CA . SER A 1 91 ? -16.016 12.464 41.078 1.00 0.00 110 SER A CA 13
ATOM 20594 C C . SER A 1 91 ? -14.898 13.013 40.201 1.00 0.00 110 SER A C 13
ATOM 20595 O O . SER A 1 91 ? -14.042 13.761 40.674 1.00 0.00 110 SER A O 13
ATOM 20603 N N . ALA A 1 92 ? -14.903 12.633 38.932 1.00 0.00 111 ALA A N 13
ATOM 20604 C CA . ALA A 1 92 ? -13.946 13.166 37.976 1.00 0.00 111 ALA A CA 13
ATOM 20605 C C . ALA A 1 92 ? -14.610 13.364 36.622 1.00 0.00 111 ALA A C 13
ATOM 20606 O O . ALA A 1 92 ? -15.156 12.425 36.039 1.00 0.00 111 ALA A O 13
ATOM 20613 N N . GLY A 1 93 ? -14.552 14.589 36.129 1.00 0.00 112 GLY A N 13
ATOM 20614 C CA . GLY A 1 93 ? -15.142 14.917 34.848 1.00 0.00 112 GLY A CA 13
ATOM 20615 C C . GLY A 1 93 ? -14.209 15.771 34.020 1.00 0.00 112 GLY A C 13
ATOM 20616 O O . GLY A 1 93 ? -12.999 15.562 34.043 1.00 0.00 112 GLY A O 13
ATOM 20620 N N . GLY A 1 94 ? -14.750 16.738 33.302 1.00 0.00 113 GLY A N 13
ATOM 20621 C CA . GLY A 1 94 ? -13.914 17.613 32.511 1.00 0.00 113 GLY A CA 13
ATOM 20622 C C . GLY A 1 94 ? -14.647 18.222 31.337 1.00 0.00 113 GLY A C 13
ATOM 20623 O O . GLY A 1 94 ? -15.878 18.319 31.339 1.00 0.00 113 GLY A O 13
ATOM 20627 N N . ASP A 1 95 ? -13.881 18.626 30.335 1.00 0.00 114 ASP A N 13
ATOM 20628 C CA . ASP A 1 95 ? -14.431 19.237 29.128 1.00 0.00 114 ASP A CA 13
ATOM 20629 C C . ASP A 1 95 ? -14.272 18.288 27.948 1.00 0.00 114 ASP A C 13
ATOM 20630 O O . ASP A 1 95 ? -13.706 17.203 28.093 1.00 0.00 114 ASP A O 13
ATOM 20639 N N . THR A 1 96 ? -14.760 18.697 26.784 1.00 0.00 115 THR A N 13
ATOM 20640 C CA . THR A 1 96 ? -14.612 17.900 25.576 1.00 0.00 115 THR A CA 13
ATOM 20641 C C . THR A 1 96 ? -13.170 17.909 25.082 1.00 0.00 115 THR A C 13
ATOM 20642 O O . THR A 1 96 ? -12.575 18.975 24.905 1.00 0.00 115 THR A O 13
ATOM 20653 N N . PRO A 1 97 ? -12.581 16.723 24.878 1.00 0.00 116 PRO A N 13
ATOM 20654 C CA . PRO A 1 97 ? -11.243 16.599 24.299 1.00 0.00 116 PRO A CA 13
ATOM 20655 C C . PRO A 1 97 ? -11.233 16.996 22.823 1.00 0.00 116 PRO A C 13
ATOM 20656 O O . PRO A 1 97 ? -12.052 16.514 22.035 1.00 0.00 116 PRO A O 13
ATOM 20667 N N . TYR A 1 98 ? -10.315 17.877 22.455 1.00 0.00 117 TYR A N 13
ATOM 20668 C CA . TYR A 1 98 ? -10.223 18.353 21.082 1.00 0.00 117 TYR A CA 13
ATOM 20669 C C . TYR A 1 98 ? -8.800 18.197 20.563 1.00 0.00 117 TYR A C 13
ATOM 20670 O O . TYR A 1 98 ? -7.869 18.046 21.344 1.00 0.00 117 TYR A O 13
ATOM 20688 N N . TRP A 1 99 ? -8.630 18.228 19.250 1.00 0.00 118 TRP A N 13
ATOM 20689 C CA . TRP A 1 99 ? -7.298 18.128 18.669 1.00 0.00 118 TRP A CA 13
ATOM 20690 C C . TRP A 1 99 ? -6.585 19.468 18.757 1.00 0.00 118 TRP A C 13
ATOM 20691 O O . TRP A 1 99 ? -7.106 20.494 18.313 1.00 0.00 118 TRP A O 13
ATOM 20712 N N . TYR A 1 100 ? -5.401 19.458 19.346 1.00 0.00 119 TYR A N 13
ATOM 20713 C CA . TYR A 1 100 ? -4.611 20.669 19.490 1.00 0.00 119 TYR A CA 13
ATOM 20714 C C . TYR A 1 100 ? -3.599 20.778 18.360 1.00 0.00 119 TYR A C 13
ATOM 20715 O O . TYR A 1 100 ? -2.766 19.894 18.179 1.00 0.00 119 TYR A O 13
ATOM 20733 N N . LYS A 1 101 ? -3.672 21.862 17.602 1.00 0.00 120 LYS A N 13
ATOM 20734 C CA . LYS A 1 101 ? -2.788 22.056 16.465 1.00 0.00 120 LYS A CA 13
ATOM 20735 C C . LYS A 1 101 ? -1.889 23.265 16.685 1.00 0.00 120 LYS A C 13
ATOM 20736 O O . LYS A 1 101 ? -2.356 24.323 17.104 1.00 0.00 120 LYS A O 13
ATOM 20755 N N . LEU A 1 102 ? -0.601 23.093 16.423 1.00 0.00 121 LEU A N 13
ATOM 20756 C CA . LEU A 1 102 ? 0.363 24.166 16.603 1.00 0.00 121 LEU A CA 13
ATOM 20757 C C . LEU A 1 102 ? 0.583 24.909 15.295 1.00 0.00 121 LEU A C 13
ATOM 20758 O O . LEU A 1 102 ? 0.340 24.373 14.213 1.00 0.00 121 LEU A O 13
ATOM 20774 N N . GLU A 1 103 ? 1.048 26.144 15.403 1.00 0.00 122 GLU A N 13
ATOM 20775 C CA . GLU A 1 103 ? 1.283 26.983 14.241 1.00 0.00 122 GLU A CA 13
ATOM 20776 C C . GLU A 1 103 ? 2.674 26.728 13.674 1.00 0.00 122 GLU A C 13
ATOM 20777 O O . GLU A 1 103 ? 3.589 27.539 13.839 1.00 0.00 122 GLU A O 13
ATOM 20789 N N . HIS A 1 104 ? 2.823 25.592 13.010 1.00 0.00 123 HIS A N 13
ATOM 20790 C CA . HIS A 1 104 ? 4.094 25.187 12.424 1.00 0.00 123 HIS A CA 13
ATOM 20791 C C . HIS A 1 104 ? 4.224 25.772 11.014 1.00 0.00 123 HIS A C 13
ATOM 20792 O O . HIS A 1 104 ? 4.474 25.060 10.042 1.00 0.00 123 HIS A O 13
ATOM 20806 N N . HIS A 1 105 ? 4.047 27.080 10.905 1.00 0.00 124 HIS A N 13
ATOM 20807 C CA . HIS A 1 105 ? 4.068 27.735 9.610 1.00 0.00 124 HIS A CA 13
ATOM 20808 C C . HIS A 1 105 ? 4.490 29.191 9.736 1.00 0.00 124 HIS A C 13
ATOM 20809 O O . HIS A 1 105 ? 4.312 29.813 10.783 1.00 0.00 124 HIS A O 13
ATOM 20823 N N . HIS A 1 106 ? 5.062 29.720 8.665 1.00 0.00 125 HIS A N 13
ATOM 20824 C CA . HIS A 1 106 ? 5.421 31.126 8.593 1.00 0.00 125 HIS A CA 13
ATOM 20825 C C . HIS A 1 106 ? 5.056 31.661 7.220 1.00 0.00 125 HIS A C 13
ATOM 20826 O O . HIS A 1 106 ? 5.412 31.047 6.213 1.00 0.00 125 HIS A O 13
ATOM 20840 N N . HIS A 1 107 ? 4.337 32.784 7.192 1.00 0.00 126 HIS A N 13
ATOM 20841 C CA . HIS A 1 107 ? 3.851 33.391 5.946 1.00 0.00 126 HIS A CA 13
ATOM 20842 C C . HIS A 1 107 ? 2.700 32.572 5.353 1.00 0.00 126 HIS A C 13
ATOM 20843 O O . HIS A 1 107 ? 2.891 31.450 4.882 1.00 0.00 126 HIS A O 13
ATOM 20857 N N . HIS A 1 108 ? 1.506 33.148 5.382 1.00 0.00 127 HIS A N 13
ATOM 20858 C CA . HIS A 1 108 ? 0.312 32.497 4.857 1.00 0.00 127 HIS A CA 13
ATOM 20859 C C . HIS A 1 108 ? -0.190 33.236 3.625 1.00 0.00 127 HIS A C 13
ATOM 20860 O O . HIS A 1 108 ? -0.450 34.438 3.674 1.00 0.00 127 HIS A O 13
ATOM 20874 N N . HIS A 1 109 ? -0.309 32.521 2.520 1.00 0.00 128 HIS A N 13
ATOM 20875 C CA . HIS A 1 109 ? -0.863 33.089 1.299 1.00 0.00 128 HIS A CA 13
ATOM 20876 C C . HIS A 1 109 ? -2.356 32.807 1.239 1.00 0.00 128 HIS A C 13
ATOM 20877 O O . HIS A 1 109 ? -2.863 32.465 0.153 1.00 0.00 128 HIS A O 13
ATOM 20892 N N . GLY A 1 1 ? -19.415 1.308 -0.585 1.00 0.00 20 GLY A N 14
ATOM 20893 C CA . GLY A 1 1 ? -18.925 0.922 -1.928 1.00 0.00 20 GLY A CA 14
ATOM 20894 C C . GLY A 1 1 ? -17.820 -0.105 -1.845 1.00 0.00 20 GLY A C 14
ATOM 20895 O O . GLY A 1 1 ? -17.870 -1.008 -1.010 1.00 0.00 20 GLY A O 14
ATOM 20901 N N . GLY A 1 2 ? -16.831 0.026 -2.710 1.00 0.00 21 GLY A N 14
ATOM 20902 C CA . GLY A 1 2 ? -15.713 -0.890 -2.695 1.00 0.00 21 GLY A CA 14
ATOM 20903 C C . GLY A 1 2 ? -14.520 -0.323 -1.958 1.00 0.00 21 GLY A C 14
ATOM 20904 O O . GLY A 1 2 ? -14.497 -0.287 -0.725 1.00 0.00 21 GLY A O 14
ATOM 20908 N N . GLY A 1 3 ? -13.534 0.133 -2.711 1.00 0.00 22 GLY A N 14
ATOM 20909 C CA . GLY A 1 3 ? -12.334 0.671 -2.108 1.00 0.00 22 GLY A CA 14
ATOM 20910 C C . GLY A 1 3 ? -12.201 2.162 -2.328 1.00 0.00 22 GLY A C 14
ATOM 20911 O O . GLY A 1 3 ? -12.156 2.626 -3.470 1.00 0.00 22 GLY A O 14
ATOM 20915 N N . ASN A 1 4 ? -12.162 2.914 -1.240 1.00 0.00 23 ASN A N 14
ATOM 20916 C CA . ASN A 1 4 ? -11.958 4.353 -1.312 1.00 0.00 23 ASN A CA 14
ATOM 20917 C C . ASN A 1 4 ? -10.509 4.689 -0.983 1.00 0.00 23 ASN A C 14
ATOM 20918 O O . ASN A 1 4 ? -9.881 4.031 -0.149 1.00 0.00 23 ASN A O 14
ATOM 20929 N N . SER A 1 5 ? -9.981 5.700 -1.654 1.00 0.00 24 SER A N 14
ATOM 20930 C CA . SER A 1 5 ? -8.581 6.063 -1.515 1.00 0.00 24 SER A CA 14
ATOM 20931 C C . SER A 1 5 ? -8.350 6.977 -0.312 1.00 0.00 24 SER A C 14
ATOM 20932 O O . SER A 1 5 ? -7.905 6.522 0.744 1.00 0.00 24 SER A O 14
ATOM 20940 N N . GLU A 1 6 ? -8.666 8.255 -0.465 1.00 0.00 25 GLU A N 14
ATOM 20941 C CA . GLU A 1 6 ? -8.368 9.232 0.569 1.00 0.00 25 GLU A CA 14
ATOM 20942 C C . GLU A 1 6 ? -9.386 9.176 1.698 1.00 0.00 25 GLU A C 14
ATOM 20943 O O . GLU A 1 6 ? -10.549 9.544 1.523 1.00 0.00 25 GLU A O 14
ATOM 20955 N N . ARG A 1 7 ? -8.935 8.705 2.848 1.00 0.00 26 ARG A N 14
ATOM 20956 C CA . ARG A 1 7 ? -9.756 8.687 4.046 1.00 0.00 26 ARG A CA 14
ATOM 20957 C C . ARG A 1 7 ? -9.135 9.600 5.098 1.00 0.00 26 ARG A C 14
ATOM 20958 O O . ARG A 1 7 ? -8.185 9.212 5.782 1.00 0.00 26 ARG A O 14
ATOM 20979 N N . PRO A 1 8 ? -9.644 10.836 5.213 1.00 0.00 27 PRO A N 14
ATOM 20980 C CA . PRO A 1 8 ? -9.165 11.804 6.202 1.00 0.00 27 PRO A CA 14
ATOM 20981 C C . PRO A 1 8 ? -9.385 11.300 7.623 1.00 0.00 27 PRO A C 14
ATOM 20982 O O . PRO A 1 8 ? -10.312 10.528 7.876 1.00 0.00 27 PRO A O 14
ATOM 20993 N N . PRO A 1 9 ? -8.526 11.716 8.561 1.00 0.00 28 PRO A N 14
ATOM 20994 C CA . PRO A 1 9 ? -8.624 11.304 9.962 1.00 0.00 28 PRO A CA 14
ATOM 20995 C C . PRO A 1 9 ? -9.849 11.889 10.662 1.00 0.00 28 PRO A C 14
ATOM 20996 O O . PRO A 1 9 ? -9.745 12.848 11.430 1.00 0.00 28 PRO A O 14
ATOM 21007 N N . SER A 1 10 ? -11.005 11.298 10.396 1.00 0.00 29 SER A N 14
ATOM 21008 C CA . SER A 1 10 ? -12.240 11.690 11.050 1.00 0.00 29 SER A CA 14
ATOM 21009 C C . SER A 1 10 ? -12.338 11.033 12.418 1.00 0.00 29 SER A C 14
ATOM 21010 O O . SER A 1 10 ? -13.229 10.221 12.680 1.00 0.00 29 SER A O 14
ATOM 21018 N N . VAL A 1 11 ? -11.409 11.379 13.281 1.00 0.00 30 VAL A N 14
ATOM 21019 C CA . VAL A 1 11 ? -11.350 10.799 14.601 1.00 0.00 30 VAL A CA 14
ATOM 21020 C C . VAL A 1 11 ? -11.429 11.891 15.664 1.00 0.00 30 VAL A C 14
ATOM 21021 O O . VAL A 1 11 ? -10.725 12.899 15.588 1.00 0.00 30 VAL A O 14
ATOM 21034 N N . ALA A 1 12 ? -12.322 11.707 16.626 1.00 0.00 31 ALA A N 14
ATOM 21035 C CA . ALA A 1 12 ? -12.483 12.671 17.702 1.00 0.00 31 ALA A CA 14
ATOM 21036 C C . ALA A 1 12 ? -11.323 12.564 18.679 1.00 0.00 31 ALA A C 14
ATOM 21037 O O . ALA A 1 12 ? -10.723 11.497 18.822 1.00 0.00 31 ALA A O 14
ATOM 21044 N N . ALA A 1 13 ? -11.014 13.657 19.357 1.00 0.00 32 ALA A N 14
ATOM 21045 C CA . ALA A 1 13 ? -9.906 13.673 20.300 1.00 0.00 32 ALA A CA 14
ATOM 21046 C C . ALA A 1 13 ? -10.191 12.747 21.478 1.00 0.00 32 ALA A C 14
ATOM 21047 O O . ALA A 1 13 ? -9.294 12.076 21.988 1.00 0.00 32 ALA A O 14
ATOM 21054 N N . GLY A 1 14 ? -11.456 12.689 21.881 1.00 0.00 33 GLY A N 14
ATOM 21055 C CA . GLY A 1 14 ? -11.852 11.830 22.982 1.00 0.00 33 GLY A CA 14
ATOM 21056 C C . GLY A 1 14 ? -11.915 10.366 22.588 1.00 0.00 33 GLY A C 14
ATOM 21057 O O . GLY A 1 14 ? -12.217 9.509 23.418 1.00 0.00 33 GLY A O 14
ATOM 21061 N N . GLU A 1 15 ? -11.622 10.077 21.328 1.00 0.00 34 GLU A N 14
ATOM 21062 C CA . GLU A 1 15 ? -11.671 8.714 20.829 1.00 0.00 34 GLU A CA 14
ATOM 21063 C C . GLU A 1 15 ? -10.351 7.996 21.072 1.00 0.00 34 GLU A C 14
ATOM 21064 O O . GLU A 1 15 ? -10.304 6.769 21.126 1.00 0.00 34 GLU A O 14
ATOM 21076 N N . CYS A 1 16 ? -9.276 8.756 21.225 1.00 0.00 35 CYS A N 14
ATOM 21077 C CA . CYS A 1 16 ? -7.957 8.151 21.347 1.00 0.00 35 CYS A CA 14
ATOM 21078 C C . CYS A 1 16 ? -7.345 8.379 22.719 1.00 0.00 35 CYS A C 14
ATOM 21079 O O . CYS A 1 16 ? -6.147 8.177 22.913 1.00 0.00 35 CYS A O 14
ATOM 21086 N N . VAL A 1 17 ? -8.159 8.788 23.674 1.00 0.00 36 VAL A N 14
ATOM 21087 C CA . VAL A 1 17 ? -7.690 8.938 25.036 1.00 0.00 36 VAL A CA 14
ATOM 21088 C C . VAL A 1 17 ? -8.470 8.018 25.957 1.00 0.00 36 VAL A C 14
ATOM 21089 O O . VAL A 1 17 ? -9.696 7.928 25.875 1.00 0.00 36 VAL A O 14
ATOM 21102 N N . THR A 1 18 ? -7.757 7.317 26.817 1.00 0.00 37 THR A N 14
ATOM 21103 C CA . THR A 1 18 ? -8.383 6.378 27.725 1.00 0.00 37 THR A CA 14
ATOM 21104 C C . THR A 1 18 ? -7.800 6.525 29.126 1.00 0.00 37 THR A C 14
ATOM 21105 O O . THR A 1 18 ? -6.663 6.979 29.288 1.00 0.00 37 THR A O 14
ATOM 21116 N N . PHE A 1 19 ? -8.583 6.159 30.130 1.00 0.00 38 PHE A N 14
ATOM 21117 C CA . PHE A 1 19 ? -8.166 6.314 31.510 1.00 0.00 38 PHE A CA 14
ATOM 21118 C C . PHE A 1 19 ? -7.323 5.133 31.967 1.00 0.00 38 PHE A C 14
ATOM 21119 O O . PHE A 1 19 ? -7.777 3.986 31.966 1.00 0.00 38 PHE A O 14
ATOM 21136 N N . ASN A 1 20 ? -6.099 5.428 32.353 1.00 0.00 39 ASN A N 14
ATOM 21137 C CA . ASN A 1 20 ? -5.230 4.445 32.970 1.00 0.00 39 ASN A CA 14
ATOM 21138 C C . ASN A 1 20 ? -5.201 4.692 34.464 1.00 0.00 39 ASN A C 14
ATOM 21139 O O . ASN A 1 20 ? -4.893 5.796 34.905 1.00 0.00 39 ASN A O 14
ATOM 21150 N N . SER A 1 21 ? -5.530 3.679 35.236 1.00 0.00 40 SER A N 14
ATOM 21151 C CA . SER A 1 21 ? -5.610 3.821 36.677 1.00 0.00 40 SER A CA 14
ATOM 21152 C C . SER A 1 21 ? -4.214 3.839 37.303 1.00 0.00 40 SER A C 14
ATOM 21153 O O . SER A 1 21 ? -4.042 4.232 38.459 1.00 0.00 40 SER A O 14
ATOM 21161 N N . LYS A 1 22 ? -3.219 3.430 36.519 1.00 0.00 41 LYS A N 14
ATOM 21162 C CA . LYS A 1 22 ? -1.826 3.456 36.956 1.00 0.00 41 LYS A CA 14
ATOM 21163 C C . LYS A 1 22 ? -1.156 4.750 36.500 1.00 0.00 41 LYS A C 14
ATOM 21164 O O . LYS A 1 22 ? 0.050 4.943 36.670 1.00 0.00 41 LYS A O 14
ATOM 21183 N N . LEU A 1 23 ? -1.953 5.629 35.917 1.00 0.00 42 LEU A N 14
ATOM 21184 C CA . LEU A 1 23 ? -1.461 6.877 35.363 1.00 0.00 42 LEU A CA 14
ATOM 21185 C C . LEU A 1 23 ? -1.408 7.956 36.441 1.00 0.00 42 LEU A C 14
ATOM 21186 O O . LEU A 1 23 ? -2.179 8.910 36.427 1.00 0.00 42 LEU A O 14
ATOM 21202 N N . GLY A 1 24 ? -0.480 7.805 37.362 1.00 0.00 43 GLY A N 14
ATOM 21203 C CA . GLY A 1 24 ? -0.419 8.690 38.505 1.00 0.00 43 GLY A CA 14
ATOM 21204 C C . GLY A 1 24 ? -1.224 8.163 39.673 1.00 0.00 43 GLY A C 14
ATOM 21205 O O . GLY A 1 24 ? -1.251 6.960 39.926 1.00 0.00 43 GLY A O 14
ATOM 21209 N N . GLU A 1 25 ? -1.893 9.062 40.376 1.00 0.00 44 GLU A N 14
ATOM 21210 C CA . GLU A 1 25 ? -2.666 8.686 41.548 1.00 0.00 44 GLU A CA 14
ATOM 21211 C C . GLU A 1 25 ? -4.112 8.387 41.182 1.00 0.00 44 GLU A C 14
ATOM 21212 O O . GLU A 1 25 ? -4.630 7.310 41.465 1.00 0.00 44 GLU A O 14
ATOM 21224 N N . ILE A 1 26 ? -4.753 9.350 40.542 1.00 0.00 45 ILE A N 14
ATOM 21225 C CA . ILE A 1 26 ? -6.148 9.221 40.150 1.00 0.00 45 ILE A CA 14
ATOM 21226 C C . ILE A 1 26 ? -6.248 8.947 38.668 1.00 0.00 45 ILE A C 14
ATOM 21227 O O . ILE A 1 26 ? -7.290 9.141 38.044 1.00 0.00 45 ILE A O 14
ATOM 21243 N N . GLY A 1 27 ? -5.130 8.521 38.124 1.00 0.00 46 GLY A N 14
ATOM 21244 C CA . GLY A 1 27 ? -5.054 8.134 36.745 1.00 0.00 46 GLY A CA 14
ATOM 21245 C C . GLY A 1 27 ? -5.018 9.288 35.771 1.00 0.00 46 GLY A C 14
ATOM 21246 O O . GLY A 1 27 ? -5.305 10.437 36.110 1.00 0.00 46 GLY A O 14
ATOM 21250 N N . GLY A 1 28 ? -4.694 8.947 34.549 1.00 0.00 47 GLY A N 14
ATOM 21251 C CA . GLY A 1 28 ? -4.500 9.918 33.508 1.00 0.00 47 GLY A CA 14
ATOM 21252 C C . GLY A 1 28 ? -5.034 9.406 32.200 1.00 0.00 47 GLY A C 14
ATOM 21253 O O . GLY A 1 28 ? -5.771 8.416 32.178 1.00 0.00 47 GLY A O 14
ATOM 21257 N N . TYR A 1 29 ? -4.655 10.043 31.113 1.00 0.00 48 TYR A N 14
ATOM 21258 C CA . TYR A 1 29 ? -5.099 9.609 29.808 1.00 0.00 48 TYR A CA 14
ATOM 21259 C C . TYR A 1 29 ? -3.905 9.254 28.954 1.00 0.00 48 TYR A C 14
ATOM 21260 O O . TYR A 1 29 ? -2.915 9.988 28.905 1.00 0.00 48 TYR A O 14
ATOM 21278 N N . SER A 1 30 ? -4.005 8.122 28.295 1.00 0.00 49 SER A N 14
ATOM 21279 C CA . SER A 1 30 ? -2.907 7.597 27.519 1.00 0.00 49 SER A CA 14
ATOM 21280 C C . SER A 1 30 ? -3.381 7.293 26.104 1.00 0.00 49 SER A C 14
ATOM 21281 O O . SER A 1 30 ? -4.585 7.135 25.871 1.00 0.00 49 SER A O 14
ATOM 21289 N N . TRP A 1 31 ? -2.443 7.237 25.170 1.00 0.00 50 TRP A N 14
ATOM 21290 C CA . TRP A 1 31 ? -2.762 7.080 23.759 1.00 0.00 50 TRP A CA 14
ATOM 21291 C C . TRP A 1 31 ? -3.438 5.744 23.476 1.00 0.00 50 TRP A C 14
ATOM 21292 O O . TRP A 1 31 ? -2.967 4.686 23.902 1.00 0.00 50 TRP A O 14
ATOM 21313 N N . LYS A 1 32 ? -4.552 5.806 22.762 1.00 0.00 51 LYS A N 14
ATOM 21314 C CA . LYS A 1 32 ? -5.256 4.610 22.332 1.00 0.00 51 LYS A CA 14
ATOM 21315 C C . LYS A 1 32 ? -4.645 4.095 21.033 1.00 0.00 51 LYS A C 14
ATOM 21316 O O . LYS A 1 32 ? -5.065 4.475 19.942 1.00 0.00 51 LYS A O 14
ATOM 21335 N N . TYR A 1 33 ? -3.648 3.224 21.162 1.00 0.00 52 TYR A N 14
ATOM 21336 C CA . TYR A 1 33 ? -2.919 2.698 20.007 1.00 0.00 52 TYR A CA 14
ATOM 21337 C C . TYR A 1 33 ? -3.827 1.853 19.112 1.00 0.00 52 TYR A C 14
ATOM 21338 O O . TYR A 1 33 ? -3.442 1.453 18.013 1.00 0.00 52 TYR A O 14
ATOM 21356 N N . SER A 1 34 ? -5.033 1.596 19.595 1.00 0.00 53 SER A N 14
ATOM 21357 C CA . SER A 1 34 ? -6.035 0.851 18.852 1.00 0.00 53 SER A CA 14
ATOM 21358 C C . SER A 1 34 ? -6.641 1.702 17.733 1.00 0.00 53 SER A C 14
ATOM 21359 O O . SER A 1 34 ? -7.430 1.208 16.924 1.00 0.00 53 SER A O 14
ATOM 21367 N N . ASN A 1 35 ? -6.300 2.987 17.713 1.00 0.00 54 ASN A N 14
ATOM 21368 C CA . ASN A 1 35 ? -6.755 3.882 16.658 1.00 0.00 54 ASN A CA 14
ATOM 21369 C C . ASN A 1 35 ? -5.578 4.426 15.863 1.00 0.00 54 ASN A C 14
ATOM 21370 O O . ASN A 1 35 ? -4.925 5.388 16.270 1.00 0.00 54 ASN A O 14
ATOM 21381 N N . ASP A 1 36 ? -5.316 3.812 14.720 1.00 0.00 55 ASP A N 14
ATOM 21382 C CA . ASP A 1 36 ? -4.221 4.245 13.860 1.00 0.00 55 ASP A CA 14
ATOM 21383 C C . ASP A 1 36 ? -4.558 5.568 13.180 1.00 0.00 55 ASP A C 14
ATOM 21384 O O . ASP A 1 36 ? -3.666 6.311 12.782 1.00 0.00 55 ASP A O 14
ATOM 21393 N N . ALA A 1 37 ? -5.850 5.856 13.056 1.00 0.00 56 ALA A N 14
ATOM 21394 C CA . ALA A 1 37 ? -6.296 7.105 12.454 1.00 0.00 56 ALA A CA 14
ATOM 21395 C C . ALA A 1 37 ? -5.811 8.291 13.278 1.00 0.00 56 ALA A C 14
ATOM 21396 O O . ALA A 1 37 ? -5.218 9.228 12.747 1.00 0.00 56 ALA A O 14
ATOM 21403 N N . CYS A 1 38 ? -6.050 8.229 14.582 1.00 0.00 57 CYS A N 14
ATOM 21404 C CA . CYS A 1 38 ? -5.618 9.279 15.493 1.00 0.00 57 CYS A CA 14
ATOM 21405 C C . CYS A 1 38 ? -4.095 9.356 15.537 1.00 0.00 57 CYS A C 14
ATOM 21406 O O . CYS A 1 38 ? -3.520 10.443 15.543 1.00 0.00 57 CYS A O 14
ATOM 21413 N N . ASN A 1 39 ? -3.451 8.190 15.547 1.00 0.00 58 ASN A N 14
ATOM 21414 C CA . ASN A 1 39 ? -1.997 8.110 15.552 1.00 0.00 58 ASN A CA 14
ATOM 21415 C C . ASN A 1 39 ? -1.432 8.799 14.315 1.00 0.00 58 ASN A C 14
ATOM 21416 O O . ASN A 1 39 ? -0.458 9.549 14.391 1.00 0.00 58 ASN A O 14
ATOM 21427 N N . GLU A 1 40 ? -2.089 8.571 13.188 1.00 0.00 59 GLU A N 14
ATOM 21428 C CA . GLU A 1 40 ? -1.685 9.159 11.920 1.00 0.00 59 GLU A CA 14
ATOM 21429 C C . GLU A 1 40 ? -1.950 10.658 11.916 1.00 0.00 59 GLU A C 14
ATOM 21430 O O . GLU A 1 40 ? -1.203 11.425 11.311 1.00 0.00 59 GLU A O 14
ATOM 21442 N N . THR A 1 41 ? -3.008 11.069 12.605 1.00 0.00 60 THR A N 14
ATOM 21443 C CA . THR A 1 41 ? -3.355 12.480 12.706 1.00 0.00 60 THR A CA 14
ATOM 21444 C C . THR A 1 41 ? -2.186 13.280 13.273 1.00 0.00 60 THR A C 14
ATOM 21445 O O . THR A 1 41 ? -1.766 14.286 12.700 1.00 0.00 60 THR A O 14
ATOM 21456 N N . VAL A 1 42 ? -1.643 12.806 14.379 1.00 0.00 61 VAL A N 14
ATOM 21457 C CA . VAL A 1 42 ? -0.537 13.488 15.030 1.00 0.00 61 VAL A CA 14
ATOM 21458 C C . VAL A 1 42 ? 0.769 13.255 14.271 1.00 0.00 61 VAL A C 14
ATOM 21459 O O . VAL A 1 42 ? 1.605 14.154 14.167 1.00 0.00 61 VAL A O 14
ATOM 21472 N N . ALA A 1 43 ? 0.922 12.053 13.721 1.00 0.00 62 ALA A N 14
ATOM 21473 C CA . ALA A 1 43 ? 2.137 11.679 13.000 1.00 0.00 62 ALA A CA 14
ATOM 21474 C C . ALA A 1 43 ? 2.337 12.526 11.748 1.00 0.00 62 ALA A C 14
ATOM 21475 O O . ALA A 1 43 ? 3.461 12.910 11.425 1.00 0.00 62 ALA A O 14
ATOM 21482 N N . LYS A 1 44 ? 1.246 12.821 11.049 1.00 0.00 63 LYS A N 14
ATOM 21483 C CA . LYS A 1 44 ? 1.317 13.555 9.789 1.00 0.00 63 LYS A CA 14
ATOM 21484 C C . LYS A 1 44 ? 1.381 15.063 10.015 1.00 0.00 63 LYS A C 14
ATOM 21485 O O . LYS A 1 44 ? 1.361 15.838 9.062 1.00 0.00 63 LYS A O 14
ATOM 21504 N N . GLY A 1 45 ? 1.441 15.471 11.274 1.00 0.00 64 GLY A N 14
ATOM 21505 C CA . GLY A 1 45 ? 1.551 16.884 11.591 1.00 0.00 64 GLY A CA 14
ATOM 21506 C C . GLY A 1 45 ? 0.222 17.612 11.500 1.00 0.00 64 GLY A C 14
ATOM 21507 O O . GLY A 1 45 ? 0.182 18.841 11.479 1.00 0.00 64 GLY A O 14
ATOM 21511 N N . TYR A 1 46 ? -0.869 16.849 11.458 1.00 0.00 65 TYR A N 14
ATOM 21512 C CA . TYR A 1 46 ? -2.207 17.432 11.419 1.00 0.00 65 TYR A CA 14
ATOM 21513 C C . TYR A 1 46 ? -2.524 18.075 12.762 1.00 0.00 65 TYR A C 14
ATOM 21514 O O . TYR A 1 46 ? -3.336 18.993 12.854 1.00 0.00 65 TYR A O 14
ATOM 21532 N N . ALA A 1 47 ? -1.868 17.575 13.801 1.00 0.00 66 ALA A N 14
ATOM 21533 C CA . ALA A 1 47 ? -1.983 18.124 15.140 1.00 0.00 66 ALA A CA 14
ATOM 21534 C C . ALA A 1 47 ? -0.769 17.733 15.949 1.00 0.00 66 ALA A C 14
ATOM 21535 O O . ALA A 1 47 ? 0.064 16.949 15.493 1.00 0.00 66 ALA A O 14
ATOM 21542 N N . ILE A 1 48 ? -0.666 18.286 17.139 1.00 0.00 67 ILE A N 14
ATOM 21543 C CA . ILE A 1 48 ? 0.390 17.915 18.048 1.00 0.00 67 ILE A CA 14
ATOM 21544 C C . ILE A 1 48 ? -0.111 16.885 19.024 1.00 0.00 67 ILE A C 14
ATOM 21545 O O . ILE A 1 48 ? 0.663 16.111 19.585 1.00 0.00 67 ILE A O 14
ATOM 21561 N N . GLY A 1 49 ? -1.408 16.889 19.237 1.00 0.00 68 GLY A N 14
ATOM 21562 C CA . GLY A 1 49 ? -1.969 15.943 20.134 1.00 0.00 68 GLY A CA 14
ATOM 21563 C C . GLY A 1 49 ? -3.392 16.259 20.518 1.00 0.00 68 GLY A C 14
ATOM 21564 O O . GLY A 1 49 ? -4.032 17.126 19.917 1.00 0.00 68 GLY A O 14
ATOM 21568 N N . VAL A 1 50 ? -3.881 15.566 21.531 1.00 0.00 69 VAL A N 14
ATOM 21569 C CA . VAL A 1 50 ? -5.225 15.774 22.029 1.00 0.00 69 VAL A CA 14
ATOM 21570 C C . VAL A 1 50 ? -5.181 16.678 23.251 1.00 0.00 69 VAL A C 14
ATOM 21571 O O . VAL A 1 50 ? -4.555 16.352 24.263 1.00 0.00 69 VAL A O 14
ATOM 21584 N N . ALA A 1 51 ? -5.825 17.832 23.133 1.00 0.00 70 ALA A N 14
ATOM 21585 C CA . ALA A 1 51 ? -5.870 18.802 24.213 1.00 0.00 70 ALA A CA 14
ATOM 21586 C C . ALA A 1 51 ? -7.130 18.608 25.035 1.00 0.00 70 ALA A C 14
ATOM 21587 O O . ALA A 1 51 ? -8.243 18.853 24.556 1.00 0.00 70 ALA A O 14
ATOM 21594 N N . MET A 1 52 ? -6.964 18.153 26.262 1.00 0.00 71 MET A N 14
ATOM 21595 C CA . MET A 1 52 ? -8.109 17.900 27.120 1.00 0.00 71 MET A CA 14
ATOM 21596 C C . MET A 1 52 ? -7.867 18.370 28.550 1.00 0.00 71 MET A C 14
ATOM 21597 O O . MET A 1 52 ? -6.739 18.677 28.943 1.00 0.00 71 MET A O 14
ATOM 21611 N N . HIS A 1 53 ? -8.949 18.426 29.309 1.00 0.00 72 HIS A N 14
ATOM 21612 C CA . HIS A 1 53 ? -8.916 18.839 30.703 1.00 0.00 72 HIS A CA 14
ATOM 21613 C C . HIS A 1 53 ? -9.426 17.703 31.573 1.00 0.00 72 HIS A C 14
ATOM 21614 O O . HIS A 1 53 ? -10.354 17.000 31.181 1.00 0.00 72 HIS A O 14
ATOM 21628 N N . ARG A 1 54 ? -8.847 17.528 32.746 1.00 0.00 73 ARG A N 14
ATOM 21629 C CA . ARG A 1 54 ? -9.406 16.599 33.713 1.00 0.00 73 ARG A CA 14
ATOM 21630 C C . ARG A 1 54 ? -9.987 17.383 34.874 1.00 0.00 73 ARG A C 14
ATOM 21631 O O . ARG A 1 54 ? -9.304 18.217 35.462 1.00 0.00 73 ARG A O 14
ATOM 21652 N N . THR A 1 55 ? -11.242 17.113 35.190 1.00 0.00 74 THR A N 14
ATOM 21653 C CA . THR A 1 55 ? -11.927 17.800 36.271 1.00 0.00 74 THR A CA 14
ATOM 21654 C C . THR A 1 55 ? -12.301 16.819 37.371 1.00 0.00 74 THR A C 14
ATOM 21655 O O . THR A 1 55 ? -13.172 15.968 37.188 1.00 0.00 74 THR A O 14
ATOM 21666 N N . VAL A 1 56 ? -11.625 16.931 38.503 1.00 0.00 75 VAL A N 14
ATOM 21667 C CA . VAL A 1 56 ? -11.873 16.053 39.638 1.00 0.00 75 VAL A CA 14
ATOM 21668 C C . VAL A 1 56 ? -12.512 16.830 40.781 1.00 0.00 75 VAL A C 14
ATOM 21669 O O . VAL A 1 56 ? -11.921 17.777 41.299 1.00 0.00 75 VAL A O 14
ATOM 21682 N N . ASN A 1 57 ? -13.715 16.435 41.160 1.00 0.00 76 ASN A N 14
ATOM 21683 C CA . ASN A 1 57 ? -14.450 17.118 42.217 1.00 0.00 76 ASN A CA 14
ATOM 21684 C C . ASN A 1 57 ? -14.082 16.531 43.570 1.00 0.00 76 ASN A C 14
ATOM 21685 O O . ASN A 1 57 ? -14.251 15.331 43.804 1.00 0.00 76 ASN A O 14
ATOM 21696 N N . TYR A 1 58 ? -13.588 17.371 44.462 1.00 0.00 77 TYR A N 14
ATOM 21697 C CA . TYR A 1 58 ? -13.107 16.910 45.753 1.00 0.00 77 TYR A CA 14
ATOM 21698 C C . TYR A 1 58 ? -14.088 17.256 46.862 1.00 0.00 77 TYR A C 14
ATOM 21699 O O . TYR A 1 58 ? -14.941 18.132 46.709 1.00 0.00 77 TYR A O 14
ATOM 21717 N N . GLU A 1 59 ? -13.944 16.555 47.978 1.00 0.00 78 GLU A N 14
ATOM 21718 C CA . GLU A 1 59 ? -14.784 16.750 49.155 1.00 0.00 78 GLU A CA 14
ATOM 21719 C C . GLU A 1 59 ? -14.699 18.174 49.698 1.00 0.00 78 GLU A C 14
ATOM 21720 O O . GLU A 1 59 ? -15.597 18.633 50.404 1.00 0.00 78 GLU A O 14
ATOM 21732 N N . GLY A 1 60 ? -13.620 18.871 49.362 1.00 0.00 79 GLY A N 14
ATOM 21733 C CA . GLY A 1 60 ? -13.438 20.234 49.824 1.00 0.00 79 GLY A CA 14
ATOM 21734 C C . GLY A 1 60 ? -14.333 21.222 49.095 1.00 0.00 79 GLY A C 14
ATOM 21735 O O . GLY A 1 60 ? -14.245 22.427 49.316 1.00 0.00 79 GLY A O 14
ATOM 21739 N N . GLY A 1 61 ? -15.187 20.713 48.213 1.00 0.00 80 GLY A N 14
ATOM 21740 C CA . GLY A 1 61 ? -16.110 21.567 47.493 1.00 0.00 80 GLY A CA 14
ATOM 21741 C C . GLY A 1 61 ? -15.456 22.238 46.306 1.00 0.00 80 GLY A C 14
ATOM 21742 O O . GLY A 1 61 ? -16.073 23.058 45.624 1.00 0.00 80 GLY A O 14
ATOM 21746 N N . TYR A 1 62 ? -14.203 21.896 46.069 1.00 0.00 81 TYR A N 14
ATOM 21747 C CA . TYR A 1 62 ? -13.462 22.442 44.948 1.00 0.00 81 TYR A CA 14
ATOM 21748 C C . TYR A 1 62 ? -13.124 21.332 43.972 1.00 0.00 81 TYR A C 14
ATOM 21749 O O . TYR A 1 62 ? -13.218 20.151 44.312 1.00 0.00 81 TYR A O 14
ATOM 21767 N N . SER A 1 63 ? -12.726 21.708 42.778 1.00 0.00 82 SER A N 14
ATOM 21768 C CA . SER A 1 63 ? -12.379 20.739 41.765 1.00 0.00 82 SER A CA 14
ATOM 21769 C C . SER A 1 63 ? -10.988 21.021 41.217 1.00 0.00 82 SER A C 14
ATOM 21770 O O . SER A 1 63 ? -10.576 22.177 41.105 1.00 0.00 82 SER A O 14
ATOM 21778 N N . ILE A 1 64 ? -10.272 19.964 40.880 1.00 0.00 83 ILE A N 14
ATOM 21779 C CA . ILE A 1 64 ? -8.946 20.097 40.315 1.00 0.00 83 ILE A CA 14
ATOM 21780 C C . ILE A 1 64 ? -9.017 19.909 38.813 1.00 0.00 83 ILE A C 14
ATOM 21781 O O . ILE A 1 64 ? -9.523 18.894 38.324 1.00 0.00 83 ILE A O 14
ATOM 21797 N N . GLN A 1 65 ? -8.543 20.903 38.086 1.00 0.00 84 GLN A N 14
ATOM 21798 C CA . GLN A 1 65 ? -8.531 20.843 36.642 1.00 0.00 84 GLN A CA 14
ATOM 21799 C C . GLN A 1 65 ? -7.108 20.962 36.133 1.00 0.00 84 GLN A C 14
ATOM 21800 O O . GLN A 1 65 ? -6.428 21.954 36.379 1.00 0.00 84 GLN A O 14
ATOM 21814 N N . SER A 1 66 ? -6.662 19.943 35.425 1.00 0.00 85 SER A N 14
ATOM 21815 C CA . SER A 1 66 ? -5.322 19.931 34.873 1.00 0.00 85 SER A CA 14
ATOM 21816 C C . SER A 1 66 ? -5.398 19.682 33.372 1.00 0.00 85 SER A C 14
ATOM 21817 O O . SER A 1 66 ? -6.325 19.018 32.893 1.00 0.00 85 SER A O 14
ATOM 21825 N N . SER A 1 67 ? -4.454 20.237 32.628 1.00 0.00 86 SER A N 14
ATOM 21826 C CA . SER A 1 67 ? -4.481 20.145 31.179 1.00 0.00 86 SER A CA 14
ATOM 21827 C C . SER A 1 67 ? -3.164 19.614 30.635 1.00 0.00 86 SER A C 14
ATOM 21828 O O . SER A 1 67 ? -2.096 19.885 31.191 1.00 0.00 86 SER A O 14
ATOM 21836 N N . GLY A 1 68 ? -3.249 18.859 29.555 1.00 0.00 87 GLY A N 14
ATOM 21837 C CA . GLY A 1 68 ? -2.063 18.376 28.891 1.00 0.00 87 GLY A CA 14
ATOM 21838 C C . GLY A 1 68 ? -2.352 17.942 27.484 1.00 0.00 87 GLY A C 14
ATOM 21839 O O . GLY A 1 68 ? -3.508 17.911 27.060 1.00 0.00 87 GLY A O 14
ATOM 21843 N N . ILE A 1 69 ? -1.301 17.611 26.764 1.00 0.00 88 ILE A N 14
ATOM 21844 C CA . ILE A 1 69 ? -1.431 17.129 25.411 1.00 0.00 88 ILE A CA 14
ATOM 21845 C C . ILE A 1 69 ? -1.072 15.657 25.342 1.00 0.00 88 ILE A C 14
ATOM 21846 O O . ILE A 1 69 ? 0.036 15.257 25.714 1.00 0.00 88 ILE A O 14
ATOM 21862 N N . VAL A 1 70 ? -2.017 14.860 24.893 1.00 0.00 89 VAL A N 14
ATOM 21863 C CA . VAL A 1 70 ? -1.773 13.449 24.681 1.00 0.00 89 VAL A CA 14
ATOM 21864 C C . VAL A 1 70 ? -1.331 13.226 23.244 1.00 0.00 89 VAL A C 14
ATOM 21865 O O . VAL A 1 70 ? -1.988 13.679 22.309 1.00 0.00 89 VAL A O 14
ATOM 21878 N N . LYS A 1 71 ? -0.208 12.551 23.072 1.00 0.00 90 LYS A N 14
ATOM 21879 C CA . LYS A 1 71 ? 0.344 12.303 21.746 1.00 0.00 90 LYS A CA 14
ATOM 21880 C C . LYS A 1 71 ? 0.960 10.905 21.707 1.00 0.00 90 LYS A C 14
ATOM 21881 O O . LYS A 1 71 ? 1.138 10.293 22.755 1.00 0.00 90 LYS A O 14
ATOM 21900 N N . PRO A 1 72 ? 1.282 10.379 20.508 1.00 0.00 91 PRO A N 14
ATOM 21901 C CA . PRO A 1 72 ? 1.879 9.043 20.354 1.00 0.00 91 PRO A CA 14
ATOM 21902 C C . PRO A 1 72 ? 3.127 8.846 21.215 1.00 0.00 91 PRO A C 14
ATOM 21903 O O . PRO A 1 72 ? 4.208 9.345 20.892 1.00 0.00 91 PRO A O 14
ATOM 21914 N N . GLY A 1 73 ? 2.958 8.132 22.320 1.00 0.00 92 GLY A N 14
ATOM 21915 C CA . GLY A 1 73 ? 4.063 7.832 23.212 1.00 0.00 92 GLY A CA 14
ATOM 21916 C C . GLY A 1 73 ? 4.059 8.691 24.442 1.00 0.00 92 GLY A C 14
ATOM 21917 O O . GLY A 1 73 ? 4.733 8.400 25.432 1.00 0.00 92 GLY A O 14
ATOM 21921 N N . SER A 1 74 ? 3.304 9.750 24.366 1.00 0.00 93 SER A N 14
ATOM 21922 C CA . SER A 1 74 ? 3.173 10.692 25.442 1.00 0.00 93 SER A CA 14
ATOM 21923 C C . SER A 1 74 ? 1.951 10.376 26.303 1.00 0.00 93 SER A C 14
ATOM 21924 O O . SER A 1 74 ? 0.918 9.935 25.795 1.00 0.00 93 SER A O 14
ATOM 21932 N N . ASP A 1 75 ? 2.074 10.616 27.594 1.00 0.00 94 ASP A N 14
ATOM 21933 C CA . ASP A 1 75 ? 0.984 10.366 28.533 1.00 0.00 94 ASP A CA 14
ATOM 21934 C C . ASP A 1 75 ? 0.558 11.667 29.190 1.00 0.00 94 ASP A C 14
ATOM 21935 O O . ASP A 1 75 ? 1.400 12.510 29.509 1.00 0.00 94 ASP A O 14
ATOM 21944 N N . PHE A 1 76 ? -0.738 11.836 29.394 1.00 0.00 95 PHE A N 14
ATOM 21945 C CA . PHE A 1 76 ? -1.241 13.017 30.076 1.00 0.00 95 PHE A CA 14
ATOM 21946 C C . PHE A 1 76 ? -1.696 12.650 31.481 1.00 0.00 95 PHE A C 14
ATOM 21947 O O . PHE A 1 76 ? -2.647 11.888 31.669 1.00 0.00 95 PHE A O 14
ATOM 21964 N N . ILE A 1 77 ? -1.001 13.196 32.463 1.00 0.00 96 ILE A N 14
ATOM 21965 C CA . ILE A 1 77 ? -1.352 12.995 33.855 1.00 0.00 96 ILE A CA 14
ATOM 21966 C C . ILE A 1 77 ? -1.966 14.261 34.431 1.00 0.00 96 ILE A C 14
ATOM 21967 O O . ILE A 1 77 ? -1.538 15.368 34.108 1.00 0.00 96 ILE A O 14
ATOM 21983 N N . MET A 1 78 ? -2.962 14.090 35.290 1.00 0.00 97 MET A N 14
ATOM 21984 C CA . MET A 1 78 ? -3.600 15.214 35.957 1.00 0.00 97 MET A CA 14
ATOM 21985 C C . MET A 1 78 ? -2.708 15.743 37.082 1.00 0.00 97 MET A C 14
ATOM 21986 O O . MET A 1 78 ? -1.504 15.491 37.111 1.00 0.00 97 MET A O 14
ATOM 22000 N N . LYS A 1 79 ? -3.307 16.457 38.018 1.00 0.00 98 LYS A N 14
ATOM 22001 C CA . LYS A 1 79 ? -2.576 16.974 39.162 1.00 0.00 98 LYS A CA 14
ATOM 22002 C C . LYS A 1 79 ? -3.301 16.622 40.451 1.00 0.00 98 LYS A C 14
ATOM 22003 O O . LYS A 1 79 ? -3.147 17.279 41.480 1.00 0.00 98 LYS A O 14
ATOM 22022 N N . GLY A 1 80 ? -4.051 15.539 40.393 1.00 0.00 99 GLY A N 14
ATOM 22023 C CA . GLY A 1 80 ? -4.904 15.177 41.492 1.00 0.00 99 GLY A CA 14
ATOM 22024 C C . GLY A 1 80 ? -4.525 13.861 42.136 1.00 0.00 99 GLY A C 14
ATOM 22025 O O . GLY A 1 80 ? -3.983 12.965 41.483 1.00 0.00 99 GLY A O 14
ATOM 22029 N N . GLY A 1 81 ? -4.774 13.762 43.429 1.00 0.00 100 GLY A N 14
ATOM 22030 C CA . GLY A 1 81 ? -4.603 12.507 44.128 1.00 0.00 100 GLY A CA 14
ATOM 22031 C C . GLY A 1 81 ? -5.916 11.979 44.647 1.00 0.00 100 GLY A C 14
ATOM 22032 O O . GLY A 1 81 ? -6.944 12.649 44.528 1.00 0.00 100 GLY A O 14
ATOM 22036 N N . LYS A 1 82 ? -5.894 10.782 45.216 1.00 0.00 101 LYS A N 14
ATOM 22037 C CA . LYS A 1 82 ? -7.104 10.167 45.742 1.00 0.00 101 LYS A CA 14
ATOM 22038 C C . LYS A 1 82 ? -7.667 11.011 46.876 1.00 0.00 101 LYS A C 14
ATOM 22039 O O . LYS A 1 82 ? -8.873 11.020 47.124 1.00 0.00 101 LYS A O 14
ATOM 22058 N N . THR A 1 83 ? -6.780 11.732 47.540 1.00 0.00 102 THR A N 14
ATOM 22059 C CA . THR A 1 83 ? -7.170 12.647 48.592 1.00 0.00 102 THR A CA 14
ATOM 22060 C C . THR A 1 83 ? -6.329 13.910 48.534 1.00 0.00 102 THR A C 14
ATOM 22061 O O . THR A 1 83 ? -5.112 13.842 48.364 1.00 0.00 102 THR A O 14
ATOM 22072 N N . TYR A 1 84 ? -6.971 15.054 48.648 1.00 0.00 103 TYR A N 14
ATOM 22073 C CA . TYR A 1 84 ? -6.255 16.306 48.756 1.00 0.00 103 TYR A CA 14
ATOM 22074 C C . TYR A 1 84 ? -6.644 16.995 50.050 1.00 0.00 103 TYR A C 14
ATOM 22075 O O . TYR A 1 84 ? -7.813 17.322 50.263 1.00 0.00 103 TYR A O 14
ATOM 22093 N N . LYS A 1 85 ? -5.659 17.170 50.922 1.00 0.00 104 LYS A N 14
ATOM 22094 C CA . LYS A 1 85 ? -5.867 17.744 52.249 1.00 0.00 104 LYS A CA 14
ATOM 22095 C C . LYS A 1 85 ? -6.833 16.872 53.044 1.00 0.00 104 LYS A C 14
ATOM 22096 O O . LYS A 1 85 ? -7.630 17.367 53.843 1.00 0.00 104 LYS A O 14
ATOM 22115 N N . GLY A 1 86 ? -6.771 15.567 52.792 1.00 0.00 105 GLY A N 14
ATOM 22116 C CA . GLY A 1 86 ? -7.642 14.620 53.465 1.00 0.00 105 GLY A CA 14
ATOM 22117 C C . GLY A 1 86 ? -9.042 14.609 52.887 1.00 0.00 105 GLY A C 14
ATOM 22118 O O . GLY A 1 86 ? -9.898 13.842 53.326 1.00 0.00 105 GLY A O 14
ATOM 22122 N N . HIS A 1 87 ? -9.281 15.465 51.906 1.00 0.00 106 HIS A N 14
ATOM 22123 C CA . HIS A 1 87 ? -10.553 15.473 51.209 1.00 0.00 106 HIS A CA 14
ATOM 22124 C C . HIS A 1 87 ? -10.442 14.599 49.983 1.00 0.00 106 HIS A C 14
ATOM 22125 O O . HIS A 1 87 ? -9.737 14.937 49.032 1.00 0.00 106 HIS A O 14
ATOM 22139 N N . LYS A 1 88 ? -11.107 13.461 50.020 1.00 0.00 107 LYS A N 14
ATOM 22140 C CA . LYS A 1 88 ? -11.091 12.540 48.897 1.00 0.00 107 LYS A CA 14
ATOM 22141 C C . LYS A 1 88 ? -11.876 13.124 47.733 1.00 0.00 107 LYS A C 14
ATOM 22142 O O . LYS A 1 88 ? -12.612 14.099 47.888 1.00 0.00 107 LYS A O 14
ATOM 22161 N N . LYS A 1 89 ? -11.705 12.538 46.569 1.00 0.00 108 LYS A N 14
ATOM 22162 C CA . LYS A 1 89 ? -12.464 12.958 45.408 1.00 0.00 108 LYS A CA 14
ATOM 22163 C C . LYS A 1 89 ? -13.775 12.181 45.351 1.00 0.00 108 LYS A C 14
ATOM 22164 O O . LYS A 1 89 ? -13.806 10.977 45.619 1.00 0.00 108 LYS A O 14
ATOM 22183 N N . VAL A 1 90 ? -14.858 12.873 45.038 1.00 0.00 109 VAL A N 14
ATOM 22184 C CA . VAL A 1 90 ? -16.177 12.258 45.047 1.00 0.00 109 VAL A CA 14
ATOM 22185 C C . VAL A 1 90 ? -16.688 12.045 43.630 1.00 0.00 109 VAL A C 14
ATOM 22186 O O . VAL A 1 90 ? -17.425 11.093 43.356 1.00 0.00 109 VAL A O 14
ATOM 22199 N N . SER A 1 91 ? -16.279 12.922 42.730 1.00 0.00 110 SER A N 14
ATOM 22200 C CA . SER A 1 91 ? -16.665 12.817 41.332 1.00 0.00 110 SER A CA 14
ATOM 22201 C C . SER A 1 91 ? -15.499 13.211 40.438 1.00 0.00 110 SER A C 14
ATOM 22202 O O . SER A 1 91 ? -14.553 13.861 40.891 1.00 0.00 110 SER A O 14
ATOM 22210 N N . ALA A 1 92 ? -15.553 12.802 39.182 1.00 0.00 111 ALA A N 14
ATOM 22211 C CA . ALA A 1 92 ? -14.524 13.154 38.218 1.00 0.00 111 ALA A CA 14
ATOM 22212 C C . ALA A 1 92 ? -15.065 13.063 36.800 1.00 0.00 111 ALA A C 14
ATOM 22213 O O . ALA A 1 92 ? -15.669 12.061 36.416 1.00 0.00 111 ALA A O 14
ATOM 22220 N N . GLY A 1 93 ? -14.858 14.115 36.029 1.00 0.00 112 GLY A N 14
ATOM 22221 C CA . GLY A 1 93 ? -15.320 14.129 34.658 1.00 0.00 112 GLY A CA 14
ATOM 22222 C C . GLY A 1 93 ? -14.258 14.629 33.708 1.00 0.00 112 GLY A C 14
ATOM 22223 O O . GLY A 1 93 ? -13.386 13.870 33.282 1.00 0.00 112 GLY A O 14
ATOM 22227 N N . GLY A 1 94 ? -14.318 15.910 33.392 1.00 0.00 113 GLY A N 14
ATOM 22228 C CA . GLY A 1 94 ? -13.356 16.496 32.488 1.00 0.00 113 GLY A CA 14
ATOM 22229 C C . GLY A 1 94 ? -14.006 17.393 31.461 1.00 0.00 113 GLY A C 14
ATOM 22230 O O . GLY A 1 94 ? -15.224 17.581 31.473 1.00 0.00 113 GLY A O 14
ATOM 22234 N N . ASP A 1 95 ? -13.198 17.944 30.572 1.00 0.00 114 ASP A N 14
ATOM 22235 C CA . ASP A 1 95 ? -13.699 18.825 29.523 1.00 0.00 114 ASP A CA 14
ATOM 22236 C C . ASP A 1 95 ? -13.826 18.056 28.218 1.00 0.00 114 ASP A C 14
ATOM 22237 O O . ASP A 1 95 ? -13.499 16.871 28.159 1.00 0.00 114 ASP A O 14
ATOM 22246 N N . THR A 1 96 ? -14.303 18.722 27.178 1.00 0.00 115 THR A N 14
ATOM 22247 C CA . THR A 1 96 ? -14.354 18.112 25.861 1.00 0.00 115 THR A CA 14
ATOM 22248 C C . THR A 1 96 ? -13.005 18.263 25.158 1.00 0.00 115 THR A C 14
ATOM 22249 O O . THR A 1 96 ? -12.556 19.380 24.899 1.00 0.00 115 THR A O 14
ATOM 22260 N N . PRO A 1 97 ? -12.330 17.143 24.870 1.00 0.00 116 PRO A N 14
ATOM 22261 C CA . PRO A 1 97 ? -11.023 17.155 24.212 1.00 0.00 116 PRO A CA 14
ATOM 22262 C C . PRO A 1 97 ? -11.113 17.514 22.731 1.00 0.00 116 PRO A C 14
ATOM 22263 O O . PRO A 1 97 ? -12.051 17.111 22.035 1.00 0.00 116 PRO A O 14
ATOM 22274 N N . TYR A 1 98 ? -10.130 18.268 22.256 1.00 0.00 117 TYR A N 14
ATOM 22275 C CA . TYR A 1 98 ? -10.058 18.661 20.854 1.00 0.00 117 TYR A CA 14
ATOM 22276 C C . TYR A 1 98 ? -8.627 18.507 20.350 1.00 0.00 117 TYR A C 14
ATOM 22277 O O . TYR A 1 98 ? -7.696 18.394 21.150 1.00 0.00 117 TYR A O 14
ATOM 22295 N N . TRP A 1 99 ? -8.447 18.491 19.038 1.00 0.00 118 TRP A N 14
ATOM 22296 C CA . TRP A 1 99 ? -7.118 18.334 18.464 1.00 0.00 118 TRP A CA 14
ATOM 22297 C C . TRP A 1 99 ? -6.346 19.642 18.543 1.00 0.00 118 TRP A C 14
ATOM 22298 O O . TRP A 1 99 ? -6.791 20.677 18.042 1.00 0.00 118 TRP A O 14
ATOM 22319 N N . TYR A 1 100 ? -5.194 19.586 19.180 1.00 0.00 119 TYR A N 14
ATOM 22320 C CA . TYR A 1 100 ? -4.374 20.763 19.382 1.00 0.00 119 TYR A CA 14
ATOM 22321 C C . TYR A 1 100 ? -3.339 20.895 18.276 1.00 0.00 119 TYR A C 14
ATOM 22322 O O . TYR A 1 100 ? -2.452 20.053 18.140 1.00 0.00 119 TYR A O 14
ATOM 22340 N N . LYS A 1 101 ? -3.462 21.944 17.482 1.00 0.00 120 LYS A N 14
ATOM 22341 C CA . LYS A 1 101 ? -2.512 22.205 16.413 1.00 0.00 120 LYS A CA 14
ATOM 22342 C C . LYS A 1 101 ? -1.705 23.451 16.736 1.00 0.00 120 LYS A C 14
ATOM 22343 O O . LYS A 1 101 ? -2.234 24.413 17.293 1.00 0.00 120 LYS A O 14
ATOM 22362 N N . LEU A 1 102 ? -0.426 23.432 16.406 1.00 0.00 121 LEU A N 14
ATOM 22363 C CA . LEU A 1 102 ? 0.432 24.572 16.666 1.00 0.00 121 LEU A CA 14
ATOM 22364 C C . LEU A 1 102 ? 0.522 25.468 15.439 1.00 0.00 121 LEU A C 14
ATOM 22365 O O . LEU A 1 102 ? 0.291 25.023 14.314 1.00 0.00 121 LEU A O 14
ATOM 22381 N N . GLU A 1 103 ? 0.867 26.723 15.660 1.00 0.00 122 GLU A N 14
ATOM 22382 C CA . GLU A 1 103 ? 0.952 27.683 14.577 1.00 0.00 122 GLU A CA 14
ATOM 22383 C C . GLU A 1 103 ? 2.324 28.340 14.546 1.00 0.00 122 GLU A C 14
ATOM 22384 O O . GLU A 1 103 ? 2.980 28.483 15.578 1.00 0.00 122 GLU A O 14
ATOM 22396 N N . HIS A 1 104 ? 2.753 28.717 13.355 1.00 0.00 123 HIS A N 14
ATOM 22397 C CA . HIS A 1 104 ? 4.002 29.441 13.180 1.00 0.00 123 HIS A CA 14
ATOM 22398 C C . HIS A 1 104 ? 3.691 30.878 12.804 1.00 0.00 123 HIS A C 14
ATOM 22399 O O . HIS A 1 104 ? 4.328 31.820 13.267 1.00 0.00 123 HIS A O 14
ATOM 22413 N N . HIS A 1 105 ? 2.687 31.019 11.959 1.00 0.00 124 HIS A N 14
ATOM 22414 C CA . HIS A 1 105 ? 2.217 32.312 11.499 1.00 0.00 124 HIS A CA 14
ATOM 22415 C C . HIS A 1 105 ? 0.759 32.172 11.098 1.00 0.00 124 HIS A C 14
ATOM 22416 O O . HIS A 1 105 ? 0.393 31.182 10.464 1.00 0.00 124 HIS A O 14
ATOM 22430 N N . HIS A 1 106 ? -0.074 33.131 11.475 1.00 0.00 125 HIS A N 14
ATOM 22431 C CA . HIS A 1 106 ? -1.504 33.052 11.188 1.00 0.00 125 HIS A CA 14
ATOM 22432 C C . HIS A 1 106 ? -1.750 33.244 9.698 1.00 0.00 125 HIS A C 14
ATOM 22433 O O . HIS A 1 106 ? -1.878 34.369 9.215 1.00 0.00 125 HIS A O 14
ATOM 22447 N N . HIS A 1 107 ? -1.805 32.125 8.989 1.00 0.00 126 HIS A N 14
ATOM 22448 C CA . HIS A 1 107 ? -1.897 32.115 7.537 1.00 0.00 126 HIS A CA 14
ATOM 22449 C C . HIS A 1 107 ? -3.216 32.702 7.053 1.00 0.00 126 HIS A C 14
ATOM 22450 O O . HIS A 1 107 ? -4.285 32.142 7.294 1.00 0.00 126 HIS A O 14
ATOM 22464 N N . HIS A 1 108 ? -3.129 33.836 6.377 1.00 0.00 127 HIS A N 14
ATOM 22465 C CA . HIS A 1 108 ? -4.287 34.453 5.747 1.00 0.00 127 HIS A CA 14
ATOM 22466 C C . HIS A 1 108 ? -4.006 34.650 4.267 1.00 0.00 127 HIS A C 14
ATOM 22467 O O . HIS A 1 108 ? -4.520 35.572 3.636 1.00 0.00 127 HIS A O 14
ATOM 22481 N N . HIS A 1 109 ? -3.186 33.763 3.724 1.00 0.00 128 HIS A N 14
ATOM 22482 C CA . HIS A 1 109 ? -2.764 33.834 2.335 1.00 0.00 128 HIS A CA 14
ATOM 22483 C C . HIS A 1 109 ? -2.532 32.425 1.802 1.00 0.00 128 HIS A C 14
ATOM 22484 O O . HIS A 1 109 ? -2.897 31.464 2.512 1.00 0.00 128 HIS A O 14
ATOM 22499 N N . GLY A 1 1 ? -16.277 3.043 8.348 1.00 0.00 20 GLY A N 15
ATOM 22500 C CA . GLY A 1 1 ? -15.524 4.160 7.726 1.00 0.00 20 GLY A CA 15
ATOM 22501 C C . GLY A 1 1 ? -14.576 3.687 6.645 1.00 0.00 20 GLY A C 15
ATOM 22502 O O . GLY A 1 1 ? -13.389 4.010 6.668 1.00 0.00 20 GLY A O 15
ATOM 22508 N N . GLY A 1 2 ? -15.094 2.918 5.694 1.00 0.00 21 GLY A N 15
ATOM 22509 C CA . GLY A 1 2 ? -14.273 2.433 4.602 1.00 0.00 21 GLY A CA 15
ATOM 22510 C C . GLY A 1 2 ? -14.843 2.801 3.247 1.00 0.00 21 GLY A C 15
ATOM 22511 O O . GLY A 1 2 ? -14.613 2.106 2.256 1.00 0.00 21 GLY A O 15
ATOM 22515 N N . GLY A 1 3 ? -15.596 3.895 3.202 1.00 0.00 22 GLY A N 15
ATOM 22516 C CA . GLY A 1 3 ? -16.179 4.343 1.950 1.00 0.00 22 GLY A CA 15
ATOM 22517 C C . GLY A 1 3 ? -15.144 4.957 1.029 1.00 0.00 22 GLY A C 15
ATOM 22518 O O . GLY A 1 3 ? -15.325 4.993 -0.189 1.00 0.00 22 GLY A O 15
ATOM 22522 N N . ASN A 1 4 ? -14.058 5.442 1.612 1.00 0.00 23 ASN A N 15
ATOM 22523 C CA . ASN A 1 4 ? -12.969 6.026 0.845 1.00 0.00 23 ASN A CA 15
ATOM 22524 C C . ASN A 1 4 ? -11.661 5.867 1.599 1.00 0.00 23 ASN A C 15
ATOM 22525 O O . ASN A 1 4 ? -11.592 6.147 2.797 1.00 0.00 23 ASN A O 15
ATOM 22536 N N . SER A 1 5 ? -10.631 5.414 0.901 1.00 0.00 24 SER A N 15
ATOM 22537 C CA . SER A 1 5 ? -9.331 5.189 1.510 1.00 0.00 24 SER A CA 15
ATOM 22538 C C . SER A 1 5 ? -8.577 6.505 1.671 1.00 0.00 24 SER A C 15
ATOM 22539 O O . SER A 1 5 ? -7.767 6.667 2.588 1.00 0.00 24 SER A O 15
ATOM 22547 N N . GLU A 1 6 ? -8.853 7.445 0.776 1.00 0.00 25 GLU A N 15
ATOM 22548 C CA . GLU A 1 6 ? -8.233 8.760 0.830 1.00 0.00 25 GLU A CA 15
ATOM 22549 C C . GLU A 1 6 ? -9.110 9.736 1.610 1.00 0.00 25 GLU A C 15
ATOM 22550 O O . GLU A 1 6 ? -9.883 10.505 1.035 1.00 0.00 25 GLU A O 15
ATOM 22562 N N . ARG A 1 7 ? -8.991 9.677 2.926 1.00 0.00 26 ARG A N 15
ATOM 22563 C CA . ARG A 1 7 ? -9.761 10.521 3.822 1.00 0.00 26 ARG A CA 15
ATOM 22564 C C . ARG A 1 7 ? -8.925 10.847 5.053 1.00 0.00 26 ARG A C 15
ATOM 22565 O O . ARG A 1 7 ? -8.543 9.946 5.801 1.00 0.00 26 ARG A O 15
ATOM 22586 N N . PRO A 1 8 ? -8.595 12.135 5.253 1.00 0.00 27 PRO A N 15
ATOM 22587 C CA . PRO A 1 8 ? -7.863 12.593 6.437 1.00 0.00 27 PRO A CA 15
ATOM 22588 C C . PRO A 1 8 ? -8.554 12.168 7.730 1.00 0.00 27 PRO A C 15
ATOM 22589 O O . PRO A 1 8 ? -9.784 12.074 7.778 1.00 0.00 27 PRO A O 15
ATOM 22600 N N . PRO A 1 9 ? -7.762 11.879 8.778 1.00 0.00 28 PRO A N 15
ATOM 22601 C CA . PRO A 1 9 ? -8.262 11.410 10.076 1.00 0.00 28 PRO A CA 15
ATOM 22602 C C . PRO A 1 9 ? -9.409 12.252 10.622 1.00 0.00 28 PRO A C 15
ATOM 22603 O O . PRO A 1 9 ? -9.203 13.322 11.196 1.00 0.00 28 PRO A O 15
ATOM 22614 N N . SER A 1 10 ? -10.620 11.752 10.436 1.00 0.00 29 SER A N 15
ATOM 22615 C CA . SER A 1 10 ? -11.810 12.402 10.948 1.00 0.00 29 SER A CA 15
ATOM 22616 C C . SER A 1 10 ? -12.229 11.733 12.245 1.00 0.00 29 SER A C 15
ATOM 22617 O O . SER A 1 10 ? -13.283 11.099 12.333 1.00 0.00 29 SER A O 15
ATOM 22625 N N . VAL A 1 11 ? -11.388 11.875 13.249 1.00 0.00 30 VAL A N 15
ATOM 22626 C CA . VAL A 1 11 ? -11.568 11.167 14.494 1.00 0.00 30 VAL A CA 15
ATOM 22627 C C . VAL A 1 11 ? -11.604 12.131 15.677 1.00 0.00 30 VAL A C 15
ATOM 22628 O O . VAL A 1 11 ? -10.852 13.106 15.724 1.00 0.00 30 VAL A O 15
ATOM 22641 N N . ALA A 1 12 ? -12.498 11.866 16.616 1.00 0.00 31 ALA A N 15
ATOM 22642 C CA . ALA A 1 12 ? -12.564 12.640 17.840 1.00 0.00 31 ALA A CA 15
ATOM 22643 C C . ALA A 1 12 ? -11.343 12.350 18.702 1.00 0.00 31 ALA A C 15
ATOM 22644 O O . ALA A 1 12 ? -10.850 11.224 18.727 1.00 0.00 31 ALA A O 15
ATOM 22651 N N . ALA A 1 13 ? -10.853 13.361 19.402 1.00 0.00 32 ALA A N 15
ATOM 22652 C CA . ALA A 1 13 ? -9.661 13.210 20.223 1.00 0.00 32 ALA A CA 15
ATOM 22653 C C . ALA A 1 13 ? -9.903 12.240 21.374 1.00 0.00 32 ALA A C 15
ATOM 22654 O O . ALA A 1 13 ? -8.995 11.520 21.793 1.00 0.00 32 ALA A O 15
ATOM 22661 N N . GLY A 1 14 ? -11.141 12.195 21.853 1.00 0.00 33 GLY A N 15
ATOM 22662 C CA . GLY A 1 14 ? -11.492 11.289 22.933 1.00 0.00 33 GLY A CA 15
ATOM 22663 C C . GLY A 1 14 ? -11.479 9.836 22.498 1.00 0.00 33 GLY A C 15
ATOM 22664 O O . GLY A 1 14 ? -11.605 8.929 23.322 1.00 0.00 33 GLY A O 15
ATOM 22668 N N . GLU A 1 15 ? -11.309 9.614 21.202 1.00 0.00 34 GLU A N 15
ATOM 22669 C CA . GLU A 1 15 ? -11.266 8.270 20.647 1.00 0.00 34 GLU A CA 15
ATOM 22670 C C . GLU A 1 15 ? -9.880 7.655 20.804 1.00 0.00 34 GLU A C 15
ATOM 22671 O O . GLU A 1 15 ? -9.705 6.450 20.634 1.00 0.00 34 GLU A O 15
ATOM 22683 N N . CYS A 1 16 ? -8.895 8.477 21.141 1.00 0.00 35 CYS A N 15
ATOM 22684 C CA . CYS A 1 16 ? -7.518 8.007 21.205 1.00 0.00 35 CYS A CA 15
ATOM 22685 C C . CYS A 1 16 ? -6.967 8.024 22.623 1.00 0.00 35 CYS A C 15
ATOM 22686 O O . CYS A 1 16 ? -5.781 7.779 22.834 1.00 0.00 35 CYS A O 15
ATOM 22693 N N . VAL A 1 17 ? -7.816 8.295 23.599 1.00 0.00 36 VAL A N 15
ATOM 22694 C CA . VAL A 1 17 ? -7.359 8.363 24.976 1.00 0.00 36 VAL A CA 15
ATOM 22695 C C . VAL A 1 17 ? -8.098 7.360 25.844 1.00 0.00 36 VAL A C 15
ATOM 22696 O O . VAL A 1 17 ? -9.228 6.972 25.539 1.00 0.00 36 VAL A O 15
ATOM 22709 N N . THR A 1 18 ? -7.447 6.928 26.909 1.00 0.00 37 THR A N 15
ATOM 22710 C CA . THR A 1 18 ? -8.030 5.979 27.837 1.00 0.00 37 THR A CA 15
ATOM 22711 C C . THR A 1 18 ? -7.385 6.136 29.210 1.00 0.00 37 THR A C 15
ATOM 22712 O O . THR A 1 18 ? -6.173 6.350 29.311 1.00 0.00 37 THR A O 15
ATOM 22723 N N . PHE A 1 19 ? -8.199 6.071 30.258 1.00 0.00 38 PHE A N 15
ATOM 22724 C CA . PHE A 1 19 ? -7.694 6.200 31.617 1.00 0.00 38 PHE A CA 15
ATOM 22725 C C . PHE A 1 19 ? -6.809 5.017 31.978 1.00 0.00 38 PHE A C 15
ATOM 22726 O O . PHE A 1 19 ? -7.195 3.857 31.813 1.00 0.00 38 PHE A O 15
ATOM 22743 N N . ASN A 1 20 ? -5.617 5.322 32.454 1.00 0.00 39 ASN A N 15
ATOM 22744 C CA . ASN A 1 20 ? -4.722 4.312 32.984 1.00 0.00 39 ASN A CA 15
ATOM 22745 C C . ASN A 1 20 ? -4.470 4.584 34.455 1.00 0.00 39 ASN A C 15
ATOM 22746 O O . ASN A 1 20 ? -3.989 5.654 34.824 1.00 0.00 39 ASN A O 15
ATOM 22757 N N . SER A 1 21 ? -4.812 3.620 35.285 1.00 0.00 40 SER A N 15
ATOM 22758 C CA . SER A 1 21 ? -4.719 3.767 36.727 1.00 0.00 40 SER A CA 15
ATOM 22759 C C . SER A 1 21 ? -3.270 3.665 37.210 1.00 0.00 40 SER A C 15
ATOM 22760 O O . SER A 1 21 ? -2.964 3.950 38.366 1.00 0.00 40 SER A O 15
ATOM 22768 N N . LYS A 1 22 ? -2.379 3.249 36.315 1.00 0.00 41 LYS A N 15
ATOM 22769 C CA . LYS A 1 22 ? -0.955 3.183 36.623 1.00 0.00 41 LYS A CA 15
ATOM 22770 C C . LYS A 1 22 ? -0.312 4.562 36.466 1.00 0.00 41 LYS A C 15
ATOM 22771 O O . LYS A 1 22 ? 0.864 4.752 36.777 1.00 0.00 41 LYS A O 15
ATOM 22790 N N . LEU A 1 23 ? -1.095 5.516 35.989 1.00 0.00 42 LEU A N 15
ATOM 22791 C CA . LEU A 1 23 ? -0.613 6.864 35.741 1.00 0.00 42 LEU A CA 15
ATOM 22792 C C . LEU A 1 23 ? -0.676 7.697 37.021 1.00 0.00 42 LEU A C 15
ATOM 22793 O O . LEU A 1 23 ? -1.698 7.697 37.696 1.00 0.00 42 LEU A O 15
ATOM 22809 N N . GLY A 1 24 ? 0.422 8.378 37.358 1.00 0.00 43 GLY A N 15
ATOM 22810 C CA . GLY A 1 24 ? 0.431 9.296 38.492 1.00 0.00 43 GLY A CA 15
ATOM 22811 C C . GLY A 1 24 ? -0.132 8.700 39.773 1.00 0.00 43 GLY A C 15
ATOM 22812 O O . GLY A 1 24 ? 0.117 7.534 40.090 1.00 0.00 43 GLY A O 15
ATOM 22816 N N . GLU A 1 25 ? -0.867 9.510 40.522 1.00 0.00 44 GLU A N 15
ATOM 22817 C CA . GLU A 1 25 ? -1.503 9.064 41.753 1.00 0.00 44 GLU A CA 15
ATOM 22818 C C . GLU A 1 25 ? -2.860 8.432 41.470 1.00 0.00 44 GLU A C 15
ATOM 22819 O O . GLU A 1 25 ? -3.134 7.306 41.882 1.00 0.00 44 GLU A O 15
ATOM 22831 N N . ILE A 1 26 ? -3.712 9.174 40.777 1.00 0.00 45 ILE A N 15
ATOM 22832 C CA . ILE A 1 26 ? -5.057 8.706 40.476 1.00 0.00 45 ILE A CA 15
ATOM 22833 C C . ILE A 1 26 ? -5.125 8.077 39.095 1.00 0.00 45 ILE A C 15
ATOM 22834 O O . ILE A 1 26 ? -5.759 7.037 38.906 1.00 0.00 45 ILE A O 15
ATOM 22850 N N . GLY A 1 27 ? -4.473 8.710 38.136 1.00 0.00 46 GLY A N 15
ATOM 22851 C CA . GLY A 1 27 ? -4.387 8.159 36.813 1.00 0.00 46 GLY A CA 15
ATOM 22852 C C . GLY A 1 27 ? -4.075 9.195 35.769 1.00 0.00 46 GLY A C 15
ATOM 22853 O O . GLY A 1 27 ? -3.654 10.311 36.078 1.00 0.00 46 GLY A O 15
ATOM 22857 N N . GLY A 1 28 ? -4.281 8.812 34.532 1.00 0.00 47 GLY A N 15
ATOM 22858 C CA . GLY A 1 28 ? -3.992 9.673 33.418 1.00 0.00 47 GLY A CA 15
ATOM 22859 C C . GLY A 1 28 ? -4.441 9.041 32.133 1.00 0.00 47 GLY A C 15
ATOM 22860 O O . GLY A 1 28 ? -5.090 7.996 32.150 1.00 0.00 47 GLY A O 15
ATOM 22864 N N . TYR A 1 29 ? -4.089 9.649 31.022 1.00 0.00 48 TYR A N 15
ATOM 22865 C CA . TYR A 1 29 ? -4.520 9.163 29.733 1.00 0.00 48 TYR A CA 15
ATOM 22866 C C . TYR A 1 29 ? -3.326 8.895 28.844 1.00 0.00 48 TYR A C 15
ATOM 22867 O O . TYR A 1 29 ? -2.392 9.697 28.776 1.00 0.00 48 TYR A O 15
ATOM 22885 N N . SER A 1 30 ? -3.356 7.755 28.192 1.00 0.00 49 SER A N 15
ATOM 22886 C CA . SER A 1 30 ? -2.281 7.341 27.324 1.00 0.00 49 SER A CA 15
ATOM 22887 C C . SER A 1 30 ? -2.839 6.982 25.952 1.00 0.00 49 SER A C 15
ATOM 22888 O O . SER A 1 30 ? -4.048 6.777 25.801 1.00 0.00 49 SER A O 15
ATOM 22896 N N . TRP A 1 31 ? -1.959 6.934 24.962 1.00 0.00 50 TRP A N 15
ATOM 22897 C CA . TRP A 1 31 ? -2.353 6.733 23.575 1.00 0.00 50 TRP A CA 15
ATOM 22898 C C . TRP A 1 31 ? -3.032 5.383 23.363 1.00 0.00 50 TRP A C 15
ATOM 22899 O O . TRP A 1 31 ? -2.462 4.327 23.651 1.00 0.00 50 TRP A O 15
ATOM 22920 N N . LYS A 1 32 ? -4.255 5.433 22.864 1.00 0.00 51 LYS A N 15
ATOM 22921 C CA . LYS A 1 32 ? -4.974 4.232 22.483 1.00 0.00 51 LYS A CA 15
ATOM 22922 C C . LYS A 1 32 ? -4.559 3.825 21.072 1.00 0.00 51 LYS A C 15
ATOM 22923 O O . LYS A 1 32 ? -5.231 4.159 20.097 1.00 0.00 51 LYS A O 15
ATOM 22942 N N . TYR A 1 33 ? -3.450 3.093 20.981 1.00 0.00 52 TYR A N 15
ATOM 22943 C CA . TYR A 1 33 ? -2.846 2.724 19.698 1.00 0.00 52 TYR A CA 15
ATOM 22944 C C . TYR A 1 33 ? -3.769 1.848 18.851 1.00 0.00 52 TYR A C 15
ATOM 22945 O O . TYR A 1 33 ? -3.484 1.579 17.684 1.00 0.00 52 TYR A O 15
ATOM 22963 N N . SER A 1 34 ? -4.868 1.401 19.442 1.00 0.00 53 SER A N 15
ATOM 22964 C CA . SER A 1 34 ? -5.842 0.590 18.731 1.00 0.00 53 SER A CA 15
ATOM 22965 C C . SER A 1 34 ? -6.640 1.430 17.735 1.00 0.00 53 SER A C 15
ATOM 22966 O O . SER A 1 34 ? -7.388 0.897 16.917 1.00 0.00 53 SER A O 15
ATOM 22974 N N . ASN A 1 35 ? -6.478 2.745 17.813 1.00 0.00 54 ASN A N 15
ATOM 22975 C CA . ASN A 1 35 ? -7.091 3.652 16.853 1.00 0.00 54 ASN A CA 15
ATOM 22976 C C . ASN A 1 35 ? -6.035 4.133 15.865 1.00 0.00 54 ASN A C 15
ATOM 22977 O O . ASN A 1 35 ? -5.089 4.824 16.241 1.00 0.00 54 ASN A O 15
ATOM 22988 N N . ASP A 1 36 ? -6.187 3.755 14.607 1.00 0.00 55 ASP A N 15
ATOM 22989 C CA . ASP A 1 36 ? -5.207 4.102 13.584 1.00 0.00 55 ASP A CA 15
ATOM 22990 C C . ASP A 1 36 ? -5.408 5.532 13.102 1.00 0.00 55 ASP A C 15
ATOM 22991 O O . ASP A 1 36 ? -4.445 6.240 12.798 1.00 0.00 55 ASP A O 15
ATOM 23000 N N . ALA A 1 37 ? -6.666 5.949 13.056 1.00 0.00 56 ALA A N 15
ATOM 23001 C CA . ALA A 1 37 ? -7.025 7.278 12.579 1.00 0.00 56 ALA A CA 15
ATOM 23002 C C . ALA A 1 37 ? -6.432 8.366 13.469 1.00 0.00 56 ALA A C 15
ATOM 23003 O O . ALA A 1 37 ? -5.803 9.301 12.979 1.00 0.00 56 ALA A O 15
ATOM 23010 N N . CYS A 1 38 ? -6.616 8.225 14.776 1.00 0.00 57 CYS A N 15
ATOM 23011 C CA . CYS A 1 38 ? -6.140 9.222 15.733 1.00 0.00 57 CYS A CA 15
ATOM 23012 C C . CYS A 1 38 ? -4.619 9.343 15.688 1.00 0.00 57 CYS A C 15
ATOM 23013 O O . CYS A 1 38 ? -4.066 10.434 15.825 1.00 0.00 57 CYS A O 15
ATOM 23020 N N . ASN A 1 39 ? -3.948 8.220 15.478 1.00 0.00 58 ASN A N 15
ATOM 23021 C CA . ASN A 1 39 ? -2.497 8.209 15.387 1.00 0.00 58 ASN A CA 15
ATOM 23022 C C . ASN A 1 39 ? -2.042 8.983 14.157 1.00 0.00 58 ASN A C 15
ATOM 23023 O O . ASN A 1 39 ? -1.041 9.694 14.195 1.00 0.00 58 ASN A O 15
ATOM 23034 N N . GLU A 1 40 ? -2.817 8.870 13.084 1.00 0.00 59 GLU A N 15
ATOM 23035 C CA . GLU A 1 40 ? -2.512 9.547 11.828 1.00 0.00 59 GLU A CA 15
ATOM 23036 C C . GLU A 1 40 ? -2.644 11.055 11.980 1.00 0.00 59 GLU A C 15
ATOM 23037 O O . GLU A 1 40 ? -1.909 11.818 11.353 1.00 0.00 59 GLU A O 15
ATOM 23049 N N . THR A 1 41 ? -3.580 11.475 12.821 1.00 0.00 60 THR A N 15
ATOM 23050 C CA . THR A 1 41 ? -3.817 12.887 13.078 1.00 0.00 60 THR A CA 15
ATOM 23051 C C . THR A 1 41 ? -2.544 13.565 13.566 1.00 0.00 60 THR A C 15
ATOM 23052 O O . THR A 1 41 ? -2.174 14.651 13.110 1.00 0.00 60 THR A O 15
ATOM 23063 N N . VAL A 1 42 ? -1.862 12.896 14.478 1.00 0.00 61 VAL A N 15
ATOM 23064 C CA . VAL A 1 42 ? -0.644 13.430 15.057 1.00 0.00 61 VAL A CA 15
ATOM 23065 C C . VAL A 1 42 ? 0.577 13.061 14.221 1.00 0.00 61 VAL A C 15
ATOM 23066 O O . VAL A 1 42 ? 1.532 13.832 14.135 1.00 0.00 61 VAL A O 15
ATOM 23079 N N . ALA A 1 43 ? 0.539 11.880 13.609 1.00 0.00 62 ALA A N 15
ATOM 23080 C CA . ALA A 1 43 ? 1.648 11.396 12.791 1.00 0.00 62 ALA A CA 15
ATOM 23081 C C . ALA A 1 43 ? 1.868 12.286 11.574 1.00 0.00 62 ALA A C 15
ATOM 23082 O O . ALA A 1 43 ? 3.006 12.523 11.166 1.00 0.00 62 ALA A O 15
ATOM 23089 N N . LYS A 1 44 ? 0.776 12.775 11.003 1.00 0.00 63 LYS A N 15
ATOM 23090 C CA . LYS A 1 44 ? 0.844 13.603 9.808 1.00 0.00 63 LYS A CA 15
ATOM 23091 C C . LYS A 1 44 ? 1.206 15.043 10.152 1.00 0.00 63 LYS A C 15
ATOM 23092 O O . LYS A 1 44 ? 1.680 15.794 9.300 1.00 0.00 63 LYS A O 15
ATOM 23111 N N . GLY A 1 45 ? 0.978 15.425 11.402 1.00 0.00 64 GLY A N 15
ATOM 23112 C CA . GLY A 1 45 ? 1.343 16.755 11.841 1.00 0.00 64 GLY A CA 15
ATOM 23113 C C . GLY A 1 45 ? 0.174 17.722 11.853 1.00 0.00 64 GLY A C 15
ATOM 23114 O O . GLY A 1 45 ? 0.370 18.934 11.945 1.00 0.00 64 GLY A O 15
ATOM 23118 N N . TYR A 1 46 ? -1.044 17.196 11.757 1.00 0.00 65 TYR A N 15
ATOM 23119 C CA . TYR A 1 46 ? -2.237 18.038 11.817 1.00 0.00 65 TYR A CA 15
ATOM 23120 C C . TYR A 1 46 ? -2.377 18.624 13.213 1.00 0.00 65 TYR A C 15
ATOM 23121 O O . TYR A 1 46 ? -2.542 19.831 13.385 1.00 0.00 65 TYR A O 15
ATOM 23139 N N . ALA A 1 47 ? -2.292 17.753 14.204 1.00 0.00 66 ALA A N 15
ATOM 23140 C CA . ALA A 1 47 ? -2.305 18.161 15.594 1.00 0.00 66 ALA A CA 15
ATOM 23141 C C . ALA A 1 47 ? -1.070 17.633 16.284 1.00 0.00 66 ALA A C 15
ATOM 23142 O O . ALA A 1 47 ? -0.408 16.728 15.776 1.00 0.00 66 ALA A O 15
ATOM 23149 N N . ILE A 1 48 ? -0.763 18.201 17.430 1.00 0.00 67 ILE A N 15
ATOM 23150 C CA . ILE A 1 48 ? 0.343 17.733 18.229 1.00 0.00 67 ILE A CA 15
ATOM 23151 C C . ILE A 1 48 ? -0.126 16.663 19.176 1.00 0.00 67 ILE A C 15
ATOM 23152 O O . ILE A 1 48 ? 0.663 15.866 19.680 1.00 0.00 67 ILE A O 15
ATOM 23168 N N . GLY A 1 49 ? -1.417 16.656 19.427 1.00 0.00 68 GLY A N 15
ATOM 23169 C CA . GLY A 1 49 ? -1.947 15.668 20.299 1.00 0.00 68 GLY A CA 15
ATOM 23170 C C . GLY A 1 49 ? -3.362 15.952 20.732 1.00 0.00 68 GLY A C 15
ATOM 23171 O O . GLY A 1 49 ? -4.025 16.843 20.194 1.00 0.00 68 GLY A O 15
ATOM 23175 N N . VAL A 1 50 ? -3.809 15.208 21.730 1.00 0.00 69 VAL A N 15
ATOM 23176 C CA . VAL A 1 50 ? -5.156 15.333 22.242 1.00 0.00 69 VAL A CA 15
ATOM 23177 C C . VAL A 1 50 ? -5.158 16.223 23.473 1.00 0.00 69 VAL A C 15
ATOM 23178 O O . VAL A 1 50 ? -4.574 15.886 24.504 1.00 0.00 69 VAL A O 15
ATOM 23191 N N . ALA A 1 51 ? -5.796 17.372 23.339 1.00 0.00 70 ALA A N 15
ATOM 23192 C CA . ALA A 1 51 ? -5.912 18.314 24.427 1.00 0.00 70 ALA A CA 15
ATOM 23193 C C . ALA A 1 51 ? -7.207 18.076 25.168 1.00 0.00 70 ALA A C 15
ATOM 23194 O O . ALA A 1 51 ? -8.294 18.353 24.653 1.00 0.00 70 ALA A O 15
ATOM 23201 N N . MET A 1 52 ? -7.100 17.543 26.363 1.00 0.00 71 MET A N 15
ATOM 23202 C CA . MET A 1 52 ? -8.283 17.267 27.153 1.00 0.00 71 MET A CA 15
ATOM 23203 C C . MET A 1 52 ? -8.214 17.965 28.499 1.00 0.00 71 MET A C 15
ATOM 23204 O O . MET A 1 52 ? -7.323 17.707 29.310 1.00 0.00 71 MET A O 15
ATOM 23218 N N . HIS A 1 53 ? -9.152 18.870 28.706 1.00 0.00 72 HIS A N 15
ATOM 23219 C CA . HIS A 1 53 ? -9.287 19.570 29.969 1.00 0.00 72 HIS A CA 15
ATOM 23220 C C . HIS A 1 53 ? -10.020 18.677 30.963 1.00 0.00 72 HIS A C 15
ATOM 23221 O O . HIS A 1 53 ? -11.181 18.335 30.759 1.00 0.00 72 HIS A O 15
ATOM 23235 N N . ARG A 1 54 ? -9.340 18.303 32.032 1.00 0.00 73 ARG A N 15
ATOM 23236 C CA . ARG A 1 54 ? -9.915 17.407 33.021 1.00 0.00 73 ARG A CA 15
ATOM 23237 C C . ARG A 1 54 ? -10.217 18.171 34.304 1.00 0.00 73 ARG A C 15
ATOM 23238 O O . ARG A 1 54 ? -9.514 19.120 34.656 1.00 0.00 73 ARG A O 15
ATOM 23259 N N . THR A 1 55 ? -11.289 17.782 34.976 1.00 0.00 74 THR A N 15
ATOM 23260 C CA . THR A 1 55 ? -11.716 18.441 36.194 1.00 0.00 74 THR A CA 15
ATOM 23261 C C . THR A 1 55 ? -12.144 17.416 37.241 1.00 0.00 74 THR A C 15
ATOM 23262 O O . THR A 1 55 ? -13.135 16.707 37.061 1.00 0.00 74 THR A O 15
ATOM 23273 N N . VAL A 1 56 ? -11.381 17.327 38.316 1.00 0.00 75 VAL A N 15
ATOM 23274 C CA . VAL A 1 56 ? -11.686 16.391 39.388 1.00 0.00 75 VAL A CA 15
ATOM 23275 C C . VAL A 1 56 ? -12.178 17.137 40.623 1.00 0.00 75 VAL A C 15
ATOM 23276 O O . VAL A 1 56 ? -11.465 17.971 41.176 1.00 0.00 75 VAL A O 15
ATOM 23289 N N . ASN A 1 57 ? -13.397 16.835 41.050 1.00 0.00 76 ASN A N 15
ATOM 23290 C CA . ASN A 1 57 ? -14.016 17.535 42.175 1.00 0.00 76 ASN A CA 15
ATOM 23291 C C . ASN A 1 57 ? -13.662 16.856 43.491 1.00 0.00 76 ASN A C 15
ATOM 23292 O O . ASN A 1 57 ? -13.618 15.626 43.575 1.00 0.00 76 ASN A O 15
ATOM 23303 N N . TYR A 1 58 ? -13.428 17.658 44.519 1.00 0.00 77 TYR A N 15
ATOM 23304 C CA . TYR A 1 58 ? -13.067 17.131 45.824 1.00 0.00 77 TYR A CA 15
ATOM 23305 C C . TYR A 1 58 ? -14.086 17.527 46.884 1.00 0.00 77 TYR A C 15
ATOM 23306 O O . TYR A 1 58 ? -14.976 18.345 46.629 1.00 0.00 77 TYR A O 15
ATOM 23324 N N . GLU A 1 59 ? -13.942 16.948 48.076 1.00 0.00 78 GLU A N 15
ATOM 23325 C CA . GLU A 1 59 ? -14.867 17.172 49.195 1.00 0.00 78 GLU A CA 15
ATOM 23326 C C . GLU A 1 59 ? -14.725 18.570 49.803 1.00 0.00 78 GLU A C 15
ATOM 23327 O O . GLU A 1 59 ? -14.662 18.720 51.023 1.00 0.00 78 GLU A O 15
ATOM 23339 N N . GLY A 1 60 ? -14.680 19.580 48.958 1.00 0.00 79 GLY A N 15
ATOM 23340 C CA . GLY A 1 60 ? -14.602 20.946 49.433 1.00 0.00 79 GLY A CA 15
ATOM 23341 C C . GLY A 1 60 ? -15.311 21.899 48.500 1.00 0.00 79 GLY A C 15
ATOM 23342 O O . GLY A 1 60 ? -15.216 23.116 48.648 1.00 0.00 79 GLY A O 15
ATOM 23346 N N . GLY A 1 61 ? -16.026 21.341 47.530 1.00 0.00 80 GLY A N 15
ATOM 23347 C CA . GLY A 1 61 ? -16.690 22.154 46.530 1.00 0.00 80 GLY A CA 15
ATOM 23348 C C . GLY A 1 61 ? -15.711 22.737 45.533 1.00 0.00 80 GLY A C 15
ATOM 23349 O O . GLY A 1 61 ? -16.058 23.615 44.743 1.00 0.00 80 GLY A O 15
ATOM 23353 N N . TYR A 1 62 ? -14.477 22.254 45.577 1.00 0.00 81 TYR A N 15
ATOM 23354 C CA . TYR A 1 62 ? -13.447 22.728 44.670 1.00 0.00 81 TYR A CA 15
ATOM 23355 C C . TYR A 1 62 ? -13.007 21.604 43.757 1.00 0.00 81 TYR A C 15
ATOM 23356 O O . TYR A 1 62 ? -13.153 20.427 44.096 1.00 0.00 81 TYR A O 15
ATOM 23374 N N . SER A 1 63 ? -12.479 21.960 42.608 1.00 0.00 82 SER A N 15
ATOM 23375 C CA . SER A 1 63 ? -12.043 20.970 41.649 1.00 0.00 82 SER A CA 15
ATOM 23376 C C . SER A 1 63 ? -10.602 21.214 41.234 1.00 0.00 82 SER A C 15
ATOM 23377 O O . SER A 1 63 ? -10.113 22.344 41.280 1.00 0.00 82 SER A O 15
ATOM 23385 N N . ILE A 1 64 ? -9.927 20.155 40.838 1.00 0.00 83 ILE A N 15
ATOM 23386 C CA . ILE A 1 64 ? -8.585 20.267 40.320 1.00 0.00 83 ILE A CA 15
ATOM 23387 C C . ILE A 1 64 ? -8.635 20.196 38.803 1.00 0.00 83 ILE A C 15
ATOM 23388 O O . ILE A 1 64 ? -9.082 19.201 38.231 1.00 0.00 83 ILE A O 15
ATOM 23404 N N . GLN A 1 65 ? -8.218 21.271 38.159 1.00 0.00 84 GLN A N 15
ATOM 23405 C CA . GLN A 1 65 ? -8.257 21.348 36.712 1.00 0.00 84 GLN A CA 15
ATOM 23406 C C . GLN A 1 65 ? -6.904 20.975 36.120 1.00 0.00 84 GLN A C 15
ATOM 23407 O O . GLN A 1 65 ? -5.878 21.562 36.473 1.00 0.00 84 GLN A O 15
ATOM 23421 N N . SER A 1 66 ? -6.907 19.996 35.237 1.00 0.00 85 SER A N 15
ATOM 23422 C CA . SER A 1 66 ? -5.690 19.552 34.583 1.00 0.00 85 SER A CA 15
ATOM 23423 C C . SER A 1 66 ? -5.845 19.636 33.070 1.00 0.00 85 SER A C 15
ATOM 23424 O O . SER A 1 66 ? -6.920 19.373 32.534 1.00 0.00 85 SER A O 15
ATOM 23432 N N . SER A 1 67 ? -4.777 20.017 32.390 1.00 0.00 86 SER A N 15
ATOM 23433 C CA . SER A 1 67 ? -4.797 20.141 30.944 1.00 0.00 86 SER A CA 15
ATOM 23434 C C . SER A 1 67 ? -3.444 19.746 30.361 1.00 0.00 86 SER A C 15
ATOM 23435 O O . SER A 1 67 ? -2.421 20.378 30.644 1.00 0.00 86 SER A O 15
ATOM 23443 N N . GLY A 1 68 ? -3.438 18.693 29.560 1.00 0.00 87 GLY A N 15
ATOM 23444 C CA . GLY A 1 68 ? -2.215 18.252 28.926 1.00 0.00 87 GLY A CA 15
ATOM 23445 C C . GLY A 1 68 ? -2.463 17.723 27.540 1.00 0.00 87 GLY A C 15
ATOM 23446 O O . GLY A 1 68 ? -3.588 17.775 27.042 1.00 0.00 87 GLY A O 15
ATOM 23450 N N . ILE A 1 69 ? -1.419 17.201 26.926 1.00 0.00 88 ILE A N 15
ATOM 23451 C CA . ILE A 1 69 ? -1.505 16.717 25.563 1.00 0.00 88 ILE A CA 15
ATOM 23452 C C . ILE A 1 69 ? -1.102 15.258 25.479 1.00 0.00 88 ILE A C 15
ATOM 23453 O O . ILE A 1 69 ? 0.011 14.882 25.850 1.00 0.00 88 ILE A O 15
ATOM 23469 N N . VAL A 1 70 ? -2.018 14.442 25.008 1.00 0.00 89 VAL A N 15
ATOM 23470 C CA . VAL A 1 70 ? -1.733 13.045 24.768 1.00 0.00 89 VAL A CA 15
ATOM 23471 C C . VAL A 1 70 ? -1.322 12.850 23.315 1.00 0.00 89 VAL A C 15
ATOM 23472 O O . VAL A 1 70 ? -1.997 13.328 22.407 1.00 0.00 89 VAL A O 15
ATOM 23485 N N . LYS A 1 71 ? -0.205 12.180 23.101 1.00 0.00 90 LYS A N 15
ATOM 23486 C CA . LYS A 1 71 ? 0.282 11.908 21.756 1.00 0.00 90 LYS A CA 15
ATOM 23487 C C . LYS A 1 71 ? 0.949 10.534 21.725 1.00 0.00 90 LYS A C 15
ATOM 23488 O O . LYS A 1 71 ? 1.045 9.896 22.770 1.00 0.00 90 LYS A O 15
ATOM 23507 N N . PRO A 1 72 ? 1.379 10.044 20.537 1.00 0.00 91 PRO A N 15
ATOM 23508 C CA . PRO A 1 72 ? 2.042 8.736 20.388 1.00 0.00 91 PRO A CA 15
ATOM 23509 C C . PRO A 1 72 ? 3.062 8.426 21.484 1.00 0.00 91 PRO A C 15
ATOM 23510 O O . PRO A 1 72 ? 4.206 8.884 21.442 1.00 0.00 91 PRO A O 15
ATOM 23521 N N . GLY A 1 73 ? 2.623 7.658 22.473 1.00 0.00 92 GLY A N 15
ATOM 23522 C CA . GLY A 1 73 ? 3.501 7.205 23.537 1.00 0.00 92 GLY A CA 15
ATOM 23523 C C . GLY A 1 73 ? 3.728 8.240 24.609 1.00 0.00 92 GLY A C 15
ATOM 23524 O O . GLY A 1 73 ? 4.583 8.075 25.478 1.00 0.00 92 GLY A O 15
ATOM 23528 N N . SER A 1 74 ? 2.978 9.306 24.542 1.00 0.00 93 SER A N 15
ATOM 23529 C CA . SER A 1 74 ? 3.037 10.342 25.540 1.00 0.00 93 SER A CA 15
ATOM 23530 C C . SER A 1 74 ? 1.970 10.114 26.604 1.00 0.00 93 SER A C 15
ATOM 23531 O O . SER A 1 74 ? 0.900 9.577 26.314 1.00 0.00 93 SER A O 15
ATOM 23539 N N . ASP A 1 75 ? 2.268 10.525 27.822 1.00 0.00 94 ASP A N 15
ATOM 23540 C CA . ASP A 1 75 ? 1.363 10.318 28.946 1.00 0.00 94 ASP A CA 15
ATOM 23541 C C . ASP A 1 75 ? 0.857 11.646 29.475 1.00 0.00 94 ASP A C 15
ATOM 23542 O O . ASP A 1 75 ? 1.643 12.554 29.760 1.00 0.00 94 ASP A O 15
ATOM 23551 N N . PHE A 1 76 ? -0.452 11.765 29.588 1.00 0.00 95 PHE A N 15
ATOM 23552 C CA . PHE A 1 76 ? -1.056 12.926 30.223 1.00 0.00 95 PHE A CA 15
ATOM 23553 C C . PHE A 1 76 ? -1.589 12.525 31.587 1.00 0.00 95 PHE A C 15
ATOM 23554 O O . PHE A 1 76 ? -2.494 11.699 31.692 1.00 0.00 95 PHE A O 15
ATOM 23571 N N . ILE A 1 77 ? -1.020 13.096 32.632 1.00 0.00 96 ILE A N 15
ATOM 23572 C CA . ILE A 1 77 ? -1.443 12.777 33.982 1.00 0.00 96 ILE A CA 15
ATOM 23573 C C . ILE A 1 77 ? -2.635 13.623 34.383 1.00 0.00 96 ILE A C 15
ATOM 23574 O O . ILE A 1 77 ? -2.589 14.853 34.304 1.00 0.00 96 ILE A O 15
ATOM 23590 N N . MET A 1 78 ? -3.704 12.968 34.800 1.00 0.00 97 MET A N 15
ATOM 23591 C CA . MET A 1 78 ? -4.830 13.664 35.381 1.00 0.00 97 MET A CA 15
ATOM 23592 C C . MET A 1 78 ? -4.426 14.091 36.779 1.00 0.00 97 MET A C 15
ATOM 23593 O O . MET A 1 78 ? -4.521 13.312 37.724 1.00 0.00 97 MET A O 15
ATOM 23607 N N . LYS A 1 79 ? -3.905 15.307 36.880 1.00 0.00 98 LYS A N 15
ATOM 23608 C CA . LYS A 1 79 ? -3.360 15.803 38.133 1.00 0.00 98 LYS A CA 15
ATOM 23609 C C . LYS A 1 79 ? -4.407 15.723 39.240 1.00 0.00 98 LYS A C 15
ATOM 23610 O O . LYS A 1 79 ? -5.541 16.181 39.085 1.00 0.00 98 LYS A O 15
ATOM 23629 N N . GLY A 1 80 ? -4.021 15.091 40.334 1.00 0.00 99 GLY A N 15
ATOM 23630 C CA . GLY A 1 80 ? -4.941 14.831 41.415 1.00 0.00 99 GLY A CA 15
ATOM 23631 C C . GLY A 1 80 ? -4.543 13.595 42.189 1.00 0.00 99 GLY A C 15
ATOM 23632 O O . GLY A 1 80 ? -3.902 12.694 41.647 1.00 0.00 99 GLY A O 15
ATOM 23636 N N . GLY A 1 81 ? -4.876 13.570 43.464 1.00 0.00 100 GLY A N 15
ATOM 23637 C CA . GLY A 1 81 ? -4.635 12.392 44.267 1.00 0.00 100 GLY A CA 15
ATOM 23638 C C . GLY A 1 81 ? -5.921 11.771 44.747 1.00 0.00 100 GLY A C 15
ATOM 23639 O O . GLY A 1 81 ? -6.997 12.335 44.534 1.00 0.00 100 GLY A O 15
ATOM 23643 N N . LYS A 1 82 ? -5.821 10.608 45.384 1.00 0.00 101 LYS A N 15
ATOM 23644 C CA . LYS A 1 82 ? -6.991 9.943 45.944 1.00 0.00 101 LYS A CA 15
ATOM 23645 C C . LYS A 1 82 ? -7.651 10.862 46.961 1.00 0.00 101 LYS A C 15
ATOM 23646 O O . LYS A 1 82 ? -8.873 10.857 47.133 1.00 0.00 101 LYS A O 15
ATOM 23665 N N . THR A 1 83 ? -6.824 11.662 47.616 1.00 0.00 102 THR A N 15
ATOM 23666 C CA . THR A 1 83 ? -7.299 12.689 48.516 1.00 0.00 102 THR A CA 15
ATOM 23667 C C . THR A 1 83 ? -6.426 13.933 48.407 1.00 0.00 102 THR A C 15
ATOM 23668 O O . THR A 1 83 ? -5.205 13.833 48.279 1.00 0.00 102 THR A O 15
ATOM 23679 N N . TYR A 1 84 ? -7.058 15.094 48.426 1.00 0.00 103 TYR A N 15
ATOM 23680 C CA . TYR A 1 84 ? -6.345 16.360 48.453 1.00 0.00 103 TYR A CA 15
ATOM 23681 C C . TYR A 1 84 ? -6.840 17.182 49.627 1.00 0.00 103 TYR A C 15
ATOM 23682 O O . TYR A 1 84 ? -8.044 17.397 49.771 1.00 0.00 103 TYR A O 15
ATOM 23700 N N . LYS A 1 85 ? -5.911 17.601 50.478 1.00 0.00 104 LYS A N 15
ATOM 23701 C CA . LYS A 1 85 ? -6.246 18.314 51.710 1.00 0.00 104 LYS A CA 15
ATOM 23702 C C . LYS A 1 85 ? -7.103 17.424 52.611 1.00 0.00 104 LYS A C 15
ATOM 23703 O O . LYS A 1 85 ? -7.871 17.909 53.442 1.00 0.00 104 LYS A O 15
ATOM 23722 N N . GLY A 1 86 ? -6.961 16.114 52.421 1.00 0.00 105 GLY A N 15
ATOM 23723 C CA . GLY A 1 86 ? -7.738 15.144 53.174 1.00 0.00 105 GLY A CA 15
ATOM 23724 C C . GLY A 1 86 ? -9.131 14.951 52.612 1.00 0.00 105 GLY A C 15
ATOM 23725 O O . GLY A 1 86 ? -9.905 14.131 53.108 1.00 0.00 105 GLY A O 15
ATOM 23729 N N . HIS A 1 87 ? -9.447 15.707 51.572 1.00 0.00 106 HIS A N 15
ATOM 23730 C CA . HIS A 1 87 ? -10.741 15.607 50.918 1.00 0.00 106 HIS A CA 15
ATOM 23731 C C . HIS A 1 87 ? -10.660 14.599 49.789 1.00 0.00 106 HIS A C 15
ATOM 23732 O O . HIS A 1 87 ? -9.733 14.641 48.981 1.00 0.00 106 HIS A O 15
ATOM 23746 N N . LYS A 1 88 ? -11.618 13.690 49.737 1.00 0.00 107 LYS A N 15
ATOM 23747 C CA . LYS A 1 88 ? -11.593 12.630 48.747 1.00 0.00 107 LYS A CA 15
ATOM 23748 C C . LYS A 1 88 ? -12.262 13.072 47.448 1.00 0.00 107 LYS A C 15
ATOM 23749 O O . LYS A 1 88 ? -12.980 14.074 47.410 1.00 0.00 107 LYS A O 15
ATOM 23768 N N . LYS A 1 89 ? -11.994 12.322 46.390 1.00 0.00 108 LYS A N 15
ATOM 23769 C CA . LYS A 1 89 ? -12.579 12.575 45.081 1.00 0.00 108 LYS A CA 15
ATOM 23770 C C . LYS A 1 89 ? -14.066 12.259 45.090 1.00 0.00 108 LYS A C 15
ATOM 23771 O O . LYS A 1 89 ? -14.462 11.132 45.371 1.00 0.00 108 LYS A O 15
ATOM 23790 N N . VAL A 1 90 ? -14.894 13.239 44.775 1.00 0.00 109 VAL A N 15
ATOM 23791 C CA . VAL A 1 90 ? -16.332 13.021 44.798 1.00 0.00 109 VAL A CA 15
ATOM 23792 C C . VAL A 1 90 ? -16.896 12.860 43.392 1.00 0.00 109 VAL A C 15
ATOM 23793 O O . VAL A 1 90 ? -17.957 12.261 43.207 1.00 0.00 109 VAL A O 15
ATOM 23806 N N . SER A 1 91 ? -16.184 13.391 42.408 1.00 0.00 110 SER A N 15
ATOM 23807 C CA . SER A 1 91 ? -16.563 13.229 41.010 1.00 0.00 110 SER A CA 15
ATOM 23808 C C . SER A 1 91 ? -15.398 13.609 40.104 1.00 0.00 110 SER A C 15
ATOM 23809 O O . SER A 1 91 ? -14.522 14.380 40.499 1.00 0.00 110 SER A O 15
ATOM 23817 N N . ALA A 1 92 ? -15.378 13.056 38.901 1.00 0.00 111 ALA A N 15
ATOM 23818 C CA . ALA A 1 92 ? -14.339 13.375 37.938 1.00 0.00 111 ALA A CA 15
ATOM 23819 C C . ALA A 1 92 ? -14.925 13.512 36.542 1.00 0.00 111 ALA A C 15
ATOM 23820 O O . ALA A 1 92 ? -15.634 12.625 36.061 1.00 0.00 111 ALA A O 15
ATOM 23827 N N . GLY A 1 93 ? -14.633 14.633 35.909 1.00 0.00 112 GLY A N 15
ATOM 23828 C CA . GLY A 1 93 ? -15.097 14.883 34.563 1.00 0.00 112 GLY A CA 15
ATOM 23829 C C . GLY A 1 93 ? -14.258 15.941 33.888 1.00 0.00 112 GLY A C 15
ATOM 23830 O O . GLY A 1 93 ? -13.033 15.927 33.999 1.00 0.00 112 GLY A O 15
ATOM 23834 N N . GLY A 1 94 ? -14.901 16.865 33.203 1.00 0.00 113 GLY A N 15
ATOM 23835 C CA . GLY A 1 94 ? -14.175 17.944 32.577 1.00 0.00 113 GLY A CA 15
ATOM 23836 C C . GLY A 1 94 ? -14.743 18.310 31.229 1.00 0.00 113 GLY A C 15
ATOM 23837 O O . GLY A 1 94 ? -15.960 18.361 31.053 1.00 0.00 113 GLY A O 15
ATOM 23841 N N . ASP A 1 95 ? -13.859 18.544 30.276 1.00 0.00 114 ASP A N 15
ATOM 23842 C CA . ASP A 1 95 ? -14.258 18.978 28.946 1.00 0.00 114 ASP A CA 15
ATOM 23843 C C . ASP A 1 95 ? -14.155 17.833 27.951 1.00 0.00 114 ASP A C 15
ATOM 23844 O O . ASP A 1 95 ? -13.724 16.729 28.299 1.00 0.00 114 ASP A O 15
ATOM 23853 N N . THR A 1 96 ? -14.549 18.101 26.716 1.00 0.00 115 THR A N 15
ATOM 23854 C CA . THR A 1 96 ? -14.431 17.128 25.650 1.00 0.00 115 THR A CA 15
ATOM 23855 C C . THR A 1 96 ? -13.069 17.254 24.975 1.00 0.00 115 THR A C 15
ATOM 23856 O O . THR A 1 96 ? -12.706 18.327 24.496 1.00 0.00 115 THR A O 15
ATOM 23867 N N . PRO A 1 97 ? -12.287 16.164 24.972 1.00 0.00 116 PRO A N 15
ATOM 23868 C CA . PRO A 1 97 ? -10.956 16.139 24.360 1.00 0.00 116 PRO A CA 15
ATOM 23869 C C . PRO A 1 97 ? -10.965 16.612 22.911 1.00 0.00 116 PRO A C 15
ATOM 23870 O O . PRO A 1 97 ? -11.721 16.099 22.081 1.00 0.00 116 PRO A O 15
ATOM 23881 N N . TYR A 1 98 ? -10.110 17.580 22.615 1.00 0.00 117 TYR A N 15
ATOM 23882 C CA . TYR A 1 98 ? -10.009 18.145 21.278 1.00 0.00 117 TYR A CA 15
ATOM 23883 C C . TYR A 1 98 ? -8.589 17.961 20.751 1.00 0.00 117 TYR A C 15
ATOM 23884 O O . TYR A 1 98 ? -7.706 17.527 21.485 1.00 0.00 117 TYR A O 15
ATOM 23902 N N . TRP A 1 99 ? -8.367 18.290 19.489 1.00 0.00 118 TRP A N 15
ATOM 23903 C CA . TRP A 1 99 ? -7.040 18.164 18.905 1.00 0.00 118 TRP A CA 15
ATOM 23904 C C . TRP A 1 99 ? -6.294 19.488 18.998 1.00 0.00 118 TRP A C 15
ATOM 23905 O O . TRP A 1 99 ? -6.753 20.506 18.483 1.00 0.00 118 TRP A O 15
ATOM 23926 N N . TYR A 1 100 ? -5.149 19.470 19.665 1.00 0.00 119 TYR A N 15
ATOM 23927 C CA . TYR A 1 100 ? -4.346 20.672 19.822 1.00 0.00 119 TYR A CA 15
ATOM 23928 C C . TYR A 1 100 ? -3.355 20.795 18.679 1.00 0.00 119 TYR A C 15
ATOM 23929 O O . TYR A 1 100 ? -2.448 19.974 18.543 1.00 0.00 119 TYR A O 15
ATOM 23947 N N . LYS A 1 101 ? -3.533 21.814 17.860 1.00 0.00 120 LYS A N 15
ATOM 23948 C CA . LYS A 1 101 ? -2.649 22.046 16.731 1.00 0.00 120 LYS A CA 15
ATOM 23949 C C . LYS A 1 101 ? -1.751 23.245 17.006 1.00 0.00 120 LYS A C 15
ATOM 23950 O O . LYS A 1 101 ? -2.198 24.251 17.563 1.00 0.00 120 LYS A O 15
ATOM 23969 N N . LEU A 1 102 ? -0.485 23.127 16.634 1.00 0.00 121 LEU A N 15
ATOM 23970 C CA . LEU A 1 102 ? 0.456 24.225 16.779 1.00 0.00 121 LEU A CA 15
ATOM 23971 C C . LEU A 1 102 ? 0.144 25.321 15.773 1.00 0.00 121 LEU A C 15
ATOM 23972 O O . LEU A 1 102 ? -0.452 25.057 14.723 1.00 0.00 121 LEU A O 15
ATOM 23988 N N . GLU A 1 103 ? 0.537 26.548 16.111 1.00 0.00 122 GLU A N 15
ATOM 23989 C CA . GLU A 1 103 ? 0.306 27.711 15.262 1.00 0.00 122 GLU A CA 15
ATOM 23990 C C . GLU A 1 103 ? -1.185 27.932 15.024 1.00 0.00 122 GLU A C 15
ATOM 23991 O O . GLU A 1 103 ? -1.599 28.417 13.970 1.00 0.00 122 GLU A O 15
ATOM 24003 N N . HIS A 1 104 ? -1.984 27.564 16.019 1.00 0.00 123 HIS A N 15
ATOM 24004 C CA . HIS A 1 104 ? -3.426 27.751 15.952 1.00 0.00 123 HIS A CA 15
ATOM 24005 C C . HIS A 1 104 ? -3.782 29.235 15.985 1.00 0.00 123 HIS A C 15
ATOM 24006 O O . HIS A 1 104 ? -3.302 29.984 16.835 1.00 0.00 123 HIS A O 15
ATOM 24020 N N . HIS A 1 105 ? -4.607 29.648 15.037 1.00 0.00 124 HIS A N 15
ATOM 24021 C CA . HIS A 1 105 ? -5.049 31.032 14.950 1.00 0.00 124 HIS A CA 15
ATOM 24022 C C . HIS A 1 105 ? -6.163 31.294 15.950 1.00 0.00 124 HIS A C 15
ATOM 24023 O O . HIS A 1 105 ? -7.079 30.487 16.081 1.00 0.00 124 HIS A O 15
ATOM 24037 N N . HIS A 1 106 ? -6.092 32.419 16.650 1.00 0.00 125 HIS A N 15
ATOM 24038 C CA . HIS A 1 106 ? -7.159 32.811 17.568 1.00 0.00 125 HIS A CA 15
ATOM 24039 C C . HIS A 1 106 ? -8.230 33.599 16.822 1.00 0.00 125 HIS A C 15
ATOM 24040 O O . HIS A 1 106 ? -8.654 34.676 17.252 1.00 0.00 125 HIS A O 15
ATOM 24054 N N . HIS A 1 107 ? -8.665 33.040 15.704 1.00 0.00 126 HIS A N 15
ATOM 24055 C CA . HIS A 1 107 ? -9.643 33.681 14.842 1.00 0.00 126 HIS A CA 15
ATOM 24056 C C . HIS A 1 107 ? -11.036 33.533 15.432 1.00 0.00 126 HIS A C 15
ATOM 24057 O O . HIS A 1 107 ? -11.586 32.434 15.484 1.00 0.00 126 HIS A O 15
ATOM 24071 N N . HIS A 1 108 ? -11.600 34.644 15.876 1.00 0.00 127 HIS A N 15
ATOM 24072 C CA . HIS A 1 108 ? -12.907 34.625 16.516 1.00 0.00 127 HIS A CA 15
ATOM 24073 C C . HIS A 1 108 ? -14.001 34.349 15.491 1.00 0.00 127 HIS A C 15
ATOM 24074 O O . HIS A 1 108 ? -14.674 33.318 15.553 1.00 0.00 127 HIS A O 15
ATOM 24088 N N . HIS A 1 109 ? -14.165 35.268 14.545 1.00 0.00 128 HIS A N 15
ATOM 24089 C CA . HIS A 1 109 ? -15.119 35.103 13.449 1.00 0.00 128 HIS A CA 15
ATOM 24090 C C . HIS A 1 109 ? -15.056 36.308 12.523 1.00 0.00 128 HIS A C 15
ATOM 24091 O O . HIS A 1 109 ? -15.456 36.183 11.351 1.00 0.00 128 HIS A O 15
ATOM 24106 N N . GLY A 1 1 ? -15.284 12.577 -5.754 1.00 0.00 20 GLY A N 16
ATOM 24107 C CA . GLY A 1 1 ? -15.149 12.720 -4.286 1.00 0.00 20 GLY A CA 16
ATOM 24108 C C . GLY A 1 1 ? -14.786 11.416 -3.617 1.00 0.00 20 GLY A C 16
ATOM 24109 O O . GLY A 1 1 ? -15.157 10.341 -4.093 1.00 0.00 20 GLY A O 16
ATOM 24115 N N . GLY A 1 2 ? -14.054 11.509 -2.518 1.00 0.00 21 GLY A N 16
ATOM 24116 C CA . GLY A 1 2 ? -13.660 10.330 -1.782 1.00 0.00 21 GLY A CA 16
ATOM 24117 C C . GLY A 1 2 ? -12.375 10.552 -1.016 1.00 0.00 21 GLY A C 16
ATOM 24118 O O . GLY A 1 2 ? -12.321 10.360 0.201 1.00 0.00 21 GLY A O 16
ATOM 24122 N N . GLY A 1 3 ? -11.341 10.965 -1.731 1.00 0.00 22 GLY A N 16
ATOM 24123 C CA . GLY A 1 3 ? -10.073 11.246 -1.101 1.00 0.00 22 GLY A CA 16
ATOM 24124 C C . GLY A 1 3 ? -9.132 10.065 -1.172 1.00 0.00 22 GLY A C 16
ATOM 24125 O O . GLY A 1 3 ? -9.276 9.099 -0.422 1.00 0.00 22 GLY A O 16
ATOM 24129 N N . ASN A 1 4 ? -8.171 10.139 -2.078 1.00 0.00 23 ASN A N 16
ATOM 24130 C CA . ASN A 1 4 ? -7.197 9.067 -2.262 1.00 0.00 23 ASN A CA 16
ATOM 24131 C C . ASN A 1 4 ? -6.106 9.169 -1.199 1.00 0.00 23 ASN A C 16
ATOM 24132 O O . ASN A 1 4 ? -4.963 9.510 -1.496 1.00 0.00 23 ASN A O 16
ATOM 24143 N N . SER A 1 5 ? -6.500 8.910 0.051 1.00 0.00 24 SER A N 16
ATOM 24144 C CA . SER A 1 5 ? -5.621 9.022 1.222 1.00 0.00 24 SER A CA 16
ATOM 24145 C C . SER A 1 5 ? -5.357 10.487 1.584 1.00 0.00 24 SER A C 16
ATOM 24146 O O . SER A 1 5 ? -4.908 10.793 2.691 1.00 0.00 24 SER A O 16
ATOM 24154 N N . GLU A 1 6 ? -5.651 11.389 0.656 1.00 0.00 25 GLU A N 16
ATOM 24155 C CA . GLU A 1 6 ? -5.537 12.819 0.910 1.00 0.00 25 GLU A CA 16
ATOM 24156 C C . GLU A 1 6 ? -6.799 13.325 1.598 1.00 0.00 25 GLU A C 16
ATOM 24157 O O . GLU A 1 6 ? -7.571 14.092 1.028 1.00 0.00 25 GLU A O 16
ATOM 24169 N N . ARG A 1 7 ? -7.009 12.865 2.819 1.00 0.00 26 ARG A N 16
ATOM 24170 C CA . ARG A 1 7 ? -8.178 13.240 3.594 1.00 0.00 26 ARG A CA 16
ATOM 24171 C C . ARG A 1 7 ? -7.814 13.295 5.069 1.00 0.00 26 ARG A C 16
ATOM 24172 O O . ARG A 1 7 ? -7.020 12.479 5.539 1.00 0.00 26 ARG A O 16
ATOM 24193 N N . PRO A 1 8 ? -8.356 14.273 5.809 1.00 0.00 27 PRO A N 16
ATOM 24194 C CA . PRO A 1 8 ? -8.135 14.376 7.254 1.00 0.00 27 PRO A CA 16
ATOM 24195 C C . PRO A 1 8 ? -8.637 13.134 7.986 1.00 0.00 27 PRO A C 16
ATOM 24196 O O . PRO A 1 8 ? -9.766 12.690 7.761 1.00 0.00 27 PRO A O 16
ATOM 24207 N N . PRO A 1 9 ? -7.794 12.552 8.851 1.00 0.00 28 PRO A N 16
ATOM 24208 C CA . PRO A 1 9 ? -8.133 11.338 9.599 1.00 0.00 28 PRO A CA 16
ATOM 24209 C C . PRO A 1 9 ? -9.451 11.468 10.353 1.00 0.00 28 PRO A C 16
ATOM 24210 O O . PRO A 1 9 ? -9.564 12.249 11.299 1.00 0.00 28 PRO A O 16
ATOM 24221 N N . SER A 1 10 ? -10.445 10.717 9.907 1.00 0.00 29 SER A N 16
ATOM 24222 C CA . SER A 1 10 ? -11.757 10.717 10.527 1.00 0.00 29 SER A CA 16
ATOM 24223 C C . SER A 1 10 ? -11.727 9.991 11.863 1.00 0.00 29 SER A C 16
ATOM 24224 O O . SER A 1 10 ? -12.059 8.806 11.953 1.00 0.00 29 SER A O 16
ATOM 24232 N N . VAL A 1 11 ? -11.314 10.706 12.892 1.00 0.00 30 VAL A N 16
ATOM 24233 C CA . VAL A 1 11 ? -11.227 10.148 14.221 1.00 0.00 30 VAL A CA 16
ATOM 24234 C C . VAL A 1 11 ? -11.368 11.253 15.266 1.00 0.00 30 VAL A C 16
ATOM 24235 O O . VAL A 1 11 ? -10.795 12.338 15.132 1.00 0.00 30 VAL A O 16
ATOM 24248 N N . ALA A 1 12 ? -12.165 10.984 16.284 1.00 0.00 31 ALA A N 16
ATOM 24249 C CA . ALA A 1 12 ? -12.353 11.928 17.371 1.00 0.00 31 ALA A CA 16
ATOM 24250 C C . ALA A 1 12 ? -11.135 11.927 18.285 1.00 0.00 31 ALA A C 16
ATOM 24251 O O . ALA A 1 12 ? -10.359 10.970 18.298 1.00 0.00 31 ALA A O 16
ATOM 24258 N N . ALA A 1 13 ? -10.971 12.986 19.057 1.00 0.00 32 ALA A N 16
ATOM 24259 C CA . ALA A 1 13 ? -9.847 13.078 19.971 1.00 0.00 32 ALA A CA 16
ATOM 24260 C C . ALA A 1 13 ? -10.055 12.134 21.146 1.00 0.00 32 ALA A C 16
ATOM 24261 O O . ALA A 1 13 ? -9.108 11.528 21.648 1.00 0.00 32 ALA A O 16
ATOM 24268 N N . GLY A 1 14 ? -11.312 11.977 21.550 1.00 0.00 33 GLY A N 16
ATOM 24269 C CA . GLY A 1 14 ? -11.643 11.065 22.628 1.00 0.00 33 GLY A CA 16
ATOM 24270 C C . GLY A 1 14 ? -11.564 9.614 22.189 1.00 0.00 33 GLY A C 16
ATOM 24271 O O . GLY A 1 14 ? -11.714 8.699 23.000 1.00 0.00 33 GLY A O 16
ATOM 24275 N N . GLU A 1 15 ? -11.315 9.408 20.903 1.00 0.00 34 GLU A N 16
ATOM 24276 C CA . GLU A 1 15 ? -11.230 8.072 20.335 1.00 0.00 34 GLU A CA 16
ATOM 24277 C C . GLU A 1 15 ? -9.850 7.464 20.559 1.00 0.00 34 GLU A C 16
ATOM 24278 O O . GLU A 1 15 ? -9.690 6.248 20.531 1.00 0.00 34 GLU A O 16
ATOM 24290 N N . CYS A 1 16 ? -8.852 8.308 20.785 1.00 0.00 35 CYS A N 16
ATOM 24291 C CA . CYS A 1 16 ? -7.483 7.828 20.920 1.00 0.00 35 CYS A CA 16
ATOM 24292 C C . CYS A 1 16 ? -6.994 7.927 22.357 1.00 0.00 35 CYS A C 16
ATOM 24293 O O . CYS A 1 16 ? -5.803 7.790 22.628 1.00 0.00 35 CYS A O 16
ATOM 24300 N N . VAL A 1 17 ? -7.903 8.157 23.284 1.00 0.00 36 VAL A N 16
ATOM 24301 C CA . VAL A 1 17 ? -7.516 8.274 24.678 1.00 0.00 36 VAL A CA 16
ATOM 24302 C C . VAL A 1 17 ? -8.263 7.269 25.537 1.00 0.00 36 VAL A C 16
ATOM 24303 O O . VAL A 1 17 ? -9.444 6.996 25.315 1.00 0.00 36 VAL A O 16
ATOM 24316 N N . THR A 1 18 ? -7.559 6.702 26.498 1.00 0.00 37 THR A N 16
ATOM 24317 C CA . THR A 1 18 ? -8.153 5.760 27.425 1.00 0.00 37 THR A CA 16
ATOM 24318 C C . THR A 1 18 ? -7.610 6.005 28.830 1.00 0.00 37 THR A C 16
ATOM 24319 O O . THR A 1 18 ? -6.507 6.533 28.990 1.00 0.00 37 THR A O 16
ATOM 24330 N N . PHE A 1 19 ? -8.389 5.631 29.835 1.00 0.00 38 PHE A N 16
ATOM 24331 C CA . PHE A 1 19 ? -8.037 5.924 31.214 1.00 0.00 38 PHE A CA 16
ATOM 24332 C C . PHE A 1 19 ? -7.287 4.766 31.856 1.00 0.00 38 PHE A C 16
ATOM 24333 O O . PHE A 1 19 ? -7.742 3.621 31.838 1.00 0.00 38 PHE A O 16
ATOM 24350 N N . ASN A 1 20 ? -6.132 5.076 32.411 1.00 0.00 39 ASN A N 16
ATOM 24351 C CA . ASN A 1 20 ? -5.393 4.135 33.237 1.00 0.00 39 ASN A CA 16
ATOM 24352 C C . ASN A 1 20 ? -5.432 4.612 34.677 1.00 0.00 39 ASN A C 16
ATOM 24353 O O . ASN A 1 20 ? -5.055 5.743 34.970 1.00 0.00 39 ASN A O 16
ATOM 24364 N N . SER A 1 21 ? -5.896 3.754 35.570 1.00 0.00 40 SER A N 16
ATOM 24365 C CA . SER A 1 21 ? -6.064 4.118 36.968 1.00 0.00 40 SER A CA 16
ATOM 24366 C C . SER A 1 21 ? -4.717 4.196 37.682 1.00 0.00 40 SER A C 16
ATOM 24367 O O . SER A 1 21 ? -4.598 4.793 38.753 1.00 0.00 40 SER A O 16
ATOM 24375 N N . LYS A 1 22 ? -3.701 3.596 37.073 1.00 0.00 41 LYS A N 16
ATOM 24376 C CA . LYS A 1 22 ? -2.354 3.604 37.627 1.00 0.00 41 LYS A CA 16
ATOM 24377 C C . LYS A 1 22 ? -1.514 4.696 36.978 1.00 0.00 41 LYS A C 16
ATOM 24378 O O . LYS A 1 22 ? -0.304 4.787 37.194 1.00 0.00 41 LYS A O 16
ATOM 24397 N N . LEU A 1 23 ? -2.169 5.499 36.160 1.00 0.00 42 LEU A N 16
ATOM 24398 C CA . LEU A 1 23 ? -1.533 6.620 35.494 1.00 0.00 42 LEU A CA 16
ATOM 24399 C C . LEU A 1 23 ? -1.349 7.767 36.488 1.00 0.00 42 LEU A C 16
ATOM 24400 O O . LEU A 1 23 ? -2.262 8.551 36.711 1.00 0.00 42 LEU A O 16
ATOM 24416 N N . GLY A 1 24 ? -0.171 7.871 37.083 1.00 0.00 43 GLY A N 16
ATOM 24417 C CA . GLY A 1 24 ? 0.012 8.824 38.160 1.00 0.00 43 GLY A CA 16
ATOM 24418 C C . GLY A 1 24 ? -0.669 8.350 39.425 1.00 0.00 43 GLY A C 16
ATOM 24419 O O . GLY A 1 24 ? -0.480 7.203 39.838 1.00 0.00 43 GLY A O 16
ATOM 24423 N N . GLU A 1 25 ? -1.463 9.213 40.044 1.00 0.00 44 GLU A N 16
ATOM 24424 C CA . GLU A 1 25 ? -2.176 8.833 41.256 1.00 0.00 44 GLU A CA 16
ATOM 24425 C C . GLU A 1 25 ? -3.618 8.447 40.962 1.00 0.00 44 GLU A C 16
ATOM 24426 O O . GLU A 1 25 ? -4.055 7.344 41.292 1.00 0.00 44 GLU A O 16
ATOM 24438 N N . ILE A 1 26 ? -4.350 9.348 40.328 1.00 0.00 45 ILE A N 16
ATOM 24439 C CA . ILE A 1 26 ? -5.775 9.138 40.108 1.00 0.00 45 ILE A CA 16
ATOM 24440 C C . ILE A 1 26 ? -6.061 8.705 38.691 1.00 0.00 45 ILE A C 16
ATOM 24441 O O . ILE A 1 26 ? -7.182 8.309 38.364 1.00 0.00 45 ILE A O 16
ATOM 24457 N N . GLY A 1 27 ? -5.048 8.793 37.862 1.00 0.00 46 GLY A N 16
ATOM 24458 C CA . GLY A 1 27 ? -5.137 8.271 36.535 1.00 0.00 46 GLY A CA 16
ATOM 24459 C C . GLY A 1 27 ? -4.831 9.291 35.476 1.00 0.00 46 GLY A C 16
ATOM 24460 O O . GLY A 1 27 ? -4.573 10.459 35.765 1.00 0.00 46 GLY A O 16
ATOM 24464 N N . GLY A 1 28 ? -4.867 8.839 34.247 1.00 0.00 47 GLY A N 16
ATOM 24465 C CA . GLY A 1 28 ? -4.563 9.682 33.130 1.00 0.00 47 GLY A CA 16
ATOM 24466 C C . GLY A 1 28 ? -4.936 9.012 31.841 1.00 0.00 47 GLY A C 16
ATOM 24467 O O . GLY A 1 28 ? -5.405 7.870 31.843 1.00 0.00 47 GLY A O 16
ATOM 24471 N N . TYR A 1 29 ? -4.721 9.700 30.745 1.00 0.00 48 TYR A N 16
ATOM 24472 C CA . TYR A 1 29 ? -5.105 9.184 29.456 1.00 0.00 48 TYR A CA 16
ATOM 24473 C C . TYR A 1 29 ? -3.877 8.872 28.636 1.00 0.00 48 TYR A C 16
ATOM 24474 O O . TYR A 1 29 ? -2.942 9.670 28.562 1.00 0.00 48 TYR A O 16
ATOM 24492 N N . SER A 1 30 ? -3.891 7.703 28.033 1.00 0.00 49 SER A N 16
ATOM 24493 C CA . SER A 1 30 ? -2.773 7.234 27.250 1.00 0.00 49 SER A CA 16
ATOM 24494 C C . SER A 1 30 ? -3.200 7.022 25.805 1.00 0.00 49 SER A C 16
ATOM 24495 O O . SER A 1 30 ? -4.391 6.873 25.517 1.00 0.00 49 SER A O 16
ATOM 24503 N N . TRP A 1 31 ? -2.222 7.019 24.912 1.00 0.00 50 TRP A N 16
ATOM 24504 C CA . TRP A 1 31 ? -2.467 6.866 23.487 1.00 0.00 50 TRP A CA 16
ATOM 24505 C C . TRP A 1 31 ? -3.079 5.507 23.174 1.00 0.00 50 TRP A C 16
ATOM 24506 O O . TRP A 1 31 ? -2.665 4.485 23.726 1.00 0.00 50 TRP A O 16
ATOM 24527 N N . LYS A 1 32 ? -4.068 5.504 22.296 1.00 0.00 51 LYS A N 16
ATOM 24528 C CA . LYS A 1 32 ? -4.675 4.270 21.838 1.00 0.00 51 LYS A CA 16
ATOM 24529 C C . LYS A 1 32 ? -3.892 3.726 20.651 1.00 0.00 51 LYS A C 16
ATOM 24530 O O . LYS A 1 32 ? -4.108 4.134 19.511 1.00 0.00 51 LYS A O 16
ATOM 24549 N N . TYR A 1 33 ? -2.981 2.801 20.927 1.00 0.00 52 TYR A N 16
ATOM 24550 C CA . TYR A 1 33 ? -2.119 2.233 19.896 1.00 0.00 52 TYR A CA 16
ATOM 24551 C C . TYR A 1 33 ? -2.935 1.379 18.927 1.00 0.00 52 TYR A C 16
ATOM 24552 O O . TYR A 1 33 ? -2.491 1.065 17.821 1.00 0.00 52 TYR A O 16
ATOM 24570 N N . SER A 1 34 ? -4.136 1.017 19.353 1.00 0.00 53 SER A N 16
ATOM 24571 C CA . SER A 1 34 ? -5.040 0.229 18.534 1.00 0.00 53 SER A CA 16
ATOM 24572 C C . SER A 1 34 ? -5.810 1.117 17.548 1.00 0.00 53 SER A C 16
ATOM 24573 O O . SER A 1 34 ? -6.616 0.626 16.757 1.00 0.00 53 SER A O 16
ATOM 24581 N N . ASN A 1 35 ? -5.558 2.421 17.597 1.00 0.00 54 ASN A N 16
ATOM 24582 C CA . ASN A 1 35 ? -6.195 3.359 16.677 1.00 0.00 54 ASN A CA 16
ATOM 24583 C C . ASN A 1 35 ? -5.159 3.935 15.724 1.00 0.00 54 ASN A C 16
ATOM 24584 O O . ASN A 1 35 ? -4.273 4.687 16.129 1.00 0.00 54 ASN A O 16
ATOM 24595 N N . ASP A 1 36 ? -5.268 3.575 14.458 1.00 0.00 55 ASP A N 16
ATOM 24596 C CA . ASP A 1 36 ? -4.314 4.028 13.455 1.00 0.00 55 ASP A CA 16
ATOM 24597 C C . ASP A 1 36 ? -4.645 5.438 12.997 1.00 0.00 55 ASP A C 16
ATOM 24598 O O . ASP A 1 36 ? -3.754 6.257 12.767 1.00 0.00 55 ASP A O 16
ATOM 24607 N N . ALA A 1 37 ? -5.936 5.714 12.883 1.00 0.00 56 ALA A N 16
ATOM 24608 C CA . ALA A 1 37 ? -6.411 7.002 12.402 1.00 0.00 56 ALA A CA 16
ATOM 24609 C C . ALA A 1 37 ? -5.933 8.146 13.294 1.00 0.00 56 ALA A C 16
ATOM 24610 O O . ALA A 1 37 ? -5.481 9.181 12.801 1.00 0.00 56 ALA A O 16
ATOM 24617 N N . CYS A 1 38 ? -6.024 7.952 14.601 1.00 0.00 57 CYS A N 16
ATOM 24618 C CA . CYS A 1 38 ? -5.646 8.989 15.553 1.00 0.00 57 CYS A CA 16
ATOM 24619 C C . CYS A 1 38 ? -4.142 9.243 15.515 1.00 0.00 57 CYS A C 16
ATOM 24620 O O . CYS A 1 38 ? -3.702 10.393 15.530 1.00 0.00 57 CYS A O 16
ATOM 24627 N N . ASN A 1 39 ? -3.355 8.174 15.439 1.00 0.00 58 ASN A N 16
ATOM 24628 C CA . ASN A 1 39 ? -1.904 8.308 15.350 1.00 0.00 58 ASN A CA 16
ATOM 24629 C C . ASN A 1 39 ? -1.523 9.019 14.061 1.00 0.00 58 ASN A C 16
ATOM 24630 O O . ASN A 1 39 ? -0.605 9.838 14.034 1.00 0.00 58 ASN A O 16
ATOM 24641 N N . GLU A 1 40 ? -2.261 8.721 13.003 1.00 0.00 59 GLU A N 16
ATOM 24642 C CA . GLU A 1 40 ? -2.038 9.341 11.706 1.00 0.00 59 GLU A CA 16
ATOM 24643 C C . GLU A 1 40 ? -2.352 10.831 11.766 1.00 0.00 59 GLU A C 16
ATOM 24644 O O . GLU A 1 40 ? -1.712 11.633 11.092 1.00 0.00 59 GLU A O 16
ATOM 24656 N N . THR A 1 41 ? -3.325 11.195 12.592 1.00 0.00 60 THR A N 16
ATOM 24657 C CA . THR A 1 41 ? -3.726 12.588 12.731 1.00 0.00 60 THR A CA 16
ATOM 24658 C C . THR A 1 41 ? -2.550 13.445 13.189 1.00 0.00 60 THR A C 16
ATOM 24659 O O . THR A 1 41 ? -2.279 14.509 12.626 1.00 0.00 60 THR A O 16
ATOM 24670 N N . VAL A 1 42 ? -1.842 12.963 14.199 1.00 0.00 61 VAL A N 16
ATOM 24671 C CA . VAL A 1 42 ? -0.681 13.673 14.712 1.00 0.00 61 VAL A CA 16
ATOM 24672 C C . VAL A 1 42 ? 0.524 13.466 13.791 1.00 0.00 61 VAL A C 16
ATOM 24673 O O . VAL A 1 42 ? 1.386 14.338 13.672 1.00 0.00 61 VAL A O 16
ATOM 24686 N N . ALA A 1 43 ? 0.564 12.314 13.125 1.00 0.00 62 ALA A N 16
ATOM 24687 C CA . ALA A 1 43 ? 1.634 11.996 12.182 1.00 0.00 62 ALA A CA 16
ATOM 24688 C C . ALA A 1 43 ? 1.656 12.969 11.007 1.00 0.00 62 ALA A C 16
ATOM 24689 O O . ALA A 1 43 ? 2.721 13.417 10.582 1.00 0.00 62 ALA A O 16
ATOM 24696 N N . LYS A 1 44 ? 0.475 13.295 10.486 1.00 0.00 63 LYS A N 16
ATOM 24697 C CA . LYS A 1 44 ? 0.361 14.225 9.366 1.00 0.00 63 LYS A CA 16
ATOM 24698 C C . LYS A 1 44 ? 0.675 15.651 9.798 1.00 0.00 63 LYS A C 16
ATOM 24699 O O . LYS A 1 44 ? 0.857 16.538 8.963 1.00 0.00 63 LYS A O 16
ATOM 24718 N N . GLY A 1 45 ? 0.731 15.869 11.105 1.00 0.00 64 GLY A N 16
ATOM 24719 C CA . GLY A 1 45 ? 0.995 17.193 11.621 1.00 0.00 64 GLY A CA 16
ATOM 24720 C C . GLY A 1 45 ? -0.254 18.046 11.657 1.00 0.00 64 GLY A C 16
ATOM 24721 O O . GLY A 1 45 ? -0.173 19.272 11.640 1.00 0.00 64 GLY A O 16
ATOM 24725 N N . TYR A 1 46 ? -1.413 17.394 11.694 1.00 0.00 65 TYR A N 16
ATOM 24726 C CA . TYR A 1 46 ? -2.680 18.103 11.796 1.00 0.00 65 TYR A CA 16
ATOM 24727 C C . TYR A 1 46 ? -2.806 18.725 13.179 1.00 0.00 65 TYR A C 16
ATOM 24728 O O . TYR A 1 46 ? -3.315 19.832 13.337 1.00 0.00 65 TYR A O 16
ATOM 24746 N N . ALA A 1 47 ? -2.314 17.996 14.169 1.00 0.00 66 ALA A N 16
ATOM 24747 C CA . ALA A 1 47 ? -2.319 18.443 15.550 1.00 0.00 66 ALA A CA 16
ATOM 24748 C C . ALA A 1 47 ? -1.078 17.936 16.249 1.00 0.00 66 ALA A C 16
ATOM 24749 O O . ALA A 1 47 ? -0.286 17.199 15.665 1.00 0.00 66 ALA A O 16
ATOM 24756 N N . ILE A 1 48 ? -0.911 18.338 17.491 1.00 0.00 67 ILE A N 16
ATOM 24757 C CA . ILE A 1 48 ? 0.179 17.852 18.303 1.00 0.00 67 ILE A CA 16
ATOM 24758 C C . ILE A 1 48 ? -0.296 16.716 19.170 1.00 0.00 67 ILE A C 16
ATOM 24759 O O . ILE A 1 48 ? 0.491 15.889 19.634 1.00 0.00 67 ILE A O 16
ATOM 24775 N N . GLY A 1 49 ? -1.588 16.687 19.399 1.00 0.00 68 GLY A N 16
ATOM 24776 C CA . GLY A 1 49 ? -2.127 15.677 20.238 1.00 0.00 68 GLY A CA 16
ATOM 24777 C C . GLY A 1 49 ? -3.554 15.957 20.645 1.00 0.00 68 GLY A C 16
ATOM 24778 O O . GLY A 1 49 ? -4.202 16.846 20.093 1.00 0.00 68 GLY A O 16
ATOM 24782 N N . VAL A 1 50 ? -4.033 15.210 21.624 1.00 0.00 69 VAL A N 16
ATOM 24783 C CA . VAL A 1 50 ? -5.396 15.362 22.104 1.00 0.00 69 VAL A CA 16
ATOM 24784 C C . VAL A 1 50 ? -5.408 16.227 23.361 1.00 0.00 69 VAL A C 16
ATOM 24785 O O . VAL A 1 50 ? -4.769 15.899 24.363 1.00 0.00 69 VAL A O 16
ATOM 24798 N N . ALA A 1 51 ? -6.131 17.336 23.283 1.00 0.00 70 ALA A N 16
ATOM 24799 C CA . ALA A 1 51 ? -6.209 18.293 24.377 1.00 0.00 70 ALA A CA 16
ATOM 24800 C C . ALA A 1 51 ? -7.537 18.186 25.096 1.00 0.00 70 ALA A C 16
ATOM 24801 O O . ALA A 1 51 ? -8.594 18.214 24.467 1.00 0.00 70 ALA A O 16
ATOM 24808 N N . MET A 1 52 ? -7.483 18.066 26.408 1.00 0.00 71 MET A N 16
ATOM 24809 C CA . MET A 1 52 ? -8.698 18.046 27.209 1.00 0.00 71 MET A CA 16
ATOM 24810 C C . MET A 1 52 ? -8.452 18.639 28.587 1.00 0.00 71 MET A C 16
ATOM 24811 O O . MET A 1 52 ? -7.386 18.455 29.174 1.00 0.00 71 MET A O 16
ATOM 24825 N N . HIS A 1 53 ? -9.436 19.378 29.083 1.00 0.00 72 HIS A N 16
ATOM 24826 C CA . HIS A 1 53 ? -9.384 19.911 30.435 1.00 0.00 72 HIS A CA 16
ATOM 24827 C C . HIS A 1 53 ? -9.983 18.889 31.388 1.00 0.00 72 HIS A C 16
ATOM 24828 O O . HIS A 1 53 ? -11.104 18.421 31.172 1.00 0.00 72 HIS A O 16
ATOM 24842 N N . ARG A 1 54 ? -9.246 18.525 32.419 1.00 0.00 73 ARG A N 16
ATOM 24843 C CA . ARG A 1 54 ? -9.761 17.588 33.398 1.00 0.00 73 ARG A CA 16
ATOM 24844 C C . ARG A 1 54 ? -9.973 18.283 34.736 1.00 0.00 73 ARG A C 16
ATOM 24845 O O . ARG A 1 54 ? -9.083 18.962 35.247 1.00 0.00 73 ARG A O 16
ATOM 24866 N N . THR A 1 55 ? -11.169 18.117 35.273 1.00 0.00 74 THR A N 16
ATOM 24867 C CA . THR A 1 55 ? -11.564 18.736 36.524 1.00 0.00 74 THR A CA 16
ATOM 24868 C C . THR A 1 55 ? -11.771 17.682 37.600 1.00 0.00 74 THR A C 16
ATOM 24869 O O . THR A 1 55 ? -12.668 16.839 37.498 1.00 0.00 74 THR A O 16
ATOM 24880 N N . VAL A 1 56 ? -10.937 17.723 38.620 1.00 0.00 75 VAL A N 16
ATOM 24881 C CA . VAL A 1 56 ? -11.035 16.791 39.725 1.00 0.00 75 VAL A CA 16
ATOM 24882 C C . VAL A 1 56 ? -11.715 17.452 40.919 1.00 0.00 75 VAL A C 16
ATOM 24883 O O . VAL A 1 56 ? -11.189 18.402 41.498 1.00 0.00 75 VAL A O 16
ATOM 24896 N N . ASN A 1 57 ? -12.897 16.959 41.261 1.00 0.00 76 ASN A N 16
ATOM 24897 C CA . ASN A 1 57 ? -13.687 17.520 42.353 1.00 0.00 76 ASN A CA 16
ATOM 24898 C C . ASN A 1 57 ? -13.242 16.939 43.687 1.00 0.00 76 ASN A C 16
ATOM 24899 O O . ASN A 1 57 ? -13.038 15.727 43.808 1.00 0.00 76 ASN A O 16
ATOM 24910 N N . TYR A 1 58 ? -13.114 17.794 44.691 1.00 0.00 77 TYR A N 16
ATOM 24911 C CA . TYR A 1 58 ? -12.613 17.366 45.987 1.00 0.00 77 TYR A CA 16
ATOM 24912 C C . TYR A 1 58 ? -13.592 17.662 47.103 1.00 0.00 77 TYR A C 16
ATOM 24913 O O . TYR A 1 58 ? -14.416 18.577 47.004 1.00 0.00 77 TYR A O 16
ATOM 24931 N N . GLU A 1 59 ? -13.471 16.893 48.180 1.00 0.00 78 GLU A N 16
ATOM 24932 C CA . GLU A 1 59 ? -14.312 17.051 49.358 1.00 0.00 78 GLU A CA 16
ATOM 24933 C C . GLU A 1 59 ? -13.914 18.279 50.173 1.00 0.00 78 GLU A C 16
ATOM 24934 O O . GLU A 1 59 ? -13.754 18.216 51.391 1.00 0.00 78 GLU A O 16
ATOM 24946 N N . GLY A 1 60 ? -13.743 19.388 49.483 1.00 0.00 79 GLY A N 16
ATOM 24947 C CA . GLY A 1 60 ? -13.446 20.643 50.130 1.00 0.00 79 GLY A CA 16
ATOM 24948 C C . GLY A 1 60 ? -14.182 21.780 49.465 1.00 0.00 79 GLY A C 16
ATOM 24949 O O . GLY A 1 60 ? -14.094 22.925 49.894 1.00 0.00 79 GLY A O 16
ATOM 24953 N N . GLY A 1 61 ? -14.915 21.450 48.407 1.00 0.00 80 GLY A N 16
ATOM 24954 C CA . GLY A 1 61 ? -15.637 22.459 47.659 1.00 0.00 80 GLY A CA 16
ATOM 24955 C C . GLY A 1 61 ? -14.798 23.056 46.550 1.00 0.00 80 GLY A C 16
ATOM 24956 O O . GLY A 1 61 ? -15.238 23.961 45.845 1.00 0.00 80 GLY A O 16
ATOM 24960 N N . TYR A 1 62 ? -13.584 22.546 46.393 1.00 0.00 81 TYR A N 16
ATOM 24961 C CA . TYR A 1 62 ? -12.680 23.049 45.373 1.00 0.00 81 TYR A CA 16
ATOM 24962 C C . TYR A 1 62 ? -12.385 21.964 44.356 1.00 0.00 81 TYR A C 16
ATOM 24963 O O . TYR A 1 62 ? -12.531 20.772 44.647 1.00 0.00 81 TYR A O 16
ATOM 24981 N N . SER A 1 63 ? -11.986 22.373 43.167 1.00 0.00 82 SER A N 16
ATOM 24982 C CA . SER A 1 63 ? -11.682 21.431 42.110 1.00 0.00 82 SER A CA 16
ATOM 24983 C C . SER A 1 63 ? -10.302 21.706 41.522 1.00 0.00 82 SER A C 16
ATOM 24984 O O . SER A 1 63 ? -9.852 22.852 41.476 1.00 0.00 82 SER A O 16
ATOM 24992 N N . ILE A 1 64 ? -9.627 20.655 41.087 1.00 0.00 83 ILE A N 16
ATOM 24993 C CA . ILE A 1 64 ? -8.340 20.805 40.433 1.00 0.00 83 ILE A CA 16
ATOM 24994 C C . ILE A 1 64 ? -8.517 20.679 38.923 1.00 0.00 83 ILE A C 16
ATOM 24995 O O . ILE A 1 64 ? -8.893 19.618 38.422 1.00 0.00 83 ILE A O 16
ATOM 25011 N N . GLN A 1 65 ? -8.273 21.764 38.209 1.00 0.00 84 GLN A N 16
ATOM 25012 C CA . GLN A 1 65 ? -8.403 21.766 36.759 1.00 0.00 84 GLN A CA 16
ATOM 25013 C C . GLN A 1 65 ? -7.033 21.660 36.112 1.00 0.00 84 GLN A C 16
ATOM 25014 O O . GLN A 1 65 ? -6.158 22.496 36.345 1.00 0.00 84 GLN A O 16
ATOM 25028 N N . SER A 1 66 ? -6.844 20.625 35.315 1.00 0.00 85 SER A N 16
ATOM 25029 C CA . SER A 1 66 ? -5.572 20.409 34.648 1.00 0.00 85 SER A CA 16
ATOM 25030 C C . SER A 1 66 ? -5.771 20.272 33.145 1.00 0.00 85 SER A C 16
ATOM 25031 O O . SER A 1 66 ? -6.833 19.845 32.684 1.00 0.00 85 SER A O 16
ATOM 25039 N N . SER A 1 67 ? -4.762 20.658 32.382 1.00 0.00 86 SER A N 16
ATOM 25040 C CA . SER A 1 67 ? -4.816 20.553 30.936 1.00 0.00 86 SER A CA 16
ATOM 25041 C C . SER A 1 67 ? -3.499 20.022 30.389 1.00 0.00 86 SER A C 16
ATOM 25042 O O . SER A 1 67 ? -2.431 20.563 30.678 1.00 0.00 86 SER A O 16
ATOM 25050 N N . GLY A 1 68 ? -3.576 18.953 29.617 1.00 0.00 87 GLY A N 16
ATOM 25051 C CA . GLY A 1 68 ? -2.391 18.391 29.010 1.00 0.00 87 GLY A CA 16
ATOM 25052 C C . GLY A 1 68 ? -2.692 17.813 27.657 1.00 0.00 87 GLY A C 16
ATOM 25053 O O . GLY A 1 68 ? -3.836 17.868 27.194 1.00 0.00 87 GLY A O 16
ATOM 25057 N N . ILE A 1 69 ? -1.681 17.249 27.028 1.00 0.00 88 ILE A N 16
ATOM 25058 C CA . ILE A 1 69 ? -1.827 16.709 25.696 1.00 0.00 88 ILE A CA 16
ATOM 25059 C C . ILE A 1 69 ? -1.451 15.239 25.647 1.00 0.00 88 ILE A C 16
ATOM 25060 O O . ILE A 1 69 ? -0.378 14.841 26.103 1.00 0.00 88 ILE A O 16
ATOM 25076 N N . VAL A 1 70 ? -2.347 14.441 25.102 1.00 0.00 89 VAL A N 16
ATOM 25077 C CA . VAL A 1 70 ? -2.062 13.046 24.835 1.00 0.00 89 VAL A CA 16
ATOM 25078 C C . VAL A 1 70 ? -1.504 12.916 23.423 1.00 0.00 89 VAL A C 16
ATOM 25079 O O . VAL A 1 70 ? -2.127 13.361 22.462 1.00 0.00 89 VAL A O 16
ATOM 25092 N N . LYS A 1 71 ? -0.317 12.342 23.304 1.00 0.00 90 LYS A N 16
ATOM 25093 C CA . LYS A 1 71 ? 0.349 12.206 22.015 1.00 0.00 90 LYS A CA 16
ATOM 25094 C C . LYS A 1 71 ? 0.868 10.778 21.868 1.00 0.00 90 LYS A C 16
ATOM 25095 O O . LYS A 1 71 ? 0.793 10.010 22.822 1.00 0.00 90 LYS A O 16
ATOM 25114 N N . PRO A 1 72 ? 1.384 10.391 20.682 1.00 0.00 91 PRO A N 16
ATOM 25115 C CA . PRO A 1 72 ? 1.944 9.049 20.451 1.00 0.00 91 PRO A CA 16
ATOM 25116 C C . PRO A 1 72 ? 3.021 8.660 21.468 1.00 0.00 91 PRO A C 16
ATOM 25117 O O . PRO A 1 72 ? 4.207 8.925 21.273 1.00 0.00 91 PRO A O 16
ATOM 25128 N N . GLY A 1 73 ? 2.587 8.032 22.553 1.00 0.00 92 GLY A N 16
ATOM 25129 C CA . GLY A 1 73 ? 3.504 7.567 23.579 1.00 0.00 92 GLY A CA 16
ATOM 25130 C C . GLY A 1 73 ? 3.508 8.455 24.791 1.00 0.00 92 GLY A C 16
ATOM 25131 O O . GLY A 1 73 ? 4.049 8.112 25.843 1.00 0.00 92 GLY A O 16
ATOM 25135 N N . SER A 1 74 ? 2.897 9.594 24.630 1.00 0.00 93 SER A N 16
ATOM 25136 C CA . SER A 1 74 ? 2.770 10.564 25.680 1.00 0.00 93 SER A CA 16
ATOM 25137 C C . SER A 1 74 ? 1.451 10.372 26.419 1.00 0.00 93 SER A C 16
ATOM 25138 O O . SER A 1 74 ? 0.424 10.087 25.803 1.00 0.00 93 SER A O 16
ATOM 25146 N N . ASP A 1 75 ? 1.480 10.537 27.726 1.00 0.00 94 ASP A N 16
ATOM 25147 C CA . ASP A 1 75 ? 0.282 10.372 28.543 1.00 0.00 94 ASP A CA 16
ATOM 25148 C C . ASP A 1 75 ? -0.057 11.672 29.246 1.00 0.00 94 ASP A C 16
ATOM 25149 O O . ASP A 1 75 ? 0.834 12.410 29.668 1.00 0.00 94 ASP A O 16
ATOM 25158 N N . PHE A 1 76 ? -1.340 11.950 29.376 1.00 0.00 95 PHE A N 16
ATOM 25159 C CA . PHE A 1 76 ? -1.790 13.115 30.117 1.00 0.00 95 PHE A CA 16
ATOM 25160 C C . PHE A 1 76 ? -2.386 12.668 31.446 1.00 0.00 95 PHE A C 16
ATOM 25161 O O . PHE A 1 76 ? -3.403 11.977 31.479 1.00 0.00 95 PHE A O 16
ATOM 25178 N N . ILE A 1 77 ? -1.738 13.053 32.536 1.00 0.00 96 ILE A N 16
ATOM 25179 C CA . ILE A 1 77 ? -2.209 12.711 33.868 1.00 0.00 96 ILE A CA 16
ATOM 25180 C C . ILE A 1 77 ? -3.173 13.769 34.375 1.00 0.00 96 ILE A C 16
ATOM 25181 O O . ILE A 1 77 ? -2.864 14.958 34.336 1.00 0.00 96 ILE A O 16
ATOM 25197 N N . MET A 1 78 ? -4.338 13.348 34.844 1.00 0.00 97 MET A N 16
ATOM 25198 C CA . MET A 1 78 ? -5.266 14.285 35.449 1.00 0.00 97 MET A CA 16
ATOM 25199 C C . MET A 1 78 ? -4.737 14.676 36.823 1.00 0.00 97 MET A C 16
ATOM 25200 O O . MET A 1 78 ? -4.339 13.817 37.611 1.00 0.00 97 MET A O 16
ATOM 25214 N N . LYS A 1 79 ? -4.687 15.971 37.077 1.00 0.00 98 LYS A N 16
ATOM 25215 C CA . LYS A 1 79 ? -4.071 16.496 38.285 1.00 0.00 98 LYS A CA 16
ATOM 25216 C C . LYS A 1 79 ? -4.863 16.123 39.523 1.00 0.00 98 LYS A C 16
ATOM 25217 O O . LYS A 1 79 ? -6.039 16.464 39.640 1.00 0.00 98 LYS A O 16
ATOM 25236 N N . GLY A 1 80 ? -4.223 15.433 40.452 1.00 0.00 99 GLY A N 16
ATOM 25237 C CA . GLY A 1 80 ? -4.882 15.129 41.697 1.00 0.00 99 GLY A CA 16
ATOM 25238 C C . GLY A 1 80 ? -4.499 13.788 42.273 1.00 0.00 99 GLY A C 16
ATOM 25239 O O . GLY A 1 80 ? -3.945 12.930 41.583 1.00 0.00 99 GLY A O 16
ATOM 25243 N N . GLY A 1 81 ? -4.769 13.635 43.556 1.00 0.00 100 GLY A N 16
ATOM 25244 C CA . GLY A 1 81 ? -4.640 12.351 44.211 1.00 0.00 100 GLY A CA 16
ATOM 25245 C C . GLY A 1 81 ? -5.985 11.843 44.677 1.00 0.00 100 GLY A C 16
ATOM 25246 O O . GLY A 1 81 ? -6.984 12.558 44.573 1.00 0.00 100 GLY A O 16
ATOM 25250 N N . LYS A 1 82 ? -6.026 10.611 45.171 1.00 0.00 101 LYS A N 16
ATOM 25251 C CA . LYS A 1 82 ? -7.280 10.015 45.627 1.00 0.00 101 LYS A CA 16
ATOM 25252 C C . LYS A 1 82 ? -7.846 10.834 46.772 1.00 0.00 101 LYS A C 16
ATOM 25253 O O . LYS A 1 82 ? -9.060 10.918 46.969 1.00 0.00 101 LYS A O 16
ATOM 25272 N N . THR A 1 83 ? -6.942 11.443 47.514 1.00 0.00 102 THR A N 16
ATOM 25273 C CA . THR A 1 83 ? -7.303 12.357 48.571 1.00 0.00 102 THR A CA 16
ATOM 25274 C C . THR A 1 83 ? -6.343 13.534 48.573 1.00 0.00 102 THR A C 16
ATOM 25275 O O . THR A 1 83 ? -5.137 13.357 48.394 1.00 0.00 102 THR A O 16
ATOM 25286 N N . TYR A 1 84 ? -6.870 14.729 48.746 1.00 0.00 103 TYR A N 16
ATOM 25287 C CA . TYR A 1 84 ? -6.030 15.906 48.871 1.00 0.00 103 TYR A CA 16
ATOM 25288 C C . TYR A 1 84 ? -6.146 16.462 50.278 1.00 0.00 103 TYR A C 16
ATOM 25289 O O . TYR A 1 84 ? -7.098 17.174 50.594 1.00 0.00 103 TYR A O 16
ATOM 25307 N N . LYS A 1 85 ? -5.187 16.093 51.124 1.00 0.00 104 LYS A N 16
ATOM 25308 C CA . LYS A 1 85 ? -5.175 16.501 52.526 1.00 0.00 104 LYS A CA 16
ATOM 25309 C C . LYS A 1 85 ? -6.388 15.930 53.245 1.00 0.00 104 LYS A C 16
ATOM 25310 O O . LYS A 1 85 ? -6.987 16.571 54.109 1.00 0.00 104 LYS A O 16
ATOM 25329 N N . GLY A 1 86 ? -6.757 14.718 52.858 1.00 0.00 105 GLY A N 16
ATOM 25330 C CA . GLY A 1 86 ? -7.874 14.041 53.478 1.00 0.00 105 GLY A CA 16
ATOM 25331 C C . GLY A 1 86 ? -9.187 14.287 52.762 1.00 0.00 105 GLY A C 16
ATOM 25332 O O . GLY A 1 86 ? -10.127 13.509 52.903 1.00 0.00 105 GLY A O 16
ATOM 25336 N N . HIS A 1 87 ? -9.258 15.357 51.977 1.00 0.00 106 HIS A N 16
ATOM 25337 C CA . HIS A 1 87 ? -10.455 15.627 51.192 1.00 0.00 106 HIS A CA 16
ATOM 25338 C C . HIS A 1 87 ? -10.453 14.710 49.982 1.00 0.00 106 HIS A C 16
ATOM 25339 O O . HIS A 1 87 ? -9.656 14.885 49.063 1.00 0.00 106 HIS A O 16
ATOM 25353 N N . LYS A 1 88 ? -11.320 13.712 50.008 1.00 0.00 107 LYS A N 16
ATOM 25354 C CA . LYS A 1 88 ? -11.320 12.678 48.985 1.00 0.00 107 LYS A CA 16
ATOM 25355 C C . LYS A 1 88 ? -11.921 13.175 47.679 1.00 0.00 107 LYS A C 16
ATOM 25356 O O . LYS A 1 88 ? -12.568 14.223 47.629 1.00 0.00 107 LYS A O 16
ATOM 25375 N N . LYS A 1 89 ? -11.682 12.411 46.629 1.00 0.00 108 LYS A N 16
ATOM 25376 C CA . LYS A 1 89 ? -12.236 12.695 45.318 1.00 0.00 108 LYS A CA 16
ATOM 25377 C C . LYS A 1 89 ? -13.721 12.369 45.300 1.00 0.00 108 LYS A C 16
ATOM 25378 O O . LYS A 1 89 ? -14.127 11.280 45.710 1.00 0.00 108 LYS A O 16
ATOM 25397 N N . VAL A 1 90 ? -14.530 13.301 44.834 1.00 0.00 109 VAL A N 16
ATOM 25398 C CA . VAL A 1 90 ? -15.967 13.075 44.779 1.00 0.00 109 VAL A CA 16
ATOM 25399 C C . VAL A 1 90 ? -16.424 12.798 43.352 1.00 0.00 109 VAL A C 16
ATOM 25400 O O . VAL A 1 90 ? -17.294 11.957 43.124 1.00 0.00 109 VAL A O 16
ATOM 25413 N N . SER A 1 91 ? -15.842 13.510 42.395 1.00 0.00 110 SER A N 16
ATOM 25414 C CA . SER A 1 91 ? -16.156 13.307 40.984 1.00 0.00 110 SER A CA 16
ATOM 25415 C C . SER A 1 91 ? -14.997 13.785 40.112 1.00 0.00 110 SER A C 16
ATOM 25416 O O . SER A 1 91 ? -14.223 14.651 40.523 1.00 0.00 110 SER A O 16
ATOM 25424 N N . ALA A 1 92 ? -14.864 13.211 38.925 1.00 0.00 111 ALA A N 16
ATOM 25425 C CA . ALA A 1 92 ? -13.863 13.664 37.973 1.00 0.00 111 ALA A CA 16
ATOM 25426 C C . ALA A 1 92 ? -14.457 13.756 36.573 1.00 0.00 111 ALA A C 16
ATOM 25427 O O . ALA A 1 92 ? -15.008 12.789 36.054 1.00 0.00 111 ALA A O 16
ATOM 25434 N N . GLY A 1 93 ? -14.343 14.925 35.977 1.00 0.00 112 GLY A N 16
ATOM 25435 C CA . GLY A 1 93 ? -14.853 15.141 34.637 1.00 0.00 112 GLY A CA 16
ATOM 25436 C C . GLY A 1 93 ? -14.129 16.286 33.971 1.00 0.00 112 GLY A C 16
ATOM 25437 O O . GLY A 1 93 ? -12.962 16.517 34.262 1.00 0.00 112 GLY A O 16
ATOM 25441 N N . GLY A 1 94 ? -14.791 17.005 33.083 1.00 0.00 113 GLY A N 16
ATOM 25442 C CA . GLY A 1 94 ? -14.173 18.181 32.514 1.00 0.00 113 GLY A CA 16
ATOM 25443 C C . GLY A 1 94 ? -14.641 18.498 31.112 1.00 0.00 113 GLY A C 16
ATOM 25444 O O . GLY A 1 94 ? -15.831 18.415 30.810 1.00 0.00 113 GLY A O 16
ATOM 25448 N N . ASP A 1 95 ? -13.689 18.846 30.256 1.00 0.00 114 ASP A N 16
ATOM 25449 C CA . ASP A 1 95 ? -13.982 19.327 28.909 1.00 0.00 114 ASP A CA 16
ATOM 25450 C C . ASP A 1 95 ? -14.000 18.193 27.896 1.00 0.00 114 ASP A C 16
ATOM 25451 O O . ASP A 1 95 ? -13.659 17.046 28.213 1.00 0.00 114 ASP A O 16
ATOM 25460 N N . THR A 1 96 ? -14.383 18.533 26.676 1.00 0.00 115 THR A N 16
ATOM 25461 C CA . THR A 1 96 ? -14.373 17.600 25.571 1.00 0.00 115 THR A CA 16
ATOM 25462 C C . THR A 1 96 ? -12.990 17.539 24.933 1.00 0.00 115 THR A C 16
ATOM 25463 O O . THR A 1 96 ? -12.408 18.572 24.599 1.00 0.00 115 THR A O 16
ATOM 25474 N N . PRO A 1 97 ? -12.437 16.330 24.788 1.00 0.00 116 PRO A N 16
ATOM 25475 C CA . PRO A 1 97 ? -11.161 16.120 24.103 1.00 0.00 116 PRO A CA 16
ATOM 25476 C C . PRO A 1 97 ? -11.189 16.644 22.670 1.00 0.00 116 PRO A C 16
ATOM 25477 O O . PRO A 1 97 ? -12.029 16.236 21.865 1.00 0.00 116 PRO A O 16
ATOM 25488 N N . TYR A 1 98 ? -10.273 17.552 22.368 1.00 0.00 117 TYR A N 16
ATOM 25489 C CA . TYR A 1 98 ? -10.160 18.137 21.038 1.00 0.00 117 TYR A CA 16
ATOM 25490 C C . TYR A 1 98 ? -8.759 17.905 20.485 1.00 0.00 117 TYR A C 16
ATOM 25491 O O . TYR A 1 98 ? -7.849 17.553 21.233 1.00 0.00 117 TYR A O 16
ATOM 25509 N N . TRP A 1 99 ? -8.578 18.109 19.189 1.00 0.00 118 TRP A N 16
ATOM 25510 C CA . TRP A 1 99 ? -7.256 17.982 18.592 1.00 0.00 118 TRP A CA 16
ATOM 25511 C C . TRP A 1 99 ? -6.504 19.302 18.720 1.00 0.00 118 TRP A C 16
ATOM 25512 O O . TRP A 1 99 ? -6.908 20.322 18.156 1.00 0.00 118 TRP A O 16
ATOM 25533 N N . TYR A 1 100 ? -5.418 19.276 19.475 1.00 0.00 119 TYR A N 16
ATOM 25534 C CA . TYR A 1 100 ? -4.671 20.481 19.798 1.00 0.00 119 TYR A CA 16
ATOM 25535 C C . TYR A 1 100 ? -3.620 20.779 18.741 1.00 0.00 119 TYR A C 16
ATOM 25536 O O . TYR A 1 100 ? -2.629 20.060 18.617 1.00 0.00 119 TYR A O 16
ATOM 25554 N N . LYS A 1 101 ? -3.840 21.840 17.990 1.00 0.00 120 LYS A N 16
ATOM 25555 C CA . LYS A 1 101 ? -2.886 22.281 16.988 1.00 0.00 120 LYS A CA 16
ATOM 25556 C C . LYS A 1 101 ? -2.149 23.509 17.499 1.00 0.00 120 LYS A C 16
ATOM 25557 O O . LYS A 1 101 ? -2.771 24.431 18.025 1.00 0.00 120 LYS A O 16
ATOM 25576 N N . LEU A 1 102 ? -0.830 23.512 17.362 1.00 0.00 121 LEU A N 16
ATOM 25577 C CA . LEU A 1 102 ? -0.030 24.618 17.849 1.00 0.00 121 LEU A CA 16
ATOM 25578 C C . LEU A 1 102 ? 0.038 25.733 16.820 1.00 0.00 121 LEU A C 16
ATOM 25579 O O . LEU A 1 102 ? -0.573 25.658 15.751 1.00 0.00 121 LEU A O 16
ATOM 25595 N N . GLU A 1 103 ? 0.813 26.749 17.141 1.00 0.00 122 GLU A N 16
ATOM 25596 C CA . GLU A 1 103 ? 0.851 27.959 16.350 1.00 0.00 122 GLU A CA 16
ATOM 25597 C C . GLU A 1 103 ? 2.270 28.502 16.272 1.00 0.00 122 GLU A C 16
ATOM 25598 O O . GLU A 1 103 ? 2.968 28.570 17.287 1.00 0.00 122 GLU A O 16
ATOM 25610 N N . HIS A 1 104 ? 2.692 28.847 15.057 1.00 0.00 123 HIS A N 16
ATOM 25611 C CA . HIS A 1 104 ? 3.971 29.521 14.798 1.00 0.00 123 HIS A CA 16
ATOM 25612 C C . HIS A 1 104 ? 5.173 28.584 14.918 1.00 0.00 123 HIS A C 16
ATOM 25613 O O . HIS A 1 104 ? 6.245 28.889 14.394 1.00 0.00 123 HIS A O 16
ATOM 25627 N N . HIS A 1 105 ? 4.997 27.458 15.598 1.00 0.00 124 HIS A N 16
ATOM 25628 C CA . HIS A 1 105 ? 6.056 26.463 15.716 1.00 0.00 124 HIS A CA 16
ATOM 25629 C C . HIS A 1 105 ? 6.418 25.941 14.334 1.00 0.00 124 HIS A C 16
ATOM 25630 O O . HIS A 1 105 ? 5.607 25.292 13.673 1.00 0.00 124 HIS A O 16
ATOM 25644 N N . HIS A 1 106 ? 7.632 26.239 13.895 1.00 0.00 125 HIS A N 16
ATOM 25645 C CA . HIS A 1 106 ? 8.058 25.897 12.546 1.00 0.00 125 HIS A CA 16
ATOM 25646 C C . HIS A 1 106 ? 8.462 24.429 12.438 1.00 0.00 125 HIS A C 16
ATOM 25647 O O . HIS A 1 106 ? 9.543 24.097 11.952 1.00 0.00 125 HIS A O 16
ATOM 25661 N N . HIS A 1 107 ? 7.580 23.564 12.902 1.00 0.00 126 HIS A N 16
ATOM 25662 C CA . HIS A 1 107 ? 7.733 22.127 12.756 1.00 0.00 126 HIS A CA 16
ATOM 25663 C C . HIS A 1 107 ? 6.353 21.527 12.562 1.00 0.00 126 HIS A C 16
ATOM 25664 O O . HIS A 1 107 ? 5.997 20.506 13.151 1.00 0.00 126 HIS A O 16
ATOM 25678 N N . HIS A 1 108 ? 5.580 22.213 11.734 1.00 0.00 127 HIS A N 16
ATOM 25679 C CA . HIS A 1 108 ? 4.190 21.869 11.473 1.00 0.00 127 HIS A CA 16
ATOM 25680 C C . HIS A 1 108 ? 4.095 20.697 10.504 1.00 0.00 127 HIS A C 16
ATOM 25681 O O . HIS A 1 108 ? 3.138 19.921 10.542 1.00 0.00 127 HIS A O 16
ATOM 25695 N N . HIS A 1 109 ? 5.088 20.579 9.641 1.00 0.00 128 HIS A N 16
ATOM 25696 C CA . HIS A 1 109 ? 5.075 19.568 8.597 1.00 0.00 128 HIS A CA 16
ATOM 25697 C C . HIS A 1 109 ? 6.501 19.225 8.187 1.00 0.00 128 HIS A C 16
ATOM 25698 O O . HIS A 1 109 ? 7.385 19.217 9.070 1.00 0.00 128 HIS A O 16
ATOM 25713 N N . GLY A 1 1 ? 3.672 0.669 0.935 1.00 0.00 20 GLY A N 17
ATOM 25714 C CA . GLY A 1 1 ? 2.920 0.192 -0.248 1.00 0.00 20 GLY A CA 17
ATOM 25715 C C . GLY A 1 1 ? 2.070 1.288 -0.850 1.00 0.00 20 GLY A C 17
ATOM 25716 O O . GLY A 1 1 ? 2.098 2.431 -0.386 1.00 0.00 20 GLY A O 17
ATOM 25722 N N . GLY A 1 2 ? 1.317 0.944 -1.884 1.00 0.00 21 GLY A N 17
ATOM 25723 C CA . GLY A 1 2 ? 0.443 1.903 -2.525 1.00 0.00 21 GLY A CA 17
ATOM 25724 C C . GLY A 1 2 ? -0.839 2.108 -1.748 1.00 0.00 21 GLY A C 17
ATOM 25725 O O . GLY A 1 2 ? -1.260 1.232 -0.985 1.00 0.00 21 GLY A O 17
ATOM 25729 N N . GLY A 1 3 ? -1.457 3.261 -1.932 1.00 0.00 22 GLY A N 17
ATOM 25730 C CA . GLY A 1 3 ? -2.683 3.568 -1.231 1.00 0.00 22 GLY A CA 17
ATOM 25731 C C . GLY A 1 3 ? -3.658 4.326 -2.103 1.00 0.00 22 GLY A C 17
ATOM 25732 O O . GLY A 1 3 ? -3.571 5.548 -2.232 1.00 0.00 22 GLY A O 17
ATOM 25736 N N . ASN A 1 4 ? -4.579 3.600 -2.717 1.00 0.00 23 ASN A N 17
ATOM 25737 C CA . ASN A 1 4 ? -5.599 4.211 -3.562 1.00 0.00 23 ASN A CA 17
ATOM 25738 C C . ASN A 1 4 ? -6.693 4.833 -2.704 1.00 0.00 23 ASN A C 17
ATOM 25739 O O . ASN A 1 4 ? -7.469 5.671 -3.166 1.00 0.00 23 ASN A O 17
ATOM 25750 N N . SER A 1 5 ? -6.744 4.420 -1.448 1.00 0.00 24 SER A N 17
ATOM 25751 C CA . SER A 1 5 ? -7.747 4.911 -0.520 1.00 0.00 24 SER A CA 17
ATOM 25752 C C . SER A 1 5 ? -7.125 5.827 0.538 1.00 0.00 24 SER A C 17
ATOM 25753 O O . SER A 1 5 ? -6.797 5.385 1.641 1.00 0.00 24 SER A O 17
ATOM 25761 N N . GLU A 1 6 ? -6.951 7.095 0.190 1.00 0.00 25 GLU A N 17
ATOM 25762 C CA . GLU A 1 6 ? -6.451 8.082 1.138 1.00 0.00 25 GLU A CA 17
ATOM 25763 C C . GLU A 1 6 ? -7.620 8.816 1.783 1.00 0.00 25 GLU A C 17
ATOM 25764 O O . GLU A 1 6 ? -8.359 9.541 1.112 1.00 0.00 25 GLU A O 17
ATOM 25776 N N . ARG A 1 7 ? -7.806 8.605 3.073 1.00 0.00 26 ARG A N 17
ATOM 25777 C CA . ARG A 1 7 ? -8.918 9.207 3.788 1.00 0.00 26 ARG A CA 17
ATOM 25778 C C . ARG A 1 7 ? -8.422 10.051 4.955 1.00 0.00 26 ARG A C 17
ATOM 25779 O O . ARG A 1 7 ? -7.519 9.639 5.687 1.00 0.00 26 ARG A O 17
ATOM 25800 N N . PRO A 1 8 ? -8.996 11.255 5.123 1.00 0.00 27 PRO A N 17
ATOM 25801 C CA . PRO A 1 8 ? -8.675 12.147 6.243 1.00 0.00 27 PRO A CA 17
ATOM 25802 C C . PRO A 1 8 ? -8.987 11.518 7.602 1.00 0.00 27 PRO A C 17
ATOM 25803 O O . PRO A 1 8 ? -9.898 10.693 7.725 1.00 0.00 27 PRO A O 17
ATOM 25814 N N . PRO A 1 9 ? -8.230 11.903 8.643 1.00 0.00 28 PRO A N 17
ATOM 25815 C CA . PRO A 1 9 ? -8.400 11.378 10.000 1.00 0.00 28 PRO A CA 17
ATOM 25816 C C . PRO A 1 9 ? -9.681 11.863 10.680 1.00 0.00 28 PRO A C 17
ATOM 25817 O O . PRO A 1 9 ? -9.647 12.736 11.551 1.00 0.00 28 PRO A O 17
ATOM 25828 N N . SER A 1 10 ? -10.809 11.299 10.275 1.00 0.00 29 SER A N 17
ATOM 25829 C CA . SER A 1 10 ? -12.081 11.577 10.926 1.00 0.00 29 SER A CA 17
ATOM 25830 C C . SER A 1 10 ? -12.176 10.820 12.244 1.00 0.00 29 SER A C 17
ATOM 25831 O O . SER A 1 10 ? -12.817 9.770 12.336 1.00 0.00 29 SER A O 17
ATOM 25839 N N . VAL A 1 11 ? -11.521 11.360 13.257 1.00 0.00 30 VAL A N 17
ATOM 25840 C CA . VAL A 1 11 ? -11.487 10.737 14.560 1.00 0.00 30 VAL A CA 17
ATOM 25841 C C . VAL A 1 11 ? -11.588 11.787 15.662 1.00 0.00 30 VAL A C 17
ATOM 25842 O O . VAL A 1 11 ? -10.877 12.799 15.645 1.00 0.00 30 VAL A O 17
ATOM 25855 N N . ALA A 1 12 ? -12.496 11.563 16.598 1.00 0.00 31 ALA A N 17
ATOM 25856 C CA . ALA A 1 12 ? -12.630 12.438 17.749 1.00 0.00 31 ALA A CA 17
ATOM 25857 C C . ALA A 1 12 ? -11.438 12.257 18.679 1.00 0.00 31 ALA A C 17
ATOM 25858 O O . ALA A 1 12 ? -10.848 11.177 18.737 1.00 0.00 31 ALA A O 17
ATOM 25865 N N . ALA A 1 13 ? -11.079 13.309 19.399 1.00 0.00 32 ALA A N 17
ATOM 25866 C CA . ALA A 1 13 ? -9.919 13.269 20.281 1.00 0.00 32 ALA A CA 17
ATOM 25867 C C . ALA A 1 13 ? -10.114 12.244 21.393 1.00 0.00 32 ALA A C 17
ATOM 25868 O O . ALA A 1 13 ? -9.175 11.553 21.788 1.00 0.00 32 ALA A O 17
ATOM 25875 N N . GLY A 1 14 ? -11.349 12.123 21.868 1.00 0.00 33 GLY A N 17
ATOM 25876 C CA . GLY A 1 14 ? -11.653 11.175 22.923 1.00 0.00 33 GLY A CA 17
ATOM 25877 C C . GLY A 1 14 ? -11.637 9.732 22.445 1.00 0.00 33 GLY A C 17
ATOM 25878 O O . GLY A 1 14 ? -11.843 8.809 23.230 1.00 0.00 33 GLY A O 17
ATOM 25882 N N . GLU A 1 15 ? -11.380 9.531 21.159 1.00 0.00 34 GLU A N 17
ATOM 25883 C CA . GLU A 1 15 ? -11.350 8.192 20.591 1.00 0.00 34 GLU A CA 17
ATOM 25884 C C . GLU A 1 15 ? -9.952 7.588 20.660 1.00 0.00 34 GLU A C 17
ATOM 25885 O O . GLU A 1 15 ? -9.770 6.393 20.430 1.00 0.00 34 GLU A O 17
ATOM 25897 N N . CYS A 1 16 ? -8.967 8.413 20.979 1.00 0.00 35 CYS A N 17
ATOM 25898 C CA . CYS A 1 16 ? -7.591 7.946 21.042 1.00 0.00 35 CYS A CA 17
ATOM 25899 C C . CYS A 1 16 ? -7.034 8.056 22.453 1.00 0.00 35 CYS A C 17
ATOM 25900 O O . CYS A 1 16 ? -5.828 7.955 22.669 1.00 0.00 35 CYS A O 17
ATOM 25907 N N . VAL A 1 17 ? -7.916 8.247 23.423 1.00 0.00 36 VAL A N 17
ATOM 25908 C CA . VAL A 1 17 ? -7.491 8.347 24.808 1.00 0.00 36 VAL A CA 17
ATOM 25909 C C . VAL A 1 17 ? -8.279 7.392 25.690 1.00 0.00 36 VAL A C 17
ATOM 25910 O O . VAL A 1 17 ? -9.452 7.112 25.433 1.00 0.00 36 VAL A O 17
ATOM 25923 N N . THR A 1 18 ? -7.625 6.882 26.717 1.00 0.00 37 THR A N 17
ATOM 25924 C CA . THR A 1 18 ? -8.268 5.996 27.669 1.00 0.00 37 THR A CA 17
ATOM 25925 C C . THR A 1 18 ? -7.692 6.235 29.062 1.00 0.00 37 THR A C 17
ATOM 25926 O O . THR A 1 18 ? -6.514 6.581 29.202 1.00 0.00 37 THR A O 17
ATOM 25937 N N . PHE A 1 19 ? -8.522 6.075 30.081 1.00 0.00 38 PHE A N 17
ATOM 25938 C CA . PHE A 1 19 ? -8.122 6.387 31.444 1.00 0.00 38 PHE A CA 17
ATOM 25939 C C . PHE A 1 19 ? -7.463 5.192 32.123 1.00 0.00 38 PHE A C 17
ATOM 25940 O O . PHE A 1 19 ? -8.000 4.083 32.130 1.00 0.00 38 PHE A O 17
ATOM 25957 N N . ASN A 1 20 ? -6.290 5.436 32.684 1.00 0.00 39 ASN A N 17
ATOM 25958 C CA . ASN A 1 20 ? -5.570 4.438 33.463 1.00 0.00 39 ASN A CA 17
ATOM 25959 C C . ASN A 1 20 ? -5.386 4.942 34.884 1.00 0.00 39 ASN A C 17
ATOM 25960 O O . ASN A 1 20 ? -4.863 6.033 35.087 1.00 0.00 39 ASN A O 17
ATOM 25971 N N . SER A 1 21 ? -5.820 4.163 35.866 1.00 0.00 40 SER A N 17
ATOM 25972 C CA . SER A 1 21 ? -5.746 4.588 37.260 1.00 0.00 40 SER A CA 17
ATOM 25973 C C . SER A 1 21 ? -4.326 4.440 37.808 1.00 0.00 40 SER A C 17
ATOM 25974 O O . SER A 1 21 ? -3.983 5.027 38.834 1.00 0.00 40 SER A O 17
ATOM 25982 N N . LYS A 1 22 ? -3.499 3.672 37.110 1.00 0.00 41 LYS A N 17
ATOM 25983 C CA . LYS A 1 22 ? -2.098 3.513 37.499 1.00 0.00 41 LYS A CA 17
ATOM 25984 C C . LYS A 1 22 ? -1.269 4.678 36.973 1.00 0.00 41 LYS A C 17
ATOM 25985 O O . LYS A 1 22 ? -0.047 4.698 37.091 1.00 0.00 41 LYS A O 17
ATOM 26004 N N . LEU A 1 23 ? -1.951 5.648 36.388 1.00 0.00 42 LEU A N 17
ATOM 26005 C CA . LEU A 1 23 ? -1.302 6.800 35.799 1.00 0.00 42 LEU A CA 17
ATOM 26006 C C . LEU A 1 23 ? -1.144 7.913 36.836 1.00 0.00 42 LEU A C 17
ATOM 26007 O O . LEU A 1 23 ? -2.087 8.632 37.141 1.00 0.00 42 LEU A O 17
ATOM 26023 N N . GLY A 1 24 ? 0.049 8.049 37.377 1.00 0.00 43 GLY A N 17
ATOM 26024 C CA . GLY A 1 24 ? 0.287 9.058 38.394 1.00 0.00 43 GLY A CA 17
ATOM 26025 C C . GLY A 1 24 ? -0.391 8.729 39.713 1.00 0.00 43 GLY A C 17
ATOM 26026 O O . GLY A 1 24 ? -0.234 7.627 40.245 1.00 0.00 43 GLY A O 17
ATOM 26030 N N . GLU A 1 25 ? -1.147 9.681 40.244 1.00 0.00 44 GLU A N 17
ATOM 26031 C CA . GLU A 1 25 ? -1.815 9.497 41.525 1.00 0.00 44 GLU A CA 17
ATOM 26032 C C . GLU A 1 25 ? -3.238 8.996 41.337 1.00 0.00 44 GLU A C 17
ATOM 26033 O O . GLU A 1 25 ? -3.632 7.977 41.903 1.00 0.00 44 GLU A O 17
ATOM 26045 N N . ILE A 1 26 ? -4.005 9.722 40.546 1.00 0.00 45 ILE A N 17
ATOM 26046 C CA . ILE A 1 26 ? -5.404 9.393 40.335 1.00 0.00 45 ILE A CA 17
ATOM 26047 C C . ILE A 1 26 ? -5.602 8.693 39.006 1.00 0.00 45 ILE A C 17
ATOM 26048 O O . ILE A 1 26 ? -6.374 7.738 38.897 1.00 0.00 45 ILE A O 17
ATOM 26064 N N . GLY A 1 27 ? -4.895 9.168 38.004 1.00 0.00 46 GLY A N 17
ATOM 26065 C CA . GLY A 1 27 ? -4.916 8.530 36.723 1.00 0.00 46 GLY A CA 17
ATOM 26066 C C . GLY A 1 27 ? -4.532 9.468 35.619 1.00 0.00 46 GLY A C 17
ATOM 26067 O O . GLY A 1 27 ? -4.147 10.610 35.862 1.00 0.00 46 GLY A O 17
ATOM 26071 N N . GLY A 1 28 ? -4.648 8.983 34.408 1.00 0.00 47 GLY A N 17
ATOM 26072 C CA . GLY A 1 28 ? -4.269 9.756 33.261 1.00 0.00 47 GLY A CA 17
ATOM 26073 C C . GLY A 1 28 ? -4.728 9.102 31.992 1.00 0.00 47 GLY A C 17
ATOM 26074 O O . GLY A 1 28 ? -5.328 8.025 32.026 1.00 0.00 47 GLY A O 17
ATOM 26078 N N . TYR A 1 29 ? -4.443 9.735 30.878 1.00 0.00 48 TYR A N 17
ATOM 26079 C CA . TYR A 1 29 ? -4.901 9.248 29.601 1.00 0.00 48 TYR A CA 17
ATOM 26080 C C . TYR A 1 29 ? -3.725 8.874 28.733 1.00 0.00 48 TYR A C 17
ATOM 26081 O O . TYR A 1 29 ? -2.739 9.608 28.646 1.00 0.00 48 TYR A O 17
ATOM 26099 N N . SER A 1 30 ? -3.834 7.722 28.112 1.00 0.00 49 SER A N 17
ATOM 26100 C CA . SER A 1 30 ? -2.759 7.192 27.311 1.00 0.00 49 SER A CA 17
ATOM 26101 C C . SER A 1 30 ? -3.259 6.895 25.903 1.00 0.00 49 SER A C 17
ATOM 26102 O O . SER A 1 30 ? -4.470 6.775 25.681 1.00 0.00 49 SER A O 17
ATOM 26110 N N . TRP A 1 31 ? -2.327 6.792 24.967 1.00 0.00 50 TRP A N 17
ATOM 26111 C CA . TRP A 1 31 ? -2.646 6.631 23.558 1.00 0.00 50 TRP A CA 17
ATOM 26112 C C . TRP A 1 31 ? -3.391 5.333 23.283 1.00 0.00 50 TRP A C 17
ATOM 26113 O O . TRP A 1 31 ? -3.009 4.262 23.764 1.00 0.00 50 TRP A O 17
ATOM 26134 N N . LYS A 1 32 ? -4.462 5.443 22.512 1.00 0.00 51 LYS A N 17
ATOM 26135 C CA . LYS A 1 32 ? -5.214 4.284 22.059 1.00 0.00 51 LYS A CA 17
ATOM 26136 C C . LYS A 1 32 ? -4.662 3.819 20.716 1.00 0.00 51 LYS A C 17
ATOM 26137 O O . LYS A 1 32 ? -5.122 4.247 19.657 1.00 0.00 51 LYS A O 17
ATOM 26156 N N . TYR A 1 33 ? -3.683 2.921 20.773 1.00 0.00 52 TYR A N 17
ATOM 26157 C CA . TYR A 1 33 ? -2.943 2.499 19.587 1.00 0.00 52 TYR A CA 17
ATOM 26158 C C . TYR A 1 33 ? -3.807 1.677 18.631 1.00 0.00 52 TYR A C 17
ATOM 26159 O O . TYR A 1 33 ? -3.395 1.379 17.509 1.00 0.00 52 TYR A O 17
ATOM 26177 N N . SER A 1 34 ? -5.000 1.313 19.079 1.00 0.00 53 SER A N 17
ATOM 26178 C CA . SER A 1 34 ? -5.917 0.534 18.263 1.00 0.00 53 SER A CA 17
ATOM 26179 C C . SER A 1 34 ? -6.506 1.385 17.140 1.00 0.00 53 SER A C 17
ATOM 26180 O O . SER A 1 34 ? -6.920 0.866 16.098 1.00 0.00 53 SER A O 17
ATOM 26188 N N . ASN A 1 35 ? -6.534 2.694 17.347 1.00 0.00 54 ASN A N 17
ATOM 26189 C CA . ASN A 1 35 ? -7.100 3.600 16.363 1.00 0.00 54 ASN A CA 17
ATOM 26190 C C . ASN A 1 35 ? -6.049 4.019 15.343 1.00 0.00 54 ASN A C 17
ATOM 26191 O O . ASN A 1 35 ? -4.981 4.521 15.698 1.00 0.00 54 ASN A O 17
ATOM 26202 N N . ASP A 1 36 ? -6.359 3.796 14.075 1.00 0.00 55 ASP A N 17
ATOM 26203 C CA . ASP A 1 36 ? -5.432 4.097 12.988 1.00 0.00 55 ASP A CA 17
ATOM 26204 C C . ASP A 1 36 ? -5.463 5.580 12.645 1.00 0.00 55 ASP A C 17
ATOM 26205 O O . ASP A 1 36 ? -4.425 6.200 12.404 1.00 0.00 55 ASP A O 17
ATOM 26214 N N . ALA A 1 37 ? -6.661 6.148 12.655 1.00 0.00 56 ALA A N 17
ATOM 26215 C CA . ALA A 1 37 ? -6.866 7.531 12.248 1.00 0.00 56 ALA A CA 17
ATOM 26216 C C . ALA A 1 37 ? -6.196 8.506 13.209 1.00 0.00 56 ALA A C 17
ATOM 26217 O O . ALA A 1 37 ? -5.489 9.421 12.784 1.00 0.00 56 ALA A O 17
ATOM 26224 N N . CYS A 1 38 ? -6.412 8.302 14.501 1.00 0.00 57 CYS A N 17
ATOM 26225 C CA . CYS A 1 38 ? -5.886 9.198 15.524 1.00 0.00 57 CYS A CA 17
ATOM 26226 C C . CYS A 1 38 ? -4.360 9.198 15.523 1.00 0.00 57 CYS A C 17
ATOM 26227 O O . CYS A 1 38 ? -3.728 10.245 15.678 1.00 0.00 57 CYS A O 17
ATOM 26234 N N . ASN A 1 39 ? -3.775 8.024 15.319 1.00 0.00 58 ASN A N 17
ATOM 26235 C CA . ASN A 1 39 ? -2.325 7.885 15.263 1.00 0.00 58 ASN A CA 17
ATOM 26236 C C . ASN A 1 39 ? -1.764 8.689 14.101 1.00 0.00 58 ASN A C 17
ATOM 26237 O O . ASN A 1 39 ? -0.715 9.323 14.215 1.00 0.00 58 ASN A O 17
ATOM 26248 N N . GLU A 1 40 ? -2.500 8.686 13.001 1.00 0.00 59 GLU A N 17
ATOM 26249 C CA . GLU A 1 40 ? -2.087 9.377 11.790 1.00 0.00 59 GLU A CA 17
ATOM 26250 C C . GLU A 1 40 ? -2.259 10.882 11.944 1.00 0.00 59 GLU A C 17
ATOM 26251 O O . GLU A 1 40 ? -1.517 11.668 11.355 1.00 0.00 59 GLU A O 17
ATOM 26263 N N . THR A 1 41 ? -3.230 11.281 12.757 1.00 0.00 60 THR A N 17
ATOM 26264 C CA . THR A 1 41 ? -3.516 12.691 12.973 1.00 0.00 60 THR A CA 17
ATOM 26265 C C . THR A 1 41 ? -2.284 13.409 13.515 1.00 0.00 60 THR A C 17
ATOM 26266 O O . THR A 1 41 ? -1.940 14.509 13.082 1.00 0.00 60 THR A O 17
ATOM 26277 N N . VAL A 1 42 ? -1.603 12.763 14.445 1.00 0.00 61 VAL A N 17
ATOM 26278 C CA . VAL A 1 42 ? -0.413 13.340 15.046 1.00 0.00 61 VAL A CA 17
ATOM 26279 C C . VAL A 1 42 ? 0.832 13.005 14.226 1.00 0.00 61 VAL A C 17
ATOM 26280 O O . VAL A 1 42 ? 1.790 13.776 14.196 1.00 0.00 61 VAL A O 17
ATOM 26293 N N . ALA A 1 43 ? 0.804 11.861 13.546 1.00 0.00 62 ALA A N 17
ATOM 26294 C CA . ALA A 1 43 ? 1.930 11.425 12.722 1.00 0.00 62 ALA A CA 17
ATOM 26295 C C . ALA A 1 43 ? 2.157 12.371 11.549 1.00 0.00 62 ALA A C 17
ATOM 26296 O O . ALA A 1 43 ? 3.296 12.723 11.230 1.00 0.00 62 ALA A O 17
ATOM 26303 N N . LYS A 1 44 ? 1.066 12.789 10.915 1.00 0.00 63 LYS A N 17
ATOM 26304 C CA . LYS A 1 44 ? 1.142 13.689 9.769 1.00 0.00 63 LYS A CA 17
ATOM 26305 C C . LYS A 1 44 ? 1.498 15.105 10.206 1.00 0.00 63 LYS A C 17
ATOM 26306 O O . LYS A 1 44 ? 1.828 15.955 9.381 1.00 0.00 63 LYS A O 17
ATOM 26325 N N . GLY A 1 45 ? 1.420 15.352 11.506 1.00 0.00 64 GLY A N 17
ATOM 26326 C CA . GLY A 1 45 ? 1.688 16.678 12.020 1.00 0.00 64 GLY A CA 17
ATOM 26327 C C . GLY A 1 45 ? 0.472 17.579 11.933 1.00 0.00 64 GLY A C 17
ATOM 26328 O O . GLY A 1 45 ? 0.593 18.804 11.949 1.00 0.00 64 GLY A O 17
ATOM 26332 N N . TYR A 1 46 ? -0.706 16.967 11.837 1.00 0.00 65 TYR A N 17
ATOM 26333 C CA . TYR A 1 46 ? -1.955 17.716 11.798 1.00 0.00 65 TYR A CA 17
ATOM 26334 C C . TYR A 1 46 ? -2.225 18.329 13.163 1.00 0.00 65 TYR A C 17
ATOM 26335 O O . TYR A 1 46 ? -2.751 19.435 13.276 1.00 0.00 65 TYR A O 17
ATOM 26353 N N . ALA A 1 47 ? -1.855 17.591 14.195 1.00 0.00 66 ALA A N 17
ATOM 26354 C CA . ALA A 1 47 ? -1.948 18.065 15.564 1.00 0.00 66 ALA A CA 17
ATOM 26355 C C . ALA A 1 47 ? -0.738 17.593 16.333 1.00 0.00 66 ALA A C 17
ATOM 26356 O O . ALA A 1 47 ? 0.039 16.779 15.839 1.00 0.00 66 ALA A O 17
ATOM 26363 N N . ILE A 1 48 ? -0.578 18.105 17.535 1.00 0.00 67 ILE A N 17
ATOM 26364 C CA . ILE A 1 48 ? 0.488 17.657 18.403 1.00 0.00 67 ILE A CA 17
ATOM 26365 C C . ILE A 1 48 ? -0.010 16.561 19.306 1.00 0.00 67 ILE A C 17
ATOM 26366 O O . ILE A 1 48 ? 0.764 15.750 19.817 1.00 0.00 67 ILE A O 17
ATOM 26382 N N . GLY A 1 49 ? -1.309 16.554 19.511 1.00 0.00 68 GLY A N 17
ATOM 26383 C CA . GLY A 1 49 ? -1.884 15.572 20.360 1.00 0.00 68 GLY A CA 17
ATOM 26384 C C . GLY A 1 49 ? -3.312 15.892 20.732 1.00 0.00 68 GLY A C 17
ATOM 26385 O O . GLY A 1 49 ? -3.930 16.787 20.149 1.00 0.00 68 GLY A O 17
ATOM 26389 N N . VAL A 1 50 ? -3.824 15.173 21.713 1.00 0.00 69 VAL A N 17
ATOM 26390 C CA . VAL A 1 50 ? -5.186 15.362 22.172 1.00 0.00 69 VAL A CA 17
ATOM 26391 C C . VAL A 1 50 ? -5.200 16.238 23.418 1.00 0.00 69 VAL A C 17
ATOM 26392 O O . VAL A 1 50 ? -4.654 15.871 24.460 1.00 0.00 69 VAL A O 17
ATOM 26405 N N . ALA A 1 51 ? -5.806 17.409 23.284 1.00 0.00 70 ALA A N 17
ATOM 26406 C CA . ALA A 1 51 ? -5.932 18.350 24.379 1.00 0.00 70 ALA A CA 17
ATOM 26407 C C . ALA A 1 51 ? -7.263 18.153 25.070 1.00 0.00 70 ALA A C 17
ATOM 26408 O O . ALA A 1 51 ? -8.316 18.383 24.478 1.00 0.00 70 ALA A O 17
ATOM 26415 N N . MET A 1 52 ? -7.226 17.699 26.303 1.00 0.00 71 MET A N 17
ATOM 26416 C CA . MET A 1 52 ? -8.457 17.490 27.042 1.00 0.00 71 MET A CA 17
ATOM 26417 C C . MET A 1 52 ? -8.416 18.164 28.406 1.00 0.00 71 MET A C 17
ATOM 26418 O O . MET A 1 52 ? -7.400 18.134 29.107 1.00 0.00 71 MET A O 17
ATOM 26432 N N . HIS A 1 53 ? -9.527 18.793 28.755 1.00 0.00 72 HIS A N 17
ATOM 26433 C CA . HIS A 1 53 ? -9.680 19.445 30.044 1.00 0.00 72 HIS A CA 17
ATOM 26434 C C . HIS A 1 53 ? -10.298 18.470 31.037 1.00 0.00 72 HIS A C 17
ATOM 26435 O O . HIS A 1 53 ? -11.422 18.012 30.838 1.00 0.00 72 HIS A O 17
ATOM 26449 N N . ARG A 1 54 ? -9.574 18.141 32.092 1.00 0.00 73 ARG A N 17
ATOM 26450 C CA . ARG A 1 54 ? -10.092 17.222 33.092 1.00 0.00 73 ARG A CA 17
ATOM 26451 C C . ARG A 1 54 ? -10.393 17.951 34.390 1.00 0.00 73 ARG A C 17
ATOM 26452 O O . ARG A 1 54 ? -9.601 18.769 34.855 1.00 0.00 73 ARG A O 17
ATOM 26473 N N . THR A 1 55 ? -11.558 17.664 34.950 1.00 0.00 74 THR A N 17
ATOM 26474 C CA . THR A 1 55 ? -11.996 18.285 36.184 1.00 0.00 74 THR A CA 17
ATOM 26475 C C . THR A 1 55 ? -12.202 17.233 37.271 1.00 0.00 74 THR A C 17
ATOM 26476 O O . THR A 1 55 ? -13.040 16.339 37.132 1.00 0.00 74 THR A O 17
ATOM 26487 N N . VAL A 1 56 ? -11.418 17.328 38.334 1.00 0.00 75 VAL A N 17
ATOM 26488 C CA . VAL A 1 56 ? -11.518 16.398 39.451 1.00 0.00 75 VAL A CA 17
ATOM 26489 C C . VAL A 1 56 ? -12.173 17.075 40.649 1.00 0.00 75 VAL A C 17
ATOM 26490 O O . VAL A 1 56 ? -11.637 18.039 41.194 1.00 0.00 75 VAL A O 17
ATOM 26503 N N . ASN A 1 57 ? -13.333 16.572 41.047 1.00 0.00 76 ASN A N 17
ATOM 26504 C CA . ASN A 1 57 ? -14.090 17.162 42.147 1.00 0.00 76 ASN A CA 17
ATOM 26505 C C . ASN A 1 57 ? -13.652 16.560 43.475 1.00 0.00 76 ASN A C 17
ATOM 26506 O O . ASN A 1 57 ? -13.607 15.336 43.627 1.00 0.00 76 ASN A O 17
ATOM 26517 N N . TYR A 1 58 ? -13.334 17.416 44.436 1.00 0.00 77 TYR A N 17
ATOM 26518 C CA . TYR A 1 58 ? -12.854 16.958 45.730 1.00 0.00 77 TYR A CA 17
ATOM 26519 C C . TYR A 1 58 ? -13.882 17.189 46.825 1.00 0.00 77 TYR A C 17
ATOM 26520 O O . TYR A 1 58 ? -14.803 17.992 46.671 1.00 0.00 77 TYR A O 17
ATOM 26538 N N . GLU A 1 59 ? -13.693 16.490 47.937 1.00 0.00 78 GLU A N 17
ATOM 26539 C CA . GLU A 1 59 ? -14.548 16.625 49.111 1.00 0.00 78 GLU A CA 17
ATOM 26540 C C . GLU A 1 59 ? -14.539 18.049 49.659 1.00 0.00 78 GLU A C 17
ATOM 26541 O O . GLU A 1 59 ? -15.442 18.448 50.393 1.00 0.00 78 GLU A O 17
ATOM 26553 N N . GLY A 1 60 ? -13.511 18.810 49.300 1.00 0.00 79 GLY A N 17
ATOM 26554 C CA . GLY A 1 60 ? -13.394 20.172 49.778 1.00 0.00 79 GLY A CA 17
ATOM 26555 C C . GLY A 1 60 ? -14.395 21.103 49.126 1.00 0.00 79 GLY A C 17
ATOM 26556 O O . GLY A 1 60 ? -14.496 22.271 49.493 1.00 0.00 79 GLY A O 17
ATOM 26560 N N . GLY A 1 61 ? -15.134 20.586 48.152 1.00 0.00 80 GLY A N 17
ATOM 26561 C CA . GLY A 1 61 ? -16.113 21.397 47.457 1.00 0.00 80 GLY A CA 17
ATOM 26562 C C . GLY A 1 61 ? -15.510 22.095 46.261 1.00 0.00 80 GLY A C 17
ATOM 26563 O O . GLY A 1 61 ? -16.190 22.826 45.544 1.00 0.00 80 GLY A O 17
ATOM 26567 N N . TYR A 1 62 ? -14.229 21.859 46.042 1.00 0.00 81 TYR A N 17
ATOM 26568 C CA . TYR A 1 62 ? -13.521 22.464 44.931 1.00 0.00 81 TYR A CA 17
ATOM 26569 C C . TYR A 1 62 ? -13.118 21.393 43.934 1.00 0.00 81 TYR A C 17
ATOM 26570 O O . TYR A 1 62 ? -13.115 20.203 44.255 1.00 0.00 81 TYR A O 17
ATOM 26588 N N . SER A 1 63 ? -12.787 21.813 42.730 1.00 0.00 82 SER A N 17
ATOM 26589 C CA . SER A 1 63 ? -12.359 20.893 41.695 1.00 0.00 82 SER A CA 17
ATOM 26590 C C . SER A 1 63 ? -11.065 21.371 41.053 1.00 0.00 82 SER A C 17
ATOM 26591 O O . SER A 1 63 ? -10.798 22.573 40.990 1.00 0.00 82 SER A O 17
ATOM 26599 N N . ILE A 1 64 ? -10.263 20.425 40.590 1.00 0.00 83 ILE A N 17
ATOM 26600 C CA . ILE A 1 64 ? -9.019 20.745 39.910 1.00 0.00 83 ILE A CA 17
ATOM 26601 C C . ILE A 1 64 ? -9.204 20.602 38.407 1.00 0.00 83 ILE A C 17
ATOM 26602 O O . ILE A 1 64 ? -9.504 19.515 37.910 1.00 0.00 83 ILE A O 17
ATOM 26618 N N . GLN A 1 65 ? -9.058 21.704 37.691 1.00 0.00 84 GLN A N 17
ATOM 26619 C CA . GLN A 1 65 ? -9.155 21.687 36.243 1.00 0.00 84 GLN A CA 17
ATOM 26620 C C . GLN A 1 65 ? -7.762 21.617 35.632 1.00 0.00 84 GLN A C 17
ATOM 26621 O O . GLN A 1 65 ? -6.921 22.479 35.882 1.00 0.00 84 GLN A O 17
ATOM 26635 N N . SER A 1 66 ? -7.512 20.580 34.852 1.00 0.00 85 SER A N 17
ATOM 26636 C CA . SER A 1 66 ? -6.206 20.391 34.246 1.00 0.00 85 SER A CA 17
ATOM 26637 C C . SER A 1 66 ? -6.322 20.220 32.737 1.00 0.00 85 SER A C 17
ATOM 26638 O O . SER A 1 66 ? -7.333 19.724 32.233 1.00 0.00 85 SER A O 17
ATOM 26646 N N . SER A 1 67 ? -5.294 20.648 32.029 1.00 0.00 86 SER A N 17
ATOM 26647 C CA . SER A 1 67 ? -5.255 20.549 30.580 1.00 0.00 86 SER A CA 17
ATOM 26648 C C . SER A 1 67 ? -3.902 20.011 30.125 1.00 0.00 86 SER A C 17
ATOM 26649 O O . SER A 1 67 ? -2.863 20.614 30.392 1.00 0.00 86 SER A O 17
ATOM 26657 N N . GLY A 1 68 ? -3.908 18.868 29.461 1.00 0.00 87 GLY A N 17
ATOM 26658 C CA . GLY A 1 68 ? -2.670 18.302 28.967 1.00 0.00 87 GLY A CA 17
ATOM 26659 C C . GLY A 1 68 ? -2.829 17.711 27.594 1.00 0.00 87 GLY A C 17
ATOM 26660 O O . GLY A 1 68 ? -3.925 17.725 27.028 1.00 0.00 87 GLY A O 17
ATOM 26664 N N . ILE A 1 69 ? -1.743 17.181 27.064 1.00 0.00 88 ILE A N 17
ATOM 26665 C CA . ILE A 1 69 ? -1.733 16.652 25.718 1.00 0.00 88 ILE A CA 17
ATOM 26666 C C . ILE A 1 69 ? -1.355 15.184 25.714 1.00 0.00 88 ILE A C 17
ATOM 26667 O O . ILE A 1 69 ? -0.302 14.799 26.226 1.00 0.00 88 ILE A O 17
ATOM 26683 N N . VAL A 1 70 ? -2.225 14.370 25.155 1.00 0.00 89 VAL A N 17
ATOM 26684 C CA . VAL A 1 70 ? -1.923 12.973 24.937 1.00 0.00 89 VAL A CA 17
ATOM 26685 C C . VAL A 1 70 ? -1.384 12.795 23.526 1.00 0.00 89 VAL A C 17
ATOM 26686 O O . VAL A 1 70 ? -2.009 13.234 22.561 1.00 0.00 89 VAL A O 17
ATOM 26699 N N . LYS A 1 71 ? -0.211 12.192 23.413 1.00 0.00 90 LYS A N 17
ATOM 26700 C CA . LYS A 1 71 ? 0.403 11.950 22.114 1.00 0.00 90 LYS A CA 17
ATOM 26701 C C . LYS A 1 71 ? 0.969 10.533 22.084 1.00 0.00 90 LYS A C 17
ATOM 26702 O O . LYS A 1 71 ? 1.093 9.903 23.132 1.00 0.00 90 LYS A O 17
ATOM 26721 N N . PRO A 1 72 ? 1.300 10.009 20.889 1.00 0.00 91 PRO A N 17
ATOM 26722 C CA . PRO A 1 72 ? 1.841 8.650 20.728 1.00 0.00 91 PRO A CA 17
ATOM 26723 C C . PRO A 1 72 ? 3.042 8.372 21.633 1.00 0.00 91 PRO A C 17
ATOM 26724 O O . PRO A 1 72 ? 4.173 8.752 21.322 1.00 0.00 91 PRO A O 17
ATOM 26735 N N . GLY A 1 73 ? 2.779 7.729 22.765 1.00 0.00 92 GLY A N 17
ATOM 26736 C CA . GLY A 1 73 ? 3.837 7.356 23.684 1.00 0.00 92 GLY A CA 17
ATOM 26737 C C . GLY A 1 73 ? 3.863 8.217 24.917 1.00 0.00 92 GLY A C 17
ATOM 26738 O O . GLY A 1 73 ? 4.391 7.833 25.961 1.00 0.00 92 GLY A O 17
ATOM 26742 N N . SER A 1 74 ? 3.294 9.380 24.788 1.00 0.00 93 SER A N 17
ATOM 26743 C CA . SER A 1 74 ? 3.241 10.332 25.865 1.00 0.00 93 SER A CA 17
ATOM 26744 C C . SER A 1 74 ? 1.944 10.188 26.644 1.00 0.00 93 SER A C 17
ATOM 26745 O O . SER A 1 74 ? 0.872 9.998 26.066 1.00 0.00 93 SER A O 17
ATOM 26753 N N . ASP A 1 75 ? 2.054 10.295 27.949 1.00 0.00 94 ASP A N 17
ATOM 26754 C CA . ASP A 1 75 ? 0.914 10.095 28.829 1.00 0.00 94 ASP A CA 17
ATOM 26755 C C . ASP A 1 75 ? 0.512 11.412 29.469 1.00 0.00 94 ASP A C 17
ATOM 26756 O O . ASP A 1 75 ? 1.367 12.202 29.877 1.00 0.00 94 ASP A O 17
ATOM 26765 N N . PHE A 1 76 ? -0.785 11.659 29.553 1.00 0.00 95 PHE A N 17
ATOM 26766 C CA . PHE A 1 76 ? -1.274 12.859 30.207 1.00 0.00 95 PHE A CA 17
ATOM 26767 C C . PHE A 1 76 ? -1.843 12.488 31.564 1.00 0.00 95 PHE A C 17
ATOM 26768 O O . PHE A 1 76 ? -2.841 11.781 31.656 1.00 0.00 95 PHE A O 17
ATOM 26785 N N . ILE A 1 77 ? -1.196 12.966 32.612 1.00 0.00 96 ILE A N 17
ATOM 26786 C CA . ILE A 1 77 ? -1.624 12.678 33.967 1.00 0.00 96 ILE A CA 17
ATOM 26787 C C . ILE A 1 77 ? -2.645 13.698 34.431 1.00 0.00 96 ILE A C 17
ATOM 26788 O O . ILE A 1 77 ? -2.402 14.903 34.363 1.00 0.00 96 ILE A O 17
ATOM 26804 N N . MET A 1 78 ? -3.781 13.212 34.896 1.00 0.00 97 MET A N 17
ATOM 26805 C CA . MET A 1 78 ? -4.819 14.080 35.423 1.00 0.00 97 MET A CA 17
ATOM 26806 C C . MET A 1 78 ? -4.321 14.738 36.701 1.00 0.00 97 MET A C 17
ATOM 26807 O O . MET A 1 78 ? -3.847 14.057 37.615 1.00 0.00 97 MET A O 17
ATOM 26821 N N . LYS A 1 79 ? -4.391 16.058 36.740 1.00 0.00 98 LYS A N 17
ATOM 26822 C CA . LYS A 1 79 ? -3.910 16.825 37.879 1.00 0.00 98 LYS A CA 17
ATOM 26823 C C . LYS A 1 79 ? -4.755 16.538 39.109 1.00 0.00 98 LYS A C 17
ATOM 26824 O O . LYS A 1 79 ? -5.932 16.888 39.158 1.00 0.00 98 LYS A O 17
ATOM 26843 N N . GLY A 1 80 ? -4.149 15.892 40.089 1.00 0.00 99 GLY A N 17
ATOM 26844 C CA . GLY A 1 80 ? -4.864 15.559 41.295 1.00 0.00 99 GLY A CA 17
ATOM 26845 C C . GLY A 1 80 ? -4.344 14.301 41.952 1.00 0.00 99 GLY A C 17
ATOM 26846 O O . GLY A 1 80 ? -3.731 13.453 41.301 1.00 0.00 99 GLY A O 17
ATOM 26850 N N . GLY A 1 81 ? -4.558 14.203 43.251 1.00 0.00 100 GLY A N 17
ATOM 26851 C CA . GLY A 1 81 ? -4.270 12.982 43.971 1.00 0.00 100 GLY A CA 17
ATOM 26852 C C . GLY A 1 81 ? -5.530 12.367 44.523 1.00 0.00 100 GLY A C 17
ATOM 26853 O O . GLY A 1 81 ? -6.599 12.975 44.449 1.00 0.00 100 GLY A O 17
ATOM 26857 N N . LYS A 1 82 ? -5.421 11.160 45.068 1.00 0.00 101 LYS A N 17
ATOM 26858 C CA . LYS A 1 82 ? -6.583 10.468 45.616 1.00 0.00 101 LYS A CA 17
ATOM 26859 C C . LYS A 1 82 ? -7.162 11.263 46.777 1.00 0.00 101 LYS A C 17
ATOM 26860 O O . LYS A 1 82 ? -8.362 11.211 47.049 1.00 0.00 101 LYS A O 17
ATOM 26879 N N . THR A 1 83 ? -6.294 12.013 47.442 1.00 0.00 102 THR A N 17
ATOM 26880 C CA . THR A 1 83 ? -6.713 12.890 48.515 1.00 0.00 102 THR A CA 17
ATOM 26881 C C . THR A 1 83 ? -5.975 14.220 48.438 1.00 0.00 102 THR A C 17
ATOM 26882 O O . THR A 1 83 ? -4.754 14.261 48.265 1.00 0.00 102 THR A O 17
ATOM 26893 N N . TYR A 1 84 ? -6.727 15.300 48.546 1.00 0.00 103 TYR A N 17
ATOM 26894 C CA . TYR A 1 84 ? -6.165 16.638 48.545 1.00 0.00 103 TYR A CA 17
ATOM 26895 C C . TYR A 1 84 ? -6.527 17.324 49.849 1.00 0.00 103 TYR A C 17
ATOM 26896 O O . TYR A 1 84 ? -7.706 17.563 50.125 1.00 0.00 103 TYR A O 17
ATOM 26914 N N . LYS A 1 85 ? -5.511 17.611 50.658 1.00 0.00 104 LYS A N 17
ATOM 26915 C CA . LYS A 1 85 ? -5.709 18.169 51.990 1.00 0.00 104 LYS A CA 17
ATOM 26916 C C . LYS A 1 85 ? -6.533 17.211 52.843 1.00 0.00 104 LYS A C 17
ATOM 26917 O O . LYS A 1 85 ? -7.303 17.626 53.708 1.00 0.00 104 LYS A O 17
ATOM 26936 N N . GLY A 1 86 ? -6.371 15.922 52.574 1.00 0.00 105 GLY A N 17
ATOM 26937 C CA . GLY A 1 86 ? -7.100 14.899 53.294 1.00 0.00 105 GLY A CA 17
ATOM 26938 C C . GLY A 1 86 ? -8.491 14.663 52.737 1.00 0.00 105 GLY A C 17
ATOM 26939 O O . GLY A 1 86 ? -9.084 13.611 52.968 1.00 0.00 105 GLY A O 17
ATOM 26943 N N . HIS A 1 87 ? -9.015 15.630 51.996 1.00 0.00 106 HIS A N 17
ATOM 26944 C CA . HIS A 1 87 ? -10.324 15.480 51.372 1.00 0.00 106 HIS A CA 17
ATOM 26945 C C . HIS A 1 87 ? -10.167 14.677 50.091 1.00 0.00 106 HIS A C 17
ATOM 26946 O O . HIS A 1 87 ? -9.384 15.045 49.214 1.00 0.00 106 HIS A O 17
ATOM 26960 N N . LYS A 1 88 ? -10.894 13.578 49.988 1.00 0.00 107 LYS A N 17
ATOM 26961 C CA . LYS A 1 88 ? -10.730 12.665 48.869 1.00 0.00 107 LYS A CA 17
ATOM 26962 C C . LYS A 1 88 ? -11.365 13.219 47.602 1.00 0.00 107 LYS A C 17
ATOM 26963 O O . LYS A 1 88 ? -12.155 14.166 47.650 1.00 0.00 107 LYS A O 17
ATOM 26982 N N . LYS A 1 89 ? -11.004 12.632 46.472 1.00 0.00 108 LYS A N 17
ATOM 26983 C CA . LYS A 1 89 ? -11.654 12.940 45.216 1.00 0.00 108 LYS A CA 17
ATOM 26984 C C . LYS A 1 89 ? -12.913 12.089 45.101 1.00 0.00 108 LYS A C 17
ATOM 26985 O O . LYS A 1 89 ? -12.872 10.869 45.295 1.00 0.00 108 LYS A O 17
ATOM 27004 N N . VAL A 1 90 ? -14.033 12.734 44.825 1.00 0.00 109 VAL A N 17
ATOM 27005 C CA . VAL A 1 90 ? -15.316 12.050 44.825 1.00 0.00 109 VAL A CA 17
ATOM 27006 C C . VAL A 1 90 ? -15.790 11.780 43.405 1.00 0.00 109 VAL A C 17
ATOM 27007 O O . VAL A 1 90 ? -16.436 10.765 43.141 1.00 0.00 109 VAL A O 17
ATOM 27020 N N . SER A 1 91 ? -15.457 12.676 42.492 1.00 0.00 110 SER A N 17
ATOM 27021 C CA . SER A 1 91 ? -15.885 12.538 41.114 1.00 0.00 110 SER A CA 17
ATOM 27022 C C . SER A 1 91 ? -14.842 13.097 40.160 1.00 0.00 110 SER A C 17
ATOM 27023 O O . SER A 1 91 ? -14.016 13.925 40.542 1.00 0.00 110 SER A O 17
ATOM 27031 N N . ALA A 1 92 ? -14.879 12.622 38.928 1.00 0.00 111 ALA A N 17
ATOM 27032 C CA . ALA A 1 92 ? -14.019 13.138 37.882 1.00 0.00 111 ALA A CA 17
ATOM 27033 C C . ALA A 1 92 ? -14.809 13.263 36.589 1.00 0.00 111 ALA A C 17
ATOM 27034 O O . ALA A 1 92 ? -15.416 12.298 36.127 1.00 0.00 111 ALA A O 17
ATOM 27041 N N . GLY A 1 93 ? -14.815 14.456 36.029 1.00 0.00 112 GLY A N 17
ATOM 27042 C CA . GLY A 1 93 ? -15.544 14.705 34.804 1.00 0.00 112 GLY A CA 17
ATOM 27043 C C . GLY A 1 93 ? -15.207 16.065 34.247 1.00 0.00 112 GLY A C 17
ATOM 27044 O O . GLY A 1 93 ? -15.443 17.079 34.902 1.00 0.00 112 GLY A O 17
ATOM 27048 N N . GLY A 1 94 ? -14.652 16.093 33.048 1.00 0.00 113 GLY A N 17
ATOM 27049 C CA . GLY A 1 94 ? -14.158 17.335 32.502 1.00 0.00 113 GLY A CA 17
ATOM 27050 C C . GLY A 1 94 ? -14.871 17.752 31.239 1.00 0.00 113 GLY A C 17
ATOM 27051 O O . GLY A 1 94 ? -16.051 17.453 31.048 1.00 0.00 113 GLY A O 17
ATOM 27055 N N . ASP A 1 95 ? -14.132 18.416 30.367 1.00 0.00 114 ASP A N 17
ATOM 27056 C CA . ASP A 1 95 ? -14.692 19.001 29.158 1.00 0.00 114 ASP A CA 17
ATOM 27057 C C . ASP A 1 95 ? -14.328 18.166 27.939 1.00 0.00 114 ASP A C 17
ATOM 27058 O O . ASP A 1 95 ? -13.619 17.161 28.051 1.00 0.00 114 ASP A O 17
ATOM 27067 N N . THR A 1 96 ? -14.813 18.593 26.782 1.00 0.00 115 THR A N 17
ATOM 27068 C CA . THR A 1 96 ? -14.580 17.889 25.529 1.00 0.00 115 THR A CA 17
ATOM 27069 C C . THR A 1 96 ? -13.115 17.971 25.092 1.00 0.00 115 THR A C 17
ATOM 27070 O O . THR A 1 96 ? -12.545 19.061 24.986 1.00 0.00 115 THR A O 17
ATOM 27081 N N . PRO A 1 97 ? -12.487 16.809 24.846 1.00 0.00 116 PRO A N 17
ATOM 27082 C CA . PRO A 1 97 ? -11.130 16.746 24.302 1.00 0.00 116 PRO A CA 17
ATOM 27083 C C . PRO A 1 97 ? -11.102 17.111 22.821 1.00 0.00 116 PRO A C 17
ATOM 27084 O O . PRO A 1 97 ? -12.000 16.737 22.063 1.00 0.00 116 PRO A O 17
ATOM 27095 N N . TYR A 1 98 ? -10.077 17.838 22.408 1.00 0.00 117 TYR A N 17
ATOM 27096 C CA . TYR A 1 98 ? -9.946 18.242 21.016 1.00 0.00 117 TYR A CA 17
ATOM 27097 C C . TYR A 1 98 ? -8.512 18.076 20.535 1.00 0.00 117 TYR A C 17
ATOM 27098 O O . TYR A 1 98 ? -7.599 17.895 21.338 1.00 0.00 117 TYR A O 17
ATOM 27116 N N . TRP A 1 99 ? -8.319 18.127 19.227 1.00 0.00 118 TRP A N 17
ATOM 27117 C CA . TRP A 1 99 ? -6.989 17.990 18.656 1.00 0.00 118 TRP A CA 17
ATOM 27118 C C . TRP A 1 99 ? -6.233 19.306 18.757 1.00 0.00 118 TRP A C 17
ATOM 27119 O O . TRP A 1 99 ? -6.673 20.336 18.244 1.00 0.00 118 TRP A O 17
ATOM 27140 N N . TYR A 1 100 ? -5.095 19.262 19.425 1.00 0.00 119 TYR A N 17
ATOM 27141 C CA . TYR A 1 100 ? -4.320 20.456 19.710 1.00 0.00 119 TYR A CA 17
ATOM 27142 C C . TYR A 1 100 ? -3.272 20.707 18.636 1.00 0.00 119 TYR A C 17
ATOM 27143 O O . TYR A 1 100 ? -2.294 19.965 18.519 1.00 0.00 119 TYR A O 17
ATOM 27161 N N . LYS A 1 101 ? -3.481 21.750 17.849 1.00 0.00 120 LYS A N 17
ATOM 27162 C CA . LYS A 1 101 ? -2.513 22.148 16.841 1.00 0.00 120 LYS A CA 17
ATOM 27163 C C . LYS A 1 101 ? -1.708 23.330 17.356 1.00 0.00 120 LYS A C 17
ATOM 27164 O O . LYS A 1 101 ? -2.266 24.250 17.956 1.00 0.00 120 LYS A O 17
ATOM 27183 N N . LEU A 1 102 ? -0.403 23.298 17.146 1.00 0.00 121 LEU A N 17
ATOM 27184 C CA . LEU A 1 102 ? 0.459 24.387 17.583 1.00 0.00 121 LEU A CA 17
ATOM 27185 C C . LEU A 1 102 ? 0.379 25.558 16.614 1.00 0.00 121 LEU A C 17
ATOM 27186 O O . LEU A 1 102 ? -0.035 25.402 15.465 1.00 0.00 121 LEU A O 17
ATOM 27202 N N . GLU A 1 103 ? 0.786 26.725 17.083 1.00 0.00 122 GLU A N 17
ATOM 27203 C CA . GLU A 1 103 ? 0.737 27.933 16.279 1.00 0.00 122 GLU A CA 17
ATOM 27204 C C . GLU A 1 103 ? 2.104 28.589 16.227 1.00 0.00 122 GLU A C 17
ATOM 27205 O O . GLU A 1 103 ? 2.910 28.439 17.148 1.00 0.00 122 GLU A O 17
ATOM 27217 N N . HIS A 1 104 ? 2.371 29.304 15.150 1.00 0.00 123 HIS A N 17
ATOM 27218 C CA . HIS A 1 104 ? 3.631 30.011 15.010 1.00 0.00 123 HIS A CA 17
ATOM 27219 C C . HIS A 1 104 ? 3.423 31.497 15.239 1.00 0.00 123 HIS A C 17
ATOM 27220 O O . HIS A 1 104 ? 3.343 32.285 14.295 1.00 0.00 123 HIS A O 17
ATOM 27234 N N . HIS A 1 105 ? 3.330 31.868 16.505 1.00 0.00 124 HIS A N 17
ATOM 27235 C CA . HIS A 1 105 ? 3.087 33.250 16.878 1.00 0.00 124 HIS A CA 17
ATOM 27236 C C . HIS A 1 105 ? 4.364 34.070 16.759 1.00 0.00 124 HIS A C 17
ATOM 27237 O O . HIS A 1 105 ? 5.196 34.077 17.667 1.00 0.00 124 HIS A O 17
ATOM 27251 N N . HIS A 1 106 ? 4.529 34.730 15.626 1.00 0.00 125 HIS A N 17
ATOM 27252 C CA . HIS A 1 106 ? 5.622 35.670 15.453 1.00 0.00 125 HIS A CA 17
ATOM 27253 C C . HIS A 1 106 ? 5.211 37.018 16.025 1.00 0.00 125 HIS A C 17
ATOM 27254 O O . HIS A 1 106 ? 4.361 37.705 15.459 1.00 0.00 125 HIS A O 17
ATOM 27268 N N . HIS A 1 107 ? 5.788 37.373 17.166 1.00 0.00 126 HIS A N 17
ATOM 27269 C CA . HIS A 1 107 ? 5.459 38.624 17.832 1.00 0.00 126 HIS A CA 17
ATOM 27270 C C . HIS A 1 107 ? 5.729 39.816 16.915 1.00 0.00 126 HIS A C 17
ATOM 27271 O O . HIS A 1 107 ? 6.768 39.893 16.258 1.00 0.00 126 HIS A O 17
ATOM 27285 N N . HIS A 1 108 ? 4.767 40.723 16.856 1.00 0.00 127 HIS A N 17
ATOM 27286 C CA . HIS A 1 108 ? 4.849 41.888 15.984 1.00 0.00 127 HIS A CA 17
ATOM 27287 C C . HIS A 1 108 ? 5.074 43.148 16.812 1.00 0.00 127 HIS A C 17
ATOM 27288 O O . HIS A 1 108 ? 5.059 44.266 16.295 1.00 0.00 127 HIS A O 17
ATOM 27302 N N . HIS A 1 109 ? 5.272 42.945 18.102 1.00 0.00 128 HIS A N 17
ATOM 27303 C CA . HIS A 1 109 ? 5.475 44.033 19.041 1.00 0.00 128 HIS A CA 17
ATOM 27304 C C . HIS A 1 109 ? 6.416 43.563 20.145 1.00 0.00 128 HIS A C 17
ATOM 27305 O O . HIS A 1 109 ? 6.384 42.357 20.461 1.00 0.00 128 HIS A O 17
ATOM 27320 N N . GLY A 1 1 ? -14.773 -7.414 -2.286 1.00 0.00 20 GLY A N 18
ATOM 27321 C CA . GLY A 1 1 ? -14.516 -6.046 -2.788 1.00 0.00 20 GLY A CA 18
ATOM 27322 C C . GLY A 1 1 ? -13.418 -5.355 -2.008 1.00 0.00 20 GLY A C 18
ATOM 27323 O O . GLY A 1 1 ? -12.653 -6.009 -1.295 1.00 0.00 20 GLY A O 18
ATOM 27329 N N . GLY A 1 2 ? -13.336 -4.037 -2.142 1.00 0.00 21 GLY A N 18
ATOM 27330 C CA . GLY A 1 2 ? -12.339 -3.277 -1.416 1.00 0.00 21 GLY A CA 18
ATOM 27331 C C . GLY A 1 2 ? -12.379 -1.800 -1.751 1.00 0.00 21 GLY A C 18
ATOM 27332 O O . GLY A 1 2 ? -13.437 -1.171 -1.679 1.00 0.00 21 GLY A O 18
ATOM 27336 N N . GLY A 1 3 ? -11.230 -1.250 -2.117 1.00 0.00 22 GLY A N 18
ATOM 27337 C CA . GLY A 1 3 ? -11.149 0.158 -2.455 1.00 0.00 22 GLY A CA 18
ATOM 27338 C C . GLY A 1 3 ? -10.048 0.857 -1.688 1.00 0.00 22 GLY A C 18
ATOM 27339 O O . GLY A 1 3 ? -10.090 0.925 -0.460 1.00 0.00 22 GLY A O 18
ATOM 27343 N N . ASN A 1 4 ? -9.055 1.367 -2.401 1.00 0.00 23 ASN A N 18
ATOM 27344 C CA . ASN A 1 4 ? -7.921 2.026 -1.766 1.00 0.00 23 ASN A CA 18
ATOM 27345 C C . ASN A 1 4 ? -7.995 3.538 -1.947 1.00 0.00 23 ASN A C 18
ATOM 27346 O O . ASN A 1 4 ? -7.879 4.048 -3.062 1.00 0.00 23 ASN A O 18
ATOM 27357 N N . SER A 1 5 ? -8.205 4.248 -0.849 1.00 0.00 24 SER A N 18
ATOM 27358 C CA . SER A 1 5 ? -8.207 5.703 -0.867 1.00 0.00 24 SER A CA 18
ATOM 27359 C C . SER A 1 5 ? -7.513 6.247 0.377 1.00 0.00 24 SER A C 18
ATOM 27360 O O . SER A 1 5 ? -7.526 5.612 1.435 1.00 0.00 24 SER A O 18
ATOM 27368 N N . GLU A 1 6 ? -6.889 7.407 0.244 1.00 0.00 25 GLU A N 18
ATOM 27369 C CA . GLU A 1 6 ? -6.243 8.055 1.373 1.00 0.00 25 GLU A CA 18
ATOM 27370 C C . GLU A 1 6 ? -7.016 9.303 1.770 1.00 0.00 25 GLU A C 18
ATOM 27371 O O . GLU A 1 6 ? -7.355 10.131 0.920 1.00 0.00 25 GLU A O 18
ATOM 27383 N N . ARG A 1 7 ? -7.294 9.430 3.055 1.00 0.00 26 ARG A N 18
ATOM 27384 C CA . ARG A 1 7 ? -8.064 10.552 3.573 1.00 0.00 26 ARG A CA 18
ATOM 27385 C C . ARG A 1 7 ? -7.485 11.023 4.899 1.00 0.00 26 ARG A C 18
ATOM 27386 O O . ARG A 1 7 ? -6.821 10.253 5.596 1.00 0.00 26 ARG A O 18
ATOM 27407 N N . PRO A 1 8 ? -7.709 12.298 5.260 1.00 0.00 27 PRO A N 18
ATOM 27408 C CA . PRO A 1 8 ? -7.296 12.833 6.558 1.00 0.00 27 PRO A CA 18
ATOM 27409 C C . PRO A 1 8 ? -7.929 12.054 7.708 1.00 0.00 27 PRO A C 18
ATOM 27410 O O . PRO A 1 8 ? -9.064 11.587 7.597 1.00 0.00 27 PRO A O 18
ATOM 27421 N N . PRO A 1 9 ? -7.189 11.901 8.816 1.00 0.00 28 PRO A N 18
ATOM 27422 C CA . PRO A 1 9 ? -7.627 11.136 9.993 1.00 0.00 28 PRO A CA 18
ATOM 27423 C C . PRO A 1 9 ? -9.004 11.548 10.511 1.00 0.00 28 PRO A C 18
ATOM 27424 O O . PRO A 1 9 ? -9.138 12.518 11.258 1.00 0.00 28 PRO A O 18
ATOM 27435 N N . SER A 1 10 ? -10.021 10.799 10.107 1.00 0.00 29 SER A N 18
ATOM 27436 C CA . SER A 1 10 ? -11.384 11.029 10.551 1.00 0.00 29 SER A CA 18
ATOM 27437 C C . SER A 1 10 ? -11.601 10.439 11.938 1.00 0.00 29 SER A C 18
ATOM 27438 O O . SER A 1 10 ? -12.248 9.401 12.097 1.00 0.00 29 SER A O 18
ATOM 27446 N N . VAL A 1 11 ? -11.054 11.103 12.941 1.00 0.00 30 VAL A N 18
ATOM 27447 C CA . VAL A 1 11 ? -11.132 10.610 14.299 1.00 0.00 30 VAL A CA 18
ATOM 27448 C C . VAL A 1 11 ? -11.381 11.746 15.288 1.00 0.00 30 VAL A C 18
ATOM 27449 O O . VAL A 1 11 ? -10.768 12.815 15.196 1.00 0.00 30 VAL A O 18
ATOM 27462 N N . ALA A 1 12 ? -12.301 11.519 16.212 1.00 0.00 31 ALA A N 18
ATOM 27463 C CA . ALA A 1 12 ? -12.557 12.470 17.276 1.00 0.00 31 ALA A CA 18
ATOM 27464 C C . ALA A 1 12 ? -11.434 12.408 18.301 1.00 0.00 31 ALA A C 18
ATOM 27465 O O . ALA A 1 12 ? -10.827 11.353 18.497 1.00 0.00 31 ALA A O 18
ATOM 27472 N N . ALA A 1 13 ? -11.158 13.530 18.947 1.00 0.00 32 ALA A N 18
ATOM 27473 C CA . ALA A 1 13 ? -10.066 13.613 19.909 1.00 0.00 32 ALA A CA 18
ATOM 27474 C C . ALA A 1 13 ? -10.240 12.613 21.047 1.00 0.00 32 ALA A C 18
ATOM 27475 O O . ALA A 1 13 ? -9.287 11.949 21.455 1.00 0.00 32 ALA A O 18
ATOM 27482 N N . GLY A 1 14 ? -11.466 12.486 21.533 1.00 0.00 33 GLY A N 18
ATOM 27483 C CA . GLY A 1 14 ? -11.733 11.604 22.651 1.00 0.00 33 GLY A CA 18
ATOM 27484 C C . GLY A 1 14 ? -11.725 10.131 22.271 1.00 0.00 33 GLY A C 18
ATOM 27485 O O . GLY A 1 14 ? -11.922 9.266 23.122 1.00 0.00 33 GLY A O 18
ATOM 27489 N N . GLU A 1 15 ? -11.494 9.838 21.000 1.00 0.00 34 GLU A N 18
ATOM 27490 C CA . GLU A 1 15 ? -11.501 8.458 20.526 1.00 0.00 34 GLU A CA 18
ATOM 27491 C C . GLU A 1 15 ? -10.119 7.825 20.650 1.00 0.00 34 GLU A C 18
ATOM 27492 O O . GLU A 1 15 ? -9.973 6.610 20.508 1.00 0.00 34 GLU A O 18
ATOM 27504 N N . CYS A 1 16 ? -9.109 8.642 20.914 1.00 0.00 35 CYS A N 18
ATOM 27505 C CA . CYS A 1 16 ? -7.741 8.143 21.007 1.00 0.00 35 CYS A CA 18
ATOM 27506 C C . CYS A 1 16 ? -7.217 8.203 22.435 1.00 0.00 35 CYS A C 18
ATOM 27507 O O . CYS A 1 16 ? -6.027 8.011 22.679 1.00 0.00 35 CYS A O 18
ATOM 27514 N N . VAL A 1 17 ? -8.098 8.453 23.382 1.00 0.00 36 VAL A N 18
ATOM 27515 C CA . VAL A 1 17 ? -7.687 8.523 24.770 1.00 0.00 36 VAL A CA 18
ATOM 27516 C C . VAL A 1 17 ? -8.438 7.499 25.605 1.00 0.00 36 VAL A C 18
ATOM 27517 O O . VAL A 1 17 ? -9.558 7.109 25.272 1.00 0.00 36 VAL A O 18
ATOM 27530 N N . THR A 1 18 ? -7.800 7.047 26.667 1.00 0.00 37 THR A N 18
ATOM 27531 C CA . THR A 1 18 ? -8.394 6.075 27.559 1.00 0.00 37 THR A CA 18
ATOM 27532 C C . THR A 1 18 ? -7.833 6.260 28.967 1.00 0.00 37 THR A C 18
ATOM 27533 O O . THR A 1 18 ? -6.661 6.613 29.135 1.00 0.00 37 THR A O 18
ATOM 27544 N N . PHE A 1 19 ? -8.672 6.045 29.972 1.00 0.00 38 PHE A N 18
ATOM 27545 C CA . PHE A 1 19 ? -8.284 6.290 31.350 1.00 0.00 38 PHE A CA 18
ATOM 27546 C C . PHE A 1 19 ? -7.621 5.065 31.955 1.00 0.00 38 PHE A C 18
ATOM 27547 O O . PHE A 1 19 ? -8.157 3.958 31.900 1.00 0.00 38 PHE A O 18
ATOM 27564 N N . ASN A 1 20 ? -6.451 5.271 32.519 1.00 0.00 39 ASN A N 18
ATOM 27565 C CA . ASN A 1 20 ? -5.779 4.243 33.289 1.00 0.00 39 ASN A CA 18
ATOM 27566 C C . ASN A 1 20 ? -5.749 4.656 34.746 1.00 0.00 39 ASN A C 18
ATOM 27567 O O . ASN A 1 20 ? -5.271 5.737 35.082 1.00 0.00 39 ASN A O 18
ATOM 27578 N N . SER A 1 21 ? -6.274 3.803 35.603 1.00 0.00 40 SER A N 18
ATOM 27579 C CA . SER A 1 21 ? -6.354 4.094 37.020 1.00 0.00 40 SER A CA 18
ATOM 27580 C C . SER A 1 21 ? -4.984 3.935 37.680 1.00 0.00 40 SER A C 18
ATOM 27581 O O . SER A 1 21 ? -4.769 4.347 38.820 1.00 0.00 40 SER A O 18
ATOM 27589 N N . LYS A 1 22 ? -4.055 3.334 36.945 1.00 0.00 41 LYS A N 18
ATOM 27590 C CA . LYS A 1 22 ? -2.680 3.184 37.399 1.00 0.00 41 LYS A CA 18
ATOM 27591 C C . LYS A 1 22 ? -1.814 4.323 36.865 1.00 0.00 41 LYS A C 18
ATOM 27592 O O . LYS A 1 22 ? -0.594 4.325 37.027 1.00 0.00 41 LYS A O 18
ATOM 27611 N N . LEU A 1 23 ? -2.459 5.285 36.221 1.00 0.00 42 LEU A N 18
ATOM 27612 C CA . LEU A 1 23 ? -1.773 6.411 35.622 1.00 0.00 42 LEU A CA 18
ATOM 27613 C C . LEU A 1 23 ? -1.559 7.516 36.661 1.00 0.00 42 LEU A C 18
ATOM 27614 O O . LEU A 1 23 ? -2.435 8.334 36.894 1.00 0.00 42 LEU A O 18
ATOM 27630 N N . GLY A 1 24 ? -0.398 7.537 37.289 1.00 0.00 43 GLY A N 18
ATOM 27631 C CA . GLY A 1 24 ? -0.150 8.513 38.333 1.00 0.00 43 GLY A CA 18
ATOM 27632 C C . GLY A 1 24 ? -0.840 8.139 39.632 1.00 0.00 43 GLY A C 18
ATOM 27633 O O . GLY A 1 24 ? -0.700 7.008 40.108 1.00 0.00 43 GLY A O 18
ATOM 27637 N N . GLU A 1 25 ? -1.595 9.070 40.200 1.00 0.00 44 GLU A N 18
ATOM 27638 C CA . GLU A 1 25 ? -2.262 8.839 41.476 1.00 0.00 44 GLU A CA 18
ATOM 27639 C C . GLU A 1 25 ? -3.720 8.465 41.274 1.00 0.00 44 GLU A C 18
ATOM 27640 O O . GLU A 1 25 ? -4.184 7.433 41.760 1.00 0.00 44 GLU A O 18
ATOM 27652 N N . ILE A 1 26 ? -4.439 9.314 40.564 1.00 0.00 45 ILE A N 18
ATOM 27653 C CA . ILE A 1 26 ? -5.859 9.105 40.349 1.00 0.00 45 ILE A CA 18
ATOM 27654 C C . ILE A 1 26 ? -6.105 8.521 38.975 1.00 0.00 45 ILE A C 18
ATOM 27655 O O . ILE A 1 26 ? -7.021 7.724 38.778 1.00 0.00 45 ILE A O 18
ATOM 27671 N N . GLY A 1 27 ? -5.268 8.921 38.038 1.00 0.00 46 GLY A N 18
ATOM 27672 C CA . GLY A 1 27 ? -5.295 8.346 36.726 1.00 0.00 46 GLY A CA 18
ATOM 27673 C C . GLY A 1 27 ? -4.867 9.313 35.662 1.00 0.00 46 GLY A C 18
ATOM 27674 O O . GLY A 1 27 ? -4.434 10.431 35.949 1.00 0.00 46 GLY A O 18
ATOM 27678 N N . GLY A 1 28 ? -4.986 8.875 34.434 1.00 0.00 47 GLY A N 18
ATOM 27679 C CA . GLY A 1 28 ? -4.571 9.671 33.322 1.00 0.00 47 GLY A CA 18
ATOM 27680 C C . GLY A 1 28 ? -5.018 9.057 32.031 1.00 0.00 47 GLY A C 18
ATOM 27681 O O . GLY A 1 28 ? -5.619 7.981 32.025 1.00 0.00 47 GLY A O 18
ATOM 27685 N N . TYR A 1 29 ? -4.724 9.721 30.942 1.00 0.00 48 TYR A N 18
ATOM 27686 C CA . TYR A 1 29 ? -5.153 9.261 29.647 1.00 0.00 48 TYR A CA 18
ATOM 27687 C C . TYR A 1 29 ? -3.946 8.966 28.786 1.00 0.00 48 TYR A C 18
ATOM 27688 O O . TYR A 1 29 ? -2.998 9.752 28.733 1.00 0.00 48 TYR A O 18
ATOM 27706 N N . SER A 1 30 ? -3.982 7.825 28.136 1.00 0.00 49 SER A N 18
ATOM 27707 C CA . SER A 1 30 ? -2.861 7.371 27.345 1.00 0.00 49 SER A CA 18
ATOM 27708 C C . SER A 1 30 ? -3.286 7.192 25.893 1.00 0.00 49 SER A C 18
ATOM 27709 O O . SER A 1 30 ? -4.481 7.097 25.596 1.00 0.00 49 SER A O 18
ATOM 27717 N N . TRP A 1 31 ? -2.306 7.169 25.000 1.00 0.00 50 TRP A N 18
ATOM 27718 C CA . TRP A 1 31 ? -2.560 7.050 23.573 1.00 0.00 50 TRP A CA 18
ATOM 27719 C C . TRP A 1 31 ? -3.193 5.706 23.243 1.00 0.00 50 TRP A C 18
ATOM 27720 O O . TRP A 1 31 ? -2.630 4.652 23.552 1.00 0.00 50 TRP A O 18
ATOM 27741 N N . LYS A 1 32 ? -4.368 5.748 22.631 1.00 0.00 51 LYS A N 18
ATOM 27742 C CA . LYS A 1 32 ? -5.028 4.543 22.167 1.00 0.00 51 LYS A CA 18
ATOM 27743 C C . LYS A 1 32 ? -4.421 4.108 20.839 1.00 0.00 51 LYS A C 18
ATOM 27744 O O . LYS A 1 32 ? -4.939 4.431 19.770 1.00 0.00 51 LYS A O 18
ATOM 27763 N N . TYR A 1 33 ? -3.314 3.371 20.922 1.00 0.00 52 TYR A N 18
ATOM 27764 C CA . TYR A 1 33 ? -2.576 2.920 19.740 1.00 0.00 52 TYR A CA 18
ATOM 27765 C C . TYR A 1 33 ? -3.426 1.998 18.867 1.00 0.00 52 TYR A C 18
ATOM 27766 O O . TYR A 1 33 ? -3.077 1.708 17.721 1.00 0.00 52 TYR A O 18
ATOM 27784 N N . SER A 1 34 ? -4.543 1.549 19.419 1.00 0.00 53 SER A N 18
ATOM 27785 C CA . SER A 1 34 ? -5.485 0.714 18.697 1.00 0.00 53 SER A CA 18
ATOM 27786 C C . SER A 1 34 ? -6.171 1.504 17.581 1.00 0.00 53 SER A C 18
ATOM 27787 O O . SER A 1 34 ? -6.654 0.928 16.608 1.00 0.00 53 SER A O 18
ATOM 27795 N N . ASN A 1 35 ? -6.206 2.823 17.722 1.00 0.00 54 ASN A N 18
ATOM 27796 C CA . ASN A 1 35 ? -6.825 3.675 16.717 1.00 0.00 54 ASN A CA 18
ATOM 27797 C C . ASN A 1 35 ? -5.790 4.109 15.687 1.00 0.00 54 ASN A C 18
ATOM 27798 O O . ASN A 1 35 ? -4.904 4.913 15.976 1.00 0.00 54 ASN A O 18
ATOM 27809 N N . ASP A 1 36 ? -5.909 3.568 14.486 1.00 0.00 55 ASP A N 18
ATOM 27810 C CA . ASP A 1 36 ? -4.940 3.831 13.427 1.00 0.00 55 ASP A CA 18
ATOM 27811 C C . ASP A 1 36 ? -5.092 5.239 12.858 1.00 0.00 55 ASP A C 18
ATOM 27812 O O . ASP A 1 36 ? -4.159 5.789 12.274 1.00 0.00 55 ASP A O 18
ATOM 27821 N N . ALA A 1 37 ? -6.269 5.822 13.033 1.00 0.00 56 ALA A N 18
ATOM 27822 C CA . ALA A 1 37 ? -6.551 7.142 12.489 1.00 0.00 56 ALA A CA 18
ATOM 27823 C C . ALA A 1 37 ? -5.953 8.245 13.358 1.00 0.00 56 ALA A C 18
ATOM 27824 O O . ALA A 1 37 ? -5.303 9.156 12.853 1.00 0.00 56 ALA A O 18
ATOM 27831 N N . CYS A 1 38 ? -6.166 8.148 14.664 1.00 0.00 57 CYS A N 18
ATOM 27832 C CA . CYS A 1 38 ? -5.712 9.175 15.600 1.00 0.00 57 CYS A CA 18
ATOM 27833 C C . CYS A 1 38 ? -4.190 9.279 15.613 1.00 0.00 57 CYS A C 18
ATOM 27834 O O . CYS A 1 38 ? -3.629 10.363 15.780 1.00 0.00 57 CYS A O 18
ATOM 27841 N N . ASN A 1 39 ? -3.528 8.146 15.421 1.00 0.00 58 ASN A N 18
ATOM 27842 C CA . ASN A 1 39 ? -2.072 8.107 15.362 1.00 0.00 58 ASN A CA 18
ATOM 27843 C C . ASN A 1 39 ? -1.564 8.894 14.158 1.00 0.00 58 ASN A C 18
ATOM 27844 O O . ASN A 1 39 ? -0.472 9.463 14.183 1.00 0.00 58 ASN A O 18
ATOM 27855 N N . GLU A 1 40 ? -2.386 8.946 13.116 1.00 0.00 59 GLU A N 18
ATOM 27856 C CA . GLU A 1 40 ? -2.027 9.627 11.881 1.00 0.00 59 GLU A CA 18
ATOM 27857 C C . GLU A 1 40 ? -2.228 11.134 12.011 1.00 0.00 59 GLU A C 18
ATOM 27858 O O . GLU A 1 40 ? -1.510 11.920 11.391 1.00 0.00 59 GLU A O 18
ATOM 27870 N N . THR A 1 41 ? -3.191 11.528 12.836 1.00 0.00 60 THR A N 18
ATOM 27871 C CA . THR A 1 41 ? -3.500 12.937 13.043 1.00 0.00 60 THR A CA 18
ATOM 27872 C C . THR A 1 41 ? -2.269 13.695 13.517 1.00 0.00 60 THR A C 18
ATOM 27873 O O . THR A 1 41 ? -1.969 14.794 13.047 1.00 0.00 60 THR A O 18
ATOM 27884 N N . VAL A 1 42 ? -1.551 13.087 14.440 1.00 0.00 61 VAL A N 18
ATOM 27885 C CA . VAL A 1 42 ? -0.366 13.698 14.999 1.00 0.00 61 VAL A CA 18
ATOM 27886 C C . VAL A 1 42 ? 0.864 13.373 14.152 1.00 0.00 61 VAL A C 18
ATOM 27887 O O . VAL A 1 42 ? 1.827 14.141 14.118 1.00 0.00 61 VAL A O 18
ATOM 27900 N N . ALA A 1 43 ? 0.808 12.251 13.439 1.00 0.00 62 ALA A N 18
ATOM 27901 C CA . ALA A 1 43 ? 1.906 11.824 12.576 1.00 0.00 62 ALA A CA 18
ATOM 27902 C C . ALA A 1 43 ? 2.125 12.801 11.429 1.00 0.00 62 ALA A C 18
ATOM 27903 O O . ALA A 1 43 ? 3.261 13.089 11.051 1.00 0.00 62 ALA A O 18
ATOM 27910 N N . LYS A 1 44 ? 1.031 13.310 10.873 1.00 0.00 63 LYS A N 18
ATOM 27911 C CA . LYS A 1 44 ? 1.107 14.237 9.747 1.00 0.00 63 LYS A CA 18
ATOM 27912 C C . LYS A 1 44 ? 1.457 15.644 10.209 1.00 0.00 63 LYS A C 18
ATOM 27913 O O . LYS A 1 44 ? 1.761 16.514 9.394 1.00 0.00 63 LYS A O 18
ATOM 27932 N N . GLY A 1 45 ? 1.414 15.864 11.512 1.00 0.00 64 GLY A N 18
ATOM 27933 C CA . GLY A 1 45 ? 1.667 17.187 12.040 1.00 0.00 64 GLY A CA 18
ATOM 27934 C C . GLY A 1 45 ? 0.447 18.075 11.937 1.00 0.00 64 GLY A C 18
ATOM 27935 O O . GLY A 1 45 ? 0.561 19.302 11.890 1.00 0.00 64 GLY A O 18
ATOM 27939 N N . TYR A 1 46 ? -0.726 17.452 11.873 1.00 0.00 65 TYR A N 18
ATOM 27940 C CA . TYR A 1 46 ? -1.980 18.192 11.854 1.00 0.00 65 TYR A CA 18
ATOM 27941 C C . TYR A 1 46 ? -2.209 18.813 13.223 1.00 0.00 65 TYR A C 18
ATOM 27942 O O . TYR A 1 46 ? -2.464 20.010 13.350 1.00 0.00 65 TYR A O 18
ATOM 27960 N N . ALA A 1 47 ? -2.086 17.978 14.243 1.00 0.00 66 ALA A N 18
ATOM 27961 C CA . ALA A 1 47 ? -2.152 18.420 15.622 1.00 0.00 66 ALA A CA 18
ATOM 27962 C C . ALA A 1 47 ? -0.920 17.946 16.358 1.00 0.00 66 ALA A C 18
ATOM 27963 O O . ALA A 1 47 ? -0.121 17.184 15.814 1.00 0.00 66 ALA A O 18
ATOM 27970 N N . ILE A 1 48 ? -0.767 18.401 17.582 1.00 0.00 67 ILE A N 18
ATOM 27971 C CA . ILE A 1 48 ? 0.318 17.958 18.427 1.00 0.00 67 ILE A CA 18
ATOM 27972 C C . ILE A 1 48 ? -0.153 16.843 19.322 1.00 0.00 67 ILE A C 18
ATOM 27973 O O . ILE A 1 48 ? 0.637 16.025 19.801 1.00 0.00 67 ILE A O 18
ATOM 27989 N N . GLY A 1 49 ? -1.449 16.822 19.550 1.00 0.00 68 GLY A N 18
ATOM 27990 C CA . GLY A 1 49 ? -2.003 15.808 20.377 1.00 0.00 68 GLY A CA 18
ATOM 27991 C C . GLY A 1 49 ? -3.431 16.096 20.777 1.00 0.00 68 GLY A C 18
ATOM 27992 O O . GLY A 1 49 ? -4.059 17.007 20.235 1.00 0.00 68 GLY A O 18
ATOM 27996 N N . VAL A 1 50 ? -3.938 15.335 21.734 1.00 0.00 69 VAL A N 18
ATOM 27997 C CA . VAL A 1 50 ? -5.299 15.511 22.214 1.00 0.00 69 VAL A CA 18
ATOM 27998 C C . VAL A 1 50 ? -5.297 16.318 23.505 1.00 0.00 69 VAL A C 18
ATOM 27999 O O . VAL A 1 50 ? -4.703 15.911 24.506 1.00 0.00 69 VAL A O 18
ATOM 28012 N N . ALA A 1 51 ? -5.943 17.471 23.457 1.00 0.00 70 ALA A N 18
ATOM 28013 C CA . ALA A 1 51 ? -6.049 18.344 24.612 1.00 0.00 70 ALA A CA 18
ATOM 28014 C C . ALA A 1 51 ? -7.208 17.913 25.490 1.00 0.00 70 ALA A C 18
ATOM 28015 O O . ALA A 1 51 ? -8.368 17.981 25.082 1.00 0.00 70 ALA A O 18
ATOM 28022 N N . MET A 1 52 ? -6.888 17.465 26.689 1.00 0.00 71 MET A N 18
ATOM 28023 C CA . MET A 1 52 ? -7.901 16.997 27.617 1.00 0.00 71 MET A CA 18
ATOM 28024 C C . MET A 1 52 ? -7.995 17.928 28.809 1.00 0.00 71 MET A C 18
ATOM 28025 O O . MET A 1 52 ? -7.006 18.160 29.504 1.00 0.00 71 MET A O 18
ATOM 28039 N N . HIS A 1 53 ? -9.179 18.477 29.030 1.00 0.00 72 HIS A N 18
ATOM 28040 C CA . HIS A 1 53 ? -9.423 19.303 30.200 1.00 0.00 72 HIS A CA 18
ATOM 28041 C C . HIS A 1 53 ? -10.184 18.480 31.228 1.00 0.00 72 HIS A C 18
ATOM 28042 O O . HIS A 1 53 ? -11.344 18.125 31.014 1.00 0.00 72 HIS A O 18
ATOM 28056 N N . ARG A 1 54 ? -9.534 18.169 32.336 1.00 0.00 73 ARG A N 18
ATOM 28057 C CA . ARG A 1 54 ? -10.138 17.318 33.345 1.00 0.00 73 ARG A CA 18
ATOM 28058 C C . ARG A 1 54 ? -10.382 18.084 34.635 1.00 0.00 73 ARG A C 18
ATOM 28059 O O . ARG A 1 54 ? -9.484 18.745 35.160 1.00 0.00 73 ARG A O 18
ATOM 28080 N N . THR A 1 55 ? -11.608 17.997 35.127 1.00 0.00 74 THR A N 18
ATOM 28081 C CA . THR A 1 55 ? -11.993 18.631 36.372 1.00 0.00 74 THR A CA 18
ATOM 28082 C C . THR A 1 55 ? -12.312 17.570 37.418 1.00 0.00 74 THR A C 18
ATOM 28083 O O . THR A 1 55 ? -13.338 16.894 37.338 1.00 0.00 74 THR A O 18
ATOM 28094 N N . VAL A 1 56 ? -11.436 17.423 38.388 1.00 0.00 75 VAL A N 18
ATOM 28095 C CA . VAL A 1 56 ? -11.619 16.432 39.430 1.00 0.00 75 VAL A CA 18
ATOM 28096 C C . VAL A 1 56 ? -12.259 17.075 40.653 1.00 0.00 75 VAL A C 18
ATOM 28097 O O . VAL A 1 56 ? -11.716 18.019 41.224 1.00 0.00 75 VAL A O 18
ATOM 28110 N N . ASN A 1 57 ? -13.424 16.574 41.034 1.00 0.00 76 ASN A N 18
ATOM 28111 C CA . ASN A 1 57 ? -14.177 17.139 42.142 1.00 0.00 76 ASN A CA 18
ATOM 28112 C C . ASN A 1 57 ? -13.682 16.566 43.459 1.00 0.00 76 ASN A C 18
ATOM 28113 O O . ASN A 1 57 ? -13.551 15.348 43.606 1.00 0.00 76 ASN A O 18
ATOM 28124 N N . TYR A 1 58 ? -13.398 17.441 44.411 1.00 0.00 77 TYR A N 18
ATOM 28125 C CA . TYR A 1 58 ? -12.831 17.021 45.680 1.00 0.00 77 TYR A CA 18
ATOM 28126 C C . TYR A 1 58 ? -13.762 17.341 46.837 1.00 0.00 77 TYR A C 18
ATOM 28127 O O . TYR A 1 58 ? -14.606 18.239 46.746 1.00 0.00 77 TYR A O 18
ATOM 28145 N N . GLU A 1 59 ? -13.604 16.587 47.916 1.00 0.00 78 GLU A N 18
ATOM 28146 C CA . GLU A 1 59 ? -14.344 16.823 49.141 1.00 0.00 78 GLU A CA 18
ATOM 28147 C C . GLU A 1 59 ? -14.000 18.200 49.697 1.00 0.00 78 GLU A C 18
ATOM 28148 O O . GLU A 1 59 ? -12.872 18.448 50.106 1.00 0.00 78 GLU A O 18
ATOM 28160 N N . GLY A 1 60 ? -14.968 19.093 49.698 1.00 0.00 79 GLY A N 18
ATOM 28161 C CA . GLY A 1 60 ? -14.701 20.456 50.101 1.00 0.00 79 GLY A CA 18
ATOM 28162 C C . GLY A 1 60 ? -15.390 21.452 49.196 1.00 0.00 79 GLY A C 18
ATOM 28163 O O . GLY A 1 60 ? -15.320 22.664 49.416 1.00 0.00 79 GLY A O 18
ATOM 28167 N N . GLY A 1 61 ? -16.047 20.935 48.168 1.00 0.00 80 GLY A N 18
ATOM 28168 C CA . GLY A 1 61 ? -16.774 21.778 47.241 1.00 0.00 80 GLY A CA 18
ATOM 28169 C C . GLY A 1 61 ? -15.870 22.424 46.216 1.00 0.00 80 GLY A C 18
ATOM 28170 O O . GLY A 1 61 ? -16.289 23.331 45.495 1.00 0.00 80 GLY A O 18
ATOM 28174 N N . TYR A 1 62 ? -14.628 21.966 46.145 1.00 0.00 81 TYR A N 18
ATOM 28175 C CA . TYR A 1 62 ? -13.676 22.521 45.200 1.00 0.00 81 TYR A CA 18
ATOM 28176 C C . TYR A 1 62 ? -13.270 21.466 44.186 1.00 0.00 81 TYR A C 18
ATOM 28177 O O . TYR A 1 62 ? -13.447 20.267 44.416 1.00 0.00 81 TYR A O 18
ATOM 28195 N N . SER A 1 63 ? -12.740 21.906 43.065 1.00 0.00 82 SER A N 18
ATOM 28196 C CA . SER A 1 63 ? -12.334 20.997 42.014 1.00 0.00 82 SER A CA 18
ATOM 28197 C C . SER A 1 63 ? -10.915 21.303 41.555 1.00 0.00 82 SER A C 18
ATOM 28198 O O . SER A 1 63 ? -10.445 22.439 41.667 1.00 0.00 82 SER A O 18
ATOM 28206 N N . ILE A 1 64 ? -10.239 20.285 41.059 1.00 0.00 83 ILE A N 18
ATOM 28207 C CA . ILE A 1 64 ? -8.913 20.436 40.494 1.00 0.00 83 ILE A CA 18
ATOM 28208 C C . ILE A 1 64 ? -8.999 20.347 38.972 1.00 0.00 83 ILE A C 18
ATOM 28209 O O . ILE A 1 64 ? -9.569 19.398 38.431 1.00 0.00 83 ILE A O 18
ATOM 28225 N N . GLN A 1 65 ? -8.456 21.337 38.284 1.00 0.00 84 GLN A N 18
ATOM 28226 C CA . GLN A 1 65 ? -8.526 21.376 36.832 1.00 0.00 84 GLN A CA 18
ATOM 28227 C C . GLN A 1 65 ? -7.154 21.151 36.217 1.00 0.00 84 GLN A C 18
ATOM 28228 O O . GLN A 1 65 ? -6.200 21.870 36.518 1.00 0.00 84 GLN A O 18
ATOM 28242 N N . SER A 1 66 ? -7.056 20.153 35.356 1.00 0.00 85 SER A N 18
ATOM 28243 C CA . SER A 1 66 ? -5.802 19.857 34.681 1.00 0.00 85 SER A CA 18
ATOM 28244 C C . SER A 1 66 ? -6.022 19.709 33.184 1.00 0.00 85 SER A C 18
ATOM 28245 O O . SER A 1 66 ? -6.930 19.000 32.745 1.00 0.00 85 SER A O 18
ATOM 28253 N N . SER A 1 67 ? -5.201 20.395 32.410 1.00 0.00 86 SER A N 18
ATOM 28254 C CA . SER A 1 67 ? -5.250 20.289 30.966 1.00 0.00 86 SER A CA 18
ATOM 28255 C C . SER A 1 67 ? -3.897 19.844 30.430 1.00 0.00 86 SER A C 18
ATOM 28256 O O . SER A 1 67 ? -2.870 20.445 30.743 1.00 0.00 86 SER A O 18
ATOM 28264 N N . GLY A 1 68 ? -3.900 18.778 29.646 1.00 0.00 87 GLY A N 18
ATOM 28265 C CA . GLY A 1 68 ? -2.669 18.280 29.079 1.00 0.00 87 GLY A CA 18
ATOM 28266 C C . GLY A 1 68 ? -2.866 17.761 27.681 1.00 0.00 87 GLY A C 18
ATOM 28267 O O . GLY A 1 68 ? -3.989 17.738 27.173 1.00 0.00 87 GLY A O 18
ATOM 28271 N N . ILE A 1 69 ? -1.779 17.330 27.072 1.00 0.00 88 ILE A N 18
ATOM 28272 C CA . ILE A 1 69 ? -1.808 16.840 25.711 1.00 0.00 88 ILE A CA 18
ATOM 28273 C C . ILE A 1 69 ? -1.408 15.379 25.663 1.00 0.00 88 ILE A C 18
ATOM 28274 O O . ILE A 1 69 ? -0.323 15.004 26.115 1.00 0.00 88 ILE A O 18
ATOM 28290 N N . VAL A 1 70 ? -2.297 14.561 25.143 1.00 0.00 89 VAL A N 18
ATOM 28291 C CA . VAL A 1 70 ? -1.994 13.170 24.892 1.00 0.00 89 VAL A CA 18
ATOM 28292 C C . VAL A 1 70 ? -1.441 13.038 23.481 1.00 0.00 89 VAL A C 18
ATOM 28293 O O . VAL A 1 70 ? -2.066 13.487 22.523 1.00 0.00 89 VAL A O 18
ATOM 28306 N N . LYS A 1 71 ? -0.253 12.469 23.363 1.00 0.00 90 LYS A N 18
ATOM 28307 C CA . LYS A 1 71 ? 0.398 12.308 22.069 1.00 0.00 90 LYS A CA 18
ATOM 28308 C C . LYS A 1 71 ? 0.948 10.890 21.952 1.00 0.00 90 LYS A C 18
ATOM 28309 O O . LYS A 1 71 ? 0.982 10.170 22.947 1.00 0.00 90 LYS A O 18
ATOM 28328 N N . PRO A 1 72 ? 1.369 10.465 20.744 1.00 0.00 91 PRO A N 18
ATOM 28329 C CA . PRO A 1 72 ? 1.939 9.128 20.527 1.00 0.00 91 PRO A CA 18
ATOM 28330 C C . PRO A 1 72 ? 3.049 8.788 21.521 1.00 0.00 91 PRO A C 18
ATOM 28331 O O . PRO A 1 72 ? 4.170 9.284 21.410 1.00 0.00 91 PRO A O 18
ATOM 28342 N N . GLY A 1 73 ? 2.715 7.965 22.508 1.00 0.00 92 GLY A N 18
ATOM 28343 C CA . GLY A 1 73 ? 3.688 7.520 23.491 1.00 0.00 92 GLY A CA 18
ATOM 28344 C C . GLY A 1 73 ? 3.756 8.424 24.692 1.00 0.00 92 GLY A C 18
ATOM 28345 O O . GLY A 1 73 ? 4.366 8.091 25.708 1.00 0.00 92 GLY A O 18
ATOM 28349 N N . SER A 1 74 ? 3.122 9.558 24.566 1.00 0.00 93 SER A N 18
ATOM 28350 C CA . SER A 1 74 ? 3.062 10.540 25.617 1.00 0.00 93 SER A CA 18
ATOM 28351 C C . SER A 1 74 ? 1.813 10.326 26.462 1.00 0.00 93 SER A C 18
ATOM 28352 O O . SER A 1 74 ? 0.772 9.922 25.944 1.00 0.00 93 SER A O 18
ATOM 28360 N N . ASP A 1 75 ? 1.910 10.612 27.743 1.00 0.00 94 ASP A N 18
ATOM 28361 C CA . ASP A 1 75 ? 0.797 10.387 28.654 1.00 0.00 94 ASP A CA 18
ATOM 28362 C C . ASP A 1 75 ? 0.311 11.700 29.233 1.00 0.00 94 ASP A C 18
ATOM 28363 O O . ASP A 1 75 ? 1.094 12.628 29.432 1.00 0.00 94 ASP A O 18
ATOM 28372 N N . PHE A 1 76 ? -0.981 11.786 29.491 1.00 0.00 95 PHE A N 18
ATOM 28373 C CA . PHE A 1 76 ? -1.522 12.924 30.205 1.00 0.00 95 PHE A CA 18
ATOM 28374 C C . PHE A 1 76 ? -2.067 12.462 31.546 1.00 0.00 95 PHE A C 18
ATOM 28375 O O . PHE A 1 76 ? -3.033 11.706 31.606 1.00 0.00 95 PHE A O 18
ATOM 28392 N N . ILE A 1 77 ? -1.437 12.915 32.613 1.00 0.00 96 ILE A N 18
ATOM 28393 C CA . ILE A 1 77 ? -1.889 12.597 33.955 1.00 0.00 96 ILE A CA 18
ATOM 28394 C C . ILE A 1 77 ? -2.724 13.739 34.496 1.00 0.00 96 ILE A C 18
ATOM 28395 O O . ILE A 1 77 ? -2.240 14.869 34.595 1.00 0.00 96 ILE A O 18
ATOM 28411 N N . MET A 1 78 ? -3.977 13.461 34.827 1.00 0.00 97 MET A N 18
ATOM 28412 C CA . MET A 1 78 ? -4.812 14.469 35.454 1.00 0.00 97 MET A CA 18
ATOM 28413 C C . MET A 1 78 ? -4.278 14.730 36.854 1.00 0.00 97 MET A C 18
ATOM 28414 O O . MET A 1 78 ? -4.094 13.797 37.642 1.00 0.00 97 MET A O 18
ATOM 28428 N N . LYS A 1 79 ? -3.983 15.985 37.137 1.00 0.00 98 LYS A N 18
ATOM 28429 C CA . LYS A 1 79 ? -3.358 16.345 38.392 1.00 0.00 98 LYS A CA 18
ATOM 28430 C C . LYS A 1 79 ? -4.337 16.123 39.540 1.00 0.00 98 LYS A C 18
ATOM 28431 O O . LYS A 1 79 ? -5.519 16.446 39.436 1.00 0.00 98 LYS A O 18
ATOM 28450 N N . GLY A 1 80 ? -3.846 15.524 40.609 1.00 0.00 99 GLY A N 18
ATOM 28451 C CA . GLY A 1 80 ? -4.707 15.160 41.709 1.00 0.00 99 GLY A CA 18
ATOM 28452 C C . GLY A 1 80 ? -4.367 13.799 42.272 1.00 0.00 99 GLY A C 18
ATOM 28453 O O . GLY A 1 80 ? -3.882 12.922 41.554 1.00 0.00 99 GLY A O 18
ATOM 28457 N N . GLY A 1 81 ? -4.575 13.639 43.565 1.00 0.00 100 GLY A N 18
ATOM 28458 C CA . GLY A 1 81 ? -4.425 12.342 44.185 1.00 0.00 100 GLY A CA 18
ATOM 28459 C C . GLY A 1 81 ? -5.732 11.835 44.737 1.00 0.00 100 GLY A C 18
ATOM 28460 O O . GLY A 1 81 ? -6.734 12.551 44.703 1.00 0.00 100 GLY A O 18
ATOM 28464 N N . LYS A 1 82 ? -5.735 10.602 45.235 1.00 0.00 101 LYS A N 18
ATOM 28465 C CA . LYS A 1 82 ? -6.934 10.023 45.838 1.00 0.00 101 LYS A CA 18
ATOM 28466 C C . LYS A 1 82 ? -7.424 10.921 46.960 1.00 0.00 101 LYS A C 18
ATOM 28467 O O . LYS A 1 82 ? -8.627 11.052 47.199 1.00 0.00 101 LYS A O 18
ATOM 28486 N N . THR A 1 83 ? -6.471 11.552 47.630 1.00 0.00 102 THR A N 18
ATOM 28487 C CA . THR A 1 83 ? -6.774 12.498 48.683 1.00 0.00 102 THR A CA 18
ATOM 28488 C C . THR A 1 83 ? -5.859 13.708 48.586 1.00 0.00 102 THR A C 18
ATOM 28489 O O . THR A 1 83 ? -4.639 13.569 48.481 1.00 0.00 102 THR A O 18
ATOM 28500 N N . TYR A 1 84 ? -6.449 14.886 48.611 1.00 0.00 103 TYR A N 18
ATOM 28501 C CA . TYR A 1 84 ? -5.692 16.125 48.591 1.00 0.00 103 TYR A CA 18
ATOM 28502 C C . TYR A 1 84 ? -5.911 16.871 49.893 1.00 0.00 103 TYR A C 18
ATOM 28503 O O . TYR A 1 84 ? -6.992 17.413 50.127 1.00 0.00 103 TYR A O 18
ATOM 28521 N N . LYS A 1 85 ? -4.895 16.865 50.751 1.00 0.00 104 LYS A N 18
ATOM 28522 C CA . LYS A 1 85 ? -4.987 17.474 52.072 1.00 0.00 104 LYS A CA 18
ATOM 28523 C C . LYS A 1 85 ? -6.045 16.751 52.898 1.00 0.00 104 LYS A C 18
ATOM 28524 O O . LYS A 1 85 ? -6.776 17.365 53.677 1.00 0.00 104 LYS A O 18
ATOM 28543 N N . GLY A 1 86 ? -6.140 15.443 52.691 1.00 0.00 105 GLY A N 18
ATOM 28544 C CA . GLY A 1 86 ? -7.097 14.630 53.416 1.00 0.00 105 GLY A CA 18
ATOM 28545 C C . GLY A 1 86 ? -8.470 14.637 52.778 1.00 0.00 105 GLY A C 18
ATOM 28546 O O . GLY A 1 86 ? -9.287 13.753 53.033 1.00 0.00 105 GLY A O 18
ATOM 28550 N N . HIS A 1 87 ? -8.735 15.638 51.948 1.00 0.00 106 HIS A N 18
ATOM 28551 C CA . HIS A 1 87 ? -10.003 15.707 51.237 1.00 0.00 106 HIS A CA 18
ATOM 28552 C C . HIS A 1 87 ? -9.926 14.821 50.006 1.00 0.00 106 HIS A C 18
ATOM 28553 O O . HIS A 1 87 ? -9.089 15.038 49.134 1.00 0.00 106 HIS A O 18
ATOM 28567 N N . LYS A 1 88 ? -10.780 13.815 49.952 1.00 0.00 107 LYS A N 18
ATOM 28568 C CA . LYS A 1 88 ? -10.706 12.818 48.895 1.00 0.00 107 LYS A CA 18
ATOM 28569 C C . LYS A 1 88 ? -11.306 13.341 47.597 1.00 0.00 107 LYS A C 18
ATOM 28570 O O . LYS A 1 88 ? -12.070 14.311 47.596 1.00 0.00 107 LYS A O 18
ATOM 28589 N N . LYS A 1 89 ? -10.947 12.702 46.496 1.00 0.00 108 LYS A N 18
ATOM 28590 C CA . LYS A 1 89 ? -11.577 12.978 45.221 1.00 0.00 108 LYS A CA 18
ATOM 28591 C C . LYS A 1 89 ? -12.820 12.106 45.097 1.00 0.00 108 LYS A C 18
ATOM 28592 O O . LYS A 1 89 ? -12.762 10.891 45.306 1.00 0.00 108 LYS A O 18
ATOM 28611 N N . VAL A 1 90 ? -13.944 12.724 44.784 1.00 0.00 109 VAL A N 18
ATOM 28612 C CA . VAL A 1 90 ? -15.211 12.016 44.775 1.00 0.00 109 VAL A CA 18
ATOM 28613 C C . VAL A 1 90 ? -15.606 11.631 43.356 1.00 0.00 109 VAL A C 18
ATOM 28614 O O . VAL A 1 90 ? -16.089 10.523 43.120 1.00 0.00 109 VAL A O 18
ATOM 28627 N N . SER A 1 91 ? -15.371 12.532 42.414 1.00 0.00 110 SER A N 18
ATOM 28628 C CA . SER A 1 91 ? -15.694 12.276 41.021 1.00 0.00 110 SER A CA 18
ATOM 28629 C C . SER A 1 91 ? -14.778 13.080 40.106 1.00 0.00 110 SER A C 18
ATOM 28630 O O . SER A 1 91 ? -14.069 13.976 40.566 1.00 0.00 110 SER A O 18
ATOM 28638 N N . ALA A 1 92 ? -14.783 12.763 38.819 1.00 0.00 111 ALA A N 18
ATOM 28639 C CA . ALA A 1 92 ? -13.963 13.486 37.861 1.00 0.00 111 ALA A CA 18
ATOM 28640 C C . ALA A 1 92 ? -14.707 13.709 36.552 1.00 0.00 111 ALA A C 18
ATOM 28641 O O . ALA A 1 92 ? -15.180 12.762 35.920 1.00 0.00 111 ALA A O 18
ATOM 28648 N N . GLY A 1 93 ? -14.801 14.967 36.155 1.00 0.00 112 GLY A N 18
ATOM 28649 C CA . GLY A 1 93 ? -15.413 15.325 34.893 1.00 0.00 112 GLY A CA 18
ATOM 28650 C C . GLY A 1 93 ? -14.526 16.275 34.120 1.00 0.00 112 GLY A C 18
ATOM 28651 O O . GLY A 1 93 ? -13.309 16.096 34.087 1.00 0.00 112 GLY A O 18
ATOM 28655 N N . GLY A 1 94 ? -15.104 17.296 33.513 1.00 0.00 113 GLY A N 18
ATOM 28656 C CA . GLY A 1 94 ? -14.296 18.276 32.822 1.00 0.00 113 GLY A CA 18
ATOM 28657 C C . GLY A 1 94 ? -14.890 18.730 31.509 1.00 0.00 113 GLY A C 18
ATOM 28658 O O . GLY A 1 94 ? -16.106 18.915 31.396 1.00 0.00 113 GLY A O 18
ATOM 28662 N N . ASP A 1 95 ? -14.030 18.899 30.519 1.00 0.00 114 ASP A N 18
ATOM 28663 C CA . ASP A 1 95 ? -14.430 19.445 29.231 1.00 0.00 114 ASP A CA 18
ATOM 28664 C C . ASP A 1 95 ? -14.148 18.447 28.114 1.00 0.00 114 ASP A C 18
ATOM 28665 O O . ASP A 1 95 ? -13.436 17.463 28.319 1.00 0.00 114 ASP A O 18
ATOM 28674 N N . THR A 1 96 ? -14.711 18.703 26.944 1.00 0.00 115 THR A N 18
ATOM 28675 C CA . THR A 1 96 ? -14.526 17.837 25.794 1.00 0.00 115 THR A CA 18
ATOM 28676 C C . THR A 1 96 ? -13.105 17.929 25.250 1.00 0.00 115 THR A C 18
ATOM 28677 O O . THR A 1 96 ? -12.574 19.024 25.055 1.00 0.00 115 THR A O 18
ATOM 28688 N N . PRO A 1 97 ? -12.472 16.772 25.023 1.00 0.00 116 PRO A N 18
ATOM 28689 C CA . PRO A 1 97 ? -11.153 16.699 24.395 1.00 0.00 116 PRO A CA 18
ATOM 28690 C C . PRO A 1 97 ? -11.162 17.279 22.983 1.00 0.00 116 PRO A C 18
ATOM 28691 O O . PRO A 1 97 ? -12.127 17.105 22.236 1.00 0.00 116 PRO A O 18
ATOM 28702 N N . TYR A 1 98 ? -10.091 17.966 22.622 1.00 0.00 117 TYR A N 18
ATOM 28703 C CA . TYR A 1 98 ? -9.966 18.557 21.298 1.00 0.00 117 TYR A CA 18
ATOM 28704 C C . TYR A 1 98 ? -8.559 18.333 20.762 1.00 0.00 117 TYR A C 18
ATOM 28705 O O . TYR A 1 98 ? -7.619 18.179 21.537 1.00 0.00 117 TYR A O 18
ATOM 28723 N N . TRP A 1 99 ? -8.415 18.295 19.444 1.00 0.00 118 TRP A N 18
ATOM 28724 C CA . TRP A 1 99 ? -7.099 18.144 18.839 1.00 0.00 118 TRP A CA 18
ATOM 28725 C C . TRP A 1 99 ? -6.343 19.463 18.921 1.00 0.00 118 TRP A C 18
ATOM 28726 O O . TRP A 1 99 ? -6.735 20.458 18.316 1.00 0.00 118 TRP A O 18
ATOM 28747 N N . TYR A 1 100 ? -5.265 19.462 19.684 1.00 0.00 119 TYR A N 18
ATOM 28748 C CA . TYR A 1 100 ? -4.490 20.665 19.913 1.00 0.00 119 TYR A CA 18
ATOM 28749 C C . TYR A 1 100 ? -3.439 20.828 18.832 1.00 0.00 119 TYR A C 18
ATOM 28750 O O . TYR A 1 100 ? -2.455 20.090 18.790 1.00 0.00 119 TYR A O 18
ATOM 28768 N N . LYS A 1 101 ? -3.657 21.784 17.951 1.00 0.00 120 LYS A N 18
ATOM 28769 C CA . LYS A 1 101 ? -2.717 22.057 16.883 1.00 0.00 120 LYS A CA 18
ATOM 28770 C C . LYS A 1 101 ? -1.933 23.318 17.194 1.00 0.00 120 LYS A C 18
ATOM 28771 O O . LYS A 1 101 ? -2.483 24.285 17.721 1.00 0.00 120 LYS A O 18
ATOM 28790 N N . LEU A 1 102 ? -0.649 23.300 16.882 1.00 0.00 121 LEU A N 18
ATOM 28791 C CA . LEU A 1 102 ? 0.183 24.470 17.073 1.00 0.00 121 LEU A CA 18
ATOM 28792 C C . LEU A 1 102 ? 0.206 25.308 15.807 1.00 0.00 121 LEU A C 18
ATOM 28793 O O . LEU A 1 102 ? -0.164 24.837 14.728 1.00 0.00 121 LEU A O 18
ATOM 28809 N N . GLU A 1 103 ? 0.647 26.545 15.948 1.00 0.00 122 GLU A N 18
ATOM 28810 C CA . GLU A 1 103 ? 0.670 27.484 14.845 1.00 0.00 122 GLU A CA 18
ATOM 28811 C C . GLU A 1 103 ? 2.029 28.164 14.773 1.00 0.00 122 GLU A C 18
ATOM 28812 O O . GLU A 1 103 ? 2.757 28.208 15.765 1.00 0.00 122 GLU A O 18
ATOM 28824 N N . HIS A 1 104 ? 2.366 28.697 13.610 1.00 0.00 123 HIS A N 18
ATOM 28825 C CA . HIS A 1 104 ? 3.644 29.375 13.428 1.00 0.00 123 HIS A CA 18
ATOM 28826 C C . HIS A 1 104 ? 3.440 30.884 13.430 1.00 0.00 123 HIS A C 18
ATOM 28827 O O . HIS A 1 104 ? 2.951 31.454 12.456 1.00 0.00 123 HIS A O 18
ATOM 28841 N N . HIS A 1 105 ? 3.822 31.527 14.526 1.00 0.00 124 HIS A N 18
ATOM 28842 C CA . HIS A 1 105 ? 3.646 32.968 14.668 1.00 0.00 124 HIS A CA 18
ATOM 28843 C C . HIS A 1 105 ? 4.639 33.710 13.783 1.00 0.00 124 HIS A C 18
ATOM 28844 O O . HIS A 1 105 ? 4.270 34.652 13.082 1.00 0.00 124 HIS A O 18
ATOM 28858 N N . HIS A 1 106 ? 5.892 33.281 13.810 1.00 0.00 125 HIS A N 18
ATOM 28859 C CA . HIS A 1 106 ? 6.910 33.892 12.966 1.00 0.00 125 HIS A CA 18
ATOM 28860 C C . HIS A 1 106 ? 7.139 33.039 11.730 1.00 0.00 125 HIS A C 18
ATOM 28861 O O . HIS A 1 106 ? 7.907 32.077 11.757 1.00 0.00 125 HIS A O 18
ATOM 28875 N N . HIS A 1 107 ? 6.441 33.382 10.657 1.00 0.00 126 HIS A N 18
ATOM 28876 C CA . HIS A 1 107 ? 6.600 32.694 9.388 1.00 0.00 126 HIS A CA 18
ATOM 28877 C C . HIS A 1 107 ? 7.895 33.157 8.728 1.00 0.00 126 HIS A C 18
ATOM 28878 O O . HIS A 1 107 ? 8.075 34.344 8.452 1.00 0.00 126 HIS A O 18
ATOM 28892 N N . HIS A 1 108 ? 8.796 32.220 8.487 1.00 0.00 127 HIS A N 18
ATOM 28893 C CA . HIS A 1 108 ? 10.106 32.554 7.955 1.00 0.00 127 HIS A CA 18
ATOM 28894 C C . HIS A 1 108 ? 10.235 32.133 6.501 1.00 0.00 127 HIS A C 18
ATOM 28895 O O . HIS A 1 108 ? 10.033 30.968 6.157 1.00 0.00 127 HIS A O 18
ATOM 28909 N N . HIS A 1 109 ? 10.574 33.090 5.655 1.00 0.00 128 HIS A N 18
ATOM 28910 C CA . HIS A 1 109 ? 10.797 32.822 4.244 1.00 0.00 128 HIS A CA 18
ATOM 28911 C C . HIS A 1 109 ? 12.132 33.410 3.812 1.00 0.00 128 HIS A C 18
ATOM 28912 O O . HIS A 1 109 ? 12.327 34.628 3.998 1.00 0.00 128 HIS A O 18
ATOM 28927 N N . GLY A 1 1 ? -20.763 2.423 10.005 1.00 0.00 20 GLY A N 19
ATOM 28928 C CA . GLY A 1 1 ? -19.637 1.622 9.467 1.00 0.00 20 GLY A CA 19
ATOM 28929 C C . GLY A 1 1 ? -19.123 2.186 8.165 1.00 0.00 20 GLY A C 19
ATOM 28930 O O . GLY A 1 1 ? -19.341 3.358 7.865 1.00 0.00 20 GLY A O 19
ATOM 28936 N N . GLY A 1 2 ? -18.446 1.357 7.384 1.00 0.00 21 GLY A N 19
ATOM 28937 C CA . GLY A 1 2 ? -17.897 1.812 6.126 1.00 0.00 21 GLY A CA 19
ATOM 28938 C C . GLY A 1 2 ? -16.510 1.259 5.887 1.00 0.00 21 GLY A C 19
ATOM 28939 O O . GLY A 1 2 ? -16.240 0.097 6.196 1.00 0.00 21 GLY A O 19
ATOM 28943 N N . GLY A 1 3 ? -15.625 2.091 5.369 1.00 0.00 22 GLY A N 19
ATOM 28944 C CA . GLY A 1 3 ? -14.270 1.663 5.099 1.00 0.00 22 GLY A CA 19
ATOM 28945 C C . GLY A 1 3 ? -13.340 2.833 4.884 1.00 0.00 22 GLY A C 19
ATOM 28946 O O . GLY A 1 3 ? -13.693 3.793 4.198 1.00 0.00 22 GLY A O 19
ATOM 28950 N N . ASN A 1 4 ? -12.156 2.774 5.481 1.00 0.00 23 ASN A N 19
ATOM 28951 C CA . ASN A 1 4 ? -11.160 3.824 5.310 1.00 0.00 23 ASN A CA 19
ATOM 28952 C C . ASN A 1 4 ? -10.415 3.639 3.992 1.00 0.00 23 ASN A C 19
ATOM 28953 O O . ASN A 1 4 ? -9.231 3.300 3.968 1.00 0.00 23 ASN A O 19
ATOM 28964 N N . SER A 1 5 ? -11.126 3.833 2.895 1.00 0.00 24 SER A N 19
ATOM 28965 C CA . SER A 1 5 ? -10.530 3.748 1.577 1.00 0.00 24 SER A CA 19
ATOM 28966 C C . SER A 1 5 ? -9.907 5.085 1.191 1.00 0.00 24 SER A C 19
ATOM 28967 O O . SER A 1 5 ? -10.539 5.901 0.516 1.00 0.00 24 SER A O 19
ATOM 28975 N N . GLU A 1 6 ? -8.668 5.291 1.634 1.00 0.00 25 GLU A N 19
ATOM 28976 C CA . GLU A 1 6 ? -7.933 6.530 1.391 1.00 0.00 25 GLU A CA 19
ATOM 28977 C C . GLU A 1 6 ? -8.716 7.742 1.878 1.00 0.00 25 GLU A C 19
ATOM 28978 O O . GLU A 1 6 ? -9.098 8.616 1.096 1.00 0.00 25 GLU A O 19
ATOM 28990 N N . ARG A 1 7 ? -8.960 7.783 3.175 1.00 0.00 26 ARG A N 19
ATOM 28991 C CA . ARG A 1 7 ? -9.655 8.903 3.782 1.00 0.00 26 ARG A CA 19
ATOM 28992 C C . ARG A 1 7 ? -8.735 9.613 4.765 1.00 0.00 26 ARG A C 19
ATOM 28993 O O . ARG A 1 7 ? -7.977 8.962 5.487 1.00 0.00 26 ARG A O 19
ATOM 29014 N N . PRO A 1 8 ? -8.754 10.955 4.777 1.00 0.00 27 PRO A N 19
ATOM 29015 C CA . PRO A 1 8 ? -8.041 11.744 5.781 1.00 0.00 27 PRO A CA 19
ATOM 29016 C C . PRO A 1 8 ? -8.494 11.379 7.191 1.00 0.00 27 PRO A C 19
ATOM 29017 O O . PRO A 1 8 ? -9.632 10.940 7.379 1.00 0.00 27 PRO A O 19
ATOM 29028 N N . PRO A 1 9 ? -7.606 11.527 8.188 1.00 0.00 28 PRO A N 19
ATOM 29029 C CA . PRO A 1 9 ? -7.911 11.194 9.583 1.00 0.00 28 PRO A CA 19
ATOM 29030 C C . PRO A 1 9 ? -9.242 11.781 10.058 1.00 0.00 28 PRO A C 19
ATOM 29031 O O . PRO A 1 9 ? -9.328 12.954 10.421 1.00 0.00 28 PRO A O 19
ATOM 29042 N N . SER A 1 10 ? -10.280 10.958 10.033 1.00 0.00 29 SER A N 19
ATOM 29043 C CA . SER A 1 10 ? -11.595 11.363 10.499 1.00 0.00 29 SER A CA 19
ATOM 29044 C C . SER A 1 10 ? -11.876 10.733 11.851 1.00 0.00 29 SER A C 19
ATOM 29045 O O . SER A 1 10 ? -12.752 9.880 11.993 1.00 0.00 29 SER A O 19
ATOM 29053 N N . VAL A 1 11 ? -11.114 11.154 12.839 1.00 0.00 30 VAL A N 19
ATOM 29054 C CA . VAL A 1 11 ? -11.188 10.558 14.153 1.00 0.00 30 VAL A CA 19
ATOM 29055 C C . VAL A 1 11 ? -11.353 11.626 15.232 1.00 0.00 30 VAL A C 19
ATOM 29056 O O . VAL A 1 11 ? -10.736 12.693 15.171 1.00 0.00 30 VAL A O 19
ATOM 29069 N N . ALA A 1 12 ? -12.212 11.345 16.203 1.00 0.00 31 ALA A N 19
ATOM 29070 C CA . ALA A 1 12 ? -12.408 12.246 17.327 1.00 0.00 31 ALA A CA 19
ATOM 29071 C C . ALA A 1 12 ? -11.197 12.205 18.247 1.00 0.00 31 ALA A C 19
ATOM 29072 O O . ALA A 1 12 ? -10.506 11.188 18.327 1.00 0.00 31 ALA A O 19
ATOM 29079 N N . ALA A 1 13 ? -10.940 13.303 18.938 1.00 0.00 32 ALA A N 19
ATOM 29080 C CA . ALA A 1 13 ? -9.795 13.383 19.836 1.00 0.00 32 ALA A CA 19
ATOM 29081 C C . ALA A 1 13 ? -9.943 12.390 20.986 1.00 0.00 32 ALA A C 19
ATOM 29082 O O . ALA A 1 13 ? -8.974 11.764 21.416 1.00 0.00 32 ALA A O 19
ATOM 29089 N N . GLY A 1 14 ? -11.176 12.221 21.451 1.00 0.00 33 GLY A N 19
ATOM 29090 C CA . GLY A 1 14 ? -11.450 11.304 22.542 1.00 0.00 33 GLY A CA 19
ATOM 29091 C C . GLY A 1 14 ? -11.337 9.842 22.140 1.00 0.00 33 GLY A C 19
ATOM 29092 O O . GLY A 1 14 ? -11.526 8.950 22.967 1.00 0.00 33 GLY A O 19
ATOM 29096 N N . GLU A 1 15 ? -11.029 9.588 20.874 1.00 0.00 34 GLU A N 19
ATOM 29097 C CA . GLU A 1 15 ? -10.883 8.222 20.392 1.00 0.00 34 GLU A CA 19
ATOM 29098 C C . GLU A 1 15 ? -9.470 7.708 20.623 1.00 0.00 34 GLU A C 19
ATOM 29099 O O . GLU A 1 15 ? -9.219 6.507 20.562 1.00 0.00 34 GLU A O 19
ATOM 29111 N N . CYS A 1 16 ? -8.547 8.613 20.896 1.00 0.00 35 CYS A N 19
ATOM 29112 C CA . CYS A 1 16 ? -7.160 8.220 21.083 1.00 0.00 35 CYS A CA 19
ATOM 29113 C C . CYS A 1 16 ? -6.745 8.316 22.541 1.00 0.00 35 CYS A C 19
ATOM 29114 O O . CYS A 1 16 ? -5.561 8.258 22.862 1.00 0.00 35 CYS A O 19
ATOM 29121 N N . VAL A 1 17 ? -7.713 8.448 23.428 1.00 0.00 36 VAL A N 19
ATOM 29122 C CA . VAL A 1 17 ? -7.416 8.532 24.845 1.00 0.00 36 VAL A CA 19
ATOM 29123 C C . VAL A 1 17 ? -8.235 7.521 25.627 1.00 0.00 36 VAL A C 19
ATOM 29124 O O . VAL A 1 17 ? -9.365 7.199 25.255 1.00 0.00 36 VAL A O 19
ATOM 29137 N N . THR A 1 18 ? -7.645 7.006 26.690 1.00 0.00 37 THR A N 19
ATOM 29138 C CA . THR A 1 18 ? -8.298 6.024 27.534 1.00 0.00 37 THR A CA 19
ATOM 29139 C C . THR A 1 18 ? -7.760 6.133 28.959 1.00 0.00 37 THR A C 19
ATOM 29140 O O . THR A 1 18 ? -6.573 6.406 29.157 1.00 0.00 37 THR A O 19
ATOM 29151 N N . PHE A 1 19 ? -8.630 5.946 29.940 1.00 0.00 38 PHE A N 19
ATOM 29152 C CA . PHE A 1 19 ? -8.242 6.103 31.331 1.00 0.00 38 PHE A CA 19
ATOM 29153 C C . PHE A 1 19 ? -7.498 4.877 31.831 1.00 0.00 38 PHE A C 19
ATOM 29154 O O . PHE A 1 19 ? -7.990 3.749 31.745 1.00 0.00 38 PHE A O 19
ATOM 29171 N N . ASN A 1 20 ? -6.311 5.111 32.345 1.00 0.00 39 ASN A N 19
ATOM 29172 C CA . ASN A 1 20 ? -5.549 4.085 33.024 1.00 0.00 39 ASN A CA 19
ATOM 29173 C C . ASN A 1 20 ? -5.470 4.422 34.499 1.00 0.00 39 ASN A C 19
ATOM 29174 O O . ASN A 1 20 ? -4.974 5.479 34.876 1.00 0.00 39 ASN A O 19
ATOM 29185 N N . SER A 1 21 ? -5.977 3.530 35.324 1.00 0.00 40 SER A N 19
ATOM 29186 C CA . SER A 1 21 ? -6.017 3.742 36.757 1.00 0.00 40 SER A CA 19
ATOM 29187 C C . SER A 1 21 ? -4.630 3.573 37.378 1.00 0.00 40 SER A C 19
ATOM 29188 O O . SER A 1 21 ? -4.411 3.902 38.546 1.00 0.00 40 SER A O 19
ATOM 29196 N N . LYS A 1 22 ? -3.694 3.056 36.587 1.00 0.00 41 LYS A N 19
ATOM 29197 C CA . LYS A 1 22 ? -2.308 2.919 37.022 1.00 0.00 41 LYS A CA 19
ATOM 29198 C C . LYS A 1 22 ? -1.490 4.138 36.597 1.00 0.00 41 LYS A C 19
ATOM 29199 O O . LYS A 1 22 ? -0.280 4.202 36.825 1.00 0.00 41 LYS A O 19
ATOM 29218 N N . LEU A 1 23 ? -2.161 5.094 35.969 1.00 0.00 42 LEU A N 19
ATOM 29219 C CA . LEU A 1 23 ? -1.514 6.295 35.474 1.00 0.00 42 LEU A CA 19
ATOM 29220 C C . LEU A 1 23 ? -1.390 7.324 36.592 1.00 0.00 42 LEU A C 19
ATOM 29221 O O . LEU A 1 23 ? -2.361 7.605 37.280 1.00 0.00 42 LEU A O 19
ATOM 29237 N N . GLY A 1 24 ? -0.197 7.877 36.770 1.00 0.00 43 GLY A N 19
ATOM 29238 C CA . GLY A 1 24 ? 0.008 8.886 37.792 1.00 0.00 43 GLY A CA 19
ATOM 29239 C C . GLY A 1 24 ? -0.427 8.412 39.166 1.00 0.00 43 GLY A C 19
ATOM 29240 O O . GLY A 1 24 ? -0.018 7.339 39.616 1.00 0.00 43 GLY A O 19
ATOM 29244 N N . GLU A 1 25 ? -1.252 9.210 39.834 1.00 0.00 44 GLU A N 19
ATOM 29245 C CA . GLU A 1 25 ? -1.778 8.837 41.142 1.00 0.00 44 GLU A CA 19
ATOM 29246 C C . GLU A 1 25 ? -3.194 8.286 41.027 1.00 0.00 44 GLU A C 19
ATOM 29247 O O . GLU A 1 25 ? -3.481 7.183 41.489 1.00 0.00 44 GLU A O 19
ATOM 29259 N N . ILE A 1 26 ? -4.076 9.060 40.409 1.00 0.00 45 ILE A N 19
ATOM 29260 C CA . ILE A 1 26 ? -5.470 8.657 40.266 1.00 0.00 45 ILE A CA 19
ATOM 29261 C C . ILE A 1 26 ? -5.747 8.124 38.877 1.00 0.00 45 ILE A C 19
ATOM 29262 O O . ILE A 1 26 ? -6.641 7.305 38.676 1.00 0.00 45 ILE A O 19
ATOM 29278 N N . GLY A 1 27 ? -4.979 8.598 37.922 1.00 0.00 46 GLY A N 19
ATOM 29279 C CA . GLY A 1 27 ? -5.082 8.104 36.581 1.00 0.00 46 GLY A CA 19
ATOM 29280 C C . GLY A 1 27 ? -4.757 9.147 35.554 1.00 0.00 46 GLY A C 19
ATOM 29281 O O . GLY A 1 27 ? -4.532 10.315 35.876 1.00 0.00 46 GLY A O 19
ATOM 29285 N N . GLY A 1 28 ? -4.743 8.716 34.318 1.00 0.00 47 GLY A N 19
ATOM 29286 C CA . GLY A 1 28 ? -4.429 9.584 33.222 1.00 0.00 47 GLY A CA 19
ATOM 29287 C C . GLY A 1 28 ? -4.826 8.945 31.927 1.00 0.00 47 GLY A C 19
ATOM 29288 O O . GLY A 1 28 ? -5.370 7.835 31.922 1.00 0.00 47 GLY A O 19
ATOM 29292 N N . TYR A 1 29 ? -4.558 9.618 30.837 1.00 0.00 48 TYR A N 19
ATOM 29293 C CA . TYR A 1 29 ? -4.932 9.104 29.541 1.00 0.00 48 TYR A CA 19
ATOM 29294 C C . TYR A 1 29 ? -3.701 8.891 28.696 1.00 0.00 48 TYR A C 19
ATOM 29295 O O . TYR A 1 29 ? -2.826 9.757 28.615 1.00 0.00 48 TYR A O 19
ATOM 29313 N N . SER A 1 30 ? -3.642 7.730 28.079 1.00 0.00 49 SER A N 19
ATOM 29314 C CA . SER A 1 30 ? -2.514 7.357 27.261 1.00 0.00 49 SER A CA 19
ATOM 29315 C C . SER A 1 30 ? -2.965 7.181 25.823 1.00 0.00 49 SER A C 19
ATOM 29316 O O . SER A 1 30 ? -4.162 7.051 25.552 1.00 0.00 49 SER A O 19
ATOM 29324 N N . TRP A 1 31 ? -2.008 7.201 24.912 1.00 0.00 50 TRP A N 19
ATOM 29325 C CA . TRP A 1 31 ? -2.292 7.085 23.494 1.00 0.00 50 TRP A CA 19
ATOM 29326 C C . TRP A 1 31 ? -2.952 5.746 23.177 1.00 0.00 50 TRP A C 19
ATOM 29327 O O . TRP A 1 31 ? -2.351 4.686 23.358 1.00 0.00 50 TRP A O 19
ATOM 29348 N N . LYS A 1 32 ? -4.201 5.803 22.732 1.00 0.00 51 LYS A N 19
ATOM 29349 C CA . LYS A 1 32 ? -4.943 4.607 22.361 1.00 0.00 51 LYS A CA 19
ATOM 29350 C C . LYS A 1 32 ? -4.396 4.038 21.057 1.00 0.00 51 LYS A C 19
ATOM 29351 O O . LYS A 1 32 ? -4.768 4.469 19.965 1.00 0.00 51 LYS A O 19
ATOM 29370 N N . TYR A 1 33 ? -3.517 3.056 21.186 1.00 0.00 52 TYR A N 19
ATOM 29371 C CA . TYR A 1 33 ? -2.839 2.468 20.040 1.00 0.00 52 TYR A CA 19
ATOM 29372 C C . TYR A 1 33 ? -3.788 1.612 19.211 1.00 0.00 52 TYR A C 19
ATOM 29373 O O . TYR A 1 33 ? -3.433 1.134 18.132 1.00 0.00 52 TYR A O 19
ATOM 29391 N N . SER A 1 34 ? -4.992 1.412 19.726 1.00 0.00 53 SER A N 19
ATOM 29392 C CA . SER A 1 34 ? -6.025 0.675 19.014 1.00 0.00 53 SER A CA 19
ATOM 29393 C C . SER A 1 34 ? -6.655 1.536 17.916 1.00 0.00 53 SER A C 19
ATOM 29394 O O . SER A 1 34 ? -7.498 1.068 17.149 1.00 0.00 53 SER A O 19
ATOM 29402 N N . ASN A 1 35 ? -6.246 2.796 17.848 1.00 0.00 54 ASN A N 19
ATOM 29403 C CA . ASN A 1 35 ? -6.740 3.703 16.823 1.00 0.00 54 ASN A CA 19
ATOM 29404 C C . ASN A 1 35 ? -5.601 4.152 15.917 1.00 0.00 54 ASN A C 19
ATOM 29405 O O . ASN A 1 35 ? -4.733 4.928 16.312 1.00 0.00 54 ASN A O 19
ATOM 29416 N N . ASP A 1 36 ? -5.617 3.645 14.697 1.00 0.00 55 ASP A N 19
ATOM 29417 C CA . ASP A 1 36 ? -4.584 3.947 13.713 1.00 0.00 55 ASP A CA 19
ATOM 29418 C C . ASP A 1 36 ? -4.732 5.369 13.185 1.00 0.00 55 ASP A C 19
ATOM 29419 O O . ASP A 1 36 ? -3.746 6.048 12.899 1.00 0.00 55 ASP A O 19
ATOM 29428 N N . ALA A 1 37 ? -5.976 5.818 13.087 1.00 0.00 56 ALA A N 19
ATOM 29429 C CA . ALA A 1 37 ? -6.282 7.116 12.498 1.00 0.00 56 ALA A CA 19
ATOM 29430 C C . ALA A 1 37 ? -5.803 8.264 13.385 1.00 0.00 56 ALA A C 19
ATOM 29431 O O . ALA A 1 37 ? -5.269 9.255 12.891 1.00 0.00 56 ALA A O 19
ATOM 29438 N N . CYS A 1 38 ? -5.988 8.122 14.691 1.00 0.00 57 CYS A N 19
ATOM 29439 C CA . CYS A 1 38 ? -5.621 9.179 15.626 1.00 0.00 57 CYS A CA 19
ATOM 29440 C C . CYS A 1 38 ? -4.106 9.352 15.694 1.00 0.00 57 CYS A C 19
ATOM 29441 O O . CYS A 1 38 ? -3.604 10.477 15.705 1.00 0.00 57 CYS A O 19
ATOM 29448 N N . ASN A 1 39 ? -3.379 8.239 15.718 1.00 0.00 58 ASN A N 19
ATOM 29449 C CA . ASN A 1 39 ? -1.920 8.285 15.717 1.00 0.00 58 ASN A CA 19
ATOM 29450 C C . ASN A 1 39 ? -1.421 8.928 14.430 1.00 0.00 58 ASN A C 19
ATOM 29451 O O . ASN A 1 39 ? -0.441 9.673 14.425 1.00 0.00 58 ASN A O 19
ATOM 29462 N N . GLU A 1 40 ? -2.137 8.657 13.345 1.00 0.00 59 GLU A N 19
ATOM 29463 C CA . GLU A 1 40 ? -1.806 9.204 12.035 1.00 0.00 59 GLU A CA 19
ATOM 29464 C C . GLU A 1 40 ? -1.985 10.719 12.021 1.00 0.00 59 GLU A C 19
ATOM 29465 O O . GLU A 1 40 ? -1.200 11.445 11.413 1.00 0.00 59 GLU A O 19
ATOM 29477 N N . THR A 1 41 ? -3.016 11.183 12.719 1.00 0.00 60 THR A N 19
ATOM 29478 C CA . THR A 1 41 ? -3.317 12.605 12.816 1.00 0.00 60 THR A CA 19
ATOM 29479 C C . THR A 1 41 ? -2.107 13.386 13.331 1.00 0.00 60 THR A C 19
ATOM 29480 O O . THR A 1 41 ? -1.725 14.417 12.774 1.00 0.00 60 THR A O 19
ATOM 29491 N N . VAL A 1 42 ? -1.486 12.865 14.376 1.00 0.00 61 VAL A N 19
ATOM 29492 C CA . VAL A 1 42 ? -0.369 13.544 15.015 1.00 0.00 61 VAL A CA 19
ATOM 29493 C C . VAL A 1 42 ? 0.946 13.253 14.297 1.00 0.00 61 VAL A C 19
ATOM 29494 O O . VAL A 1 42 ? 1.853 14.085 14.280 1.00 0.00 61 VAL A O 19
ATOM 29507 N N . ALA A 1 43 ? 1.039 12.073 13.694 1.00 0.00 62 ALA A N 19
ATOM 29508 C CA . ALA A 1 43 ? 2.253 11.666 12.994 1.00 0.00 62 ALA A CA 19
ATOM 29509 C C . ALA A 1 43 ? 2.516 12.547 11.776 1.00 0.00 62 ALA A C 19
ATOM 29510 O O . ALA A 1 43 ? 3.667 12.791 11.415 1.00 0.00 62 ALA A O 19
ATOM 29517 N N . LYS A 1 44 ? 1.446 13.022 11.151 1.00 0.00 63 LYS A N 19
ATOM 29518 C CA . LYS A 1 44 ? 1.567 13.854 9.956 1.00 0.00 63 LYS A CA 19
ATOM 29519 C C . LYS A 1 44 ? 1.614 15.337 10.308 1.00 0.00 63 LYS A C 19
ATOM 29520 O O . LYS A 1 44 ? 1.746 16.186 9.428 1.00 0.00 63 LYS A O 19
ATOM 29539 N N . GLY A 1 45 ? 1.481 15.646 11.589 1.00 0.00 64 GLY A N 19
ATOM 29540 C CA . GLY A 1 45 ? 1.523 17.029 12.021 1.00 0.00 64 GLY A CA 19
ATOM 29541 C C . GLY A 1 45 ? 0.222 17.765 11.760 1.00 0.00 64 GLY A C 19
ATOM 29542 O O . GLY A 1 45 ? 0.215 18.988 11.599 1.00 0.00 64 GLY A O 19
ATOM 29546 N N . TYR A 1 46 ? -0.882 17.026 11.697 1.00 0.00 65 TYR A N 19
ATOM 29547 C CA . TYR A 1 46 ? -2.199 17.640 11.575 1.00 0.00 65 TYR A CA 19
ATOM 29548 C C . TYR A 1 46 ? -2.560 18.282 12.906 1.00 0.00 65 TYR A C 19
ATOM 29549 O O . TYR A 1 46 ? -3.160 19.353 12.966 1.00 0.00 65 TYR A O 19
ATOM 29567 N N . ALA A 1 47 ? -2.164 17.601 13.967 1.00 0.00 66 ALA A N 19
ATOM 29568 C CA . ALA A 1 47 ? -2.266 18.113 15.321 1.00 0.00 66 ALA A CA 19
ATOM 29569 C C . ALA A 1 47 ? -1.031 17.698 16.084 1.00 0.00 66 ALA A C 19
ATOM 29570 O O . ALA A 1 47 ? -0.245 16.884 15.600 1.00 0.00 66 ALA A O 19
ATOM 29577 N N . ILE A 1 48 ? -0.855 18.257 17.259 1.00 0.00 67 ILE A N 19
ATOM 29578 C CA . ILE A 1 48 ? 0.236 17.857 18.117 1.00 0.00 67 ILE A CA 19
ATOM 29579 C C . ILE A 1 48 ? -0.241 16.837 19.112 1.00 0.00 67 ILE A C 19
ATOM 29580 O O . ILE A 1 48 ? 0.549 16.081 19.677 1.00 0.00 67 ILE A O 19
ATOM 29596 N N . GLY A 1 49 ? -1.535 16.834 19.343 1.00 0.00 68 GLY A N 19
ATOM 29597 C CA . GLY A 1 49 ? -2.071 15.886 20.251 1.00 0.00 68 GLY A CA 19
ATOM 29598 C C . GLY A 1 49 ? -3.493 16.186 20.655 1.00 0.00 68 GLY A C 19
ATOM 29599 O O . GLY A 1 49 ? -4.146 17.053 20.069 1.00 0.00 68 GLY A O 19
ATOM 29603 N N . VAL A 1 50 ? -3.965 15.487 21.672 1.00 0.00 69 VAL A N 19
ATOM 29604 C CA . VAL A 1 50 ? -5.320 15.656 22.154 1.00 0.00 69 VAL A CA 19
ATOM 29605 C C . VAL A 1 50 ? -5.335 16.559 23.384 1.00 0.00 69 VAL A C 19
ATOM 29606 O O . VAL A 1 50 ? -4.750 16.232 24.419 1.00 0.00 69 VAL A O 19
ATOM 29619 N N . ALA A 1 51 ? -5.989 17.701 23.247 1.00 0.00 70 ALA A N 19
ATOM 29620 C CA . ALA A 1 51 ? -6.103 18.667 24.323 1.00 0.00 70 ALA A CA 19
ATOM 29621 C C . ALA A 1 51 ? -7.421 18.495 25.050 1.00 0.00 70 ALA A C 19
ATOM 29622 O O . ALA A 1 51 ? -8.484 18.778 24.497 1.00 0.00 70 ALA A O 19
ATOM 29629 N N . MET A 1 52 ? -7.356 18.026 26.277 1.00 0.00 71 MET A N 19
ATOM 29630 C CA . MET A 1 52 ? -8.563 17.845 27.074 1.00 0.00 71 MET A CA 19
ATOM 29631 C C . MET A 1 52 ? -8.381 18.396 28.480 1.00 0.00 71 MET A C 19
ATOM 29632 O O . MET A 1 52 ? -7.312 18.258 29.081 1.00 0.00 71 MET A O 19
ATOM 29646 N N . HIS A 1 53 ? -9.422 19.039 28.987 1.00 0.00 72 HIS A N 19
ATOM 29647 C CA . HIS A 1 53 ? -9.414 19.562 30.347 1.00 0.00 72 HIS A CA 19
ATOM 29648 C C . HIS A 1 53 ? -10.095 18.575 31.283 1.00 0.00 72 HIS A C 19
ATOM 29649 O O . HIS A 1 53 ? -11.199 18.111 31.003 1.00 0.00 72 HIS A O 19
ATOM 29663 N N . ARG A 1 54 ? -9.447 18.250 32.389 1.00 0.00 73 ARG A N 19
ATOM 29664 C CA . ARG A 1 54 ? -10.044 17.362 33.372 1.00 0.00 73 ARG A CA 19
ATOM 29665 C C . ARG A 1 54 ? -10.275 18.100 34.685 1.00 0.00 73 ARG A C 19
ATOM 29666 O O . ARG A 1 54 ? -9.360 18.731 35.219 1.00 0.00 73 ARG A O 19
ATOM 29687 N N . THR A 1 55 ? -11.495 18.022 35.194 1.00 0.00 74 THR A N 19
ATOM 29688 C CA . THR A 1 55 ? -11.832 18.637 36.466 1.00 0.00 74 THR A CA 19
ATOM 29689 C C . THR A 1 55 ? -12.184 17.577 37.493 1.00 0.00 74 THR A C 19
ATOM 29690 O O . THR A 1 55 ? -13.238 16.949 37.413 1.00 0.00 74 THR A O 19
ATOM 29701 N N . VAL A 1 56 ? -11.307 17.378 38.454 1.00 0.00 75 VAL A N 19
ATOM 29702 C CA . VAL A 1 56 ? -11.554 16.411 39.505 1.00 0.00 75 VAL A CA 19
ATOM 29703 C C . VAL A 1 56 ? -12.134 17.102 40.732 1.00 0.00 75 VAL A C 19
ATOM 29704 O O . VAL A 1 56 ? -11.459 17.897 41.381 1.00 0.00 75 VAL A O 19
ATOM 29717 N N . ASN A 1 57 ? -13.387 16.803 41.035 1.00 0.00 76 ASN A N 19
ATOM 29718 C CA . ASN A 1 57 ? -14.084 17.446 42.142 1.00 0.00 76 ASN A CA 19
ATOM 29719 C C . ASN A 1 57 ? -13.692 16.796 43.463 1.00 0.00 76 ASN A C 19
ATOM 29720 O O . ASN A 1 57 ? -13.695 15.568 43.590 1.00 0.00 76 ASN A O 19
ATOM 29731 N N . TYR A 1 58 ? -13.352 17.618 44.446 1.00 0.00 77 TYR A N 19
ATOM 29732 C CA . TYR A 1 58 ? -12.869 17.119 45.724 1.00 0.00 77 TYR A CA 19
ATOM 29733 C C . TYR A 1 58 ? -13.839 17.434 46.850 1.00 0.00 77 TYR A C 19
ATOM 29734 O O . TYR A 1 58 ? -14.695 18.316 46.730 1.00 0.00 77 TYR A O 19
ATOM 29752 N N . GLU A 1 59 ? -13.677 16.706 47.948 1.00 0.00 78 GLU A N 19
ATOM 29753 C CA . GLU A 1 59 ? -14.528 16.846 49.125 1.00 0.00 78 GLU A CA 19
ATOM 29754 C C . GLU A 1 59 ? -14.418 18.231 49.760 1.00 0.00 78 GLU A C 19
ATOM 29755 O O . GLU A 1 59 ? -15.295 18.642 50.513 1.00 0.00 78 GLU A O 19
ATOM 29767 N N . GLY A 1 60 ? -13.345 18.945 49.450 1.00 0.00 79 GLY A N 19
ATOM 29768 C CA . GLY A 1 60 ? -13.140 20.264 50.024 1.00 0.00 79 GLY A CA 19
ATOM 29769 C C . GLY A 1 60 ? -14.021 21.325 49.393 1.00 0.00 79 GLY A C 19
ATOM 29770 O O . GLY A 1 60 ? -13.935 22.501 49.745 1.00 0.00 79 GLY A O 19
ATOM 29774 N N . GLY A 1 61 ? -14.859 20.913 48.451 1.00 0.00 80 GLY A N 19
ATOM 29775 C CA . GLY A 1 61 ? -15.742 21.849 47.781 1.00 0.00 80 GLY A CA 19
ATOM 29776 C C . GLY A 1 61 ? -15.080 22.491 46.581 1.00 0.00 80 GLY A C 19
ATOM 29777 O O . GLY A 1 61 ? -15.677 23.320 45.897 1.00 0.00 80 GLY A O 19
ATOM 29781 N N . TYR A 1 62 ? -13.841 22.100 46.334 1.00 0.00 81 TYR A N 19
ATOM 29782 C CA . TYR A 1 62 ? -13.079 22.624 45.216 1.00 0.00 81 TYR A CA 19
ATOM 29783 C C . TYR A 1 62 ? -12.800 21.512 44.226 1.00 0.00 81 TYR A C 19
ATOM 29784 O O . TYR A 1 62 ? -12.985 20.338 44.540 1.00 0.00 81 TYR A O 19
ATOM 29802 N N . SER A 1 63 ? -12.362 21.879 43.042 1.00 0.00 82 SER A N 19
ATOM 29803 C CA . SER A 1 63 ? -12.025 20.908 42.026 1.00 0.00 82 SER A CA 19
ATOM 29804 C C . SER A 1 63 ? -10.635 21.183 41.470 1.00 0.00 82 SER A C 19
ATOM 29805 O O . SER A 1 63 ? -10.158 22.320 41.491 1.00 0.00 82 SER A O 19
ATOM 29813 N N . ILE A 1 64 ? -9.984 20.140 40.995 1.00 0.00 83 ILE A N 19
ATOM 29814 C CA . ILE A 1 64 ? -8.674 20.268 40.396 1.00 0.00 83 ILE A CA 19
ATOM 29815 C C . ILE A 1 64 ? -8.795 20.238 38.879 1.00 0.00 83 ILE A C 19
ATOM 29816 O O . ILE A 1 64 ? -9.195 19.227 38.297 1.00 0.00 83 ILE A O 19
ATOM 29832 N N . GLN A 1 65 ? -8.487 21.359 38.255 1.00 0.00 84 GLN A N 19
ATOM 29833 C CA . GLN A 1 65 ? -8.497 21.450 36.810 1.00 0.00 84 GLN A CA 19
ATOM 29834 C C . GLN A 1 65 ? -7.091 21.255 36.276 1.00 0.00 84 GLN A C 19
ATOM 29835 O O . GLN A 1 65 ? -6.171 21.997 36.631 1.00 0.00 84 GLN A O 19
ATOM 29849 N N . SER A 1 66 ? -6.919 20.250 35.441 1.00 0.00 85 SER A N 19
ATOM 29850 C CA . SER A 1 66 ? -5.632 19.986 34.826 1.00 0.00 85 SER A CA 19
ATOM 29851 C C . SER A 1 66 ? -5.823 19.644 33.358 1.00 0.00 85 SER A C 19
ATOM 29852 O O . SER A 1 66 ? -6.742 18.907 32.998 1.00 0.00 85 SER A O 19
ATOM 29860 N N . SER A 1 67 ? -4.983 20.214 32.512 1.00 0.00 86 SER A N 19
ATOM 29861 C CA . SER A 1 67 ? -5.052 19.956 31.089 1.00 0.00 86 SER A CA 19
ATOM 29862 C C . SER A 1 67 ? -3.679 19.596 30.545 1.00 0.00 86 SER A C 19
ATOM 29863 O O . SER A 1 67 ? -2.650 19.971 31.115 1.00 0.00 86 SER A O 19
ATOM 29871 N N . GLY A 1 68 ? -3.671 18.855 29.456 1.00 0.00 87 GLY A N 19
ATOM 29872 C CA . GLY A 1 68 ? -2.435 18.505 28.808 1.00 0.00 87 GLY A CA 19
ATOM 29873 C C . GLY A 1 68 ? -2.669 18.029 27.408 1.00 0.00 87 GLY A C 19
ATOM 29874 O O . GLY A 1 68 ? -3.797 18.067 26.914 1.00 0.00 87 GLY A O 19
ATOM 29878 N N . ILE A 1 69 ? -1.611 17.573 26.775 1.00 0.00 88 ILE A N 19
ATOM 29879 C CA . ILE A 1 69 ? -1.698 17.086 25.421 1.00 0.00 88 ILE A CA 19
ATOM 29880 C C . ILE A 1 69 ? -1.275 15.637 25.350 1.00 0.00 88 ILE A C 19
ATOM 29881 O O . ILE A 1 69 ? -0.126 15.292 25.636 1.00 0.00 88 ILE A O 19
ATOM 29897 N N . VAL A 1 70 ? -2.213 14.791 24.989 1.00 0.00 89 VAL A N 19
ATOM 29898 C CA . VAL A 1 70 ? -1.920 13.392 24.776 1.00 0.00 89 VAL A CA 19
ATOM 29899 C C . VAL A 1 70 ? -1.325 13.208 23.387 1.00 0.00 89 VAL A C 19
ATOM 29900 O O . VAL A 1 70 ? -1.932 13.600 22.391 1.00 0.00 89 VAL A O 19
ATOM 29913 N N . LYS A 1 71 ? -0.127 12.648 23.331 1.00 0.00 90 LYS A N 19
ATOM 29914 C CA . LYS A 1 71 ? 0.569 12.435 22.068 1.00 0.00 90 LYS A CA 19
ATOM 29915 C C . LYS A 1 71 ? 1.221 11.061 22.085 1.00 0.00 90 LYS A C 19
ATOM 29916 O O . LYS A 1 71 ? 1.255 10.422 23.134 1.00 0.00 90 LYS A O 19
ATOM 29935 N N . PRO A 1 72 ? 1.733 10.573 20.938 1.00 0.00 91 PRO A N 19
ATOM 29936 C CA . PRO A 1 72 ? 2.448 9.294 20.874 1.00 0.00 91 PRO A CA 19
ATOM 29937 C C . PRO A 1 72 ? 3.585 9.209 21.896 1.00 0.00 91 PRO A C 19
ATOM 29938 O O . PRO A 1 72 ? 4.688 9.704 21.664 1.00 0.00 91 PRO A O 19
ATOM 29949 N N . GLY A 1 73 ? 3.286 8.610 23.041 1.00 0.00 92 GLY A N 19
ATOM 29950 C CA . GLY A 1 73 ? 4.282 8.407 24.074 1.00 0.00 92 GLY A CA 19
ATOM 29951 C C . GLY A 1 73 ? 4.092 9.332 25.249 1.00 0.00 92 GLY A C 19
ATOM 29952 O O . GLY A 1 73 ? 4.520 9.037 26.368 1.00 0.00 92 GLY A O 19
ATOM 29956 N N . SER A 1 74 ? 3.446 10.443 24.993 1.00 0.00 93 SER A N 19
ATOM 29957 C CA . SER A 1 74 ? 3.153 11.413 26.022 1.00 0.00 93 SER A CA 19
ATOM 29958 C C . SER A 1 74 ? 1.767 11.173 26.604 1.00 0.00 93 SER A C 19
ATOM 29959 O O . SER A 1 74 ? 0.770 11.158 25.880 1.00 0.00 93 SER A O 19
ATOM 29967 N N . ASP A 1 75 ? 1.715 11.021 27.908 1.00 0.00 94 ASP A N 19
ATOM 29968 C CA . ASP A 1 75 ? 0.454 10.771 28.601 1.00 0.00 94 ASP A CA 19
ATOM 29969 C C . ASP A 1 75 ? -0.033 12.047 29.262 1.00 0.00 94 ASP A C 19
ATOM 29970 O O . ASP A 1 75 ? 0.771 12.896 29.656 1.00 0.00 94 ASP A O 19
ATOM 29979 N N . PHE A 1 76 ? -1.342 12.195 29.381 1.00 0.00 95 PHE A N 19
ATOM 29980 C CA . PHE A 1 76 ? -1.905 13.326 30.097 1.00 0.00 95 PHE A CA 19
ATOM 29981 C C . PHE A 1 76 ? -2.458 12.855 31.435 1.00 0.00 95 PHE A C 19
ATOM 29982 O O . PHE A 1 76 ? -3.339 11.996 31.484 1.00 0.00 95 PHE A O 19
ATOM 29999 N N . ILE A 1 77 ? -1.928 13.412 32.512 1.00 0.00 96 ILE A N 19
ATOM 30000 C CA . ILE A 1 77 ? -2.381 13.063 33.847 1.00 0.00 96 ILE A CA 19
ATOM 30001 C C . ILE A 1 77 ? -3.093 14.235 34.503 1.00 0.00 96 ILE A C 19
ATOM 30002 O O . ILE A 1 77 ? -2.580 15.356 34.514 1.00 0.00 96 ILE A O 19
ATOM 30018 N N . MET A 1 78 ? -4.281 13.980 35.025 1.00 0.00 97 MET A N 19
ATOM 30019 C CA . MET A 1 78 ? -4.944 14.951 35.876 1.00 0.00 97 MET A CA 19
ATOM 30020 C C . MET A 1 78 ? -4.162 15.042 37.178 1.00 0.00 97 MET A C 19
ATOM 30021 O O . MET A 1 78 ? -3.785 14.016 37.747 1.00 0.00 97 MET A O 19
ATOM 30035 N N . LYS A 1 79 ? -3.917 16.255 37.646 1.00 0.00 98 LYS A N 19
ATOM 30036 C CA . LYS A 1 79 ? -3.006 16.467 38.768 1.00 0.00 98 LYS A CA 19
ATOM 30037 C C . LYS A 1 79 ? -3.691 16.187 40.111 1.00 0.00 98 LYS A C 19
ATOM 30038 O O . LYS A 1 79 ? -3.449 16.856 41.117 1.00 0.00 98 LYS A O 19
ATOM 30057 N N . GLY A 1 80 ? -4.507 15.157 40.120 1.00 0.00 99 GLY A N 19
ATOM 30058 C CA . GLY A 1 80 ? -5.245 14.802 41.301 1.00 0.00 99 GLY A CA 19
ATOM 30059 C C . GLY A 1 80 ? -4.686 13.577 41.990 1.00 0.00 99 GLY A C 19
ATOM 30060 O O . GLY A 1 80 ? -4.081 12.711 41.353 1.00 0.00 99 GLY A O 19
ATOM 30064 N N . GLY A 1 81 ? -4.861 13.522 43.297 1.00 0.00 100 GLY A N 19
ATOM 30065 C CA . GLY A 1 81 ? -4.516 12.339 44.052 1.00 0.00 100 GLY A CA 19
ATOM 30066 C C . GLY A 1 81 ? -5.742 11.697 44.649 1.00 0.00 100 GLY A C 19
ATOM 30067 O O . GLY A 1 81 ? -6.839 12.250 44.555 1.00 0.00 100 GLY A O 19
ATOM 30071 N N . LYS A 1 82 ? -5.566 10.532 45.257 1.00 0.00 101 LYS A N 19
ATOM 30072 C CA . LYS A 1 82 ? -6.683 9.796 45.835 1.00 0.00 101 LYS A CA 19
ATOM 30073 C C . LYS A 1 82 ? -7.318 10.615 46.946 1.00 0.00 101 LYS A C 19
ATOM 30074 O O . LYS A 1 82 ? -8.518 10.506 47.212 1.00 0.00 101 LYS A O 19
ATOM 30093 N N . THR A 1 83 ? -6.498 11.446 47.571 1.00 0.00 102 THR A N 19
ATOM 30094 C CA . THR A 1 83 ? -6.956 12.377 48.582 1.00 0.00 102 THR A CA 19
ATOM 30095 C C . THR A 1 83 ? -6.075 13.620 48.588 1.00 0.00 102 THR A C 19
ATOM 30096 O O . THR A 1 83 ? -4.850 13.519 48.513 1.00 0.00 102 THR A O 19
ATOM 30107 N N . TYR A 1 84 ? -6.693 14.784 48.661 1.00 0.0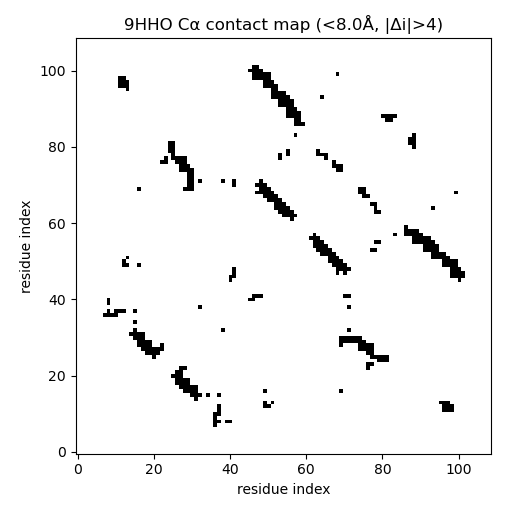0 103 TYR A N 19
ATOM 30108 C CA . TYR A 1 84 ? -5.953 16.028 48.770 1.00 0.00 103 TYR A CA 19
ATOM 30109 C C . TYR A 1 84 ? -6.179 16.630 50.143 1.00 0.00 103 TYR A C 19
ATOM 30110 O O . TYR A 1 84 ? -7.286 17.061 50.463 1.00 0.00 103 TYR A O 19
ATOM 30128 N N . LYS A 1 85 ? -5.128 16.628 50.958 1.00 0.00 104 LYS A N 19
ATOM 30129 C CA . LYS A 1 85 ? -5.200 17.129 52.329 1.00 0.00 104 LYS A CA 19
ATOM 30130 C C . LYS A 1 85 ? -6.290 16.398 53.112 1.00 0.00 104 LYS A C 19
ATOM 30131 O O . LYS A 1 85 ? -6.939 16.969 53.988 1.00 0.00 104 LYS A O 19
ATOM 30150 N N . GLY A 1 86 ? -6.497 15.133 52.764 1.00 0.00 105 GLY A N 19
ATOM 30151 C CA . GLY A 1 86 ? -7.481 14.316 53.442 1.00 0.00 105 GLY A CA 19
ATOM 30152 C C . GLY A 1 86 ? -8.838 14.334 52.760 1.00 0.00 105 GLY A C 19
ATOM 30153 O O . GLY A 1 86 ? -9.673 13.468 53.012 1.00 0.00 105 GLY A O 19
ATOM 30157 N N . HIS A 1 87 ? -9.066 15.318 51.896 1.00 0.00 106 HIS A N 19
ATOM 30158 C CA . HIS A 1 87 ? -10.322 15.393 51.159 1.00 0.00 106 HIS A CA 19
ATOM 30159 C C . HIS A 1 87 ? -10.256 14.447 49.975 1.00 0.00 106 HIS A C 19
ATOM 30160 O O . HIS A 1 87 ? -9.394 14.589 49.112 1.00 0.00 106 HIS A O 19
ATOM 30174 N N . LYS A 1 88 ? -11.148 13.474 49.949 1.00 0.00 107 LYS A N 19
ATOM 30175 C CA . LYS A 1 88 ? -11.129 12.463 48.909 1.00 0.00 107 LYS A CA 19
ATOM 30176 C C . LYS A 1 88 ? -11.801 12.966 47.638 1.00 0.00 107 LYS A C 19
ATOM 30177 O O . LYS A 1 88 ? -12.345 14.076 47.601 1.00 0.00 107 LYS A O 19
ATOM 30196 N N . LYS A 1 89 ? -11.748 12.144 46.606 1.00 0.00 108 LYS A N 19
ATOM 30197 C CA . LYS A 1 89 ? -12.382 12.452 45.334 1.00 0.00 108 LYS A CA 19
ATOM 30198 C C . LYS A 1 89 ? -13.858 12.099 45.388 1.00 0.00 108 LYS A C 19
ATOM 30199 O O . LYS A 1 89 ? -14.228 11.022 45.861 1.00 0.00 108 LYS A O 19
ATOM 30218 N N . VAL A 1 90 ? -14.702 12.996 44.910 1.00 0.00 109 VAL A N 19
ATOM 30219 C CA . VAL A 1 90 ? -16.134 12.743 44.910 1.00 0.00 109 VAL A CA 19
ATOM 30220 C C . VAL A 1 90 ? -16.657 12.558 43.490 1.00 0.00 109 VAL A C 19
ATOM 30221 O O . VAL A 1 90 ? -17.475 11.673 43.231 1.00 0.00 109 VAL A O 19
ATOM 30234 N N . SER A 1 91 ? -16.175 13.381 42.572 1.00 0.00 110 SER A N 19
ATOM 30235 C CA . SER A 1 91 ? -16.600 13.311 41.183 1.00 0.00 110 SER A CA 19
ATOM 30236 C C . SER A 1 91 ? -15.467 13.751 40.263 1.00 0.00 110 SER A C 19
ATOM 30237 O O . SER A 1 91 ? -14.445 14.259 40.730 1.00 0.00 110 SER A O 19
ATOM 30245 N N . ALA A 1 92 ? -15.644 13.555 38.964 1.00 0.00 111 ALA A N 19
ATOM 30246 C CA . ALA A 1 92 ? -14.647 13.961 37.985 1.00 0.00 111 ALA A CA 19
ATOM 30247 C C . ALA A 1 92 ? -15.304 14.254 36.639 1.00 0.00 111 ALA A C 19
ATOM 30248 O O . ALA A 1 92 ? -16.021 13.418 36.088 1.00 0.00 111 ALA A O 19
ATOM 30255 N N . GLY A 1 93 ? -15.062 15.452 36.131 1.00 0.00 112 GLY A N 19
ATOM 30256 C CA . GLY A 1 93 ? -15.604 15.859 34.851 1.00 0.00 112 GLY A CA 19
ATOM 30257 C C . GLY A 1 93 ? -14.574 16.603 34.033 1.00 0.00 112 GLY A C 19
ATOM 30258 O O . GLY A 1 93 ? -13.396 16.243 34.040 1.00 0.00 112 GLY A O 19
ATOM 30262 N N . GLY A 1 94 ? -14.990 17.649 33.342 1.00 0.00 113 GLY A N 19
ATOM 30263 C CA . GLY A 1 94 ? -14.052 18.421 32.555 1.00 0.00 113 GLY A CA 19
ATOM 30264 C C . GLY A 1 94 ? -14.628 18.894 31.241 1.00 0.00 113 GLY A C 19
ATOM 30265 O O . GLY A 1 94 ? -15.801 19.261 31.163 1.00 0.00 113 GLY A O 19
ATOM 30269 N N . ASP A 1 95 ? -13.798 18.879 30.209 1.00 0.00 114 ASP A N 19
ATOM 30270 C CA . ASP A 1 95 ? -14.172 19.408 28.907 1.00 0.00 114 ASP A CA 19
ATOM 30271 C C . ASP A 1 95 ? -13.888 18.381 27.812 1.00 0.00 114 ASP A C 19
ATOM 30272 O O . ASP A 1 95 ? -13.152 17.419 28.035 1.00 0.00 114 ASP A O 19
ATOM 30281 N N . THR A 1 96 ? -14.491 18.577 26.647 1.00 0.00 115 THR A N 19
ATOM 30282 C CA . THR A 1 96 ? -14.372 17.632 25.549 1.00 0.00 115 THR A CA 19
ATOM 30283 C C . THR A 1 96 ? -13.006 17.719 24.869 1.00 0.00 115 THR A C 19
ATOM 30284 O O . THR A 1 96 ? -12.580 18.791 24.445 1.00 0.00 115 THR A O 19
ATOM 30295 N N . PRO A 1 97 ? -12.302 16.577 24.764 1.00 0.00 116 PRO A N 19
ATOM 30296 C CA . PRO A 1 97 ? -10.989 16.502 24.117 1.00 0.00 116 PRO A CA 19
ATOM 30297 C C . PRO A 1 97 ? -11.010 17.039 22.686 1.00 0.00 116 PRO A C 19
ATOM 30298 O O . PRO A 1 97 ? -11.878 16.683 21.883 1.00 0.00 116 PRO A O 19
ATOM 30309 N N . TYR A 1 98 ? -10.047 17.891 22.381 1.00 0.00 117 TYR A N 19
ATOM 30310 C CA . TYR A 1 98 ? -9.927 18.500 21.063 1.00 0.00 117 TYR A CA 19
ATOM 30311 C C . TYR A 1 98 ? -8.564 18.191 20.465 1.00 0.00 117 TYR A C 19
ATOM 30312 O O . TYR A 1 98 ? -7.614 17.920 21.195 1.00 0.00 117 TYR A O 19
ATOM 30330 N N . TRP A 1 99 ? -8.462 18.216 19.147 1.00 0.00 118 TRP A N 19
ATOM 30331 C CA . TRP A 1 99 ? -7.165 18.085 18.500 1.00 0.00 118 TRP A CA 19
ATOM 30332 C C . TRP A 1 99 ? -6.450 19.428 18.519 1.00 0.00 118 TRP A C 19
ATOM 30333 O O . TRP A 1 99 ? -6.895 20.387 17.887 1.00 0.00 118 TRP A O 19
ATOM 30354 N N . TYR A 1 100 ? -5.347 19.491 19.248 1.00 0.00 119 TYR A N 19
ATOM 30355 C CA . TYR A 1 100 ? -4.598 20.730 19.391 1.00 0.00 119 TYR A CA 19
ATOM 30356 C C . TYR A 1 100 ? -3.567 20.859 18.282 1.00 0.00 119 TYR A C 19
ATOM 30357 O O . TYR A 1 100 ? -2.699 20.001 18.129 1.00 0.00 119 TYR A O 19
ATOM 30375 N N . LYS A 1 101 ? -3.663 21.927 17.516 1.00 0.00 120 LYS A N 19
ATOM 30376 C CA . LYS A 1 101 ? -2.678 22.210 16.491 1.00 0.00 120 LYS A CA 19
ATOM 30377 C C . LYS A 1 101 ? -1.744 23.307 16.973 1.00 0.00 120 LYS A C 19
ATOM 30378 O O . LYS A 1 101 ? -2.140 24.156 17.770 1.00 0.00 120 LYS A O 19
ATOM 30397 N N . LEU A 1 102 ? -0.502 23.264 16.519 1.00 0.00 121 LEU A N 19
ATOM 30398 C CA . LEU A 1 102 ? 0.487 24.268 16.891 1.00 0.00 121 LEU A CA 19
ATOM 30399 C C . LEU A 1 102 ? 0.059 25.649 16.451 1.00 0.00 121 LEU A C 19
ATOM 30400 O O . LEU A 1 102 ? 0.017 26.589 17.245 1.00 0.00 121 LEU A O 19
ATOM 30416 N N . GLU A 1 103 ? -0.239 25.742 15.174 1.00 0.00 122 GLU A N 19
ATOM 30417 C CA . GLU A 1 103 ? -0.699 26.976 14.549 1.00 0.00 122 GLU A CA 19
ATOM 30418 C C . GLU A 1 103 ? 0.384 28.049 14.644 1.00 0.00 122 GLU A C 19
ATOM 30419 O O . GLU A 1 103 ? 0.164 29.129 15.200 1.00 0.00 122 GLU A O 19
ATOM 30431 N N . HIS A 1 104 ? 1.557 27.748 14.107 1.00 0.00 123 HIS A N 19
ATOM 30432 C CA . HIS A 1 104 ? 2.688 28.657 14.210 1.00 0.00 123 HIS A CA 19
ATOM 30433 C C . HIS A 1 104 ? 3.070 29.215 12.849 1.00 0.00 123 HIS A C 19
ATOM 30434 O O . HIS A 1 104 ? 3.487 28.475 11.959 1.00 0.00 123 HIS A O 19
ATOM 30448 N N . HIS A 1 105 ? 2.907 30.519 12.695 1.00 0.00 124 HIS A N 19
ATOM 30449 C CA . HIS A 1 105 ? 3.318 31.213 11.483 1.00 0.00 124 HIS A CA 19
ATOM 30450 C C . HIS A 1 105 ? 3.318 32.714 11.722 1.00 0.00 124 HIS A C 19
ATOM 30451 O O . HIS A 1 105 ? 2.396 33.424 11.317 1.00 0.00 124 HIS A O 19
ATOM 30465 N N . HIS A 1 106 ? 4.352 33.186 12.398 1.00 0.00 125 HIS A N 19
ATOM 30466 C CA . HIS A 1 106 ? 4.468 34.595 12.736 1.00 0.00 125 HIS A CA 19
ATOM 30467 C C . HIS A 1 106 ? 4.990 35.387 11.550 1.00 0.00 125 HIS A C 19
ATOM 30468 O O . HIS A 1 106 ? 6.193 35.416 11.290 1.00 0.00 125 HIS A O 19
ATOM 30482 N N . HIS A 1 107 ? 4.079 36.015 10.825 1.00 0.00 126 HIS A N 19
ATOM 30483 C CA . HIS A 1 107 ? 4.453 36.842 9.691 1.00 0.00 126 HIS A CA 19
ATOM 30484 C C . HIS A 1 107 ? 5.110 38.126 10.184 1.00 0.00 126 HIS A C 19
ATOM 30485 O O . HIS A 1 107 ? 4.431 39.049 10.631 1.00 0.00 126 HIS A O 19
ATOM 30499 N N . HIS A 1 108 ? 6.432 38.165 10.118 1.00 0.00 127 HIS A N 19
ATOM 30500 C CA . HIS A 1 108 ? 7.188 39.331 10.552 1.00 0.00 127 HIS A CA 19
ATOM 30501 C C . HIS A 1 108 ? 6.845 40.547 9.695 1.00 0.00 127 HIS A C 19
ATOM 30502 O O . HIS A 1 108 ? 6.769 40.457 8.470 1.00 0.00 127 HIS A O 19
ATOM 30516 N N . HIS A 1 109 ? 6.638 41.673 10.355 1.00 0.00 128 HIS A N 19
ATOM 30517 C CA . HIS A 1 109 ? 6.427 42.941 9.681 1.00 0.00 128 HIS A CA 19
ATOM 30518 C C . HIS A 1 109 ? 7.012 44.060 10.529 1.00 0.00 128 HIS A C 19
ATOM 30519 O O . HIS A 1 109 ? 7.187 43.831 11.745 1.00 0.00 128 HIS A O 19
ATOM 30534 N N . GLY A 1 1 ? -17.109 -1.578 2.880 1.00 0.00 20 GLY A N 20
ATOM 30535 C CA . GLY A 1 1 ? -16.344 -1.713 1.617 1.00 0.00 20 GLY A CA 20
ATOM 30536 C C . GLY A 1 1 ? -14.892 -1.320 1.781 1.00 0.00 20 GLY A C 20
ATOM 30537 O O . GLY A 1 1 ? -14.508 -0.743 2.800 1.00 0.00 20 GLY A O 20
ATOM 30543 N N . GLY A 1 2 ? -14.085 -1.634 0.781 1.00 0.00 21 GLY A N 20
ATOM 30544 C CA . GLY A 1 2 ? -12.680 -1.306 0.828 1.00 0.00 21 GLY A CA 20
ATOM 30545 C C . GLY A 1 2 ? -12.185 -0.750 -0.488 1.00 0.00 21 GLY A C 20
ATOM 30546 O O . GLY A 1 2 ? -12.375 -1.367 -1.537 1.00 0.00 21 GLY A O 20
ATOM 30550 N N . GLY A 1 3 ? -11.559 0.415 -0.434 1.00 0.00 22 GLY A N 20
ATOM 30551 C CA . GLY A 1 3 ? -11.045 1.042 -1.633 1.00 0.00 22 GLY A CA 20
ATOM 30552 C C . GLY A 1 3 ? -9.833 1.901 -1.347 1.00 0.00 22 GLY A C 20
ATOM 30553 O O . GLY A 1 3 ? -9.135 1.684 -0.356 1.00 0.00 22 GLY A O 20
ATOM 30557 N N . ASN A 1 4 ? -9.592 2.886 -2.197 1.00 0.00 23 ASN A N 20
ATOM 30558 C CA . ASN A 1 4 ? -8.451 3.778 -2.032 1.00 0.00 23 ASN A CA 20
ATOM 30559 C C . ASN A 1 4 ? -8.924 5.146 -1.565 1.00 0.00 23 ASN A C 20
ATOM 30560 O O . ASN A 1 4 ? -9.485 5.920 -2.340 1.00 0.00 23 ASN A O 20
ATOM 30571 N N . SER A 1 5 ? -8.723 5.432 -0.291 1.00 0.00 24 SER A N 20
ATOM 30572 C CA . SER A 1 5 ? -9.179 6.688 0.279 1.00 0.00 24 SER A CA 20
ATOM 30573 C C . SER A 1 5 ? -8.168 7.256 1.268 1.00 0.00 24 SER A C 20
ATOM 30574 O O . SER A 1 5 ? -8.310 7.095 2.482 1.00 0.00 24 SER A O 20
ATOM 30582 N N . GLU A 1 6 ? -7.138 7.906 0.740 1.00 0.00 25 GLU A N 20
ATOM 30583 C CA . GLU A 1 6 ? -6.194 8.636 1.573 1.00 0.00 25 GLU A CA 20
ATOM 30584 C C . GLU A 1 6 ? -6.875 9.882 2.120 1.00 0.00 25 GLU A C 20
ATOM 30585 O O . GLU A 1 6 ? -7.096 10.851 1.391 1.00 0.00 25 GLU A O 20
ATOM 30597 N N . ARG A 1 7 ? -7.236 9.847 3.390 1.00 0.00 26 ARG A N 20
ATOM 30598 C CA . ARG A 1 7 ? -7.979 10.939 3.992 1.00 0.00 26 ARG A CA 20
ATOM 30599 C C . ARG A 1 7 ? -7.343 11.374 5.297 1.00 0.00 26 ARG A C 20
ATOM 30600 O O . ARG A 1 7 ? -6.874 10.538 6.069 1.00 0.00 26 ARG A O 20
ATOM 30621 N N . PRO A 1 8 ? -7.286 12.693 5.535 1.00 0.00 27 PRO A N 20
ATOM 30622 C CA . PRO A 1 8 ? -6.927 13.247 6.835 1.00 0.00 27 PRO A CA 20
ATOM 30623 C C . PRO A 1 8 ? -7.753 12.608 7.947 1.00 0.00 27 PRO A C 20
ATOM 30624 O O . PRO A 1 8 ? -8.984 12.713 7.947 1.00 0.00 27 PRO A O 20
ATOM 30635 N N . PRO A 1 9 ? -7.078 11.912 8.876 1.00 0.00 28 PRO A N 20
ATOM 30636 C CA . PRO A 1 9 ? -7.717 11.192 9.981 1.00 0.00 28 PRO A CA 20
ATOM 30637 C C . PRO A 1 9 ? -8.888 11.942 10.605 1.00 0.00 28 PRO A C 20
ATOM 30638 O O . PRO A 1 9 ? -8.706 12.916 11.340 1.00 0.00 28 PRO A O 20
ATOM 30649 N N . SER A 1 10 ? -10.093 11.477 10.305 1.00 0.00 29 SER A N 20
ATOM 30650 C CA . SER A 1 10 ? -11.306 12.100 10.807 1.00 0.00 29 SER A CA 20
ATOM 30651 C C . SER A 1 10 ? -11.744 11.429 12.101 1.00 0.00 29 SER A C 20
ATOM 30652 O O . SER A 1 10 ? -12.857 10.907 12.219 1.00 0.00 29 SER A O 20
ATOM 30660 N N . VAL A 1 11 ? -10.851 11.466 13.071 1.00 0.00 30 VAL A N 20
ATOM 30661 C CA . VAL A 1 11 ? -11.052 10.790 14.333 1.00 0.00 30 VAL A CA 20
ATOM 30662 C C . VAL A 1 11 ? -11.236 11.801 15.459 1.00 0.00 30 VAL A C 20
ATOM 30663 O O . VAL A 1 11 ? -10.469 12.759 15.581 1.00 0.00 30 VAL A O 20
ATOM 30676 N N . ALA A 1 12 ? -12.263 11.593 16.270 1.00 0.00 31 ALA A N 20
ATOM 30677 C CA . ALA A 1 12 ? -12.507 12.451 17.420 1.00 0.00 31 ALA A CA 20
ATOM 30678 C C . ALA A 1 12 ? -11.388 12.284 18.442 1.00 0.00 31 ALA A C 20
ATOM 30679 O O . ALA A 1 12 ? -10.844 11.191 18.599 1.00 0.00 31 ALA A O 20
ATOM 30686 N N . ALA A 1 13 ? -11.047 13.358 19.137 1.00 0.00 32 ALA A N 20
ATOM 30687 C CA . ALA A 1 13 ? -9.941 13.332 20.087 1.00 0.00 32 ALA A CA 20
ATOM 30688 C C . ALA A 1 13 ? -10.224 12.368 21.237 1.00 0.00 32 ALA A C 20
ATOM 30689 O O . ALA A 1 13 ? -9.310 11.734 21.768 1.00 0.00 32 ALA A O 20
ATOM 30696 N N . GLY A 1 14 ? -11.497 12.237 21.596 1.00 0.00 33 GLY A N 20
ATOM 30697 C CA . GLY A 1 14 ? -11.882 11.347 22.677 1.00 0.00 33 GLY A CA 20
ATOM 30698 C C . GLY A 1 14 ? -11.849 9.885 22.273 1.00 0.00 33 GLY A C 20
ATOM 30699 O O . GLY A 1 14 ? -12.107 9.002 23.093 1.00 0.00 33 GLY A O 20
ATOM 30703 N N . GLU A 1 15 ? -11.520 9.627 21.012 1.00 0.00 34 GLU A N 20
ATOM 30704 C CA . GLU A 1 15 ? -11.479 8.269 20.487 1.00 0.00 34 GLU A CA 20
ATOM 30705 C C . GLU A 1 15 ? -10.116 7.625 20.714 1.00 0.00 34 GLU A C 20
ATOM 30706 O O . GLU A 1 15 ? -9.986 6.402 20.674 1.00 0.00 34 GLU A O 20
ATOM 30718 N N . CYS A 1 16 ? -9.099 8.444 20.955 1.00 0.00 35 CYS A N 20
ATOM 30719 C CA . CYS A 1 16 ? -7.745 7.927 21.111 1.00 0.00 35 CYS A CA 20
ATOM 30720 C C . CYS A 1 16 ? -7.235 8.104 22.535 1.00 0.00 35 CYS A C 20
ATOM 30721 O O . CYS A 1 16 ? -6.040 7.988 22.796 1.00 0.00 35 CYS A O 20
ATOM 30728 N N . VAL A 1 17 ? -8.138 8.371 23.463 1.00 0.00 36 VAL A N 20
ATOM 30729 C CA . VAL A 1 17 ? -7.745 8.541 24.851 1.00 0.00 36 VAL A CA 20
ATOM 30730 C C . VAL A 1 17 ? -8.563 7.638 25.761 1.00 0.00 36 VAL A C 20
ATOM 30731 O O . VAL A 1 17 ? -9.766 7.459 25.561 1.00 0.00 36 VAL A O 20
ATOM 30744 N N . THR A 1 18 ? -7.900 7.057 26.744 1.00 0.00 37 THR A N 20
ATOM 30745 C CA . THR A 1 18 ? -8.565 6.206 27.713 1.00 0.00 37 THR A CA 20
ATOM 30746 C C . THR A 1 18 ? -7.897 6.353 29.082 1.00 0.00 37 THR A C 20
ATOM 30747 O O . THR A 1 18 ? -6.721 6.726 29.168 1.00 0.00 37 THR A O 20
ATOM 30758 N N . PHE A 1 19 ? -8.649 6.079 30.140 1.00 0.00 38 PHE A N 20
ATOM 30759 C CA . PHE A 1 19 ? -8.175 6.304 31.500 1.00 0.00 38 PHE A CA 20
ATOM 30760 C C . PHE A 1 19 ? -7.475 5.071 32.060 1.00 0.00 38 PHE A C 20
ATOM 30761 O O . PHE A 1 19 ? -7.970 3.948 31.943 1.00 0.00 38 PHE A O 20
ATOM 30778 N N . ASN A 1 20 ? -6.318 5.294 32.653 1.00 0.00 39 ASN A N 20
ATOM 30779 C CA . ASN A 1 20 ? -5.604 4.254 33.376 1.00 0.00 39 ASN A CA 20
ATOM 30780 C C . ASN A 1 20 ? -5.496 4.648 34.840 1.00 0.00 39 ASN A C 20
ATOM 30781 O O . ASN A 1 20 ? -5.008 5.730 35.156 1.00 0.00 39 ASN A O 20
ATOM 30792 N N . SER A 1 21 ? -5.947 3.775 35.729 1.00 0.00 40 SER A N 20
ATOM 30793 C CA . SER A 1 21 ? -5.977 4.085 37.154 1.00 0.00 40 SER A CA 20
ATOM 30794 C C . SER A 1 21 ? -4.580 3.993 37.774 1.00 0.00 40 SER A C 20
ATOM 30795 O O . SER A 1 21 ? -4.361 4.415 38.906 1.00 0.00 40 SER A O 20
ATOM 30803 N N . LYS A 1 22 ? -3.641 3.435 37.021 1.00 0.00 41 LYS A N 20
ATOM 30804 C CA . LYS A 1 22 ? -2.262 3.306 37.482 1.00 0.00 41 LYS A CA 20
ATOM 30805 C C . LYS A 1 22 ? -1.406 4.454 36.948 1.00 0.00 41 LYS A C 20
ATOM 30806 O O . LYS A 1 22 ? -0.183 4.458 37.094 1.00 0.00 41 LYS A O 20
ATOM 30825 N N . LEU A 1 23 ? -2.064 5.415 36.317 1.00 0.00 42 LEU A N 20
ATOM 30826 C CA . LEU A 1 23 ? -1.398 6.559 35.718 1.00 0.00 42 LEU A CA 20
ATOM 30827 C C . LEU A 1 23 ? -1.180 7.661 36.764 1.00 0.00 42 LEU A C 20
ATOM 30828 O O . LEU A 1 23 ? -2.110 8.373 37.125 1.00 0.00 42 LEU A O 20
ATOM 30844 N N . GLY A 1 24 ? 0.044 7.802 37.244 1.00 0.00 43 GLY A N 20
ATOM 30845 C CA . GLY A 1 24 ? 0.322 8.787 38.276 1.00 0.00 43 GLY A CA 20
ATOM 30846 C C . GLY A 1 24 ? -0.279 8.409 39.617 1.00 0.00 43 GLY A C 20
ATOM 30847 O O . GLY A 1 24 ? 0.022 7.345 40.167 1.00 0.00 43 GLY A O 20
ATOM 30851 N N . GLU A 1 25 ? -1.127 9.283 40.142 1.00 0.00 44 GLU A N 20
ATOM 30852 C CA . GLU A 1 25 ? -1.748 9.059 41.441 1.00 0.00 44 GLU A CA 20
ATOM 30853 C C . GLU A 1 25 ? -3.157 8.508 41.296 1.00 0.00 44 GLU A C 20
ATOM 30854 O O . GLU A 1 25 ? -3.488 7.459 41.845 1.00 0.00 44 GLU A O 20
ATOM 30866 N N . ILE A 1 26 ? -3.986 9.226 40.557 1.00 0.00 45 ILE A N 20
ATOM 30867 C CA . ILE A 1 26 ? -5.381 8.850 40.398 1.00 0.00 45 ILE A CA 20
ATOM 30868 C C . ILE A 1 26 ? -5.638 8.299 39.019 1.00 0.00 45 ILE A C 20
ATOM 30869 O O . ILE A 1 26 ? -6.531 7.475 38.816 1.00 0.00 45 ILE A O 20
ATOM 30885 N N . GLY A 1 27 ? -4.857 8.769 38.074 1.00 0.00 46 GLY A N 20
ATOM 30886 C CA . GLY A 1 27 ? -4.942 8.267 36.739 1.00 0.00 46 GLY A CA 20
ATOM 30887 C C . GLY A 1 27 ? -4.630 9.314 35.708 1.00 0.00 46 GLY A C 20
ATOM 30888 O O . GLY A 1 27 ? -4.376 10.477 36.029 1.00 0.00 46 GLY A O 20
ATOM 30892 N N . GLY A 1 28 ? -4.662 8.890 34.471 1.00 0.00 47 GLY A N 20
ATOM 30893 C CA . GLY A 1 28 ? -4.348 9.751 33.370 1.00 0.00 47 GLY A CA 20
ATOM 30894 C C . GLY A 1 28 ? -4.824 9.145 32.086 1.00 0.00 47 GLY A C 20
ATOM 30895 O O . GLY A 1 28 ? -5.378 8.043 32.089 1.00 0.00 47 GLY A O 20
ATOM 30899 N N . TYR A 1 29 ? -4.605 9.839 30.994 1.00 0.00 48 TYR A N 20
ATOM 30900 C CA . TYR A 1 29 ? -5.078 9.367 29.716 1.00 0.00 48 TYR A CA 20
ATOM 30901 C C . TYR A 1 29 ? -3.914 8.984 28.836 1.00 0.00 48 TYR A C 20
ATOM 30902 O O . TYR A 1 29 ? -2.930 9.717 28.718 1.00 0.00 48 TYR A O 20
ATOM 30920 N N . SER A 1 30 ? -4.040 7.825 28.229 1.00 0.00 49 SER A N 20
ATOM 30921 C CA . SER A 1 30 ? -2.979 7.252 27.440 1.00 0.00 49 SER A CA 20
ATOM 30922 C C . SER A 1 30 ? -3.453 7.035 26.011 1.00 0.00 49 SER A C 20
ATOM 30923 O O . SER A 1 30 ? -4.659 6.965 25.754 1.00 0.00 49 SER A O 20
ATOM 30931 N N . TRP A 1 31 ? -2.499 6.947 25.096 1.00 0.00 50 TRP A N 20
ATOM 30932 C CA . TRP A 1 31 ? -2.789 6.775 23.681 1.00 0.00 50 TRP A CA 20
ATOM 30933 C C . TRP A 1 31 ? -3.488 5.449 23.422 1.00 0.00 50 TRP A C 20
ATOM 30934 O O . TRP A 1 31 ? -3.057 4.397 23.904 1.00 0.00 50 TRP A O 20
ATOM 30955 N N . LYS A 1 32 ? -4.577 5.512 22.674 1.00 0.00 51 LYS A N 20
ATOM 30956 C CA . LYS A 1 32 ? -5.294 4.319 22.261 1.00 0.00 51 LYS A CA 20
ATOM 30957 C C . LYS A 1 32 ? -4.740 3.834 20.929 1.00 0.00 51 LYS A C 20
ATOM 30958 O O . LYS A 1 32 ? -5.192 4.264 19.867 1.00 0.00 51 LYS A O 20
ATOM 30977 N N . TYR A 1 33 ? -3.773 2.927 20.991 1.00 0.00 52 TYR A N 20
ATOM 30978 C CA . TYR A 1 33 ? -3.085 2.459 19.796 1.00 0.00 52 TYR A CA 20
ATOM 30979 C C . TYR A 1 33 ? -3.991 1.564 18.962 1.00 0.00 52 TYR A C 20
ATOM 30980 O O . TYR A 1 33 ? -3.645 1.176 17.842 1.00 0.00 52 TYR A O 20
ATOM 30998 N N . SER A 1 34 ? -5.144 1.228 19.527 1.00 0.00 53 SER A N 20
ATOM 30999 C CA . SER A 1 34 ? -6.179 0.506 18.805 1.00 0.00 53 SER A CA 20
ATOM 31000 C C . SER A 1 34 ? -6.753 1.369 17.682 1.00 0.00 53 SER A C 20
ATOM 31001 O O . SER A 1 34 ? -7.339 0.859 16.723 1.00 0.00 53 SER A O 20
ATOM 31009 N N . ASN A 1 35 ? -6.578 2.680 17.813 1.00 0.00 54 ASN A N 20
ATOM 31010 C CA . ASN A 1 35 ? -7.020 3.624 16.802 1.00 0.00 54 ASN A CA 20
ATOM 31011 C C . ASN A 1 35 ? -5.858 3.995 15.902 1.00 0.00 54 ASN A C 20
ATOM 31012 O O . ASN A 1 35 ? -4.840 4.515 16.355 1.00 0.00 54 ASN A O 20
ATOM 31023 N N . ASP A 1 36 ? -6.008 3.698 14.630 1.00 0.00 55 ASP A N 20
ATOM 31024 C CA . ASP A 1 36 ? -4.965 3.959 13.653 1.00 0.00 55 ASP A CA 20
ATOM 31025 C C . ASP A 1 36 ? -4.976 5.419 13.230 1.00 0.00 55 ASP A C 20
ATOM 31026 O O . ASP A 1 36 ? -3.929 6.067 13.143 1.00 0.00 55 ASP A O 20
ATOM 31035 N N . ALA A 1 37 ? -6.175 5.928 12.992 1.00 0.00 56 ALA A N 20
ATOM 31036 C CA . ALA A 1 37 ? -6.363 7.283 12.499 1.00 0.00 56 ALA A CA 20
ATOM 31037 C C . ALA A 1 37 ? -5.758 8.323 13.439 1.00 0.00 56 ALA A C 20
ATOM 31038 O O . ALA A 1 37 ? -5.058 9.233 12.996 1.00 0.00 56 ALA A O 20
ATOM 31045 N N . CYS A 1 38 ? -6.017 8.176 14.731 1.00 0.00 57 CYS A N 20
ATOM 31046 C CA . CYS A 1 38 ? -5.574 9.156 15.718 1.00 0.00 57 CYS A CA 20
ATOM 31047 C C . CYS A 1 38 ? -4.053 9.296 15.730 1.00 0.00 57 CYS A C 20
ATOM 31048 O O . CYS A 1 38 ? -3.525 10.406 15.825 1.00 0.00 57 CYS A O 20
ATOM 31055 N N . ASN A 1 39 ? -3.348 8.177 15.606 1.00 0.00 58 ASN A N 20
ATOM 31056 C CA . ASN A 1 39 ? -1.891 8.202 15.589 1.00 0.00 58 ASN A CA 20
ATOM 31057 C C . ASN A 1 39 ? -1.390 8.910 14.339 1.00 0.00 58 ASN A C 20
ATOM 31058 O O . ASN A 1 39 ? -0.408 9.650 14.380 1.00 0.00 58 ASN A O 20
ATOM 31069 N N . GLU A 1 40 ? -2.094 8.704 13.235 1.00 0.00 59 GLU A N 20
ATOM 31070 C CA . GLU A 1 40 ? -1.732 9.326 11.970 1.00 0.00 59 GLU A CA 20
ATOM 31071 C C . GLU A 1 40 ? -2.008 10.827 12.005 1.00 0.00 59 GLU A C 20
ATOM 31072 O O . GLU A 1 40 ? -1.319 11.606 11.349 1.00 0.00 59 GLU A O 20
ATOM 31084 N N . THR A 1 41 ? -3.015 11.223 12.779 1.00 0.00 60 THR A N 20
ATOM 31085 C CA . THR A 1 41 ? -3.363 12.632 12.930 1.00 0.00 60 THR A CA 20
ATOM 31086 C C . THR A 1 41 ? -2.155 13.431 13.399 1.00 0.00 60 THR A C 20
ATOM 31087 O O . THR A 1 41 ? -1.808 14.468 12.827 1.00 0.00 60 THR A O 20
ATOM 31098 N N . VAL A 1 42 ? -1.505 12.919 14.430 1.00 0.00 61 VAL A N 20
ATOM 31099 C CA . VAL A 1 42 ? -0.346 13.577 15.002 1.00 0.00 61 VAL A CA 20
ATOM 31100 C C . VAL A 1 42 ? 0.891 13.344 14.135 1.00 0.00 61 VAL A C 20
ATOM 31101 O O . VAL A 1 42 ? 1.745 14.219 14.002 1.00 0.00 61 VAL A O 20
ATOM 31114 N N . ALA A 1 43 ? 0.962 12.166 13.520 1.00 0.00 62 ALA A N 20
ATOM 31115 C CA . ALA A 1 43 ? 2.097 11.796 12.675 1.00 0.00 62 ALA A CA 20
ATOM 31116 C C . ALA A 1 43 ? 2.218 12.704 11.451 1.00 0.00 62 ALA A C 20
ATOM 31117 O O . ALA A 1 43 ? 3.321 13.040 11.022 1.00 0.00 62 ALA A O 20
ATOM 31124 N N . LYS A 1 44 ? 1.081 13.096 10.887 1.00 0.00 63 LYS A N 20
ATOM 31125 C CA . LYS A 1 44 ? 1.073 13.915 9.678 1.00 0.00 63 LYS A CA 20
ATOM 31126 C C . LYS A 1 44 ? 1.225 15.395 10.001 1.00 0.00 63 LYS A C 20
ATOM 31127 O O . LYS A 1 44 ? 1.326 16.225 9.099 1.00 0.00 63 LYS A O 20
ATOM 31146 N N . GLY A 1 45 ? 1.241 15.722 11.282 1.00 0.00 64 GLY A N 20
ATOM 31147 C CA . GLY A 1 45 ? 1.342 17.110 11.683 1.00 0.00 64 GLY A CA 20
ATOM 31148 C C . GLY A 1 45 ? 0.028 17.845 11.523 1.00 0.00 64 GLY A C 20
ATOM 31149 O O . GLY A 1 45 ? 0.007 19.053 11.286 1.00 0.00 64 GLY A O 20
ATOM 31153 N N . TYR A 1 46 ? -1.075 17.110 11.621 1.00 0.00 65 TYR A N 20
ATOM 31154 C CA . TYR A 1 46 ? -2.397 17.719 11.612 1.00 0.00 65 TYR A CA 20
ATOM 31155 C C . TYR A 1 46 ? -2.646 18.351 12.972 1.00 0.00 65 TYR A C 20
ATOM 31156 O O . TYR A 1 46 ? -3.169 19.461 13.080 1.00 0.00 65 TYR A O 20
ATOM 31174 N N . ALA A 1 47 ? -2.244 17.619 14.002 1.00 0.00 66 ALA A N 20
ATOM 31175 C CA . ALA A 1 47 ? -2.292 18.091 15.371 1.00 0.00 66 ALA A CA 20
ATOM 31176 C C . ALA A 1 47 ? -1.049 17.624 16.100 1.00 0.00 66 ALA A C 20
ATOM 31177 O O . ALA A 1 47 ? -0.303 16.791 15.591 1.00 0.00 66 ALA A O 20
ATOM 31184 N N . ILE A 1 48 ? -0.831 18.160 17.284 1.00 0.00 67 ILE A N 20
ATOM 31185 C CA . ILE A 1 48 ? 0.275 17.738 18.115 1.00 0.00 67 ILE A CA 20
ATOM 31186 C C . ILE A 1 48 ? -0.193 16.720 19.121 1.00 0.00 67 ILE A C 20
ATOM 31187 O O . ILE A 1 48 ? 0.600 15.980 19.702 1.00 0.00 67 ILE A O 20
ATOM 31203 N N . GLY A 1 49 ? -1.487 16.703 19.339 1.00 0.00 68 GLY A N 20
ATOM 31204 C CA . GLY A 1 49 ? -2.025 15.764 20.255 1.00 0.00 68 GLY A CA 20
ATOM 31205 C C . GLY A 1 49 ? -3.460 16.057 20.624 1.00 0.00 68 GLY A C 20
ATOM 31206 O O . GLY A 1 49 ? -4.104 16.916 20.014 1.00 0.00 68 GLY A O 20
ATOM 31210 N N . VAL A 1 50 ? -3.953 15.365 21.637 1.00 0.00 69 VAL A N 20
ATOM 31211 C CA . VAL A 1 50 ? -5.315 15.548 22.102 1.00 0.00 69 VAL A CA 20
ATOM 31212 C C . VAL A 1 50 ? -5.328 16.463 23.322 1.00 0.00 69 VAL A C 20
ATOM 31213 O O . VAL A 1 50 ? -4.741 16.146 24.358 1.00 0.00 69 VAL A O 20
ATOM 31226 N N . ALA A 1 51 ? -5.982 17.606 23.172 1.00 0.00 70 ALA A N 20
ATOM 31227 C CA . ALA A 1 51 ? -6.072 18.590 24.233 1.00 0.00 70 ALA A CA 20
ATOM 31228 C C . ALA A 1 51 ? -7.387 18.450 24.973 1.00 0.00 70 ALA A C 20
ATOM 31229 O O . ALA A 1 51 ? -8.462 18.579 24.382 1.00 0.00 70 ALA A O 20
ATOM 31236 N N . MET A 1 52 ? -7.306 18.172 26.255 1.00 0.00 71 MET A N 20
ATOM 31237 C CA . MET A 1 52 ? -8.504 18.073 27.068 1.00 0.00 71 MET A CA 20
ATOM 31238 C C . MET A 1 52 ? -8.295 18.693 28.440 1.00 0.00 71 MET A C 20
ATOM 31239 O O . MET A 1 52 ? -7.200 18.632 29.005 1.00 0.00 71 MET A O 20
ATOM 31253 N N . HIS A 1 53 ? -9.348 19.310 28.951 1.00 0.00 72 HIS A N 20
ATOM 31254 C CA . HIS A 1 53 ? -9.343 19.844 30.302 1.00 0.00 72 HIS A CA 20
ATOM 31255 C C . HIS A 1 53 ? -10.005 18.834 31.227 1.00 0.00 72 HIS A C 20
ATOM 31256 O O . HIS A 1 53 ? -11.144 18.428 30.992 1.00 0.00 72 HIS A O 20
ATOM 31270 N N . ARG A 1 54 ? -9.294 18.427 32.265 1.00 0.00 73 ARG A N 20
ATOM 31271 C CA . ARG A 1 54 ? -9.795 17.422 33.188 1.00 0.00 73 ARG A CA 20
ATOM 31272 C C . ARG A 1 54 ? -10.140 18.066 34.520 1.00 0.00 73 ARG A C 20
ATOM 31273 O O . ARG A 1 54 ? -9.383 18.891 35.033 1.00 0.00 73 ARG A O 20
ATOM 31294 N N . THR A 1 55 ? -11.291 17.702 35.062 1.00 0.00 74 THR A N 20
ATOM 31295 C CA . THR A 1 55 ? -11.781 18.294 36.294 1.00 0.00 74 THR A CA 20
ATOM 31296 C C . THR A 1 55 ? -12.017 17.231 37.363 1.00 0.00 74 THR A C 20
ATOM 31297 O O . THR A 1 55 ? -12.937 16.426 37.257 1.00 0.00 74 THR A O 20
ATOM 31308 N N . VAL A 1 56 ? -11.178 17.226 38.385 1.00 0.00 75 VAL A N 20
ATOM 31309 C CA . VAL A 1 56 ? -11.308 16.271 39.477 1.00 0.00 75 VAL A CA 20
ATOM 31310 C C . VAL A 1 56 ? -11.975 16.921 40.684 1.00 0.00 75 VAL A C 20
ATOM 31311 O O . VAL A 1 56 ? -11.402 17.806 41.315 1.00 0.00 75 VAL A O 20
ATOM 31324 N N . ASN A 1 57 ? -13.186 16.484 40.997 1.00 0.00 76 ASN A N 20
ATOM 31325 C CA . ASN A 1 57 ? -13.943 17.063 42.101 1.00 0.00 76 ASN A CA 20
ATOM 31326 C C . ASN A 1 57 ? -13.504 16.459 43.427 1.00 0.00 76 ASN A C 20
ATOM 31327 O O . ASN A 1 57 ? -13.409 15.236 43.568 1.00 0.00 76 ASN A O 20
ATOM 31338 N N . TYR A 1 58 ? -13.240 17.319 44.400 1.00 0.00 77 TYR A N 20
ATOM 31339 C CA . TYR A 1 58 ? -12.804 16.876 45.712 1.00 0.00 77 TYR A CA 20
ATOM 31340 C C . TYR A 1 58 ? -13.847 17.179 46.770 1.00 0.00 77 TYR A C 20
ATOM 31341 O O . TYR A 1 58 ? -14.758 17.984 46.553 1.00 0.00 77 TYR A O 20
ATOM 31359 N N . GLU A 1 59 ? -13.698 16.524 47.913 1.00 0.00 78 GLU A N 20
ATOM 31360 C CA . GLU A 1 59 ? -14.600 16.694 49.047 1.00 0.00 78 GLU A CA 20
ATOM 31361 C C . GLU A 1 59 ? -14.696 18.151 49.486 1.00 0.00 78 GLU A C 20
ATOM 31362 O O . GLU A 1 59 ? -15.737 18.591 49.972 1.00 0.00 78 GLU A O 20
ATOM 31374 N N . GLY A 1 60 ? -13.615 18.899 49.291 1.00 0.00 79 GLY A N 20
ATOM 31375 C CA . GLY A 1 60 ? -13.547 20.264 49.780 1.00 0.00 79 GLY A CA 20
ATOM 31376 C C . GLY A 1 60 ? -14.394 21.234 48.980 1.00 0.00 79 GLY A C 20
ATOM 31377 O O . GLY A 1 60 ? -14.235 22.448 49.107 1.00 0.00 79 GLY A O 20
ATOM 31381 N N . GLY A 1 61 ? -15.281 20.704 48.143 1.00 0.00 80 GLY A N 20
ATOM 31382 C CA . GLY A 1 61 ? -16.165 21.544 47.361 1.00 0.00 80 GLY A CA 20
ATOM 31383 C C . GLY A 1 61 ? -15.450 22.213 46.209 1.00 0.00 80 GLY A C 20
ATOM 31384 O O . GLY A 1 61 ? -16.027 23.040 45.504 1.00 0.00 80 GLY A O 20
ATOM 31388 N N . TYR A 1 62 ? -14.188 21.864 46.021 1.00 0.00 81 TYR A N 20
ATOM 31389 C CA . TYR A 1 62 ? -13.402 22.412 44.936 1.00 0.00 81 TYR A CA 20
ATOM 31390 C C . TYR A 1 62 ? -13.025 21.302 43.975 1.00 0.00 81 TYR A C 20
ATOM 31391 O O . TYR A 1 62 ? -13.154 20.119 44.304 1.00 0.00 81 TYR A O 20
ATOM 31409 N N . SER A 1 63 ? -12.581 21.676 42.796 1.00 0.00 82 SER A N 20
ATOM 31410 C CA . SER A 1 63 ? -12.153 20.711 41.810 1.00 0.00 82 SER A CA 20
ATOM 31411 C C . SER A 1 63 ? -10.780 21.084 41.268 1.00 0.00 82 SER A C 20
ATOM 31412 O O . SER A 1 63 ? -10.387 22.253 41.296 1.00 0.00 82 SER A O 20
ATOM 31420 N N . ILE A 1 64 ? -10.052 20.088 40.799 1.00 0.00 83 ILE A N 20
ATOM 31421 C CA . ILE A 1 64 ? -8.741 20.299 40.219 1.00 0.00 83 ILE A CA 20
ATOM 31422 C C . ILE A 1 64 ? -8.848 20.275 38.703 1.00 0.00 83 ILE A C 20
ATOM 31423 O O . ILE A 1 64 ? -9.373 19.321 38.127 1.00 0.00 83 ILE A O 20
ATOM 31439 N N . GLN A 1 65 ? -8.377 21.330 38.063 1.00 0.00 84 GLN A N 20
ATOM 31440 C CA . GLN A 1 65 ? -8.462 21.437 36.620 1.00 0.00 84 GLN A CA 20
ATOM 31441 C C . GLN A 1 65 ? -7.078 21.398 35.999 1.00 0.00 84 GLN A C 20
ATOM 31442 O O . GLN A 1 65 ? -6.216 22.215 36.318 1.00 0.00 84 GLN A O 20
ATOM 31456 N N . SER A 1 66 ? -6.868 20.428 35.129 1.00 0.00 85 SER A N 20
ATOM 31457 C CA . SER A 1 66 ? -5.601 20.292 34.437 1.00 0.00 85 SER A CA 20
ATOM 31458 C C . SER A 1 66 ? -5.842 19.987 32.966 1.00 0.00 85 SER A C 20
ATOM 31459 O O . SER A 1 66 ? -6.695 19.165 32.622 1.00 0.00 85 SER A O 20
ATOM 31467 N N . SER A 1 67 ? -5.124 20.680 32.100 1.00 0.00 86 SER A N 20
ATOM 31468 C CA . SER A 1 67 ? -5.208 20.438 30.675 1.00 0.00 86 SER A CA 20
ATOM 31469 C C . SER A 1 67 ? -3.854 19.997 30.139 1.00 0.00 86 SER A C 20
ATOM 31470 O O . SER A 1 67 ? -2.838 20.652 30.376 1.00 0.00 86 SER A O 20
ATOM 31478 N N . GLY A 1 68 ? -3.841 18.887 29.427 1.00 0.00 87 GLY A N 20
ATOM 31479 C CA . GLY A 1 68 ? -2.606 18.384 28.867 1.00 0.00 87 GLY A CA 20
ATOM 31480 C C . GLY A 1 68 ? -2.802 17.866 27.472 1.00 0.00 87 GLY A C 20
ATOM 31481 O O . GLY A 1 68 ? -3.905 17.933 26.929 1.00 0.00 87 GLY A O 20
ATOM 31485 N N . ILE A 1 69 ? -1.738 17.340 26.898 1.00 0.00 88 ILE A N 20
ATOM 31486 C CA . ILE A 1 69 ? -1.776 16.856 25.537 1.00 0.00 88 ILE A CA 20
ATOM 31487 C C . ILE A 1 69 ? -1.404 15.388 25.477 1.00 0.00 88 ILE A C 20
ATOM 31488 O O . ILE A 1 69 ? -0.296 14.993 25.845 1.00 0.00 88 ILE A O 20
ATOM 31504 N N . VAL A 1 70 ? -2.343 14.585 25.033 1.00 0.00 89 VAL A N 20
ATOM 31505 C CA . VAL A 1 70 ? -2.092 13.179 24.804 1.00 0.00 89 VAL A CA 20
ATOM 31506 C C . VAL A 1 70 ? -1.591 12.995 23.379 1.00 0.00 89 VAL A C 20
ATOM 31507 O O . VAL A 1 70 ? -2.212 13.475 22.435 1.00 0.00 89 VAL A O 20
ATOM 31520 N N . LYS A 1 71 ? -0.453 12.338 23.226 1.00 0.00 90 LYS A N 20
ATOM 31521 C CA . LYS A 1 71 ? 0.153 12.146 21.909 1.00 0.00 90 LYS A CA 20
ATOM 31522 C C . LYS A 1 71 ? 0.667 10.711 21.786 1.00 0.00 90 LYS A C 20
ATOM 31523 O O . LYS A 1 71 ? 0.598 9.967 22.760 1.00 0.00 90 LYS A O 20
ATOM 31542 N N . PRO A 1 72 ? 1.162 10.295 20.594 1.00 0.00 91 PRO A N 20
ATOM 31543 C CA . PRO A 1 72 ? 1.689 8.938 20.354 1.00 0.00 91 PRO A CA 20
ATOM 31544 C C . PRO A 1 72 ? 2.622 8.435 21.457 1.00 0.00 91 PRO A C 20
ATOM 31545 O O . PRO A 1 72 ? 3.816 8.739 21.471 1.00 0.00 91 PRO A O 20
ATOM 31556 N N . GLY A 1 73 ? 2.054 7.673 22.383 1.00 0.00 92 GLY A N 20
ATOM 31557 C CA . GLY A 1 73 ? 2.830 7.075 23.456 1.00 0.00 92 GLY A CA 20
ATOM 31558 C C . GLY A 1 73 ? 3.096 8.033 24.589 1.00 0.00 92 GLY A C 20
ATOM 31559 O O . GLY A 1 73 ? 3.888 7.751 25.492 1.00 0.00 92 GLY A O 20
ATOM 31563 N N . SER A 1 74 ? 2.444 9.167 24.528 1.00 0.00 93 SER A N 20
ATOM 31564 C CA . SER A 1 74 ? 2.517 10.164 25.566 1.00 0.00 93 SER A CA 20
ATOM 31565 C C . SER A 1 74 ? 1.367 9.981 26.552 1.00 0.00 93 SER A C 20
ATOM 31566 O O . SER A 1 74 ? 0.303 9.481 26.185 1.00 0.00 93 SER A O 20
ATOM 31574 N N . ASP A 1 75 ? 1.582 10.386 27.792 1.00 0.00 94 ASP A N 20
ATOM 31575 C CA . ASP A 1 75 ? 0.566 10.252 28.827 1.00 0.00 94 ASP A CA 20
ATOM 31576 C C . ASP A 1 75 ? 0.205 11.610 29.395 1.00 0.00 94 ASP A C 20
ATOM 31577 O O . ASP A 1 75 ? 1.083 12.428 29.664 1.00 0.00 94 ASP A O 20
ATOM 31586 N N . PHE A 1 76 ? -1.080 11.856 29.573 1.00 0.00 95 PHE A N 20
ATOM 31587 C CA . PHE A 1 76 ? -1.524 13.073 30.228 1.00 0.00 95 PHE A CA 20
ATOM 31588 C C . PHE A 1 76 ? -2.037 12.739 31.620 1.00 0.00 95 PHE A C 20
ATOM 31589 O O . PHE A 1 76 ? -3.011 12.000 31.777 1.00 0.00 95 PHE A O 20
ATOM 31606 N N . ILE A 1 77 ? -1.371 13.280 32.624 1.00 0.00 96 ILE A N 20
ATOM 31607 C CA . ILE A 1 77 ? -1.760 13.061 34.002 1.00 0.00 96 ILE A CA 20
ATOM 31608 C C . ILE A 1 77 ? -2.371 14.318 34.590 1.00 0.00 96 ILE A C 20
ATOM 31609 O O . ILE A 1 77 ? -1.811 15.408 34.465 1.00 0.00 96 ILE A O 20
ATOM 31625 N N . MET A 1 78 ? -3.522 14.167 35.223 1.00 0.00 97 MET A N 20
ATOM 31626 C CA . MET A 1 78 ? -4.117 15.257 35.976 1.00 0.00 97 MET A CA 20
ATOM 31627 C C . MET A 1 78 ? -3.397 15.383 37.314 1.00 0.00 97 MET A C 20
ATOM 31628 O O . MET A 1 78 ? -2.950 14.382 37.879 1.00 0.00 97 MET A O 20
ATOM 31642 N N . LYS A 1 79 ? -3.282 16.602 37.820 1.00 0.00 98 LYS A N 20
ATOM 31643 C CA . LYS A 1 79 ? -2.515 16.866 39.041 1.00 0.00 98 LYS A CA 20
ATOM 31644 C C . LYS A 1 79 ? -3.286 16.475 40.298 1.00 0.00 98 LYS A C 20
ATOM 31645 O O . LYS A 1 79 ? -3.167 17.116 41.345 1.00 0.00 98 LYS A O 20
ATOM 31664 N N . GLY A 1 80 ? -4.023 15.391 40.208 1.00 0.00 99 GLY A N 20
ATOM 31665 C CA . GLY A 1 80 ? -4.877 14.992 41.292 1.00 0.00 99 GLY A CA 20
ATOM 31666 C C . GLY A 1 80 ? -4.386 13.750 42.006 1.00 0.00 99 GLY A C 20
ATOM 31667 O O . GLY A 1 80 ? -3.817 12.851 41.386 1.00 0.00 99 GLY A O 20
ATOM 31671 N N . GLY A 1 81 ? -4.588 13.722 43.314 1.00 0.00 100 GLY A N 20
ATOM 31672 C CA . GLY A 1 81 ? -4.281 12.547 44.101 1.00 0.00 100 GLY A CA 20
ATOM 31673 C C . GLY A 1 81 ? -5.526 11.933 44.691 1.00 0.00 100 GLY A C 20
ATOM 31674 O O . GLY A 1 81 ? -6.604 12.522 44.607 1.00 0.00 100 GLY A O 20
ATOM 31678 N N . LYS A 1 82 ? -5.386 10.748 45.270 1.00 0.00 101 LYS A N 20
ATOM 31679 C CA . LYS A 1 82 ? -6.524 10.034 45.847 1.00 0.00 101 LYS A CA 20
ATOM 31680 C C . LYS A 1 82 ? -7.178 10.871 46.943 1.00 0.00 101 LYS A C 20
ATOM 31681 O O . LYS A 1 82 ? -8.382 10.774 47.190 1.00 0.00 101 LYS A O 20
ATOM 31700 N N . THR A 1 83 ? -6.366 11.696 47.584 1.00 0.00 102 THR A N 20
ATOM 31701 C CA . THR A 1 83 ? -6.839 12.642 48.574 1.00 0.00 102 THR A CA 20
ATOM 31702 C C . THR A 1 83 ? -6.029 13.924 48.489 1.00 0.00 102 THR A C 20
ATOM 31703 O O . THR A 1 83 ? -4.800 13.884 48.410 1.00 0.00 102 THR A O 20
ATOM 31714 N N . TYR A 1 84 ? -6.711 15.053 48.476 1.00 0.00 103 TYR A N 20
ATOM 31715 C CA . TYR A 1 84 ? -6.046 16.343 48.461 1.00 0.00 103 TYR A CA 20
ATOM 31716 C C . TYR A 1 84 ? -6.490 17.152 49.665 1.00 0.00 103 TYR A C 20
ATOM 31717 O O . TYR A 1 84 ? -7.684 17.386 49.857 1.00 0.00 103 TYR A O 20
ATOM 31735 N N . LYS A 1 85 ? -5.521 17.545 50.489 1.00 0.00 104 LYS A N 20
ATOM 31736 C CA . LYS A 1 85 ? -5.794 18.215 51.757 1.00 0.00 104 LYS A CA 20
ATOM 31737 C C . LYS A 1 85 ? -6.675 17.327 52.634 1.00 0.00 104 LYS A C 20
ATOM 31738 O O . LYS A 1 85 ? -7.485 17.811 53.427 1.00 0.00 104 LYS A O 20
ATOM 31757 N N . GLY A 1 86 ? -6.507 16.017 52.466 1.00 0.00 105 GLY A N 20
ATOM 31758 C CA . GLY A 1 86 ? -7.291 15.045 53.205 1.00 0.00 105 GLY A CA 20
ATOM 31759 C C . GLY A 1 86 ? -8.707 14.897 52.680 1.00 0.00 105 GLY A C 20
ATOM 31760 O O . GLY A 1 86 ? -9.496 14.113 53.212 1.00 0.00 105 GLY A O 20
ATOM 31764 N N . HIS A 1 87 ? -9.034 15.647 51.640 1.00 0.00 106 HIS A N 20
ATOM 31765 C CA . HIS A 1 87 ? -10.338 15.549 51.005 1.00 0.00 106 HIS A CA 20
ATOM 31766 C C . HIS A 1 87 ? -10.258 14.541 49.876 1.00 0.00 106 HIS A C 20
ATOM 31767 O O . HIS A 1 87 ? -9.425 14.671 48.977 1.00 0.00 106 HIS A O 20
ATOM 31781 N N . LYS A 1 88 ? -11.103 13.529 49.932 1.00 0.00 107 LYS A N 20
ATOM 31782 C CA . LYS A 1 88 ? -11.011 12.418 49.003 1.00 0.00 107 LYS A CA 20
ATOM 31783 C C . LYS A 1 88 ? -11.588 12.765 47.634 1.00 0.00 107 LYS A C 20
ATOM 31784 O O . LYS A 1 88 ? -12.387 13.696 47.486 1.00 0.00 107 LYS A O 20
ATOM 31803 N N . LYS A 1 89 ? -11.147 12.010 46.641 1.00 0.00 108 LYS A N 20
ATOM 31804 C CA . LYS A 1 89 ? -11.612 12.150 45.273 1.00 0.00 108 LYS A CA 20
ATOM 31805 C C . LYS A 1 89 ? -13.014 11.564 45.133 1.00 0.00 108 LYS A C 20
ATOM 31806 O O . LYS A 1 89 ? -13.197 10.354 45.246 1.00 0.00 108 LYS A O 20
ATOM 31825 N N . VAL A 1 90 ? -14.001 12.410 44.882 1.00 0.00 109 VAL A N 20
ATOM 31826 C CA . VAL A 1 90 ? -15.383 11.959 44.880 1.00 0.00 109 VAL A CA 20
ATOM 31827 C C . VAL A 1 90 ? -15.899 11.742 43.466 1.00 0.00 109 VAL A C 20
ATOM 31828 O O . VAL A 1 90 ? -16.612 10.775 43.199 1.00 0.00 109 VAL A O 20
ATOM 31841 N N . SER A 1 91 ? -15.544 12.641 42.559 1.00 0.00 110 SER A N 20
ATOM 31842 C CA . SER A 1 91 ? -16.005 12.547 41.185 1.00 0.00 110 SER A CA 20
ATOM 31843 C C . SER A 1 91 ? -14.990 13.149 40.223 1.00 0.00 110 SER A C 20
ATOM 31844 O O . SER A 1 91 ? -14.093 13.885 40.635 1.00 0.00 110 SER A O 20
ATOM 31852 N N . ALA A 1 92 ? -15.129 12.821 38.947 1.00 0.00 111 ALA A N 20
ATOM 31853 C CA . ALA A 1 92 ? -14.280 13.385 37.917 1.00 0.00 111 ALA A CA 20
ATOM 31854 C C . ALA A 1 92 ? -15.104 13.757 36.692 1.00 0.00 111 ALA A C 20
ATOM 31855 O O . ALA A 1 92 ? -15.984 13.005 36.265 1.00 0.00 111 ALA A O 20
ATOM 31862 N N . GLY A 1 93 ? -14.828 14.926 36.150 1.00 0.00 112 GLY A N 20
ATOM 31863 C CA . GLY A 1 93 ? -15.496 15.385 34.954 1.00 0.00 112 GLY A CA 20
ATOM 31864 C C . GLY A 1 93 ? -14.520 16.038 34.001 1.00 0.00 112 GLY A C 20
ATOM 31865 O O . GLY A 1 93 ? -13.342 15.688 33.988 1.00 0.00 112 GLY A O 20
ATOM 31869 N N . GLY A 1 94 ? -14.992 16.986 33.217 1.00 0.00 113 GLY A N 20
ATOM 31870 C CA . GLY A 1 94 ? -14.120 17.664 32.284 1.00 0.00 113 GLY A CA 20
ATOM 31871 C C . GLY A 1 94 ? -14.853 18.127 31.047 1.00 0.00 113 GLY A C 20
ATOM 31872 O O . GLY A 1 94 ? -16.067 17.948 30.931 1.00 0.00 113 GLY A O 20
ATOM 31876 N N . ASP A 1 95 ? -14.115 18.712 30.118 1.00 0.00 114 ASP A N 20
ATOM 31877 C CA . ASP A 1 95 ? -14.703 19.234 28.891 1.00 0.00 114 ASP A CA 20
ATOM 31878 C C . ASP A 1 95 ? -14.363 18.325 27.722 1.00 0.00 114 ASP A C 20
ATOM 31879 O O . ASP A 1 95 ? -13.462 17.488 27.824 1.00 0.00 114 ASP A O 20
ATOM 31888 N N . THR A 1 96 ? -15.071 18.503 26.616 1.00 0.00 115 THR A N 20
ATOM 31889 C CA . THR A 1 96 ? -14.836 17.732 25.404 1.00 0.00 115 THR A CA 20
ATOM 31890 C C . THR A 1 96 ? -13.391 17.866 24.920 1.00 0.00 115 THR A C 20
ATOM 31891 O O . THR A 1 96 ? -12.889 18.978 24.737 1.00 0.00 115 THR A O 20
ATOM 31902 N N . PRO A 1 97 ? -12.698 16.731 24.744 1.00 0.00 116 PRO A N 20
ATOM 31903 C CA . PRO A 1 97 ? -11.334 16.714 24.214 1.00 0.00 116 PRO A CA 20
ATOM 31904 C C . PRO A 1 97 ? -11.298 17.047 22.724 1.00 0.00 116 PRO A C 20
ATOM 31905 O O . PRO A 1 97 ? -12.100 16.532 21.940 1.00 0.00 116 PRO A O 20
ATOM 31916 N N . TYR A 1 98 ? -10.370 17.910 22.336 1.00 0.00 117 TYR A N 20
ATOM 31917 C CA . TYR A 1 98 ? -10.225 18.305 20.940 1.00 0.00 117 TYR A CA 20
ATOM 31918 C C . TYR A 1 98 ? -8.762 18.230 20.532 1.00 0.00 117 TYR A C 20
ATOM 31919 O O . TYR A 1 98 ? -7.878 18.258 21.383 1.00 0.00 117 TYR A O 20
ATOM 31937 N N . TRP A 1 99 ? -8.503 18.123 19.239 1.00 0.00 118 TRP A N 20
ATOM 31938 C CA . TRP A 1 99 ? -7.130 18.039 18.759 1.00 0.00 118 TRP A CA 20
ATOM 31939 C C . TRP A 1 99 ? -6.445 19.393 18.867 1.00 0.00 118 TRP A C 20
ATOM 31940 O O . TRP A 1 99 ? -7.012 20.421 18.497 1.00 0.00 118 TRP A O 20
ATOM 31961 N N . TYR A 1 100 ? -5.235 19.390 19.394 1.00 0.00 119 TYR A N 20
ATOM 31962 C CA . TYR A 1 100 ? -4.460 20.612 19.530 1.00 0.00 119 TYR A CA 20
ATOM 31963 C C . TYR A 1 100 ? -3.454 20.717 18.396 1.00 0.00 119 TYR A C 20
ATOM 31964 O O . TYR A 1 100 ? -2.526 19.918 18.308 1.00 0.00 119 TYR A O 20
ATOM 31982 N N . LYS A 1 101 ? -3.644 21.693 17.526 1.00 0.00 120 LYS A N 20
ATOM 31983 C CA . LYS A 1 101 ? -2.770 21.868 16.373 1.00 0.00 120 LYS A CA 20
ATOM 31984 C C . LYS A 1 101 ? -1.900 23.099 16.548 1.00 0.00 120 LYS A C 20
ATOM 31985 O O . LYS A 1 101 ? -2.384 24.156 16.952 1.00 0.00 120 LYS A O 20
ATOM 32004 N N . LEU A 1 102 ? -0.615 22.961 16.256 1.00 0.00 121 LEU A N 20
ATOM 32005 C CA . LEU A 1 102 ? 0.309 24.074 16.360 1.00 0.00 121 LEU A CA 20
ATOM 32006 C C . LEU A 1 102 ? 0.436 24.786 15.023 1.00 0.00 121 LEU A C 20
ATOM 32007 O O . LEU A 1 102 ? 0.203 24.195 13.969 1.00 0.00 121 LEU A O 20
ATOM 32023 N N . GLU A 1 103 ? 0.813 26.051 15.075 1.00 0.00 122 GLU A N 20
ATOM 32024 C CA . GLU A 1 103 ? 0.999 26.848 13.874 1.00 0.00 122 GLU A CA 20
ATOM 32025 C C . GLU A 1 103 ? 2.363 26.550 13.256 1.00 0.00 122 GLU A C 20
ATOM 32026 O O . GLU A 1 103 ? 3.260 27.394 13.257 1.00 0.00 122 GLU A O 20
ATOM 32038 N N . HIS A 1 104 ? 2.510 25.338 12.737 1.00 0.00 123 HIS A N 20
ATOM 32039 C CA . HIS A 1 104 ? 3.775 24.885 12.170 1.00 0.00 123 HIS A CA 20
ATOM 32040 C C . HIS A 1 104 ? 3.902 25.319 10.710 1.00 0.00 123 HIS A C 20
ATOM 32041 O O . HIS A 1 104 ? 4.080 24.493 9.816 1.00 0.00 123 HIS A O 20
ATOM 32055 N N . HIS A 1 105 ? 3.805 26.617 10.472 1.00 0.00 124 HIS A N 20
ATOM 32056 C CA . HIS A 1 105 ? 3.986 27.156 9.134 1.00 0.00 124 HIS A CA 20
ATOM 32057 C C . HIS A 1 105 ? 4.275 28.646 9.182 1.00 0.00 124 HIS A C 20
ATOM 32058 O O . HIS A 1 105 ? 3.654 29.387 9.943 1.00 0.00 124 HIS A O 20
ATOM 32072 N N . HIS A 1 106 ? 5.222 29.073 8.368 1.00 0.00 125 HIS A N 20
ATOM 32073 C CA . HIS A 1 106 ? 5.544 30.480 8.236 1.00 0.00 125 HIS A CA 20
ATOM 32074 C C . HIS A 1 106 ? 5.080 30.968 6.877 1.00 0.00 125 HIS A C 20
ATOM 32075 O O . HIS A 1 106 ? 5.217 30.249 5.886 1.00 0.00 125 HIS A O 20
ATOM 32089 N N . HIS A 1 107 ? 4.507 32.170 6.852 1.00 0.00 126 HIS A N 20
ATOM 32090 C CA . HIS A 1 107 ? 3.933 32.757 5.637 1.00 0.00 126 HIS A CA 20
ATOM 32091 C C . HIS A 1 107 ? 2.617 32.070 5.277 1.00 0.00 126 HIS A C 20
ATOM 32092 O O . HIS A 1 107 ? 2.544 30.845 5.189 1.00 0.00 126 HIS A O 20
ATOM 32106 N N . HIS A 1 108 ? 1.577 32.858 5.069 1.00 0.00 127 HIS A N 20
ATOM 32107 C CA . HIS A 1 108 ? 0.280 32.305 4.718 1.00 0.00 127 HIS A CA 20
ATOM 32108 C C . HIS A 1 108 ? -0.272 32.950 3.456 1.00 0.00 127 HIS A C 20
ATOM 32109 O O . HIS A 1 108 ? -0.264 34.174 3.314 1.00 0.00 127 HIS A O 20
ATOM 32123 N N . HIS A 1 109 ? -0.733 32.114 2.538 1.00 0.00 128 HIS A N 20
ATOM 32124 C CA . HIS A 1 109 ? -1.394 32.578 1.331 1.00 0.00 128 HIS A CA 20
ATOM 32125 C C . HIS A 1 109 ? -2.621 31.723 1.069 1.00 0.00 128 HIS A C 20
ATOM 32126 O O . HIS A 1 109 ? -2.537 30.492 1.265 1.00 0.00 128 HIS A O 20
#

Organism: Escherichia coli (NCBI:txid562)

Secondary structure (DSSP, 8-state):
---S--------GGGSEEEETTSTTT-EEEE-TT-HHHHHHHHHTS-SEEEEEEEEEETTS-EEEEEEEEBTTB-EEPS--SEETTEEEEEE-----EEE---------

Nearest PDB structures (foldseek):
  2jvu-assembly1_A  TM=6.420E-01  e=7.090E-04  Escherichia coli 042
  1ukf-assembly1_A  TM=5.354E-01  e=6.713E+00  Pseudomonas savastanoi pv. phaseolicola
  1nc7-assembly1_C  TM=4.552E-01  e=7.522E+00  Thermotoga maritima
  2jvu-assembly1_A  TM=6.180E-01  e=1.319E-03  Escherichia coli 042
  2f1e-assembly1_A  TM=4.610E-01  e=2.355E+00  Xanthomonas citri